Protein AF-0000000087449277 (afdb_homodimer)

Foldseek 3Di:
DDDDDDDDDDDDDDDDPDDDDDDDDDDDDDDDDDDDDDDDPPPPPPPDPPDDPPDQDQDDPCQAFAEADQDPPDPLVAQADDPQKAWAEKEKEKEADPVNQKIKIKMKTWIFGAAKDFKDKFAADQKGFHYFKWKWKDDPPPNDTDTWAWPGWYAHVVNRMIMTGTPDIDGGADPPMTMIIMTIMMHGQDQQQAAWHKDWDDDPRDIDIKTWHQQPQHRVNHHDTHHRFFQRWYKYKYFYDYDPQKDKDWQADDDDDRTGDIGDTWHSSLTIMMIGNWDWDWDAAPVGQIEIETEHPVQRVQQVLLRLLLRQLLNVVCVLLVHHQDGSYAYEYADCFHQDQWDLHHRYIYGHLQQRGHDPQFAALVSSLSNQLVSQLSSQQSQQCTQENANGLLQVLSRQLRSLQCSLVSVCRVPVVPPSVLVLCLVQQLVVLQVLQALLHWFLRDDDRDLLRSLLSPDSRSHRLSNLLLLLVCVVQDVVLSSQLSSQLSVVQGNGYDHPVSSQVSRPRPDPSCQQCCLRGQGTAAWEWEWDDDDFWIKIAIAGHHLALPDDSCPPPDPLSNFHFWFKWKAFLQVRDTDTDTDGSVDRMGIPVPDGCVRRPQMQICALVSTSYAYDYDPVNLVVLLVCLQVPVVSHPLSSLLRNLSRLLSCCSSVNDPCVSNVSNCVNVLVPDFQSNLSSVLVSVVLVLLLCVPPPPCLLVDADDDDDDQAQDDDSRNLSSSLSVLVRRLSSCPPVSLVVLLVVLCCCQVVVDDGDSSNLLVSLQSNQQPPNDPVSLVSLLVVLLVDDRPNVNLSSLLSSLNHPDPVSLVVSLVQCVPCSRHPVSCNLVNLLSNLVYPNSVVVSLVVCLVCVVVVCVSNNLSSSSQLQSVLSSQLSAADPVSLCVLVVSCVVVVSNRSNPSNSVSSSSNNPSSNVSCVPPVVD/DDDDDDPDDDDDDDDDDDPDDDDDYDDDDDDDDDDDDDDDDPPPDPPDPPPPPPDQDQPDPCQAFAEADQDPPDPLVAQADDPQKAWAEKEKEKEADPVSQKIKIKMKTWIFGAAKDFKDKFAADQKGFHYFKWKWKDDPPPNDIHTWAWPGWYAHVVNRMIMTGTPDIDGGADPPMTMIIMTIMMHGQDQQQAAWHKDWDDDPRDIDIKTWHQQPQHRVNHHDTHHRFFQRWYKYKYFYDYDPQKDKDWQADDDDVRTGDIGDTWHSSLTIMMIGNWDWDWDAAPVGQIEIETEHPVQRVQQVLLRLLLRQLLNVVCVLLVHHQDGSYAYEYADCFHQDQWALHHRYIYGHLQQRGHDPQFAALVSSLSNQLVSQLSSQQSQQCTQENANGLLQVLSRQLRSLQCSLVSVCRVPVVPPSVLVLCLVQQLVVLQVLQALLHWFLRDDDRDLLRSLLSPDSRSHRLSNLLLLLVCVVQDVVLSSQLSSQLSVVQGNGHDHPVSSQVSRPRPDPSCQQCCLRGQGTAAWEWEWDDDDFWIKIAIAGHHLALPDDSCPPPDPLSNFHFWFKWKAFLQVGDTDTDTDDRPDRMGIPVPDGCVRRPQMQICALVSTSYAYDYDLVNLVVLLVCLQVPVVSHPPSSLQRNLSRLLSCCSSVNDPCVSNVSSCVNVLVDDFQSNLSSVLVSVVLVLLLCVPPPPCLLVDADDHDDDQAQDDDSRNLSSSLSVLVRRLSNCPPVSLVVLLVVLCCCQVVVDDGDSSNLLVSLQSNCQPPNDPVSLVSLLVVLLVDDRPNVNLSSLLSQLNHPDPVSLVVSLVQCVPCSRHPVSCNLVNLLSNLVYPNSVVVSLVVCLVCVVVVCVSNNLSSSSQLQSVLSSQLSAADPVSLCVLVVSCVVVVSNRSNPSNSVSSSSNNPSSNVSCVPPVVD

Solvent-accessible surface area (backbone atoms only — not comparable to full-atom values): 98668 Å² total; per-residue (Å²): 140,85,92,89,87,84,81,94,80,94,87,84,81,88,79,87,74,84,88,84,88,79,86,79,87,81,78,89,77,88,81,87,86,82,85,78,83,77,79,81,81,78,75,77,73,72,75,69,79,70,75,68,74,76,69,79,74,72,77,72,88,79,57,44,66,41,44,81,46,87,81,64,87,53,73,71,71,45,78,67,80,64,87,45,56,39,56,55,34,34,42,38,38,39,39,55,35,87,85,81,36,35,28,40,35,38,36,34,38,30,27,40,29,69,49,69,39,44,68,51,71,37,28,32,36,86,44,40,41,62,46,80,67,45,39,31,39,42,46,73,82,67,84,48,71,43,78,47,60,66,67,48,47,27,21,35,67,95,64,26,28,38,39,37,32,40,63,54,72,40,67,47,49,58,91,75,28,32,37,37,42,35,42,38,34,40,35,55,37,47,78,55,50,48,11,44,16,43,39,76,47,74,56,97,89,39,82,43,67,34,36,39,54,39,17,71,75,74,21,33,20,36,55,44,78,34,58,56,40,58,60,45,41,23,24,38,34,47,32,48,50,64,60,84,84,44,45,76,50,39,41,37,63,76,72,49,98,48,29,31,42,71,45,67,63,34,31,44,32,36,61,40,46,33,40,33,76,57,42,69,47,75,44,59,35,94,86,62,37,45,35,33,32,33,24,50,69,95,50,43,77,24,32,50,62,42,32,54,48,47,41,51,33,54,46,46,47,28,58,66,43,68,48,76,77,90,57,82,41,39,38,34,36,44,34,90,64,41,68,53,67,55,45,52,24,54,30,34,28,43,24,16,38,55,36,43,46,48,39,88,84,61,43,25,59,67,47,49,52,46,20,44,33,46,50,29,25,39,56,41,21,57,50,35,38,48,31,34,16,36,48,45,77,30,37,44,24,61,27,42,6,49,16,55,40,45,10,34,57,32,31,30,71,64,43,65,85,68,48,36,74,62,48,42,43,70,69,24,41,57,55,33,50,60,54,30,22,42,75,69,46,62,28,41,50,38,90,62,84,45,71,27,48,51,43,46,53,74,39,50,47,20,24,24,43,33,17,36,51,50,53,32,46,30,64,72,62,29,65,65,50,38,42,52,14,53,28,42,35,50,61,76,32,62,67,34,59,40,52,68,68,54,49,42,69,29,44,79,72,92,60,68,53,55,73,35,48,46,43,63,32,68,33,50,53,41,41,31,32,40,51,46,74,58,93,72,46,35,35,36,34,72,42,60,43,46,51,48,70,81,58,62,80,64,49,70,81,49,100,60,69,63,42,48,44,39,75,44,29,33,31,22,66,66,60,63,46,76,49,78,46,78,39,52,48,88,46,77,59,40,72,45,83,90,50,42,62,92,68,22,47,58,72,40,74,39,47,68,47,47,47,82,58,42,70,48,67,48,70,69,54,52,50,50,50,30,49,42,37,59,75,48,47,77,81,43,54,64,50,34,52,28,44,53,55,50,34,40,41,51,32,22,67,21,67,75,40,62,56,68,60,34,56,52,55,52,67,37,51,88,73,62,84,55,40,66,36,54,49,45,50,48,60,56,49,44,56,59,48,48,72,32,61,85,39,84,76,63,41,81,71,59,73,74,91,68,89,70,79,90,71,76,56,79,53,68,56,49,40,54,30,43,41,46,48,48,46,47,27,46,74,50,59,37,61,70,58,40,48,50,25,30,51,54,30,48,38,30,75,74,62,70,46,84,71,49,47,60,47,41,53,58,22,36,25,48,10,24,42,74,64,50,44,72,69,56,48,53,51,49,51,51,49,41,68,68,51,79,52,58,59,54,35,52,37,44,52,43,12,60,28,31,42,87,43,74,69,60,47,49,50,52,59,58,43,33,75,38,59,91,69,26,50,72,60,46,34,63,53,52,46,42,39,23,22,75,24,88,69,23,34,58,48,34,55,54,52,48,66,76,39,40,68,60,50,36,71,57,49,40,53,53,26,59,69,66,16,39,43,68,33,65,46,42,73,63,42,46,47,73,65,55,52,46,54,52,52,52,52,43,66,77,46,69,86,37,48,16,13,51,61,38,49,53,40,35,54,50,49,26,54,45,37,29,54,46,44,66,60,54,66,83,102,147,82,97,87,97,93,89,86,67,104,84,91,91,81,90,89,82,90,74,91,78,91,82,90,88,90,85,90,83,89,84,87,91,87,85,84,85,79,85,80,81,82,74,80,74,73,75,69,76,68,75,67,71,75,67,76,75,72,75,70,89,79,56,43,65,41,42,82,47,87,80,64,88,53,74,72,69,44,82,67,82,65,86,45,56,40,56,56,33,35,44,37,38,40,38,56,35,86,85,81,36,36,27,40,35,38,37,35,37,31,29,39,30,71,50,68,40,44,67,49,70,36,26,33,35,86,44,40,39,60,46,79,67,45,39,31,40,42,46,74,82,65,86,48,73,42,77,48,60,65,66,47,49,29,21,35,67,95,63,27,28,38,36,40,31,39,62,56,72,39,66,49,48,56,91,76,28,32,37,37,42,35,40,38,34,39,37,54,36,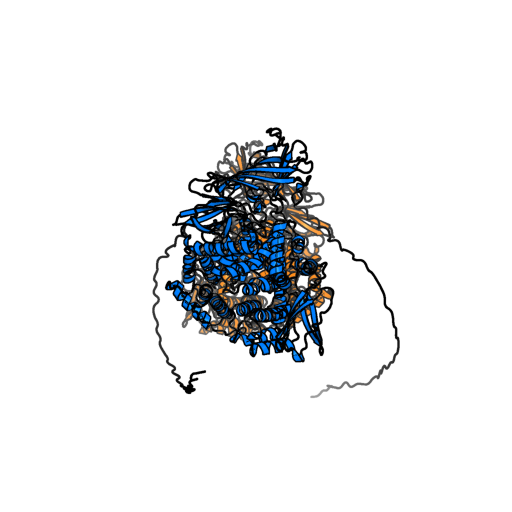45,79,55,49,48,11,44,15,42,38,78,48,75,55,97,87,39,81,43,67,34,36,39,55,38,17,73,75,74,20,31,20,38,55,44,78,34,58,57,40,58,61,44,41,24,25,38,34,45,31,47,52,64,61,84,85,46,45,77,50,39,41,36,62,75,72,47,99,50,28,31,41,70,45,68,64,34,32,43,33,37,62,39,45,34,40,32,75,57,42,69,48,76,41,60,36,92,86,62,36,45,34,32,33,31,25,49,68,93,50,42,77,23,33,50,62,41,34,53,46,47,40,50,33,53,46,47,47,30,58,66,44,68,47,77,77,89,58,80,40,39,37,34,37,44,35,90,64,42,68,52,68,55,46,50,25,54,30,33,27,42,24,16,36,55,36,43,47,48,40,88,84,62,42,25,59,67,47,50,51,46,20,45,33,47,51,29,25,39,56,41,21,56,51,34,39,50,31,35,16,35,49,45,76,30,36,45,24,60,26,40,5,49,15,54,39,46,10,35,57,31,33,30,72,65,42,67,84,69,50,36,74,62,49,41,44,70,69,25,42,57,56,33,50,59,55,31,21,40,76,69,44,60,29,41,50,39,91,61,83,46,71,26,48,51,44,46,54,74,39,51,47,20,24,24,42,34,16,36,50,49,54,32,46,30,66,73,60,30,64,66,49,39,42,51,13,53,29,43,35,51,62,75,32,61,65,34,60,40,53,70,67,55,50,42,67,28,43,79,71,89,60,69,53,54,74,35,49,45,42,63,32,66,33,50,54,40,41,30,33,41,51,46,74,58,94,73,46,37,36,35,34,71,42,62,42,46,50,48,70,83,58,61,81,63,49,70,81,48,99,60,68,64,42,49,43,40,77,44,30,34,34,24,66,66,59,63,46,77,49,77,49,78,38,50,50,90,46,78,58,40,71,45,84,93,49,41,61,90,68,21,44,57,73,40,74,39,47,69,47,47,48,84,58,42,71,47,66,48,71,70,54,52,50,50,51,31,49,42,38,57,75,50,48,78,82,43,54,64,48,34,52,28,43,52,54,51,34,41,41,51,33,22,69,21,67,74,41,63,55,67,60,34,56,51,56,54,68,36,50,89,75,62,84,53,40,66,36,53,49,44,51,48,59,56,50,44,56,59,46,48,72,33,62,85,40,86,77,63,42,82,70,59,72,74,93,66,90,72,77,91,70,75,58,79,53,67,56,48,40,54,30,43,42,46,49,49,49,47,25,47,72,48,59,37,61,69,60,40,48,50,25,30,51,54,30,49,37,30,76,74,62,72,44,85,70,49,49,60,46,41,52,57,23,36,24,47,9,24,42,74,63,50,44,72,68,57,47,51,51,51,50,53,49,42,66,68,51,78,53,56,60,54,35,52,38,42,53,42,13,60,26,32,42,86,42,72,69,59,47,48,48,52,58,57,42,34,74,38,60,92,69,26,49,72,61,45,34,61,52,50,46,41,39,24,21,74,23,90,68,23,34,57,48,35,54,53,52,48,66,75,40,40,67,60,50,37,71,56,48,41,53,52,26,59,68,66,16,38,43,68,35,66,46,40,75,64,42,49,47,73,66,54,52,46,54,50,52,52,51,44,66,77,46,69,85,37,49,15,13,52,61,37,48,52,41,37,54,51,48,26,53,44,36,29,52,46,45,66,62,54,65,83,101

InterPro domains:
  IPR001930 Peptidase M1, alanine aminopeptidase/leukotriene A4 hydrolase [PR00756] (221-236)
  IPR001930 Peptidase M1, alanine aminopeptidase/leukotriene A4 hydrolase [PR00756] (338-348)
  IPR001930 Peptidase M1, alanine aminopeptidase/leukotriene A4 hydrolase [PR00756] (374-389)
  IPR001930 Peptidase M1, alanine aminopeptidase/leukotriene A4 hydrolase [PR00756] (393-405)
  IPR014782 Peptidase M1, membrane alanine aminopeptidase [PF01433] (305-520)
  IPR024571 ERAP1-like C-terminal domain [PF11838] (602-912)
  IPR027268 Peptidase M4/M1, CTD superfamily [G3DSA:1.10.390.10] (279-525)
  IPR034016 Aminopeptidase N-type [cd09601] (88-522)
  IPR042097 Aminopeptidase N-like , N-terminal domain superfamliy [G3DSA:2.60.40.1730] (65-278)
  IPR042097 Aminopeptidase N-like , N-terminal domain superfamliy [SSF63737] (72-275)
  IPR045357 Aminopeptidase N-like , N-terminal domain [PF17900] (86-270)
  IPR050344 Peptidase M1 family aminopeptidases [PTHR11533] (45-919)

Structure (mmCIF, N/CA/C/O backbone):
data_AF-0000000087449277-model_v1
#
loop_
_entity.id
_entity.type
_entity.pdbx_description
1 polymer Aminopeptidase
#
loop_
_atom_site.group_PDB
_atom_site.id
_atom_site.type_symbol
_atom_site.label_atom_id
_atom_site.label_alt_id
_atom_site.label_comp_id
_atom_site.label_asym_id
_atom_site.label_entity_id
_atom_site.label_seq_id
_atom_site.pdbx_PDB_ins_code
_atom_site.Cartn_x
_atom_site.Cartn_y
_atom_site.Cartn_z
_atom_site.occupancy
_atom_site.B_iso_or_equiv
_atom_site.auth_seq_id
_atom_site.auth_comp_id
_atom_site.auth_asym_id
_atom_site.auth_atom_id
_atom_site.pdbx_PDB_model_num
ATOM 1 N N . MET A 1 1 ? -56.5 53.312 15.445 1 16.25 1 MET A N 1
ATOM 2 C CA . MET A 1 1 ? -57.938 53.25 15.25 1 16.25 1 MET A CA 1
ATOM 3 C C . MET A 1 1 ? -58.312 52.312 14.125 1 16.25 1 MET A C 1
ATOM 5 O O . MET A 1 1 ? -59.219 51.5 14.273 1 16.25 1 MET A O 1
ATOM 9 N N . ASP A 1 2 ? -58 52.469 12.773 1 14.8 2 ASP A N 1
ATOM 10 C CA . ASP A 1 2 ? -58.906 52.281 11.648 1 14.8 2 ASP A CA 1
ATOM 11 C C . ASP A 1 2 ? -58.875 50.844 11.141 1 14.8 2 ASP A C 1
ATOM 13 O O . ASP A 1 2 ? -57.938 50.094 11.492 1 14.8 2 ASP A O 1
ATOM 17 N N . PHE A 1 3 ? -58.5 50.438 9.656 1 16.3 3 PHE A N 1
ATOM 18 C CA . PHE A 1 3 ? -59.469 49.938 8.703 1 16.3 3 PHE A CA 1
ATOM 19 C C . PHE A 1 3 ? -59.375 48.406 8.609 1 16.3 3 PHE A C 1
ATOM 21 O O . PHE A 1 3 ? -58.375 47.812 8.953 1 16.3 3 PHE A O 1
ATOM 28 N N . GLU A 1 4 ? -60 47.562 7.531 1 14.98 4 GLU A N 1
ATOM 29 C CA . GLU A 1 4 ? -60.969 46.5 7.285 1 14.98 4 GLU A CA 1
ATOM 30 C C . GLU A 1 4 ? -60.312 45.25 6.77 1 14.98 4 GLU A C 1
ATOM 32 O O . GLU A 1 4 ? -59.469 45.312 5.871 1 14.98 4 GLU A O 1
ATOM 37 N N . LYS A 1 5 ? -60.344 43.938 7.398 1 15.77 5 LYS A N 1
ATOM 38 C CA . LYS A 1 5 ? -59.938 42.531 7.418 1 15.77 5 LYS A CA 1
ATOM 39 C C . LYS A 1 5 ? -60.562 41.75 6.266 1 15.77 5 LYS A C 1
ATOM 41 O O . LYS A 1 5 ? -61.75 41.375 6.332 1 15.77 5 LYS A O 1
ATOM 46 N N . GLU A 1 6 ? -60.344 42.031 5.035 1 14.96 6 GLU A N 1
ATOM 47 C CA . GLU A 1 6 ? -61.219 41.344 4.105 1 14.96 6 GLU A CA 1
ATOM 48 C C . GLU A 1 6 ? -60.969 39.844 4.09 1 14.96 6 GLU A C 1
ATOM 50 O O . GLU A 1 6 ? -59.844 39.406 4.383 1 14.96 6 GLU A O 1
ATOM 55 N N . GLU A 1 7 ? -61.75 38.844 3.502 1 14.98 7 GLU A N 1
ATOM 56 C CA . GL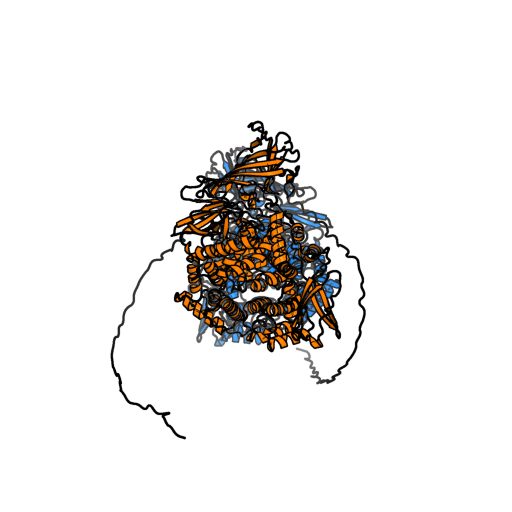U A 1 7 ? -62.5 37.625 3.621 1 14.98 7 GLU A CA 1
ATOM 57 C C . GLU A 1 7 ? -61.781 36.438 2.965 1 14.98 7 GLU A C 1
ATOM 59 O O . GLU A 1 7 ? -61.656 35.375 3.562 1 14.98 7 GLU A O 1
ATOM 64 N N . LYS A 1 8 ? -61.469 36.281 1.524 1 16.38 8 LYS A N 1
ATOM 65 C CA . LYS A 1 8 ? -62.312 35.375 0.766 1 16.38 8 LYS A CA 1
ATOM 66 C C . LYS A 1 8 ? -61.812 33.938 0.898 1 16.38 8 LYS A C 1
ATOM 68 O O . LYS A 1 8 ? -60.625 33.719 1.138 1 16.38 8 LYS A O 1
ATOM 73 N N . ARG A 1 9 ? -62.5 32.75 0.233 1 15.23 9 ARG A N 1
ATOM 74 C CA . ARG A 1 9 ? -63.25 31.516 0.217 1 15.23 9 ARG A CA 1
ATOM 75 C C . ARG A 1 9 ? -62.531 30.438 -0.574 1 15.23 9 ARG A C 1
ATOM 77 O O . ARG A 1 9 ? -62.656 29.25 -0.27 1 15.23 9 ARG A O 1
ATOM 84 N N . TYR A 1 10 ? -61.906 30.531 -1.839 1 15.77 10 TYR A N 1
ATOM 85 C CA . TYR A 1 10 ? -62.438 29.562 -2.789 1 15.77 10 TYR A CA 1
ATOM 86 C C . TYR A 1 10 ? -61.938 28.156 -2.486 1 15.77 10 TYR A C 1
ATOM 88 O O . TYR A 1 10 ? -60.906 27.984 -1.854 1 15.77 10 TYR A O 1
ATOM 96 N N . SER A 1 11 ? -62.625 26.969 -3.139 1 15.46 11 SER A N 1
ATOM 97 C CA . SER A 1 11 ? -63.219 25.641 -3.195 1 15.46 11 SER A CA 1
ATOM 98 C C . SER A 1 11 ? -62.219 24.609 -3.695 1 15.46 11 SER A C 1
ATOM 100 O O . SER A 1 11 ? -61.219 24.953 -4.352 1 15.46 11 SER A O 1
ATOM 102 N N . ILE A 1 12 ? -62.312 23.188 -3.338 1 16.89 12 ILE A N 1
ATOM 103 C CA . ILE A 1 12 ? -61.75 21.875 -3.021 1 16.89 12 ILE A CA 1
ATOM 104 C C . ILE A 1 12 ? -61.656 21.031 -4.289 1 16.89 12 ILE A C 1
ATOM 106 O O . ILE A 1 12 ? -61.281 19.859 -4.238 1 16.89 12 ILE A O 1
ATOM 110 N N . ARG A 1 13 ? -61.594 21.609 -5.527 1 15.98 13 ARG A N 1
ATOM 111 C CA . ARG A 1 13 ? -62.281 20.844 -6.562 1 15.98 13 ARG A CA 1
ATOM 112 C C . ARG A 1 13 ? -61.719 19.422 -6.637 1 15.98 13 ARG A C 1
ATOM 114 O O . ARG A 1 13 ? -60.594 19.172 -6.191 1 15.98 13 ARG A O 1
ATOM 121 N N . GLY A 1 14 ? -62.25 18.719 -7.75 1 15.31 14 GLY A N 1
ATOM 122 C CA . GLY A 1 14 ? -62.844 17.484 -8.227 1 15.31 14 GLY A CA 1
ATOM 123 C C . GLY A 1 14 ? -61.844 16.406 -8.523 1 15.31 14 GLY A C 1
ATOM 124 O O . GLY A 1 14 ? -60.625 16.688 -8.602 1 15.31 14 GLY A O 1
ATOM 125 N N . LYS A 1 15 ? -62.25 15.164 -8.906 1 16.62 15 LYS A N 1
ATOM 126 C CA . LYS A 1 15 ? -62.344 13.711 -8.758 1 16.62 15 LYS A CA 1
ATOM 127 C C . LYS A 1 15 ? -61.469 13 -9.789 1 16.62 15 LYS A C 1
ATOM 129 O O . LYS A 1 15 ? -61.188 11.812 -9.648 1 16.62 15 LYS A O 1
ATOM 134 N N . HIS A 1 16 ? -60.969 13.688 -10.906 1 15.07 16 HIS A N 1
ATOM 135 C CA . HIS A 1 16 ? -61.125 12.969 -12.156 1 15.07 16 HIS A CA 1
ATOM 136 C C . HIS A 1 16 ? -60.281 11.711 -12.188 1 15.07 16 HIS A C 1
ATOM 138 O O . HIS A 1 16 ? -59.094 11.75 -11.812 1 15.07 16 HIS A O 1
ATOM 144 N N . VAL A 1 17 ? -60.875 10.484 -12.32 1 16.67 17 VAL A N 1
ATOM 145 C CA . VAL A 1 17 ? -60.812 9.031 -12.258 1 16.67 17 VAL A CA 1
ATOM 146 C C . VAL A 1 17 ? -59.969 8.516 -13.438 1 16.67 17 VAL A C 1
ATOM 148 O O . VAL A 1 17 ? -59.406 7.418 -13.375 1 16.67 17 VAL A O 1
ATOM 151 N N . ALA A 1 18 ? -59.594 9.25 -14.484 1 16.12 18 ALA A N 1
ATOM 152 C CA . ALA A 1 18 ? -59.844 8.586 -15.758 1 16.12 18 ALA A CA 1
ATOM 153 C C . ALA A 1 18 ? -59 7.316 -15.883 1 16.12 18 ALA A C 1
ATOM 155 O O . ALA A 1 18 ? -57.875 7.25 -15.352 1 16.12 18 ALA A O 1
ATOM 156 N N . LEU A 1 19 ? -59.469 6.336 -16.703 1 16.27 19 LEU A N 1
ATOM 157 C CA . LEU A 1 19 ? -59.688 4.93 -17.031 1 16.27 19 LEU A CA 1
ATOM 158 C C . LEU A 1 19 ? -58.406 4.316 -17.641 1 16.27 19 LEU A C 1
ATOM 160 O O . LEU A 1 19 ? -57.5 5.035 -18.047 1 16.27 19 LEU A O 1
ATOM 164 N N . ILE A 1 20 ? -58.594 3.49 -18.703 1 15.94 20 ILE A N 1
ATOM 165 C CA . ILE A 1 20 ? -58.594 2.049 -18.922 1 15.94 20 ILE A CA 1
ATOM 166 C C . ILE A 1 20 ? -57.312 1.64 -19.672 1 15.94 20 ILE A C 1
ATOM 168 O O . ILE A 1 20 ? -56.594 0.722 -19.25 1 15.94 20 ILE A O 1
ATOM 172 N N . CYS A 1 21 ? -57.094 1.923 -21.016 1 15.45 21 CYS A N 1
ATOM 173 C CA . CYS A 1 21 ? -57.188 0.921 -22.078 1 15.45 21 CYS A CA 1
ATOM 174 C C . CYS A 1 21 ? -55.812 0.3 -22.344 1 15.45 21 CYS A C 1
ATOM 176 O O . CYS A 1 21 ? -54.781 0.939 -22.141 1 15.45 21 CYS A O 1
ATOM 178 N N . ALA A 1 22 ? -55.75 -1.031 -22.906 1 16.58 22 ALA A N 1
ATOM 179 C CA . ALA A 1 22 ? -55.188 -2.363 -23.062 1 16.58 22 ALA A CA 1
ATOM 180 C C . ALA A 1 22 ? -54.094 -2.363 -24.125 1 16.58 22 ALA A C 1
ATOM 182 O O . ALA A 1 22 ? -53.094 -3.113 -24.016 1 16.58 22 ALA A O 1
ATOM 183 N N . VAL A 1 23 ? -54.031 -1.429 -25.094 1 15.49 23 VAL A N 1
ATOM 184 C CA . VAL A 1 23 ? -53.875 -2.094 -26.391 1 15.49 23 VAL A CA 1
ATOM 185 C C . VAL A 1 23 ? -52.469 -2.639 -26.531 1 15.49 23 VAL A C 1
ATOM 187 O O . VAL A 1 23 ? -51.5 -1.994 -26.109 1 15.49 23 VAL A O 1
ATOM 190 N N . VAL A 1 24 ? -52.281 -3.893 -27.172 1 16.77 24 VAL A N 1
ATOM 191 C CA . VAL A 1 24 ? -51.562 -5.133 -27.422 1 16.77 24 VAL A CA 1
ATOM 192 C C . VAL A 1 24 ? -50.406 -4.871 -28.406 1 16.77 24 VAL A C 1
ATOM 194 O O . VAL A 1 24 ? -49.406 -5.559 -28.375 1 16.77 24 VAL A O 1
ATOM 197 N N . VAL A 1 25 ? -50.375 -3.756 -29.156 1 15.46 25 VAL A N 1
ATOM 198 C CA . VAL A 1 25 ? -50.094 -4.168 -30.531 1 15.46 25 VAL A CA 1
ATOM 199 C C . VAL A 1 25 ? -48.688 -4.727 -30.641 1 15.46 25 VAL A C 1
ATOM 201 O O . VAL A 1 25 ? -47.781 -4.297 -29.922 1 15.46 25 VAL A O 1
ATOM 204 N N . VAL A 1 26 ? -48.438 -5.441 -31.75 1 16.23 26 VAL A N 1
ATOM 205 C CA . VAL A 1 26 ? -47.875 -6.605 -32.438 1 16.23 26 VAL A CA 1
ATOM 206 C C . VAL A 1 26 ? -46.406 -6.348 -32.781 1 16.23 26 VAL A C 1
ATOM 208 O O . VAL A 1 26 ? -45.531 -7.141 -32.438 1 16.23 26 VAL A O 1
ATOM 211 N N . SER A 1 27 ? -46.125 -5.969 -34.062 1 15.33 27 SER A N 1
ATOM 212 C CA . SER A 1 27 ? -45.531 -6.895 -35.031 1 15.33 27 SER A CA 1
ATOM 213 C C . SER A 1 27 ? -44.031 -6.664 -35.188 1 15.33 27 SER A C 1
ATOM 215 O O . SER A 1 27 ? -43.25 -7.617 -35.281 1 15.33 27 SER A O 1
ATOM 217 N N . ALA A 1 28 ? -43.531 -5.422 -35.469 1 15.28 28 ALA A N 1
ATOM 218 C CA . ALA A 1 28 ? -42.844 -5.418 -36.75 1 15.28 28 ALA A CA 1
ATOM 219 C C . ALA A 1 28 ? -41.406 -5.918 -36.625 1 15.28 28 ALA A C 1
ATOM 221 O O . ALA A 1 28 ? -40.781 -5.719 -35.562 1 15.28 28 ALA A O 1
ATOM 222 N N . ILE A 1 29 ? -40.844 -6.457 -37.719 1 16.02 29 ILE A N 1
ATOM 223 C CA . ILE A 1 29 ? -39.969 -7.48 -38.25 1 16.02 29 ILE A CA 1
ATOM 224 C C . ILE A 1 29 ? -38.531 -6.941 -38.281 1 16.02 29 ILE A C 1
ATOM 226 O O . ILE A 1 29 ? -37.594 -7.629 -37.906 1 16.02 29 ILE A O 1
ATOM 230 N N . ALA A 1 30 ? -38.188 -5.625 -38.594 1 15.86 30 ALA A N 1
ATOM 231 C CA . ALA A 1 30 ? -37.344 -5.633 -39.781 1 15.86 30 ALA A CA 1
ATOM 232 C C . ALA A 1 30 ? -35.906 -6.008 -39.438 1 15.86 30 ALA A C 1
ATOM 234 O O . ALA A 1 30 ? -35.469 -5.789 -38.312 1 15.86 30 ALA A O 1
ATOM 235 N N . VAL A 1 31 ? -35.125 -6.363 -40.5 1 16.23 31 VAL A N 1
ATOM 236 C CA . VAL A 1 31 ? -34.094 -7.293 -40.938 1 16.23 31 VAL A CA 1
ATOM 237 C C . VAL A 1 31 ? -32.688 -6.676 -40.75 1 16.23 31 VAL A C 1
ATOM 239 O O . VAL A 1 31 ? -31.797 -7.324 -40.188 1 16.23 31 VAL A O 1
ATOM 242 N N . GLY A 1 32 ? -32.312 -5.461 -41.312 1 15.7 32 GLY A N 1
ATOM 243 C CA . GLY A 1 32 ? -31.297 -5.613 -42.344 1 15.7 32 GLY A CA 1
ATOM 244 C C . GLY A 1 32 ? -29.891 -5.668 -41.812 1 15.7 32 GLY A C 1
ATOM 245 O O . GLY A 1 32 ? -29.672 -5.422 -40.625 1 15.7 32 GLY A O 1
ATOM 246 N N . LEU A 1 33 ? -28.875 -5.051 -42.594 1 16.73 33 LEU A N 1
ATOM 247 C CA . LEU A 1 33 ? -27.688 -5.344 -43.406 1 16.73 33 LEU A CA 1
ATOM 248 C C . LEU A 1 33 ? -26.422 -4.922 -42.656 1 16.73 33 LEU A C 1
ATOM 250 O O . LEU A 1 33 ? -26.469 -4 -41.844 1 16.73 33 LEU A O 1
ATOM 254 N N . GLY A 1 34 ? -25.281 -5.668 -42.812 1 16.89 34 GLY A N 1
ATOM 255 C CA . GLY A 1 34 ? -23.984 -6.129 -42.375 1 16.89 34 GLY A CA 1
ATOM 256 C C . GLY A 1 34 ? -22.891 -5.09 -42.5 1 16.89 34 GLY A C 1
ATOM 257 O O . GLY A 1 34 ? -21.719 -5.359 -42.219 1 16.89 34 GLY A O 1
ATOM 258 N N . VAL A 1 35 ? -23.109 -3.836 -43 1 16.88 35 VAL A N 1
ATOM 259 C CA . VAL A 1 35 ? -21.984 -3.416 -43.844 1 16.88 35 VAL A CA 1
ATOM 260 C C . VAL A 1 35 ? -20.766 -3.141 -42.969 1 16.88 35 VAL A C 1
ATOM 262 O O . VAL A 1 35 ? -20.891 -2.801 -41.781 1 16.88 35 VAL A O 1
ATOM 265 N N . GLY A 1 36 ? -19.516 -3.209 -43.562 1 17.64 36 GLY A N 1
ATOM 266 C CA . GLY A 1 36 ? -18.109 -3.584 -43.562 1 17.64 36 GLY A CA 1
ATOM 267 C C . GLY A 1 36 ? -17.203 -2.502 -43 1 17.64 36 GLY A C 1
ATOM 268 O O . GLY A 1 36 ? -16.016 -2.732 -42.812 1 17.64 36 GLY A O 1
ATOM 269 N N . LEU A 1 37 ? -17.625 -1.178 -42.906 1 16.98 37 LEU A N 1
ATOM 270 C CA . LEU A 1 37 ? -16.609 -0.264 -43.406 1 16.98 37 LEU A CA 1
ATOM 271 C C . LEU A 1 37 ? -15.445 -0.121 -42.438 1 16.98 37 LEU A C 1
ATOM 273 O O . LEU A 1 37 ? -15.641 -0.222 -41.219 1 16.98 37 LEU A O 1
ATOM 277 N N . THR A 1 38 ? -14.203 0.04 -42.969 1 18 38 THR A N 1
ATOM 278 C CA . THR A 1 38 ? -12.758 -0.097 -42.781 1 18 38 THR A CA 1
ATOM 279 C C . THR A 1 38 ? -12.211 1.041 -41.938 1 18 38 THR A C 1
ATOM 281 O O . THR A 1 38 ? -11.016 1.067 -41.625 1 18 38 THR A O 1
ATOM 284 N N . ARG A 1 39 ? -12.977 2.021 -41.312 1 18.75 39 ARG A N 1
ATOM 285 C CA . ARG A 1 39 ? -12.219 3.264 -41.375 1 18.75 39 ARG A CA 1
ATOM 286 C C . ARG A 1 39 ? -10.953 3.197 -40.531 1 18.75 39 ARG A C 1
ATOM 288 O O . ARG A 1 39 ? -10.906 2.469 -39.531 1 18.75 39 ARG A O 1
ATOM 295 N N . PRO A 1 40 ? -10.008 4.117 -40.875 1 21.12 40 PRO A N 1
ATOM 296 C CA . PRO A 1 40 ? -8.57 4.32 -40.688 1 21.12 40 PRO A CA 1
ATOM 297 C C . PRO A 1 40 ? -8.219 4.73 -39.25 1 21.12 40 PRO A C 1
ATOM 299 O O . PRO A 1 40 ? -8.953 5.5 -38.625 1 21.12 40 PRO A O 1
ATOM 302 N N . ASP A 1 41 ? -7.508 3.932 -38.531 1 18.39 41 ASP A N 1
ATOM 303 C CA . ASP A 1 41 ? -7.062 3.854 -37.125 1 18.39 41 ASP A CA 1
ATOM 304 C C . ASP A 1 41 ? -6.203 5.059 -36.75 1 18.39 41 ASP A C 1
ATOM 306 O O . ASP A 1 41 ? -5.035 5.137 -37.156 1 18.39 41 ASP A O 1
ATOM 310 N N . SER A 1 42 ? -6.754 6.336 -36.875 1 19.94 42 SER A N 1
ATOM 311 C CA . SER A 1 42 ? -5.863 7.473 -36.656 1 19.94 42 SER A CA 1
ATOM 312 C C . SER A 1 42 ? -5.168 7.383 -35.312 1 19.94 42 SER A C 1
ATOM 314 O O . SER A 1 42 ? -5.828 7.238 -34.281 1 19.94 42 SER A O 1
ATOM 316 N N . THR A 1 43 ? -3.955 6.949 -35.25 1 21.89 43 THR A N 1
ATOM 317 C CA . THR A 1 43 ? -2.969 6.75 -34.188 1 21.89 43 THR A CA 1
ATOM 318 C C . THR A 1 43 ? -2.758 8.039 -33.406 1 21.89 43 THR A C 1
ATOM 320 O O . THR A 1 43 ? -2.258 9.031 -33.938 1 21.89 43 THR A O 1
ATOM 323 N N . LEU A 1 44 ? -3.713 8.539 -32.625 1 21.39 44 LEU A N 1
ATOM 324 C CA . LEU A 1 44 ? -3.498 9.742 -31.828 1 21.39 44 LEU A CA 1
ATOM 325 C C . LEU A 1 44 ? -2.184 9.664 -31.062 1 21.39 44 LEU A C 1
ATOM 327 O O . LEU A 1 44 ? -1.95 8.703 -30.328 1 21.39 44 LEU A O 1
ATOM 331 N N . ALA A 1 45 ? -1.212 10.352 -31.5 1 26.84 45 ALA A N 1
ATOM 332 C CA . ALA A 1 45 ? 0.156 10.633 -31.078 1 26.84 45 ALA A CA 1
ATOM 333 C C . ALA A 1 45 ? 0.204 11.023 -29.594 1 26.84 45 ALA A C 1
ATOM 335 O O . ALA A 1 45 ? -0.55 11.891 -29.156 1 26.84 45 ALA A O 1
ATOM 336 N N . ASN A 1 46 ? 0.49 10.141 -28.781 1 25.83 46 ASN A N 1
ATOM 337 C CA . ASN A 1 46 ? 0.792 10.336 -27.375 1 25.83 46 ASN A CA 1
ATOM 338 C C . ASN A 1 46 ? 1.7 11.547 -27.156 1 25.83 46 ASN A C 1
ATOM 340 O O . ASN A 1 46 ? 2.82 11.586 -27.672 1 25.83 46 ASN A O 1
ATOM 344 N N . PRO A 1 47 ? 1.127 12.727 -27.109 1 26.83 47 PRO A N 1
ATOM 345 C CA . PRO A 1 47 ? 2.088 13.828 -27.031 1 26.83 47 PRO A CA 1
ATOM 346 C C . PRO A 1 47 ? 3.297 13.5 -26.156 1 26.83 47 PRO A C 1
ATOM 348 O O . PRO A 1 47 ? 3.209 12.648 -25.266 1 26.83 47 PRO A O 1
ATOM 351 N N . ALA A 1 48 ? 4.453 13.789 -26.688 1 30.62 48 ALA A N 1
ATOM 352 C CA . ALA A 1 48 ? 5.789 13.672 -26.109 1 30.62 48 ALA A CA 1
ATOM 353 C C . ALA A 1 48 ? 5.809 14.141 -24.672 1 30.62 48 ALA A C 1
ATOM 355 O O . ALA A 1 48 ? 5.117 15.094 -24.312 1 30.62 48 ALA A O 1
ATOM 356 N N . PRO A 1 49 ? 6.227 13.328 -23.797 1 30.17 49 PRO A N 1
ATOM 357 C CA . PRO A 1 49 ? 6.359 13.68 -22.375 1 30.17 49 PRO A CA 1
ATOM 358 C C . PRO A 1 49 ? 6.863 15.102 -22.172 1 30.17 49 PRO A C 1
ATOM 360 O O . PRO A 1 49 ? 7.809 15.531 -22.828 1 30.17 49 PRO A O 1
ATOM 363 N N . THR A 1 50 ? 5.902 16 -22.031 1 30.72 50 THR A N 1
ATOM 364 C CA . THR A 1 50 ? 6.324 17.344 -21.688 1 30.72 50 THR A CA 1
ATOM 365 C C . THR A 1 50 ? 7.555 17.312 -20.781 1 30.72 50 THR A C 1
ATOM 367 O O . THR A 1 50 ? 7.703 16.406 -19.953 1 30.72 50 THR A O 1
ATOM 370 N N . GLU A 1 51 ? 8.531 18 -21.203 1 31.08 51 GLU A N 1
ATOM 371 C CA . GLU A 1 51 ? 9.812 18.234 -20.531 1 31.08 51 GLU A CA 1
ATOM 372 C C . GLU A 1 51 ? 9.617 18.391 -19.031 1 31.08 51 GLU A C 1
ATOM 374 O O . GLU A 1 51 ? 8.781 19.172 -18.578 1 31.08 51 GLU A O 1
ATOM 379 N N . GLU A 1 52 ? 9.781 17.328 -18.281 1 34.84 52 GLU A N 1
ATOM 380 C CA . GLU A 1 52 ? 9.859 17.422 -16.828 1 34.84 52 GLU A CA 1
ATOM 381 C C . GLU A 1 52 ? 10.508 18.734 -16.391 1 34.84 52 GLU A C 1
ATOM 383 O O . GLU A 1 52 ? 11.508 19.156 -16.969 1 34.84 52 GLU A O 1
ATOM 388 N N . SER A 1 53 ? 9.742 19.594 -15.922 1 38.69 53 SER A N 1
ATOM 389 C CA . SER A 1 53 ? 10.367 20.781 -15.352 1 38.69 53 SER A CA 1
ATOM 390 C C . SER A 1 53 ? 11.672 20.422 -14.641 1 38.69 53 SER A C 1
ATOM 392 O O . SER A 1 53 ? 11.766 19.375 -14 1 38.69 53 SER A O 1
ATOM 394 N N . PRO A 1 54 ? 12.812 20.969 -15.062 1 39.53 54 PRO A N 1
ATOM 395 C CA . PRO A 1 54 ? 14.125 20.656 -14.492 1 39.53 54 PRO A CA 1
ATOM 396 C C . PRO A 1 54 ? 14.086 20.531 -12.969 1 39.53 54 PRO A C 1
ATOM 398 O O . PRO A 1 54 ? 13.516 21.391 -12.289 1 39.53 54 PRO A O 1
ATOM 401 N N . LYS A 1 55 ? 14.148 19.438 -12.484 1 47.41 55 LYS A N 1
ATOM 402 C CA . LYS A 1 55 ? 14.375 19.281 -11.047 1 47.41 55 LYS A CA 1
ATOM 403 C C . LYS A 1 55 ? 15.438 20.25 -10.547 1 47.41 55 LYS A C 1
ATOM 405 O O . LYS A 1 55 ? 16.484 20.406 -11.164 1 47.41 55 LYS A O 1
ATOM 410 N N . PRO A 1 56 ? 15.047 21.047 -9.562 1 47.44 56 PRO A N 1
ATOM 411 C CA . PRO A 1 56 ? 16.094 21.938 -9.078 1 47.44 56 PRO A CA 1
ATOM 412 C C . PRO A 1 56 ? 17.406 21.203 -8.789 1 47.44 56 PRO A C 1
ATOM 414 O O . PRO A 1 56 ? 17.391 20.031 -8.406 1 47.44 56 PRO A O 1
ATOM 417 N N . THR A 1 57 ? 18.453 21.703 -9.359 1 48.91 57 THR A N 1
ATOM 418 C CA . THR A 1 57 ? 19.797 21.188 -9.164 1 48.91 57 THR A CA 1
ATOM 419 C C . THR A 1 57 ? 20.141 21.141 -7.676 1 48.91 57 THR A C 1
ATOM 421 O O . THR A 1 57 ? 20.109 22.156 -6.988 1 48.91 57 THR A O 1
ATOM 424 N N . PRO A 1 58 ? 20.203 19.938 -7.176 1 55.62 58 PRO A N 1
ATOM 425 C CA . PRO A 1 58 ? 20.625 19.859 -5.773 1 55.62 58 PRO A CA 1
ATOM 426 C C . PRO A 1 58 ? 21.859 20.703 -5.484 1 55.62 58 PRO A C 1
ATOM 428 O O . PRO A 1 58 ? 22.672 20.938 -6.379 1 55.62 58 PRO A O 1
ATOM 431 N N . PRO A 1 59 ? 21.859 21.391 -4.336 1 56.09 59 PRO A N 1
ATOM 432 C CA . PRO A 1 59 ? 23.031 22.219 -3.992 1 56.09 59 PRO A CA 1
ATOM 433 C C . PRO A 1 59 ? 24.344 21.469 -4.168 1 56.09 59 PRO A C 1
ATOM 435 O O . PRO A 1 59 ? 24.375 20.234 -4.137 1 56.09 59 PRO A O 1
ATOM 438 N N . PRO A 1 60 ? 25.391 22.266 -4.508 1 57.97 60 PRO A N 1
ATOM 439 C CA . PRO A 1 60 ? 26.719 21.719 -4.77 1 57.97 60 PRO A CA 1
ATOM 440 C C . PRO A 1 60 ? 27.188 20.766 -3.664 1 57.97 60 PRO A C 1
ATOM 442 O O . PRO A 1 60 ? 26.766 20.906 -2.512 1 57.97 60 PRO A O 1
ATOM 445 N N . ALA A 1 61 ? 27.984 19.922 -3.986 1 56.72 61 ALA A N 1
ATOM 446 C CA . ALA A 1 61 ? 28.562 18.844 -3.195 1 56.72 61 ALA A CA 1
ATOM 447 C C . ALA A 1 61 ? 29.438 19.391 -2.066 1 56.72 61 ALA A C 1
ATOM 449 O O . ALA A 1 61 ? 29.484 18.797 -0.979 1 56.72 61 ALA A O 1
ATOM 450 N N . ASP A 1 62 ? 30.078 20.562 -2.172 1 66.75 62 ASP A N 1
ATOM 451 C CA . ASP A 1 62 ? 30.906 21.094 -1.101 1 66.75 62 ASP A CA 1
ATOM 452 C C . ASP A 1 62 ? 30.125 22 -0.173 1 66.75 62 ASP A C 1
ATOM 454 O O . ASP A 1 62 ? 29.828 23.156 -0.522 1 66.75 62 ASP A O 1
ATOM 458 N N . ARG A 1 63 ? 29.578 21.5 0.943 1 77.06 63 ARG A N 1
ATOM 459 C CA . ARG A 1 63 ? 28.609 22.188 1.786 1 77.06 63 ARG A CA 1
ATOM 460 C C . ARG A 1 63 ? 29.297 23.047 2.836 1 77.06 63 ARG A C 1
ATOM 462 O O . ARG A 1 63 ? 28.75 23.266 3.918 1 77.06 63 ARG A O 1
ATOM 469 N N . GLY A 1 64 ? 30.453 23.656 2.625 1 87.38 64 GLY A N 1
ATOM 470 C CA . GLY A 1 64 ? 31.062 24.656 3.475 1 87.38 64 GLY A CA 1
ATOM 471 C C . GLY A 1 64 ? 31.797 24.062 4.66 1 87.38 64 GLY A C 1
ATOM 472 O O . GLY A 1 64 ? 32.031 22.844 4.711 1 87.38 64 GLY A O 1
ATOM 473 N N . PRO A 1 65 ? 32.219 24.859 5.551 1 93.56 65 PRO A N 1
ATOM 474 C CA . PRO A 1 65 ? 33.094 24.438 6.637 1 93.56 65 PRO A CA 1
ATOM 475 C C . PRO A 1 65 ? 32.344 23.734 7.766 1 93.56 65 PRO A C 1
ATOM 477 O O . PRO A 1 65 ? 32.938 22.938 8.508 1 93.56 65 PRO A O 1
ATOM 480 N N . CYS A 1 66 ? 31.156 24.031 8.039 1 96.75 66 CYS A N 1
ATOM 481 C CA . CYS A 1 66 ? 30.406 23.438 9.141 1 96.75 66 CYS A CA 1
ATOM 482 C C . CYS A 1 66 ? 29.734 22.141 8.703 1 96.75 66 CYS A C 1
ATOM 484 O O . CYS A 1 66 ? 28.531 22.109 8.453 1 96.75 66 CYS A O 1
ATOM 486 N N . LYS A 1 67 ? 30.406 21.062 8.844 1 93.94 67 LYS A N 1
ATOM 487 C CA . LYS A 1 67 ? 29.938 19.766 8.383 1 93.94 67 LYS A CA 1
ATOM 488 C C . LYS A 1 67 ? 29.062 19.094 9.445 1 93.94 67 LYS A C 1
ATOM 490 O O . LYS A 1 67 ? 29.172 19.406 10.633 1 93.94 67 LYS A O 1
ATOM 495 N N . PRO A 1 68 ? 28.188 18.172 8.945 1 93.81 68 PRO A N 1
ATOM 496 C CA . PRO A 1 68 ? 27.375 17.438 9.922 1 93.81 68 PRO A CA 1
ATOM 497 C C . PRO A 1 68 ? 28.234 16.656 10.914 1 93.81 68 PRO A C 1
ATOM 499 O O . PRO A 1 68 ? 29.25 16.078 10.539 1 93.81 68 PRO A O 1
ATOM 502 N N . SER A 1 69 ? 27.828 16.688 12.195 1 94.69 69 SER A N 1
ATOM 503 C CA . SER A 1 69 ? 28.516 15.969 13.266 1 94.69 69 SER A CA 1
ATOM 504 C C . SER A 1 69 ? 27.531 15.289 14.203 1 94.69 69 SER A C 1
ATOM 506 O O . SER A 1 69 ? 26.422 15.781 14.414 1 94.69 69 SER A O 1
ATOM 508 N N . ASN A 1 70 ? 27.922 14.18 14.797 1 91.88 70 ASN A N 1
ATOM 509 C CA . ASN A 1 70 ? 27.125 13.477 15.789 1 91.88 70 ASN A CA 1
ATOM 510 C C . ASN A 1 70 ? 27.625 13.734 17.203 1 91.88 70 ASN A C 1
ATOM 512 O O . ASN A 1 70 ? 27.328 12.961 18.125 1 91.88 70 ASN A O 1
ATOM 516 N N . ASN A 1 71 ? 28.375 14.797 17.312 1 93.94 71 ASN A N 1
ATOM 517 C CA . ASN A 1 71 ? 28.906 15.18 18.625 1 93.94 71 ASN A CA 1
ATOM 518 C C . ASN A 1 71 ? 27.797 15.586 19.594 1 93.94 71 ASN A C 1
ATOM 520 O O . ASN A 1 71 ? 27.125 16.594 19.375 1 93.94 71 ASN A O 1
ATOM 524 N N . THR A 1 72 ? 27.672 14.867 20.703 1 93.88 72 THR A N 1
ATOM 525 C CA . THR A 1 72 ? 26.625 15.148 21.688 1 93.88 72 THR A CA 1
ATOM 526 C C . THR A 1 72 ? 27.234 15.602 23 1 93.88 72 THR A C 1
ATOM 528 O O . THR A 1 72 ? 26.625 15.453 24.062 1 93.88 72 THR A O 1
ATOM 531 N N . ASP A 1 73 ? 28.406 16.094 23.031 1 93.5 73 ASP A N 1
ATOM 532 C CA . ASP A 1 73 ? 29.141 16.422 24.25 1 93.5 73 ASP A CA 1
ATOM 533 C C . ASP A 1 73 ? 28.703 17.766 24.812 1 93.5 73 ASP A C 1
ATOM 535 O O . ASP A 1 73 ? 29.016 18.094 25.953 1 93.5 73 ASP A O 1
ATOM 539 N N . GLY A 1 74 ? 28.016 18.578 24.094 1 94.38 74 GLY A N 1
ATOM 540 C CA . GLY A 1 74 ? 27.594 19.891 24.547 1 94.38 74 GLY A CA 1
ATOM 541 C C . GLY A 1 74 ? 26.094 20.016 24.703 1 94.38 74 GLY A C 1
ATOM 542 O O . GLY A 1 74 ? 25.359 19.062 24.438 1 94.38 74 GLY A O 1
ATOM 543 N N . ASP A 1 75 ? 25.656 21.188 25.141 1 95.06 75 ASP A N 1
ATOM 544 C CA . ASP A 1 75 ? 24.266 21.453 25.484 1 95.06 75 ASP A CA 1
ATOM 545 C C . ASP A 1 75 ? 23.406 21.547 24.234 1 95.06 75 ASP A C 1
ATOM 547 O O . ASP A 1 75 ? 22.172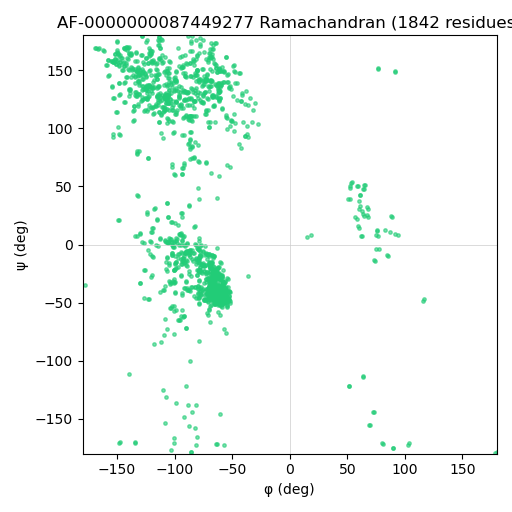 21.516 24.312 1 95.06 75 ASP A O 1
ATOM 551 N N . TRP A 1 76 ? 24.031 21.547 23.094 1 96.06 76 TRP A N 1
ATOM 552 C CA . TRP A 1 76 ? 23.281 21.609 21.844 1 96.06 76 TRP A CA 1
ATOM 553 C C . TRP A 1 76 ? 22.469 20.344 21.625 1 96.06 76 TRP A C 1
ATOM 555 O O . TRP A 1 76 ? 21.609 20.281 20.75 1 96.06 76 TRP A O 1
ATOM 565 N N . LYS A 1 77 ? 22.688 19.312 22.391 1 95.19 77 LYS A N 1
ATOM 566 C CA . LYS A 1 77 ? 21.875 18.094 22.312 1 95.19 77 LYS A CA 1
ATOM 567 C C . LYS A 1 77 ? 20.453 18.344 22.797 1 95.19 77 LYS A C 1
ATOM 569 O O . LYS A 1 77 ? 19.531 17.578 22.484 1 95.19 77 LYS A O 1
ATOM 574 N N . ASN A 1 78 ? 20.312 19.406 23.531 1 94.12 78 ASN A N 1
ATOM 575 C CA . ASN A 1 78 ? 18.984 19.75 24.047 1 94.12 78 ASN A CA 1
ATOM 576 C C . ASN A 1 78 ? 18.141 20.453 22.984 1 94.12 78 ASN A C 1
ATOM 578 O O . ASN A 1 78 ? 18.656 21.219 22.172 1 94.12 78 ASN A O 1
ATOM 582 N N . PHE A 1 79 ? 16.828 20.266 23.062 1 93.88 79 PHE A N 1
ATOM 583 C CA . PHE A 1 79 ? 15.898 20.781 22.062 1 93.88 79 PHE A CA 1
ATOM 584 C C . PHE A 1 79 ? 15.773 22.297 22.172 1 93.88 79 PHE A C 1
ATOM 586 O O . PHE A 1 79 ? 15.727 22.984 21.141 1 93.88 79 PHE A O 1
ATOM 593 N N . ARG A 1 80 ? 15.703 22.844 23.344 1 95.12 80 ARG A N 1
ATOM 594 C CA . ARG A 1 80 ? 15.523 24.281 23.531 1 95.12 80 ARG A CA 1
ATOM 595 C C . ARG A 1 80 ? 16.875 24.984 23.625 1 95.12 80 ARG A C 1
ATOM 597 O O . ARG A 1 80 ? 17.812 24.453 24.219 1 95.12 80 ARG A O 1
ATOM 604 N N . LEU A 1 81 ? 16.938 26.188 23.094 1 96.81 81 LEU A N 1
ATOM 605 C CA . LEU A 1 81 ? 18.125 27.031 23.203 1 96.81 81 LEU A CA 1
ATOM 606 C C . LEU A 1 81 ? 18.344 27.484 24.656 1 96.81 81 LEU A C 1
ATOM 608 O O . LEU A 1 81 ? 17.375 27.609 25.406 1 96.81 81 LEU A O 1
ATOM 612 N N . PRO A 1 82 ? 19.578 27.688 25.031 1 95.25 82 PRO A N 1
ATOM 613 C CA . PRO A 1 82 ? 19.844 28.125 26.406 1 95.25 82 PRO A CA 1
ATOM 614 C C . PRO A 1 82 ? 19.375 29.562 26.672 1 95.25 82 PRO A C 1
ATOM 616 O O . PRO A 1 82 ? 19.297 30.359 25.734 1 95.25 82 PRO A O 1
ATOM 619 N N . ASP A 1 83 ? 19.203 29.891 27.953 1 93.88 83 ASP A N 1
ATOM 620 C CA . ASP A 1 83 ? 18.703 31.203 28.344 1 93.88 83 ASP A CA 1
ATOM 621 C C . ASP A 1 83 ? 19.859 32.188 28.547 1 93.88 83 ASP A C 1
ATOM 623 O O . ASP A 1 83 ? 19.641 33.406 28.625 1 93.88 83 ASP A O 1
ATOM 627 N N . TYR A 1 84 ? 21.078 31.656 28.469 1 96.19 84 TYR A N 1
ATOM 628 C CA . TYR A 1 84 ? 22.203 32.531 28.781 1 96.19 84 TYR A CA 1
ATOM 629 C C . TYR A 1 84 ? 22.766 33.188 27.516 1 96.19 84 TYR A C 1
ATOM 631 O O . TYR A 1 84 ? 23.672 34 27.594 1 96.19 84 TYR A O 1
ATOM 639 N N . VAL A 1 85 ? 22.328 32.812 26.406 1 97 85 VAL A N 1
ATOM 640 C CA . VAL A 1 85 ? 22.656 33.469 25.156 1 97 85 VAL A CA 1
ATOM 641 C C . VAL A 1 85 ? 21.391 34.031 24.531 1 97 85 VAL A C 1
ATOM 643 O O . VAL A 1 85 ? 20.453 33.312 24.219 1 97 85 VAL A O 1
ATOM 646 N N . LYS A 1 86 ? 21.344 35.312 24.344 1 96.44 86 LYS A N 1
ATOM 647 C CA . LYS A 1 86 ? 20.141 35.969 23.844 1 96.44 86 LYS A CA 1
ATOM 648 C C . LYS A 1 86 ? 20.453 36.875 22.641 1 96.44 86 LYS A C 1
ATOM 650 O O . LYS A 1 86 ? 21.297 37.75 22.734 1 96.44 86 LYS A O 1
ATOM 655 N N . PRO A 1 87 ? 19.766 36.625 21.562 1 98.12 87 PRO A N 1
ATOM 656 C CA . PRO A 1 87 ? 19.891 37.562 20.453 1 98.12 87 PRO A CA 1
ATOM 657 C C . PRO A 1 87 ? 19.156 38.875 20.703 1 98.12 87 PRO A C 1
ATOM 659 O O . PRO A 1 87 ? 18.047 38.875 21.234 1 98.12 87 PRO A O 1
ATOM 662 N N . VAL A 1 88 ? 19.766 39.969 20.281 1 97.38 88 VAL A N 1
ATOM 663 C CA . VAL A 1 88 ? 19.125 41.281 20.531 1 97.38 88 VAL A CA 1
ATOM 664 C C . VAL A 1 88 ? 18.859 41.969 19.203 1 97.38 88 VAL A C 1
ATOM 666 O O . VAL A 1 88 ? 18 42.844 19.109 1 97.38 88 VAL A O 1
ATOM 669 N N . HIS A 1 89 ? 19.656 41.625 18.234 1 98.12 89 HIS A N 1
ATOM 670 C CA . HIS A 1 89 ? 19.5 42.281 16.938 1 98.12 89 HIS A CA 1
ATOM 671 C C . HIS A 1 89 ? 20.078 41.406 15.812 1 98.12 89 HIS A C 1
ATOM 673 O O . HIS A 1 89 ? 21.062 40.719 16.016 1 98.12 89 HIS A O 1
ATOM 679 N N . TYR A 1 90 ? 19.438 41.469 14.648 1 98.69 90 TYR A N 1
ATOM 680 C CA . TYR A 1 90 ? 19.922 40.812 13.445 1 98.69 90 TYR A CA 1
ATOM 681 C C . TYR A 1 90 ? 20.141 41.812 12.328 1 98.69 90 TYR A C 1
ATOM 683 O O . TYR A 1 90 ? 19.312 42.688 12.086 1 98.69 90 TYR A O 1
ATOM 691 N N . ASP A 1 91 ? 21.266 41.688 11.648 1 98.12 91 ASP A N 1
ATOM 692 C CA . ASP A 1 91 ? 21.438 42.25 10.312 1 98.12 91 ASP A CA 1
ATOM 693 C C . ASP A 1 91 ? 21.391 41.156 9.25 1 98.12 91 ASP A C 1
ATOM 695 O O . ASP A 1 91 ? 22.328 40.375 9.109 1 98.12 91 ASP A O 1
ATOM 699 N N . LEU A 1 92 ? 20.281 41.156 8.562 1 98.62 92 LEU A N 1
ATOM 700 C CA . LEU A 1 92 ? 20.031 40.062 7.605 1 98.62 92 LEU A CA 1
ATOM 701 C C . LEU A 1 92 ? 20.047 40.594 6.176 1 98.62 92 LEU A C 1
ATOM 703 O O . LEU A 1 92 ? 19.328 41.531 5.848 1 98.62 92 LEU A O 1
ATOM 707 N N . HIS A 1 93 ? 20.859 40.062 5.336 1 97.88 93 HIS A N 1
ATOM 708 C CA . HIS A 1 93 ? 20.906 40.406 3.914 1 97.88 93 HIS A CA 1
ATOM 709 C C . HIS A 1 93 ? 20.641 39.156 3.066 1 97.88 93 HIS A C 1
ATOM 711 O O . HIS A 1 93 ? 21.219 38.094 3.307 1 97.88 93 HIS A O 1
ATOM 717 N N . LEU A 1 94 ? 19.75 39.281 2.094 1 97.88 94 LEU A N 1
ATOM 718 C CA . LEU A 1 94 ? 19.406 38.188 1.204 1 97.88 94 LEU A CA 1
ATOM 719 C C . LEU A 1 94 ? 19.594 38.562 -0.256 1 97.88 94 LEU A C 1
ATOM 721 O O . LEU A 1 94 ? 19.328 39.719 -0.633 1 97.88 94 LEU A O 1
ATOM 725 N N . GLU A 1 95 ? 20.016 37.594 -1.03 1 97.19 95 GLU A N 1
ATOM 726 C CA . GLU A 1 95 ? 20.156 37.781 -2.471 1 97.19 95 GLU A CA 1
ATOM 727 C C . GLU A 1 95 ? 19.531 36.625 -3.242 1 97.19 95 GLU A C 1
ATOM 729 O O . GLU A 1 95 ? 20.25 35.812 -3.83 1 97.19 95 GLU A O 1
ATOM 734 N N . PRO A 1 96 ? 18.25 36.625 -3.357 1 96.81 96 PRO A N 1
ATOM 735 C CA . PRO A 1 96 ? 17.594 35.562 -4.109 1 96.81 96 PRO A CA 1
ATOM 736 C C . PRO A 1 96 ? 17.766 35.719 -5.621 1 96.81 96 PRO A C 1
ATOM 738 O O . PRO A 1 96 ? 17.734 36.844 -6.137 1 96.81 96 PRO A O 1
ATOM 741 N N . ASP A 1 97 ? 18.031 34.625 -6.309 1 95.81 97 ASP A N 1
ATOM 742 C CA . ASP A 1 97 ? 18.047 34.531 -7.762 1 95.81 97 ASP A CA 1
ATOM 743 C C . ASP A 1 97 ? 16.922 33.625 -8.281 1 95.81 97 ASP A C 1
ATOM 745 O O . ASP A 1 97 ? 17.016 32.406 -8.25 1 95.81 97 ASP A O 1
ATOM 749 N N . LEU A 1 98 ? 15.922 34.25 -8.828 1 95 98 LEU A N 1
ATOM 750 C CA . LEU A 1 98 ? 14.719 33.5 -9.219 1 95 98 LEU A CA 1
ATOM 751 C C . LEU A 1 98 ? 14.938 32.781 -10.547 1 95 98 LEU A C 1
ATOM 753 O O . LEU A 1 98 ? 14.094 32 -10.969 1 95 98 LEU A O 1
ATOM 757 N N . THR A 1 99 ? 16.062 32.969 -11.172 1 93.12 99 THR A N 1
ATOM 758 C CA . THR A 1 99 ? 16.422 32.188 -12.359 1 93.12 99 THR A CA 1
ATOM 759 C C . THR A 1 99 ? 16.984 30.828 -11.984 1 93.12 99 THR A C 1
ATOM 761 O O . THR A 1 99 ? 16.609 29.812 -12.555 1 93.12 99 THR A O 1
ATOM 764 N N . THR A 1 100 ? 17.906 30.828 -10.992 1 92.31 100 THR A N 1
ATOM 765 C CA . THR A 1 100 ? 18.547 29.578 -10.586 1 92.31 100 THR A CA 1
ATOM 766 C C . THR A 1 100 ? 17.797 28.938 -9.43 1 92.31 100 THR A C 1
ATOM 768 O O . THR A 1 100 ? 18.031 27.781 -9.102 1 92.31 100 THR A O 1
ATOM 771 N N . ASP A 1 101 ? 16.891 29.734 -8.812 1 93.81 101 ASP A N 1
ATOM 772 C CA . ASP A 1 101 ? 16.141 29.312 -7.633 1 93.81 101 ASP A CA 1
ATOM 773 C C . ASP A 1 101 ? 17.078 29.062 -6.453 1 93.81 101 ASP A C 1
ATOM 775 O O . ASP A 1 101 ? 16.828 28.188 -5.621 1 93.81 101 ASP A O 1
ATOM 779 N N . LEU A 1 102 ? 18.234 29.719 -6.445 1 94.56 102 LEU A N 1
ATOM 780 C CA . LEU A 1 102 ? 19.172 29.75 -5.328 1 94.56 102 LEU A CA 1
ATOM 781 C C . LEU A 1 102 ? 19.219 31.125 -4.688 1 94.56 102 LEU A C 1
ATOM 783 O O . LEU A 1 102 ? 18.781 32.125 -5.289 1 94.56 102 LEU A O 1
ATOM 787 N N . TYR A 1 103 ? 19.625 31.125 -3.459 1 96.5 103 TYR A N 1
ATOM 788 C CA . TYR A 1 103 ? 19.906 32.438 -2.854 1 96.5 103 TYR A CA 1
ATOM 789 C C . TYR A 1 103 ? 21.094 32.344 -1.895 1 96.5 103 TYR A C 1
ATOM 791 O O . TYR A 1 103 ? 21.406 31.25 -1.383 1 96.5 103 TYR A O 1
ATOM 799 N N . THR A 1 104 ? 21.766 33.375 -1.776 1 96.69 104 THR A N 1
ATOM 800 C CA . THR A 1 104 ? 22.828 33.562 -0.788 1 96.69 104 THR A CA 1
ATOM 801 C C . THR A 1 104 ? 22.469 34.656 0.2 1 96.69 104 THR A C 1
ATOM 803 O O . THR A 1 104 ? 21.578 35.469 -0.063 1 96.69 104 THR A O 1
ATOM 806 N N . GLY A 1 105 ? 23.031 34.625 1.336 1 97.75 105 GLY A N 1
ATOM 807 C CA . GLY A 1 105 ? 22.766 35.656 2.326 1 97.75 105 GLY A CA 1
ATOM 808 C C . GLY A 1 105 ? 23.812 35.719 3.422 1 97.75 105 GLY A C 1
ATOM 809 O O . GLY A 1 105 ? 24.719 34.875 3.467 1 97.75 105 GLY A O 1
ATOM 810 N N . SER A 1 106 ? 23.75 36.75 4.133 1 98.06 106 SER A N 1
ATOM 811 C CA . SER A 1 106 ? 24.562 36.938 5.332 1 98.06 106 SER A CA 1
ATOM 812 C C . SER A 1 106 ? 23.719 37.406 6.508 1 98.06 106 SER A C 1
ATOM 814 O O . SER A 1 106 ? 22.797 38.219 6.328 1 98.06 106 SER A O 1
ATOM 816 N N . VAL A 1 107 ? 24.047 36.875 7.656 1 98.69 107 VAL A N 1
ATOM 817 C CA . VAL A 1 107 ? 23.344 37.312 8.859 1 98.69 107 VAL A CA 1
ATOM 818 C C . VAL A 1 107 ? 24.344 37.625 9.969 1 98.69 107 VAL A C 1
ATOM 820 O O . VAL A 1 107 ? 25.297 36.844 10.164 1 98.69 107 VAL A O 1
ATOM 823 N N . SER A 1 108 ? 24.266 38.75 10.539 1 98.5 108 SER A N 1
ATOM 824 C CA . SER A 1 108 ? 25 39.094 11.742 1 98.5 108 SER A CA 1
ATOM 825 C C . SER A 1 108 ? 24.078 39.219 12.953 1 98.5 108 SER A C 1
ATOM 827 O O . SER A 1 108 ? 23.219 40.094 13.008 1 98.5 108 SER A O 1
ATOM 829 N N . VAL A 1 109 ? 24.328 38.375 13.906 1 98.69 109 VAL A N 1
ATOM 830 C CA . VAL A 1 109 ? 23.469 38.344 15.086 1 98.69 109 VAL A CA 1
ATOM 831 C C . VAL A 1 109 ? 24.203 38.938 16.281 1 98.69 109 VAL A C 1
ATOM 833 O O . VAL A 1 109 ? 25.312 38.531 16.625 1 98.69 109 VAL A O 1
ATOM 836 N N . HIS A 1 110 ? 23.609 39.938 16.797 1 98 110 HIS A N 1
ATOM 837 C CA . HIS A 1 110 ? 24.109 40.531 18.016 1 98 110 HIS A CA 1
ATOM 838 C C . HIS A 1 110 ? 23.625 39.781 19.25 1 98 110 HIS A C 1
ATOM 840 O O . HIS A 1 110 ? 22.422 39.688 19.5 1 98 110 HIS A O 1
ATOM 846 N N . LEU A 1 111 ? 24.641 39.312 20.078 1 98.06 111 LEU A N 1
ATOM 847 C CA . LEU A 1 111 ? 24.312 38.406 21.156 1 98.06 111 LEU A CA 1
ATOM 848 C C . LEU A 1 111 ? 24.75 38.969 22.5 1 98.06 111 LEU A C 1
ATOM 850 O O . LEU A 1 111 ? 25.859 39.469 22.625 1 98.06 111 LEU A O 1
ATOM 854 N N . GLU A 1 112 ? 23.844 38.812 23.422 1 97.5 112 GLU A N 1
ATOM 855 C CA . GLU A 1 112 ? 24.188 38.969 24.828 1 97.5 112 GLU A CA 1
ATOM 856 C C . GLU A 1 112 ? 24.484 37.625 25.484 1 97.5 112 GLU A C 1
ATOM 858 O O . GLU A 1 112 ? 23.703 36.656 25.328 1 97.5 112 GLU A O 1
ATOM 863 N N . VAL A 1 113 ? 25.609 37.562 26.125 1 97.25 113 VAL A N 1
ATOM 864 C CA . VAL A 1 113 ? 26.016 36.344 26.828 1 97.25 113 VAL A CA 1
ATOM 865 C C . VAL A 1 113 ? 26.062 36.594 28.328 1 97.25 113 VAL A C 1
ATOM 867 O O . VAL A 1 113 ? 26.797 37.469 28.797 1 97.25 113 VAL A O 1
ATOM 870 N N . ARG A 1 114 ? 25.312 35.75 29.062 1 96.12 114 ARG A N 1
ATOM 871 C CA . ARG A 1 114 ? 25.156 36.031 30.484 1 96.12 114 ARG A CA 1
ATOM 872 C C . ARG A 1 114 ? 26.078 35.188 31.328 1 96.12 114 ARG A C 1
ATOM 874 O O . ARG A 1 114 ? 26.328 35.469 32.5 1 96.12 114 ARG A O 1
ATOM 881 N N . ARG A 1 115 ? 26.531 34.094 30.781 1 95.94 115 ARG A N 1
ATOM 882 C CA . ARG A 1 115 ? 27.5 33.25 31.438 1 95.94 115 ARG A CA 1
ATOM 883 C C . ARG A 1 115 ? 28.609 32.844 30.469 1 95.94 115 ARG A C 1
ATOM 885 O O . ARG A 1 115 ? 28.375 32.719 29.25 1 95.94 115 ARG A O 1
ATOM 892 N N . PRO A 1 116 ? 29.781 32.625 31.062 1 96.06 116 PRO A N 1
ATOM 893 C CA . PRO A 1 116 ? 30.859 32.188 30.172 1 96.06 116 PRO A CA 1
ATOM 894 C C . PRO A 1 116 ? 30.516 30.922 29.406 1 96.06 116 PRO A C 1
ATOM 896 O O . PRO A 1 116 ? 29.906 30 29.953 1 96.06 116 PRO A O 1
ATOM 899 N N . THR A 1 117 ? 30.906 30.922 28.156 1 96.69 117 THR A N 1
ATOM 900 C CA . THR A 1 117 ? 30.656 29.766 27.312 1 96.69 117 THR A CA 1
ATOM 901 C C . THR A 1 117 ? 31.688 29.688 26.188 1 96.69 117 THR A C 1
ATOM 903 O O . THR A 1 117 ? 32.312 30.688 25.844 1 96.69 117 THR A O 1
ATOM 906 N N . ARG A 1 118 ? 31.875 28.438 25.641 1 96.06 118 ARG A N 1
ATOM 907 C CA . ARG A 1 118 ? 32.781 28.25 24.516 1 96.06 118 ARG A CA 1
ATOM 908 C C . ARG A 1 118 ? 31.984 28.016 23.234 1 96.06 118 ARG A C 1
ATOM 910 O O . ARG A 1 118 ? 32.562 28.047 22.125 1 96.06 118 ARG A O 1
ATOM 917 N N . HIS A 1 119 ? 30.75 27.797 23.422 1 96.94 119 HIS A N 1
ATOM 918 C CA . HIS A 1 119 ? 29.953 27.391 22.266 1 96.94 119 HIS A CA 1
ATOM 919 C C . HIS A 1 119 ? 28.75 28.312 22.078 1 96.94 119 HIS A C 1
ATOM 921 O O . HIS A 1 119 ? 28.094 28.703 23.047 1 96.94 119 HIS A O 1
ATOM 927 N N . LEU A 1 120 ? 28.547 28.719 20.844 1 97.75 120 LEU A N 1
ATOM 928 C CA . LEU A 1 120 ? 27.344 29.375 20.375 1 97.75 120 LEU A CA 1
ATOM 929 C C . LEU A 1 120 ? 26.609 28.516 19.344 1 97.75 120 LEU A C 1
ATOM 931 O O . LEU A 1 120 ? 27.25 27.938 18.453 1 97.75 120 LEU A O 1
ATOM 935 N N . TRP A 1 121 ? 25.328 28.281 19.547 1 97.56 121 TRP A N 1
ATOM 936 C CA . TRP A 1 121 ? 24.625 27.531 18.531 1 97.56 121 TRP A CA 1
ATOM 937 C C . TRP A 1 121 ? 23.266 28.156 18.234 1 97.56 121 TRP A C 1
ATOM 939 O O . TRP A 1 121 ? 22.656 28.781 19.109 1 97.56 121 TRP A O 1
ATOM 949 N N . LEU A 1 122 ? 22.797 28.109 17.031 1 97.69 122 LEU A N 1
ATOM 950 C CA . LEU A 1 122 ? 21.516 28.594 16.547 1 97.69 122 LEU A CA 1
ATOM 951 C C . LEU A 1 122 ? 20.922 27.625 15.516 1 97.69 122 LEU A C 1
ATOM 953 O O . LEU A 1 122 ? 21.578 26.641 15.133 1 97.69 122 LEU A O 1
ATOM 957 N N . HIS A 1 123 ? 19.719 27.797 15.156 1 98.19 123 HIS A N 1
ATOM 958 C CA . HIS A 1 123 ? 18.984 26.875 14.305 1 98.19 123 HIS A CA 1
ATOM 959 C C . HIS A 1 123 ? 19.375 27.047 12.836 1 98.19 123 HIS A C 1
ATOM 961 O O . HIS A 1 123 ? 19.609 28.156 12.375 1 98.19 123 HIS A O 1
ATOM 967 N N . ILE A 1 124 ? 19.438 25.922 12.102 1 97.25 124 ILE A N 1
ATOM 968 C CA . ILE A 1 124 ? 19.641 25.891 10.656 1 97.25 124 ILE A CA 1
ATOM 969 C C . ILE A 1 124 ? 19.062 24.609 10.078 1 97.25 124 ILE A C 1
ATOM 971 O O . ILE A 1 124 ? 19.125 23.547 10.703 1 97.25 124 ILE A O 1
ATOM 975 N N . ARG A 1 125 ? 18.375 24.688 8.984 1 94.75 125 ARG A N 1
ATOM 976 C CA . ARG A 1 125 ? 17.797 23.531 8.312 1 94.75 125 ARG A CA 1
ATOM 977 C C . ARG A 1 125 ? 17.75 23.734 6.805 1 94.75 125 ARG A C 1
ATOM 979 O O . ARG A 1 125 ? 17.297 24.781 6.324 1 94.75 125 ARG A O 1
ATOM 986 N N . GLU A 1 126 ? 18.25 22.797 5.992 1 90.25 126 GLU A N 1
ATOM 987 C CA . GLU A 1 126 ? 18.234 22.766 4.531 1 90.25 126 GLU A CA 1
ATOM 988 C C . GLU A 1 126 ? 18.969 23.969 3.945 1 90.25 126 GLU A C 1
ATOM 990 O O . GLU A 1 126 ? 18.641 24.422 2.844 1 90.25 126 GLU A O 1
ATOM 995 N N . THR A 1 127 ? 19.719 24.688 4.645 1 92.69 127 THR A N 1
ATOM 996 C CA . THR A 1 127 ? 20.703 25.719 4.328 1 92.69 127 THR A CA 1
ATOM 997 C C . THR A 1 127 ? 22.062 25.359 4.906 1 92.69 127 THR A C 1
ATOM 999 O O . THR A 1 127 ? 22.172 24.5 5.785 1 92.69 127 THR A O 1
ATOM 1002 N N . PHE A 1 128 ? 23.141 25.906 4.328 1 93 128 PHE A N 1
ATOM 1003 C CA . PHE A 1 128 ? 24.438 25.578 4.895 1 93 128 PHE A CA 1
ATOM 1004 C C . PHE A 1 128 ? 25.312 26.828 4.961 1 93 128 PHE A C 1
ATOM 1006 O O . PHE A 1 128 ? 25.125 27.766 4.191 1 93 128 PHE A O 1
ATOM 1013 N N . ILE A 1 129 ? 26.234 26.828 5.918 1 97.31 129 ILE A N 1
ATOM 1014 C CA . ILE A 1 129 ? 27.188 27.922 6.105 1 97.31 129 ILE A CA 1
ATOM 1015 C C . ILE A 1 129 ? 28.281 27.828 5.035 1 97.31 129 ILE A C 1
ATOM 1017 O O . ILE A 1 129 ? 28.984 26.812 4.941 1 97.31 129 ILE A O 1
ATOM 1021 N N . SER A 1 130 ? 28.375 28.906 4.305 1 95.75 130 SER A N 1
ATOM 1022 C CA . SER A 1 130 ? 29.203 28.828 3.104 1 95.75 130 SER A CA 1
ATOM 1023 C C . SER A 1 130 ? 30.625 29.297 3.385 1 95.75 130 SER A C 1
ATOM 1025 O O . SER A 1 130 ? 31.547 29.031 2.594 1 95.75 130 SER A O 1
ATOM 1027 N N . ALA A 1 131 ? 30.891 30 4.48 1 95.81 131 ALA A N 1
ATOM 1028 C CA . ALA A 1 131 ? 32.219 30.469 4.875 1 95.81 131 ALA A CA 1
ATOM 1029 C C . ALA A 1 131 ? 32.438 30.328 6.379 1 95.81 131 ALA A C 1
ATOM 1031 O O . ALA A 1 131 ? 31.469 30.156 7.133 1 95.81 131 ALA A O 1
ATOM 1032 N N . VAL A 1 132 ? 33.719 30.422 6.801 1 95.81 132 VAL A N 1
ATOM 1033 C CA . VAL A 1 132 ? 34.031 30.297 8.219 1 95.81 132 VAL A CA 1
ATOM 1034 C C . VAL A 1 132 ? 33.344 31.406 9 1 95.81 132 VAL A C 1
ATOM 1036 O O . VAL A 1 132 ? 33.438 32.594 8.641 1 95.81 132 VAL A O 1
ATOM 1039 N N . PRO A 1 133 ? 32.688 31.062 10.055 1 97.81 133 PRO A N 1
ATOM 1040 C CA . PRO A 1 133 ? 32 32.094 10.867 1 97.81 133 PRO A CA 1
ATOM 1041 C C . PRO A 1 133 ? 32.969 33.125 11.438 1 97.81 133 PRO A C 1
ATOM 1043 O O . PRO A 1 133 ? 34.156 32.812 11.68 1 97.81 133 PRO A O 1
ATOM 1046 N N . ARG A 1 134 ? 32.438 34.344 11.633 1 98 134 ARG A N 1
ATOM 1047 C CA . ARG A 1 134 ? 33.219 35.438 12.242 1 98 134 ARG A CA 1
ATOM 1048 C C . ARG A 1 134 ? 32.562 35.906 13.539 1 98 134 ARG A C 1
ATOM 1050 O O . ARG A 1 134 ? 31.328 35.969 13.633 1 98 134 ARG A O 1
ATOM 1057 N N . LEU A 1 135 ? 33.375 36.188 14.516 1 97.44 135 LEU A N 1
ATOM 1058 C CA . LEU A 1 135 ? 32.906 36.625 15.828 1 97.44 135 LEU A CA 1
ATOM 1059 C C . LEU A 1 135 ? 33.719 37.844 16.312 1 97.44 135 LEU A C 1
ATOM 1061 O O . LEU A 1 135 ? 34.938 37.844 16.297 1 97.44 135 LEU A O 1
ATOM 1065 N N . VAL A 1 136 ? 32.875 38.875 16.688 1 96.56 136 VAL A N 1
ATOM 1066 C CA . VAL A 1 136 ? 33.5 40.125 17.156 1 96.56 136 VAL A CA 1
ATOM 1067 C C . VAL A 1 136 ? 32.844 40.562 18.438 1 96.56 136 VAL A C 1
ATOM 1069 O O . VAL A 1 136 ? 31.625 40.438 18.609 1 96.56 136 VAL A O 1
ATOM 1072 N N . LEU A 1 137 ? 33.594 41.062 19.391 1 95.38 137 LEU A N 1
ATOM 1073 C CA . LEU A 1 137 ? 33.062 41.719 20.578 1 95.38 137 LEU A CA 1
ATOM 1074 C C . LEU A 1 137 ? 33 43.219 20.375 1 95.38 137 LEU A C 1
ATOM 1076 O O . LEU A 1 137 ? 34.031 43.844 20.094 1 95.38 137 LEU A O 1
ATOM 1080 N N . LYS A 1 138 ? 31.828 43.719 20.422 1 93.38 138 LYS A N 1
ATOM 1081 C CA . LYS A 1 138 ? 31.609 45.156 20.312 1 93.38 138 LYS A CA 1
ATOM 1082 C C . LYS A 1 138 ? 31.422 45.781 21.703 1 93.38 138 LYS A C 1
ATOM 1084 O O . LYS A 1 138 ? 30.562 45.344 22.469 1 93.38 138 LYS A O 1
ATOM 1089 N N . THR A 1 139 ? 32.25 46.781 22.078 1 87.38 139 THR A N 1
ATOM 1090 C CA . THR A 1 139 ? 32.188 47.5 23.344 1 87.38 139 THR A CA 1
ATOM 1091 C C . THR A 1 139 ? 31.844 48.969 23.125 1 87.38 139 THR A C 1
ATOM 1093 O O . THR A 1 139 ? 32.156 49.531 22.078 1 87.38 139 THR A O 1
ATOM 1096 N N . PRO A 1 140 ? 31.016 49.594 24.031 1 74.31 140 PRO A N 1
ATOM 1097 C CA . PRO A 1 140 ? 30.672 51.031 23.875 1 74.31 140 PRO A CA 1
ATOM 1098 C C . PRO A 1 140 ? 31.891 51.938 23.781 1 74.31 140 PRO A C 1
ATOM 1100 O O . PRO A 1 140 ? 31.859 52.969 23.109 1 74.31 140 PRO A O 1
ATOM 1103 N N . GLN A 1 141 ? 32.844 51.812 24.797 1 60.03 141 GLN A N 1
ATOM 1104 C CA . GLN A 1 141 ? 33.938 52.781 24.891 1 60.03 141 GLN A CA 1
ATOM 1105 C C . GLN A 1 141 ? 34.75 52.844 23.594 1 60.03 141 GLN A C 1
ATOM 1107 O O . GLN A 1 141 ? 35.156 53.906 23.172 1 60.03 141 GLN A O 1
ATOM 1112 N N . ALA A 1 142 ? 35.562 51.719 23.391 1 52.03 142 ALA A N 1
ATOM 1113 C CA . ALA A 1 142 ? 36.719 51.781 22.516 1 52.03 142 ALA A CA 1
ATOM 1114 C C . ALA A 1 142 ? 36.312 51.688 21.047 1 52.03 142 ALA A C 1
ATOM 1116 O O . ALA A 1 142 ? 37.125 51.875 20.141 1 52.03 142 ALA A O 1
ATOM 1117 N N . GLN A 1 143 ? 35.156 52.312 20.438 1 55.56 143 GLN A N 1
ATOM 1118 C CA . GLN A 1 143 ? 34.969 52.156 19 1 55.56 143 GLN A CA 1
ATOM 1119 C C . GLN A 1 143 ? 35.781 51 18.453 1 55.56 143 GLN A C 1
ATOM 1121 O O . GLN A 1 143 ? 35.969 50.875 17.234 1 55.56 143 GLN A O 1
ATOM 1126 N N . ARG A 1 144 ? 36.438 50.156 19.344 1 63.84 144 ARG A N 1
ATOM 1127 C CA . ARG A 1 144 ? 37.312 49.062 18.859 1 63.84 144 ARG A CA 1
ATOM 1128 C C . ARG A 1 144 ? 36.562 47.75 18.859 1 63.84 144 ARG A C 1
ATOM 1130 O O . ARG A 1 144 ? 35.875 47.406 19.828 1 63.84 144 ARG A O 1
ATOM 1137 N N . GLU A 1 145 ? 36.312 47.094 17.766 1 81.69 145 GLU A N 1
ATOM 1138 C CA . GLU A 1 145 ? 35.906 45.688 17.547 1 81.69 145 GLU A CA 1
ATOM 1139 C C . GLU A 1 145 ? 37.031 44.719 17.797 1 81.69 145 GLU A C 1
ATOM 1141 O O . GLU A 1 145 ? 38.156 44.938 17.312 1 81.69 145 GLU A O 1
ATOM 1146 N N . LEU A 1 146 ? 36.781 43.875 18.844 1 89.62 146 LEU A N 1
ATOM 1147 C CA . LEU A 1 146 ? 37.781 42.844 19.094 1 89.62 146 LEU A CA 1
ATOM 1148 C C . LEU A 1 146 ? 37.375 41.531 18.422 1 89.62 146 LEU A C 1
ATOM 1150 O O . LEU A 1 146 ? 36.312 41 18.688 1 89.62 146 LEU A O 1
ATOM 1154 N N . THR A 1 147 ? 38.219 41.188 17.609 1 93.56 147 THR A N 1
ATOM 1155 C CA . THR A 1 147 ? 37.969 39.906 16.906 1 93.56 147 THR A CA 1
ATOM 1156 C C . THR A 1 147 ? 38.219 38.719 17.828 1 93.56 147 THR A C 1
ATOM 1158 O O . THR A 1 147 ? 39.219 38.656 18.516 1 93.56 147 THR A O 1
ATOM 1161 N N . VAL A 1 148 ? 37.281 37.844 17.859 1 95.06 148 VAL A N 1
ATOM 1162 C CA . VAL A 1 148 ? 37.375 36.625 18.641 1 95.06 148 VAL A CA 1
ATOM 1163 C C . VAL A 1 148 ? 37.688 35.438 17.703 1 95.06 148 VAL A C 1
ATOM 1165 O O . VAL A 1 148 ? 36.969 35.219 16.719 1 95.06 148 VAL A O 1
ATOM 1168 N N . ALA A 1 149 ? 38.656 34.688 18.047 1 95.44 149 ALA A N 1
ATOM 1169 C CA . ALA A 1 149 ? 39.062 33.562 17.203 1 95.44 149 ALA A CA 1
ATOM 1170 C C . ALA A 1 149 ? 38.062 32.406 17.344 1 95.44 149 ALA A C 1
ATOM 1172 O O . ALA A 1 149 ? 37.594 32.094 18.438 1 95.44 149 ALA A O 1
ATOM 1173 N N . ILE A 1 150 ? 37.844 31.781 16.156 1 96.69 150 ILE A N 1
ATOM 1174 C CA . ILE A 1 150 ? 36.938 30.641 16.094 1 96.69 150 ILE A CA 1
ATOM 1175 C C . ILE A 1 150 ? 37.75 29.359 15.906 1 96.69 150 ILE A C 1
ATOM 1177 O O . ILE A 1 150 ? 38.594 29.281 15.016 1 96.69 150 ILE A O 1
ATOM 1181 N N . LYS A 1 151 ? 37.469 28.375 16.719 1 96.31 151 LYS A N 1
ATOM 1182 C CA . LYS A 1 151 ? 38.125 27.078 16.625 1 96.31 151 LYS A CA 1
ATOM 1183 C C . LYS A 1 151 ? 37.531 26.25 15.5 1 96.31 151 LYS A C 1
ATOM 1185 O O . LYS A 1 151 ? 38.25 25.547 14.766 1 96.31 151 LYS A O 1
ATOM 1190 N N . GLY A 1 152 ? 36.219 26.25 15.438 1 96 152 GLY A N 1
ATOM 1191 C CA . GLY A 1 152 ? 35.531 25.484 14.414 1 96 152 GLY A CA 1
ATOM 1192 C C . GLY A 1 152 ? 34 25.594 14.5 1 96 152 GLY A C 1
ATOM 1193 O O . GLY A 1 152 ? 33.5 26.359 15.328 1 96 152 GLY A O 1
ATOM 1194 N N . CYS A 1 153 ? 33.312 24.828 13.516 1 97.5 153 CYS A N 1
ATOM 1195 C CA . CYS A 1 153 ? 31.859 24.781 13.523 1 97.5 153 CYS A CA 1
ATOM 1196 C C . CYS A 1 153 ? 31.359 23.469 12.945 1 97.5 153 CYS A C 1
ATOM 1198 O O . CYS A 1 153 ? 32.094 22.781 12.234 1 97.5 153 CYS A O 1
ATOM 1200 N N . PHE A 1 154 ? 30.125 23.078 13.352 1 97.19 154 PHE A N 1
ATOM 1201 C CA . PHE A 1 154 ? 29.516 21.875 12.812 1 97.19 154 PHE A CA 1
ATOM 1202 C C . PHE A 1 154 ? 28 21.953 12.906 1 97.19 154 PHE A C 1
ATOM 1204 O O . PHE A 1 154 ? 27.453 22.75 13.672 1 97.19 154 PHE A O 1
ATOM 1211 N N . GLU A 1 155 ? 27.375 21.172 12.078 1 96.62 155 GLU A N 1
ATOM 1212 C CA . GLU A 1 155 ? 25.922 21.062 12.117 1 96.62 155 GLU A CA 1
ATOM 1213 C C . GLU A 1 155 ? 25.484 19.859 12.945 1 96.62 155 GLU A C 1
ATOM 1215 O O . GLU A 1 155 ? 26.016 18.75 12.797 1 96.62 155 GLU A O 1
ATOM 1220 N N . PHE A 1 156 ? 24.641 20.078 13.906 1 96.88 156 PHE A N 1
ATOM 1221 C CA . PHE A 1 156 ? 24 19.016 14.664 1 96.88 156 PHE A CA 1
ATOM 1222 C C . PHE A 1 156 ? 22.578 18.781 14.164 1 96.88 156 PHE A C 1
ATOM 1224 O O . PHE A 1 156 ? 21.625 19.359 14.688 1 96.88 156 PHE A O 1
ATOM 1231 N N . LYS A 1 157 ? 22.391 17.812 13.297 1 92.5 157 LYS A N 1
ATOM 1232 C CA . LYS A 1 157 ? 21.188 17.625 12.492 1 92.5 157 LYS A CA 1
ATOM 1233 C C . LYS A 1 157 ? 20 17.203 13.367 1 92.5 157 LYS A C 1
ATOM 1235 O O . LYS A 1 157 ? 18.875 17.625 13.133 1 92.5 157 LYS A O 1
ATOM 1240 N N . PRO A 1 158 ? 20.188 16.422 14.422 1 90.88 158 PRO A N 1
ATOM 1241 C CA . PRO A 1 158 ? 19.047 15.969 15.203 1 90.88 158 PRO A CA 1
ATOM 1242 C C . PRO A 1 158 ? 18.219 17.125 15.766 1 90.88 158 PRO A C 1
ATOM 1244 O O . PRO A 1 158 ? 16.984 17.031 15.844 1 90.88 158 PRO A O 1
ATOM 1247 N N . GLN A 1 159 ? 18.953 18.234 16.062 1 95.06 159 GLN A N 1
ATOM 1248 C CA . GLN A 1 159 ? 18.234 19.375 16.625 1 95.06 159 GLN A CA 1
ATOM 1249 C C . GLN A 1 159 ? 18.219 20.547 15.648 1 95.06 159 GLN A C 1
ATOM 1251 O O . GLN A 1 159 ? 17.781 21.656 16 1 95.06 159 GLN A O 1
ATOM 1256 N N . GLU A 1 160 ? 18.734 20.344 14.469 1 95.25 160 GLU A N 1
ATOM 1257 C CA . GLU A 1 160 ? 18.781 21.359 13.422 1 95.25 160 GLU A CA 1
ATOM 1258 C C . GLU A 1 160 ? 19.562 22.578 13.883 1 95.25 160 GLU A C 1
ATOM 1260 O O . GLU A 1 160 ? 19.094 23.719 13.727 1 95.25 160 GLU A O 1
ATOM 1265 N N . TYR A 1 161 ? 20.781 22.328 14.414 1 97.75 161 TYR A N 1
ATOM 1266 C CA . TYR A 1 161 ? 21.641 23.391 14.906 1 97.75 161 TYR A CA 1
ATOM 1267 C C . TYR A 1 161 ? 22.922 23.5 14.07 1 97.75 161 TYR A C 1
ATOM 1269 O O . TYR A 1 161 ? 23.359 22.516 13.469 1 97.75 161 TYR A O 1
ATOM 1277 N N . VAL A 1 162 ? 23.422 24.672 14.008 1 98.12 162 VAL A N 1
ATOM 1278 C CA . VAL A 1 162 ? 24.844 24.906 13.703 1 98.12 162 VAL A CA 1
ATOM 1279 C C . VAL A 1 162 ? 25.562 25.391 14.961 1 98.12 162 VAL A C 1
ATOM 1281 O O . VAL A 1 162 ? 25.094 26.297 15.641 1 98.12 162 VAL A O 1
ATOM 1284 N N . VAL A 1 163 ? 26.609 24.734 15.305 1 98.31 163 VAL A N 1
ATOM 1285 C CA . VAL A 1 163 ? 27.375 25.016 16.516 1 98.31 163 VAL A CA 1
ATOM 1286 C C . VAL A 1 163 ? 28.703 25.656 16.141 1 98.31 163 VAL A C 1
ATOM 1288 O O . VAL A 1 163 ? 29.453 25.125 15.32 1 98.31 163 VAL A O 1
ATOM 1291 N N . VAL A 1 164 ? 28.984 26.812 16.703 1 98.12 164 VAL A N 1
ATOM 1292 C CA . VAL A 1 164 ? 30.25 27.516 16.531 1 98.12 164 VAL A CA 1
ATOM 1293 C C . VAL A 1 164 ? 31.062 27.438 17.812 1 98.12 164 VAL A C 1
ATOM 1295 O O . VAL A 1 164 ? 30.578 27.781 18.891 1 98.12 164 VAL A O 1
ATOM 1298 N N . GLU A 1 165 ? 32.25 27 17.656 1 97.44 165 GLU A N 1
ATOM 1299 C CA . GLU A 1 165 ? 33.156 26.875 18.797 1 97.44 165 GLU A CA 1
ATOM 1300 C C . GLU A 1 165 ? 34.219 27.969 18.781 1 97.44 165 GLU A C 1
ATOM 1302 O O . GLU A 1 165 ? 35 28.078 17.828 1 97.44 165 GLU A O 1
ATOM 1307 N N . ALA A 1 166 ? 34.25 28.75 19.891 1 97.12 166 ALA A N 1
ATOM 1308 C CA . ALA A 1 166 ? 35.25 29.781 20.031 1 97.12 166 ALA A CA 1
ATOM 1309 C C . ALA A 1 166 ? 36.594 29.172 20.5 1 97.12 166 ALA A C 1
ATOM 1311 O O . ALA A 1 166 ? 36.594 28.172 21.219 1 97.12 166 ALA A O 1
ATOM 1312 N N . ALA A 1 167 ? 37.594 29.812 20.078 1 96.25 167 ALA A N 1
ATOM 1313 C CA . ALA A 1 167 ? 38.938 29.344 20.469 1 96.25 167 ALA A CA 1
ATOM 1314 C C . ALA A 1 167 ? 39.156 29.5 21.969 1 96.25 167 ALA A C 1
ATOM 1316 O O . ALA A 1 167 ? 39.844 28.688 22.594 1 96.25 167 ALA A O 1
ATOM 1317 N N . GLU A 1 168 ? 38.656 30.578 22.516 1 94.5 168 GLU A N 1
ATOM 1318 C CA . GLU A 1 168 ? 38.688 30.844 23.953 1 94.5 168 GLU A CA 1
ATOM 1319 C C . GLU A 1 168 ? 37.281 31.031 24.516 1 94.5 168 GLU A C 1
ATOM 1321 O O . GLU A 1 168 ? 36.344 31.328 23.781 1 94.5 168 GLU A O 1
ATOM 1326 N N . GLU A 1 169 ? 37.281 30.906 25.797 1 96.19 169 GLU A N 1
ATOM 1327 C CA . GLU A 1 169 ? 35.969 31.047 26.469 1 96.19 169 GLU A CA 1
ATOM 1328 C C . GLU A 1 169 ? 35.469 32.469 26.359 1 96.19 169 GLU A C 1
ATOM 1330 O O . GLU A 1 169 ? 36.188 33.438 26.609 1 96.19 169 GLU A O 1
ATOM 1335 N N . LEU A 1 170 ? 34.281 32.625 25.922 1 96.69 170 LEU A N 1
ATOM 1336 C CA . LEU A 1 170 ? 33.625 33.938 25.859 1 96.69 170 LEU A CA 1
ATOM 1337 C C . LEU A 1 170 ? 33.188 34.375 27.25 1 96.69 170 LEU A C 1
ATOM 1339 O O . LEU A 1 170 ? 32.469 33.656 27.938 1 96.69 170 LEU A O 1
ATOM 1343 N N . VAL A 1 171 ? 33.5 35.469 27.672 1 95.25 171 VAL A N 1
ATOM 1344 C CA . VAL A 1 171 ? 33.094 36 28.969 1 95.25 171 VAL A CA 1
ATOM 1345 C C . VAL A 1 171 ? 31.703 36.625 28.875 1 95.25 171 VAL A C 1
ATOM 1347 O O . VAL A 1 171 ? 31.266 37 27.797 1 95.25 171 VAL A O 1
ATOM 1350 N N . ALA A 1 172 ? 31.078 36.719 29.953 1 96.62 172 ALA A N 1
ATOM 1351 C CA . ALA A 1 172 ? 29.766 37.344 30 1 96.62 172 ALA A CA 1
ATOM 1352 C C . ALA A 1 172 ? 29.844 38.812 29.547 1 96.62 172 ALA A C 1
ATOM 1354 O O . ALA A 1 172 ? 30.797 39.5 29.875 1 96.62 172 ALA A O 1
ATOM 1355 N N . THR A 1 173 ? 28.922 39.219 28.734 1 95.75 173 THR A N 1
ATOM 1356 C CA . THR A 1 173 ? 28.906 40.562 28.234 1 95.75 173 THR A CA 1
ATOM 1357 C C . THR A 1 173 ? 28.516 41.562 29.328 1 95.75 173 THR A C 1
ATOM 1359 O O . THR A 1 173 ? 27.656 41.25 30.172 1 95.75 173 THR A O 1
ATOM 1362 N N . LYS A 1 174 ? 29.125 42.688 29.328 1 91.88 174 LYS A N 1
ATOM 1363 C CA . LYS A 1 174 ? 28.719 43.812 30.203 1 91.88 174 LYS A CA 1
ATOM 1364 C C . LYS A 1 174 ? 27.625 44.656 29.562 1 91.88 174 LYS A C 1
ATOM 1366 O O . LYS A 1 174 ? 27.156 44.344 28.453 1 91.88 174 LYS A O 1
ATOM 1371 N N . LEU A 1 175 ? 27.281 45.656 30.281 1 87.5 175 LEU A N 1
ATOM 1372 C CA . LEU A 1 175 ? 26.234 46.531 29.797 1 87.5 175 LEU A CA 1
ATOM 1373 C C . LEU A 1 175 ? 26.641 47.188 28.484 1 87.5 175 LEU A C 1
ATOM 1375 O O . LEU A 1 175 ? 27.75 47.719 28.375 1 87.5 175 LEU A O 1
ATOM 1379 N N . ASN A 1 176 ? 25.906 47.062 27.469 1 86.94 176 ASN A N 1
ATOM 1380 C CA . ASN A 1 176 ? 26.078 47.656 26.141 1 86.94 176 ASN A CA 1
ATOM 1381 C C . ASN A 1 176 ? 27.156 46.969 25.344 1 86.94 176 ASN A C 1
ATOM 1383 O O . ASN A 1 176 ? 27.672 47.531 24.359 1 86.94 176 ASN A O 1
ATOM 1387 N N . GLU A 1 177 ? 27.562 45.875 25.844 1 92.62 177 GLU A N 1
ATOM 1388 C CA . GLU A 1 177 ? 28.469 45 25.062 1 92.62 177 GLU A CA 1
ATOM 1389 C C . GLU A 1 177 ? 27.703 43.875 24.391 1 92.62 177 GLU A C 1
ATOM 1391 O O . GLU A 1 177 ? 26.734 43.344 24.938 1 92.62 177 GLU A O 1
ATOM 1396 N N . VAL A 1 178 ? 28.109 43.594 23.156 1 96.06 178 VAL A N 1
ATOM 1397 C CA . VAL A 1 178 ? 27.5 42.469 22.469 1 96.06 178 VAL A CA 1
ATOM 1398 C C . VAL A 1 178 ? 28.562 41.719 21.656 1 96.06 178 VAL A C 1
ATOM 1400 O O . VAL A 1 178 ? 29.547 42.312 21.219 1 96.06 178 VAL A O 1
ATOM 1403 N N . TYR A 1 179 ? 28.406 40.406 21.609 1 97.06 179 TYR A N 1
ATOM 1404 C CA . TYR A 1 179 ? 29.125 39.625 20.609 1 97.06 179 TYR A CA 1
ATOM 1405 C C . TYR A 1 179 ? 28.375 39.625 19.281 1 97.06 179 TYR A C 1
ATOM 1407 O O . TYR A 1 179 ? 27.172 39.438 19.234 1 97.06 179 TYR A O 1
ATOM 1415 N N . VAL A 1 180 ? 29.062 39.906 18.203 1 97.81 180 VAL A N 1
ATOM 1416 C CA . VAL A 1 180 ? 28.453 39.875 16.875 1 97.81 180 VAL A CA 1
ATOM 1417 C C . VAL A 1 180 ? 28.938 38.625 16.125 1 97.81 180 VAL A C 1
ATOM 1419 O O . VAL A 1 180 ? 30.094 38.562 15.727 1 97.81 180 VAL A O 1
ATOM 1422 N N . LEU A 1 181 ? 28.047 37.688 15.977 1 98.38 181 LEU A N 1
ATOM 1423 C CA . LEU A 1 181 ? 28.312 36.5 15.195 1 98.38 181 LEU A CA 1
ATOM 1424 C C . LEU A 1 181 ? 27.828 36.656 13.758 1 98.38 181 LEU A C 1
ATOM 1426 O O . LEU A 1 181 ? 26.641 36.844 13.516 1 98.38 181 LEU A O 1
ATOM 1430 N N . SER A 1 182 ? 28.719 36.562 12.797 1 98.38 182 SER A N 1
ATOM 1431 C CA . SER A 1 182 ? 28.391 36.719 11.383 1 98.38 182 SER A CA 1
ATOM 1432 C C . SER A 1 182 ? 28.516 35.406 10.633 1 98.38 182 SER A C 1
ATOM 1434 O O . SER A 1 182 ? 29.547 34.75 10.711 1 98.38 182 SER A O 1
ATOM 1436 N N . LEU A 1 183 ? 27.5 35.062 9.93 1 98.5 183 LEU A N 1
ATOM 1437 C CA . LEU A 1 183 ? 27.438 33.812 9.172 1 98.5 183 LEU A CA 1
ATOM 1438 C C . LEU A 1 183 ? 27.047 34.094 7.723 1 98.5 183 LEU A C 1
ATOM 1440 O O . LEU A 1 183 ? 26.047 34.75 7.461 1 98.5 183 LEU A O 1
ATOM 1444 N N . ASP A 1 184 ? 27.812 33.625 6.801 1 98.06 184 ASP A N 1
ATOM 1445 C CA . ASP A 1 184 ? 27.438 33.594 5.391 1 98.06 184 ASP A CA 1
ATOM 1446 C C . ASP A 1 184 ? 26.781 32.25 5.039 1 98.06 184 ASP A C 1
ATOM 1448 O O . ASP A 1 184 ? 27.25 31.188 5.461 1 98.06 184 ASP A O 1
ATOM 1452 N N . PHE A 1 185 ? 25.656 32.281 4.348 1 97.56 185 PHE A N 1
ATOM 1453 C CA . PHE A 1 185 ? 24.922 31.047 4.105 1 97.56 185 PHE A CA 1
ATOM 1454 C C . PHE A 1 185 ? 24.391 31.016 2.684 1 97.56 185 PHE A C 1
ATOM 1456 O O . PHE A 1 185 ? 24.391 32.031 1.98 1 97.56 185 PHE A O 1
ATOM 1463 N N . GLN A 1 186 ? 24.031 29.875 2.273 1 96.38 186 GLN A N 1
ATOM 1464 C CA . GLN A 1 186 ? 23.406 29.625 0.981 1 96.38 186 GLN A CA 1
ATOM 1465 C C . GLN A 1 186 ? 22.188 28.703 1.128 1 96.38 186 GLN A C 1
ATOM 1467 O O . GLN A 1 186 ? 22.219 27.75 1.897 1 96.38 186 GLN A O 1
ATOM 1472 N N . GLY A 1 187 ? 21.094 29.188 0.48 1 94.56 187 GLY A N 1
ATOM 1473 C CA . GLY A 1 187 ? 19.891 28.375 0.489 1 94.56 187 GLY A CA 1
ATOM 1474 C C . GLY A 1 187 ? 19.312 28.156 -0.896 1 94.56 187 GLY A C 1
ATOM 1475 O O . GLY A 1 187 ? 19.906 28.547 -1.896 1 94.56 187 GLY A O 1
ATOM 1476 N N . TRP A 1 188 ? 18.219 27.391 -0.884 1 92.69 188 TRP A N 1
ATOM 1477 C CA . TRP A 1 188 ? 17.516 27.047 -2.111 1 92.69 188 TRP A CA 1
ATOM 1478 C C . TRP A 1 188 ? 16.031 27.375 -2.002 1 92.69 188 TRP A C 1
ATOM 1480 O O . TRP A 1 188 ? 15.414 27.141 -0.96 1 92.69 188 TRP A O 1
ATOM 1490 N N . LEU A 1 189 ? 15.562 28.031 -3.102 1 93.94 189 LEU A N 1
ATOM 1491 C CA . LEU A 1 189 ? 14.141 28.344 -3.164 1 93.94 189 LEU A CA 1
ATOM 1492 C C . LEU A 1 189 ? 13.336 27.156 -3.66 1 93.94 189 LEU A C 1
ATOM 1494 O O . LEU A 1 189 ? 12.805 27.172 -4.773 1 93.94 189 LEU A O 1
ATOM 1498 N N . ASN A 1 190 ? 13.156 26.156 -2.785 1 82.81 190 ASN A N 1
ATOM 1499 C CA . ASN A 1 190 ? 12.492 24.938 -3.236 1 82.81 190 ASN A CA 1
ATOM 1500 C C . ASN A 1 190 ? 10.977 25.062 -3.131 1 82.81 190 ASN A C 1
ATOM 1502 O O . ASN A 1 190 ? 10.461 26.094 -2.719 1 82.81 190 ASN A O 1
ATOM 1506 N N . GLY A 1 191 ? 10.211 24.141 -3.598 1 77.38 191 GLY A N 1
ATOM 1507 C CA . GLY A 1 191 ? 8.766 24.203 -3.705 1 77.38 191 GLY A CA 1
ATOM 1508 C C . GLY A 1 191 ? 8.055 23.609 -2.508 1 77.38 191 GLY A C 1
ATOM 1509 O O . GLY A 1 191 ? 6.887 23.219 -2.605 1 77.38 191 GLY A O 1
ATOM 1510 N N . SER A 1 192 ? 8.555 23.531 -1.232 1 81 192 SER A N 1
ATOM 1511 C CA . SER A 1 192 ? 7.98 22.875 -0.063 1 81 192 SER A CA 1
ATOM 1512 C C . SER A 1 192 ? 6.93 23.766 0.602 1 81 192 SER A C 1
ATOM 1514 O O . SER A 1 192 ? 6.188 23.297 1.473 1 81 192 SER A O 1
ATOM 1516 N N . LEU A 1 193 ? 6.766 25.031 0.33 1 89.19 193 LEU A N 1
ATOM 1517 C CA . LEU A 1 193 ? 5.785 26 0.788 1 89.19 193 LEU A CA 1
ATOM 1518 C C . LEU A 1 193 ? 6.098 26.469 2.205 1 89.19 193 LEU A C 1
ATOM 1520 O O . LEU A 1 193 ? 5.25 27.062 2.871 1 89.19 193 LEU A O 1
ATOM 1524 N N . VAL A 1 194 ? 7.262 26.062 2.756 1 92.31 194 VAL A N 1
ATOM 1525 C CA . VAL A 1 194 ? 7.711 26.578 4.043 1 92.31 194 VAL A CA 1
ATOM 1526 C C . VAL A 1 194 ? 9.109 27.172 3.9 1 92.31 194 VAL A C 1
ATOM 1528 O O . VAL A 1 194 ? 9.82 26.875 2.936 1 92.31 194 VAL A O 1
ATOM 1531 N N . GLY A 1 195 ? 9.477 28.031 4.867 1 94.94 195 GLY A N 1
ATOM 1532 C CA . GLY A 1 195 ? 10.727 28.75 4.695 1 94.94 195 GLY A CA 1
ATOM 1533 C C . GLY A 1 195 ? 10.672 29.781 3.578 1 94.94 195 GLY A C 1
ATOM 1534 O O . GLY A 1 195 ? 9.641 30.406 3.355 1 94.94 195 GLY A O 1
ATOM 1535 N N . PHE A 1 196 ? 11.781 30.078 3.064 1 96.94 196 PHE A N 1
ATOM 1536 C CA . PHE A 1 196 ? 11.891 30.938 1.887 1 96.94 196 PHE A CA 1
ATOM 1537 C C . PHE A 1 196 ? 11.812 30.109 0.609 1 96.94 196 PHE A C 1
ATOM 1539 O O . PHE A 1 196 ? 12.703 29.297 0.335 1 96.94 196 PHE A O 1
ATOM 1546 N N . TYR A 1 197 ? 10.727 30.234 -0.128 1 94.62 197 TYR A N 1
ATOM 1547 C CA . TYR A 1 197 ? 10.484 29.328 -1.255 1 94.62 197 TYR A CA 1
ATOM 1548 C C . TYR A 1 197 ? 9.953 30.109 -2.455 1 94.62 197 TYR A C 1
ATOM 1550 O O . TYR A 1 197 ? 9.609 31.281 -2.342 1 94.62 197 TYR A O 1
ATOM 1558 N N . ARG A 1 198 ? 9.992 29.531 -3.604 1 94.81 198 ARG A N 1
ATOM 1559 C CA . ARG A 1 198 ? 9.477 30.156 -4.816 1 94.81 198 ARG A CA 1
ATOM 1560 C C . ARG A 1 198 ? 8.148 29.531 -5.234 1 94.81 198 ARG A C 1
ATOM 1562 O O . ARG A 1 198 ? 7.895 28.359 -4.965 1 94.81 198 ARG A O 1
ATOM 1569 N N . VAL A 1 199 ? 7.32 30.344 -5.809 1 94.19 199 VAL A N 1
ATOM 1570 C CA . VAL A 1 199 ? 6.062 29.938 -6.418 1 94.19 199 VAL A CA 1
ATOM 1571 C C . VAL A 1 199 ? 6.016 30.406 -7.871 1 94.19 199 VAL A C 1
ATOM 1573 O O . VAL A 1 199 ? 6.441 31.516 -8.18 1 94.19 199 VAL A O 1
ATOM 1576 N N . THR A 1 200 ? 5.586 29.484 -8.734 1 92.5 200 THR A N 1
ATOM 1577 C CA . THR A 1 200 ? 5.375 29.859 -10.125 1 92.5 200 THR A CA 1
ATOM 1578 C C . THR A 1 200 ? 3.895 30.094 -10.406 1 92.5 200 THR A C 1
ATOM 1580 O O . THR A 1 200 ? 3.035 29.453 -9.812 1 92.5 200 THR A O 1
ATOM 1583 N N . TYR A 1 201 ? 3.6 31.062 -11.227 1 91.12 201 TYR A N 1
ATOM 1584 C CA . TYR A 1 201 ? 2.234 31.344 -11.656 1 91.12 201 TYR A CA 1
ATOM 1585 C C . TYR A 1 201 ? 2.213 31.891 -13.078 1 91.12 201 TYR A C 1
ATOM 1587 O O . TYR A 1 201 ? 3.254 32.25 -13.625 1 91.12 201 TYR A O 1
ATOM 1595 N N . THR A 1 202 ? 1.043 31.844 -13.68 1 89 202 THR A N 1
ATOM 1596 C CA . THR A 1 202 ? 0.905 32.312 -15.055 1 89 202 THR A CA 1
ATOM 1597 C C . THR A 1 202 ? 0.169 33.656 -15.102 1 89 202 THR A C 1
ATOM 1599 O O . THR A 1 202 ? -0.875 33.812 -14.469 1 89 202 THR A O 1
ATOM 1602 N N . GLU A 1 203 ? 0.691 34.562 -15.719 1 86.94 203 GLU A N 1
ATOM 1603 C CA . GLU A 1 203 ? 0.085 35.875 -15.969 1 86.94 203 GLU A CA 1
ATOM 1604 C C . GLU A 1 203 ? 0.212 36.281 -17.438 1 86.94 203 GLU A C 1
ATOM 1606 O O . GLU A 1 203 ? 1.32 36.375 -17.969 1 86.94 203 GLU A O 1
ATOM 1611 N N . ASN A 1 204 ? -0.938 36.469 -18.062 1 85.25 204 ASN A N 1
ATOM 1612 C CA . ASN A 1 204 ? -0.98 36.812 -19.469 1 85.25 204 ASN A CA 1
ATOM 1613 C C . ASN A 1 204 ? -0.168 35.844 -20.312 1 85.25 204 ASN A C 1
ATOM 1615 O O . ASN A 1 204 ? 0.634 36.25 -21.156 1 85.25 204 ASN A O 1
ATOM 1619 N N . GLY A 1 205 ? -0.217 34.594 -19.984 1 84.06 205 GLY A N 1
ATOM 1620 C CA . GLY A 1 205 ? 0.404 33.531 -20.766 1 84.06 205 GLY A CA 1
ATOM 1621 C C . GLY A 1 205 ? 1.865 33.312 -20.422 1 84.06 205 GLY A C 1
ATOM 1622 O O . GLY A 1 205 ? 2.482 32.375 -20.891 1 84.06 205 GLY A O 1
ATOM 1623 N N . ALA A 1 206 ? 2.438 34.156 -19.672 1 90.19 206 ALA A N 1
ATOM 1624 C CA . ALA A 1 206 ? 3.838 34.031 -19.281 1 90.19 206 ALA A CA 1
ATOM 1625 C C . ALA A 1 206 ? 3.959 33.438 -17.875 1 90.19 206 ALA A C 1
ATOM 1627 O O . ALA A 1 206 ? 3.174 33.75 -16.984 1 90.19 206 ALA A O 1
ATOM 1628 N N . ILE A 1 207 ? 4.945 32.594 -17.719 1 91 207 ILE A N 1
ATOM 1629 C CA . ILE A 1 207 ? 5.219 32 -16.406 1 91 207 ILE A CA 1
ATOM 1630 C C . ILE A 1 207 ? 6.055 33 -15.578 1 91 207 ILE A C 1
ATOM 1632 O O . ILE A 1 207 ? 7.109 33.438 -16.016 1 91 207 ILE A O 1
ATOM 1636 N N . LYS A 1 208 ? 5.598 33.344 -14.469 1 93.38 208 LYS A N 1
ATOM 1637 C CA . LYS A 1 208 ? 6.266 34.25 -13.531 1 93.38 208 LYS A CA 1
ATOM 1638 C C . LYS A 1 208 ? 6.508 33.562 -12.188 1 93.38 208 LYS A C 1
ATOM 1640 O O . LYS A 1 208 ? 5.973 32.5 -11.922 1 93.38 208 LYS A O 1
ATOM 1645 N N . LYS A 1 209 ? 7.414 34.25 -11.398 1 94.81 209 LYS A N 1
ATOM 1646 C CA . LYS A 1 209 ? 7.742 33.656 -10.102 1 94.81 209 LYS A CA 1
ATOM 1647 C C . LYS A 1 209 ? 7.602 34.688 -8.992 1 94.81 209 LYS A C 1
ATOM 1649 O O . LYS A 1 209 ? 7.703 35.906 -9.242 1 94.81 209 LYS A O 1
ATOM 1654 N N . ILE A 1 210 ? 7.285 34.281 -7.883 1 96.25 210 ILE A N 1
ATOM 1655 C CA . ILE A 1 210 ? 7.379 35.031 -6.633 1 96.25 210 ILE A CA 1
ATOM 1656 C C . ILE A 1 210 ? 8.156 34.219 -5.602 1 96.25 210 ILE A C 1
ATOM 1658 O O . ILE A 1 210 ? 8.047 32.969 -5.562 1 96.25 210 ILE A O 1
ATOM 1662 N N . ALA A 1 211 ? 9.039 34.812 -4.895 1 97.25 211 ALA A N 1
ATOM 1663 C CA . ALA A 1 211 ? 9.664 34.219 -3.715 1 97.25 211 ALA A CA 1
ATOM 1664 C C . ALA A 1 211 ? 9.086 34.812 -2.43 1 97.25 211 ALA A C 1
ATOM 1666 O O . ALA A 1 211 ? 8.969 36.031 -2.293 1 97.25 211 ALA A O 1
ATOM 1667 N N . ALA A 1 212 ? 8.594 34 -1.548 1 96.81 212 ALA A N 1
ATOM 1668 C CA . ALA A 1 212 ? 7.969 34.438 -0.308 1 96.81 212 ALA A CA 1
ATOM 1669 C C . ALA A 1 212 ? 8.312 33.531 0.852 1 96.81 212 ALA A C 1
ATOM 1671 O O . ALA A 1 212 ? 8.844 32.438 0.643 1 96.81 212 ALA A O 1
ATOM 1672 N N . THR A 1 213 ? 8.008 33.969 2.068 1 97 213 THR A N 1
ATOM 1673 C CA . THR A 1 213 ? 8.375 33.188 3.25 1 97 213 THR A CA 1
ATOM 1674 C C . THR A 1 213 ? 7.129 32.688 3.971 1 97 213 THR A C 1
ATOM 1676 O O . THR A 1 213 ? 6.066 33.312 3.896 1 97 213 THR A O 1
ATOM 1679 N N . ASP A 1 214 ? 7.164 31.594 4.543 1 95.94 214 ASP A N 1
ATOM 1680 C CA . ASP A 1 214 ? 6.289 31.062 5.574 1 95.94 214 ASP A CA 1
ATOM 1681 C C . ASP A 1 214 ? 7.098 30.391 6.691 1 95.94 214 ASP A C 1
ATOM 1683 O O . ASP A 1 214 ? 7.555 29.266 6.543 1 95.94 214 ASP A O 1
ATOM 1687 N N . HIS A 1 215 ? 7.168 31.078 7.887 1 96.81 215 HIS A N 1
ATOM 1688 C CA . HIS A 1 215 ? 8.18 30.703 8.867 1 96.81 215 HIS A CA 1
ATOM 1689 C C . HIS A 1 215 ? 7.543 30.031 10.078 1 96.81 215 HIS A C 1
ATOM 1691 O O . HIS A 1 215 ? 8.156 29.156 10.703 1 96.81 215 HIS A O 1
ATOM 1697 N N . GLU A 1 216 ? 6.414 30.453 10.555 1 94.94 216 GLU A N 1
ATOM 1698 C CA . GLU A 1 216 ? 5.809 29.891 11.766 1 94.94 216 GLU A CA 1
ATOM 1699 C C . GLU A 1 216 ? 5.367 28.453 11.555 1 94.94 216 GLU A C 1
ATOM 1701 O O . GLU A 1 216 ? 4.645 28.156 10.602 1 94.94 216 GLU A O 1
ATOM 1706 N N . PRO A 1 217 ? 5.742 27.562 12.359 1 94 217 PRO A N 1
ATOM 1707 C CA . PRO A 1 217 ? 6.312 27.859 13.672 1 94 217 PRO A CA 1
ATOM 1708 C C . PRO A 1 217 ? 7.832 27.703 13.711 1 94 217 PRO A C 1
ATOM 1710 O O . PRO A 1 217 ? 8.508 28.344 14.508 1 94 217 PRO A O 1
ATOM 1713 N N . THR A 1 218 ? 8.391 26.734 12.914 1 94.94 218 THR A N 1
ATOM 1714 C CA . THR A 1 218 ? 9.812 26.422 13.039 1 94.94 218 THR A CA 1
ATOM 1715 C C . THR A 1 218 ? 10.477 26.391 11.664 1 94.94 218 THR A C 1
ATOM 1717 O O . THR A 1 218 ? 11.289 25.5 11.383 1 94.94 218 THR A O 1
ATOM 1720 N N . ASP A 1 219 ? 10.133 27.344 10.805 1 95.5 219 ASP A N 1
ATOM 1721 C CA . ASP A 1 219 ? 10.672 27.219 9.453 1 95.5 219 ASP A CA 1
ATOM 1722 C C . ASP A 1 219 ? 11.516 28.422 9.086 1 95.5 219 ASP A C 1
ATOM 1724 O O . ASP A 1 219 ? 12.023 28.516 7.965 1 95.5 219 ASP A O 1
ATOM 1728 N N . ALA A 1 220 ? 11.656 29.328 10.039 1 97.69 220 ALA A N 1
ATOM 1729 C CA . ALA A 1 220 ? 12.617 30.391 9.781 1 97.69 220 ALA A CA 1
ATOM 1730 C C . ALA A 1 220 ? 14.023 29.828 9.602 1 97.69 220 ALA A C 1
ATOM 1732 O O . ALA A 1 220 ? 14.812 30.344 8.797 1 97.69 220 ALA A O 1
ATOM 1733 N N . ARG A 1 221 ? 14.297 28.812 10.336 1 97.19 221 ARG A N 1
ATOM 1734 C CA . ARG A 1 221 ? 15.586 28.125 10.312 1 97.19 221 ARG A CA 1
ATOM 1735 C C . ARG A 1 221 ? 15.867 27.531 8.945 1 97.19 221 ARG A C 1
ATOM 1737 O O . ARG A 1 221 ? 17 27.188 8.625 1 97.19 221 ARG A O 1
ATOM 1744 N N . LYS A 1 222 ? 14.867 27.344 8.172 1 95.81 222 LYS A N 1
ATOM 1745 C CA . LYS A 1 222 ? 15.047 26.875 6.801 1 95.81 222 LYS A CA 1
ATOM 1746 C C . LYS A 1 222 ? 15.508 28 5.891 1 95.81 222 LYS A C 1
ATOM 1748 O O . LYS A 1 222 ? 16.109 27.766 4.836 1 95.81 222 LYS A O 1
ATOM 1753 N N . SER A 1 223 ? 15.273 29.234 6.258 1 97.62 223 SER A N 1
ATOM 1754 C CA . SER A 1 223 ? 15.555 30.406 5.43 1 97.62 223 SER A CA 1
ATOM 1755 C C . SER A 1 223 ? 16.938 30.984 5.742 1 97.62 223 SER A C 1
ATOM 1757 O O . SER A 1 223 ? 17.641 31.422 4.836 1 97.62 223 SER A O 1
ATOM 1759 N N . PHE A 1 224 ? 17.312 31.094 6.973 1 98.12 224 PHE A N 1
ATOM 1760 C CA . PHE A 1 224 ? 18.609 31.609 7.422 1 98.12 224 PHE A CA 1
ATOM 1761 C C . PHE A 1 224 ? 18.922 31.125 8.836 1 98.12 224 PHE A C 1
ATOM 1763 O O . PHE A 1 224 ? 18 30.766 9.586 1 98.12 224 PHE A O 1
ATOM 1770 N N . PRO A 1 225 ? 20.266 31.047 9.203 1 98.31 225 PRO A N 1
ATOM 1771 C CA . PRO A 1 225 ? 20.594 30.672 10.578 1 98.31 225 PRO A CA 1
ATOM 1772 C C . PRO A 1 225 ? 20.031 31.672 11.602 1 98.31 225 PRO A C 1
ATOM 1774 O O . PRO A 1 225 ? 20.234 32.875 11.469 1 98.31 225 PRO A O 1
ATOM 1777 N N . CYS A 1 226 ? 19.375 31.156 12.602 1 98.69 226 CYS A N 1
ATOM 1778 C CA . CYS A 1 226 ? 18.719 32.062 13.523 1 98.69 226 CYS A CA 1
ATOM 1779 C C . CYS A 1 226 ? 18.281 31.359 14.797 1 98.69 226 CYS A C 1
ATOM 1781 O O . CYS A 1 226 ? 18.359 30.125 14.875 1 98.69 226 CYS A O 1
ATOM 1783 N N . PHE A 1 227 ? 17.891 32.156 15.789 1 98.44 227 PHE A N 1
ATOM 1784 C CA . PHE A 1 227 ? 17.219 31.672 16.984 1 98.44 227 PHE A CA 1
ATOM 1785 C C . PHE A 1 227 ? 15.719 31.578 16.766 1 98.44 227 PHE A C 1
ATOM 1787 O O . PHE A 1 227 ? 15 32.562 16.922 1 98.44 227 PHE A O 1
ATOM 1794 N N . ASP A 1 228 ? 15.234 30.391 16.438 1 97.56 228 ASP A N 1
ATOM 1795 C CA . ASP A 1 228 ? 13.867 30.188 15.961 1 97.56 228 ASP A CA 1
ATOM 1796 C C . ASP A 1 228 ? 12.977 29.672 17.094 1 97.56 228 ASP A C 1
ATOM 1798 O O . ASP A 1 228 ? 12.367 28.609 16.969 1 97.56 228 ASP A O 1
ATOM 1802 N N . GLU A 1 229 ? 12.859 30.438 18.109 1 97.25 229 GLU A N 1
ATOM 1803 C CA . GLU A 1 229 ? 12.008 30.172 19.266 1 97.25 229 GLU A CA 1
ATOM 1804 C C . GLU A 1 229 ? 11.172 31.391 19.641 1 97.25 229 GLU A C 1
ATOM 1806 O O . GLU A 1 229 ? 11.594 32.531 19.438 1 97.25 229 GLU A O 1
ATOM 1811 N N . PRO A 1 230 ? 10 31.188 20.188 1 97.06 230 PRO A N 1
ATOM 1812 C CA . PRO A 1 230 ? 9.078 32.312 20.391 1 97.06 230 PRO A CA 1
ATOM 1813 C C . PRO A 1 230 ? 9.594 33.312 21.422 1 97.06 230 PRO A C 1
ATOM 1815 O O . PRO A 1 230 ? 9.273 34.5 21.344 1 97.06 230 PRO A O 1
ATOM 1818 N N . ASN A 1 231 ? 10.367 32.906 22.391 1 97.12 231 ASN A N 1
ATOM 1819 C CA . ASN A 1 231 ? 10.781 33.812 23.438 1 97.12 231 ASN A CA 1
ATOM 1820 C C . ASN A 1 231 ? 12.141 34.438 23.141 1 97.12 231 ASN A C 1
ATOM 1822 O O . ASN A 1 231 ? 12.75 35.062 24.016 1 97.12 231 ASN A O 1
ATOM 1826 N N . LYS A 1 232 ? 12.641 34.25 21.969 1 97.75 232 LYS A N 1
ATOM 1827 C CA . LYS A 1 232 ? 13.867 34.875 21.516 1 97.75 232 LYS A CA 1
ATOM 1828 C C . LYS A 1 232 ? 13.57 36.062 20.594 1 97.75 232 LYS A C 1
ATOM 1830 O O . LYS A 1 232 ? 13.93 36.031 19.422 1 97.75 232 LYS A O 1
ATOM 1835 N N . LYS A 1 233 ? 13.008 37.031 21.172 1 97.62 233 LYS A N 1
ATOM 1836 C CA . LYS A 1 233 ? 12.648 38.219 20.391 1 97.62 233 LYS A CA 1
ATOM 1837 C C . LYS A 1 233 ? 13.859 39.125 20.141 1 97.62 233 LYS A C 1
ATOM 1839 O O . LYS A 1 233 ? 14.727 39.25 21 1 97.62 233 LYS A O 1
ATOM 1844 N N . ALA A 1 234 ? 13.945 39.688 18.938 1 98.31 234 ALA A N 1
ATOM 1845 C CA . ALA A 1 234 ? 15.023 40.594 18.531 1 98.31 234 ALA A CA 1
ATOM 1846 C C . ALA A 1 234 ? 14.531 41.594 17.5 1 98.31 234 ALA A C 1
ATOM 1848 O O . ALA A 1 234 ? 13.422 41.5 16.984 1 98.31 234 ALA A O 1
ATOM 1849 N N . THR A 1 235 ? 15.32 42.625 17.281 1 98.31 235 THR A N 1
ATOM 1850 C CA . THR A 1 235 ? 15.055 43.531 16.172 1 98.31 235 THR A CA 1
ATOM 1851 C C . THR A 1 235 ? 15.789 43.094 14.914 1 98.31 235 THR A C 1
ATOM 1853 O O . THR A 1 235 ? 16.734 42.312 14.977 1 98.31 235 THR A O 1
ATOM 1856 N N . TYR A 1 236 ? 15.375 43.594 13.82 1 98.25 236 TYR A N 1
ATOM 1857 C CA . TYR A 1 236 ? 15.93 43.156 12.547 1 98.25 236 TYR A CA 1
ATOM 1858 C C . TYR A 1 236 ? 16.141 44.344 11.602 1 98.25 236 TYR A C 1
ATOM 1860 O O . TYR A 1 236 ? 15.266 45.219 11.484 1 98.25 236 TYR A O 1
ATOM 1868 N N . ASN A 1 237 ? 17.266 44.406 11 1 97.69 237 ASN A N 1
ATOM 1869 C CA . ASN A 1 237 ? 17.5 45.125 9.742 1 97.69 237 ASN A CA 1
ATOM 1870 C C . ASN A 1 237 ? 17.562 44.156 8.562 1 97.69 237 ASN A C 1
ATOM 1872 O O . ASN A 1 237 ? 18.406 43.25 8.531 1 97.69 237 ASN A O 1
ATOM 1876 N N . ILE A 1 238 ? 16.641 44.344 7.641 1 98.12 238 ILE A N 1
ATOM 1877 C CA . ILE A 1 238 ? 16.578 43.438 6.508 1 98.12 238 ILE A CA 1
ATOM 1878 C C . ILE A 1 238 ? 16.922 44.188 5.223 1 98.12 238 ILE A C 1
ATOM 1880 O O . ILE A 1 238 ? 16.5 45.344 5.027 1 98.12 238 ILE A O 1
ATOM 1884 N N . SER A 1 239 ? 17.719 43.594 4.426 1 97.56 239 SER A N 1
ATOM 1885 C CA . SER A 1 239 ? 17.984 44.094 3.076 1 97.56 239 SER A CA 1
ATOM 1886 C C . SER A 1 239 ? 17.938 42.969 2.057 1 97.56 239 SER A C 1
ATOM 1888 O O . SER A 1 239 ? 18.344 41.844 2.35 1 97.56 239 SER A O 1
ATOM 1890 N N . ILE A 1 240 ? 17.453 43.281 0.878 1 97.75 240 ILE A N 1
ATOM 1891 C CA . ILE A 1 240 ? 17.281 42.25 -0.155 1 97.75 240 ILE A CA 1
ATOM 1892 C C . ILE A 1 240 ? 17.781 42.781 -1.491 1 97.75 240 ILE A C 1
ATOM 1894 O O . ILE A 1 240 ? 17.297 43.781 -1.998 1 97.75 240 ILE A O 1
ATOM 1898 N N . THR A 1 241 ? 18.781 42.094 -2.006 1 96.12 241 THR A N 1
ATOM 1899 C CA . THR A 1 241 ? 19.203 42.344 -3.377 1 96.12 241 THR A CA 1
ATOM 1900 C C . THR A 1 241 ? 18.453 41.469 -4.355 1 96.12 241 THR A C 1
ATOM 1902 O O . THR A 1 241 ? 18.438 40.25 -4.207 1 96.12 241 THR A O 1
ATOM 1905 N N . HIS A 1 242 ? 17.828 42.062 -5.297 1 94.31 242 HIS A N 1
ATOM 1906 C CA . HIS A 1 242 ? 17.016 41.281 -6.227 1 94.31 242 HIS A CA 1
ATOM 1907 C C . HIS A 1 242 ? 17.094 41.875 -7.637 1 94.31 242 HIS A C 1
ATOM 1909 O O . HIS A 1 242 ? 17.625 42.969 -7.836 1 94.31 242 HIS A O 1
ATOM 1915 N N . ASP A 1 243 ? 16.594 41.156 -8.57 1 93.88 243 ASP A N 1
ATOM 1916 C CA . ASP A 1 243 ? 16.516 41.625 -9.953 1 93.88 243 ASP A CA 1
ATOM 1917 C C . ASP A 1 243 ? 15.68 42.906 -10.062 1 93.88 243 ASP A C 1
ATOM 1919 O O . ASP A 1 243 ? 14.656 43.031 -9.383 1 93.88 243 ASP A O 1
ATOM 1923 N N . LYS A 1 244 ? 16 43.75 -11 1 92.12 244 LYS A N 1
ATOM 1924 C CA . LYS A 1 244 ? 15.414 45.062 -11.133 1 92.12 244 LYS A CA 1
ATOM 1925 C C . LYS A 1 244 ? 13.945 44.969 -11.539 1 92.12 244 LYS A C 1
ATOM 1927 O O . LYS A 1 244 ? 13.164 45.906 -11.289 1 92.12 244 LYS A O 1
ATOM 1932 N N . ASN A 1 245 ? 13.633 43.969 -12.125 1 92.25 245 ASN A N 1
ATOM 1933 C CA . ASN A 1 245 ? 12.258 43.812 -12.602 1 92.25 245 ASN A CA 1
ATOM 1934 C C . ASN A 1 245 ? 11.32 43.406 -11.469 1 92.25 245 ASN A C 1
ATOM 1936 O O . ASN A 1 245 ? 10.109 43.312 -11.672 1 92.25 245 ASN A O 1
ATOM 1940 N N . TYR A 1 246 ? 11.906 43.188 -10.344 1 95.06 246 TYR A N 1
ATOM 1941 C CA . TYR A 1 246 ? 11.102 42.75 -9.195 1 95.06 246 TYR A CA 1
ATOM 1942 C C . TYR A 1 246 ? 11.055 43.844 -8.141 1 95.06 246 TYR A C 1
ATOM 1944 O O . TYR A 1 246 ? 11.891 44.75 -8.141 1 95.06 246 TYR A O 1
ATOM 1952 N N . GLY A 1 247 ? 10.039 43.75 -7.312 1 94.19 247 GLY A N 1
ATOM 1953 C CA . GLY A 1 247 ? 9.969 44.469 -6.055 1 94.19 247 GLY A CA 1
ATOM 1954 C C . GLY A 1 247 ? 10.133 43.594 -4.84 1 94.19 247 GLY A C 1
ATOM 1955 O O . GLY A 1 247 ? 10.008 42.344 -4.938 1 94.19 247 GLY A O 1
ATOM 1956 N N . ALA A 1 248 ? 10.461 44.281 -3.732 1 96.44 248 ALA A N 1
ATOM 1957 C CA . ALA A 1 248 ? 10.625 43.531 -2.494 1 96.44 248 ALA A CA 1
ATOM 1958 C C . ALA A 1 248 ? 9.781 44.125 -1.369 1 96.44 248 ALA A C 1
ATOM 1960 O O . ALA A 1 248 ? 9.57 45.344 -1.322 1 96.44 248 ALA A O 1
ATOM 1961 N N . LEU A 1 249 ? 9.25 43.281 -0.573 1 97.12 249 LEU A N 1
ATOM 1962 C CA . LEU A 1 249 ? 8.547 43.625 0.658 1 97.12 249 LEU A CA 1
ATOM 1963 C C . LEU A 1 249 ? 9.195 42.969 1.863 1 97.12 249 LEU A C 1
ATOM 1965 O O . LEU A 1 249 ? 9.805 41.906 1.733 1 97.12 249 LEU A O 1
ATOM 1969 N N . ALA A 1 250 ? 9.109 43.594 2.986 1 97.81 250 ALA A N 1
ATOM 1970 C CA . ALA A 1 250 ? 9.523 43.031 4.266 1 97.81 250 ALA A CA 1
ATOM 1971 C C . ALA A 1 250 ? 8.664 43.562 5.406 1 97.81 250 ALA A C 1
ATOM 1973 O O . ALA A 1 250 ? 7.66 44.25 5.172 1 97.81 250 ALA A O 1
ATOM 1974 N N . ASN A 1 251 ? 9.062 43.281 6.621 1 98.06 251 ASN A N 1
ATOM 1975 C CA . ASN A 1 251 ? 8.281 43.688 7.793 1 98.06 251 ASN A CA 1
ATOM 1976 C C . ASN A 1 251 ? 8.109 45.188 7.875 1 98.06 251 ASN A C 1
ATOM 1978 O O . ASN A 1 251 ? 7.035 45.688 8.227 1 98.06 251 ASN A O 1
ATOM 1982 N N . MET A 1 252 ? 9.141 45.875 7.543 1 97.88 252 MET A N 1
ATOM 1983 C CA . MET A 1 252 ? 9.172 47.344 7.766 1 97.88 252 MET A CA 1
ATOM 1984 C C . MET A 1 252 ? 9.203 48.094 6.441 1 97.88 252 MET A C 1
ATOM 1986 O O . MET A 1 252 ? 9.508 47.5 5.395 1 97.88 252 MET A O 1
ATOM 1990 N N . PRO A 1 253 ? 8.82 49.375 6.453 1 95.44 253 PRO A N 1
ATOM 1991 C CA . PRO A 1 253 ? 8.891 50.156 5.215 1 95.44 253 PRO A CA 1
ATOM 1992 C C . PRO A 1 253 ? 10.297 50.219 4.637 1 95.44 253 PRO A C 1
ATOM 1994 O O . PRO A 1 253 ? 11.281 50.219 5.387 1 95.44 253 PRO A O 1
ATOM 1997 N N . MET A 1 254 ? 10.273 50.375 3.35 1 89.94 254 MET A N 1
ATOM 1998 C CA . MET A 1 254 ? 11.547 50.5 2.639 1 89.94 254 MET A CA 1
ATOM 1999 C C . MET A 1 254 ? 12.172 51.875 2.895 1 89.94 254 MET A C 1
ATOM 2001 O O . MET A 1 254 ? 11.484 52.875 2.859 1 89.94 254 MET A O 1
ATOM 2005 N N . GLU A 1 255 ? 13.406 51.938 3.236 1 84.75 255 GLU A N 1
ATOM 2006 C CA . GLU A 1 255 ? 14.141 53.156 3.471 1 84.75 255 GLU A CA 1
ATOM 2007 C C . GLU A 1 255 ? 14.906 53.594 2.223 1 84.75 255 GLU A C 1
ATOM 2009 O O . GLU A 1 255 ? 14.781 54.75 1.776 1 84.75 255 GLU A O 1
ATOM 2014 N N . ILE A 1 256 ? 15.875 52.75 1.86 1 75.31 256 ILE A N 1
ATOM 2015 C CA . ILE A 1 256 ? 16.656 52.938 0.646 1 75.31 256 ILE A CA 1
ATOM 2016 C C . ILE A 1 256 ? 16.516 51.719 -0.271 1 75.31 256 ILE A C 1
ATOM 2018 O O . ILE A 1 256 ? 16.109 50.656 0.17 1 75.31 256 ILE A O 1
ATOM 2022 N N . LYS A 1 257 ? 16.969 51.969 -1.438 1 73.69 257 LYS A N 1
ATOM 2023 C CA . LYS A 1 257 ? 16.781 50.906 -2.412 1 73.69 257 LYS A CA 1
ATOM 2024 C C . LYS A 1 257 ? 17.266 49.562 -1.854 1 73.69 257 LYS A C 1
ATOM 2026 O O . LYS A 1 257 ? 18.438 49.406 -1.499 1 73.69 257 LYS A O 1
ATOM 2031 N N . THR A 1 258 ? 16.344 48.625 -1.47 1 77.75 258 THR A N 1
ATOM 2032 C CA . THR A 1 258 ? 16.422 47.219 -1.095 1 77.75 258 THR A CA 1
ATOM 2033 C C . THR A 1 258 ? 16.719 47.094 0.393 1 77.75 258 THR A C 1
ATOM 2035 O O . THR A 1 258 ? 17.172 46.031 0.835 1 77.75 258 THR A O 1
ATOM 2038 N N . SER A 1 259 ? 16.656 48.125 1.163 1 94.19 259 SER A N 1
ATOM 2039 C CA . SER A 1 259 ? 16.859 48.062 2.607 1 94.19 259 SER A CA 1
ATOM 2040 C C . SER A 1 259 ? 15.641 48.562 3.359 1 94.19 259 SER A C 1
ATOM 2042 O O . SER A 1 259 ? 15.031 49.562 2.959 1 94.19 259 SER A O 1
ATOM 2044 N N . PHE A 1 260 ? 15.375 48 4.469 1 97.69 260 PHE A N 1
ATOM 2045 C CA . PHE A 1 260 ? 14.172 48.312 5.227 1 97.69 260 PHE A CA 1
ATOM 2046 C C . PHE A 1 260 ? 14.523 48.844 6.605 1 97.69 260 PHE A C 1
ATOM 2048 O O . PHE A 1 260 ? 15.617 48.594 7.117 1 97.69 260 PHE A O 1
ATOM 2055 N N . GLN A 1 261 ? 13.594 49.562 7.211 1 97.25 261 GLN A N 1
ATOM 2056 C CA . GLN A 1 261 ? 13.773 50.156 8.539 1 97.25 261 GLN A CA 1
ATOM 2057 C C . GLN A 1 261 ? 13.914 49.062 9.594 1 97.25 261 GLN A C 1
ATOM 2059 O O . GLN A 1 261 ? 13.516 47.906 9.367 1 97.25 261 GLN A O 1
ATOM 2064 N N . ARG A 1 262 ? 14.562 49.406 10.68 1 97.12 262 ARG A N 1
ATOM 2065 C CA . ARG A 1 262 ? 14.719 48.469 11.797 1 97.12 262 ARG A CA 1
ATOM 2066 C C . ARG A 1 262 ? 13.367 48.062 12.375 1 97.12 262 ARG A C 1
ATOM 2068 O O . ARG A 1 262 ? 12.484 48.906 12.539 1 97.12 262 ARG A O 1
ATOM 2075 N N . SER A 1 263 ? 13.188 46.938 12.688 1 97.62 263 SER A N 1
ATOM 2076 C CA . SER A 1 263 ? 11.906 46.406 13.148 1 97.62 263 SER A CA 1
ATOM 2077 C C . SER A 1 263 ? 11.742 46.594 14.656 1 97.62 263 SER A C 1
ATOM 2079 O O . SER A 1 263 ? 12.695 46.969 15.344 1 97.62 263 SER A O 1
ATOM 2081 N N . VAL A 1 264 ? 10.531 46.406 15.141 1 97.06 264 VAL A N 1
ATOM 2082 C CA . VAL A 1 264 ? 10.273 46.219 16.562 1 97.06 264 VAL A CA 1
ATOM 2083 C C . VAL A 1 264 ? 10.82 44.875 17.031 1 97.06 264 VAL A C 1
ATOM 2085 O O . VAL A 1 264 ? 11.203 44.031 16.203 1 97.06 264 VAL A O 1
ATOM 2088 N N . PRO A 1 265 ? 10.938 44.688 18.359 1 97.56 265 PRO A N 1
ATOM 2089 C CA . PRO A 1 265 ? 11.312 43.344 18.797 1 97.56 265 PRO A CA 1
ATOM 2090 C C . PRO A 1 265 ? 10.289 42.281 18.422 1 97.56 265 PRO A C 1
ATOM 2092 O O . PRO A 1 265 ? 9.102 42.438 18.719 1 97.56 265 PRO A O 1
ATOM 2095 N N . MET A 1 266 ? 10.695 41.281 17.781 1 96.94 266 MET A N 1
ATOM 2096 C CA . MET A 1 266 ? 9.773 40.25 17.359 1 96.94 266 MET A CA 1
ATOM 2097 C C . MET A 1 266 ? 10.461 38.875 17.328 1 96.94 266 MET A C 1
ATOM 2099 O O . MET A 1 266 ? 11.695 38.812 17.281 1 96.94 266 MET A O 1
ATOM 2103 N N . SER A 1 267 ? 9.648 37.844 17.484 1 97.81 267 SER A N 1
ATOM 2104 C CA . SER A 1 267 ? 10.156 36.5 17.312 1 97.81 267 SER A CA 1
ATOM 2105 C C . SER A 1 267 ? 10.609 36.25 15.883 1 97.81 267 SER A C 1
ATOM 2107 O O . SER A 1 267 ? 10.055 36.844 14.945 1 97.81 267 SER A O 1
ATOM 2109 N N . THR A 1 268 ? 11.586 35.344 15.719 1 98.06 268 THR A N 1
ATOM 2110 C CA . THR A 1 268 ? 12.203 35.125 14.414 1 98.06 268 THR A CA 1
ATOM 2111 C C . THR A 1 268 ? 11.188 34.594 13.414 1 98.06 268 THR A C 1
ATOM 2113 O O . THR A 1 268 ? 11.25 34.906 12.227 1 98.06 268 THR A O 1
ATOM 2116 N N . TYR A 1 269 ? 10.25 33.75 13.867 1 97.56 269 TYR A N 1
ATOM 2117 C CA . TYR A 1 269 ? 9.297 33.156 12.938 1 97.56 269 TYR A CA 1
ATOM 2118 C C . TYR A 1 269 ? 8.375 34.219 12.344 1 97.56 269 TYR A C 1
ATOM 2120 O O . TYR A 1 269 ? 7.684 33.969 11.352 1 97.56 269 TYR A O 1
ATOM 2128 N N . LEU A 1 270 ? 8.375 35.406 12.82 1 98.25 270 LEU A N 1
ATOM 2129 C CA . LEU A 1 270 ? 7.523 36.5 12.328 1 98.25 270 LEU A CA 1
ATOM 2130 C C . LEU A 1 270 ? 8.242 37.312 11.258 1 98.25 270 LEU A C 1
ATOM 2132 O O . LEU A 1 270 ? 7.637 38.156 10.609 1 98.25 270 LEU A O 1
ATOM 2136 N N . VAL A 1 271 ? 9.523 37.062 11.102 1 98.38 271 VAL A N 1
ATOM 2137 C CA . VAL A 1 271 ? 10.25 37.719 10.016 1 98.38 271 VAL A CA 1
ATOM 2138 C C . VAL A 1 271 ? 9.656 37.312 8.672 1 98.38 271 VAL A C 1
ATOM 2140 O O . VAL A 1 271 ? 9.406 36.125 8.438 1 98.38 271 VAL A O 1
ATOM 2143 N N . CYS A 1 272 ? 9.414 38.312 7.852 1 98.19 272 CYS A N 1
ATOM 2144 C CA . CYS A 1 272 ? 8.75 38.031 6.582 1 98.19 272 CYS A CA 1
ATOM 2145 C C . CYS A 1 272 ? 9.289 38.906 5.473 1 98.19 272 CYS A C 1
ATOM 2147 O O . CYS A 1 272 ? 9.586 40.094 5.707 1 98.19 272 CYS A O 1
ATOM 2149 N N . PHE A 1 273 ? 9.477 38.406 4.309 1 97.88 273 PHE A N 1
ATOM 2150 C CA . PHE A 1 273 ? 9.844 39.156 3.109 1 97.88 273 PHE A CA 1
ATOM 2151 C C . PHE A 1 273 ? 9.367 38.438 1.854 1 97.88 273 PHE A C 1
ATOM 2153 O O . PHE A 1 273 ? 9.078 37.219 1.892 1 97.88 273 PHE A O 1
ATOM 2160 N N . ALA A 1 274 ? 9.203 39.094 0.79 1 97.56 274 ALA A N 1
ATOM 2161 C CA . ALA A 1 274 ? 8.766 38.594 -0.503 1 97.56 274 ALA A CA 1
ATOM 2162 C C . ALA A 1 274 ? 9.383 39.375 -1.651 1 97.56 274 ALA A C 1
ATOM 2164 O O . ALA A 1 274 ? 9.57 40.594 -1.543 1 97.56 274 ALA A O 1
ATOM 2165 N N . VAL A 1 275 ? 9.773 38.75 -2.633 1 97.5 275 VAL A N 1
ATOM 2166 C CA . VAL A 1 275 ? 10.203 39.312 -3.896 1 97.5 275 VAL A CA 1
ATOM 2167 C C . VAL A 1 275 ? 9.172 39.031 -4.984 1 97.5 275 VAL A C 1
ATOM 2169 O O . VAL A 1 275 ? 8.914 37.844 -5.297 1 97.5 275 VAL A O 1
ATOM 2172 N N . HIS A 1 276 ? 8.586 40.062 -5.555 1 96.81 276 HIS A N 1
ATOM 2173 C CA . HIS A 1 276 ? 7.371 39.844 -6.328 1 96.81 276 HIS A CA 1
ATOM 2174 C C . HIS A 1 276 ? 7.246 40.875 -7.445 1 96.81 276 HIS A C 1
ATOM 2176 O O . HIS A 1 276 ? 8.062 41.812 -7.547 1 96.81 276 HIS A O 1
ATOM 2182 N N . GLN A 1 277 ? 6.223 40.719 -8.297 1 96.75 277 GLN A N 1
ATOM 2183 C CA . GLN A 1 277 ? 5.844 41.688 -9.336 1 96.75 277 GLN A CA 1
ATOM 2184 C C . GLN A 1 277 ? 4.387 42.125 -9.188 1 96.75 277 GLN A C 1
ATOM 2186 O O . GLN A 1 277 ? 3.73 42.469 -10.172 1 96.75 277 GLN A O 1
ATOM 2191 N N . PHE A 1 278 ? 3.859 42.062 -8 1 97.88 278 PHE A N 1
ATOM 2192 C CA . PHE A 1 278 ? 2.459 42.344 -7.719 1 97.88 278 PHE A CA 1
ATOM 2193 C C . PHE A 1 278 ? 2.221 43.844 -7.598 1 97.88 278 PHE A C 1
ATOM 2195 O O . PHE A 1 278 ? 3.172 44.625 -7.496 1 97.88 278 PHE A O 1
ATOM 2202 N N . THR A 1 279 ? 0.984 44.219 -7.758 1 97.69 279 THR A N 1
ATOM 2203 C CA . THR A 1 279 ? 0.53 45.594 -7.48 1 97.69 279 THR A CA 1
ATOM 2204 C C . THR A 1 279 ? -0.39 45.625 -6.266 1 97.69 279 THR A C 1
ATOM 2206 O O . THR A 1 279 ? -0.578 44.594 -5.602 1 97.69 279 THR A O 1
ATOM 2209 N N . PHE A 1 280 ? -0.849 46.844 -5.828 1 98.25 280 PHE A N 1
ATOM 2210 C CA . PHE A 1 280 ? -1.594 46.875 -4.578 1 98.25 280 PHE A CA 1
ATOM 2211 C C . PHE A 1 280 ? -2.734 47.875 -4.633 1 98.25 280 PHE A C 1
ATOM 2213 O O . PHE A 1 280 ? -2.748 48.75 -5.496 1 98.25 280 PHE A O 1
ATOM 2220 N N . VAL A 1 281 ? -3.75 47.625 -3.811 1 98.38 281 VAL A N 1
ATOM 2221 C CA . VAL A 1 281 ? -4.781 48.562 -3.432 1 98.38 281 VAL A CA 1
ATOM 2222 C C . VAL A 1 281 ? -4.52 49.094 -2.014 1 98.38 281 VAL A C 1
ATOM 2224 O O . VAL A 1 281 ? -4.113 48.312 -1.139 1 98.38 281 VAL A O 1
ATOM 2227 N N . GLU A 1 282 ? -4.762 50.406 -1.843 1 98.19 282 GLU A N 1
ATOM 2228 C CA . GLU A 1 282 ? -4.383 51 -0.568 1 98.19 282 GLU A CA 1
ATOM 2229 C C . GLU A 1 282 ? -5.57 51.688 0.093 1 98.19 282 GLU A C 1
ATOM 2231 O O . GLU A 1 282 ? -6.402 52.312 -0.589 1 98.19 282 GLU A O 1
ATOM 2236 N N . ARG A 1 283 ? -5.762 51.531 1.329 1 98.56 283 ARG A N 1
ATOM 2237 C CA . ARG A 1 283 ? -6.566 52.344 2.246 1 98.56 283 ARG A CA 1
ATOM 2238 C C . ARG A 1 283 ? -5.707 52.906 3.363 1 98.56 283 ARG A C 1
ATOM 2240 O O . ARG A 1 283 ? -4.551 52.531 3.535 1 98.56 283 ARG A O 1
ATOM 2247 N N . ASN A 1 284 ? -6.203 53.844 4.078 1 98.44 284 ASN A N 1
ATOM 2248 C CA . ASN A 1 284 ? -5.52 54.406 5.234 1 98.44 284 ASN A CA 1
ATOM 2249 C C . ASN A 1 284 ? -6.328 54.219 6.516 1 98.44 284 ASN A C 1
ATOM 2251 O O . ASN A 1 284 ? -7.547 54.406 6.516 1 98.44 284 ASN A O 1
ATOM 2255 N N . SER A 1 285 ? -5.641 53.812 7.492 1 98.19 285 SER A N 1
ATOM 2256 C CA . SER A 1 285 ? -6.305 53.719 8.789 1 98.19 285 SER A CA 1
ATOM 2257 C C . SER A 1 285 ? -6.746 55.094 9.297 1 98.19 285 SER A C 1
ATOM 2259 O O . SER A 1 285 ? -6.402 56.125 8.703 1 98.19 285 SER A O 1
ATOM 2261 N N . SER A 1 286 ? -7.484 55.031 10.422 1 97.75 286 SER A N 1
ATOM 2262 C CA . SER A 1 286 ? -7.93 56.281 11.039 1 97.75 286 SER A CA 1
ATOM 2263 C C . SER A 1 286 ? -6.75 57.156 11.469 1 97.75 286 SER A C 1
ATOM 2265 O O . SER A 1 286 ? -6.84 58.375 11.484 1 97.75 286 SER A O 1
ATOM 2267 N N . ARG A 1 287 ? -5.594 56.531 11.727 1 97.31 287 ARG A N 1
ATOM 2268 C CA . ARG A 1 287 ? -4.414 57.25 12.18 1 97.31 287 ARG A CA 1
ATOM 2269 C C . ARG A 1 287 ? -3.465 57.531 11.016 1 97.31 287 ARG A C 1
ATOM 2271 O O . ARG A 1 287 ? -2.375 58.062 11.219 1 97.31 287 ARG A O 1
ATOM 2278 N N . GLY A 1 288 ? -3.869 57.125 9.867 1 97.12 288 GLY A N 1
ATOM 2279 C CA . GLY A 1 288 ? -3.094 57.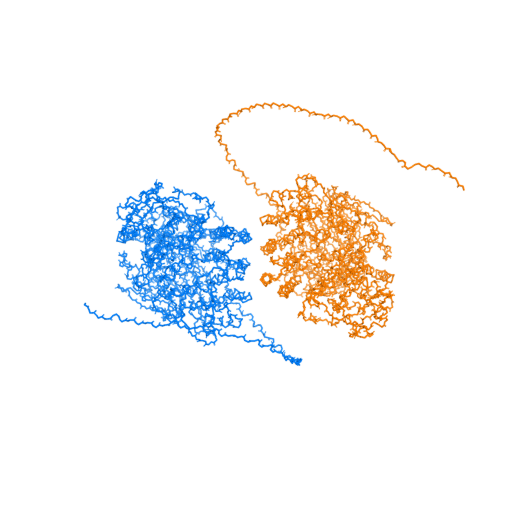469 8.68 1 97.12 288 GLY A CA 1
ATOM 2280 C C . GLY A 1 288 ? -2.102 56.375 8.305 1 97.12 288 GLY A C 1
ATOM 2281 O O . GLY A 1 288 ? -1.241 56.594 7.449 1 97.12 288 GLY A O 1
ATOM 2282 N N . ILE A 1 289 ? -2.123 55.25 8.898 1 97.5 289 ILE A N 1
ATOM 2283 C CA . ILE A 1 289 ? -1.262 54.125 8.547 1 97.5 289 ILE A CA 1
ATOM 2284 C C . ILE A 1 289 ? -1.705 53.531 7.215 1 97.5 289 ILE A C 1
ATOM 2286 O O . ILE A 1 289 ? -2.869 53.156 7.051 1 97.5 289 ILE A O 1
ATOM 2290 N N . PRO A 1 290 ? -0.823 53.406 6.242 1 98.31 290 PRO A N 1
ATOM 2291 C CA . PRO A 1 290 ? -1.204 52.75 4.977 1 98.31 290 PRO A CA 1
ATOM 2292 C C . PRO A 1 290 ? -1.501 51.281 5.129 1 98.31 290 PRO A C 1
ATOM 2294 O O . PRO A 1 290 ? -0.714 50.531 5.738 1 98.31 290 PRO A O 1
ATOM 2297 N N . LEU A 1 291 ? -2.625 50.906 4.668 1 98.69 291 LEU A N 1
ATOM 2298 C CA . LEU A 1 291 ? -3.068 49.5 4.594 1 98.69 291 LEU A CA 1
ATOM 2299 C C . LEU A 1 291 ? -3.158 49.031 3.143 1 98.69 291 LEU A C 1
ATOM 2301 O O . LEU A 1 291 ? -4.07 49.438 2.416 1 98.69 291 LEU A O 1
ATOM 2305 N N . ARG A 1 292 ? -2.268 48.094 2.742 1 98.69 292 ARG A N 1
ATOM 2306 C CA . ARG A 1 292 ? -2.176 47.75 1.329 1 98.69 292 ARG A CA 1
ATOM 2307 C C . ARG A 1 292 ? -2.436 46.25 1.116 1 98.69 292 ARG A C 1
ATOM 2309 O O . ARG A 1 292 ? -2.027 45.406 1.933 1 98.69 292 ARG A O 1
ATOM 2316 N N . ILE A 1 293 ? -3.203 45.969 0.085 1 98.81 293 ILE A N 1
ATOM 2317 C CA . ILE A 1 293 ? -3.42 44.594 -0.362 1 98.81 293 ILE A CA 1
ATOM 2318 C C . ILE A 1 293 ? -2.701 44.375 -1.689 1 98.81 293 ILE A C 1
ATOM 2320 O O . ILE A 1 293 ? -3.062 44.969 -2.709 1 98.81 293 ILE A O 1
ATOM 2324 N N . TYR A 1 294 ? -1.664 43.469 -1.684 1 98.56 294 TYR A N 1
ATOM 2325 C CA . TYR A 1 294 ? -0.894 43.156 -2.877 1 98.56 294 TYR A CA 1
ATOM 2326 C C . TYR A 1 294 ? -1.46 41.906 -3.568 1 98.56 294 TYR A C 1
ATOM 2328 O O . TYR A 1 294 ? -1.764 40.906 -2.914 1 98.56 294 TYR A O 1
ATOM 2336 N N . ALA A 1 295 ? -1.686 41.938 -4.816 1 97.56 295 ALA A N 1
ATOM 2337 C CA . ALA A 1 295 ? -2.15 40.844 -5.656 1 97.56 295 ALA A CA 1
ATOM 2338 C C . ALA A 1 295 ? -1.608 40.969 -7.078 1 97.56 295 ALA A C 1
ATOM 2340 O O . ALA A 1 295 ? -1.022 42 -7.438 1 97.56 295 ALA A O 1
ATOM 2341 N N . GLN A 1 296 ? -1.718 39.875 -7.793 1 95.88 296 GLN A N 1
ATOM 2342 C CA . GLN A 1 296 ? -1.356 39.938 -9.203 1 95.88 296 GLN A CA 1
ATOM 2343 C C . GLN A 1 296 ? -2.115 41.062 -9.922 1 95.88 296 GLN A C 1
ATOM 2345 O O . GLN A 1 296 ? -3.301 41.281 -9.664 1 95.88 296 GLN A O 1
ATOM 2350 N N . PRO A 1 297 ? -1.471 41.656 -10.891 1 95.19 297 PRO A N 1
ATOM 2351 C CA . PRO A 1 297 ? -2.127 42.781 -11.586 1 95.19 297 PRO A CA 1
ATOM 2352 C C . PRO A 1 297 ? -3.463 42.375 -12.203 1 95.19 297 PRO A C 1
ATOM 2354 O O . PRO A 1 297 ? -4.441 43.125 -12.102 1 95.19 297 PRO A O 1
ATOM 2357 N N . ALA A 1 298 ? -3.531 41.219 -12.719 1 91.06 298 ALA A N 1
ATOM 2358 C CA . ALA A 1 298 ? -4.734 40.75 -13.406 1 91.06 298 ALA A CA 1
ATOM 2359 C C . ALA A 1 298 ? -5.871 40.531 -12.414 1 91.06 298 ALA A C 1
ATOM 2361 O O . ALA A 1 298 ? -7.039 40.469 -12.812 1 91.06 298 ALA A O 1
ATOM 2362 N N . GLN A 1 299 ? -5.59 40.469 -11.125 1 92.44 299 GLN A N 1
ATOM 2363 C CA . GLN A 1 299 ? -6.598 40.125 -10.125 1 92.44 299 GLN A CA 1
ATOM 2364 C C . GLN A 1 299 ? -6.777 41.25 -9.125 1 92.44 299 GLN A C 1
ATOM 2366 O O . GLN A 1 299 ? -7.445 41.094 -8.102 1 92.44 299 GLN A O 1
ATOM 2371 N N . ILE A 1 300 ? -6.227 42.344 -9.391 1 95.69 300 ILE A N 1
ATOM 2372 C CA . ILE A 1 300 ? -6.109 43.406 -8.383 1 95.69 300 ILE A CA 1
ATOM 2373 C C . ILE A 1 300 ? -7.5 43.906 -8 1 95.69 300 ILE A C 1
ATOM 2375 O O . ILE A 1 300 ? -7.719 44.344 -6.863 1 95.69 300 ILE A O 1
ATOM 2379 N N . ARG A 1 301 ? -8.469 43.812 -8.844 1 95 301 ARG A N 1
ATOM 2380 C CA . ARG A 1 301 ? -9.828 44.25 -8.555 1 95 301 ARG A CA 1
ATOM 2381 C C . ARG A 1 301 ? -10.461 43.438 -7.441 1 95 301 ARG A C 1
ATOM 2383 O O . ARG A 1 301 ? -11.312 43.938 -6.703 1 95 301 ARG A O 1
ATOM 2390 N N . THR A 1 302 ? -10.047 42.25 -7.293 1 96.75 302 THR A N 1
ATOM 2391 C CA . THR A 1 302 ? -10.609 41.344 -6.297 1 96.75 302 THR A CA 1
ATOM 2392 C C . THR A 1 302 ? -10.062 41.656 -4.91 1 96.75 302 THR A C 1
ATOM 2394 O O . THR A 1 302 ? -10.477 41.062 -3.918 1 96.75 302 THR A O 1
ATOM 2397 N N . ALA A 1 303 ? -9.188 42.625 -4.809 1 97.94 303 ALA A N 1
ATOM 2398 C CA . ALA A 1 303 ? -8.555 43 -3.545 1 97.94 303 ALA A CA 1
ATOM 2399 C C . ALA A 1 303 ? -9.352 44.094 -2.82 1 97.94 303 ALA A C 1
ATOM 2401 O O . ALA A 1 303 ? -9.086 44.375 -1.652 1 97.94 303 ALA A O 1
ATOM 2402 N N . GLU A 1 304 ? -10.367 44.656 -3.43 1 97.88 304 GLU A N 1
ATOM 2403 C CA . GLU A 1 304 ? -11.086 45.812 -2.916 1 97.88 304 GLU A CA 1
ATOM 2404 C C . GLU A 1 304 ? -11.805 45.469 -1.611 1 97.88 304 GLU A C 1
ATOM 2406 O O . GLU A 1 304 ? -11.719 46.219 -0.64 1 97.88 304 GLU A O 1
ATOM 2411 N N . TYR A 1 305 ? -12.555 44.406 -1.604 1 98.12 305 TYR A N 1
ATOM 2412 C CA . TYR A 1 305 ? -13.273 44.031 -0.396 1 98.12 305 TYR A CA 1
ATOM 2413 C C . TYR A 1 305 ? -12.305 43.812 0.765 1 98.12 305 TYR A C 1
ATOM 2415 O O . TYR A 1 305 ? -12.602 44.188 1.901 1 98.12 305 TYR A O 1
ATOM 2423 N N . ALA A 1 306 ? -11.195 43.156 0.481 1 98.62 306 ALA A N 1
ATOM 2424 C CA . ALA A 1 306 ? -10.188 42.938 1.51 1 98.62 306 ALA A CA 1
ATOM 2425 C C . ALA A 1 306 ? -9.672 44.25 2.076 1 98.62 306 ALA A C 1
ATOM 2427 O O . ALA A 1 306 ? -9.477 44.375 3.287 1 98.62 306 ALA A O 1
ATOM 2428 N N . ALA A 1 307 ? -9.391 45.188 1.199 1 98.62 307 ALA A N 1
ATOM 2429 C CA . ALA A 1 307 ? -8.891 46.5 1.626 1 98.62 307 ALA A CA 1
ATOM 2430 C C . ALA A 1 307 ? -9.898 47.219 2.525 1 98.62 307 ALA A C 1
ATOM 2432 O O . ALA A 1 307 ? -9.531 47.719 3.578 1 98.62 307 ALA A O 1
ATOM 2433 N N . ASP A 1 308 ? -11.094 47.219 2.139 1 98.5 308 ASP A N 1
ATOM 2434 C CA . ASP A 1 308 ? -12.148 47.875 2.904 1 98.5 308 ASP A CA 1
ATOM 2435 C C . ASP A 1 308 ? -12.352 47.188 4.258 1 98.5 308 ASP A C 1
ATOM 2437 O O . ASP A 1 308 ? -12.484 47.875 5.281 1 98.5 308 ASP A O 1
ATOM 2441 N N . THR A 1 309 ? -12.492 45.938 4.223 1 98.62 309 THR A N 1
ATOM 2442 C CA . THR A 1 309 ? -12.695 45.156 5.438 1 98.62 309 THR A CA 1
ATOM 2443 C C . THR A 1 309 ? -11.523 45.312 6.395 1 98.62 309 THR A C 1
ATOM 2445 O O . THR A 1 309 ? -11.711 45.438 7.605 1 98.62 309 THR A O 1
ATOM 2448 N N . THR A 1 310 ? -10.25 45.312 5.859 1 98.81 310 THR A N 1
ATOM 2449 C CA . THR A 1 310 ? -9.055 45.5 6.672 1 98.81 310 THR A CA 1
ATOM 2450 C C . THR A 1 310 ? -9.141 46.844 7.418 1 98.81 310 THR A C 1
ATOM 2452 O O . THR A 1 310 ? -8.859 46.906 8.617 1 98.81 310 THR A O 1
ATOM 2455 N N . LYS A 1 311 ? -9.516 47.875 6.723 1 98.75 311 LYS A N 1
ATOM 2456 C CA . LYS A 1 311 ? -9.578 49.188 7.332 1 98.75 311 LYS A CA 1
ATOM 2457 C C . LYS A 1 311 ? -10.547 49.219 8.516 1 98.75 311 LYS A C 1
ATOM 2459 O O . LYS A 1 311 ? -10.203 49.688 9.602 1 98.75 311 LYS A O 1
ATOM 2464 N N . VAL A 1 312 ? -11.758 48.719 8.312 1 98.75 312 VAL A N 1
ATOM 2465 C CA . VAL A 1 312 ? -12.797 48.719 9.336 1 98.75 312 VAL A CA 1
ATOM 2466 C C . VAL A 1 312 ? -12.328 47.938 10.562 1 98.75 312 VAL A C 1
ATOM 2468 O O . VAL A 1 312 ? -12.43 48.438 11.695 1 98.75 312 VAL A O 1
ATOM 2471 N N . ILE A 1 313 ? -11.828 46.812 10.359 1 98.81 313 ILE A N 1
ATOM 2472 C CA . ILE A 1 313 ? -11.469 45.906 11.461 1 98.81 313 ILE A CA 1
ATOM 2473 C C . ILE A 1 313 ? -10.203 46.438 12.141 1 98.81 313 ILE A C 1
ATOM 2475 O O . ILE A 1 313 ? -10.086 46.375 13.367 1 98.81 313 ILE A O 1
ATOM 2479 N N . PHE A 1 314 ? -9.219 46.875 11.344 1 98.62 314 PHE A N 1
ATOM 2480 C CA . PHE A 1 314 ? -7.977 47.438 11.875 1 98.62 314 PHE A CA 1
ATOM 2481 C C . PHE A 1 314 ? -8.266 48.562 12.836 1 98.62 314 PHE A C 1
ATOM 2483 O O . PHE A 1 314 ? -7.777 48.562 13.969 1 98.62 314 PHE A O 1
ATOM 2490 N N . ASP A 1 315 ? -9.109 49.5 12.461 1 98.69 315 ASP A N 1
ATOM 2491 C CA . ASP A 1 315 ? -9.461 50.656 13.297 1 98.69 315 ASP A CA 1
ATOM 2492 C C . ASP A 1 315 ? -10.211 50.188 14.555 1 98.69 315 ASP A C 1
ATOM 2494 O O . ASP A 1 315 ? -9.969 50.719 15.641 1 98.69 315 ASP A O 1
ATOM 2498 N N . TYR A 1 316 ? -11.047 49.312 14.359 1 98.56 316 TYR A N 1
ATOM 2499 C CA . TYR A 1 316 ? -11.836 48.812 15.484 1 98.56 316 TYR A CA 1
ATOM 2500 C C . TYR A 1 316 ? -10.945 48.156 16.531 1 98.56 316 TYR A C 1
ATOM 2502 O O . TYR A 1 316 ? -11.133 48.375 17.734 1 98.56 316 TYR A O 1
ATOM 2510 N N . PHE A 1 317 ? -10 47.344 16.141 1 98.5 317 PHE A N 1
ATOM 2511 C CA . PHE A 1 317 ? -9.164 46.625 17.109 1 98.5 317 PHE A CA 1
ATOM 2512 C C . PHE A 1 317 ? -8.227 47.594 17.828 1 98.5 317 PHE A C 1
ATOM 2514 O O . PHE A 1 317 ? -7.914 47.406 19 1 98.5 317 PHE A O 1
ATOM 2521 N N . GLU A 1 318 ? -7.723 48.625 17.141 1 98.12 318 GLU A N 1
ATOM 2522 C CA . GLU A 1 318 ? -6.973 49.625 17.859 1 98.12 318 GLU A CA 1
ATOM 2523 C C . GLU A 1 318 ? -7.816 50.25 18.969 1 98.12 318 GLU A C 1
ATOM 2525 O O . GLU A 1 318 ? -7.312 50.5 20.062 1 98.12 318 GLU A O 1
ATOM 2530 N N . GLU A 1 319 ? -9.031 50.5 18.656 1 97.94 319 GLU A N 1
ATOM 2531 C CA . GLU A 1 319 ? -9.953 51.062 19.625 1 97.94 319 GLU A CA 1
ATOM 2532 C C . GLU A 1 319 ? -10.281 50.062 20.734 1 97.94 319 GLU A C 1
ATOM 2534 O O . GLU A 1 319 ? -10.188 50.375 21.922 1 97.94 319 GLU A O 1
ATOM 2539 N N . TYR A 1 320 ? -10.695 48.875 20.359 1 98.12 320 TYR A N 1
ATOM 2540 C CA . TYR A 1 320 ? -11.125 47.844 21.312 1 98.12 320 TYR A CA 1
ATOM 2541 C C . TYR A 1 320 ? -10.023 47.531 22.312 1 98.12 320 TYR A C 1
ATOM 2543 O O . TYR A 1 320 ? -10.281 47.406 23.516 1 98.12 320 TYR A O 1
ATOM 2551 N N . PHE A 1 321 ? -8.797 47.375 21.844 1 98.31 321 PHE A N 1
ATOM 2552 C CA . PHE A 1 321 ? -7.68 46.969 22.688 1 98.31 321 PHE A CA 1
ATOM 2553 C C . PHE A 1 321 ? -7.023 48.188 23.328 1 98.31 321 PHE A C 1
ATOM 2555 O O . PHE A 1 321 ? -6.172 48.031 24.219 1 98.31 321 PHE A O 1
ATOM 2562 N N . ASN A 1 322 ? -7.43 49.312 22.891 1 97.94 322 ASN A N 1
ATOM 2563 C CA . ASN A 1 322 ? -6.852 50.562 23.375 1 97.94 322 ASN A CA 1
ATOM 2564 C C . ASN A 1 322 ? -5.328 50.562 23.266 1 97.94 322 ASN A C 1
ATOM 2566 O O . ASN A 1 322 ? -4.629 50.812 24.25 1 97.94 322 ASN A O 1
ATOM 2570 N N . MET A 1 323 ? -4.844 50.188 22.125 1 98 323 MET A N 1
ATOM 2571 C CA . MET A 1 323 ? -3.422 50.094 21.797 1 98 323 MET A CA 1
ATOM 2572 C C . MET A 1 323 ? -3.191 50.281 20.312 1 98 323 MET A C 1
ATOM 2574 O O . MET A 1 323 ? -3.775 49.562 19.5 1 98 323 MET A O 1
ATOM 2578 N N . ASN A 1 324 ? -2.344 51.188 19.984 1 97 324 ASN A N 1
ATOM 2579 C CA . ASN A 1 324 ? -2.037 51.5 18.594 1 97 324 ASN A CA 1
ATOM 2580 C C . ASN A 1 324 ? -1.188 50.375 17.969 1 97 324 ASN A C 1
ATOM 2582 O O . ASN A 1 324 ? -0.331 49.812 18.625 1 97 324 ASN A O 1
ATOM 2586 N N . TYR A 1 325 ? -1.468 50.094 16.688 1 97.06 325 TYR A N 1
ATOM 2587 C CA . TYR A 1 325 ? -0.612 49.25 15.875 1 97.06 325 TYR A CA 1
ATOM 2588 C C . TYR A 1 325 ? 0.825 49.75 15.875 1 97.06 325 TYR A C 1
ATOM 2590 O O . TYR A 1 325 ? 1.064 50.969 15.766 1 97.06 325 TYR A O 1
ATOM 2598 N N . SER A 1 326 ? 1.796 48.875 15.945 1 95.5 326 SER A N 1
ATOM 2599 C CA . SER A 1 326 ? 3.162 49.25 16.312 1 95.5 326 SER A CA 1
ATOM 2600 C C . SER A 1 326 ? 3.996 49.562 15.078 1 95.5 326 SER A C 1
ATOM 2602 O O . SER A 1 326 ? 5.086 50.125 15.195 1 95.5 326 SER A O 1
ATOM 2604 N N . ILE A 1 327 ? 3.572 49.219 13.938 1 96.19 327 ILE A N 1
ATOM 2605 C CA . ILE A 1 327 ? 4.324 49.375 12.703 1 96.19 327 ILE A CA 1
ATOM 2606 C C . ILE A 1 327 ? 3.744 50.5 11.875 1 96.19 327 ILE A C 1
ATOM 2608 O O . ILE A 1 327 ? 2.529 50.719 11.867 1 96.19 327 ILE A O 1
ATOM 2612 N N . PRO A 1 328 ? 4.551 51.219 11.078 1 96.44 328 PRO A N 1
ATOM 2613 C CA . PRO A 1 328 ? 4.023 52.375 10.344 1 96.44 328 PRO A CA 1
ATOM 2614 C C . PRO A 1 328 ? 3.322 51.969 9.047 1 96.44 328 PRO A C 1
ATOM 2616 O O . PRO A 1 328 ? 2.846 52.844 8.305 1 96.44 328 PRO A O 1
ATOM 2619 N N . LYS A 1 329 ? 3.256 50.75 8.75 1 97.31 329 LYS A N 1
ATOM 2620 C CA . LYS A 1 329 ? 2.529 50.25 7.582 1 97.31 329 LYS A CA 1
ATOM 2621 C C . LYS A 1 329 ? 2.008 48.812 7.824 1 97.31 329 LYS A C 1
ATOM 2623 O O . LYS A 1 329 ? 2.531 48.094 8.672 1 97.31 329 LYS A O 1
ATOM 2628 N N . LEU A 1 330 ? 1.039 48.469 7.094 1 98.5 330 LEU A N 1
ATOM 2629 C CA . LEU A 1 330 ? 0.583 47.094 7.047 1 98.5 330 LEU A CA 1
ATOM 2630 C C . LEU A 1 330 ? 0.316 46.656 5.605 1 98.5 330 LEU A C 1
ATOM 2632 O O . LEU A 1 330 ? -0.543 47.219 4.93 1 98.5 330 LEU A O 1
ATOM 2636 N N . ASP A 1 331 ? 1.086 45.719 5.141 1 98.5 331 ASP A N 1
ATOM 2637 C CA . ASP A 1 331 ? 0.903 45.094 3.828 1 98.5 331 ASP A CA 1
ATOM 2638 C C . ASP A 1 331 ? 0.334 43.688 3.957 1 98.5 331 ASP A C 1
ATOM 2640 O O . ASP A 1 331 ? 0.687 42.938 4.883 1 98.5 331 ASP A O 1
ATOM 2644 N N . LYS A 1 332 ? -0.572 43.375 3.141 1 98.75 332 LYS A N 1
ATOM 2645 C CA . LYS A 1 332 ? -1.089 42.031 2.943 1 98.75 332 LYS A CA 1
ATOM 2646 C C . LYS A 1 332 ? -0.857 41.531 1.512 1 98.75 332 LYS A C 1
ATOM 2648 O O . LYS A 1 332 ? -1.047 42.312 0.562 1 98.75 332 LYS A O 1
ATOM 2653 N N . ILE A 1 333 ? -0.387 40.281 1.358 1 98.62 333 ILE A N 1
ATOM 2654 C CA . ILE A 1 333 ? -0.063 39.844 0.008 1 98.62 333 ILE A CA 1
ATOM 2655 C C . ILE A 1 333 ? -0.707 38.469 -0.251 1 98.62 333 ILE A C 1
ATOM 2657 O O . ILE A 1 333 ? -0.639 37.562 0.593 1 98.62 333 ILE A O 1
ATOM 2661 N N . ALA A 1 334 ? -1.42 38.344 -1.373 1 97.94 334 ALA A N 1
ATOM 2662 C CA . ALA A 1 334 ? -2.035 37.094 -1.816 1 97.94 334 ALA A CA 1
ATOM 2663 C C . ALA A 1 334 ? -1.046 36.25 -2.609 1 97.94 334 ALA A C 1
ATOM 2665 O O . ALA A 1 334 ? -0.704 36.594 -3.746 1 97.94 334 ALA A O 1
ATOM 2666 N N . ILE A 1 335 ? -0.609 35.125 -2.053 1 96.56 335 ILE A N 1
ATOM 2667 C CA . ILE A 1 335 ? 0.383 34.281 -2.68 1 96.56 335 ILE A CA 1
ATOM 2668 C C . ILE A 1 335 ? -0.312 33.094 -3.342 1 96.56 335 ILE A C 1
ATOM 2670 O O . ILE A 1 335 ? -1.107 32.375 -2.705 1 96.56 335 ILE A O 1
ATOM 2674 N N . PRO A 1 336 ? -0 32.75 -4.566 1 93.06 336 PRO A N 1
ATOM 2675 C CA . PRO A 1 336 ? -0.693 31.672 -5.305 1 93.06 336 PRO A CA 1
ATOM 2676 C C . PRO A 1 336 ? -0.586 30.312 -4.617 1 93.06 336 PRO A C 1
ATOM 2678 O O . PRO A 1 336 ? -1.563 29.562 -4.574 1 93.06 336 PRO A O 1
ATOM 2681 N N . ASP A 1 337 ? 0.622 29.969 -4.18 1 91.81 337 ASP A N 1
ATOM 2682 C CA . ASP A 1 337 ? 0.817 28.75 -3.398 1 91.81 337 ASP A CA 1
ATOM 2683 C C . ASP A 1 337 ? 1.242 29.094 -1.969 1 91.81 337 ASP A C 1
ATOM 2685 O O . ASP A 1 337 ? 2.346 29.578 -1.743 1 91.81 337 ASP A O 1
ATOM 2689 N N . PHE A 1 338 ? 0.427 28.797 -1.107 1 91.38 338 PHE A N 1
ATOM 2690 C CA . PHE A 1 338 ? 0.688 29.031 0.31 1 91.38 338 PHE A CA 1
ATOM 2691 C C . PHE A 1 338 ? 0.105 27.891 1.153 1 91.38 338 PHE A C 1
ATOM 2693 O O . PHE A 1 338 ? -1.088 27.594 1.063 1 91.38 338 PHE A O 1
ATOM 2700 N N . GLY A 1 339 ? 0.893 27.25 1.903 1 86.75 339 GLY A N 1
ATOM 2701 C CA . GLY A 1 339 ? 0.57 26 2.561 1 86.75 339 GLY A CA 1
ATOM 2702 C C . GLY A 1 339 ? -0.412 26.156 3.705 1 86.75 339 GLY A C 1
ATOM 2703 O O . GLY A 1 339 ? -1.066 25.188 4.109 1 86.75 339 GLY A O 1
ATOM 2704 N N . THR A 1 340 ? -0.502 27.297 4.281 1 89.31 340 THR A N 1
ATOM 2705 C CA . THR A 1 340 ? -1.442 27.609 5.355 1 89.31 340 THR A CA 1
ATOM 2706 C C . THR A 1 340 ? -2.469 28.641 4.902 1 89.31 340 THR A C 1
ATOM 2708 O O . THR A 1 340 ? -2.387 29.156 3.787 1 89.31 340 THR A O 1
ATOM 2711 N N . GLY A 1 341 ? -3.482 28.906 5.699 1 92.19 341 GLY A N 1
ATOM 2712 C CA . GLY A 1 341 ? -4.477 29.891 5.332 1 92.19 341 GLY A CA 1
ATOM 2713 C C . GLY A 1 341 ? -3.906 31.297 5.211 1 92.19 341 GLY A C 1
ATOM 2714 O O . GLY A 1 341 ? -4.215 32.031 4.258 1 92.19 341 GLY A O 1
ATOM 2715 N N . ALA A 1 342 ? -3.201 31.641 6.102 1 97.25 342 ALA A N 1
ATOM 2716 C CA . ALA A 1 342 ? -2.482 32.906 6.199 1 97.25 342 ALA A CA 1
ATOM 2717 C C . ALA A 1 342 ? -1.464 32.875 7.336 1 97.25 342 ALA A C 1
ATOM 2719 O O . ALA A 1 342 ? -1.381 31.875 8.07 1 97.25 342 ALA A O 1
ATOM 2720 N N . MET A 1 343 ? -0.653 33.844 7.34 1 97.31 343 MET A N 1
ATOM 2721 C CA . MET A 1 343 ? 0.336 33.938 8.406 1 97.31 343 MET A CA 1
ATOM 2722 C C . MET A 1 343 ? 0.477 35.375 8.875 1 97.31 343 MET A C 1
ATOM 2724 O O . MET A 1 343 ? 0.603 36.312 8.055 1 97.31 343 MET A O 1
ATOM 2728 N N . GLU A 1 344 ? 0.493 35.688 10.125 1 97.06 344 GLU A N 1
ATOM 2729 C CA . GLU A 1 344 ? 0.245 36.938 10.82 1 97.06 344 GLU A CA 1
ATOM 2730 C C . GLU A 1 344 ? 1.49 37.812 10.828 1 97.06 344 GLU A C 1
ATOM 2732 O O . GLU A 1 344 ? 1.536 38.844 11.531 1 97.06 344 GLU A O 1
ATOM 2737 N N . ASN A 1 345 ? 2.443 37.625 10.102 1 98.06 345 ASN A N 1
ATOM 2738 C CA . ASN A 1 345 ? 3.736 38.312 10.188 1 98.06 345 ASN A CA 1
ATOM 2739 C C . ASN A 1 345 ? 3.572 39.812 10.414 1 98.06 345 ASN A C 1
ATOM 2741 O O . ASN A 1 345 ? 2.656 40.406 9.859 1 98.06 345 ASN A O 1
ATOM 2745 N N . TRP A 1 346 ? 4.547 40.406 11.164 1 96.06 346 TRP A N 1
ATOM 2746 C CA . TRP A 1 346 ? 4.562 41.844 11.422 1 96.06 346 TRP A CA 1
ATOM 2747 C C . TRP A 1 346 ? 4.672 42.625 10.117 1 96.06 346 TRP A C 1
ATOM 2749 O O . TRP A 1 346 ? 5.562 42.375 9.305 1 96.06 346 TRP A O 1
ATOM 2759 N N . GLY A 1 347 ? 3.824 43.5 9.891 1 97.94 347 GLY A N 1
ATOM 2760 C CA . GLY A 1 347 ? 3.945 44.5 8.836 1 97.94 347 GLY A CA 1
ATOM 2761 C C . GLY A 1 347 ? 3.709 43.906 7.453 1 97.94 347 GLY A C 1
ATOM 2762 O O . GLY A 1 347 ? 3.537 44.688 6.488 1 97.94 347 GLY A O 1
ATOM 2763 N N . LEU A 1 348 ? 3.713 42.656 7.285 1 98.38 348 LEU A N 1
ATOM 2764 C CA . LEU A 1 348 ? 3.471 41.969 6.027 1 98.38 348 LEU A CA 1
ATOM 2765 C C . LEU A 1 348 ? 2.789 40.625 6.277 1 98.38 348 LEU A C 1
ATOM 2767 O O . LEU A 1 348 ? 3.459 39.594 6.461 1 98.38 348 LEU A O 1
ATOM 2771 N N . ILE A 1 349 ? 1.497 40.625 6.18 1 98.62 349 ILE A N 1
ATOM 2772 C CA . ILE A 1 349 ? 0.729 39.375 6.383 1 98.62 349 ILE A CA 1
ATOM 2773 C C . ILE A 1 349 ? 0.592 38.625 5.059 1 98.62 349 ILE A C 1
ATOM 2775 O O . ILE A 1 349 ? 0.262 39.25 4.031 1 98.62 349 ILE A O 1
ATOM 2779 N N . THR A 1 350 ? 0.886 37.344 5.043 1 98.31 350 THR A N 1
ATOM 2780 C CA . THR A 1 350 ? 0.814 36.531 3.84 1 98.31 350 THR A CA 1
ATOM 2781 C C . THR A 1 350 ? -0.455 35.656 3.838 1 98.31 350 THR A C 1
ATOM 2783 O O . THR A 1 350 ? -0.88 35.188 4.887 1 98.31 350 THR A O 1
ATOM 2786 N N . TYR A 1 351 ? -1.108 35.562 2.662 1 97.94 351 TYR A N 1
ATOM 2787 C CA . TYR A 1 351 ? -2.379 34.875 2.523 1 97.94 351 TYR A CA 1
ATOM 2788 C C . TYR A 1 351 ? -2.346 33.906 1.34 1 97.94 351 TYR A C 1
ATOM 2790 O O . TYR A 1 351 ? -1.706 34.188 0.323 1 97.94 351 TYR A O 1
ATOM 2798 N N . ARG A 1 352 ? -3.096 32.844 1.528 1 96 352 ARG A N 1
ATOM 2799 C CA . ARG A 1 352 ? -3.596 32.188 0.326 1 96 352 ARG A CA 1
ATOM 2800 C C . ARG A 1 352 ? -4.531 33.125 -0.452 1 96 352 ARG A C 1
ATOM 2802 O O . ARG A 1 352 ? -5.312 33.844 0.141 1 96 352 ARG A O 1
ATOM 2809 N N . GLU A 1 353 ? -4.527 32.969 -1.749 1 95.25 353 GLU A N 1
ATOM 2810 C CA . GLU A 1 353 ? -5.383 33.812 -2.57 1 95.25 353 GLU A CA 1
ATOM 2811 C C . GLU A 1 353 ? -6.852 33.625 -2.197 1 95.25 353 GLU A C 1
ATOM 2813 O O . GLU A 1 353 ? -7.582 34.625 -2.068 1 95.25 353 GLU A O 1
ATOM 2818 N N . ALA A 1 354 ? -7.262 32.438 -1.925 1 94.62 354 ALA A N 1
ATOM 2819 C CA . ALA A 1 354 ? -8.656 32.125 -1.64 1 94.62 354 ALA A CA 1
ATOM 2820 C C . ALA A 1 354 ? -9.102 32.75 -0.319 1 94.62 354 ALA A C 1
ATOM 2822 O O . ALA A 1 354 ? -10.297 32.906 -0.059 1 94.62 354 ALA A O 1
ATOM 2823 N N . ASN A 1 355 ? -8.18 33.188 0.502 1 97.56 355 ASN A N 1
ATOM 2824 C CA . ASN A 1 355 ? -8.492 33.688 1.829 1 97.56 355 ASN A CA 1
ATOM 2825 C C . ASN A 1 355 ? -8.344 35.219 1.887 1 97.56 355 ASN A C 1
ATOM 2827 O O . ASN A 1 355 ? -8.516 35.812 2.947 1 97.56 355 ASN A O 1
ATOM 2831 N N . LEU A 1 356 ? -8.023 35.812 0.807 1 98.12 356 LEU A N 1
ATOM 2832 C CA . LEU A 1 356 ? -7.812 37.25 0.819 1 98.12 356 LEU A CA 1
ATOM 2833 C C . LEU A 1 356 ? -8.594 37.938 -0.306 1 98.12 356 LEU A C 1
ATOM 2835 O O . LEU A 1 356 ? -9.094 39.031 -0.138 1 98.12 356 LEU A O 1
ATOM 2839 N N . LEU A 1 357 ? -8.734 37.25 -1.431 1 97.25 357 LEU A N 1
ATOM 2840 C CA . LEU A 1 357 ? -9.328 37.875 -2.611 1 97.25 357 LEU A CA 1
ATOM 2841 C C . LEU A 1 357 ? -10.797 37.469 -2.74 1 97.25 357 LEU A C 1
ATOM 2843 O O . LEU A 1 357 ? -11.172 36.344 -2.414 1 97.25 357 LEU A O 1
ATOM 2847 N N . TYR A 1 358 ? -11.625 38.438 -3.16 1 96.62 358 TYR A N 1
ATOM 2848 C CA . TYR A 1 358 ? -13.07 38.281 -3.268 1 96.62 358 TYR A CA 1
ATOM 2849 C C . TYR A 1 358 ? -13.602 38.938 -4.531 1 96.62 358 TYR A C 1
ATOM 2851 O O . TYR A 1 358 ? -13.289 40.094 -4.816 1 96.62 358 TYR A O 1
ATOM 2859 N N . ASP A 1 359 ? -14.344 38.188 -5.281 1 94.06 359 ASP A N 1
ATOM 2860 C CA . ASP A 1 359 ? -15.039 38.719 -6.457 1 94.06 359 ASP A CA 1
ATOM 2861 C C . ASP A 1 359 ? -16.547 38.656 -6.273 1 94.06 359 ASP A C 1
ATOM 2863 O O . ASP A 1 359 ? -17.125 37.562 -6.156 1 94.06 359 ASP A O 1
ATOM 2867 N N . GLU A 1 360 ? -17.203 39.719 -6.359 1 89.31 360 GLU A N 1
ATOM 2868 C CA . GLU A 1 360 ? -18.625 39.844 -6.066 1 89.31 360 GLU A CA 1
ATOM 2869 C C . GLU A 1 360 ? -19.453 39 -7.027 1 89.31 360 GLU A C 1
ATOM 2871 O O . GLU A 1 360 ? -20.562 38.562 -6.691 1 89.31 360 GLU A O 1
ATOM 2876 N N . ASN A 1 361 ? -18.953 38.719 -8.156 1 88.25 361 ASN A N 1
ATOM 2877 C CA . ASN A 1 361 ? -19.719 38 -9.172 1 88.25 361 ASN A CA 1
ATOM 2878 C C . ASN A 1 361 ? -19.359 36.5 -9.195 1 88.25 361 ASN A C 1
ATOM 2880 O O . ASN A 1 361 ? -20.078 35.688 -9.797 1 88.25 361 ASN A O 1
ATOM 2884 N N . GLN A 1 362 ? -18.297 36.219 -8.453 1 90.12 362 GLN A N 1
ATOM 2885 C CA . GLN A 1 362 ? -17.812 34.875 -8.594 1 90.12 362 GLN A CA 1
ATOM 2886 C C . GLN A 1 362 ? -17.688 34.188 -7.238 1 90.12 362 GLN A C 1
ATOM 2888 O O . GLN A 1 362 ? -17.688 32.938 -7.152 1 90.12 362 GLN A O 1
ATOM 2893 N N . SER A 1 363 ? -17.594 34.906 -6.23 1 93.31 363 SER A N 1
ATOM 2894 C CA . SER A 1 363 ? -17.391 34.375 -4.891 1 93.31 363 SER A CA 1
ATOM 2895 C C . SER A 1 363 ? -18.719 34.25 -4.145 1 93.31 363 SER A C 1
ATOM 2897 O O . SER A 1 363 ? -19.578 35.125 -4.25 1 93.31 363 SER A O 1
ATOM 2899 N N . SER A 1 364 ? -18.891 33.156 -3.477 1 94.5 364 SER A N 1
ATOM 2900 C CA . SER A 1 364 ? -20.109 32.906 -2.705 1 94.5 364 SER A CA 1
ATOM 2901 C C . SER A 1 364 ? -20.094 33.656 -1.385 1 94.5 364 SER A C 1
ATOM 2903 O O . SER A 1 364 ? -19.094 34.281 -1.026 1 94.5 364 SER A O 1
ATOM 2905 N N . SER A 1 365 ? -21.297 33.625 -0.713 1 94.19 365 SER A N 1
ATOM 2906 C CA . SER A 1 365 ? -21.406 34.156 0.633 1 94.19 365 SER A CA 1
ATOM 2907 C C . SER A 1 365 ? -20.438 33.5 1.59 1 94.19 365 SER A C 1
ATOM 2909 O O . SER A 1 365 ? -19.844 34.156 2.443 1 94.19 365 SER A O 1
ATOM 2911 N N . TYR A 1 366 ? -20.312 32.281 1.439 1 94.81 366 TYR A N 1
ATOM 2912 C CA . TYR A 1 366 ? -19.344 31.547 2.256 1 94.81 366 TYR A CA 1
ATOM 2913 C C . TYR A 1 366 ? -17.922 32.031 2.002 1 94.81 366 TYR A C 1
ATOM 2915 O O . TYR A 1 366 ? -17.156 32.219 2.943 1 94.81 366 TYR A O 1
ATOM 2923 N N . ASN A 1 367 ? -17.594 32.281 0.782 1 96.44 367 ASN A N 1
ATOM 2924 C CA . ASN A 1 367 ? -16.281 32.781 0.426 1 96.44 367 ASN A CA 1
ATOM 2925 C C . ASN A 1 367 ? -16.031 34.156 1.04 1 96.44 367 ASN A C 1
ATOM 2927 O O . ASN A 1 367 ? -14.945 34.438 1.544 1 96.44 367 ASN A O 1
ATOM 2931 N N . LYS A 1 368 ? -17.047 35 0.89 1 96.75 368 LYS A N 1
ATOM 2932 C CA . LYS A 1 368 ? -16.938 36.344 1.441 1 96.75 368 LYS A CA 1
ATOM 2933 C C . LYS A 1 368 ? -16.703 36.281 2.947 1 96.75 368 LYS A C 1
ATOM 2935 O O . LYS A 1 368 ? -15.844 37.031 3.463 1 96.75 368 LYS A O 1
ATOM 2940 N N . GLN A 1 369 ? -17.484 35.531 3.586 1 97.25 369 GLN A N 1
ATOM 2941 C CA . GLN A 1 369 ? -17.328 35.375 5.027 1 97.25 369 GLN A CA 1
ATOM 2942 C C . GLN A 1 369 ? -15.938 34.844 5.379 1 97.25 369 GLN A C 1
ATOM 2944 O O . GLN A 1 369 ? -15.336 35.312 6.355 1 97.25 369 GLN A O 1
ATOM 2949 N N . ARG A 1 370 ? -15.438 33.875 4.664 1 97.38 370 ARG A N 1
ATOM 2950 C CA . ARG A 1 370 ? -14.117 33.312 4.906 1 97.38 370 ARG A CA 1
ATOM 2951 C C . ARG A 1 370 ? -13.031 34.375 4.762 1 97.38 370 ARG A C 1
ATOM 2953 O O . ARG A 1 370 ? -12.125 34.469 5.59 1 97.38 370 ARG A O 1
ATOM 2960 N N . VAL A 1 371 ? -13.117 35.156 3.748 1 98 371 VAL A N 1
ATOM 2961 C CA . VAL A 1 371 ? -12.156 36.25 3.516 1 98 371 VAL A CA 1
ATOM 2962 C C . VAL A 1 371 ? -12.172 37.219 4.695 1 98 371 VAL A C 1
ATOM 2964 O O . VAL A 1 371 ? -11.125 37.531 5.258 1 98 371 VAL A O 1
ATOM 2967 N N . ALA A 1 372 ? -13.375 37.625 5.09 1 98.62 372 ALA A N 1
ATOM 2968 C CA . ALA A 1 372 ? -13.5 38.562 6.211 1 98.62 372 ALA A CA 1
ATOM 2969 C C . ALA A 1 372 ? -12.945 37.938 7.492 1 98.62 372 ALA A C 1
ATOM 2971 O O . ALA A 1 372 ? -12.25 38.625 8.258 1 98.62 372 ALA A O 1
ATOM 2972 N N . SER A 1 373 ? -13.242 36.719 7.707 1 98.44 373 SER A N 1
ATOM 2973 C CA . SER A 1 373 ? -12.828 36.031 8.93 1 98.44 373 SER A CA 1
ATOM 2974 C C . SER A 1 373 ? -11.312 35.906 9 1 98.44 373 SER A C 1
ATOM 2976 O O . SER A 1 373 ? -10.711 36.125 10.047 1 98.44 373 SER A O 1
ATOM 2978 N N . VAL A 1 374 ? -10.672 35.469 7.891 1 98.5 374 VAL A N 1
ATOM 2979 C CA . VAL A 1 374 ? -9.227 35.281 7.895 1 98.5 374 VAL A CA 1
ATOM 2980 C C . VAL A 1 374 ? -8.531 36.625 8.07 1 98.5 374 VAL A C 1
ATOM 2982 O O . VAL A 1 374 ? -7.527 36.719 8.781 1 98.5 374 VAL A O 1
ATOM 2985 N N . ILE A 1 375 ? -9.07 37.656 7.438 1 98.62 375 ILE A N 1
ATOM 2986 C CA . ILE A 1 375 ? -8.516 39 7.609 1 98.62 375 ILE A CA 1
ATOM 2987 C C . ILE A 1 375 ? -8.562 39.375 9.086 1 98.62 375 ILE A C 1
ATOM 2989 O O . ILE A 1 375 ? -7.555 39.812 9.648 1 98.62 375 ILE A O 1
ATOM 2993 N N . ALA A 1 376 ? -9.727 39.219 9.703 1 98.75 376 ALA A N 1
ATOM 2994 C CA . ALA A 1 376 ? -9.875 39.562 11.117 1 98.75 376 ALA A CA 1
ATOM 2995 C C . ALA A 1 376 ? -8.938 38.719 11.984 1 98.75 376 ALA A C 1
ATOM 2997 O O . ALA A 1 376 ? -8.281 39.25 12.883 1 98.75 376 ALA A O 1
ATOM 2998 N N . HIS A 1 377 ? -8.875 37.438 11.727 1 98.44 377 HIS A N 1
ATOM 2999 C CA . HIS A 1 377 ? -8.023 36.5 12.461 1 98.44 377 HIS A CA 1
ATOM 3000 C C . HIS A 1 377 ? -6.566 36.969 12.453 1 98.44 377 HIS A C 1
ATOM 3002 O O . HIS A 1 377 ? -5.934 37.031 13.508 1 98.44 377 HIS A O 1
ATOM 3008 N N . GLU A 1 378 ? -6.074 37.25 11.25 1 98.44 378 GLU A N 1
ATOM 3009 C CA . GLU A 1 378 ? -4.672 37.656 11.109 1 98.44 378 GLU A CA 1
ATOM 3010 C C . GLU A 1 378 ? -4.402 39 11.758 1 98.44 378 GLU A C 1
ATOM 3012 O O . GLU A 1 378 ? -3.314 39.25 12.281 1 98.44 378 GLU A O 1
ATOM 3017 N N . LEU A 1 379 ? -5.34 39.906 11.727 1 98.62 379 LEU A N 1
ATOM 3018 C CA . LEU A 1 379 ? -5.152 41.219 12.336 1 98.62 379 LEU A CA 1
ATOM 3019 C C . LEU A 1 379 ? -5.055 41.094 13.852 1 98.62 379 LEU A C 1
ATOM 3021 O O . LEU A 1 379 ? -4.289 41.812 14.484 1 98.62 379 LEU A O 1
ATOM 3025 N N . VAL A 1 380 ? -5.852 40.219 14.492 1 98.56 380 VAL A N 1
ATOM 3026 C CA . VAL A 1 380 ? -5.84 40.062 15.945 1 98.56 380 VAL A CA 1
ATOM 3027 C C . VAL A 1 380 ? -4.434 39.688 16.406 1 98.56 380 VAL A C 1
ATOM 3029 O O . VAL A 1 380 ? -3.994 40.094 17.484 1 98.56 380 VAL A O 1
ATOM 3032 N N . HIS A 1 381 ? -3.756 38.906 15.602 1 98.31 381 HIS A N 1
ATOM 3033 C CA . HIS A 1 381 ? -2.428 38.406 15.945 1 98.31 381 HIS A CA 1
ATOM 3034 C C . HIS A 1 381 ? -1.461 39.562 16.188 1 98.31 381 HIS A C 1
ATOM 3036 O O . HIS A 1 381 ? -0.458 39.406 16.891 1 98.31 381 HIS A O 1
ATOM 3042 N N . GLN A 1 382 ? -1.68 40.75 15.594 1 98.12 382 GLN A N 1
ATOM 3043 C CA . GLN A 1 382 ? -0.792 41.875 15.789 1 98.12 382 GLN A CA 1
ATOM 3044 C C . GLN A 1 382 ? -0.709 42.25 17.266 1 98.12 382 GLN A C 1
ATOM 3046 O O . GLN A 1 382 ? 0.296 42.812 17.703 1 98.12 382 GLN A O 1
ATOM 3051 N N . TRP A 1 383 ? -1.736 42 18.016 1 98.19 383 TRP A N 1
ATOM 3052 C CA . TRP A 1 383 ? -1.754 42.219 19.469 1 98.19 383 TRP A CA 1
ATOM 3053 C C . TRP A 1 383 ? -1.498 40.938 20.219 1 98.19 383 TRP A C 1
ATOM 3055 O O . TRP A 1 383 ? -0.564 40.844 21.016 1 98.19 383 TRP A O 1
ATOM 3065 N N . PHE A 1 384 ? -2.328 39.938 19.953 1 98.19 384 PHE A N 1
ATOM 3066 C CA . PHE A 1 384 ? -2.186 38.625 20.594 1 98.19 384 PHE A CA 1
ATOM 3067 C C . PHE A 1 384 ? -1.335 37.719 19.734 1 98.19 384 PHE A C 1
ATOM 3069 O O . PHE A 1 384 ? -1.789 37.219 18.688 1 98.19 384 PHE A O 1
ATOM 3076 N N . GLY A 1 385 ? -0.155 37.406 20.109 1 96.81 385 GLY A N 1
ATOM 3077 C CA . GLY A 1 385 ? 0.799 36.594 19.344 1 96.81 385 GLY A CA 1
ATOM 3078 C C . GLY A 1 385 ? 2.047 37.375 18.969 1 96.81 385 GLY A C 1
ATOM 3079 O O . GLY A 1 385 ? 3.16 36.875 19.062 1 96.81 385 GLY A O 1
ATOM 3080 N N . ASN A 1 386 ? 1.797 38.625 18.438 1 97.75 386 ASN A N 1
ATOM 3081 C CA . ASN A 1 386 ? 2.938 39.406 18 1 97.75 386 ASN A CA 1
ATOM 3082 C C . ASN A 1 386 ? 3.436 40.312 19.125 1 97.75 386 ASN A C 1
ATOM 3084 O O . ASN A 1 386 ? 4.57 40.188 19.578 1 97.75 386 ASN A O 1
ATOM 3088 N N . ILE A 1 387 ? 2.58 41.281 19.625 1 97.5 387 ILE A N 1
ATOM 3089 C CA . ILE A 1 387 ? 2.977 42.188 20.703 1 97.5 387 ILE A CA 1
ATOM 3090 C C . ILE A 1 387 ? 3.289 41.375 21.969 1 97.5 387 ILE A C 1
ATOM 3092 O O . ILE A 1 387 ? 4.367 41.5 22.547 1 97.5 387 ILE A O 1
ATOM 3096 N N . VAL A 1 388 ? 2.32 40.656 22.375 1 98.06 388 VAL A N 1
ATOM 3097 C CA . VAL A 1 388 ? 2.561 39.688 23.438 1 98.06 388 VAL A CA 1
ATOM 3098 C C . VAL A 1 388 ? 2.674 38.281 22.859 1 98.06 388 VAL A C 1
ATOM 3100 O O . VAL A 1 388 ? 1.735 37.781 22.234 1 98.06 388 VAL A O 1
ATOM 3103 N N . THR A 1 389 ? 3.803 37.688 22.969 1 97.81 389 THR A N 1
ATOM 3104 C CA . THR A 1 389 ? 4.07 36.375 22.438 1 97.81 389 THR A CA 1
ATOM 3105 C C . THR A 1 389 ? 4.133 35.344 23.547 1 97.81 389 THR A C 1
ATOM 3107 O O . THR A 1 389 ? 4.586 35.625 24.656 1 97.81 389 THR A O 1
ATOM 3110 N N . MET A 1 390 ? 3.635 34.094 23.297 1 97.25 390 MET A N 1
ATOM 3111 C CA . MET A 1 390 ? 3.748 33.062 24.328 1 97.25 390 MET A CA 1
ATOM 3112 C C . MET A 1 390 ? 5.211 32.781 24.641 1 97.25 390 MET A C 1
ATOM 3114 O O . MET A 1 390 ? 6.07 32.844 23.75 1 97.25 390 MET A O 1
ATOM 3118 N N . ASP A 1 391 ? 5.441 32.375 25.781 1 96.81 391 ASP A N 1
ATOM 3119 C CA . ASP A 1 391 ? 6.805 32.094 26.219 1 96.81 391 ASP A CA 1
ATOM 3120 C C . ASP A 1 391 ? 7.352 30.859 25.5 1 96.81 391 ASP A C 1
ATOM 3122 O O . ASP A 1 391 ? 8.555 30.781 25.219 1 96.81 391 ASP A O 1
ATOM 3126 N N . TRP A 1 392 ? 6.562 29.891 25.406 1 96.12 392 TRP A N 1
ATOM 3127 C CA . TRP A 1 392 ? 6.832 28.672 24.656 1 96.12 392 TRP A CA 1
ATOM 3128 C C . TRP A 1 392 ? 5.574 28.172 23.969 1 96.12 392 TRP A C 1
ATOM 3130 O O . TRP A 1 392 ? 4.48 28.688 24.188 1 96.12 392 TRP A O 1
ATOM 3140 N N . TRP A 1 393 ? 5.719 27.234 23.125 1 95.88 393 TRP A N 1
ATOM 3141 C CA . TRP A 1 393 ? 4.617 26.734 22.312 1 95.88 393 TRP A CA 1
ATOM 3142 C C . TRP A 1 393 ? 3.584 26.016 23.172 1 95.88 393 TRP A C 1
ATOM 3144 O O . TRP A 1 393 ? 2.465 25.75 22.719 1 95.88 393 TRP A O 1
ATOM 3154 N N . ASP A 1 394 ? 3.842 25.766 24.438 1 94.69 394 ASP A N 1
ATOM 3155 C CA . ASP A 1 394 ? 2.895 25.172 25.375 1 94.69 394 ASP A CA 1
ATOM 3156 C C . ASP A 1 394 ? 1.612 26 25.469 1 94.69 394 ASP A C 1
ATOM 3158 O O . ASP A 1 394 ? 0.531 25.453 25.688 1 94.69 394 ASP A O 1
ATOM 3162 N N . ASP A 1 395 ? 1.791 27.312 25.328 1 96.75 395 ASP A N 1
ATOM 3163 C CA . ASP A 1 395 ? 0.69 28.25 25.516 1 96.75 395 ASP A CA 1
ATOM 3164 C C . ASP A 1 395 ? 0.232 28.812 24.172 1 96.75 395 ASP A C 1
ATOM 3166 O O . ASP A 1 395 ? -0.145 29.984 24.078 1 96.75 395 ASP A O 1
ATOM 3170 N N . LEU A 1 396 ? 0.287 27.953 23.172 1 96.5 396 LEU A N 1
ATOM 3171 C CA . LEU A 1 396 ? -0.023 28.375 21.812 1 96.5 396 LEU A CA 1
ATOM 3172 C C . LEU A 1 396 ? -1.397 29.031 21.75 1 96.5 396 LEU A C 1
ATOM 3174 O O . LEU A 1 396 ? -1.62 29.938 20.938 1 96.5 396 LEU A O 1
ATOM 3178 N N . TRP A 1 397 ? -2.318 28.688 22.594 1 97.19 397 TRP A N 1
ATOM 3179 C CA . TRP A 1 397 ? -3.689 29.188 22.547 1 97.19 397 TRP A CA 1
ATOM 3180 C C . TRP A 1 397 ? -3.736 30.688 22.828 1 97.19 397 TRP A C 1
ATOM 3182 O O . TRP A 1 397 ? -4.703 31.359 22.469 1 97.19 397 TRP A O 1
ATOM 3192 N N . LEU A 1 398 ? -2.727 31.266 23.484 1 97.75 398 LEU A N 1
ATOM 3193 C CA . LEU A 1 398 ? -2.656 32.719 23.734 1 97.75 398 LEU A CA 1
ATOM 3194 C C . LEU A 1 398 ? -2.523 33.469 22.422 1 97.75 398 LEU A C 1
ATOM 3196 O O . LEU A 1 398 ? -2.779 34.688 22.359 1 97.75 398 LEU A O 1
ATOM 3200 N N . ASN A 1 399 ? -2.068 32.75 21.469 1 96.69 399 ASN A N 1
ATOM 3201 C CA . ASN A 1 399 ? -1.985 33.219 20.094 1 96.69 399 ASN A CA 1
ATOM 3202 C C . ASN A 1 399 ? -3.221 32.812 19.281 1 96.69 399 ASN A C 1
ATOM 3204 O O . ASN A 1 399 ? -4.094 33.656 19.031 1 96.69 399 ASN A O 1
ATOM 3208 N N . GLU A 1 400 ? -3.467 31.578 19.141 1 97.12 400 GLU A N 1
ATOM 3209 C CA . GLU A 1 400 ? -4.445 31.016 18.219 1 97.12 400 GLU A CA 1
ATOM 3210 C C . GLU A 1 400 ? -5.852 31.062 18.797 1 97.12 400 GLU A C 1
ATOM 3212 O O . GLU A 1 400 ? -6.832 31.234 18.078 1 97.12 400 GLU A O 1
ATOM 3217 N N . GLY A 1 401 ? -5.961 30.844 20.078 1 98.19 401 GLY A N 1
ATOM 3218 C CA . GLY A 1 401 ? -7.266 30.922 20.719 1 98.19 401 GLY A CA 1
ATOM 3219 C C . GLY A 1 401 ? -7.859 32.312 20.688 1 98.19 401 GLY A C 1
ATOM 3220 O O . GLY A 1 401 ? -9.047 32.469 20.406 1 98.19 401 GLY A O 1
ATOM 3221 N N . PHE A 1 402 ? -7.047 33.281 20.938 1 98.5 402 PHE A N 1
ATOM 3222 C CA . PHE A 1 402 ? -7.496 34.656 20.938 1 98.5 402 PHE A CA 1
ATOM 3223 C C . PHE A 1 402 ? -7.855 35.125 19.531 1 98.5 402 PHE A C 1
ATOM 3225 O O . PHE A 1 402 ? -8.875 35.781 19.328 1 98.5 402 PHE A O 1
ATOM 3232 N N . ALA A 1 403 ? -6.98 34.75 18.594 1 98.31 403 ALA A N 1
ATOM 3233 C CA . ALA A 1 403 ? -7.281 35.125 17.203 1 98.31 403 ALA A CA 1
ATOM 3234 C C . ALA A 1 403 ? -8.594 34.5 16.75 1 98.31 403 ALA A C 1
ATOM 3236 O O . ALA A 1 403 ? -9.406 35.125 16.078 1 98.31 403 ALA A O 1
ATOM 3237 N N . SER A 1 404 ? -8.805 33.281 17.156 1 98.38 404 SER A N 1
ATOM 3238 C CA . SER A 1 404 ? -10.008 32.562 16.75 1 98.38 404 SER A CA 1
ATOM 3239 C C . SER A 1 404 ? -11.25 33.156 17.406 1 98.38 404 SER A C 1
ATOM 3241 O O . SER A 1 404 ? -12.328 33.188 16.812 1 98.38 404 SER A O 1
ATOM 3243 N N . PHE A 1 405 ? -11.148 33.656 18.578 1 98.25 405 PHE A N 1
ATOM 3244 C CA . PHE A 1 405 ? -12.281 34.281 19.25 1 98.25 405 PHE A CA 1
ATOM 3245 C C . PHE A 1 405 ? -12.586 35.656 18.656 1 98.25 405 PHE A C 1
ATOM 3247 O O . PHE A 1 405 ? -13.727 35.906 18.266 1 98.25 405 PHE A O 1
ATOM 3254 N N . PHE A 1 406 ? -11.586 36.469 18.484 1 98.62 406 PHE A N 1
ATOM 3255 C CA . PHE A 1 406 ? -11.773 37.844 18.109 1 98.62 406 PHE A CA 1
ATOM 3256 C C . PHE A 1 406 ? -12.078 37.969 16.625 1 98.62 406 PHE A C 1
ATOM 3258 O O . PHE A 1 406 ? -12.539 39.031 16.156 1 98.62 406 PHE A O 1
ATOM 3265 N N . GLU A 1 407 ? -11.75 36.969 15.883 1 98.25 407 GLU A N 1
ATOM 3266 C CA . GLU A 1 407 ? -12.102 37.062 14.469 1 98.25 407 GLU A CA 1
ATOM 3267 C C . GLU A 1 407 ? -13.602 37.281 14.289 1 98.25 407 GLU A C 1
ATOM 3269 O O . GLU A 1 407 ? -14.031 38 13.398 1 98.25 407 GLU A O 1
ATOM 3274 N N . TYR A 1 408 ? -14.422 36.656 15.109 1 98.31 408 TYR A N 1
ATOM 3275 C CA . TYR A 1 408 ? -15.867 36.844 15.016 1 98.31 408 TYR A CA 1
ATOM 3276 C C . TYR A 1 408 ? -16.281 38.25 15.43 1 98.31 408 TYR A C 1
ATOM 3278 O O . TYR A 1 408 ? -17.172 38.844 14.836 1 98.31 408 TYR A O 1
ATOM 3286 N N . ILE A 1 409 ? -15.625 38.75 16.406 1 97.94 409 ILE A N 1
ATOM 3287 C CA . ILE A 1 409 ? -15.906 40.094 16.891 1 97.94 409 ILE A CA 1
ATOM 3288 C C . ILE A 1 409 ? -15.516 41.125 15.844 1 97.94 409 ILE A C 1
ATOM 3290 O O . ILE A 1 409 ? -16.25 42.094 15.602 1 97.94 409 ILE A O 1
ATOM 3294 N N . GLY A 1 410 ? -14.391 40.906 15.234 1 98.5 410 GLY A N 1
ATOM 3295 C CA . GLY A 1 410 ? -13.945 41.812 14.172 1 98.5 410 GLY A CA 1
ATOM 3296 C C . GLY A 1 410 ? -14.883 41.812 12.977 1 98.5 410 GLY A C 1
ATOM 3297 O O . GLY A 1 410 ? -15.227 42.875 12.461 1 98.5 410 GLY A O 1
ATOM 3298 N N . VAL A 1 411 ? -15.273 40.656 12.516 1 98.62 411 VAL A N 1
ATOM 3299 C CA . VAL A 1 411 ? -16.156 40.594 11.359 1 98.62 411 VAL A CA 1
ATOM 3300 C C . VAL A 1 411 ? -17.516 41.188 11.695 1 98.62 411 VAL A C 1
ATOM 3302 O O . VAL A 1 411 ? -18.156 41.781 10.852 1 98.62 411 VAL A O 1
ATOM 3305 N N . GLU A 1 412 ? -17.953 40.969 12.938 1 97.88 412 GLU A N 1
ATOM 3306 C CA . GLU A 1 412 ? -19.219 41.531 13.367 1 97.88 412 GLU A CA 1
ATOM 3307 C C . GLU A 1 412 ? -19.219 43.062 13.195 1 97.88 412 GLU A C 1
ATOM 3309 O O . GLU A 1 412 ? -20.234 43.656 12.836 1 97.88 412 GLU A O 1
ATOM 3314 N N . LYS A 1 413 ? -18.125 43.688 13.453 1 98.12 413 LYS A N 1
ATOM 3315 C CA . LYS A 1 413 ? -18 45.125 13.258 1 98.12 413 LYS A CA 1
ATOM 3316 C C . LYS A 1 413 ? -18.062 45.5 11.781 1 98.12 413 LYS A C 1
ATOM 3318 O O . LYS A 1 413 ? -18.734 46.469 11.406 1 98.12 413 LYS A O 1
ATOM 3323 N N . ALA A 1 414 ? -17.453 44.719 10.945 1 98.31 414 ALA A N 1
ATOM 3324 C CA . ALA A 1 414 ? -17.406 45 9.516 1 98.31 414 ALA A CA 1
ATOM 3325 C C . ALA A 1 414 ? -18.734 44.625 8.844 1 98.31 414 ALA A C 1
ATOM 3327 O O . ALA A 1 414 ? -19.156 45.281 7.887 1 98.31 414 ALA A O 1
ATOM 3328 N N . GLU A 1 415 ? -19.328 43.562 9.266 1 98.06 415 GLU A N 1
ATOM 3329 C CA . GLU A 1 415 ? -20.578 43.031 8.719 1 98.06 415 GLU A CA 1
ATOM 3330 C C . GLU A 1 415 ? -21.578 42.719 9.836 1 98.06 415 GLU A C 1
ATOM 3332 O O . GLU A 1 415 ? -21.781 41.531 10.172 1 98.06 415 GLU A O 1
ATOM 3337 N N . PRO A 1 416 ? -22.266 43.688 10.328 1 96.75 416 PRO A N 1
ATOM 3338 C CA . PRO A 1 416 ? -23.047 43.562 11.555 1 96.75 416 PRO A CA 1
ATOM 3339 C C . PRO A 1 416 ? -24.281 42.656 11.375 1 96.75 416 PRO A C 1
ATOM 3341 O O . PRO A 1 416 ? -24.828 42.156 12.359 1 96.75 416 PRO A O 1
ATOM 3344 N N . LEU A 1 417 ? -24.703 42.375 10.156 1 95.88 417 LEU A N 1
ATOM 3345 C CA . LEU A 1 417 ? -25.953 41.656 9.93 1 95.88 417 LEU A CA 1
ATOM 3346 C C . LEU A 1 417 ? -25.688 40.156 9.773 1 95.88 417 LEU A C 1
ATOM 3348 O O . LEU A 1 417 ? -26.641 39.375 9.664 1 95.88 417 LEU A O 1
ATOM 3352 N N . TRP A 1 418 ? -24.484 39.688 9.844 1 97.19 418 TRP A N 1
ATOM 3353 C CA . TRP A 1 418 ? -24.156 38.312 9.516 1 97.19 418 TRP A CA 1
ATOM 3354 C C . TRP A 1 418 ? -24.375 37.406 10.727 1 97.19 418 TRP A C 1
ATOM 3356 O O . TRP A 1 418 ? -24.453 36.188 10.578 1 97.19 418 TRP A O 1
ATOM 3366 N N . GLY A 1 419 ? -24.562 37.938 11.938 1 96 419 GLY A N 1
ATOM 3367 C CA . GLY A 1 419 ? -24.75 37.125 13.125 1 96 419 GLY A CA 1
ATOM 3368 C C . GLY A 1 419 ? -23.531 36.281 13.461 1 96 419 GLY A C 1
ATOM 3369 O O . GLY A 1 419 ? -23.656 35.094 13.773 1 96 419 GLY A O 1
ATOM 3370 N N . MET A 1 420 ? -22.312 36.875 13.461 1 97.19 420 MET A N 1
ATOM 3371 C CA . MET A 1 420 ? -21.047 36.156 13.539 1 97.19 420 MET A CA 1
ATOM 3372 C C . MET A 1 420 ? -20.875 35.5 14.906 1 97.19 420 MET A C 1
ATOM 3374 O O . MET A 1 420 ? -20.25 34.438 15.023 1 97.19 420 MET A O 1
ATOM 3378 N N . ARG A 1 421 ? -21.406 35.969 15.969 1 94.5 421 ARG A N 1
ATOM 3379 C CA . ARG A 1 421 ? -21.297 35.375 17.297 1 94.5 421 ARG A CA 1
ATOM 3380 C C . ARG A 1 421 ? -22.031 34.031 17.359 1 94.5 421 ARG A C 1
ATOM 3382 O O . ARG A 1 421 ? -21.594 33.125 18.031 1 94.5 421 ARG A O 1
ATOM 3389 N N . ASP A 1 422 ? -23.172 34 16.656 1 94.94 422 ASP A N 1
ATOM 3390 C CA . ASP A 1 422 ? -23.906 32.75 16.562 1 94.94 422 ASP A CA 1
ATOM 3391 C C . ASP A 1 422 ? -23.188 31.766 15.648 1 94.94 422 ASP A C 1
ATOM 3393 O O . ASP A 1 422 ? -23.156 30.562 15.914 1 94.94 422 ASP A O 1
ATOM 3397 N N . ILE A 1 423 ? -22.641 32.312 14.594 1 96.75 423 ILE A N 1
ATOM 3398 C CA . ILE A 1 423 ? -21.922 31.469 13.641 1 96.75 423 ILE A CA 1
ATOM 3399 C C . ILE A 1 423 ? -20.75 30.781 14.336 1 96.75 423 ILE A C 1
ATOM 3401 O O . ILE A 1 423 ? -20.406 29.641 14.008 1 96.75 423 ILE A O 1
ATOM 3405 N N . MET A 1 424 ? -20.156 31.375 15.352 1 97.38 424 MET A N 1
ATOM 3406 C CA . MET A 1 424 ? -19.062 30.812 16.109 1 97.38 424 MET A CA 1
ATOM 3407 C C . MET A 1 424 ? -19.453 29.469 16.719 1 97.38 424 MET A C 1
ATOM 3409 O O . MET A 1 424 ? -18.625 28.562 16.828 1 97.38 424 MET A O 1
ATOM 3413 N N . ILE A 1 425 ? -20.734 29.297 17.078 1 97.62 425 ILE A N 1
ATOM 3414 C CA . ILE A 1 425 ? -21.234 28.094 17.719 1 97.62 425 ILE A CA 1
ATOM 3415 C C . ILE A 1 425 ? -21.078 26.906 16.766 1 97.62 425 ILE A C 1
ATOM 3417 O O . ILE A 1 425 ? -20.578 25.844 17.172 1 97.62 425 ILE A O 1
ATOM 3421 N N . ILE A 1 426 ? -21.375 27.078 15.492 1 96.88 426 ILE A N 1
ATOM 3422 C CA . ILE A 1 426 ? -21.406 25.969 14.547 1 96.88 426 ILE A CA 1
ATOM 3423 C C . ILE A 1 426 ? -20.031 25.828 13.891 1 96.88 426 ILE A C 1
ATOM 3425 O O . ILE A 1 426 ? -19.734 24.781 13.312 1 96.88 426 ILE A O 1
ATOM 3429 N N . SER A 1 427 ? -19.188 26.828 14 1 96.31 427 SER A N 1
ATOM 3430 C CA . SER A 1 427 ? -17.922 26.797 13.297 1 96.31 427 SER A CA 1
ATOM 3431 C C . SER A 1 427 ? -16.781 26.375 14.234 1 96.31 427 SER A C 1
ATOM 3433 O O . SER A 1 427 ? -15.805 25.766 13.797 1 96.31 427 SER A O 1
ATOM 3435 N N . ASP A 1 428 ? -16.891 26.734 15.492 1 96.81 428 ASP A N 1
ATOM 3436 C CA . ASP A 1 428 ? -15.781 26.469 16.406 1 96.81 428 ASP A CA 1
ATOM 3437 C C . ASP A 1 428 ? -16.234 25.625 17.594 1 96.81 428 ASP A C 1
ATOM 3439 O O . ASP A 1 428 ? -15.68 24.562 17.859 1 96.81 428 ASP A O 1
ATOM 3443 N N . VAL A 1 429 ? -17.328 25.969 18.203 1 97.62 429 VAL A N 1
ATOM 3444 C CA . VAL A 1 429 ? -17.688 25.406 19.5 1 97.62 429 VAL A CA 1
ATOM 3445 C C . VAL A 1 429 ? -18.094 23.953 19.328 1 97.62 429 VAL A C 1
ATOM 3447 O O . VAL A 1 429 ? -17.438 23.047 19.859 1 97.62 429 VAL A O 1
ATOM 3450 N N . LEU A 1 430 ? -19.109 23.734 18.562 1 97.75 430 LEU A N 1
ATOM 3451 C CA . LEU A 1 430 ? -19.703 22.406 18.484 1 97.75 430 LEU A CA 1
ATOM 3452 C C . LEU A 1 430 ? -18.766 21.438 17.781 1 97.75 430 LEU A C 1
ATOM 3454 O O . LEU A 1 430 ? -18.594 20.297 18.219 1 97.75 430 LEU A O 1
ATOM 3458 N N . PRO A 1 431 ? -18.062 21.859 16.75 1 96 431 PRO A N 1
ATOM 3459 C CA . PRO A 1 431 ? -17.188 20.906 16.062 1 96 431 PRO A CA 1
ATOM 3460 C C . PRO A 1 431 ? -16.031 20.406 16.938 1 96 431 PRO A C 1
ATOM 3462 O O . PRO A 1 431 ? -15.703 19.219 16.906 1 96 431 PRO A O 1
ATOM 3465 N N . VAL A 1 432 ? -15.383 21.266 17.656 1 97.44 432 VAL A N 1
ATOM 3466 C CA . VAL A 1 432 ? -14.203 20.875 18.422 1 97.44 432 VAL A CA 1
ATOM 3467 C C . VAL A 1 432 ? -14.625 19.984 19.594 1 97.44 432 VAL A C 1
ATOM 3469 O O . VAL A 1 432 ? -13.805 19.25 20.141 1 97.44 432 VAL A O 1
ATOM 3472 N N . MET A 1 433 ? -15.922 20.016 19.953 1 97.56 433 MET A N 1
ATOM 3473 C CA . MET A 1 433 ? -16.422 19.141 21.016 1 97.56 433 MET A CA 1
ATOM 3474 C C . MET A 1 433 ? -16.312 17.672 20.594 1 97.56 433 MET A C 1
ATOM 3476 O O . MET A 1 433 ? -16.141 16.797 21.453 1 97.56 433 MET A O 1
ATOM 3480 N N . VAL A 1 434 ? -16.359 17.438 19.328 1 94.75 434 VAL A N 1
ATOM 3481 C CA . VAL A 1 434 ? -16.203 16.078 18.844 1 94.75 434 VAL A CA 1
ATOM 3482 C C . VAL A 1 434 ? -14.766 15.609 19.062 1 94.75 434 VAL A C 1
ATOM 3484 O O . VAL A 1 434 ? -14.531 14.516 19.578 1 94.75 434 VAL A O 1
ATOM 3487 N N . ASP A 1 435 ? -13.844 16.422 18.75 1 93.81 435 ASP A N 1
ATOM 3488 C CA . ASP A 1 435 ? -12.422 16.109 18.922 1 93.81 435 ASP A CA 1
ATOM 3489 C C . ASP A 1 435 ? -12.062 15.961 20.391 1 93.81 435 ASP A C 1
ATOM 3491 O O . ASP A 1 435 ? -11.281 15.078 20.766 1 93.81 435 ASP A O 1
ATOM 3495 N N . ASP A 1 436 ? -12.625 16.812 21.156 1 97.25 436 ASP A N 1
ATOM 3496 C CA . ASP A 1 436 ? -12.242 16.859 22.562 1 97.25 436 ASP A CA 1
ATOM 3497 C C . ASP A 1 436 ? -12.953 15.766 23.359 1 97.25 436 ASP A C 1
ATOM 3499 O O . ASP A 1 436 ? -12.727 15.633 24.562 1 97.25 436 ASP A O 1
ATOM 3503 N N . ALA A 1 437 ? -13.805 15.031 22.688 1 97.31 437 ALA A N 1
ATOM 3504 C CA . ALA A 1 437 ? -14.492 13.914 23.344 1 97.31 437 ALA A CA 1
ATOM 3505 C C . ALA A 1 437 ? -13.727 12.609 23.141 1 97.31 437 ALA A C 1
ATOM 3507 O O . ALA A 1 437 ? -14.195 11.539 23.531 1 97.31 437 ALA A O 1
ATOM 3508 N N . LEU A 1 438 ? -12.57 12.656 22.578 1 96 438 LEU A N 1
ATOM 3509 C CA . LEU A 1 438 ? -11.695 11.508 22.391 1 96 438 LEU A CA 1
ATOM 3510 C C . LEU A 1 438 ? -10.719 11.383 23.562 1 96 438 LEU A C 1
ATOM 3512 O O . LEU A 1 438 ? -10.281 12.398 24.109 1 96 438 LEU A O 1
ATOM 3516 N N . VAL A 1 439 ? -10.281 10.141 23.812 1 95.62 439 VAL A N 1
ATOM 3517 C CA . VAL A 1 439 ? -9.281 9.914 24.859 1 95.62 439 VAL A CA 1
ATOM 3518 C C . VAL A 1 439 ? -7.91 10.352 24.359 1 95.62 439 VAL A C 1
ATOM 3520 O O . VAL A 1 439 ? -7.012 10.641 25.156 1 95.62 439 VAL A O 1
ATOM 3523 N N . THR A 1 440 ? -7.805 10.484 23.031 1 92.81 440 THR A N 1
ATOM 3524 C CA . THR A 1 440 ? -6.543 10.875 22.406 1 92.81 440 THR A CA 1
ATOM 3525 C C . THR A 1 440 ? -6.504 12.375 22.172 1 92.81 440 THR A C 1
ATOM 3527 O O . THR A 1 440 ? -5.652 12.867 21.438 1 92.81 440 THR A O 1
ATOM 3530 N N . SER A 1 441 ? -7.461 13.164 22.688 1 94.5 441 SER A N 1
ATOM 3531 C CA . SER A 1 441 ? -7.371 14.617 22.703 1 94.5 441 SER A CA 1
ATOM 3532 C C . SER A 1 441 ? -6.203 15.094 23.547 1 94.5 441 SER A C 1
ATOM 3534 O O . SER A 1 441 ? -5.324 14.305 23.906 1 94.5 441 SER A O 1
ATOM 3536 N N . HIS A 1 442 ? -6.066 16.391 23.812 1 94 442 HIS A N 1
ATOM 3537 C CA . HIS A 1 442 ? -5.066 16.984 24.703 1 94 442 HIS A CA 1
ATOM 3538 C C . HIS A 1 442 ? -5.57 18.281 25.312 1 94 442 HIS A C 1
ATOM 3540 O O . HIS A 1 442 ? -6.52 18.891 24.812 1 94 442 HIS A O 1
ATOM 3546 N N . PRO A 1 443 ? -5.008 18.734 26.406 1 96.38 443 PRO A N 1
ATOM 3547 C CA . PRO A 1 443 ? -5.383 20.031 26.984 1 96.38 443 PRO A CA 1
ATOM 3548 C C . PRO A 1 443 ? -4.973 21.203 26.109 1 96.38 443 PRO A C 1
ATOM 3550 O O . PRO A 1 443 ? -4.16 21.047 25.203 1 96.38 443 PRO A O 1
ATOM 3553 N N . ILE A 1 444 ? -5.582 22.312 26.359 1 96.62 444 ILE A N 1
ATOM 3554 C CA . ILE A 1 444 ? -5.215 23.531 25.656 1 96.62 444 ILE A CA 1
ATOM 3555 C C . ILE A 1 444 ? -3.742 23.844 25.906 1 96.62 444 ILE A C 1
ATOM 3557 O O . ILE A 1 444 ? -2.996 24.156 24.969 1 96.62 444 ILE A O 1
ATOM 3561 N N . ILE A 1 445 ? -3.363 23.828 27.219 1 95.94 445 ILE A N 1
ATOM 3562 C CA . ILE A 1 445 ? -1.958 23.969 27.594 1 95.94 445 ILE A CA 1
ATOM 3563 C C . ILE A 1 445 ? -1.275 22.609 27.547 1 95.94 445 ILE A C 1
ATOM 3565 O O . ILE A 1 445 ? -1.623 21.703 28.328 1 95.94 445 ILE A O 1
ATOM 3569 N N . VAL A 1 446 ? -0.411 22.406 26.625 1 92.12 446 VAL A N 1
ATOM 3570 C CA . VAL A 1 446 ? 0.198 21.094 26.438 1 92.12 446 VAL A CA 1
ATOM 3571 C C . VAL A 1 446 ? 1.714 21.25 26.312 1 92.12 446 VAL A C 1
ATOM 3573 O O . VAL A 1 446 ? 2.205 22.219 25.734 1 92.12 446 VAL A O 1
ATOM 3576 N N . ASP A 1 447 ? 2.393 20.297 26.828 1 90.06 447 ASP A N 1
ATOM 3577 C CA . ASP A 1 447 ? 3.848 20.297 26.703 1 90.06 447 ASP A CA 1
ATOM 3578 C C . ASP A 1 447 ? 4.293 19.844 25.328 1 90.06 447 ASP A C 1
ATOM 3580 O O . ASP A 1 447 ? 3.807 18.828 24.812 1 90.06 447 ASP A O 1
ATOM 3584 N N . VAL A 1 448 ? 5.168 20.594 24.703 1 90.62 448 VAL A N 1
ATOM 3585 C CA . VAL A 1 448 ? 5.703 20.234 23.406 1 90.62 448 VAL A CA 1
ATOM 3586 C C . VAL A 1 448 ? 7.23 20.188 23.469 1 90.62 448 VAL A C 1
ATOM 3588 O O . VAL A 1 448 ? 7.859 21.062 24.047 1 90.62 448 VAL A O 1
ATOM 3591 N N . SER A 1 449 ? 7.84 19.047 22.812 1 88.81 449 SER A N 1
ATOM 3592 C CA . SER A 1 449 ? 9.281 18.875 22.984 1 88.81 449 SER A CA 1
ATOM 3593 C C . SER A 1 449 ? 9.961 18.562 21.656 1 88.81 449 SER A C 1
ATOM 3595 O O . SER A 1 449 ? 11.133 18.172 21.625 1 88.81 449 SER A O 1
ATOM 3597 N N . THR A 1 450 ? 9.266 18.625 20.562 1 88.12 450 THR A N 1
ATOM 3598 C CA . THR A 1 450 ? 9.828 18.453 19.234 1 88.12 450 THR A CA 1
ATOM 3599 C C . THR A 1 450 ? 9.117 19.328 18.219 1 88.12 450 THR A C 1
ATOM 3601 O O . THR A 1 450 ? 7.984 19.75 18.453 1 88.12 450 THR A O 1
ATOM 3604 N N . PRO A 1 451 ? 9.766 19.562 17.109 1 86 451 PRO A N 1
ATOM 3605 C CA . PRO A 1 451 ? 9.094 20.344 16.062 1 86 451 PRO A CA 1
ATOM 3606 C C . PRO A 1 451 ? 7.812 19.672 15.562 1 86 451 PRO A C 1
ATOM 3608 O O . PRO A 1 451 ? 6.824 20.344 15.273 1 86 451 PRO A O 1
ATOM 3611 N N . ALA A 1 452 ? 7.855 18.438 15.492 1 87.12 452 ALA A N 1
ATOM 3612 C CA . ALA A 1 452 ? 6.684 17.688 15.062 1 87.12 452 ALA A CA 1
ATOM 3613 C C . ALA A 1 452 ? 5.523 17.875 16.031 1 87.12 452 ALA A C 1
ATOM 3615 O O . ALA A 1 452 ? 4.371 18.016 15.617 1 87.12 452 ALA A O 1
ATOM 3616 N N . GLU A 1 453 ? 5.828 17.859 17.266 1 88.69 453 GLU A N 1
ATOM 3617 C CA . GLU A 1 453 ? 4.801 18.062 18.281 1 88.69 453 GLU A CA 1
ATOM 3618 C C . GLU A 1 453 ? 4.258 19.484 18.234 1 88.69 453 GLU A C 1
ATOM 3620 O O . GLU A 1 453 ? 3.059 19.703 18.422 1 88.69 453 GLU A O 1
ATOM 3625 N N . ILE A 1 454 ? 5.168 20.406 18 1 91.31 454 ILE A N 1
ATOM 3626 C CA . ILE A 1 454 ? 4.75 21.797 17.859 1 91.31 454 ILE A CA 1
ATOM 3627 C C . ILE A 1 454 ? 3.723 21.922 16.734 1 91.31 454 ILE A C 1
ATOM 3629 O O . ILE A 1 454 ? 2.652 22.5 16.922 1 91.31 454 ILE A O 1
ATOM 3633 N N . THR A 1 455 ? 4.035 21.328 15.648 1 89.69 455 THR A N 1
ATOM 3634 C CA . THR A 1 455 ? 3.148 21.406 14.492 1 89.69 455 THR A CA 1
ATOM 3635 C C . THR A 1 455 ? 1.833 20.688 14.773 1 89.69 455 THR A C 1
ATOM 3637 O O . THR A 1 455 ? 0.768 21.141 14.352 1 89.69 455 THR A O 1
ATOM 3640 N N . SER A 1 456 ? 1.868 19.688 15.531 1 87.75 456 SER A N 1
ATOM 3641 C CA . SER A 1 456 ? 0.697 18.859 15.781 1 87.75 456 SER A CA 1
ATOM 3642 C C . SER A 1 456 ? -0.314 19.562 16.672 1 87.75 456 SER A C 1
ATOM 3644 O O . SER A 1 456 ? -1.508 19.266 16.641 1 87.75 456 SER A O 1
ATOM 3646 N N . VAL A 1 457 ? 0.136 20.5 17.469 1 89.5 457 VAL A N 1
ATOM 3647 C CA . VAL A 1 457 ? -0.771 21.125 18.422 1 89.5 457 VAL A CA 1
ATOM 3648 C C . VAL A 1 457 ? -1.468 22.328 17.781 1 89.5 457 VAL A C 1
ATOM 3650 O O . VAL A 1 457 ? -2.365 22.922 18.375 1 89.5 457 VAL A O 1
ATOM 3653 N N . PHE A 1 458 ? -1.042 22.641 16.562 1 90.88 458 PHE A N 1
ATOM 3654 C CA . PHE A 1 458 ? -1.824 23.578 15.75 1 90.88 458 PHE A CA 1
ATOM 3655 C C . PHE A 1 458 ? -3.104 22.922 15.25 1 90.88 458 PHE A C 1
ATOM 3657 O O . PHE A 1 458 ? -3.227 22.625 14.062 1 90.88 458 PHE A O 1
ATOM 3664 N N . ASP A 1 459 ? -4.043 22.672 16.172 1 91.56 459 ASP A N 1
ATOM 3665 C CA . ASP A 1 459 ? -5.246 21.906 15.891 1 91.56 459 ASP A CA 1
ATOM 3666 C C . ASP A 1 459 ? -6.488 22.578 16.469 1 91.56 459 ASP A C 1
ATOM 3668 O O . ASP A 1 459 ? -6.438 23.734 16.875 1 91.56 459 ASP A O 1
ATOM 3672 N N . GLY A 1 460 ? -7.516 21.938 16.438 1 93.81 460 GLY A N 1
ATOM 3673 C CA . GLY A 1 460 ? -8.789 22.484 16.875 1 93.81 460 GLY A CA 1
ATOM 3674 C C . GLY A 1 460 ? -8.812 22.812 18.359 1 93.81 460 GLY A C 1
ATOM 3675 O O . GLY A 1 460 ? -9.516 23.734 18.781 1 93.81 460 GLY A O 1
ATOM 3676 N N . ILE A 1 461 ? -8.07 22.172 19.156 1 95.12 461 ILE A N 1
ATOM 3677 C CA . ILE A 1 461 ? -8.055 22.406 20.594 1 95.12 461 ILE A CA 1
ATOM 3678 C C . ILE A 1 461 ? -7.422 23.766 20.891 1 95.12 461 ILE A C 1
ATOM 3680 O O . ILE A 1 461 ? -7.984 24.578 21.625 1 95.12 461 ILE A O 1
ATOM 3684 N N . SER A 1 462 ? -6.32 24 20.266 1 94.62 462 SER A N 1
ATOM 3685 C CA . SER A 1 462 ? -5.641 25.266 20.484 1 94.62 462 SER A CA 1
ATOM 3686 C C . SER A 1 462 ? -6.422 26.438 19.875 1 94.62 462 SER A C 1
ATOM 3688 O O . SER A 1 462 ? -6.402 27.547 20.406 1 94.62 462 SER A O 1
ATOM 3690 N N . TYR A 1 463 ? -7.109 26.125 18.797 1 96.44 463 TYR A N 1
ATOM 3691 C CA . TYR A 1 463 ? -7.855 27.156 18.094 1 96.44 463 TYR A CA 1
ATOM 3692 C C . TYR A 1 463 ? -9.273 27.266 18.625 1 96.44 463 TYR A C 1
ATOM 3694 O O . TYR A 1 463 ? -9.586 28.188 19.391 1 96.44 463 TYR A O 1
ATOM 3702 N N . ASN A 1 464 ? -10.031 26.266 18.297 1 97.94 464 ASN A N 1
ATOM 3703 C CA . ASN A 1 464 ? -11.484 26.297 18.484 1 97.94 464 ASN A CA 1
ATOM 3704 C C . ASN A 1 464 ? -11.859 26.156 19.969 1 97.94 464 ASN A C 1
ATOM 3706 O O . ASN A 1 464 ? -12.742 26.859 20.453 1 97.94 464 ASN A O 1
ATOM 3710 N N . LYS A 1 465 ? -11.281 25.219 20.625 1 98.06 465 LYS A N 1
ATOM 3711 C CA . LYS A 1 465 ? -11.578 25.109 22.047 1 98.06 465 LYS A CA 1
ATOM 3712 C C . LYS A 1 465 ? -11.102 26.344 22.812 1 98.06 465 LYS A C 1
ATOM 3714 O O . LYS A 1 465 ? -11.781 26.828 23.719 1 98.06 465 LYS A O 1
ATOM 3719 N N . GLY A 1 466 ? -9.891 26.812 22.453 1 98.12 466 GLY A N 1
ATOM 3720 C CA . GLY A 1 466 ? -9.438 28.062 23.031 1 98.12 466 GLY A CA 1
ATOM 3721 C C . GLY A 1 466 ? -10.43 29.203 22.844 1 98.12 466 GLY A C 1
ATOM 3722 O O . GLY A 1 466 ? -10.734 29.922 23.797 1 98.12 466 GLY A O 1
ATOM 3723 N N . ALA A 1 467 ? -10.93 29.344 21.672 1 98.25 467 ALA A N 1
ATOM 3724 C CA . ALA A 1 467 ? -11.914 30.391 21.359 1 98.25 467 ALA A CA 1
ATOM 3725 C C . ALA A 1 467 ? -13.188 30.188 22.172 1 98.25 467 ALA A C 1
ATOM 3727 O O . ALA A 1 467 ? -13.789 31.141 22.656 1 98.25 467 ALA A O 1
ATOM 3728 N N . SER A 1 468 ? -13.609 28.984 22.312 1 98.19 468 SER A N 1
ATOM 3729 C CA . SER A 1 468 ? -14.828 28.641 23.031 1 98.19 468 SER A CA 1
ATOM 3730 C C . SER A 1 468 ? -14.727 29 24.5 1 98.19 468 SER A C 1
ATOM 3732 O O . SER A 1 468 ? -15.688 29.5 25.094 1 98.19 468 SER A O 1
ATOM 3734 N N . ILE A 1 469 ? -13.594 28.781 25.047 1 97.94 469 ILE A N 1
ATOM 3735 C CA . ILE A 1 469 ? -13.359 29.078 26.469 1 97.94 469 ILE A CA 1
ATOM 3736 C C . ILE A 1 469 ? -13.328 30.594 26.688 1 97.94 469 ILE A C 1
ATOM 3738 O O . ILE A 1 469 ? -13.82 31.078 27.703 1 97.94 469 ILE A O 1
ATOM 3742 N N . LEU A 1 470 ? -12.742 31.266 25.75 1 98.19 470 LEU A N 1
ATOM 3743 C CA . LEU A 1 470 ? -12.727 32.719 25.844 1 98.19 470 LEU A CA 1
ATOM 3744 C C . LEU A 1 470 ? -14.141 33.281 25.75 1 98.19 470 LEU A C 1
ATOM 3746 O O . LEU A 1 470 ? -14.461 34.281 26.438 1 98.19 470 LEU A O 1
ATOM 3750 N N . ARG A 1 471 ? -14.938 32.719 24.875 1 98 471 ARG A N 1
ATOM 3751 C CA . ARG A 1 471 ? -16.344 33.125 24.766 1 98 471 ARG A CA 1
ATOM 3752 C C . ARG A 1 471 ? -17.062 32.938 26.094 1 98 471 ARG A C 1
ATOM 3754 O O . ARG A 1 471 ? -17.781 33.844 26.531 1 98 471 ARG A O 1
ATOM 3761 N N . MET A 1 472 ? -16.906 31.781 26.719 1 97.56 472 MET A N 1
ATOM 3762 C CA . MET A 1 472 ? -17.516 31.5 28.016 1 97.56 472 MET A CA 1
ATOM 3763 C C . MET A 1 472 ? -16.969 32.469 29.078 1 97.56 472 MET A C 1
ATOM 3765 O O . MET A 1 472 ? -17.734 32.969 29.906 1 97.56 472 MET A O 1
ATOM 3769 N N . LEU A 1 473 ? -15.711 32.719 29.078 1 97.75 473 LEU A N 1
ATOM 3770 C CA . LEU A 1 473 ? -15.062 33.625 30.031 1 97.75 473 LEU A CA 1
ATOM 3771 C C . LEU A 1 473 ? -15.594 35.031 29.875 1 97.75 473 LEU A C 1
ATOM 3773 O O . LEU A 1 473 ? -15.891 35.688 30.875 1 97.75 473 LEU A O 1
ATOM 3777 N N . GLU A 1 474 ? -15.648 35.531 28.625 1 97.56 474 GLU A N 1
ATOM 3778 C CA . GLU A 1 474 ? -16.188 36.875 28.391 1 97.56 474 GLU A CA 1
ATOM 3779 C C . GLU A 1 474 ? -17.594 37 28.953 1 97.56 474 GLU A C 1
ATOM 3781 O O . GLU A 1 474 ? -17.953 38.031 29.547 1 97.56 474 GLU A O 1
ATOM 3786 N N . ASP A 1 475 ? -18.375 36.031 28.688 1 96.5 475 ASP A N 1
ATOM 3787 C CA . ASP A 1 475 ? -19.766 36.062 29.172 1 96.5 475 ASP A CA 1
ATOM 3788 C C . ASP A 1 475 ? -19.797 36.094 30.703 1 96.5 475 ASP A C 1
ATOM 3790 O O . ASP A 1 475 ? -20.609 36.812 31.297 1 96.5 475 ASP A O 1
ATOM 3794 N N . TRP A 1 476 ? -18.984 35.312 31.344 1 96.25 476 TRP A N 1
ATOM 3795 C CA . TRP A 1 476 ? -18.922 35.219 32.781 1 96.25 476 TRP A CA 1
ATOM 3796 C C . TRP A 1 476 ? -18.484 36.531 33.406 1 96.25 476 TRP A C 1
ATOM 3798 O O . TRP A 1 476 ? -19.094 37 34.375 1 96.25 476 TRP A O 1
ATOM 3808 N N . LEU A 1 477 ? -17.469 37.156 32.875 1 96.5 477 LEU A N 1
ATOM 3809 C CA . LEU A 1 477 ? -16.891 38.375 33.438 1 96.5 477 LEU A CA 1
ATOM 3810 C C . LEU A 1 477 ? -17.719 39.594 33.031 1 96.5 477 LEU A C 1
ATOM 3812 O O . LEU A 1 477 ? -17.688 40.594 33.719 1 96.5 477 LEU A O 1
ATOM 3816 N N . GLY A 1 478 ? -18.406 39.469 31.891 1 95.25 478 GLY A N 1
ATOM 3817 C CA . GLY A 1 478 ? -18.969 40.625 31.219 1 95.25 478 GLY A CA 1
ATOM 3818 C C . GLY A 1 478 ? -18.031 41.25 30.188 1 95.25 478 GLY A C 1
ATOM 3819 O O . GLY A 1 478 ? -16.812 41.219 30.359 1 95.25 478 GLY A O 1
ATOM 3820 N N . GLN A 1 479 ? -18.547 41.812 29.188 1 95.69 479 GLN A N 1
ATOM 3821 C CA . GLN A 1 479 ? -17.781 42.281 28.047 1 95.69 479 GLN A CA 1
ATOM 3822 C C . GLN A 1 479 ? -16.828 43.406 28.453 1 95.69 479 GLN A C 1
ATOM 3824 O O . GLN A 1 479 ? -15.703 43.469 27.969 1 95.69 479 GLN A O 1
ATOM 3829 N N . GLU A 1 480 ? -17.203 44.25 29.344 1 95.94 480 GLU A N 1
ATOM 3830 C CA . GLU A 1 480 ? -16.375 45.375 29.734 1 95.94 480 GLU A CA 1
ATOM 3831 C C . GLU A 1 480 ? -15.164 44.938 30.547 1 95.94 480 GLU A C 1
ATOM 3833 O O . GLU A 1 480 ? -14.039 45.375 30.297 1 95.94 480 GLU A O 1
ATOM 3838 N N . ASN A 1 481 ? -15.438 44.062 31.531 1 96.12 481 ASN A N 1
ATOM 3839 C CA . ASN A 1 481 ? -14.344 43.562 32.344 1 96.12 481 ASN A CA 1
ATOM 3840 C C . ASN A 1 481 ? -13.359 42.75 31.516 1 96.12 481 ASN A C 1
ATOM 3842 O O . ASN A 1 481 ? -12.148 42.812 31.719 1 96.12 481 ASN A O 1
ATOM 3846 N N . PHE A 1 482 ? -13.906 41.969 30.672 1 97.62 482 PHE A N 1
ATOM 3847 C CA . PHE A 1 482 ? -13.062 41.188 29.781 1 97.62 482 PHE A CA 1
ATOM 3848 C C . PHE A 1 482 ? -12.203 42.094 28.906 1 97.62 482 PHE A C 1
ATOM 3850 O O . PHE A 1 482 ? -11 41.875 28.781 1 97.62 482 PHE A O 1
ATOM 3857 N N . ARG A 1 483 ? -12.805 43.031 28.234 1 97.38 483 ARG A N 1
ATOM 3858 C CA . ARG A 1 483 ? -12.094 44 27.391 1 97.38 483 ARG A CA 1
ATOM 3859 C C . ARG A 1 483 ? -10.992 44.688 28.172 1 97.38 483 ARG A C 1
ATOM 3861 O O . ARG A 1 483 ? -9.859 44.812 27.688 1 97.38 483 ARG A O 1
ATOM 3868 N N . ASP A 1 484 ? -11.281 45.188 29.391 1 97.19 484 ASP A N 1
ATOM 3869 C CA . ASP A 1 484 ? -10.297 45.875 30.203 1 97.19 484 ASP A CA 1
ATOM 3870 C C . ASP A 1 484 ? -9.148 44.938 30.609 1 97.19 484 ASP A C 1
ATOM 3872 O O . ASP A 1 484 ? -8 45.406 30.719 1 97.19 484 ASP A O 1
ATOM 3876 N N . GLY A 1 485 ? -9.508 43.75 30.906 1 97.44 485 GLY A N 1
ATOM 3877 C CA . GLY A 1 485 ? -8.469 42.75 31.156 1 97.44 485 GLY A CA 1
ATOM 3878 C C . GLY A 1 485 ? -7.539 42.562 29.984 1 97.44 485 GLY A C 1
ATOM 3879 O O . GLY A 1 485 ? -6.324 42.438 30.141 1 97.44 485 GLY A O 1
ATOM 3880 N N . CYS A 1 486 ? -8.109 42.438 28.781 1 98.06 486 CYS A N 1
ATOM 3881 C CA . CYS A 1 486 ? -7.305 42.344 27.578 1 98.06 486 CYS A CA 1
ATOM 3882 C C . CYS A 1 486 ? -6.375 43.531 27.438 1 98.06 486 CYS A C 1
ATOM 3884 O O . CYS A 1 486 ? -5.195 43.375 27.125 1 98.06 486 CYS A O 1
ATOM 3886 N N . ARG A 1 487 ? -6.934 44.719 27.656 1 98.12 487 ARG A N 1
ATOM 3887 C CA . ARG A 1 487 ? -6.168 45.969 27.547 1 98.12 487 ARG A CA 1
ATOM 3888 C C . ARG A 1 487 ? -5.016 45.969 28.547 1 98.12 487 ARG A C 1
ATOM 3890 O O . ARG A 1 487 ? -3.889 46.344 28.203 1 98.12 487 ARG A O 1
ATOM 3897 N N . LYS A 1 488 ? -5.234 45.531 29.734 1 98 488 LYS A N 1
ATOM 3898 C CA . LYS A 1 488 ? -4.203 45.5 30.781 1 98 488 LYS A CA 1
ATOM 3899 C C . LYS A 1 488 ? -3.121 44.469 30.422 1 98 488 LYS A C 1
ATOM 3901 O O . LYS A 1 488 ? -1.931 44.75 30.594 1 98 488 LYS A O 1
ATOM 3906 N N . TYR A 1 489 ? -3.557 43.312 30.047 1 97.94 489 TYR A N 1
ATOM 3907 C CA . TYR A 1 489 ? -2.643 42.25 29.625 1 97.94 489 TYR A CA 1
ATOM 3908 C C . TYR A 1 489 ? -1.684 42.75 28.547 1 97.94 489 TYR A C 1
ATOM 3910 O O . TYR A 1 489 ? -0.47 42.562 28.656 1 97.94 489 TYR A O 1
ATOM 3918 N N . LEU A 1 490 ? -2.215 43.375 27.516 1 98.38 490 LEU A N 1
ATOM 3919 C CA . LEU A 1 490 ? -1.414 43.875 26.406 1 98.38 490 LEU A CA 1
ATOM 3920 C C . LEU A 1 490 ? -0.472 45 26.875 1 98.38 490 LEU A C 1
ATOM 3922 O O . LEU A 1 490 ? 0.674 45.062 26.422 1 98.38 490 LEU A O 1
ATOM 3926 N N . LYS A 1 491 ? -0.908 45.812 27.703 1 97.81 491 LYS A N 1
ATOM 3927 C CA . LYS A 1 491 ? -0.088 46.875 28.219 1 97.81 491 LYS A CA 1
ATOM 3928 C C . LYS A 1 491 ? 1.024 46.375 29.125 1 97.81 491 LYS A C 1
ATOM 3930 O O . LYS A 1 491 ? 2.18 46.781 29 1 97.81 491 LYS A O 1
ATOM 3935 N N . ASP A 1 492 ? 0.701 45.469 30 1 97.56 492 ASP A N 1
ATOM 3936 C CA . ASP A 1 492 ? 1.644 44.938 30.984 1 97.56 492 ASP A CA 1
ATOM 3937 C C . ASP A 1 492 ? 2.748 44.125 30.312 1 97.56 492 ASP A C 1
ATOM 3939 O O . ASP A 1 492 ? 3.885 44.094 30.781 1 97.56 492 ASP A O 1
ATOM 3943 N N . PHE A 1 493 ? 2.459 43.5 29.25 1 98 493 PHE A N 1
ATOM 3944 C CA . PHE A 1 493 ? 3.424 42.594 28.625 1 98 493 PHE A CA 1
ATOM 3945 C C . PHE A 1 493 ? 3.785 43.094 27.234 1 98 493 PHE A C 1
ATOM 3947 O O . PHE A 1 493 ? 4.078 42.312 26.328 1 98 493 PHE A O 1
ATOM 3954 N N . HIS A 1 494 ? 3.752 44.375 27.031 1 97.62 494 HIS A N 1
ATOM 3955 C CA . HIS A 1 494 ? 4.059 45.031 25.766 1 97.62 494 HIS A CA 1
ATOM 3956 C C . HIS A 1 494 ? 5.441 44.625 25.266 1 97.62 494 HIS A C 1
ATOM 3958 O O . HIS A 1 494 ? 6.453 44.938 25.875 1 97.62 494 HIS A O 1
ATOM 3964 N N . PHE A 1 495 ? 5.535 43.812 24.141 1 97.12 495 PHE A N 1
ATOM 3965 C CA . PHE A 1 495 ? 6.707 43.281 23.469 1 97.12 495 PHE A CA 1
ATOM 3966 C C . PHE A 1 495 ? 7.43 42.25 24.344 1 97.12 495 PHE A C 1
ATOM 3968 O O . PHE A 1 495 ? 8.633 42.062 24.203 1 97.12 495 PHE A O 1
ATOM 3975 N N . GLN A 1 496 ? 6.719 41.656 25.25 1 97.38 496 GLN A N 1
ATOM 3976 C CA . GLN A 1 496 ? 7.262 40.625 26.109 1 97.38 496 GLN A CA 1
ATOM 3977 C C . GLN A 1 496 ? 6.609 39.25 25.812 1 97.38 496 GLN A C 1
ATOM 3979 O O . GLN A 1 496 ? 5.816 39.125 24.891 1 97.38 496 GLN A O 1
ATOM 3984 N N . ASN A 1 497 ? 7.125 38.25 26.484 1 97.69 497 ASN A N 1
ATOM 3985 C CA . ASN A 1 497 ? 6.52 36.938 26.453 1 97.69 497 ASN A CA 1
ATOM 3986 C C . ASN A 1 497 ? 5.648 36.688 27.688 1 97.69 497 ASN A C 1
ATOM 3988 O O . ASN A 1 497 ? 5.879 37.281 28.75 1 97.69 497 ASN A O 1
ATOM 3992 N N . ALA A 1 498 ? 4.641 35.906 27.469 1 97.75 498 ALA A N 1
ATOM 3993 C CA . ALA A 1 498 ? 3.717 35.656 28.562 1 97.75 498 ALA A CA 1
ATOM 3994 C C . ALA A 1 498 ? 3.264 34.219 28.594 1 97.75 498 ALA A C 1
ATOM 3996 O O . ALA A 1 498 ? 3.453 33.469 27.609 1 97.75 498 ALA A O 1
ATOM 3997 N N . LYS A 1 499 ? 2.775 33.781 29.734 1 97.38 499 LYS A N 1
ATOM 3998 C CA . LYS A 1 499 ? 2.109 32.5 29.938 1 97.38 499 LYS A CA 1
ATOM 3999 C C . LYS A 1 499 ? 0.631 32.688 30.266 1 97.38 499 LYS A C 1
ATOM 4001 O O . LYS A 1 499 ? 0.181 33.812 30.484 1 97.38 499 LYS A O 1
ATOM 4006 N N . THR A 1 500 ? -0.134 31.625 30.25 1 97.5 500 THR A N 1
ATOM 4007 C CA . THR A 1 500 ? -1.57 31.688 30.5 1 97.5 500 THR A CA 1
ATOM 4008 C C . THR A 1 500 ? -1.86 32.344 31.844 1 97.5 500 THR A C 1
ATOM 4010 O O . THR A 1 500 ? -2.783 33.156 31.969 1 97.5 500 THR A O 1
ATOM 4013 N N . ALA A 1 501 ? -1.051 32.031 32.812 1 96.44 501 ALA A N 1
ATOM 4014 C CA . ALA A 1 501 ? -1.24 32.594 34.156 1 96.44 501 ALA A CA 1
ATOM 4015 C C . ALA A 1 501 ? -1.163 34.125 34.125 1 96.44 501 ALA A C 1
ATOM 4017 O O . ALA A 1 501 ? -1.857 34.781 34.906 1 96.44 501 ALA A O 1
ATOM 4018 N N . ASN A 1 502 ? -0.336 34.656 33.312 1 97.38 502 ASN A N 1
ATOM 4019 C CA . ASN A 1 502 ? -0.207 36.125 33.188 1 97.38 502 ASN A CA 1
ATOM 4020 C C . ASN A 1 502 ? -1.499 36.75 32.688 1 97.38 502 ASN A C 1
ATOM 4022 O O . ASN A 1 502 ? -1.859 37.844 33.125 1 97.38 502 ASN A O 1
ATOM 4026 N N . PHE A 1 503 ? -2.164 36.125 31.828 1 97.75 503 PHE A N 1
ATOM 4027 C CA . PHE A 1 503 ? -3.434 36.625 31.344 1 97.75 503 PHE A CA 1
ATOM 4028 C C . PHE A 1 503 ? -4.496 36.594 32.438 1 97.75 503 PHE A C 1
ATOM 4030 O O . PHE A 1 503 ? -5.25 37.562 32.594 1 97.75 503 PHE A O 1
ATOM 4037 N N . TRP A 1 504 ? -4.566 35.5 33.156 1 97.12 504 TRP A N 1
ATOM 4038 C CA . TRP A 1 504 ? -5.535 35.406 34.219 1 97.12 504 TRP A CA 1
ATOM 4039 C C . TRP A 1 504 ? -5.332 36.562 35.219 1 97.12 504 TRP A C 1
ATOM 4041 O O . TRP A 1 504 ? -6.297 37.156 35.688 1 97.12 504 TRP A O 1
ATOM 4051 N N . GLU A 1 505 ? -4.129 36.844 35.5 1 95.5 505 GLU A N 1
ATOM 4052 C CA . GLU A 1 505 ? -3.789 37.875 36.469 1 95.5 505 GLU A CA 1
ATOM 4053 C C . GLU A 1 505 ? -4.215 39.25 35.969 1 95.5 505 GLU A C 1
ATOM 4055 O O . GLU A 1 505 ? -4.492 40.156 36.75 1 95.5 505 GLU A O 1
ATOM 4060 N N . SER A 1 506 ? -4.262 39.375 34.719 1 96.19 506 SER A N 1
ATOM 4061 C CA . SER A 1 506 ? -4.609 40.656 34.125 1 96.19 506 SER A CA 1
ATOM 4062 C C . SER A 1 506 ? -6.117 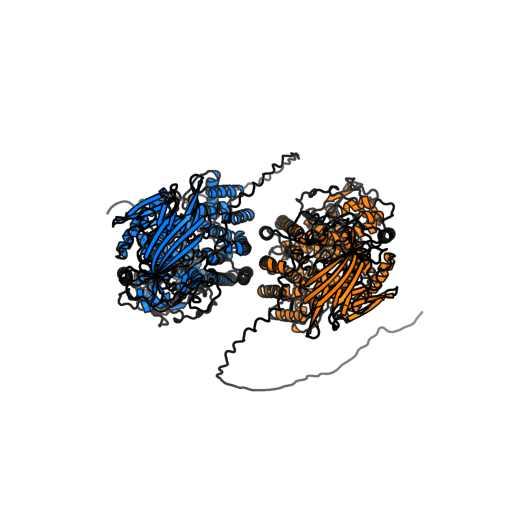40.906 34.156 1 96.19 506 SER A C 1
ATOM 4064 O O . SER A 1 506 ? -6.574 42.031 34 1 96.19 506 SER A O 1
ATOM 4066 N N . LEU A 1 507 ? -6.891 39.875 34.406 1 95.56 507 LEU A N 1
ATOM 4067 C CA . LEU A 1 507 ? -8.344 40 34.469 1 95.56 507 LEU A CA 1
ATOM 4068 C C . LEU A 1 507 ? -8.797 40.438 35.844 1 95.56 507 LEU A C 1
ATOM 4070 O O . LEU A 1 507 ? -9.078 39.594 36.719 1 95.56 507 LEU A O 1
ATOM 4074 N N . VAL A 1 508 ? -8.82 41.75 36.188 1 84.81 508 VAL A N 1
ATOM 4075 C CA . VAL A 1 508 ? -9.148 42.281 37.5 1 84.81 508 VAL A CA 1
ATOM 4076 C C . VAL A 1 508 ? -10.664 42.375 37.656 1 84.81 508 VAL A C 1
ATOM 4078 O O . VAL A 1 508 ? -11.289 43.375 37.281 1 84.81 508 VAL A O 1
ATOM 4081 N N . SER A 1 509 ? -11.328 41.375 38.094 1 82.31 509 SER A N 1
ATOM 4082 C CA . SER A 1 509 ? -12.781 41.312 38.219 1 82.31 509 SER A CA 1
ATOM 4083 C C . SER A 1 509 ? -13.188 41 39.688 1 82.31 509 SER A C 1
ATOM 4085 O O . SER A 1 509 ? -14.367 41.094 40.031 1 82.31 509 SER A O 1
ATOM 4087 N N . GLY A 1 510 ? -12.242 40.75 40.531 1 87.94 510 GLY A N 1
ATOM 4088 C CA . GLY A 1 510 ? -12.57 40.281 41.875 1 87.94 510 GLY A CA 1
ATOM 4089 C C . GLY A 1 510 ? -13 38.844 41.906 1 87.94 510 GLY A C 1
ATOM 4090 O O . GLY A 1 510 ? -13.211 38.281 43 1 87.94 510 GLY A O 1
ATOM 4091 N N . LEU A 1 511 ? -13.117 38.188 40.781 1 92.81 511 LEU A N 1
ATOM 4092 C CA . LEU A 1 511 ? -13.516 36.781 40.656 1 92.81 511 LEU A CA 1
ATOM 4093 C C . LEU A 1 511 ? -12.289 35.875 40.594 1 92.81 511 LEU A C 1
ATOM 4095 O O . LEU A 1 511 ? -11.211 36.312 40.188 1 92.81 511 LEU A O 1
ATOM 4099 N N . PRO A 1 512 ? -12.414 34.656 41.031 1 94.5 512 PRO A N 1
ATOM 4100 C CA . PRO A 1 512 ? -11.297 33.719 40.969 1 94.5 512 PRO A CA 1
ATOM 4101 C C . PRO A 1 512 ? -11.109 33.125 39.594 1 94.5 512 PRO A C 1
ATOM 4103 O O . PRO A 1 512 ? -11.273 31.906 39.406 1 94.5 512 PRO A O 1
ATOM 4106 N N . VAL A 1 513 ? -10.664 33.875 38.656 1 96.44 513 VAL A N 1
ATOM 4107 C CA . VAL A 1 513 ? -10.617 33.5 37.25 1 96.44 513 VAL A CA 1
ATOM 4108 C C . VAL A 1 513 ? -9.664 32.312 37.062 1 96.44 513 VAL A C 1
ATOM 4110 O O . VAL A 1 513 ? -10.016 31.344 36.406 1 96.44 513 VAL A O 1
ATOM 4113 N N . ALA A 1 514 ? -8.469 32.375 37.594 1 96.06 514 ALA A N 1
ATOM 4114 C CA . ALA A 1 514 ? -7.469 31.312 37.406 1 96.06 514 ALA A CA 1
ATOM 4115 C C . ALA A 1 514 ? -7.977 29.984 37.938 1 96.06 514 ALA A C 1
ATOM 4117 O O . ALA A 1 514 ? -7.789 28.938 37.312 1 96.06 514 ALA A O 1
ATOM 4118 N N . ASP A 1 515 ? -8.625 30.031 39.094 1 95.69 515 ASP A N 1
ATOM 4119 C CA . ASP A 1 515 ? -9.125 28.812 39.719 1 95.69 515 ASP A CA 1
ATOM 4120 C C . ASP A 1 515 ? -10.188 28.141 38.844 1 95.69 515 ASP A C 1
ATOM 4122 O O . ASP A 1 515 ? -10.25 26.906 38.781 1 95.69 515 ASP A O 1
ATOM 4126 N N . VAL A 1 516 ? -10.992 28.906 38.25 1 96.94 516 VAL A N 1
ATOM 4127 C CA . VAL A 1 516 ? -12.07 28.375 37.438 1 96.94 516 VAL A CA 1
ATOM 4128 C C . VAL A 1 516 ? -11.516 27.953 36.062 1 96.94 516 VAL A C 1
ATOM 4130 O O . VAL A 1 516 ? -11.734 26.812 35.656 1 96.94 516 VAL A O 1
ATOM 4133 N N . MET A 1 517 ? -10.695 28.812 35.438 1 97.38 517 MET A N 1
ATOM 4134 C CA . MET A 1 517 ? -10.312 28.609 34.062 1 97.38 517 MET A CA 1
ATOM 4135 C C . MET A 1 517 ? -9.219 27.547 33.938 1 97.38 517 MET A C 1
ATOM 4137 O O . MET A 1 517 ? -9.07 26.906 32.906 1 97.38 517 MET A O 1
ATOM 4141 N N . ASP A 1 518 ? -8.461 27.312 34.969 1 96.81 518 ASP A N 1
ATOM 4142 C CA . ASP A 1 518 ? -7.473 26.234 34.969 1 96.81 518 ASP A CA 1
ATOM 4143 C C . ASP A 1 518 ? -8.141 24.875 34.719 1 96.81 518 ASP A C 1
ATOM 4145 O O . ASP A 1 518 ? -7.547 23.984 34.125 1 96.81 518 ASP A O 1
ATOM 4149 N N . THR A 1 519 ? -9.375 24.719 35.156 1 97.88 519 THR A N 1
ATOM 4150 C CA . THR A 1 519 ? -10.078 23.453 34.969 1 97.88 519 THR A CA 1
ATOM 4151 C C . THR A 1 519 ? -10.406 23.234 33.5 1 97.88 519 THR A C 1
ATOM 4153 O O . THR A 1 519 ? -10.664 22.094 33.094 1 97.88 519 THR A O 1
ATOM 4156 N N . TRP A 1 520 ? -10.391 24.281 32.719 1 98.06 520 TRP A N 1
ATOM 4157 C CA . TRP A 1 520 ? -10.75 24.203 31.328 1 98.06 520 TRP A CA 1
ATOM 4158 C C . TRP A 1 520 ? -9.508 24.172 30.438 1 98.06 520 TRP A C 1
ATOM 4160 O O . TRP A 1 520 ? -9.555 23.688 29.312 1 98.06 520 TRP A O 1
ATOM 4170 N N . THR A 1 521 ? -8.336 24.656 30.922 1 97.75 521 THR A N 1
ATOM 4171 C CA . THR A 1 521 ? -7.168 24.828 30.078 1 97.75 521 THR A CA 1
ATOM 4172 C C . THR A 1 521 ? -6.113 23.766 30.375 1 97.75 521 THR A C 1
ATOM 4174 O O . THR A 1 521 ? -5.277 23.469 29.531 1 97.75 521 THR A O 1
ATOM 4177 N N . LYS A 1 522 ? -6.156 23.188 31.547 1 97.06 522 LYS A N 1
ATOM 4178 C CA . LYS A 1 522 ? -5.074 22.297 31.984 1 97.06 522 LYS A CA 1
ATOM 4179 C C . LYS A 1 522 ? -5.492 20.828 31.891 1 97.06 522 LYS A C 1
ATOM 4181 O O . LYS A 1 522 ? -4.742 19.938 32.281 1 97.06 522 LYS A O 1
ATOM 4186 N N . GLN A 1 523 ? -6.652 20.547 31.375 1 95.88 523 GLN A N 1
ATOM 4187 C CA . GLN A 1 523 ? -7.059 19.172 31.109 1 95.88 523 GLN A CA 1
ATOM 4188 C C . GLN A 1 523 ? -7.891 19.094 29.828 1 95.88 523 GLN A C 1
ATOM 4190 O O . GLN A 1 523 ? -8.469 20.094 29.391 1 95.88 523 GLN A O 1
ATOM 4195 N N . MET A 1 524 ? -7.82 17.891 29.219 1 96.12 524 MET A N 1
ATOM 4196 C CA . MET A 1 524 ? -8.594 17.656 28 1 96.12 524 MET A CA 1
ATOM 4197 C C . MET A 1 524 ? -10.039 17.328 28.328 1 96.12 524 MET A C 1
ATOM 4199 O O . MET A 1 524 ? -10.367 17.031 29.484 1 96.12 524 MET A O 1
ATOM 4203 N N . GLY A 1 525 ? -10.914 17.453 27.312 1 97.44 525 GLY A N 1
ATOM 4204 C CA . GLY A 1 525 ? -12.297 17.047 27.469 1 97.44 525 GLY A CA 1
ATOM 4205 C C . GLY A 1 525 ? -13.195 18.156 27.969 1 97.44 525 GLY A C 1
ATOM 4206 O O . GLY A 1 525 ? -12.773 19.312 28.078 1 97.44 525 GLY A O 1
ATOM 4207 N N . TYR A 1 526 ? -14.461 17.797 28.234 1 98.31 526 TYR A N 1
ATOM 4208 C CA . TYR A 1 526 ? -15.516 18.656 28.75 1 98.31 526 TYR A CA 1
ATOM 4209 C C . TYR A 1 526 ? -16.609 17.844 29.422 1 98.31 526 TYR A C 1
ATOM 4211 O O . TYR A 1 526 ? -16.719 16.625 29.188 1 98.31 526 TYR A O 1
ATOM 4219 N N . PRO A 1 527 ? -17.359 18.438 30.266 1 98.06 527 PRO A N 1
ATOM 4220 C CA . PRO A 1 527 ? -18.359 17.688 31.031 1 98.06 527 PRO A CA 1
ATOM 4221 C C . PRO A 1 527 ? -19.703 17.609 30.312 1 98.06 527 PRO A C 1
ATOM 4223 O O . PRO A 1 527 ? -19.984 18.438 29.438 1 98.06 527 PRO A O 1
ATOM 4226 N N . VAL A 1 528 ? -20.453 16.609 30.641 1 98.12 528 VAL A N 1
ATOM 4227 C CA . VAL A 1 528 ? -21.891 16.547 30.422 1 98.12 528 VAL A CA 1
ATOM 4228 C C . VAL A 1 528 ? -22.625 16.703 31.75 1 98.12 528 VAL A C 1
ATOM 4230 O O . VAL A 1 528 ? -22.281 16.047 32.75 1 98.12 528 VAL A O 1
ATOM 4233 N N . LEU A 1 529 ? -23.5 17.625 31.828 1 98.12 529 LEU A N 1
ATOM 4234 C CA . LEU A 1 529 ? -24.328 17.859 33 1 98.12 529 LEU A CA 1
ATOM 4235 C C . LEU A 1 529 ? -25.641 17.062 32.906 1 98.12 529 LEU A C 1
ATOM 4237 O O . LEU A 1 529 ? -26.344 17.141 31.922 1 98.12 529 LEU A O 1
ATOM 4241 N N . ASP A 1 530 ? -25.938 16.375 33.969 1 96.81 530 ASP A N 1
ATOM 4242 C CA . ASP A 1 530 ? -27.188 15.656 34.031 1 96.81 530 ASP A CA 1
ATOM 4243 C C . ASP A 1 530 ? -28.188 16.375 34.938 1 96.81 530 ASP A C 1
ATOM 4245 O O . ASP A 1 530 ? -27.891 16.656 36.094 1 96.81 530 ASP A O 1
ATOM 4249 N N . LEU A 1 531 ? -29.266 16.688 34.375 1 94.56 531 LEU A N 1
ATOM 4250 C CA . LEU A 1 531 ? -30.328 17.344 35.094 1 94.56 531 LEU A CA 1
ATOM 4251 C C . LEU A 1 531 ? -31.312 16.328 35.688 1 94.56 531 LEU A C 1
ATOM 4253 O O . LEU A 1 531 ? -31.844 15.484 34.938 1 94.56 531 LEU A O 1
ATOM 4257 N N . SER A 1 532 ? -31.5 16.406 36.938 1 90.44 532 SER A N 1
ATOM 4258 C CA . SER A 1 532 ? -32.469 15.523 37.594 1 90.44 532 SER A CA 1
ATOM 4259 C C . SER A 1 532 ? -33.406 16.312 38.5 1 90.44 532 SER A C 1
ATOM 4261 O O . SER A 1 532 ? -32.969 17.266 39.156 1 90.44 532 SER A O 1
ATOM 4263 N N . THR A 1 533 ? -34.625 15.922 38.438 1 88.31 533 THR A N 1
ATOM 4264 C CA . THR A 1 533 ? -35.625 16.547 39.281 1 88.31 533 THR A CA 1
ATOM 4265 C C . THR A 1 533 ? -36.281 15.508 40.219 1 88.31 533 THR A C 1
ATOM 4267 O O . THR A 1 533 ? -36.781 14.484 39.75 1 88.31 533 THR A O 1
ATOM 4270 N N . ALA A 1 534 ? -36.125 15.68 41.5 1 83.31 534 ALA A N 1
ATOM 4271 C CA . ALA A 1 534 ? -36.812 14.859 42.5 1 83.31 534 ALA A CA 1
ATOM 4272 C C . ALA A 1 534 ? -37.719 15.711 43.375 1 83.31 534 ALA A C 1
ATOM 4274 O O . ALA A 1 534 ? -37.25 16.516 44.188 1 83.31 534 ALA A O 1
ATOM 4275 N N . GLY A 1 535 ? -39.031 15.562 43.281 1 80.81 535 GLY A N 1
ATOM 4276 C CA . GLY A 1 535 ? -39.969 16.406 44 1 80.81 535 GLY A CA 1
ATOM 4277 C C . GLY A 1 535 ? -39.906 17.859 43.594 1 80.81 535 GLY A C 1
ATOM 4278 O O . GLY A 1 535 ? -40.188 18.203 42.438 1 80.81 535 GLY A O 1
ATOM 4279 N N . THR A 1 536 ? -39.469 18.656 44.594 1 82.25 536 THR A N 1
ATOM 4280 C CA . THR A 1 536 ? -39.375 20.094 44.312 1 82.25 536 THR A CA 1
ATOM 4281 C C . THR A 1 536 ? -37.938 20.516 44.094 1 82.25 536 THR A C 1
ATOM 4283 O O . THR A 1 536 ? -37.688 21.688 43.75 1 82.25 536 THR A O 1
ATOM 4286 N N . GLU A 1 537 ? -37.094 19.547 44.156 1 88.62 537 GLU A N 1
ATOM 4287 C CA . GLU A 1 537 ? -35.688 19.891 44.031 1 88.62 537 GLU A CA 1
ATOM 4288 C C . GLU A 1 537 ? -35.125 19.453 42.656 1 88.62 537 GLU A C 1
ATOM 4290 O O . GLU A 1 537 ? -35.406 18.328 42.219 1 88.62 537 GLU A O 1
ATOM 4295 N N . THR A 1 538 ? -34.5 20.438 42 1 92.5 538 THR A N 1
ATOM 4296 C CA . THR A 1 538 ? -33.812 20.156 40.75 1 92.5 538 THR A CA 1
ATOM 4297 C C . THR A 1 538 ? -32.312 20.328 40.938 1 92.5 538 THR A C 1
ATOM 4299 O O . THR A 1 538 ? -31.859 21.328 41.5 1 92.5 538 THR A O 1
ATOM 4302 N N . LYS A 1 539 ? -31.547 19.328 40.5 1 94.94 539 LYS A N 1
ATOM 4303 C CA . LYS A 1 539 ? -30.109 19.375 40.719 1 94.94 539 LYS A CA 1
ATOM 4304 C C . LYS A 1 539 ? -29.359 18.984 39.438 1 94.94 539 LYS A C 1
ATOM 4306 O O . LYS A 1 539 ? -29.922 18.328 38.562 1 94.94 539 LYS A O 1
ATOM 4311 N N . LEU A 1 540 ? -28.047 19.438 39.344 1 96.75 540 LEU A N 1
ATOM 4312 C CA . LEU A 1 540 ? -27.125 19.094 38.281 1 96.75 540 LEU A CA 1
ATOM 4313 C C . LEU A 1 540 ? -25.953 18.266 38.812 1 96.75 540 LEU A C 1
ATOM 4315 O O . LEU A 1 540 ? -25.453 18.5 39.906 1 96.75 540 LEU A O 1
ATOM 4319 N N . THR A 1 541 ? -25.609 17.266 38.094 1 97.38 541 THR A N 1
ATOM 4320 C CA . THR A 1 541 ? -24.359 16.531 38.281 1 97.38 541 THR A CA 1
ATOM 4321 C C . THR A 1 541 ? -23.484 16.625 37.031 1 97.38 541 THR A C 1
ATOM 4323 O O . THR A 1 541 ? -23.969 16.938 35.938 1 97.38 541 THR A O 1
ATOM 4326 N N . GLN A 1 542 ? -22.156 16.438 37.156 1 97.44 542 GLN A N 1
ATOM 4327 C CA . GLN A 1 542 ? -21.281 16.5 36 1 97.44 542 GLN A CA 1
ATOM 4328 C C . GLN A 1 542 ? -20.438 15.234 35.875 1 97.44 542 GLN A C 1
ATOM 4330 O O . GLN A 1 542 ? -20.062 14.625 36.875 1 97.44 542 GLN A O 1
ATOM 4335 N N . ARG A 1 543 ? -20.125 14.82 34.719 1 96.44 543 ARG A N 1
ATOM 4336 C CA . ARG A 1 543 ? -19.156 13.781 34.375 1 96.44 543 ARG A CA 1
ATOM 4337 C C . ARG A 1 543 ? -18.469 14.07 33.062 1 96.44 543 ARG A C 1
ATOM 4339 O O . ARG A 1 543 ? -19.016 14.789 32.219 1 96.44 543 ARG A O 1
ATOM 4346 N N . ARG A 1 544 ? -17.234 13.484 32.844 1 97.62 544 ARG A N 1
ATOM 4347 C CA . ARG A 1 544 ? -16.516 13.656 31.578 1 97.62 544 ARG A CA 1
ATOM 4348 C C . ARG A 1 544 ? -17.281 13.031 30.422 1 97.62 544 ARG A C 1
ATOM 4350 O O . ARG A 1 544 ? -17.75 11.891 30.516 1 97.62 544 ARG A O 1
ATOM 4357 N N . PHE A 1 545 ? -17.516 13.758 29.391 1 98 545 PHE A N 1
ATOM 4358 C CA . PHE A 1 545 ? -18.172 13.242 28.188 1 98 545 PHE A CA 1
ATOM 4359 C C . PHE A 1 545 ? -17.156 12.609 27.25 1 98 545 PHE A C 1
ATOM 4361 O O . PHE A 1 545 ? -16.172 13.25 26.875 1 98 545 PHE A O 1
ATOM 4368 N N . LEU A 1 546 ? -17.344 11.367 26.844 1 97.31 546 LEU A N 1
ATOM 4369 C CA . LEU A 1 546 ? -16.547 10.648 25.844 1 97.31 546 LEU A CA 1
ATOM 4370 C C . LEU A 1 546 ? -17.438 10 24.797 1 97.31 546 LEU A C 1
ATOM 4372 O O . LEU A 1 546 ? -18.547 9.57 25.109 1 97.31 546 LEU A O 1
ATOM 4376 N N . LEU A 1 547 ? -17.016 9.93 23.594 1 95.44 547 LEU A N 1
ATOM 4377 C CA . LEU A 1 547 ? -17.766 9.305 22.516 1 95.44 547 LEU A CA 1
ATOM 4378 C C . LEU A 1 547 ? -17.766 7.789 22.641 1 95.44 547 LEU A C 1
ATOM 4380 O O . LEU A 1 547 ? -18.719 7.121 22.234 1 95.44 547 LEU A O 1
ATOM 4384 N N . ASP A 1 548 ? -16.672 7.281 23.172 1 93.94 548 ASP A N 1
ATOM 4385 C CA . ASP A 1 548 ? -16.609 5.852 23.453 1 93.94 548 ASP A CA 1
ATOM 4386 C C . ASP A 1 548 ? -17.266 5.527 24.797 1 93.94 548 ASP A C 1
ATOM 4388 O O . ASP A 1 548 ? -16.719 5.844 25.859 1 93.94 548 ASP A O 1
ATOM 4392 N N . PRO A 1 549 ? -18.375 4.867 24.766 1 91.75 549 PRO A N 1
ATOM 4393 C CA . PRO A 1 549 ? -19.078 4.598 26.016 1 91.75 549 PRO A CA 1
ATOM 4394 C C . PRO A 1 549 ? -18.328 3.619 26.922 1 91.75 549 PRO A C 1
ATOM 4396 O O . PRO A 1 549 ? -18.594 3.557 28.125 1 91.75 549 PRO A O 1
ATOM 4399 N N . ASN A 1 550 ? -17.375 2.932 26.359 1 91.38 550 ASN A N 1
ATOM 4400 C CA . ASN A 1 550 ? -16.656 1.913 27.109 1 91.38 550 ASN A CA 1
ATOM 4401 C C . ASN A 1 550 ? -15.297 2.42 27.594 1 91.38 550 ASN A C 1
ATOM 4403 O O . ASN A 1 550 ? -14.562 1.697 28.266 1 91.38 550 ASN A O 1
ATOM 4407 N N . ALA A 1 551 ? -15 3.621 27.234 1 93.31 551 ALA A N 1
ATOM 4408 C CA . ALA A 1 551 ? -13.695 4.172 27.594 1 93.31 551 ALA A CA 1
ATOM 4409 C C . ALA A 1 551 ? -13.641 4.477 29.094 1 93.31 551 ALA A C 1
ATOM 4411 O O . ALA A 1 551 ? -14.664 4.797 29.703 1 93.31 551 ALA A O 1
ATOM 4412 N N . ASP A 1 552 ? -12.445 4.312 29.656 1 93.62 552 ASP A N 1
ATOM 4413 C CA . ASP A 1 552 ? -12.195 4.723 31.047 1 93.62 552 ASP A CA 1
ATOM 4414 C C . ASP A 1 552 ? -12.109 6.246 31.156 1 93.62 552 ASP A C 1
ATOM 4416 O O . ASP A 1 552 ? -11.148 6.852 30.688 1 93.62 552 ASP A O 1
ATOM 4420 N N . THR A 1 553 ? -13.047 6.883 31.797 1 93.81 553 THR A N 1
ATOM 4421 C CA . THR A 1 553 ? -13.188 8.336 31.844 1 93.81 553 THR A CA 1
ATOM 4422 C C . THR A 1 553 ? -12.062 8.953 32.688 1 93.81 553 THR A C 1
ATOM 4424 O O . THR A 1 553 ? -11.859 10.172 32.656 1 93.81 553 THR A O 1
ATOM 4427 N N . THR A 1 554 ? -11.289 8.117 33.344 1 94.44 554 THR A N 1
ATOM 4428 C CA . THR A 1 554 ? -10.227 8.648 34.188 1 94.44 554 THR A CA 1
ATOM 4429 C C . THR A 1 554 ? -8.891 8.648 33.438 1 94.44 554 THR A C 1
ATOM 4431 O O . THR A 1 554 ? -7.895 9.164 33.938 1 94.44 554 THR A O 1
ATOM 4434 N N . GLN A 1 555 ? -8.922 8.047 32.312 1 92.5 555 GLN A N 1
ATOM 4435 C CA . GLN A 1 555 ? -7.691 7.961 31.531 1 92.5 555 GLN A CA 1
ATOM 4436 C C . GLN A 1 555 ? -7.719 8.922 30.344 1 92.5 555 GLN A C 1
ATOM 4438 O O . GLN A 1 555 ? -8.766 9.133 29.719 1 92.5 555 GLN A O 1
ATOM 4443 N N . PRO A 1 556 ? -6.562 9.383 29.906 1 92.94 556 PRO A N 1
ATOM 4444 C CA . PRO A 1 556 ? -5.34 9.453 30.719 1 92.94 556 PRO A CA 1
ATOM 4445 C C . PRO A 1 556 ? -5.531 10.234 32 1 92.94 556 PRO A C 1
ATOM 4447 O O . PRO A 1 556 ? -6.461 11.039 32.125 1 92.94 556 PRO A O 1
ATOM 4450 N N . PRO A 1 557 ? -4.68 10.086 32.969 1 94.12 557 PRO A N 1
ATOM 4451 C CA . PRO A 1 557 ? -4.898 10.75 34.25 1 94.12 557 PRO A CA 1
ATOM 4452 C C . PRO A 1 557 ? -4.754 12.273 34.156 1 94.12 557 PRO A C 1
ATOM 4454 O O . PRO A 1 557 ? -3.914 12.766 33.406 1 94.12 557 PRO A O 1
ATOM 4457 N N . SER A 1 558 ? -5.598 12.969 34.875 1 94.88 558 SER A N 1
ATOM 4458 C CA . SER A 1 558 ? -5.555 14.422 35.031 1 94.88 558 SER A CA 1
ATOM 4459 C C . SER A 1 558 ? -5.484 14.82 36.5 1 94.88 558 SER A C 1
ATOM 4461 O O . SER A 1 558 ? -6.145 14.211 37.344 1 94.88 558 SER A O 1
ATOM 4463 N N . PRO A 1 559 ? -4.625 15.758 36.781 1 92.25 559 PRO A N 1
ATOM 4464 C CA . PRO A 1 559 ? -4.586 16.234 38.188 1 92.25 559 PRO A CA 1
ATOM 4465 C C . PRO A 1 559 ? -5.914 16.828 38.625 1 92.25 559 PRO A C 1
ATOM 4467 O O . PRO A 1 559 ? -6.152 16.953 39.844 1 92.25 559 PRO A O 1
ATOM 4470 N N . LEU A 1 560 ? -6.816 17.141 37.75 1 96.38 560 LEU A N 1
ATOM 4471 C CA . LEU A 1 560 ? -8.102 17.75 38.094 1 96.38 560 LEU A CA 1
ATOM 4472 C C . LEU A 1 560 ? -9.227 16.719 38.031 1 96.38 560 LEU A C 1
ATOM 4474 O O . LEU A 1 560 ? -10.398 17.062 38.188 1 96.38 560 LEU A O 1
ATOM 4478 N N . SER A 1 561 ? -8.883 15.484 37.781 1 96.06 561 SER A N 1
ATOM 4479 C CA . SER A 1 561 ? -9.766 14.32 37.812 1 96.06 561 SER A CA 1
ATOM 4480 C C . SER A 1 561 ? -10.961 14.492 36.875 1 96.06 561 SER A C 1
ATOM 4482 O O . SER A 1 561 ? -12.055 14 37.188 1 96.06 561 SER A O 1
ATOM 4484 N N . TYR A 1 562 ? -10.773 15.336 35.906 1 97.38 562 TYR A N 1
ATOM 4485 C CA . TYR A 1 562 ? -11.789 15.578 34.906 1 97.38 562 TYR A CA 1
ATOM 4486 C C . TYR A 1 562 ? -13.062 16.125 35.531 1 97.38 562 TYR A C 1
ATOM 4488 O O . TYR A 1 562 ? -14.164 15.664 35.219 1 97.38 562 TYR A O 1
ATOM 4496 N N . LYS A 1 563 ? -12.875 17.016 36.438 1 97.69 563 LYS A N 1
ATOM 4497 C CA . LYS A 1 563 ? -13.922 17.859 37.031 1 97.69 563 LYS A CA 1
ATOM 4498 C C . LYS A 1 563 ? -13.688 19.328 36.688 1 97.69 563 LYS A C 1
ATOM 4500 O O . LYS A 1 563 ? -12.547 19.797 36.656 1 97.69 563 LYS A O 1
ATOM 4505 N N . TRP A 1 564 ? -14.781 20.016 36.531 1 98.38 564 TRP A N 1
ATOM 4506 C CA . TRP A 1 564 ? -14.688 21.422 36.094 1 98.38 564 TRP A CA 1
ATOM 4507 C C . TRP A 1 564 ? -15.492 22.312 37.031 1 98.38 564 TRP A C 1
ATOM 4509 O O . TRP A 1 564 ? -16.484 21.875 37.625 1 98.38 564 TRP A O 1
ATOM 4519 N N . THR A 1 565 ? -15.039 23.5 37.25 1 98.31 565 THR A N 1
ATOM 4520 C CA . THR A 1 565 ? -15.875 24.562 37.781 1 98.31 565 THR A CA 1
ATOM 4521 C C . THR A 1 565 ? -16.594 25.312 36.625 1 98.31 565 THR A C 1
ATOM 4523 O O . THR A 1 565 ? -15.953 25.875 35.75 1 98.31 565 THR A O 1
ATOM 4526 N N . ILE A 1 566 ? -17.922 25.266 36.688 1 98.25 566 ILE A N 1
ATOM 4527 C CA . ILE A 1 566 ? -18.703 25.594 35.5 1 98.25 566 ILE A CA 1
ATOM 4528 C C . ILE A 1 566 ? -19.625 26.781 35.781 1 98.25 566 ILE A C 1
ATOM 4530 O O . ILE A 1 566 ? -20.469 26.703 36.688 1 98.25 566 ILE A O 1
ATOM 4534 N N . PRO A 1 567 ? -19.453 27.891 35.062 1 97 567 PRO A N 1
ATOM 4535 C CA . PRO A 1 567 ? -20.531 28.891 35.062 1 97 567 PRO A CA 1
ATOM 4536 C C . PRO A 1 567 ? -21.781 28.438 34.344 1 97 567 PRO A C 1
ATOM 4538 O O . PRO A 1 567 ? -21.812 28.438 33.094 1 97 567 PRO A O 1
ATOM 4541 N N . VAL A 1 568 ? -22.828 28.094 35.094 1 97 568 VAL A N 1
ATOM 4542 C CA . VAL A 1 568 ? -24.047 27.531 34.5 1 97 568 VAL A CA 1
ATOM 4543 C C . VAL A 1 568 ? -25.109 28.625 34.406 1 97 568 VAL A C 1
ATOM 4545 O O . VAL A 1 568 ? -25.422 29.312 35.375 1 97 568 VAL A O 1
ATOM 4548 N N . LYS A 1 569 ? -25.578 28.828 33.156 1 95.44 569 LYS A N 1
ATOM 4549 C CA . LYS A 1 569 ? -26.703 29.703 32.906 1 95.44 569 LYS A CA 1
ATOM 4550 C C . LYS A 1 569 ? -27.953 28.891 32.562 1 95.44 569 LYS A C 1
ATOM 4552 O O . LYS A 1 569 ? -27.875 27.891 31.844 1 95.44 569 LYS A O 1
ATOM 4557 N N . TRP A 1 570 ? -29.062 29.312 33.156 1 94.69 570 TRP A N 1
ATOM 4558 C CA . TRP A 1 570 ? -30.297 28.594 32.812 1 94.69 570 TRP A CA 1
ATOM 4559 C C . TRP A 1 570 ? -31.453 29.562 32.656 1 94.69 570 TRP A C 1
ATOM 4561 O O . TRP A 1 570 ? -31.422 30.688 33.188 1 94.69 570 TRP A O 1
ATOM 4571 N N . HIS A 1 571 ? -32.375 29.203 31.828 1 94.75 571 HIS A N 1
ATOM 4572 C CA . HIS A 1 571 ? -33.594 29.938 31.531 1 94.75 571 HIS A CA 1
ATOM 4573 C C . HIS A 1 571 ? -34.812 29.078 31.781 1 94.75 571 HIS A C 1
ATOM 4575 O O . HIS A 1 571 ? -34.844 27.891 31.453 1 94.75 571 HIS A O 1
ATOM 4581 N N . SER A 1 572 ? -35.781 29.625 32.531 1 93.25 572 SER A N 1
ATOM 4582 C CA . SER A 1 572 ? -37.062 28.953 32.719 1 93.25 572 SER A CA 1
ATOM 4583 C C . SER A 1 572 ? -38.125 29.516 31.781 1 93.25 572 SER A C 1
ATOM 4585 O O . SER A 1 572 ? -38.25 30.75 31.656 1 93.25 572 SER A O 1
ATOM 4587 N N . VAL A 1 573 ? -38.938 28.734 31.109 1 91.12 573 VAL A N 1
ATOM 4588 C CA . VAL A 1 573 ? -39.812 29.109 30 1 91.12 573 VAL A CA 1
ATOM 4589 C C . VAL A 1 573 ? -41.062 29.828 30.547 1 91.12 573 VAL A C 1
ATOM 4591 O O . VAL A 1 573 ? -41.469 30.875 30.031 1 91.12 573 VAL A O 1
ATOM 4594 N N . ASP A 1 574 ? -41.625 29.312 31.641 1 89.56 574 ASP A N 1
ATOM 4595 C CA . ASP A 1 574 ? -42.906 29.844 32.125 1 89.56 574 ASP A CA 1
ATOM 4596 C C . ASP A 1 574 ? -42.688 31.141 32.906 1 89.56 574 ASP A C 1
ATOM 4598 O O . ASP A 1 574 ? -43.469 32.094 32.719 1 89.56 574 ASP A O 1
ATOM 4602 N N . SER A 1 575 ? -41.688 31.141 33.719 1 92.81 575 SER A N 1
ATOM 4603 C CA . SER A 1 575 ? -41.469 32.312 34.562 1 92.81 575 SER A CA 1
ATOM 4604 C C . SER A 1 575 ? -40.5 33.312 33.906 1 92.81 575 SER A C 1
ATOM 4606 O O . SER A 1 575 ? -40.375 34.438 34.344 1 92.81 575 SER A O 1
ATOM 4608 N N . ASN A 1 576 ? -39.875 32.938 32.906 1 92.19 576 ASN A N 1
ATOM 4609 C CA . ASN A 1 576 ? -38.938 33.75 32.156 1 92.19 576 ASN A CA 1
ATOM 4610 C C . ASN A 1 576 ? -37.781 34.188 33.031 1 92.19 576 ASN A C 1
ATOM 4612 O O . ASN A 1 576 ? -37.312 35.344 32.906 1 92.19 576 ASN A O 1
ATOM 4616 N N . LYS A 1 577 ? -37.406 33.344 33.969 1 93.06 577 LYS A N 1
ATOM 4617 C CA . LYS A 1 577 ? -36.25 33.594 34.812 1 93.06 577 LYS A CA 1
ATOM 4618 C C . LYS A 1 577 ? -34.938 33.25 34.094 1 93.06 577 LYS A C 1
ATOM 4620 O O . LYS A 1 577 ? -34.875 32.219 33.406 1 93.06 577 LYS A O 1
ATOM 4625 N N . ASN A 1 578 ? -34 34.25 34.062 1 93.25 578 ASN A N 1
ATOM 4626 C CA . ASN A 1 578 ? -32.625 34 33.656 1 93.25 578 ASN A CA 1
ATOM 4627 C C . ASN A 1 578 ? -31.656 34.062 34.812 1 93.25 578 ASN A C 1
ATOM 4629 O O . ASN A 1 578 ? -31.547 35.094 35.469 1 93.25 578 ASN A O 1
ATOM 4633 N N . MET A 1 579 ? -31.047 32.938 35.094 1 93.88 579 MET A N 1
ATOM 4634 C CA . MET A 1 579 ? -30.188 32.844 36.281 1 93.88 579 MET A CA 1
ATOM 4635 C C . MET A 1 579 ? -28.812 32.312 35.906 1 93.88 579 MET A C 1
ATOM 4637 O O . MET A 1 579 ? -28.656 31.641 34.875 1 93.88 579 MET A O 1
ATOM 4641 N N . SER A 1 580 ? -27.75 32.75 36.656 1 93.94 580 SER A N 1
ATOM 4642 C CA . SER A 1 580 ? -26.391 32.25 36.562 1 93.94 580 SER A CA 1
ATOM 4643 C C . SER A 1 580 ? -25.875 31.734 37.906 1 93.94 580 SER A C 1
ATOM 4645 O O . SER A 1 580 ? -26.016 32.406 38.938 1 93.94 580 SER A O 1
ATOM 4647 N N . ILE A 1 581 ? -25.391 30.531 37.906 1 94.69 581 ILE A N 1
ATOM 4648 C CA . ILE A 1 581 ? -24.844 29.922 39.125 1 94.69 581 ILE A CA 1
ATOM 4649 C C . ILE A 1 581 ? -23.484 29.312 38.812 1 94.69 581 ILE A C 1
ATOM 4651 O O . ILE A 1 581 ? -23.188 28.984 37.656 1 94.69 581 ILE A O 1
ATOM 4655 N N . MET A 1 582 ? -22.625 29.234 39.875 1 96.06 582 MET A N 1
ATOM 4656 C CA . MET A 1 582 ? -21.328 28.562 39.719 1 96.06 582 MET A CA 1
ATOM 4657 C C . MET A 1 582 ? -21.375 27.141 40.281 1 96.06 582 MET A C 1
ATOM 4659 O O . MET A 1 582 ? -21.672 26.938 41.438 1 96.06 582 MET A O 1
ATOM 4663 N N . PHE A 1 583 ? -21.266 26.156 39.344 1 97.44 583 PHE A N 1
ATOM 4664 C CA . PHE A 1 583 ? -21.125 24.766 39.75 1 97.44 583 PHE A CA 1
ATOM 4665 C C . PHE A 1 583 ? -19.656 24.438 40.031 1 97.44 583 PHE A C 1
ATOM 4667 O O . PHE A 1 583 ? -18.875 24.266 39.094 1 97.44 583 PHE A O 1
ATOM 4674 N N . ASN A 1 584 ? -19.281 24.297 41.281 1 96.81 584 ASN A N 1
ATOM 4675 C CA . ASN A 1 584 ? -17.891 24.109 41.719 1 96.81 584 ASN A CA 1
ATOM 4676 C C . ASN A 1 584 ? -17.438 22.656 41.5 1 96.81 584 ASN A C 1
ATOM 4678 O O . ASN A 1 584 ? -18.188 21.719 41.844 1 96.81 584 ASN A O 1
ATOM 4682 N N . LYS A 1 585 ? -16.234 22.5 41.062 1 95.81 585 LYS A N 1
ATOM 4683 C CA . LYS A 1 585 ? -15.688 21.172 40.781 1 95.81 585 LYS A CA 1
ATOM 4684 C C . LYS A 1 585 ? -15.664 20.312 42.062 1 95.81 585 LYS A C 1
ATOM 4686 O O . LYS A 1 585 ? -15.703 19.078 41.969 1 95.81 585 LYS A O 1
ATOM 4691 N N . SER A 1 586 ? -15.594 20.922 43.188 1 94.56 586 SER A N 1
ATOM 4692 C CA . SER A 1 586 ? -15.484 20.188 44.469 1 94.56 586 SER A CA 1
ATOM 4693 C C . SER A 1 586 ? -16.844 19.641 44.906 1 94.56 586 SER A C 1
ATOM 4695 O O . SER A 1 586 ? -16.906 18.781 45.781 1 94.56 586 SER A O 1
ATOM 4697 N N . SER A 1 587 ? -17.938 20.094 44.281 1 95.06 587 SER A N 1
ATOM 4698 C CA . SER A 1 587 ? -19.266 19.641 44.656 1 95.06 587 SER A CA 1
ATOM 4699 C C . SER A 1 587 ? -19.75 18.516 43.75 1 95.06 587 SER A C 1
ATOM 4701 O O . SER A 1 587 ? -19.672 18.625 42.5 1 95.06 587 SER A O 1
ATOM 4703 N N . PRO A 1 588 ? -20.234 17.5 44.375 1 92.62 588 PRO A N 1
ATOM 4704 C CA . PRO A 1 588 ? -20.719 16.406 43.531 1 92.62 588 PRO A CA 1
ATOM 4705 C C . PRO A 1 588 ? -21.984 16.781 42.781 1 92.62 588 PRO A C 1
ATOM 4707 O O . PRO A 1 588 ? -22.266 16.203 41.719 1 92.62 588 PRO A O 1
ATOM 4710 N N . GLU A 1 589 ? -22.75 17.656 43.344 1 95.25 589 GLU A N 1
ATOM 4711 C CA . GLU A 1 589 ? -23.984 18.109 42.688 1 95.25 589 GLU A CA 1
ATOM 4712 C C . GLU A 1 589 ? -24.234 19.594 42.969 1 95.25 589 GLU A C 1
ATOM 4714 O O . GLU A 1 589 ? -23.672 20.156 43.906 1 95.25 589 GLU A O 1
ATOM 4719 N N . GLN A 1 590 ? -24.984 20.234 42.125 1 95.62 590 GLN A N 1
ATOM 4720 C CA . GLN A 1 590 ? -25.391 21.625 42.25 1 95.62 590 GLN A CA 1
ATOM 4721 C C . GLN A 1 590 ? -26.906 21.766 42.219 1 95.62 590 GLN A C 1
ATOM 4723 O O . GLN A 1 590 ? -27.547 21.438 41.219 1 95.62 590 GLN A O 1
ATOM 4728 N N . VAL A 1 591 ? -27.484 22.203 43.312 1 94.5 591 VAL A N 1
ATOM 4729 C CA . VAL A 1 591 ? -28.922 22.406 43.375 1 94.5 591 VAL A CA 1
ATOM 4730 C C . VAL A 1 591 ? -29.312 23.734 42.75 1 94.5 591 VAL A C 1
ATOM 4732 O O . VAL A 1 591 ? -28.641 24.75 42.969 1 94.5 591 VAL A O 1
ATOM 4735 N N . LEU A 1 592 ? -30.344 23.703 41.938 1 94.38 592 LEU A N 1
ATOM 4736 C CA . LEU A 1 592 ? -30.891 24.938 41.375 1 94.38 592 LEU A CA 1
ATOM 4737 C C . LEU A 1 592 ? -31.953 25.516 42.312 1 94.38 592 LEU A C 1
ATOM 4739 O O . LEU A 1 592 ? -33.156 25.328 42.094 1 94.38 592 LEU A O 1
ATOM 4743 N N . ALA A 1 593 ? -31.578 26.297 43.281 1 88.38 593 ALA A N 1
ATOM 4744 C CA . ALA A 1 593 ? -32.406 26.719 44.406 1 88.38 593 ALA A CA 1
ATOM 4745 C C . ALA A 1 593 ? -33.531 27.641 43.938 1 88.38 593 ALA A C 1
ATOM 4747 O O . ALA A 1 593 ? -34.625 27.641 44.531 1 88.38 593 ALA A O 1
ATOM 4748 N N . ASP A 1 594 ? -33.375 28.391 42.969 1 87.88 594 ASP A N 1
ATOM 4749 C CA . ASP A 1 594 ? -34.375 29.375 42.531 1 87.88 594 ASP A CA 1
ATOM 4750 C C . ASP A 1 594 ? -35.281 28.828 41.469 1 87.88 594 ASP A C 1
ATOM 4752 O O . ASP A 1 594 ? -36.031 29.578 40.812 1 87.88 594 ASP A O 1
ATOM 4756 N N . TYR A 1 595 ? -35.156 27.547 41.219 1 91.12 595 TYR A N 1
ATOM 4757 C CA . TYR A 1 595 ? -36 26.922 40.219 1 91.12 595 TYR A CA 1
ATOM 4758 C C . TYR A 1 595 ? -37.062 26.047 40.844 1 91.12 595 TYR A C 1
ATOM 4760 O O . TYR A 1 595 ? -36.75 25.172 41.656 1 91.12 595 TYR A O 1
ATOM 4768 N N . PHE A 1 596 ? -38.281 26.312 40.469 1 88.88 596 PHE A N 1
ATOM 4769 C CA . PHE A 1 596 ? -39.406 25.5 40.906 1 88.88 596 PHE A CA 1
ATOM 4770 C C . PHE A 1 596 ? -40.219 25.016 39.688 1 88.88 596 PHE A C 1
ATOM 4772 O O . PHE A 1 596 ? -40.875 25.812 39.031 1 88.88 596 PHE A O 1
ATOM 4779 N N . PRO A 1 597 ? -40.25 23.688 39.438 1 87.69 597 PRO A N 1
ATOM 4780 C CA . PRO A 1 597 ? -40.875 23.141 38.25 1 87.69 597 PRO A CA 1
ATOM 4781 C C . PRO A 1 597 ? -42.344 23.578 38.062 1 87.69 597 PRO A C 1
ATOM 4783 O O . PRO A 1 597 ? -42.75 23.875 36.938 1 87.69 597 PRO A O 1
ATOM 4786 N N . ALA A 1 598 ? -43.062 23.625 39.125 1 86.31 598 ALA A N 1
ATOM 4787 C CA . ALA A 1 598 ? -44.5 23.922 39.062 1 86.31 598 ALA A CA 1
ATOM 4788 C C . ALA A 1 598 ? -44.75 25.359 38.594 1 86.31 598 ALA A C 1
ATOM 4790 O O . ALA A 1 598 ? -45.688 25.625 37.844 1 86.31 598 ALA A O 1
ATOM 4791 N N . THR A 1 599 ? -43.906 26.219 38.969 1 89.94 599 THR A N 1
ATOM 4792 C CA . THR A 1 599 ? -44.094 27.625 38.656 1 89.94 599 THR A CA 1
ATOM 4793 C C . THR A 1 599 ? -43.219 28.031 37.469 1 89.94 599 THR A C 1
ATOM 4795 O O . THR A 1 599 ? -43.594 28.922 36.688 1 89.94 599 THR A O 1
ATOM 4798 N N . ASP A 1 600 ? -42.094 27.422 37.312 1 91 600 ASP A N 1
ATOM 4799 C CA . ASP A 1 600 ? -41.094 27.891 36.344 1 91 600 ASP A CA 1
ATOM 4800 C C . ASP A 1 600 ? -41.188 27.125 35.031 1 91 600 ASP A C 1
ATOM 4802 O O . ASP A 1 600 ? -40.719 27.594 34 1 91 600 ASP A O 1
ATOM 4806 N N . GLY A 1 601 ? -41.781 26.016 35.031 1 87.94 601 GLY A N 1
ATOM 4807 C CA . GLY A 1 601 ? -42 25.25 33.812 1 87.94 601 GLY A CA 1
ATOM 4808 C C . GLY A 1 601 ? -40.719 24.625 33.281 1 87.94 601 GLY A C 1
ATOM 4809 O O . GLY A 1 601 ? -39.844 24.188 34.031 1 87.94 601 GLY A O 1
ATOM 4810 N N . LEU A 1 602 ? -40.656 24.594 31.922 1 91.25 602 LEU A N 1
ATOM 4811 C CA . LEU A 1 602 ? -39.531 23.953 31.25 1 91.25 602 LEU A CA 1
ATOM 4812 C C . LEU A 1 602 ? -38.25 24.75 31.453 1 91.25 602 LEU A C 1
ATOM 4814 O O . LEU A 1 602 ? -38.25 25.984 31.406 1 91.25 602 LEU A O 1
ATOM 4818 N N . LEU A 1 603 ? -37.219 23.984 31.734 1 91.62 603 LEU A N 1
ATOM 4819 C CA . LEU A 1 603 ? -35.938 24.578 32.062 1 91.62 603 LEU A CA 1
ATOM 4820 C C . LEU A 1 603 ? -34.938 24.375 30.906 1 91.62 603 LEU A C 1
ATOM 4822 O O . LEU A 1 603 ? -34.812 23.266 30.391 1 91.62 603 LEU A O 1
ATOM 4826 N N . LYS A 1 604 ? -34.312 25.516 30.406 1 95.06 604 LYS A N 1
ATOM 4827 C CA . LYS A 1 604 ? -33.188 25.469 29.484 1 95.06 604 LYS A CA 1
ATOM 4828 C C . LYS A 1 604 ? -31.875 25.719 30.219 1 95.06 604 LYS A C 1
ATOM 4830 O O . LYS A 1 604 ? -31.594 26.859 30.625 1 95.06 604 LYS A O 1
ATOM 4835 N N . ILE A 1 605 ? -31.078 24.656 30.422 1 95.75 605 ILE A N 1
ATOM 4836 C CA . ILE A 1 605 ? -29.719 24.781 30.953 1 95.75 605 ILE A CA 1
ATOM 4837 C C . ILE A 1 605 ? -28.766 25.141 29.812 1 95.75 605 ILE A C 1
ATOM 4839 O O . ILE A 1 605 ? -28.922 24.672 28.688 1 95.75 605 ILE A O 1
ATOM 4843 N N . ASN A 1 606 ? -27.703 25.922 30.094 1 97.31 606 ASN A N 1
ATOM 4844 C CA . ASN A 1 606 ? -26.766 26.469 29.125 1 97.31 606 ASN A CA 1
ATOM 4845 C C . ASN A 1 606 ? -27.438 27.453 28.172 1 97.31 606 ASN A C 1
ATOM 4847 O O . ASN A 1 606 ? -27.344 27.297 26.953 1 97.31 606 ASN A O 1
ATOM 4851 N N . ASN A 1 607 ? -28.109 28.359 28.781 1 95.62 607 ASN A N 1
ATOM 4852 C CA . ASN A 1 607 ? -28.844 29.406 28.062 1 95.62 607 ASN A CA 1
ATOM 4853 C C . ASN A 1 607 ? -27.938 30.125 27.062 1 95.62 607 ASN A C 1
ATOM 4855 O O . ASN A 1 607 ? -26.781 30.438 27.375 1 95.62 607 ASN A O 1
ATOM 4859 N N . ASN A 1 608 ? -28.469 30.344 25.797 1 94.25 608 ASN A N 1
ATOM 4860 C CA . ASN A 1 608 ? -27.75 30.938 24.688 1 94.25 608 ASN A CA 1
ATOM 4861 C C . ASN A 1 608 ? -26.562 30.078 24.266 1 94.25 608 ASN A C 1
ATOM 4863 O O . ASN A 1 608 ? -25.734 30.5 23.469 1 94.25 608 ASN A O 1
ATOM 4867 N N . HIS A 1 609 ? -26.484 28.938 24.844 1 96.12 609 HIS A N 1
ATOM 4868 C CA . HIS A 1 609 ? -25.453 27.938 24.578 1 96.12 609 HIS A CA 1
ATOM 4869 C C . HIS A 1 609 ? -24.047 28.547 24.719 1 96.12 609 HIS A C 1
ATOM 4871 O O . HIS A 1 609 ? -23.219 28.406 23.812 1 96.12 609 HIS A O 1
ATOM 4877 N N . ILE A 1 610 ? -23.781 29.141 25.781 1 95.88 610 ILE A N 1
ATOM 4878 C CA . ILE A 1 610 ? -22.547 29.891 26.062 1 95.88 610 ILE A CA 1
ATOM 4879 C C . ILE A 1 610 ? -21.484 28.938 26.609 1 95.88 610 ILE A C 1
ATOM 4881 O O . ILE A 1 610 ? -20.297 29.078 26.281 1 95.88 610 ILE A O 1
ATOM 4885 N N . GLY A 1 611 ? -21.875 28.078 27.406 1 97.12 611 GLY A N 1
ATOM 4886 C CA . GLY A 1 611 ? -20.938 27.203 28.094 1 97.12 611 GLY A CA 1
ATOM 4887 C C . GLY A 1 611 ? -20.391 26.109 27.203 1 97.12 611 GLY A C 1
ATOM 4888 O O . GLY A 1 611 ? -21.047 25.688 26.234 1 97.12 611 GLY A O 1
ATOM 4889 N N . PHE A 1 612 ? -19.172 25.641 27.469 1 98.25 612 PHE A N 1
ATOM 4890 C CA . PHE A 1 612 ? -18.516 24.562 26.734 1 98.25 612 PHE A CA 1
ATOM 4891 C C . PHE A 1 612 ? -18.75 23.219 27.406 1 98.25 612 PHE A C 1
ATOM 4893 O O . PHE A 1 612 ? -17.812 22.562 27.844 1 98.25 612 PHE A O 1
ATOM 4900 N N . TYR A 1 613 ? -19.969 22.781 27.531 1 98.31 613 TYR A N 1
ATOM 4901 C CA . TYR A 1 613 ? -20.406 21.531 28.109 1 98.31 613 TYR A CA 1
ATOM 4902 C C . TYR A 1 613 ? -21.719 21.062 27.484 1 98.31 613 TYR A C 1
ATOM 4904 O O . TYR A 1 613 ? -22.375 21.828 26.766 1 98.31 613 TYR A O 1
ATOM 4912 N N . ARG A 1 614 ? -22.062 19.828 27.672 1 98.06 614 ARG A N 1
ATOM 4913 C CA . ARG A 1 614 ? -23.328 19.266 27.188 1 98.06 614 ARG A CA 1
ATOM 4914 C C . ARG A 1 614 ? -24.312 19.078 28.344 1 98.06 614 ARG A C 1
ATOM 4916 O O . ARG A 1 614 ? -23.906 19 29.5 1 98.06 614 ARG A O 1
ATOM 4923 N N . VAL A 1 615 ? -25.562 19.016 28.047 1 97.81 615 VAL A N 1
ATOM 4924 C CA . VAL A 1 615 ? -26.594 18.797 29.047 1 97.81 615 VAL A CA 1
ATOM 4925 C C . VAL A 1 615 ? -27.453 17.594 28.656 1 97.81 615 VAL A C 1
ATOM 4927 O O . VAL A 1 615 ? -27.938 17.516 27.516 1 97.81 615 VAL A O 1
ATOM 4930 N N . ASN A 1 616 ? -27.562 16.734 29.5 1 97.25 616 ASN A N 1
ATOM 4931 C CA . ASN A 1 616 ? -28.422 15.562 29.312 1 97.25 616 ASN A CA 1
ATOM 4932 C C . ASN A 1 616 ? -29.656 15.633 30.203 1 97.25 616 ASN A C 1
ATOM 4934 O O . ASN A 1 616 ? -29.641 16.266 31.25 1 97.25 616 ASN A O 1
ATOM 4938 N N . HIS A 1 617 ? -30.719 15.055 29.688 1 94.12 617 HIS A N 1
ATOM 4939 C CA . HIS A 1 617 ? -32 15 30.375 1 94.12 617 HIS A CA 1
ATOM 4940 C C . HIS A 1 617 ? -32.531 13.57 30.422 1 94.12 617 HIS A C 1
ATOM 4942 O O . HIS A 1 617 ? -32.094 12.711 29.656 1 94.12 617 HIS A O 1
ATOM 4948 N N . HIS A 1 618 ? -33.531 13.422 31.359 1 91.5 618 HIS A N 1
ATOM 4949 C CA . HIS A 1 618 ? -34.281 12.18 31.297 1 91.5 618 HIS A CA 1
ATOM 4950 C C . HIS A 1 618 ? -35.156 12.141 30.062 1 91.5 618 HIS A C 1
ATOM 4952 O O . HIS A 1 618 ? -35.562 13.195 29.531 1 91.5 618 HIS A O 1
ATOM 4958 N N . ASP A 1 619 ? -35.594 10.969 29.656 1 91.69 619 ASP A N 1
ATOM 4959 C CA . ASP A 1 619 ? -36.375 10.773 28.422 1 91.69 619 ASP A CA 1
ATOM 4960 C C . ASP A 1 619 ? -37.625 11.609 28.422 1 91.69 619 ASP A C 1
ATOM 4962 O O . ASP A 1 619 ? -38.031 12.172 27.391 1 91.69 619 ASP A O 1
ATOM 4966 N N . ASN A 1 620 ? -38.219 11.641 29.578 1 89.12 620 ASN A N 1
ATOM 4967 C CA . ASN A 1 620 ? -39.469 12.406 29.672 1 89.12 620 ASN A CA 1
ATOM 4968 C C . ASN A 1 620 ? -39.25 13.891 29.406 1 89.12 620 ASN A C 1
ATOM 4970 O O . ASN A 1 620 ? -40.094 14.547 28.797 1 89.12 620 ASN A O 1
ATOM 4974 N N . MET A 1 621 ? -38.188 14.367 29.891 1 91.38 621 MET A N 1
ATOM 4975 C CA . MET A 1 621 ? -37.875 15.766 29.656 1 91.38 621 MET A CA 1
ATOM 4976 C C . MET A 1 621 ? -37.5 16 28.188 1 91.38 621 MET A C 1
ATOM 4978 O O . MET A 1 621 ? -37.875 17.031 27.625 1 91.38 621 MET A O 1
ATOM 4982 N N . TRP A 1 622 ? -36.781 15.125 27.562 1 95.25 622 TRP A N 1
ATOM 4983 C CA . TRP A 1 622 ? -36.5 15.227 26.125 1 95.25 622 TRP A CA 1
ATOM 4984 C C . TRP A 1 622 ? -37.781 15.273 25.328 1 95.25 622 TRP A C 1
ATOM 4986 O O . TRP A 1 622 ? -37.906 16.031 24.344 1 95.25 622 TRP A O 1
ATOM 4996 N N . SER A 1 623 ? -38.719 14.453 25.75 1 94.38 623 SER A N 1
ATOM 4997 C CA . SER A 1 623 ? -40 14.461 25.094 1 94.38 623 SER A CA 1
ATOM 4998 C C . SER A 1 623 ? -40.719 15.805 25.266 1 94.38 623 SER A C 1
ATOM 5000 O O . SER A 1 623 ? -41.375 16.281 24.344 1 94.38 623 SER A O 1
ATOM 5002 N N . THR A 1 624 ? -40.625 16.359 26.469 1 93.19 624 THR A N 1
ATOM 5003 C CA . THR A 1 624 ? -41.25 17.672 26.734 1 93.19 624 THR A CA 1
ATOM 5004 C C . THR A 1 624 ? -40.594 18.75 25.891 1 93.19 624 THR A C 1
ATOM 5006 O O . THR A 1 624 ? -41.25 19.641 25.375 1 93.19 624 THR A O 1
ATOM 5009 N N . ILE A 1 625 ? -39.344 18.672 25.781 1 95.81 625 ILE A N 1
ATOM 5010 C CA . ILE A 1 625 ? -38.594 19.609 24.953 1 95.81 625 ILE A CA 1
ATOM 5011 C C . ILE A 1 625 ? -39.031 19.484 23.5 1 95.81 625 ILE A C 1
ATOM 5013 O O . ILE A 1 625 ? -39.281 20.484 22.828 1 95.81 625 ILE A O 1
ATOM 5017 N N . SER A 1 626 ? -39.094 18.281 23.031 1 96.5 626 SER A N 1
ATOM 5018 C CA . SER A 1 626 ? -39.562 18.031 21.672 1 96.5 626 SER A CA 1
ATOM 5019 C C . SER A 1 626 ? -40.969 18.641 21.453 1 96.5 626 SER A C 1
ATOM 5021 O O . SER A 1 626 ? -41.188 19.281 20.422 1 96.5 626 SER A O 1
ATOM 5023 N N . GLN A 1 627 ? -41.812 18.453 22.391 1 95.75 627 GLN A N 1
ATOM 5024 C CA . GLN A 1 627 ? -43.188 18.984 22.297 1 95.75 627 GLN A CA 1
ATOM 5025 C C . GLN A 1 627 ? -43.156 20.5 22.266 1 95.75 627 GLN A C 1
ATOM 5027 O O . GLN A 1 627 ? -43.938 21.125 21.531 1 95.75 627 GLN A O 1
ATOM 5032 N N . GLN A 1 628 ? -42.375 21.078 23.125 1 95.38 628 GLN A N 1
ATOM 5033 C CA . GLN A 1 628 ? -42.25 22.531 23.141 1 95.38 628 GLN A CA 1
ATOM 5034 C C . GLN A 1 628 ? -41.75 23.062 21.797 1 95.38 628 GLN A C 1
ATOM 5036 O O . GLN A 1 628 ? -42.25 24.078 21.297 1 95.38 628 GLN A O 1
ATOM 5041 N N . LEU A 1 629 ? -40.812 22.391 21.188 1 96.75 629 LEU A N 1
ATOM 5042 C CA . LEU A 1 629 ? -40.281 22.797 19.875 1 96.75 629 LEU A CA 1
ATOM 5043 C C . LEU A 1 629 ? -41.344 22.672 18.812 1 96.75 629 LEU A C 1
ATOM 5045 O O . LEU A 1 629 ? -41.438 23.516 17.906 1 96.75 629 LEU A O 1
ATOM 5049 N N . GLN A 1 630 ? -42.125 21.672 18.875 1 95.44 630 GLN A N 1
ATOM 5050 C CA . GLN A 1 630 ? -43.219 21.484 17.906 1 95.44 630 GLN A CA 1
ATOM 5051 C C . GLN A 1 630 ? -44.281 22.547 18.078 1 95.44 630 GLN A C 1
ATOM 5053 O O . GLN A 1 630 ? -44.844 23.062 17.094 1 95.44 630 GLN A O 1
ATOM 5058 N N . THR A 1 631 ? -44.562 22.891 19.328 1 95.25 631 THR A N 1
ATOM 5059 C CA . THR A 1 631 ? -45.625 23.844 19.625 1 95.25 631 THR A CA 1
ATOM 5060 C C . THR A 1 631 ? -45.156 25.281 19.375 1 95.25 631 THR A C 1
ATOM 5062 O O . THR A 1 631 ? -45.875 26.078 18.781 1 95.25 631 THR A O 1
ATOM 5065 N N . ASN A 1 632 ? -44.031 25.594 19.953 1 95.69 632 ASN A N 1
ATOM 5066 C CA . ASN A 1 632 ? -43.438 26.906 19.797 1 95.69 632 ASN A CA 1
ATOM 5067 C C . ASN A 1 632 ? -41.906 26.859 19.969 1 95.69 632 ASN A C 1
ATOM 5069 O O . ASN A 1 632 ? -41.406 27.094 21.062 1 95.69 632 ASN A O 1
ATOM 5073 N N . HIS A 1 633 ? -41.219 26.688 18.797 1 95.25 633 HIS A N 1
ATOM 5074 C CA . HIS A 1 633 ? -39.781 26.562 18.875 1 95.25 633 HIS A CA 1
ATOM 5075 C C . HIS A 1 633 ? -39.094 27.906 19.141 1 95.25 633 HIS A C 1
ATOM 5077 O O . HIS A 1 633 ? -37.969 27.953 19.609 1 95.25 633 HIS A O 1
ATOM 5083 N N . LYS A 1 634 ? -39.75 29.016 18.969 1 94.75 634 LYS A N 1
ATOM 5084 C CA . LYS A 1 634 ? -39.188 30.359 19.109 1 94.75 634 LYS A CA 1
ATOM 5085 C C . LYS A 1 634 ? -39.062 30.75 20.578 1 94.75 634 LYS A C 1
ATOM 5087 O O . LYS A 1 634 ? -38.438 31.766 20.891 1 94.75 634 LYS A O 1
ATOM 5092 N N . GLU A 1 635 ? -39.688 29.875 21.453 1 93.75 635 GLU A N 1
ATOM 5093 C CA . GLU A 1 635 ? -39.406 30.062 22.875 1 93.75 635 GLU A CA 1
ATOM 5094 C C . GLU A 1 635 ? -37.906 30 23.172 1 93.75 635 GLU A C 1
ATOM 5096 O O . GLU A 1 635 ? -37.438 30.609 24.141 1 93.75 635 GLU A O 1
ATOM 5101 N N . PHE A 1 636 ? -37.219 29.266 22.438 1 94.94 636 PHE A N 1
ATOM 5102 C CA . PHE A 1 636 ? -35.781 29.141 22.516 1 94.94 636 PHE A CA 1
ATOM 5103 C C . PHE A 1 636 ? -35.094 29.875 21.375 1 94.94 636 PHE A C 1
ATOM 5105 O O . PHE A 1 636 ? -35.562 29.781 20.219 1 94.94 636 PHE A O 1
ATOM 5112 N N . ASP A 1 637 ? -34.125 30.609 21.641 1 95 637 ASP A N 1
ATOM 5113 C CA . ASP A 1 637 ? -33.438 31.312 20.562 1 95 637 ASP A CA 1
ATOM 5114 C C . ASP A 1 637 ? -32.688 30.328 19.672 1 95 637 ASP A C 1
ATOM 5116 O O . ASP A 1 637 ? -32.656 29.125 19.938 1 95 637 ASP A O 1
ATOM 5120 N N . ALA A 1 638 ? -32.125 30.812 18.562 1 96.12 638 ALA A N 1
ATOM 5121 C CA . ALA A 1 638 ? -31.484 29.953 17.562 1 96.12 638 ALA A CA 1
ATOM 5122 C C . ALA A 1 638 ? -30.312 29.203 18.172 1 96.12 638 ALA A C 1
ATOM 5124 O O . ALA A 1 638 ? -30.078 28.047 17.844 1 96.12 638 ALA A O 1
ATOM 5125 N N . ALA A 1 639 ? -29.484 29.875 19.016 1 97.19 639 ALA A N 1
ATOM 5126 C CA . ALA A 1 639 ? -28.328 29.234 19.672 1 97.19 639 ALA A CA 1
ATOM 5127 C C . ALA A 1 639 ? -28.781 28.047 20.516 1 97.19 639 ALA A C 1
ATOM 5129 O O . ALA A 1 639 ? -28.141 27 20.516 1 97.19 639 ALA A O 1
ATOM 5130 N N . ASP A 1 640 ? -29.859 28.219 21.219 1 97 640 ASP A N 1
ATOM 5131 C CA . ASP A 1 640 ? -30.359 27.172 22.094 1 97 640 ASP A CA 1
ATOM 5132 C C . ASP A 1 640 ? -30.906 26 21.281 1 97 640 ASP A C 1
ATOM 5134 O O . ASP A 1 640 ? -30.703 24.844 21.641 1 97 640 ASP A O 1
ATOM 5138 N N . ARG A 1 641 ? -31.703 26.312 20.25 1 97.31 641 ARG A N 1
ATOM 5139 C CA . ARG A 1 641 ? -32.188 25.234 19.391 1 97.31 641 ARG A CA 1
ATOM 5140 C C . ARG A 1 641 ? -31.062 24.469 18.734 1 97.31 641 ARG A C 1
ATOM 5142 O O . ARG A 1 641 ? -31.094 23.25 18.641 1 97.31 641 ARG A O 1
ATOM 5149 N N . CYS A 1 642 ? -30.031 25.219 18.328 1 96.38 642 CYS A N 1
ATOM 5150 C CA . CYS A 1 642 ? -28.812 24.625 17.797 1 96.38 642 CYS A CA 1
ATOM 5151 C C . CYS A 1 642 ? -28.172 23.703 18.844 1 96.38 642 CYS A C 1
ATOM 5153 O O . CYS A 1 642 ? -27.781 22.578 18.516 1 96.38 642 CYS A O 1
ATOM 5155 N N . GLY A 1 643 ? -28.094 24.141 20.016 1 96.62 643 GLY A N 1
ATOM 5156 C CA . GLY A 1 643 ? -27.516 23.375 21.109 1 96.62 643 GLY A CA 1
ATOM 5157 C C . GLY A 1 643 ? -28.281 22.109 21.406 1 96.62 643 GLY A C 1
ATOM 5158 O O . GLY A 1 643 ? -27.688 21.062 21.672 1 96.62 643 GLY A O 1
ATOM 5159 N N . TYR A 1 644 ? -29.641 22.172 21.375 1 97.44 644 TYR A N 1
ATOM 5160 C CA . TYR A 1 644 ? -30.469 21 21.625 1 97.44 644 TYR A CA 1
ATOM 5161 C C . TYR A 1 644 ? -30.219 19.922 20.578 1 97.44 644 TYR A C 1
ATOM 5163 O O . TYR A 1 644 ? -30.047 18.75 20.922 1 97.44 644 TYR A O 1
ATOM 5171 N N . ILE A 1 645 ? -30.109 20.344 19.344 1 96.69 645 ILE A N 1
ATOM 5172 C CA . ILE A 1 645 ? -29.891 19.406 18.266 1 96.69 645 ILE A CA 1
ATOM 5173 C C . ILE A 1 645 ? -28.531 18.734 18.422 1 96.69 645 ILE A C 1
ATOM 5175 O O . ILE A 1 645 ? -28.422 17.5 18.359 1 96.69 645 ILE A O 1
ATOM 5179 N N . ASP A 1 646 ? -27.531 19.5 18.641 1 97.56 646 ASP A N 1
ATOM 5180 C CA . ASP A 1 646 ? -26.172 18.953 18.75 1 97.56 646 ASP A CA 1
ATOM 5181 C C . ASP A 1 646 ? -26.047 18.031 19.969 1 97.56 646 ASP A C 1
ATOM 5183 O O . ASP A 1 646 ? -25.438 16.953 19.875 1 97.56 646 ASP A O 1
ATOM 5187 N N . ASP A 1 647 ? -26.594 18.469 21.062 1 97.62 647 ASP A N 1
ATOM 5188 C CA . ASP A 1 647 ? -26.484 17.688 22.297 1 97.62 647 ASP A CA 1
ATOM 5189 C C . ASP A 1 647 ? -27.141 16.312 22.141 1 97.62 647 ASP A C 1
ATOM 5191 O O . ASP A 1 647 ? -26.516 15.297 22.438 1 97.62 647 ASP A O 1
ATOM 5195 N N . VAL A 1 648 ? -28.359 16.297 21.688 1 97.25 648 VAL A N 1
ATOM 5196 C CA . VAL A 1 648 ? -29.094 15.039 21.703 1 97.25 648 VAL A CA 1
ATOM 5197 C C . VAL A 1 648 ? -28.469 14.07 20.703 1 97.25 648 VAL A C 1
ATOM 5199 O O . VAL A 1 648 ? -28.406 12.859 20.969 1 97.25 648 VAL A O 1
ATOM 5202 N N . PHE A 1 649 ? -27.969 14.5 19.594 1 96.38 649 PHE A N 1
ATOM 5203 C CA . PHE A 1 649 ? -27.312 13.625 18.625 1 96.38 649 PHE A CA 1
ATOM 5204 C C . PHE A 1 649 ? -25.969 13.156 19.156 1 96.38 649 PHE A C 1
ATOM 5206 O O . PHE A 1 649 ? -25.578 12.008 18.953 1 96.38 649 PHE A O 1
ATOM 5213 N N . ALA A 1 650 ? -25.219 14.07 19.797 1 97.06 650 ALA A N 1
ATOM 5214 C CA . ALA A 1 650 ? -23.938 13.68 20.375 1 97.06 650 ALA A CA 1
ATOM 5215 C C . ALA A 1 650 ? -24.125 12.648 21.484 1 97.06 650 ALA A C 1
ATOM 5217 O O . ALA A 1 650 ? -23.359 11.695 21.594 1 97.06 650 ALA A O 1
ATOM 5218 N N . LEU A 1 651 ? -25.141 12.883 22.297 1 97.69 651 LEU A N 1
ATOM 5219 C CA . LEU A 1 651 ? -25.469 11.953 23.375 1 97.69 651 LEU A CA 1
ATOM 5220 C C . LEU A 1 651 ? -25.891 10.602 22.797 1 97.69 651 LEU A C 1
ATOM 5222 O O . LEU A 1 651 ? -25.531 9.555 23.344 1 97.69 651 LEU A O 1
ATOM 5226 N N . GLY A 1 652 ? -26.656 10.641 21.766 1 95.38 652 GLY A N 1
ATOM 5227 C CA . GLY A 1 652 ? -26.984 9.406 21.062 1 95.38 652 GLY A CA 1
ATOM 5228 C C . GLY A 1 652 ? -25.781 8.68 20.516 1 95.38 652 GLY A C 1
ATOM 5229 O O . GLY A 1 652 ? -25.656 7.461 20.672 1 95.38 652 GLY A O 1
ATOM 5230 N N . ARG A 1 653 ? -24.891 9.406 19.875 1 94.94 653 ARG A N 1
ATOM 5231 C CA . ARG A 1 653 ? -23.672 8.844 19.312 1 94.94 653 ARG A CA 1
ATOM 5232 C C . ARG A 1 653 ? -22.828 8.172 20.375 1 94.94 653 ARG A C 1
ATOM 5234 O O . ARG A 1 653 ? -22.203 7.137 20.125 1 94.94 653 ARG A O 1
ATOM 5241 N N . ALA A 1 654 ? -22.859 8.719 21.578 1 96.12 654 ALA A N 1
ATOM 5242 C CA . ALA A 1 654 ? -22.078 8.203 22.703 1 96.12 654 ALA A CA 1
ATOM 5243 C C . ALA A 1 654 ? -22.859 7.141 23.484 1 96.12 654 ALA A C 1
ATOM 5245 O O . ALA A 1 654 ? -22.406 6.664 24.516 1 96.12 654 ALA A O 1
ATOM 5246 N N . ASP A 1 655 ? -24.062 6.82 23.062 1 94.81 655 ASP A N 1
ATOM 5247 C CA . ASP A 1 655 ? -24.922 5.797 23.641 1 94.81 655 ASP A CA 1
ATOM 5248 C C . ASP A 1 655 ? -25.375 6.199 25.047 1 94.81 655 ASP A C 1
ATOM 5250 O O . ASP A 1 655 ? -25.5 5.352 25.938 1 94.81 655 ASP A O 1
ATOM 5254 N N . VAL A 1 656 ? -25.531 7.473 25.25 1 95.44 656 VAL A N 1
ATOM 5255 C CA . VAL A 1 656 ? -26.016 8.016 26.516 1 95.44 656 VAL A CA 1
ATOM 5256 C C . VAL A 1 656 ? -27.547 8.094 26.484 1 95.44 656 VAL A C 1
ATOM 5258 O O . VAL A 1 656 ? -28.203 7.887 27.5 1 95.44 656 VAL A O 1
ATOM 5261 N N . VAL A 1 657 ? -28.078 8.477 25.312 1 95.06 657 VAL A N 1
ATOM 5262 C CA . VAL A 1 657 ? -29.516 8.523 25.094 1 95.06 657 VAL A CA 1
ATOM 5263 C C . VAL A 1 657 ? -29.875 7.727 23.844 1 95.06 657 VAL A C 1
ATOM 5265 O O . VAL A 1 657 ? -29.031 7.496 22.969 1 95.06 657 VAL A O 1
ATOM 5268 N N . ASP A 1 658 ? -31.109 7.285 23.828 1 92.44 658 ASP A N 1
ATOM 5269 C CA . ASP A 1 658 ? -31.594 6.617 22.625 1 92.44 658 ASP A CA 1
ATOM 5270 C C . ASP A 1 658 ? -31.719 7.602 21.469 1 92.44 658 ASP A C 1
ATOM 5272 O O . ASP A 1 658 ? -32.188 8.734 21.641 1 92.44 658 ASP A O 1
ATOM 5276 N N . TYR A 1 659 ? -31.344 7.113 20.234 1 90.5 659 TYR A N 1
ATOM 5277 C CA . TYR A 1 659 ? -31.406 7.973 19.062 1 90.5 659 TYR A CA 1
ATOM 5278 C C . TYR A 1 659 ? -32.844 8.398 18.781 1 90.5 659 TYR A C 1
ATOM 5280 O O . TYR A 1 659 ? -33.062 9.391 18.078 1 90.5 659 TYR A O 1
ATOM 5288 N N . GLY A 1 660 ? -33.75 7.605 19.266 1 91.06 660 GLY A N 1
ATOM 5289 C CA . GLY A 1 660 ? -35.125 8 19.109 1 91.06 660 GLY A CA 1
ATOM 5290 C C . GLY A 1 660 ? -35.406 9.398 19.609 1 91.06 660 GLY A C 1
ATOM 5291 O O . GLY A 1 660 ? -36.219 10.133 19.031 1 91.06 660 GLY A O 1
ATOM 5292 N N . ASN A 1 661 ? -34.844 9.805 20.703 1 94.19 661 ASN A N 1
ATOM 5293 C CA . ASN A 1 661 ? -35 11.164 21.219 1 94.19 661 ASN A CA 1
ATOM 5294 C C . ASN A 1 661 ? -34.438 12.195 20.25 1 94.19 661 ASN A C 1
ATOM 5296 O O . ASN A 1 661 ? -35 13.266 20.078 1 94.19 661 ASN A O 1
ATOM 5300 N N . ALA A 1 662 ? -33.281 11.852 19.656 1 93.94 662 ALA A N 1
ATOM 5301 C CA . ALA A 1 662 ? -32.656 12.75 18.688 1 93.94 662 ALA A CA 1
ATOM 5302 C C . ALA A 1 662 ? -33.562 12.969 17.484 1 93.94 662 ALA A C 1
ATOM 5304 O O . ALA A 1 662 ? -33.781 14.109 17.047 1 93.94 662 ALA A O 1
ATOM 5305 N N . PHE A 1 663 ? -34.125 11.945 16.969 1 91.5 663 PHE A N 1
ATOM 5306 C CA . PHE A 1 663 ? -35 12.047 15.805 1 91.5 663 PHE A CA 1
ATOM 5307 C C . PHE A 1 663 ? -36.281 12.781 16.156 1 91.5 663 PHE A C 1
ATOM 5309 O O . PHE A 1 663 ? -36.812 13.531 15.328 1 91.5 663 PHE A O 1
ATOM 5316 N N . ASN A 1 664 ? -36.781 12.562 17.344 1 93.44 664 ASN A N 1
ATOM 5317 C CA . ASN A 1 664 ? -38 13.266 17.781 1 93.44 664 ASN A CA 1
ATOM 5318 C C . ASN A 1 664 ? -37.781 14.781 17.781 1 93.44 664 ASN A C 1
ATOM 5320 O O . ASN A 1 664 ? -38.688 15.531 17.453 1 93.44 664 ASN A O 1
ATOM 5324 N N . LEU A 1 665 ? -36.594 15.266 18.141 1 95.31 665 LEU A N 1
ATOM 5325 C CA . LEU A 1 665 ? -36.312 16.688 18.172 1 95.31 665 LEU A CA 1
ATOM 5326 C C . LEU A 1 665 ? -36.281 17.281 16.766 1 95.31 665 LEU A C 1
ATOM 5328 O O . LEU A 1 665 ? -36.344 18.5 16.594 1 95.31 665 LEU A O 1
ATOM 5332 N N . THR A 1 666 ? -36.156 16.438 15.766 1 92.5 666 THR A N 1
ATOM 5333 C CA . THR A 1 666 ? -36.062 16.938 14.406 1 92.5 666 THR A CA 1
ATOM 5334 C C . THR A 1 666 ? -37.438 17.125 13.805 1 92.5 666 THR A C 1
ATOM 5336 O O . THR A 1 666 ? -37.594 17.703 12.719 1 92.5 666 THR A O 1
ATOM 5339 N N . LYS A 1 667 ? -38.5 16.734 14.469 1 90.88 667 LYS A N 1
ATOM 5340 C CA . LYS A 1 667 ? -39.844 16.75 13.938 1 90.88 667 LYS A CA 1
ATOM 5341 C C . LYS A 1 667 ? -40.344 18.172 13.695 1 90.88 667 LYS A C 1
ATOM 5343 O O . LYS A 1 667 ? -41.125 18.422 12.789 1 90.88 667 LYS A O 1
ATOM 5348 N N . TYR A 1 668 ? -39.812 19.172 14.391 1 93.25 668 TYR A N 1
ATOM 5349 C CA . TYR A 1 668 ? -40.281 20.531 14.273 1 93.25 668 TYR A CA 1
ATOM 5350 C C . TYR A 1 668 ? -39.625 21.266 13.117 1 93.25 668 TYR A C 1
ATOM 5352 O O . TYR A 1 668 ? -40.031 22.359 12.742 1 93.25 668 TYR A O 1
ATOM 5360 N N . LEU A 1 669 ? -38.688 20.703 12.43 1 91.88 669 LEU A N 1
ATOM 5361 C CA . LEU A 1 669 ? -37.75 21.375 11.523 1 91.88 669 LEU A CA 1
ATOM 5362 C C . LEU A 1 669 ? -38.5 21.938 10.312 1 91.88 669 LEU A C 1
ATOM 5364 O O . LEU A 1 669 ? -37.969 22.828 9.625 1 91.88 669 LEU A O 1
ATOM 5368 N N . THR A 1 670 ? -39.594 21.469 10.023 1 86.5 670 THR A N 1
ATOM 5369 C CA . THR A 1 670 ? -40.375 22.016 8.922 1 86.5 670 THR A CA 1
ATOM 5370 C C . THR A 1 670 ? -40.656 23.5 9.156 1 86.5 670 THR A C 1
ATOM 5372 O O . THR A 1 670 ? -40.906 24.25 8.211 1 86.5 670 THR A O 1
ATOM 5375 N N . ASN A 1 671 ? -40.562 23.875 10.445 1 89.25 671 ASN A N 1
ATOM 5376 C CA . ASN A 1 671 ? -40.875 25.25 10.812 1 89.25 671 ASN A CA 1
ATOM 5377 C C . ASN A 1 671 ? -39.625 26.047 11.133 1 89.25 671 ASN A C 1
ATOM 5379 O O . ASN A 1 671 ? -39.688 27.219 11.484 1 89.25 671 ASN A O 1
ATOM 5383 N N . GLU A 1 672 ? -38.5 25.438 11.008 1 92.94 672 GLU A N 1
ATOM 5384 C CA . GLU A 1 672 ? -37.25 26.094 11.352 1 92.94 672 GLU A CA 1
ATOM 5385 C C . GLU A 1 672 ? -36.719 26.938 10.188 1 92.94 672 GLU A C 1
ATOM 5387 O O . GLU A 1 672 ? -36.688 26.469 9.047 1 92.94 672 GLU A O 1
ATOM 5392 N N . THR A 1 673 ? -36.281 28.203 10.469 1 90.75 673 THR A N 1
ATOM 5393 C CA . THR A 1 673 ? -35.875 29.094 9.398 1 90.75 673 THR A CA 1
ATOM 5394 C C . THR A 1 673 ? -34.469 29.641 9.672 1 90.75 673 THR A C 1
ATOM 5396 O O . THR A 1 673 ? -33.969 30.469 8.922 1 90.75 673 THR A O 1
ATOM 5399 N N . GLU A 1 674 ? -33.906 29.203 10.766 1 93.94 674 GLU A N 1
ATOM 5400 C CA . GLU A 1 674 ? -32.594 29.766 11.141 1 93.94 674 GLU A CA 1
ATOM 5401 C C . GLU A 1 674 ? -31.453 28.938 10.562 1 93.94 674 GLU A C 1
ATOM 5403 O O . GLU A 1 674 ? -31.438 27.719 10.672 1 93.94 674 GLU A O 1
ATOM 5408 N N . TYR A 1 675 ? -30.453 29.672 9.922 1 95 675 TYR A N 1
ATOM 5409 C CA . TYR A 1 675 ? -29.312 29.062 9.242 1 95 675 TYR A CA 1
ATOM 5410 C C . TYR A 1 675 ? -28.516 28.172 10.188 1 95 675 TYR A C 1
ATOM 5412 O O . TYR A 1 675 ? -28.219 27.016 9.867 1 95 675 TYR A O 1
ATOM 5420 N N . ILE A 1 676 ? -28.109 28.641 11.398 1 97.06 676 ILE A N 1
ATOM 5421 C CA . ILE A 1 676 ? -27.188 27.906 12.266 1 97.06 676 ILE A CA 1
ATOM 5422 C C . ILE A 1 676 ? -27.844 26.609 12.734 1 97.06 676 ILE A C 1
ATOM 5424 O O . ILE A 1 676 ? -27.156 25.609 12.961 1 97.06 676 ILE A O 1
ATOM 5428 N N . VAL A 1 677 ? -29.172 26.562 12.883 1 96.25 677 VAL A N 1
ATOM 5429 C CA . VAL A 1 677 ? -29.875 25.359 13.312 1 96.25 677 VAL A CA 1
ATOM 5430 C C . VAL A 1 677 ? -29.797 24.297 12.211 1 96.25 677 VAL A C 1
ATOM 5432 O O . VAL A 1 677 ? -29.438 23.156 12.469 1 96.25 677 VAL A O 1
ATOM 5435 N N . TRP A 1 678 ? -30.078 24.719 10.992 1 94.25 678 TRP A N 1
ATOM 5436 C CA . TRP A 1 678 ? -30.031 23.781 9.867 1 94.25 678 TRP A CA 1
ATOM 5437 C C . TRP A 1 678 ? -28.609 23.297 9.625 1 94.25 678 TRP A C 1
ATOM 5439 O O . TRP A 1 678 ? -28.391 22.141 9.227 1 94.25 678 TRP A O 1
ATOM 5449 N N . GLU A 1 679 ? -27.641 24.172 9.742 1 95.81 679 GLU A N 1
ATOM 5450 C CA . GLU A 1 679 ? -26.25 23.75 9.609 1 95.81 679 GLU A CA 1
ATOM 5451 C C . GLU A 1 679 ? -25.922 22.656 10.617 1 95.81 679 GLU A C 1
ATOM 5453 O O . GLU A 1 679 ? -25.234 21.688 10.273 1 95.81 679 GLU A O 1
ATOM 5458 N N . ARG A 1 680 ? -26.344 22.812 11.828 1 96 680 ARG A N 1
ATOM 5459 C CA . ARG A 1 680 ? -26.062 21.812 12.859 1 96 680 ARG A CA 1
ATOM 5460 C C . ARG A 1 680 ? -26.797 20.516 12.578 1 96 680 ARG A C 1
ATOM 5462 O O . ARG A 1 680 ? -26.266 19.438 12.82 1 96 680 ARG A O 1
ATOM 5469 N N . VAL A 1 681 ? -28.062 20.656 12.109 1 93.56 681 VAL A N 1
ATOM 5470 C CA . VAL A 1 681 ? -28.797 19.469 11.688 1 93.56 681 VAL A CA 1
ATOM 5471 C C . VAL A 1 681 ? -28 18.719 10.633 1 93.56 681 VAL A C 1
ATOM 5473 O O . VAL A 1 681 ? -27.844 17.5 10.727 1 93.56 681 VAL A O 1
ATOM 5476 N N . SER A 1 682 ? -27.5 19.422 9.68 1 93.81 682 SER A N 1
ATOM 5477 C CA . SER A 1 682 ? -26.719 18.828 8.594 1 93.81 682 SER A CA 1
ATOM 5478 C C . SER A 1 682 ? -25.531 18.047 9.133 1 93.81 682 SER A C 1
ATOM 5480 O O . SER A 1 682 ? -25.312 16.891 8.742 1 93.81 682 SER A O 1
ATOM 5482 N N . SER A 1 683 ? -24.766 18.625 10 1 93.88 683 SER A N 1
ATOM 5483 C CA . SER A 1 683 ? -23.578 17.984 10.555 1 93.88 683 SER A CA 1
ATOM 5484 C C . SER A 1 683 ? -23.938 16.781 11.406 1 93.88 683 SER A C 1
ATOM 5486 O O . SER A 1 683 ? -23.234 15.766 11.414 1 93.88 683 SER A O 1
ATOM 5488 N N . SER A 1 684 ? -25 16.891 12.164 1 92.31 684 SER A N 1
ATOM 5489 C CA . SER A 1 684 ? -25.406 15.844 13.086 1 92.31 684 SER A CA 1
ATOM 5490 C C . SER A 1 684 ? -25.906 14.609 12.344 1 92.31 684 SER A C 1
ATOM 5492 O O . SER A 1 684 ? -25.578 13.484 12.719 1 92.31 684 SER A O 1
ATOM 5494 N N . ILE A 1 685 ? -26.641 14.797 11.328 1 90.75 685 ILE A N 1
ATOM 5495 C CA . ILE A 1 685 ? -27.188 13.656 10.609 1 90.75 685 ILE A CA 1
ATOM 5496 C C . ILE A 1 685 ? -26.109 13.062 9.695 1 90.75 685 ILE A C 1
ATOM 5498 O O . ILE A 1 685 ? -26.234 11.914 9.258 1 90.75 685 ILE A O 1
ATOM 5502 N N . ALA A 1 686 ? -25.141 13.852 9.375 1 91.06 686 ALA A N 1
ATOM 5503 C CA . ALA A 1 686 ? -24.062 13.391 8.492 1 91.06 686 ALA A CA 1
ATOM 5504 C C . ALA A 1 686 ? -23.359 12.172 9.078 1 91.06 686 ALA A C 1
ATOM 5506 O O . ALA A 1 686 ? -23 11.242 8.344 1 91.06 686 ALA A O 1
ATOM 5507 N N . TYR A 1 687 ? -23.125 12.133 10.375 1 91.12 687 TYR A N 1
ATOM 5508 C CA . TYR A 1 687 ? -22.453 11 11.008 1 91.12 687 TYR A CA 1
ATOM 5509 C C . TYR A 1 687 ? -23.266 9.719 10.828 1 91.12 687 TYR A C 1
ATOM 5511 O O . TYR A 1 687 ? -22.719 8.68 10.461 1 91.12 687 TYR A O 1
ATOM 5519 N N . VAL A 1 688 ? -24.5 9.828 11.102 1 89.69 688 VAL A N 1
ATOM 5520 C CA . VAL A 1 688 ? -25.391 8.672 10.984 1 89.69 688 VAL A CA 1
ATOM 5521 C C . VAL A 1 688 ? -25.391 8.172 9.539 1 89.69 688 VAL A C 1
ATOM 5523 O O . VAL A 1 688 ? -25.297 6.973 9.289 1 89.69 688 VAL A O 1
ATOM 5526 N N . ARG A 1 689 ? -25.453 9.078 8.656 1 88.31 689 ARG A N 1
ATOM 5527 C CA . ARG A 1 689 ? -25.453 8.75 7.23 1 88.31 689 ARG A CA 1
ATOM 5528 C C . ARG A 1 689 ? -24.156 8.047 6.84 1 88.31 689 ARG A C 1
ATOM 5530 O O . ARG A 1 689 ? -24.188 7.027 6.148 1 88.31 689 ARG A O 1
ATOM 5537 N N . ASP A 1 690 ? -23.078 8.555 7.266 1 89.62 690 ASP A N 1
ATOM 5538 C CA . ASP A 1 690 ? -21.766 8.016 6.922 1 89.62 690 ASP A CA 1
ATOM 5539 C C . ASP A 1 690 ? -21.594 6.594 7.457 1 89.62 690 ASP A C 1
ATOM 5541 O O . ASP A 1 690 ? -21.031 5.734 6.781 1 89.62 690 ASP A O 1
ATOM 5545 N N . MET A 1 691 ? -22.078 6.285 8.633 1 91.19 691 MET A N 1
ATOM 5546 C CA . MET A 1 691 ? -21.969 4.969 9.258 1 91.19 691 MET A CA 1
ATOM 5547 C C . MET A 1 691 ? -22.828 3.941 8.523 1 91.19 691 MET A C 1
ATOM 5549 O O . MET A 1 691 ? -22.5 2.752 8.523 1 91.19 691 MET A O 1
ATOM 5553 N N . LEU A 1 692 ? -23.859 4.426 7.828 1 87.19 692 LEU A N 1
ATOM 5554 C CA . LEU A 1 692 ? -24.781 3.496 7.199 1 87.19 692 LEU A CA 1
ATOM 5555 C C . LEU A 1 692 ? -24.609 3.488 5.688 1 87.19 692 LEU A C 1
ATOM 5557 O O . LEU A 1 692 ? -25.328 2.777 4.977 1 87.19 692 LEU A O 1
ATOM 5561 N N . SER A 1 693 ? -23.688 4.18 5.168 1 82.75 693 SER A N 1
ATOM 5562 C CA . SER A 1 693 ? -23.562 4.43 3.736 1 82.75 693 SER A CA 1
ATOM 5563 C C . SER A 1 693 ? -23.266 3.143 2.971 1 82.75 693 SER A C 1
ATOM 5565 O O . SER A 1 693 ? -23.672 2.996 1.815 1 82.75 693 SER A O 1
ATOM 5567 N N . ASP A 1 694 ? -22.625 2.205 3.545 1 76.31 694 ASP A N 1
ATOM 5568 C CA . ASP A 1 694 ? -22.266 0.971 2.85 1 76.31 694 ASP A CA 1
ATOM 5569 C C . ASP A 1 694 ? -23.359 -0.087 3.018 1 76.31 694 ASP A C 1
ATOM 5571 O O . ASP A 1 694 ? -23.266 -1.177 2.447 1 76.31 694 ASP A O 1
ATOM 5575 N N . ASP A 1 695 ? -24.281 0.271 3.84 1 73.56 695 ASP A N 1
ATOM 5576 C CA . ASP A 1 695 ? -25.391 -0.653 4.035 1 73.56 695 ASP A CA 1
ATOM 5577 C C . ASP A 1 695 ? -26.5 -0.416 3.004 1 73.56 695 ASP A C 1
ATOM 5579 O O . ASP A 1 695 ? -27.203 0.597 3.059 1 73.56 695 ASP A O 1
ATOM 5583 N N . THR A 1 696 ? -26.688 -1.198 2.078 1 67 696 THR A N 1
ATOM 5584 C CA . THR A 1 696 ? -27.609 -1.017 0.962 1 67 696 THR A CA 1
ATOM 5585 C C . THR A 1 696 ? -29.062 -1.172 1.423 1 67 696 THR A C 1
ATOM 5587 O O . THR A 1 696 ? -29.984 -0.791 0.708 1 67 696 THR A O 1
ATOM 5590 N N . VAL A 1 697 ? -29.328 -1.59 2.643 1 64.88 697 VAL A N 1
ATOM 5591 C CA . VAL A 1 697 ? -30.688 -1.829 3.121 1 64.88 697 VAL A CA 1
ATOM 5592 C C . VAL A 1 697 ? -31.156 -0.636 3.947 1 64.88 697 VAL A C 1
ATOM 5594 O O . VAL A 1 697 ? -32.25 -0.133 3.744 1 64.88 697 VAL A O 1
ATOM 5597 N N . LEU A 1 698 ? -30.438 -0.003 4.789 1 61.41 698 LEU A N 1
ATOM 5598 C CA . LEU A 1 698 ? -30.844 0.992 5.777 1 61.41 698 LEU A CA 1
ATOM 5599 C C . LEU A 1 698 ? -30.672 2.404 5.227 1 61.41 698 LEU A C 1
ATOM 5601 O O . LEU A 1 698 ? -31.453 3.301 5.555 1 61.41 698 LEU A O 1
ATOM 5605 N N . TYR A 1 699 ? -29.828 2.596 4.379 1 61.53 699 TYR A N 1
ATOM 5606 C CA . TYR A 1 699 ? -29.453 3.934 3.936 1 61.53 699 TYR A CA 1
ATOM 5607 C C . TYR A 1 699 ? -30.609 4.613 3.215 1 61.53 699 TYR A C 1
ATOM 5609 O O . TYR A 1 699 ? -30.922 5.781 3.48 1 61.53 699 TYR A O 1
ATOM 5617 N N . PRO A 1 700 ? -31.375 3.945 2.439 1 57.31 700 PRO A N 1
ATOM 5618 C CA . PRO A 1 700 ? -32.438 4.617 1.716 1 57.31 700 PRO A CA 1
ATOM 5619 C C . PRO A 1 700 ? -33.594 5.07 2.635 1 57.31 700 PRO A C 1
ATOM 5621 O O . PRO A 1 700 ? -34.375 5.922 2.254 1 57.31 700 PRO A O 1
ATOM 5624 N N . LYS A 1 701 ? -33.656 4.711 3.84 1 58.5 701 LYS A N 1
ATOM 5625 C CA . LYS A 1 701 ? -34.75 5.055 4.766 1 58.5 701 LYS A CA 1
ATOM 5626 C C . LYS A 1 701 ? -34.438 6.371 5.484 1 58.5 701 LYS A C 1
ATOM 5628 O O . LYS A 1 701 ? -35.344 6.98 6.062 1 58.5 701 LYS A O 1
ATOM 5633 N N . PHE A 1 702 ? -33.344 6.844 5.449 1 54.88 702 PHE A N 1
ATOM 5634 C CA . PHE A 1 702 ? -32.969 8.086 6.109 1 54.88 702 PHE A CA 1
ATOM 5635 C C . PHE A 1 702 ? -33.25 9.289 5.207 1 54.88 702 PHE A C 1
ATOM 5637 O O . PHE A 1 702 ? -32.438 9.609 4.336 1 54.88 702 PHE A O 1
ATOM 5644 N N . GLN A 1 703 ? -34.594 9.93 5.129 1 59.72 703 GLN A N 1
ATOM 5645 C CA . GLN A 1 703 ? -34.938 11.039 4.246 1 59.72 703 GLN A CA 1
ATOM 5646 C C . GLN A 1 703 ? -35.5 12.227 5.039 1 59.72 703 GLN A C 1
ATOM 5648 O O . GLN A 1 703 ? -36.188 12.047 6.039 1 59.72 703 GLN A O 1
ATOM 5653 N N . VAL A 1 704 ? -34.844 13.508 4.855 1 58.34 704 VAL A N 1
ATOM 5654 C CA . VAL A 1 704 ? -35.344 14.758 5.426 1 58.34 704 VAL A CA 1
ATOM 5655 C C . VAL A 1 704 ? -35.938 15.617 4.324 1 58.34 704 VAL A C 1
ATOM 5657 O O . VAL A 1 704 ? -35.375 15.766 3.246 1 58.34 704 VAL A O 1
ATOM 5660 N N . GLY A 1 705 ? -37.312 15.977 4.273 1 54.75 705 GLY A N 1
ATOM 5661 C CA . GLY A 1 705 ? -38.031 16.672 3.213 1 54.75 705 GLY A CA 1
ATOM 5662 C C . GLY A 1 705 ? -38.062 18.172 3.418 1 54.75 705 GLY A C 1
ATOM 5663 O O . GLY A 1 705 ? -38.781 18.656 4.309 1 54.75 705 GLY A O 1
ATOM 5664 N N . LEU A 1 706 ? -37.031 19.031 3.314 1 60 706 LEU A N 1
ATOM 5665 C CA . LEU A 1 706 ? -37.281 20.469 3.264 1 60 706 LEU A CA 1
ATOM 5666 C C . LEU A 1 706 ? -37.031 21 1.86 1 60 706 LEU A C 1
ATOM 5668 O O . LEU A 1 706 ? -36.062 20.625 1.209 1 60 706 LEU A O 1
ATOM 5672 N N . GLN A 1 707 ? -37.969 21.75 1.219 1 64.19 707 GLN A N 1
ATOM 5673 C CA . GLN A 1 707 ? -37.781 22.203 -0.156 1 64.19 707 GLN A CA 1
ATOM 5674 C C . GLN A 1 707 ? -37.562 23.703 -0.219 1 64.19 707 GLN A C 1
ATOM 5676 O O . GLN A 1 707 ? -38.406 24.484 0.215 1 64.19 707 GLN A O 1
ATOM 5681 N N . LEU A 1 708 ? -36.25 24.156 -0.172 1 74.12 708 LEU A N 1
ATOM 5682 C CA . LEU A 1 708 ? -35.938 25.516 -0.645 1 74.12 708 LEU A CA 1
ATOM 5683 C C . LEU A 1 708 ? -35.594 25.5 -2.133 1 74.12 708 LEU A C 1
ATOM 5685 O O . LEU A 1 708 ? -35.125 24.5 -2.662 1 74.12 708 LEU A O 1
ATOM 5689 N N . GLY A 1 709 ? -36 26.547 -2.863 1 81.31 709 GLY A N 1
ATOM 5690 C CA . GLY A 1 709 ? -35.75 26.625 -4.297 1 81.31 709 GLY A CA 1
ATOM 5691 C C . GLY A 1 709 ? -34.312 26.969 -4.648 1 81.31 709 GLY A C 1
ATOM 5692 O O . GLY A 1 709 ? -33.469 27.109 -3.764 1 81.31 709 GLY A O 1
ATOM 5693 N N . TRP A 1 710 ? -33.906 27 -5.883 1 89.81 710 TRP A N 1
ATOM 5694 C CA . TRP A 1 710 ? -32.531 27.172 -6.414 1 89.81 710 TRP A CA 1
ATOM 5695 C C . TRP A 1 710 ? -32.281 28.625 -6.805 1 89.81 710 TRP A C 1
ATOM 5697 O O . TRP A 1 710 ? -31.344 28.922 -7.531 1 89.81 710 TRP A O 1
ATOM 5707 N N . ASP A 1 711 ? -33.125 29.547 -6.324 1 88.5 711 ASP A N 1
ATOM 5708 C CA . ASP A 1 711 ? -32.906 30.969 -6.578 1 88.5 711 ASP A CA 1
ATOM 5709 C C . ASP A 1 711 ? -31.906 31.562 -5.57 1 88.5 711 ASP A C 1
ATOM 5711 O O . ASP A 1 711 ? -32.219 31.641 -4.379 1 88.5 711 ASP A O 1
ATOM 5715 N N . ASP A 1 712 ? -30.875 32 -6.035 1 91.38 712 ASP A N 1
ATOM 5716 C CA . ASP A 1 712 ? -29.797 32.5 -5.191 1 91.38 712 ASP A CA 1
ATOM 5717 C C . ASP A 1 712 ? -30.031 33.969 -4.797 1 91.38 712 ASP A C 1
ATOM 5719 O O . ASP A 1 712 ? -29.359 34.875 -5.281 1 91.38 712 ASP A O 1
ATOM 5723 N N . GLU A 1 713 ? -30.938 34.25 -3.904 1 90.19 713 GLU A N 1
ATOM 5724 C CA . GLU A 1 713 ? -31.344 35.594 -3.502 1 90.19 713 GLU A CA 1
ATOM 5725 C C . GLU A 1 713 ? -31.422 35.719 -1.982 1 90.19 713 GLU A C 1
ATOM 5727 O O . GLU A 1 713 ? -31.375 34.719 -1.272 1 90.19 713 GLU A O 1
ATOM 5732 N N . GLY A 1 714 ? -31.484 37.031 -1.469 1 90.94 714 GLY A N 1
ATOM 5733 C CA . GLY A 1 714 ? -31.656 37.281 -0.049 1 90.94 714 GLY A CA 1
ATOM 5734 C C . GLY A 1 714 ? -30.375 37.688 0.646 1 90.94 714 GLY A C 1
ATOM 5735 O O . GLY A 1 714 ? -29.375 38 -0.011 1 90.94 714 GLY A O 1
ATOM 5736 N N . SER A 1 715 ? -30.469 37.781 1.998 1 93.81 715 SER A N 1
ATOM 5737 C CA . SER A 1 715 ? -29.328 38.156 2.83 1 93.81 715 SER A CA 1
ATOM 5738 C C . SER A 1 715 ? -28.25 37.062 2.809 1 93.81 715 SER A C 1
ATOM 5740 O O . SER A 1 715 ? -28.469 35.969 2.264 1 93.81 715 SER A O 1
ATOM 5742 N N . GLN A 1 716 ? -27.062 37.438 3.348 1 94.12 716 GLN A N 1
ATOM 5743 C CA . GLN A 1 716 ? -25.984 36.438 3.461 1 94.12 716 GLN A CA 1
ATOM 5744 C C . GLN A 1 716 ? -26.469 35.188 4.176 1 94.12 716 GLN A C 1
ATOM 5746 O O . GLN A 1 716 ? -26.172 34.062 3.746 1 94.12 716 GLN A O 1
ATOM 5751 N N . ARG A 1 717 ? -27.234 35.25 5.203 1 93.88 717 ARG A N 1
ATOM 5752 C CA . ARG A 1 717 ? -27.719 34.125 5.992 1 93.88 717 ARG A CA 1
ATOM 5753 C C . ARG A 1 717 ? -28.734 33.312 5.199 1 93.88 717 ARG A C 1
ATOM 5755 O O . ARG A 1 717 ? -28.781 32.094 5.316 1 93.88 717 ARG A O 1
ATOM 5762 N N . ASP A 1 718 ? -29.547 34.062 4.457 1 92.56 718 ASP A N 1
ATOM 5763 C CA . ASP A 1 718 ? -30.516 33.375 3.615 1 92.56 718 ASP A CA 1
ATOM 5764 C C . ASP A 1 718 ? -29.812 32.469 2.592 1 92.56 718 ASP A C 1
ATOM 5766 O O . ASP A 1 718 ? -30.266 31.359 2.326 1 92.56 718 ASP A O 1
ATOM 5770 N N . ARG A 1 719 ? -28.812 33 2.008 1 94.25 719 ARG A N 1
ATOM 5771 C CA . ARG A 1 719 ? -28.078 32.25 0.981 1 94.25 719 ARG A CA 1
ATOM 5772 C C . ARG A 1 719 ? -27.359 31.047 1.575 1 94.25 719 ARG A C 1
ATOM 5774 O O . ARG A 1 719 ? -27.344 29.969 0.977 1 94.25 719 ARG A O 1
ATOM 5781 N N . LEU A 1 720 ? -26.734 31.25 2.75 1 95.56 720 LEU A N 1
ATOM 5782 C CA . LEU A 1 720 ? -26.094 30.141 3.441 1 95.56 720 LEU A CA 1
ATOM 5783 C C . LEU A 1 720 ? -27.109 29.062 3.818 1 95.56 720 LEU A C 1
ATOM 5785 O O . LEU A 1 720 ? -26.844 27.875 3.689 1 95.56 720 LEU A O 1
ATOM 5789 N N . LEU A 1 721 ? -28.266 29.516 4.32 1 93.56 721 LEU A N 1
ATOM 5790 C CA . LEU A 1 721 ? -29.344 28.594 4.684 1 93.56 721 LEU A CA 1
ATOM 5791 C C . LEU A 1 721 ? -29.781 27.766 3.482 1 93.56 721 LEU A C 1
ATOM 5793 O O . LEU A 1 721 ? -29.938 26.547 3.584 1 93.56 721 LEU A O 1
ATOM 5797 N N . ARG A 1 722 ? -30 28.422 2.355 1 93 722 ARG A N 1
ATOM 5798 C CA . ARG A 1 722 ? -30.438 27.75 1.135 1 93 722 ARG A CA 1
ATOM 5799 C C . ARG A 1 722 ? -29.453 26.672 0.697 1 93 722 ARG A C 1
ATOM 5801 O O . ARG A 1 722 ? -29.844 25.562 0.367 1 93 722 ARG A O 1
ATOM 5808 N N . GLU A 1 723 ? -28.156 27 0.625 1 93.94 723 GLU A N 1
ATOM 5809 C CA . GLU A 1 723 ? -27.125 26.031 0.257 1 93.94 723 GLU A CA 1
ATOM 5810 C C . GLU A 1 723 ? -27.141 24.828 1.193 1 93.94 723 GLU A C 1
ATOM 5812 O O . GLU A 1 723 ? -27 23.688 0.747 1 93.94 723 GLU A O 1
ATOM 5817 N N . THR A 1 724 ? -27.328 25.031 2.508 1 94.06 724 THR A N 1
ATOM 5818 C CA . THR A 1 724 ? -27.297 23.984 3.516 1 94.06 724 THR A CA 1
ATOM 5819 C C . THR A 1 724 ? -28.484 23.031 3.332 1 94.06 724 THR A C 1
ATOM 5821 O O . THR A 1 724 ? -28.312 21.812 3.32 1 94.06 724 THR A O 1
ATOM 5824 N N . VAL A 1 725 ? -29.641 23.625 3.217 1 91.56 725 VAL A N 1
ATOM 5825 C CA . VAL A 1 725 ? -30.859 22.828 3.119 1 91.56 725 VAL A CA 1
ATOM 5826 C C . VAL A 1 725 ? -30.844 22.031 1.818 1 91.56 725 VAL A C 1
ATOM 5828 O O . VAL A 1 725 ? -31.172 20.828 1.813 1 91.56 725 VAL A O 1
ATOM 5831 N N . LEU A 1 726 ? -30.453 22.656 0.697 1 92.5 726 LEU A N 1
ATOM 5832 C CA . LEU A 1 726 ? -30.344 21.953 -0.574 1 92.5 726 LEU A CA 1
ATOM 5833 C C . LEU A 1 726 ? -29.266 20.875 -0.504 1 92.5 726 LEU A C 1
ATOM 5835 O O . LEU A 1 726 ? -29.406 19.812 -1.099 1 92.5 726 LEU A O 1
ATOM 5839 N N . GLY A 1 727 ? -28.172 21.219 0.195 1 93.69 727 GLY A N 1
ATOM 5840 C CA . GLY A 1 727 ? -27.109 20.234 0.387 1 93.69 727 GLY A CA 1
ATOM 5841 C C . GLY A 1 727 ? -27.594 18.984 1.1 1 93.69 727 GLY A C 1
ATOM 5842 O O . GLY A 1 727 ? -27.234 17.859 0.724 1 93.69 727 GLY A O 1
ATOM 5843 N N . ILE A 1 728 ? -28.422 19.125 2.146 1 91.25 728 ILE A N 1
ATOM 5844 C CA . ILE A 1 728 ? -29 18 2.879 1 91.25 728 ILE A CA 1
ATOM 5845 C C . ILE A 1 728 ? -29.859 17.156 1.939 1 91.25 728 ILE A C 1
ATOM 5847 O O . ILE A 1 728 ? -29.766 15.93 1.932 1 91.25 728 ILE A O 1
ATOM 5851 N N . ALA A 1 729 ? -30.656 17.844 1.185 1 90.06 729 ALA A N 1
ATOM 5852 C CA . ALA A 1 729 ? -31.547 17.141 0.261 1 90.06 729 ALA A CA 1
ATOM 5853 C C . ALA A 1 729 ? -30.766 16.328 -0.75 1 90.06 729 ALA A C 1
ATOM 5855 O O . ALA A 1 729 ? -31.109 15.18 -1.039 1 90.06 729 ALA A O 1
ATOM 5856 N N . CYS A 1 730 ? -29.719 16.844 -1.333 1 91.69 730 CYS A N 1
ATOM 5857 C CA . CYS A 1 730 ? -28.875 16.141 -2.279 1 91.69 730 CYS A CA 1
ATOM 5858 C C . CYS A 1 730 ? -28.219 14.922 -1.625 1 91.69 730 CYS A C 1
ATOM 5860 O O . CYS A 1 730 ? -28.219 13.828 -2.195 1 91.69 730 CYS A O 1
ATOM 5862 N N . GLN A 1 731 ? -27.75 15.086 -0.462 1 89.31 731 GLN A N 1
ATOM 5863 C CA . GLN A 1 731 ? -27.062 14.023 0.255 1 89.31 731 GLN A CA 1
ATOM 5864 C C . GLN A 1 731 ? -28 12.867 0.58 1 89.31 731 GLN A C 1
ATOM 5866 O O . GLN A 1 731 ? -27.578 11.711 0.606 1 89.31 731 GLN A O 1
ATOM 5871 N N . MET A 1 732 ? -29.203 13.195 0.784 1 84.81 732 MET A N 1
ATOM 5872 C CA . MET A 1 732 ? -30.188 12.188 1.161 1 84.81 732 MET A CA 1
ATOM 5873 C C . MET A 1 732 ? -30.797 11.531 -0.074 1 84.81 732 MET A C 1
ATOM 5875 O O . MET A 1 732 ? -31.641 10.641 0.043 1 84.81 732 MET A O 1
ATOM 5879 N N . GLY A 1 733 ? -30.469 12.062 -1.203 1 85.38 733 GLY A N 1
ATOM 5880 C CA . GLY A 1 733 ? -30.906 11.414 -2.436 1 85.38 733 GLY A CA 1
ATOM 5881 C C . GLY A 1 733 ? -32.281 11.875 -2.904 1 85.38 733 GLY A C 1
ATOM 5882 O O . GLY A 1 733 ? -33 11.125 -3.576 1 85.38 733 GLY A O 1
ATOM 5883 N N . ASP A 1 734 ? -32.625 13.039 -2.484 1 87.31 734 ASP A N 1
ATOM 5884 C CA . ASP A 1 734 ? -33.875 13.586 -3.002 1 87.31 734 ASP A CA 1
ATOM 5885 C C . ASP A 1 734 ? -33.844 13.703 -4.523 1 87.31 734 ASP A C 1
ATOM 5887 O O . ASP A 1 734 ? -33.125 14.547 -5.07 1 87.31 734 ASP A O 1
ATOM 5891 N N . GLN A 1 735 ? -34.688 12.992 -5.168 1 88.62 735 GLN A N 1
ATOM 5892 C CA . GLN A 1 735 ? -34.594 12.852 -6.617 1 88.62 735 GLN A CA 1
ATOM 5893 C C . GLN A 1 735 ? -34.906 14.164 -7.32 1 88.62 735 GLN A C 1
ATOM 5895 O O . GLN A 1 735 ? -34.312 14.508 -8.328 1 88.62 735 GLN A O 1
ATOM 5900 N N . GLU A 1 736 ? -35.875 14.875 -6.793 1 88.88 736 GLU A N 1
ATOM 5901 C CA . GLU A 1 736 ? -36.281 16.141 -7.402 1 88.88 736 GLU A CA 1
ATOM 5902 C C . GLU A 1 736 ? -35.125 17.156 -7.348 1 88.88 736 GLU A C 1
ATOM 5904 O O . GLU A 1 736 ? -34.844 17.844 -8.328 1 88.88 736 GLU A O 1
ATOM 5909 N N . VAL A 1 737 ? -34.562 17.25 -6.219 1 91.75 737 VAL A N 1
ATOM 5910 C CA . VAL A 1 737 ? -33.438 18.188 -6.023 1 91.75 737 VAL A CA 1
ATOM 5911 C C . VAL A 1 737 ? -32.25 17.75 -6.863 1 91.75 737 VAL A C 1
ATOM 5913 O O . VAL A 1 737 ? -31.578 18.594 -7.473 1 91.75 737 VAL A O 1
ATOM 5916 N N . LEU A 1 738 ? -31.984 16.469 -6.91 1 93.12 738 LEU A N 1
ATOM 5917 C CA . LEU A 1 738 ? -30.891 15.938 -7.707 1 93.12 738 LEU A CA 1
ATOM 5918 C C . LEU A 1 738 ? -31.125 16.188 -9.195 1 93.12 738 LEU A C 1
ATOM 5920 O O . LEU A 1 738 ? -30.188 16.5 -9.93 1 93.12 738 LEU A O 1
ATOM 5924 N N . ASN A 1 739 ? -32.312 16.047 -9.633 1 93.06 739 ASN A N 1
ATOM 5925 C CA . ASN A 1 739 ? -32.625 16.312 -11.023 1 93.06 739 ASN A CA 1
ATOM 5926 C C . ASN A 1 739 ? -32.406 17.781 -11.383 1 93.06 739 ASN A C 1
ATOM 5928 O O . ASN A 1 739 ? -31.906 18.094 -12.461 1 93.06 739 ASN A O 1
ATOM 5932 N N . GLU A 1 740 ? -32.875 18.625 -10.438 1 92.31 740 GLU A N 1
ATOM 5933 C CA . GLU A 1 740 ? -32.656 20.047 -10.68 1 92.31 740 GLU A CA 1
ATOM 5934 C C . GLU A 1 740 ? -31.172 20.391 -10.75 1 92.31 740 GLU A C 1
ATOM 5936 O O . GLU A 1 740 ? -30.75 21.188 -11.578 1 92.31 740 GLU A O 1
ATOM 5941 N N . ALA A 1 741 ? -30.391 19.812 -9.859 1 94.44 741 ALA A N 1
ATOM 5942 C CA . ALA A 1 741 ? -28.938 20 -9.906 1 94.44 741 ALA A CA 1
ATOM 5943 C C . ALA A 1 741 ? -28.375 19.562 -11.258 1 94.44 741 ALA A C 1
ATOM 5945 O O . ALA A 1 741 ? -27.5 20.219 -11.812 1 94.44 741 ALA A O 1
ATOM 5946 N N . SER A 1 742 ? -28.875 18.516 -11.781 1 94.94 742 SER A N 1
ATOM 5947 C CA . SER A 1 742 ? -28.438 17.984 -13.062 1 94.94 742 SER A CA 1
ATOM 5948 C C . SER A 1 742 ? -28.797 18.922 -14.211 1 94.94 742 SER A C 1
ATOM 5950 O O . SER A 1 742 ? -28 19.109 -15.133 1 94.94 742 SER A O 1
ATOM 5952 N N . VAL A 1 743 ? -30 19.438 -14.133 1 93.81 743 VAL A N 1
ATOM 5953 C CA . VAL A 1 743 ? -30.453 20.359 -15.164 1 93.81 743 VAL A CA 1
ATOM 5954 C C . VAL A 1 743 ? -29.562 21.594 -15.188 1 93.81 743 VAL A C 1
ATOM 5956 O O . VAL A 1 743 ? -29.109 22.016 -16.25 1 93.81 743 VAL A O 1
ATOM 5959 N N . LEU A 1 744 ? -29.375 22.172 -14.039 1 94.75 744 LEU A N 1
ATOM 5960 C CA . LEU A 1 744 ? -28.531 23.344 -13.93 1 94.75 744 LEU A CA 1
ATOM 5961 C C . LEU A 1 744 ? -27.109 23.031 -14.391 1 94.75 744 LEU A C 1
ATOM 5963 O O . LEU A 1 744 ? -26.484 23.844 -15.07 1 94.75 744 LEU A O 1
ATOM 5967 N N . PHE A 1 745 ? -26.625 21.891 -14.031 1 96.38 745 PHE A N 1
ATOM 5968 C CA . PHE A 1 745 ? -25.297 21.453 -14.43 1 96.38 745 PHE A CA 1
ATOM 5969 C C . PHE A 1 745 ? -25.188 21.344 -15.945 1 96.38 745 PHE A C 1
ATOM 5971 O O . PHE A 1 745 ? -24.219 21.828 -16.531 1 96.38 745 PHE A O 1
ATOM 5978 N N . ASP A 1 746 ? -26.094 20.781 -16.516 1 94.38 746 ASP A N 1
ATOM 5979 C CA . ASP A 1 746 ? -26.094 20.594 -17.969 1 94.38 746 ASP A CA 1
ATOM 5980 C C . ASP A 1 746 ? -26.141 21.938 -18.688 1 94.38 746 ASP A C 1
ATOM 5982 O O . ASP A 1 746 ? -25.5 22.125 -19.734 1 94.38 746 ASP A O 1
ATOM 5986 N N . GLN A 1 747 ? -26.922 22.781 -18.094 1 93.62 747 GLN A N 1
ATOM 5987 C CA . GLN A 1 747 ? -27 24.109 -18.656 1 93.62 747 GLN A CA 1
ATOM 5988 C C . GLN A 1 747 ? -25.656 24.844 -18.562 1 93.62 747 GLN A C 1
ATOM 5990 O O . GLN A 1 747 ? -25.266 25.562 -19.469 1 93.62 747 GLN A O 1
ATOM 5995 N N . TRP A 1 748 ? -25.031 24.656 -17.5 1 94.25 748 TRP A N 1
ATOM 5996 C CA . TRP A 1 748 ? -23.75 25.312 -17.25 1 94.25 748 TRP A CA 1
ATOM 5997 C C . TRP A 1 748 ? -22.656 24.719 -18.141 1 94.25 748 TRP A C 1
ATOM 5999 O O . TRP A 1 748 ? -21.922 25.453 -18.797 1 94.25 748 TRP A O 1
ATOM 6009 N N . ILE A 1 749 ? -22.531 23.453 -18.188 1 93.31 749 ILE A N 1
ATOM 6010 C CA . ILE A 1 749 ? -21.422 22.797 -18.844 1 93.31 749 ILE A CA 1
ATOM 6011 C C . ILE A 1 749 ? -21.594 22.844 -20.359 1 93.31 749 ILE A C 1
ATOM 6013 O O . ILE A 1 749 ? -20.609 22.969 -21.094 1 93.31 749 ILE A O 1
ATOM 6017 N N . SER A 1 750 ? -22.734 22.703 -20.875 1 85 750 SER A N 1
ATOM 6018 C CA . SER A 1 750 ? -23 22.703 -22.312 1 85 750 SER A CA 1
ATOM 6019 C C . SER A 1 750 ? -23.344 24.094 -22.828 1 85 750 SER A C 1
ATOM 6021 O O . SER A 1 750 ? -22.984 24.453 -23.953 1 85 750 SER A O 1
ATOM 6023 N N . GLY A 1 751 ? -24.062 24.812 -22.031 1 76.81 751 GLY A N 1
ATOM 6024 C CA . GLY A 1 751 ? -24.609 26.062 -22.531 1 76.81 751 GLY A CA 1
ATOM 6025 C C . GLY A 1 751 ? -23.844 27.281 -22.047 1 76.81 751 GLY A C 1
ATOM 6026 O O . GLY A 1 751 ? -24.125 28.406 -22.469 1 76.81 751 GLY A O 1
ATOM 6027 N N . ASN A 1 752 ? -22.984 27.188 -21.188 1 76.38 752 ASN A N 1
ATOM 6028 C CA . ASN A 1 752 ? -22.203 28.281 -20.594 1 76.38 752 ASN A CA 1
ATOM 6029 C C . ASN A 1 752 ? -23.109 29.266 -19.859 1 76.38 752 ASN A C 1
ATOM 6031 O O . ASN A 1 752 ? -22.906 30.484 -19.953 1 76.38 752 ASN A O 1
ATOM 6035 N N . ILE A 1 753 ? -24.172 28.766 -19.391 1 74.75 753 ILE A N 1
ATOM 6036 C CA . ILE A 1 753 ? -25.094 29.609 -18.625 1 74.75 753 ILE A CA 1
ATOM 6037 C C . ILE A 1 753 ? -24.688 29.594 -17.141 1 74.75 753 ILE A C 1
ATOM 6039 O O . ILE A 1 753 ? -24.547 28.531 -16.531 1 74.75 753 ILE A O 1
ATOM 6043 N N . SER A 1 754 ? -24.516 30.828 -16.719 1 80.38 754 SER A N 1
ATOM 6044 C CA . SER A 1 754 ? -24.094 30.938 -15.32 1 80.38 754 SER A CA 1
ATOM 6045 C C . SER A 1 754 ? -25.297 30.922 -14.375 1 80.38 754 SER A C 1
ATOM 6047 O O . SER A 1 754 ? -26.422 31.203 -14.797 1 80.38 754 SER A O 1
ATOM 6049 N N . PHE A 1 755 ? -25.125 30.359 -13.305 1 86.06 755 PHE A N 1
ATOM 6050 C CA . PHE A 1 755 ? -26.125 30.344 -12.242 1 86.06 755 PHE A CA 1
ATOM 6051 C C . PHE A 1 755 ? -25.547 30.891 -10.945 1 86.06 755 PHE A C 1
ATOM 6053 O O . PHE A 1 755 ? -24.406 31.359 -10.914 1 86.06 755 PHE A O 1
ATOM 6060 N N . GLY A 1 756 ? -26.438 31 -9.914 1 89.62 756 GLY A N 1
ATOM 6061 C CA . GLY A 1 756 ? -26.047 31.656 -8.672 1 89.62 756 GLY A CA 1
ATOM 6062 C C . GLY A 1 756 ? -24.781 31.094 -8.07 1 89.62 756 GLY A C 1
ATOM 6063 O O . GLY A 1 756 ? -24.594 29.875 -8.023 1 89.62 756 GLY A O 1
ATOM 6064 N N . VAL A 1 757 ? -23.875 31.969 -7.625 1 93.12 757 VAL A N 1
ATOM 6065 C CA . VAL A 1 757 ? -22.531 31.594 -7.168 1 93.12 757 VAL A CA 1
ATOM 6066 C C . VAL A 1 757 ? -22.641 30.766 -5.891 1 93.12 757 VAL A C 1
ATOM 6068 O O . VAL A 1 757 ? -21.766 29.938 -5.609 1 93.12 757 VAL A O 1
ATOM 6071 N N . ASN A 1 758 ? -23.719 30.938 -5.113 1 94.62 758 ASN A N 1
ATOM 6072 C CA . ASN A 1 758 ? -23.859 30.266 -3.828 1 94.62 758 ASN A CA 1
ATOM 6073 C C . ASN A 1 758 ? -24.297 28.812 -3.998 1 94.62 758 ASN A C 1
ATOM 6075 O O . ASN A 1 758 ? -24.188 28.016 -3.064 1 94.62 758 ASN A O 1
ATOM 6079 N N . LEU A 1 759 ? -24.688 28.484 -5.152 1 94.69 759 LEU A N 1
ATOM 6080 C CA . LEU A 1 759 ? -25.219 27.141 -5.363 1 94.69 759 LEU A CA 1
ATOM 6081 C C . LEU A 1 759 ? -24.312 26.344 -6.293 1 94.69 759 LEU A C 1
ATOM 6083 O O . LEU A 1 759 ? -24.562 25.156 -6.543 1 94.69 759 LEU A O 1
ATOM 6087 N N . ARG A 1 760 ? -23.281 26.938 -6.746 1 94.94 760 ARG A N 1
ATOM 6088 C CA . ARG A 1 760 ? -22.391 26.328 -7.73 1 94.94 760 ARG A CA 1
ATOM 6089 C C . ARG A 1 760 ? -21.781 25.031 -7.199 1 94.94 760 ARG A C 1
ATOM 6091 O O . ARG A 1 760 ? -21.672 24.047 -7.926 1 94.94 760 ARG A O 1
ATOM 6098 N N . LEU A 1 761 ? -21.344 25.031 -5.977 1 96.12 761 LEU A N 1
ATOM 6099 C CA . LEU A 1 761 ? -20.719 23.844 -5.414 1 96.12 761 LEU A CA 1
ATOM 6100 C C . LEU A 1 761 ? -21.672 22.641 -5.492 1 96.12 761 LEU A C 1
ATOM 6102 O O . LEU A 1 761 ? -21.25 21.547 -5.863 1 96.12 761 LEU A O 1
ATOM 6106 N N . LEU A 1 762 ? -22.906 22.844 -5.121 1 96.19 762 LEU A N 1
ATOM 6107 C CA . LEU A 1 762 ? -23.891 21.781 -5.152 1 96.19 762 LEU A CA 1
ATOM 6108 C C . LEU A 1 762 ? -24.109 21.281 -6.582 1 96.19 762 LEU A C 1
ATOM 6110 O O . LEU A 1 762 ? -24.172 20.078 -6.82 1 96.19 762 LEU A O 1
ATOM 6114 N N . VAL A 1 763 ? -24.25 22.25 -7.465 1 96.25 763 VAL A N 1
ATOM 6115 C CA . VAL A 1 763 ? -24.5 21.906 -8.859 1 96.25 763 VAL A CA 1
ATOM 6116 C C . VAL A 1 763 ? -23.312 21.141 -9.43 1 96.25 763 VAL A C 1
ATOM 6118 O O . VAL A 1 763 ? -23.484 20.125 -10.117 1 96.25 763 VAL A O 1
ATOM 6121 N N . TYR A 1 764 ? -22.062 21.609 -9.18 1 97.38 764 TYR A N 1
ATOM 6122 C CA . TYR A 1 764 ? -20.859 20.922 -9.672 1 97.38 764 TYR A CA 1
ATOM 6123 C C . TYR A 1 764 ? -20.781 19.516 -9.125 1 97.38 764 TYR A C 1
ATOM 6125 O O . TYR A 1 764 ? -20.531 18.562 -9.875 1 97.38 764 TYR A O 1
ATOM 6133 N N . ARG A 1 765 ? -20.984 19.297 -7.859 1 97.56 765 ARG A N 1
ATOM 6134 C CA . ARG A 1 765 ? -20.812 18.016 -7.191 1 97.56 765 ARG A CA 1
ATOM 6135 C C . ARG A 1 765 ? -21.906 17.031 -7.621 1 97.56 765 ARG A C 1
ATOM 6137 O O . ARG A 1 765 ? -21.609 15.961 -8.164 1 97.56 765 ARG A O 1
ATOM 6144 N N . TYR A 1 766 ? -23.109 17.406 -7.441 1 96.94 766 TYR A N 1
ATOM 6145 C CA . TYR A 1 766 ? -24.203 16.453 -7.602 1 96.94 766 TYR A CA 1
ATOM 6146 C C . TYR A 1 766 ? -24.656 16.359 -9.055 1 96.94 766 TYR A C 1
ATOM 6148 O O . TYR A 1 766 ? -25.188 15.344 -9.484 1 96.94 766 TYR A O 1
ATOM 6156 N N . GLY A 1 767 ? -24.438 17.5 -9.812 1 96.56 767 GLY A N 1
ATOM 6157 C CA . GLY A 1 767 ? -24.594 17.375 -11.25 1 96.56 767 GLY A CA 1
ATOM 6158 C C . GLY A 1 767 ? -23.641 16.375 -11.883 1 96.56 767 GLY A C 1
ATOM 6159 O O . GLY A 1 767 ? -24.047 15.555 -12.695 1 96.56 767 GLY A O 1
ATOM 6160 N N . MET A 1 768 ? -22.312 16.484 -11.484 1 97.31 768 MET A N 1
ATOM 6161 C CA . MET A 1 768 ? -21.312 15.547 -11.984 1 97.31 768 MET A CA 1
ATOM 6162 C C . MET A 1 768 ? -21.594 14.125 -11.508 1 97.31 768 MET A C 1
ATOM 6164 O O . MET A 1 768 ? -21.469 13.172 -12.281 1 97.31 768 MET A O 1
ATOM 6168 N N . ARG A 1 769 ? -21.953 13.953 -10.305 1 95.81 769 ARG A N 1
ATOM 6169 C CA . ARG A 1 769 ? -22.234 12.633 -9.742 1 95.81 769 ARG A CA 1
ATOM 6170 C C . ARG A 1 769 ? -23.406 11.969 -10.461 1 95.81 769 ARG A C 1
ATOM 6172 O O . ARG A 1 769 ? -23.344 10.781 -10.789 1 95.81 769 ARG A O 1
ATOM 6179 N N . ASN A 1 770 ? -24.438 12.695 -10.719 1 91 770 ASN A N 1
ATOM 6180 C CA . ASN A 1 770 ? -25.703 12.133 -11.203 1 91 770 ASN A CA 1
ATOM 6181 C C . ASN A 1 770 ? -25.734 12.086 -12.727 1 91 770 ASN A C 1
ATOM 6183 O O . ASN A 1 770 ? -26.438 11.25 -13.305 1 91 770 ASN A O 1
ATOM 6187 N N . SER A 1 771 ? -25.094 13.016 -13.398 1 85.19 771 SER A N 1
ATOM 6188 C CA . SER A 1 771 ? -25.234 13.125 -14.844 1 85.19 771 SER A CA 1
ATOM 6189 C C . SER A 1 771 ? -23.875 13.211 -15.531 1 85.19 771 SER A C 1
ATOM 6191 O O . SER A 1 771 ? -23.781 13.523 -16.719 1 85.19 771 SER A O 1
ATOM 6193 N N . GLY A 1 772 ? -22.891 12.984 -14.836 1 87.56 772 GLY A N 1
ATOM 6194 C CA . GLY A 1 772 ? -21.547 13.125 -15.375 1 87.56 772 GLY A CA 1
ATOM 6195 C C . GLY A 1 772 ? -21.188 12.047 -16.375 1 87.56 772 GLY A C 1
ATOM 6196 O O . GLY A 1 772 ? -21.578 10.891 -16.219 1 87.56 772 GLY A O 1
ATOM 6197 N N . THR A 1 773 ? -20.578 12.406 -17.453 1 93.88 773 THR A N 1
ATOM 6198 C CA . THR A 1 773 ? -19.953 11.539 -18.453 1 93.88 773 THR A CA 1
ATOM 6199 C C . THR A 1 773 ? -18.484 11.875 -18.609 1 93.88 773 THR A C 1
ATOM 6201 O O . THR A 1 773 ? -18 12.891 -18.078 1 93.88 773 THR A O 1
ATOM 6204 N N . GLU A 1 774 ? -17.781 11.031 -19.203 1 96.12 774 GLU A N 1
ATOM 6205 C CA . GLU A 1 774 ? -16.375 11.297 -19.438 1 96.12 774 GLU A CA 1
ATOM 6206 C C . GLU A 1 774 ? -16.188 12.609 -20.203 1 96.12 774 GLU A C 1
ATOM 6208 O O . GLU A 1 774 ? -15.266 13.375 -19.922 1 96.12 774 GLU A O 1
ATOM 6213 N N . ALA A 1 775 ? -17.031 12.828 -21.188 1 96.25 775 ALA A N 1
ATOM 6214 C CA . ALA A 1 775 ? -16.969 14.062 -21.969 1 96.25 775 ALA A CA 1
ATOM 6215 C C . ALA A 1 775 ? -17.203 15.281 -21.094 1 96.25 775 ALA A C 1
ATOM 6217 O O . ALA A 1 775 ? -16.484 16.281 -21.188 1 96.25 775 ALA A O 1
ATOM 6218 N N . LYS A 1 776 ? -18.266 15.289 -20.281 1 96.44 776 LYS A N 1
ATOM 6219 C CA . LYS A 1 776 ? -18.578 16.406 -19.391 1 96.44 776 LYS A CA 1
ATOM 6220 C C . LYS A 1 776 ? -17.469 16.609 -18.359 1 96.44 776 LYS A C 1
ATOM 6222 O O . LYS A 1 776 ? -17.141 17.734 -18.016 1 96.44 776 LYS A O 1
ATOM 6227 N N . TRP A 1 777 ? -16.922 15.461 -17.844 1 97.75 777 TRP A N 1
ATOM 6228 C CA . TRP A 1 777 ? -15.805 15.539 -16.906 1 97.75 777 TRP A CA 1
ATOM 6229 C C . TRP A 1 777 ? -14.609 16.25 -17.531 1 97.75 777 TRP A C 1
ATOM 6231 O O . TRP A 1 777 ? -14 17.125 -16.906 1 97.75 777 TRP A O 1
ATOM 6241 N N . ASN A 1 778 ? -14.258 15.883 -18.781 1 97.5 778 ASN A N 1
ATOM 6242 C CA . ASN A 1 778 ? -13.133 16.484 -19.484 1 97.5 778 ASN A CA 1
ATOM 6243 C C . ASN A 1 778 ? -13.352 17.984 -19.734 1 97.5 778 ASN A C 1
ATOM 6245 O O . ASN A 1 778 ? -12.414 18.766 -19.625 1 97.5 778 ASN A O 1
ATOM 6249 N N . LEU A 1 779 ? -14.578 18.297 -20.047 1 96.44 779 LEU A N 1
ATOM 6250 C CA . LEU A 1 779 ? -14.898 19.719 -20.219 1 96.44 779 LEU A CA 1
ATOM 6251 C C . LEU A 1 779 ? -14.727 20.484 -18.906 1 96.44 779 LEU A C 1
ATOM 6253 O O . LEU A 1 779 ? -14.18 21.578 -18.906 1 96.44 779 LEU A O 1
ATOM 6257 N N . MET A 1 780 ? -15.25 19.953 -17.844 1 97.25 780 MET A N 1
ATOM 6258 C CA . MET A 1 780 ? -15.086 20.578 -16.531 1 97.25 780 MET A CA 1
ATOM 6259 C C . MET A 1 780 ? -13.609 20.703 -16.172 1 97.25 780 MET A C 1
ATOM 6261 O O . MET A 1 780 ? -13.188 21.703 -15.594 1 97.25 780 MET A O 1
ATOM 6265 N N . PHE A 1 781 ? -12.867 19.641 -16.438 1 97.88 781 PHE A N 1
ATOM 6266 C CA . PHE A 1 781 ? -11.438 19.641 -16.172 1 97.88 781 PHE A CA 1
ATOM 6267 C C . PHE A 1 781 ? -10.734 20.75 -16.953 1 97.88 781 PHE A C 1
ATOM 6269 O O . PHE A 1 781 ? -9.844 21.422 -16.438 1 97.88 781 PHE A O 1
ATOM 6276 N N . GLU A 1 782 ? -11.117 20.984 -18.172 1 96.5 782 GLU A N 1
ATOM 6277 C CA . GLU A 1 782 ? -10.578 22.078 -18.969 1 96.5 782 GLU A CA 1
ATOM 6278 C C . GLU A 1 782 ? -10.93 23.422 -18.359 1 96.5 782 GLU A C 1
ATOM 6280 O O . GLU A 1 782 ? -10.102 24.344 -18.359 1 96.5 782 GLU A O 1
ATOM 6285 N N . ARG A 1 783 ? -12.148 23.547 -17.891 1 95.06 783 ARG A N 1
ATOM 6286 C CA . ARG A 1 783 ? -12.555 24.781 -17.219 1 95.06 783 ARG A CA 1
ATOM 6287 C C . ARG A 1 783 ? -11.734 25.016 -15.953 1 95.06 783 ARG A C 1
ATOM 6289 O O . ARG A 1 783 ? -11.391 26.156 -15.641 1 95.06 783 ARG A O 1
ATOM 6296 N N . TYR A 1 784 ? -11.5 23.969 -15.258 1 96.81 784 TYR A N 1
ATOM 6297 C CA . TYR A 1 784 ? -10.641 24.062 -14.086 1 96.81 784 TYR A CA 1
ATOM 6298 C C . TYR A 1 784 ? -9.273 24.625 -14.453 1 96.81 784 TYR A C 1
ATOM 6300 O O . TYR A 1 784 ? -8.75 25.5 -13.773 1 96.81 784 TYR A O 1
ATOM 6308 N N . LYS A 1 785 ? -8.656 24.094 -15.484 1 94.44 785 LYS A N 1
ATOM 6309 C CA . LYS A 1 785 ? -7.309 24.484 -15.891 1 94.44 785 LYS A CA 1
ATOM 6310 C C . LYS A 1 785 ? -7.246 25.953 -16.266 1 94.44 785 LYS A C 1
ATOM 6312 O O . LYS A 1 785 ? -6.23 26.625 -16.047 1 94.44 785 LYS A O 1
ATOM 6317 N N . THR A 1 786 ? -8.367 26.484 -16.75 1 90.38 786 THR A N 1
ATOM 6318 C CA . THR A 1 786 ? -8.344 27.844 -17.266 1 90.38 786 THR A CA 1
ATOM 6319 C C . THR A 1 786 ? -8.883 28.844 -16.234 1 90.38 786 THR A C 1
ATOM 6321 O O . THR A 1 786 ? -8.664 30.047 -16.359 1 90.38 786 THR A O 1
ATOM 6324 N N . GLU A 1 787 ? -9.562 28.312 -15.219 1 90.56 787 GLU A N 1
ATOM 6325 C CA . GLU A 1 787 ? -10.102 29.172 -14.164 1 90.56 787 GLU A CA 1
ATOM 6326 C C . GLU A 1 787 ? -8.984 29.891 -13.422 1 90.56 787 GLU A C 1
ATOM 6328 O O . GLU A 1 787 ? -7.93 29.312 -13.156 1 90.56 787 GLU A O 1
ATOM 6333 N N . THR A 1 788 ? -9.211 31.203 -13.109 1 86.69 788 THR A N 1
ATOM 6334 C CA . THR A 1 788 ? -8.172 32 -12.469 1 86.69 788 THR A CA 1
ATOM 6335 C C . THR A 1 788 ? -8.484 32.219 -10.992 1 86.69 788 THR A C 1
ATOM 6337 O O . THR A 1 788 ? -7.574 32.406 -10.18 1 86.69 788 THR A O 1
ATOM 6340 N N . LEU A 1 789 ? -9.75 32.281 -10.656 1 90.06 789 LEU A N 1
ATOM 6341 C CA . LEU A 1 789 ? -10.133 32.531 -9.266 1 90.06 789 LEU A CA 1
ATOM 6342 C C . LEU A 1 789 ? -9.969 31.266 -8.43 1 90.06 789 LEU A C 1
ATOM 6344 O O . LEU A 1 789 ? -10.586 30.234 -8.727 1 90.06 789 LEU A O 1
ATOM 6348 N N . ALA A 1 790 ? -9.18 31.344 -7.387 1 91.75 790 ALA A N 1
ATOM 6349 C CA . ALA A 1 790 ? -8.82 30.188 -6.562 1 91.75 790 ALA A CA 1
ATOM 6350 C C . ALA A 1 790 ? -10.062 29.547 -5.949 1 91.75 790 ALA A C 1
ATOM 6352 O O . ALA A 1 790 ? -10.148 28.328 -5.848 1 91.75 790 ALA A O 1
ATOM 6353 N N . GLN A 1 791 ? -11.031 30.328 -5.531 1 94.19 791 GLN A N 1
ATOM 6354 C CA . GLN A 1 791 ? -12.242 29.812 -4.895 1 94.19 791 GLN A CA 1
ATOM 6355 C C . GLN A 1 791 ? -13.062 28.969 -5.871 1 94.19 791 GLN A C 1
ATOM 6357 O O . GLN A 1 791 ? -13.617 27.938 -5.496 1 94.19 791 GLN A O 1
ATOM 6362 N N . GLU A 1 792 ? -13.188 29.484 -7.016 1 93.69 792 GLU A N 1
ATOM 6363 C CA . GLU A 1 792 ? -13.914 28.734 -8.039 1 93.69 792 GLU A CA 1
ATOM 6364 C C . GLU A 1 792 ? -13.188 27.453 -8.406 1 93.69 792 GLU A C 1
ATOM 6366 O O . GLU A 1 792 ? -13.82 26.422 -8.648 1 93.69 792 GLU A O 1
ATOM 6371 N N . LYS A 1 793 ? -11.891 27.516 -8.5 1 94.75 793 LYS A N 1
ATOM 6372 C CA . LYS A 1 793 ? -11.086 26.312 -8.75 1 94.75 793 LYS A CA 1
ATOM 6373 C C . LYS A 1 793 ? -11.375 25.234 -7.719 1 94.75 793 LYS A C 1
ATOM 6375 O O . LYS A 1 793 ? -11.492 24.047 -8.062 1 94.75 793 LYS A O 1
ATOM 6380 N N . ASP A 1 794 ? -11.469 25.609 -6.559 1 95.5 794 ASP A N 1
ATOM 6381 C CA . ASP A 1 794 ? -11.734 24.672 -5.477 1 95.5 794 ASP A CA 1
ATOM 6382 C C . ASP A 1 794 ? -13.078 23.969 -5.684 1 95.5 794 ASP A C 1
ATOM 6384 O O . ASP A 1 794 ? -13.18 22.75 -5.496 1 95.5 794 ASP A O 1
ATOM 6388 N N . LYS A 1 795 ? -14.102 24.703 -6.055 1 96.38 795 LYS A N 1
ATOM 6389 C CA . LYS A 1 795 ? -15.414 24.125 -6.32 1 96.38 795 LYS A CA 1
ATOM 6390 C C . LYS A 1 795 ? -15.344 23.125 -7.477 1 96.38 795 LYS A C 1
ATOM 6392 O O . LYS A 1 795 ? -15.961 22.062 -7.426 1 96.38 795 LYS A O 1
ATOM 6397 N N . LEU A 1 796 ? -14.625 23.516 -8.453 1 97.56 796 LEU A N 1
ATOM 6398 C CA . LEU A 1 796 ? -14.484 22.656 -9.625 1 97.56 796 LEU A CA 1
ATOM 6399 C C . LEU A 1 796 ? -13.773 21.359 -9.273 1 97.56 796 LEU A C 1
ATOM 6401 O O . LEU A 1 796 ? -14.148 20.281 -9.758 1 97.56 796 LEU A O 1
ATOM 6405 N N . LEU A 1 797 ? -12.742 21.438 -8.453 1 98.25 797 LEU A N 1
ATOM 6406 C CA . LEU A 1 797 ? -12.039 20.234 -8.016 1 98.25 797 LEU A CA 1
ATOM 6407 C C . LEU A 1 797 ? -13 19.266 -7.324 1 98.25 797 LEU A C 1
ATOM 6409 O O . LEU A 1 797 ? -12.93 18.062 -7.555 1 98.25 797 LEU A O 1
ATOM 6413 N N . TYR A 1 798 ? -13.852 19.812 -6.465 1 97.94 798 TYR A N 1
ATOM 6414 C CA . TYR A 1 798 ? -14.805 18.953 -5.773 1 97.94 798 TYR A CA 1
ATOM 6415 C C . TYR A 1 798 ? -15.789 18.344 -6.754 1 97.94 798 TYR A C 1
ATOM 6417 O O . TYR A 1 798 ? -16.188 17.172 -6.602 1 97.94 798 TYR A O 1
ATOM 6425 N N . GLY A 1 799 ? -16.234 19.156 -7.695 1 98.31 799 GLY A N 1
ATOM 6426 C CA . GLY A 1 799 ? -17.078 18.625 -8.742 1 98.31 799 GLY A CA 1
ATOM 6427 C C . GLY A 1 799 ? -16.438 17.484 -9.516 1 98.31 799 GLY A C 1
ATOM 6428 O O . GLY A 1 799 ? -17.062 16.438 -9.719 1 98.31 799 GLY A O 1
ATOM 6429 N N . LEU A 1 800 ? -15.18 17.656 -9.93 1 98.56 800 LEU A N 1
ATOM 6430 C CA . LEU A 1 800 ? -14.438 16.641 -10.664 1 98.56 800 LEU A CA 1
ATOM 6431 C C . LEU A 1 800 ? -14.305 15.359 -9.836 1 98.56 800 LEU A C 1
ATOM 6433 O O . LEU A 1 800 ? -14.414 14.258 -10.367 1 98.56 800 LEU A O 1
ATOM 6437 N N . ALA A 1 801 ? -14.141 15.477 -8.57 1 98.56 801 ALA A N 1
ATOM 6438 C CA . ALA A 1 801 ? -13.938 14.344 -7.672 1 98.56 801 ALA A CA 1
ATOM 6439 C C . ALA A 1 801 ? -15.258 13.617 -7.395 1 98.56 801 ALA A C 1
ATOM 6441 O O . ALA A 1 801 ? -15.266 12.539 -6.797 1 98.56 801 ALA A O 1
ATOM 6442 N N . SER A 1 802 ? -16.359 14.172 -7.789 1 98.06 802 SER A N 1
ATOM 6443 C CA . SER A 1 802 ? -17.672 13.609 -7.461 1 98.06 802 SER A CA 1
ATOM 6444 C C . SER A 1 802 ? -18.156 12.641 -8.539 1 98.06 802 SER A C 1
ATOM 6446 O O . SER A 1 802 ? -19.188 12 -8.391 1 98.06 802 SER A O 1
ATOM 6448 N N . VAL A 1 803 ? -17.375 12.445 -9.617 1 97.56 803 VAL A N 1
ATOM 6449 C CA . VAL A 1 803 ? -17.734 11.562 -10.719 1 97.56 803 VAL A CA 1
ATOM 6450 C C . VAL A 1 803 ? -17.734 10.109 -10.234 1 97.56 803 VAL A C 1
ATOM 6452 O O . VAL A 1 803 ? -16.875 9.719 -9.445 1 97.56 803 VAL A O 1
ATOM 6455 N N . GLU A 1 804 ? -18.703 9.336 -10.703 1 95.12 804 GLU A N 1
ATOM 6456 C CA . GLU A 1 804 ? -18.719 7.918 -10.367 1 95.12 804 GLU A CA 1
ATOM 6457 C C . GLU A 1 804 ? -18.016 7.09 -11.438 1 95.12 804 GLU A C 1
ATOM 6459 O O . GLU A 1 804 ? -18.656 6.27 -12.109 1 95.12 804 GLU A O 1
ATOM 6464 N N . ASN A 1 805 ? -16.766 7.27 -11.578 1 97 805 ASN A N 1
ATOM 6465 C CA . ASN A 1 805 ? -15.914 6.645 -12.578 1 97 805 ASN A CA 1
ATOM 6466 C C . ASN A 1 805 ? -14.484 6.48 -12.062 1 97 805 ASN A C 1
ATOM 6468 O O . ASN A 1 805 ? -13.773 7.469 -11.867 1 97 805 ASN A O 1
ATOM 6472 N N . ILE A 1 806 ? -14.047 5.262 -11.891 1 96.69 806 ILE A N 1
ATOM 6473 C CA . ILE A 1 806 ? -12.781 4.918 -11.258 1 96.69 806 ILE A CA 1
ATOM 6474 C C . ILE A 1 806 ? -11.625 5.5 -12.07 1 96.69 806 ILE A C 1
ATOM 6476 O O . ILE A 1 806 ? -10.688 6.074 -11.5 1 96.69 806 ILE A O 1
ATOM 6480 N N . THR A 1 807 ? -11.641 5.406 -13.383 1 96.69 807 THR A N 1
ATOM 6481 C CA . THR A 1 807 ? -10.57 5.879 -14.266 1 96.69 807 THR A CA 1
ATOM 6482 C C . THR A 1 807 ? -10.398 7.387 -14.141 1 96.69 807 THR A C 1
ATOM 6484 O O . THR A 1 807 ? -9.273 7.879 -14.047 1 96.69 807 THR A O 1
ATOM 6487 N N . LEU A 1 808 ? -11.531 8.102 -14.148 1 98 808 LEU A N 1
ATOM 6488 C CA . LEU A 1 808 ? -11.477 9.562 -14.078 1 98 808 LEU A CA 1
ATOM 6489 C C . LEU A 1 808 ? -11.016 10.023 -12.703 1 98 808 LEU A C 1
ATOM 6491 O O . LEU A 1 808 ? -10.289 11.016 -12.594 1 98 808 LEU A O 1
ATOM 6495 N N . LEU A 1 809 ? -11.453 9.352 -11.641 1 98.38 809 LEU A N 1
ATOM 6496 C CA . LEU A 1 809 ? -10.953 9.664 -10.305 1 98.38 809 LEU A CA 1
ATOM 6497 C C . LEU A 1 809 ? -9.438 9.477 -10.234 1 98.38 809 LEU A C 1
ATOM 6499 O O . LEU A 1 809 ? -8.742 10.289 -9.633 1 98.38 809 LEU A O 1
ATOM 6503 N N . PHE A 1 810 ? -8.945 8.398 -10.852 1 97.94 810 PHE A N 1
ATOM 6504 C CA . PHE A 1 810 ? -7.512 8.133 -10.875 1 97.94 810 PHE A CA 1
ATOM 6505 C C . PHE A 1 810 ? -6.777 9.227 -11.648 1 97.94 810 PHE A C 1
ATOM 6507 O O . PHE A 1 810 ? -5.711 9.68 -11.227 1 97.94 810 PHE A O 1
ATOM 6514 N N . ASN A 1 811 ? -7.352 9.586 -12.758 1 97.69 811 ASN A N 1
ATOM 6515 C CA . ASN A 1 811 ? -6.762 10.672 -13.539 1 97.69 811 ASN A CA 1
ATOM 6516 C C . ASN A 1 811 ? -6.625 11.945 -12.711 1 97.69 811 ASN A C 1
ATOM 6518 O O . ASN A 1 811 ? -5.617 12.648 -12.805 1 97.69 811 ASN A O 1
ATOM 6522 N N . LEU A 1 812 ? -7.633 12.219 -11.953 1 98.44 812 LEU A N 1
ATOM 6523 C CA . LEU A 1 812 ? -7.613 13.414 -11.117 1 98.44 812 LEU A CA 1
ATOM 6524 C C . LEU A 1 812 ? -6.52 13.312 -10.062 1 98.44 812 LEU A C 1
ATOM 6526 O O . LEU A 1 812 ? -5.793 14.281 -9.828 1 98.44 812 LEU A O 1
ATOM 6530 N N . LEU A 1 813 ? -6.383 12.156 -9.406 1 98.19 813 LEU A N 1
ATOM 6531 C CA . LEU A 1 813 ? -5.332 11.945 -8.422 1 98.19 813 LEU A CA 1
ATOM 6532 C C . LEU A 1 813 ? -3.953 12.133 -9.039 1 98.19 813 LEU A C 1
ATOM 6534 O O . LEU A 1 813 ? -3.104 12.828 -8.477 1 98.19 813 LEU A O 1
ATOM 6538 N N . GLU A 1 814 ? -3.766 11.602 -10.188 1 97.31 814 GLU A N 1
ATOM 6539 C CA . GLU A 1 814 ? -2.467 11.695 -10.852 1 97.31 814 GLU A CA 1
ATOM 6540 C C . GLU A 1 814 ? -2.188 13.125 -11.305 1 97.31 814 GLU A C 1
ATOM 6542 O O . GLU A 1 814 ? -1.042 13.578 -11.273 1 97.31 814 GLU A O 1
ATOM 6547 N N . ALA A 1 815 ? -3.256 13.766 -11.742 1 97.5 815 ALA A N 1
ATOM 6548 C CA . ALA A 1 815 ? -3.115 15.164 -12.156 1 97.5 815 ALA A CA 1
ATOM 6549 C C . ALA A 1 815 ? -2.631 16.031 -11 1 97.5 815 ALA A C 1
ATOM 6551 O O . ALA A 1 815 ? -1.959 17.047 -11.211 1 97.5 815 ALA A O 1
ATOM 6552 N N . SER A 1 816 ? -2.922 15.68 -9.797 1 97.12 816 SER A N 1
ATOM 6553 C CA . SER A 1 816 ? -2.559 16.484 -8.633 1 97.12 816 SER A CA 1
ATOM 6554 C C . SER A 1 816 ? -1.052 16.469 -8.398 1 97.12 816 SER A C 1
ATOM 6556 O O . SER A 1 816 ? -0.52 17.312 -7.68 1 97.12 816 SER A O 1
ATOM 6558 N N . LYS A 1 817 ? -0.331 15.531 -9.008 1 95.12 817 LYS A N 1
ATOM 6559 C CA . LYS A 1 817 ? 1.124 15.477 -8.906 1 95.12 817 LYS A CA 1
ATOM 6560 C C . LYS A 1 817 ? 1.778 16.562 -9.758 1 95.12 817 LYS A C 1
ATOM 6562 O O . LYS A 1 817 ? 2.928 16.938 -9.516 1 95.12 817 LYS A O 1
ATOM 6567 N N . ASP A 1 818 ? 1.001 17.016 -10.766 1 94.25 818 ASP A N 1
ATOM 6568 C CA . ASP A 1 818 ? 1.508 18.031 -11.68 1 94.25 818 ASP A CA 1
ATOM 6569 C C . ASP A 1 818 ? 1.194 19.438 -11.172 1 94.25 818 ASP A C 1
ATOM 6571 O O . ASP A 1 818 ? 0.059 19.906 -11.281 1 94.25 818 ASP A O 1
ATOM 6575 N N . GLU A 1 819 ? 2.139 20.219 -10.75 1 88.88 819 GLU A N 1
ATOM 6576 C CA . GLU A 1 819 ? 1.966 21.531 -10.125 1 88.88 819 GLU A CA 1
ATOM 6577 C C . GLU A 1 819 ? 1.461 22.547 -11.141 1 88.88 819 GLU A C 1
ATOM 6579 O O . GLU A 1 819 ? 0.946 23.609 -10.758 1 88.88 819 GLU A O 1
ATOM 6584 N N . SER A 1 820 ? 1.639 22.281 -12.406 1 89.12 820 SER A N 1
ATOM 6585 C CA . SER A 1 820 ? 1.138 23.188 -13.438 1 89.12 820 SER A CA 1
ATOM 6586 C C . SER A 1 820 ? -0.371 23.047 -13.609 1 89.12 820 SER A C 1
ATOM 6588 O O . SER A 1 820 ? -1.021 23.922 -14.172 1 89.12 820 SER A O 1
ATOM 6590 N N . ILE A 1 821 ? -0.89 21.922 -13.102 1 94.31 821 ILE A N 1
ATOM 6591 C CA . ILE A 1 821 ? -2.32 21.656 -13.219 1 94.31 821 ILE A CA 1
ATOM 6592 C C . ILE A 1 821 ? -3.01 21.938 -11.883 1 94.31 821 ILE A C 1
ATOM 6594 O O . ILE A 1 821 ? -3.951 22.734 -11.82 1 94.31 821 ILE A O 1
ATOM 6598 N N . VAL A 1 822 ? -2.516 21.297 -10.852 1 95 822 VAL A N 1
ATOM 6599 C CA . VAL A 1 822 ? -3.057 21.484 -9.508 1 95 822 VAL A CA 1
ATOM 6600 C C . VAL A 1 822 ? -2.004 22.109 -8.609 1 95 822 VAL A C 1
ATOM 6602 O O . VAL A 1 822 ? -0.866 21.641 -8.539 1 95 822 VAL A O 1
ATOM 6605 N N . ARG A 1 823 ? -2.449 23.203 -7.977 1 92.38 823 ARG A N 1
ATOM 6606 C CA . ARG A 1 823 ? -1.528 23.891 -7.074 1 92.38 823 ARG A CA 1
ATOM 6607 C C . ARG A 1 823 ? -1.023 22.953 -5.984 1 92.38 823 ARG A C 1
ATOM 6609 O O . ARG A 1 823 ? -1.754 22.062 -5.535 1 92.38 823 ARG A O 1
ATOM 6616 N N . THR A 1 824 ? 0.171 23.156 -5.523 1 90.56 824 THR A N 1
ATOM 6617 C CA . THR A 1 824 ? 0.869 22.266 -4.609 1 90.56 824 THR A CA 1
ATOM 6618 C C . THR A 1 824 ? 0.043 22.031 -3.346 1 90.56 824 THR A C 1
ATOM 6620 O O . THR A 1 824 ? -0.075 20.891 -2.877 1 90.56 824 THR A O 1
ATOM 6623 N N . GLN A 1 825 ? -0.555 23.016 -2.84 1 90.94 825 GLN A N 1
ATOM 6624 C CA . GLN A 1 825 ? -1.3 22.875 -1.592 1 90.94 825 GLN A CA 1
ATOM 6625 C C . GLN A 1 825 ? -2.619 22.141 -1.812 1 90.94 825 GLN A C 1
ATOM 6627 O O . GLN A 1 825 ? -3.221 21.641 -0.863 1 90.94 825 GLN A O 1
ATOM 6632 N N . ASP A 1 826 ? -3.064 22.094 -3.031 1 95.06 826 ASP A N 1
ATOM 6633 C CA . ASP A 1 826 ? -4.398 21.562 -3.312 1 95.06 826 ASP A CA 1
ATOM 6634 C C . ASP A 1 826 ? -4.352 20.062 -3.551 1 95.06 826 ASP A C 1
ATOM 6636 O O . ASP A 1 826 ? -5.391 19.422 -3.701 1 95.06 826 ASP A O 1
ATOM 6640 N N . LEU A 1 827 ? -3.182 19.531 -3.584 1 95.88 827 LEU A N 1
ATOM 6641 C CA . LEU A 1 827 ? -3.084 18.078 -3.66 1 95.88 827 LEU A CA 1
ATOM 6642 C C . LEU A 1 827 ? -3.863 17.422 -2.527 1 95.88 827 LEU A C 1
ATOM 6644 O O . LEU A 1 827 ? -4.617 16.469 -2.754 1 95.88 827 LEU A O 1
ATOM 6648 N N . PHE A 1 828 ? -3.709 17.906 -1.328 1 96.31 828 PHE A N 1
ATOM 6649 C CA . PHE A 1 828 ? -4.391 17.344 -0.169 1 96.31 828 PHE A CA 1
ATOM 6650 C C . PHE A 1 828 ? -5.902 17.5 -0.3 1 96.31 828 PHE A C 1
ATOM 6652 O O . PHE A 1 828 ? -6.664 16.625 0.099 1 96.31 828 PHE A O 1
ATOM 6659 N N . THR A 1 829 ? -6.32 18.562 -0.886 1 96.56 829 THR A N 1
ATOM 6660 C CA . THR A 1 829 ? -7.738 18.828 -1.124 1 96.56 829 THR A CA 1
ATOM 6661 C C . THR A 1 829 ? -8.32 17.812 -2.104 1 96.56 829 THR A C 1
ATOM 6663 O O . THR A 1 829 ? -9.398 17.281 -1.874 1 96.56 829 THR A O 1
ATOM 6666 N N . VAL A 1 830 ? -7.57 17.609 -3.172 1 98.12 830 VAL A N 1
ATOM 6667 C CA . VAL A 1 830 ? -8.008 16.656 -4.191 1 98.12 830 VAL A CA 1
ATOM 6668 C C . VAL A 1 830 ? -8.172 15.273 -3.566 1 98.12 830 VAL A C 1
ATOM 6670 O O . VAL A 1 830 ? -9.195 14.609 -3.768 1 98.12 830 VAL A O 1
ATOM 6673 N N . VAL A 1 831 ? -7.18 14.828 -2.814 1 98.31 831 VAL A N 1
ATOM 6674 C CA . VAL A 1 831 ? -7.211 13.508 -2.205 1 98.31 831 VAL A CA 1
ATOM 6675 C C . VAL A 1 831 ? -8.406 13.398 -1.256 1 98.31 831 VAL A C 1
ATOM 6677 O O . VAL A 1 831 ? -9.094 12.383 -1.227 1 98.31 831 VAL A O 1
ATOM 6680 N N . GLN A 1 832 ? -8.648 14.438 -0.505 1 97.88 832 GLN A N 1
ATOM 6681 C CA . GLN A 1 832 ? -9.773 14.445 0.422 1 97.88 832 GLN A CA 1
ATOM 6682 C C . GLN A 1 832 ? -11.102 14.352 -0.325 1 97.88 832 GLN A C 1
ATOM 6684 O O . GLN A 1 832 ? -11.977 13.578 0.051 1 97.88 832 GLN A O 1
ATOM 6689 N N . TYR A 1 833 ? -11.234 15.172 -1.381 1 98.25 833 TYR A N 1
ATOM 6690 C CA . TYR A 1 833 ? -12.477 15.156 -2.143 1 98.25 833 TYR A CA 1
ATOM 6691 C C . TYR A 1 833 ? -12.719 13.789 -2.773 1 98.25 833 TYR A C 1
ATOM 6693 O O . TYR A 1 833 ? -13.844 13.281 -2.762 1 98.25 833 TYR A O 1
ATOM 6701 N N . VAL A 1 834 ? -11.656 13.172 -3.297 1 98.31 834 VAL A N 1
ATOM 6702 C CA . VAL A 1 834 ? -11.781 11.844 -3.885 1 98.31 834 VAL A CA 1
ATOM 6703 C C . VAL A 1 834 ? -12.219 10.844 -2.816 1 98.31 834 VAL A C 1
ATOM 6705 O O . VAL A 1 834 ? -13.031 9.961 -3.082 1 98.31 834 VAL A O 1
ATOM 6708 N N . SER A 1 835 ? -11.711 10.953 -1.621 1 97.75 835 SER A N 1
ATOM 6709 C CA . SER A 1 835 ? -12.016 10.016 -0.542 1 97.75 835 SER A CA 1
ATOM 6710 C C . SER A 1 835 ? -13.492 10.055 -0.177 1 97.75 835 SER A C 1
ATOM 6712 O O . SER A 1 835 ? -14 9.133 0.469 1 97.75 835 SER A O 1
ATOM 6714 N N . LEU A 1 836 ? -14.164 11.125 -0.513 1 95.19 836 LEU A N 1
ATOM 6715 C CA . LEU A 1 836 ? -15.57 11.273 -0.168 1 95.19 836 LEU A CA 1
ATOM 6716 C C . LEU A 1 836 ? -16.453 10.57 -1.191 1 95.19 836 LEU A C 1
ATOM 6718 O O . LEU A 1 836 ? -17.672 10.492 -1.016 1 95.19 836 LEU A O 1
ATOM 6722 N N . ASN A 1 837 ? -15.852 10.078 -2.305 1 93.88 837 ASN A N 1
ATOM 6723 C CA . ASN A 1 837 ? -16.5 9.281 -3.344 1 93.88 837 ASN A CA 1
ATOM 6724 C C . ASN A 1 837 ? -16.609 7.816 -2.932 1 93.88 837 ASN A C 1
ATOM 6726 O O . ASN A 1 837 ? -15.734 7.293 -2.238 1 93.88 837 ASN A O 1
ATOM 6730 N N . ARG A 1 838 ? -17.688 7.133 -3.348 1 91.5 838 ARG A N 1
ATOM 6731 C CA . ARG A 1 838 ? -17.906 5.742 -2.955 1 91.5 838 ARG A CA 1
ATOM 6732 C C . ARG A 1 838 ? -16.734 4.863 -3.408 1 91.5 838 ARG A C 1
ATOM 6734 O O . ARG A 1 838 ? -16.328 3.945 -2.691 1 91.5 838 ARG A O 1
ATOM 6741 N N . TYR A 1 839 ? -16.188 5.086 -4.656 1 94.69 839 TYR A N 1
ATOM 6742 C CA . TYR A 1 839 ? -15 4.363 -5.117 1 94.69 839 TYR A CA 1
ATOM 6743 C C . TYR A 1 839 ? -13.734 4.965 -4.527 1 94.69 839 TYR A C 1
ATOM 6745 O O . TYR A 1 839 ? -12.797 4.242 -4.18 1 94.69 839 TYR A O 1
ATOM 6753 N N . GLY A 1 840 ? -13.828 6.32 -4.414 1 96.75 840 GLY A N 1
ATOM 6754 C CA . GLY A 1 840 ? -12.672 7.094 -3.996 1 96.75 840 GLY A CA 1
ATOM 6755 C C . GLY A 1 840 ? -12.25 6.816 -2.566 1 96.75 840 GLY A C 1
ATOM 6756 O O . GLY A 1 840 ? -11.078 6.992 -2.211 1 96.75 840 GLY A O 1
ATOM 6757 N N . LYS A 1 841 ? -13.18 6.328 -1.771 1 95.38 841 LYS A N 1
ATOM 6758 C CA . LYS A 1 841 ? -12.867 5.996 -0.384 1 95.38 841 LYS A CA 1
ATOM 6759 C C . LYS A 1 841 ? -11.703 5.012 -0.3 1 95.38 841 LYS A C 1
ATOM 6761 O O . LYS A 1 841 ? -10.75 5.238 0.45 1 95.38 841 LYS A O 1
ATOM 6766 N N . THR A 1 842 ? -11.758 3.986 -1.103 1 95.88 842 THR A N 1
ATOM 6767 C CA . THR A 1 842 ? -10.695 2.992 -1.165 1 95.88 842 THR A CA 1
ATOM 6768 C C . THR A 1 842 ? -9.508 3.518 -1.972 1 95.88 842 THR A C 1
ATOM 6770 O O . THR A 1 842 ? -8.352 3.33 -1.584 1 95.88 842 THR A O 1
ATOM 6773 N N . MET A 1 843 ? -9.75 4.203 -3.061 1 97.5 843 MET A N 1
ATOM 6774 C CA . MET A 1 843 ? -8.719 4.672 -3.975 1 97.5 843 MET A CA 1
ATOM 6775 C C . MET A 1 843 ? -7.785 5.664 -3.281 1 97.5 843 MET A C 1
ATOM 6777 O O . MET A 1 843 ? -6.57 5.617 -3.471 1 97.5 843 MET A O 1
ATOM 6781 N N . ALA A 1 844 ? -8.406 6.578 -2.506 1 98.38 844 ALA A N 1
ATOM 6782 C CA . ALA A 1 844 ? -7.605 7.598 -1.828 1 98.38 844 ALA A CA 1
ATOM 6783 C C . ALA A 1 844 ? -6.609 6.961 -0.863 1 98.38 844 ALA A C 1
ATOM 6785 O O . ALA A 1 844 ? -5.426 7.316 -0.854 1 98.38 844 ALA A O 1
ATOM 6786 N N . TRP A 1 845 ? -7.082 6.039 -0.02 1 97.69 845 TRP A N 1
ATOM 6787 C CA . TRP A 1 845 ? -6.199 5.371 0.933 1 97.69 845 TRP A CA 1
ATOM 6788 C C . TRP A 1 845 ? -5.074 4.633 0.213 1 97.69 845 TRP A C 1
ATOM 6790 O O . TRP A 1 845 ? -3.906 4.766 0.577 1 97.69 845 TRP A O 1
ATOM 6800 N N . ASP A 1 846 ? -5.441 3.818 -0.819 1 96.56 846 ASP A N 1
ATOM 6801 C CA . ASP A 1 846 ? -4.449 3.049 -1.563 1 96.56 846 ASP A CA 1
ATOM 6802 C C . ASP A 1 846 ? -3.441 3.971 -2.246 1 96.56 846 ASP A C 1
ATOM 6804 O O . ASP A 1 846 ? -2.236 3.713 -2.209 1 96.56 846 ASP A O 1
ATOM 6808 N N . TRP A 1 847 ? -3.924 5.004 -2.873 1 97.56 847 TRP A N 1
ATOM 6809 C CA . TRP A 1 847 ? -3.055 5.938 -3.582 1 97.56 847 TRP A CA 1
ATOM 6810 C C . TRP A 1 847 ? -2.07 6.602 -2.623 1 97.56 847 TRP A C 1
ATOM 6812 O O . TRP A 1 847 ? -0.875 6.688 -2.916 1 97.56 847 TRP A O 1
ATOM 6822 N N . VAL A 1 848 ? -2.568 7.055 -1.456 1 98 848 VAL A N 1
ATOM 6823 C CA . VAL A 1 848 ? -1.727 7.754 -0.492 1 98 848 VAL A CA 1
ATOM 6824 C C . VAL A 1 848 ? -0.672 6.801 0.062 1 98 848 VAL A C 1
ATOM 6826 O O . VAL A 1 848 ? 0.511 7.145 0.132 1 98 848 VAL A O 1
ATOM 6829 N N . THR A 1 849 ? -1.045 5.633 0.469 1 96.62 849 THR A N 1
ATOM 6830 C CA . THR A 1 849 ? -0.124 4.715 1.132 1 96.62 849 THR A CA 1
ATOM 6831 C C . THR A 1 849 ? 0.928 4.203 0.152 1 96.62 849 THR A C 1
ATOM 6833 O O . THR A 1 849 ? 2.1 4.059 0.51 1 96.62 849 THR A O 1
ATOM 6836 N N . LEU A 1 850 ? 0.538 4.035 -1.131 1 94.69 850 LEU A N 1
ATOM 6837 C CA . LEU A 1 850 ? 1.486 3.553 -2.129 1 94.69 850 LEU A CA 1
ATOM 6838 C C . LEU A 1 850 ? 2.404 4.68 -2.596 1 94.69 850 LEU A C 1
ATOM 6840 O O . LEU A 1 850 ? 3.498 4.422 -3.102 1 94.69 850 LEU A O 1
ATOM 6844 N N . ASN A 1 851 ? 1.914 5.93 -2.43 1 95.81 851 ASN A N 1
ATOM 6845 C CA . ASN A 1 851 ? 2.723 7.086 -2.801 1 95.81 851 ASN A CA 1
ATOM 6846 C C . ASN A 1 851 ? 3.275 7.805 -1.571 1 95.81 851 ASN A C 1
ATOM 6848 O O . ASN A 1 851 ? 3.582 8.992 -1.628 1 95.81 851 ASN A O 1
ATOM 6852 N N . TRP A 1 852 ? 3.404 7.129 -0.463 1 96.56 852 TRP A N 1
ATOM 6853 C CA . TRP A 1 852 ? 3.777 7.754 0.801 1 96.56 852 TRP A CA 1
ATOM 6854 C C . TRP A 1 852 ? 5.164 8.383 0.708 1 96.56 852 TRP A C 1
ATOM 6856 O O . TRP A 1 852 ? 5.355 9.539 1.105 1 96.56 852 TRP A O 1
ATOM 6866 N N . ASP A 1 853 ? 6.117 7.688 0.104 1 94.5 853 ASP A N 1
ATOM 6867 C CA . ASP A 1 853 ? 7.477 8.211 -0.006 1 94.5 853 ASP A CA 1
ATOM 6868 C C . ASP A 1 853 ? 7.52 9.453 -0.884 1 94.5 853 ASP A C 1
ATOM 6870 O O . ASP A 1 853 ? 8.242 10.406 -0.584 1 94.5 853 ASP A O 1
ATOM 6874 N N . TYR A 1 854 ? 6.766 9.422 -1.958 1 94.88 854 TYR A N 1
ATOM 6875 C CA . TYR A 1 854 ? 6.652 10.594 -2.822 1 94.88 854 TYR A CA 1
ATOM 6876 C C . TYR A 1 854 ? 6.137 11.797 -2.045 1 94.88 854 TYR A C 1
ATOM 6878 O O . TYR A 1 854 ? 6.688 12.898 -2.15 1 94.88 854 TYR A O 1
ATOM 6886 N N . LEU A 1 855 ? 5.062 11.617 -1.23 1 96.31 855 LEU A N 1
ATOM 6887 C CA . LEU A 1 855 ? 4.438 12.703 -0.474 1 96.31 855 LEU A CA 1
ATOM 6888 C C . LEU A 1 855 ? 5.387 13.234 0.593 1 96.31 855 LEU A C 1
ATOM 6890 O O . LEU A 1 855 ? 5.5 14.453 0.773 1 96.31 855 LEU A O 1
ATOM 6894 N N . VAL A 1 856 ? 6.066 12.344 1.301 1 94 856 VAL A N 1
ATOM 6895 C CA . VAL A 1 856 ? 7 12.75 2.348 1 94 856 VAL A CA 1
ATOM 6896 C C . VAL A 1 856 ? 8.148 13.547 1.734 1 94 856 VAL A C 1
ATOM 6898 O O . VAL A 1 856 ? 8.578 14.562 2.295 1 94 856 VAL A O 1
ATOM 6901 N N . ASN A 1 857 ? 8.586 13.07 0.564 1 90.81 857 ASN A N 1
ATOM 6902 C CA . ASN A 1 857 ? 9.688 13.758 -0.104 1 90.81 857 ASN A CA 1
ATOM 6903 C C . ASN A 1 857 ? 9.266 15.133 -0.607 1 90.81 857 ASN A C 1
ATOM 6905 O O . ASN A 1 857 ? 10.055 16.078 -0.581 1 90.81 857 ASN A O 1
ATOM 6909 N N . ARG A 1 858 ? 8.031 15.219 -1.005 1 89.5 858 ARG A N 1
ATOM 6910 C CA . ARG A 1 858 ? 7.531 16.469 -1.575 1 89.5 858 ARG A CA 1
ATOM 6911 C C . ARG A 1 858 ? 7.191 17.469 -0.48 1 89.5 858 ARG A C 1
ATOM 6913 O O . ARG A 1 858 ? 7.461 18.672 -0.625 1 89.5 858 ARG A O 1
ATOM 6920 N N . TYR A 1 859 ? 6.637 17.109 0.661 1 90.69 859 TYR A N 1
ATOM 6921 C CA . TYR A 1 859 ? 6.074 18.047 1.622 1 90.69 859 TYR A CA 1
ATOM 6922 C C . TYR A 1 859 ? 6.797 17.953 2.961 1 90.69 859 TYR A C 1
ATOM 6924 O O . TYR A 1 859 ? 6.57 18.781 3.852 1 90.69 859 TYR A O 1
ATOM 6932 N N . THR A 1 860 ? 7.625 17 3.182 1 86.88 860 THR A N 1
ATOM 6933 C CA . THR A 1 860 ? 8.336 16.719 4.426 1 86.88 860 THR A CA 1
ATOM 6934 C C . THR A 1 860 ? 7.406 16.062 5.441 1 86.88 860 THR A C 1
ATOM 6936 O O . THR A 1 860 ? 6.211 16.359 5.477 1 86.88 860 THR A O 1
ATOM 6939 N N . ILE A 1 861 ? 7.848 15.273 6.336 1 90.12 861 ILE A N 1
ATOM 6940 C CA . ILE A 1 861 ? 7.086 14.453 7.273 1 90.12 861 ILE A CA 1
ATOM 6941 C C . ILE A 1 861 ? 6.469 15.336 8.352 1 90.12 861 ILE A C 1
ATOM 6943 O O . ILE A 1 861 ? 5.496 14.953 9 1 90.12 861 ILE A O 1
ATOM 6947 N N . ASN A 1 862 ? 6.949 16.609 8.562 1 88.5 862 ASN A N 1
ATOM 6948 C CA . ASN A 1 862 ? 6.461 17.516 9.602 1 88.5 862 ASN A CA 1
ATOM 6949 C C . ASN A 1 862 ? 5.441 18.5 9.055 1 88.5 862 ASN A C 1
ATOM 6951 O O . ASN A 1 862 ? 5.023 19.422 9.766 1 88.5 862 ASN A O 1
ATOM 6955 N N . ASP A 1 863 ? 5.117 18.281 7.766 1 89.38 863 ASP A N 1
ATOM 6956 C CA . ASP A 1 863 ? 4.07 19.109 7.191 1 89.38 863 ASP A CA 1
ATOM 6957 C C . ASP A 1 863 ? 2.732 18.891 7.891 1 89.38 863 ASP A C 1
ATOM 6959 O O . ASP A 1 863 ? 2.354 17.734 8.156 1 89.38 863 ASP A O 1
ATOM 6963 N N . ARG A 1 864 ? 2.041 19.922 8.172 1 89.94 864 ARG A N 1
ATOM 6964 C CA . ARG A 1 864 ? 0.796 19.844 8.922 1 89.94 864 ARG A CA 1
ATOM 6965 C C . ARG A 1 864 ? -0.296 19.156 8.117 1 89.94 864 ARG A C 1
ATOM 6967 O O . ARG A 1 864 ? -1.027 18.312 8.648 1 89.94 864 ARG A O 1
ATOM 6974 N N . SER A 1 865 ? -0.445 19.531 6.867 1 92.81 865 SER A N 1
ATOM 6975 C CA . SER A 1 865 ? -1.491 18.969 6.023 1 92.81 865 SER A CA 1
ATOM 6976 C C . SER A 1 865 ? -1.248 17.484 5.762 1 92.81 865 SER A C 1
ATOM 6978 O O . SER A 1 865 ? -2.188 16.688 5.766 1 92.81 865 SER A O 1
ATOM 6980 N N . LEU A 1 866 ? 0.018 17.125 5.555 1 94.19 866 LEU A N 1
ATOM 6981 C CA . LEU A 1 866 ? 0.345 15.719 5.383 1 94.19 866 LEU A CA 1
ATOM 6982 C C . LEU A 1 866 ? 0.071 14.938 6.66 1 94.19 866 LEU A C 1
ATOM 6984 O O . LEU A 1 866 ? -0.429 13.812 6.605 1 94.19 866 LEU A O 1
ATOM 6988 N N . GLY A 1 867 ? 0.434 15.523 7.766 1 94.31 867 GLY A N 1
ATOM 6989 C CA . GLY A 1 867 ? 0.227 14.867 9.047 1 94.31 867 GLY A CA 1
ATOM 6990 C C . GLY A 1 867 ? -1.228 14.531 9.32 1 94.31 867 GLY A C 1
ATOM 6991 O O . GLY A 1 867 ? -1.527 13.539 9.984 1 94.31 867 GLY A O 1
ATOM 6992 N N . ARG A 1 868 ? -2.146 15.289 8.742 1 95.62 868 ARG A N 1
ATOM 6993 C CA . ARG A 1 868 ? -3.568 15.102 9.016 1 95.62 868 ARG A CA 1
ATOM 6994 C C . ARG A 1 868 ? -4.25 14.352 7.879 1 95.62 868 ARG A C 1
ATOM 6996 O O . ARG A 1 868 ? -5.43 14 7.977 1 95.62 868 ARG A O 1
ATOM 7003 N N . LEU A 1 869 ? -3.562 14.125 6.816 1 97.06 869 LEU A N 1
ATOM 7004 C CA . LEU A 1 869 ? -4.164 13.594 5.598 1 97.06 869 LEU A CA 1
ATOM 7005 C C . LEU A 1 869 ? -4.824 12.25 5.859 1 97.06 869 LEU A C 1
ATOM 7007 O O . LEU A 1 869 ? -5.977 12.031 5.469 1 97.06 869 LEU A O 1
ATOM 7011 N N . LEU A 1 870 ? -4.145 11.336 6.562 1 97.06 870 LEU A N 1
ATOM 7012 C CA . LEU A 1 870 ? -4.66 9.984 6.773 1 97.06 870 LEU A CA 1
ATOM 7013 C C . LEU A 1 870 ? -5.891 10.008 7.676 1 97.06 870 LEU A C 1
ATOM 7015 O O . LEU A 1 870 ? -6.801 9.188 7.516 1 97.06 870 LEU A O 1
ATOM 7019 N N . THR A 1 871 ? -5.957 10.914 8.625 1 95.69 871 THR A N 1
ATOM 7020 C CA . THR A 1 871 ? -7.137 11.094 9.461 1 95.69 871 THR A CA 1
ATOM 7021 C C . THR A 1 871 ? -8.305 11.625 8.641 1 95.69 871 THR A C 1
ATOM 7023 O O . THR A 1 871 ? -9.445 11.172 8.797 1 95.69 871 THR A O 1
ATOM 7026 N N . ARG A 1 872 ? -7.996 12.508 7.734 1 96.25 872 ARG A N 1
ATOM 7027 C CA . ARG A 1 872 ? -9.031 13.18 6.953 1 96.25 872 ARG A CA 1
ATOM 7028 C C . ARG A 1 872 ? -9.68 12.219 5.965 1 96.25 872 ARG A C 1
ATOM 7030 O O . ARG A 1 872 ? -10.859 12.367 5.637 1 96.25 872 ARG A O 1
ATOM 7037 N N . ILE A 1 873 ? -8.992 11.219 5.496 1 97.88 873 ILE A N 1
ATOM 7038 C CA . ILE A 1 873 ? -9.555 10.383 4.434 1 97.88 873 ILE A CA 1
ATOM 7039 C C . ILE A 1 873 ? -10.117 9.094 5.027 1 97.88 873 ILE A C 1
ATOM 7041 O O . ILE A 1 873 ? -10.555 8.211 4.293 1 97.88 873 ILE A O 1
ATOM 7045 N N . SER A 1 874 ? -10.094 8.891 6.355 1 97.25 874 SER A N 1
ATOM 7046 C CA . SER A 1 874 ? -10.555 7.641 6.957 1 97.25 874 SER A CA 1
ATOM 7047 C C . SER A 1 874 ? -11.727 7.883 7.906 1 97.25 874 SER A C 1
ATOM 7049 O O . SER A 1 874 ? -12.078 7.004 8.695 1 97.25 874 SER A O 1
ATOM 7051 N N . THR A 1 875 ? -12.336 9.008 7.871 1 94.38 875 THR A N 1
ATOM 7052 C CA . THR A 1 875 ? -13.352 9.406 8.836 1 94.38 875 THR A CA 1
ATOM 7053 C C . THR A 1 875 ? -14.57 8.492 8.742 1 94.38 875 THR A C 1
ATOM 7055 O O . THR A 1 875 ? -15.312 8.328 9.711 1 94.38 875 THR A O 1
ATOM 7058 N N . THR A 1 876 ? -14.797 7.848 7.609 1 94.62 876 THR A N 1
ATOM 7059 C CA . THR A 1 876 ? -16 7.055 7.406 1 94.62 876 THR A CA 1
ATOM 7060 C C . THR A 1 876 ? -15.703 5.566 7.574 1 94.62 876 THR A C 1
ATOM 7062 O O . THR A 1 876 ? -16.578 4.727 7.371 1 94.62 876 THR A O 1
ATOM 7065 N N . TYR A 1 877 ? -14.469 5.215 7.828 1 96.5 877 TYR A N 1
ATOM 7066 C CA . TYR A 1 877 ? -14.117 3.818 8.039 1 96.5 877 TYR A CA 1
ATOM 7067 C C . TYR A 1 877 ? -14.836 3.252 9.258 1 96.5 877 TYR A C 1
ATOM 7069 O O . TYR A 1 877 ? -14.938 3.92 10.289 1 96.5 877 TYR A O 1
ATOM 7077 N N . ASN A 1 878 ? -15.398 2.068 9.133 1 96.44 878 ASN A N 1
ATOM 7078 C CA . ASN A 1 878 ? -16.172 1.533 10.258 1 96.44 878 ASN A CA 1
ATOM 7079 C C . ASN A 1 878 ? -16.109 0.009 10.297 1 96.44 878 ASN A C 1
ATOM 7081 O O . ASN A 1 878 ? -17.031 -0.637 10.805 1 96.44 878 ASN A O 1
ATOM 7085 N N . THR A 1 879 ? -15.094 -0.643 9.664 1 95.25 879 THR A N 1
ATOM 7086 C CA . THR A 1 879 ? -14.938 -2.092 9.719 1 95.25 879 THR A CA 1
ATOM 7087 C C . THR A 1 879 ? -13.594 -2.467 10.344 1 95.25 879 THR A C 1
ATOM 7089 O O . THR A 1 879 ? -12.648 -1.683 10.297 1 95.25 879 THR A O 1
ATOM 7092 N N . GLU A 1 880 ? -13.516 -3.715 10.875 1 95.81 880 GLU A N 1
ATOM 7093 C CA . GLU A 1 880 ? -12.281 -4.215 11.461 1 95.81 880 GLU A CA 1
ATOM 7094 C C . GLU A 1 880 ? -11.172 -4.309 10.414 1 95.81 880 GLU A C 1
ATOM 7096 O O . GLU A 1 880 ? -9.992 -4.109 10.727 1 95.81 880 GLU A O 1
ATOM 7101 N N . LEU A 1 881 ? -11.555 -4.613 9.242 1 95.38 881 LEU A N 1
ATOM 7102 C CA . LEU A 1 881 ? -10.586 -4.719 8.156 1 95.38 881 LEU A CA 1
ATOM 7103 C C . LEU A 1 881 ? -9.945 -3.365 7.863 1 95.38 881 LEU A C 1
ATOM 7105 O O . LEU A 1 881 ? -8.727 -3.273 7.688 1 95.38 881 LEU A O 1
ATOM 7109 N N . GLN A 1 882 ? -10.734 -2.35 7.801 1 96.62 882 GLN A N 1
ATOM 7110 C CA . GLN A 1 882 ? -10.219 -1.002 7.574 1 96.62 882 GLN A CA 1
ATOM 7111 C C . GLN A 1 882 ? -9.32 -0.557 8.727 1 96.62 882 GLN A C 1
ATOM 7113 O O . GLN A 1 882 ? -8.297 0.096 8.5 1 96.62 882 GLN A O 1
ATOM 7118 N N . LEU A 1 883 ? -9.742 -0.864 9.961 1 97.62 883 LEU A N 1
ATOM 7119 C CA . LEU A 1 883 ? -8.914 -0.571 11.125 1 97.62 883 LEU A CA 1
ATOM 7120 C C . LEU A 1 883 ? -7.555 -1.253 11.016 1 97.62 883 LEU A C 1
ATOM 7122 O O . LEU A 1 883 ? -6.523 -0.643 11.297 1 97.62 883 LEU A O 1
ATOM 7126 N N . TRP A 1 884 ? -7.539 -2.496 10.586 1 97.44 884 TRP A N 1
ATOM 7127 C CA . TRP A 1 884 ? -6.297 -3.236 10.398 1 97.44 884 TRP A CA 1
ATOM 7128 C C . TRP A 1 884 ? -5.434 -2.584 9.328 1 97.44 884 TRP A C 1
ATOM 7130 O O . TRP A 1 884 ? -4.215 -2.475 9.484 1 97.44 884 TRP A O 1
ATOM 7140 N N . GLN A 1 885 ? -6.016 -2.223 8.188 1 96.94 885 GLN A N 1
ATOM 7141 C CA . GLN A 1 885 ? -5.281 -1.572 7.102 1 96.94 885 GLN A CA 1
ATOM 7142 C C . GLN A 1 885 ? -4.52 -0.354 7.613 1 96.94 885 GLN A C 1
ATOM 7144 O O . GLN A 1 885 ? -3.354 -0.155 7.262 1 96.94 885 GLN A O 1
ATOM 7149 N N . MET A 1 886 ? -5.195 0.428 8.422 1 97.75 886 MET A N 1
ATOM 7150 C CA . MET A 1 886 ? -4.574 1.619 8.992 1 97.75 886 MET A CA 1
ATOM 7151 C C . MET A 1 886 ? -3.432 1.241 9.93 1 97.75 886 MET A C 1
ATOM 7153 O O . MET A 1 886 ? -2.316 1.749 9.797 1 97.75 886 MET A O 1
ATOM 7157 N N . ALA A 1 887 ? -3.729 0.354 10.836 1 97.06 887 ALA A N 1
ATOM 7158 C CA . ALA A 1 887 ? -2.746 -0.042 11.844 1 97.06 887 ALA A CA 1
ATOM 7159 C C . ALA A 1 887 ? -1.519 -0.672 11.188 1 97.06 887 ALA A C 1
ATOM 7161 O O . ALA A 1 887 ? -0.387 -0.433 11.617 1 97.06 887 ALA A O 1
ATOM 7162 N N . HIS A 1 888 ? -1.779 -1.477 10.211 1 95.44 888 HIS A N 1
ATOM 7163 C CA . HIS A 1 888 ? -0.69 -2.143 9.5 1 95.44 888 HIS A CA 1
ATOM 7164 C C . HIS A 1 888 ? 0.218 -1.13 8.812 1 95.44 888 HIS A C 1
ATOM 7166 O O . HIS A 1 888 ? 1.444 -1.227 8.898 1 95.44 888 HIS A O 1
ATOM 7172 N N . PHE A 1 889 ? -0.306 -0.175 8.062 1 97.06 889 PHE A N 1
ATOM 7173 C CA . PHE A 1 889 ? 0.487 0.853 7.395 1 97.06 889 PHE A CA 1
ATOM 7174 C C . PHE A 1 889 ? 1.286 1.66 8.414 1 97.06 889 PHE A C 1
ATOM 7176 O O . PHE A 1 889 ? 2.453 1.981 8.18 1 97.06 889 PHE A O 1
ATOM 7183 N N . PHE A 1 890 ? 0.597 2.008 9.539 1 97.31 890 PHE A N 1
ATOM 7184 C CA . PHE A 1 890 ? 1.262 2.799 10.57 1 97.31 890 PHE A CA 1
ATOM 7185 C C . PHE A 1 890 ? 2.432 2.029 11.172 1 97.31 890 PHE A C 1
ATOM 7187 O O . PHE A 1 890 ? 3.467 2.615 11.492 1 97.31 890 PHE A O 1
ATOM 7194 N N . LYS A 1 891 ? 2.227 0.776 11.32 1 94.94 891 LYS A N 1
ATOM 7195 C CA . LYS A 1 891 ? 3.299 -0.066 11.844 1 94.94 891 LYS A CA 1
ATOM 7196 C C . LYS A 1 891 ? 4.496 -0.082 10.898 1 94.94 891 LYS A C 1
ATOM 7198 O O . LYS A 1 891 ? 5.645 -0.076 11.344 1 94.94 891 LYS A O 1
ATOM 7203 N N . LEU A 1 892 ? 4.27 -0.083 9.602 1 94.56 892 LEU A N 1
ATOM 7204 C CA . LEU A 1 892 ? 5.32 -0.127 8.594 1 94.56 892 LEU A CA 1
ATOM 7205 C C . LEU A 1 892 ? 5.992 1.234 8.445 1 94.56 892 LEU A C 1
ATOM 7207 O O . LEU A 1 892 ? 7.105 1.33 7.93 1 94.56 892 LEU A O 1
ATOM 7211 N N . ASN A 1 893 ? 5.266 2.289 8.812 1 95.56 893 ASN A N 1
ATOM 7212 C CA . ASN A 1 893 ? 5.762 3.658 8.766 1 95.56 893 ASN A CA 1
ATOM 7213 C C . ASN A 1 893 ? 5.688 4.332 10.133 1 95.56 893 ASN A C 1
ATOM 7215 O O . ASN A 1 893 ? 4.926 5.285 10.312 1 95.56 893 ASN A O 1
ATOM 7219 N N . PRO A 1 894 ? 6.59 3.947 11.008 1 94.25 894 PRO A N 1
ATOM 7220 C CA . PRO A 1 894 ? 6.477 4.398 12.398 1 94.25 894 PRO A CA 1
ATOM 7221 C C . PRO A 1 894 ? 6.828 5.875 12.57 1 94.25 894 PRO A C 1
ATOM 7223 O O . PRO A 1 894 ? 6.352 6.523 13.508 1 94.25 894 PRO A O 1
ATOM 7226 N N . ASN A 1 895 ? 7.738 6.457 11.719 1 94.44 895 ASN A N 1
ATOM 7227 C CA . ASN A 1 895 ? 8 7.891 11.758 1 94.44 895 ASN A CA 1
ATOM 7228 C C . ASN A 1 895 ? 6.82 8.695 11.234 1 94.44 895 ASN A C 1
ATOM 7230 O O . ASN A 1 895 ? 6.691 8.906 10.023 1 94.44 895 ASN A O 1
ATOM 7234 N N . ALA A 1 896 ? 6.035 9.242 12.125 1 93.81 896 ALA A N 1
ATOM 7235 C CA . ALA A 1 896 ? 4.785 9.898 11.75 1 93.81 896 ALA A CA 1
ATOM 7236 C C . ALA A 1 896 ? 4.957 11.406 11.664 1 93.81 896 ALA A C 1
ATOM 7238 O O . ALA A 1 896 ? 4.098 12.109 11.125 1 93.81 896 ALA A O 1
ATOM 7239 N N . GLY A 1 897 ? 6.082 11.961 12.219 1 93.5 897 GLY A N 1
ATOM 7240 C CA . GLY A 1 897 ? 6.246 13.406 12.242 1 93.5 897 GLY A CA 1
ATOM 7241 C C . GLY A 1 897 ? 5.051 14.133 12.828 1 93.5 897 GLY A C 1
ATOM 7242 O O . GLY A 1 897 ? 4.605 13.805 13.938 1 93.5 897 GLY A O 1
ATOM 7243 N N . ALA A 1 898 ? 4.465 14.992 12.078 1 92.31 898 ALA A N 1
ATOM 7244 C CA . ALA A 1 898 ? 3.328 15.781 12.539 1 92.31 898 ALA A CA 1
ATOM 7245 C C . ALA A 1 898 ? 2.055 14.945 12.586 1 92.31 898 ALA A C 1
ATOM 7247 O O . ALA A 1 898 ? 1.03 15.383 13.109 1 92.31 898 ALA A O 1
ATOM 7248 N N . GLY A 1 899 ? 2.111 13.742 12.117 1 94.56 899 GLY A N 1
ATOM 7249 C CA . GLY A 1 899 ? 0.943 12.875 12.062 1 94.56 899 GLY A CA 1
ATOM 7250 C C . GLY A 1 899 ? 0.81 11.977 13.281 1 94.56 899 GLY A C 1
ATOM 7251 O O . GLY A 1 899 ? -0.112 11.164 13.359 1 94.56 899 GLY A O 1
ATOM 7252 N N . GLU A 1 900 ? 1.671 12.102 14.266 1 92.62 900 GLU A N 1
ATOM 7253 C CA . GLU A 1 900 ? 1.673 11.18 15.398 1 92.62 900 GLU A CA 1
ATOM 7254 C C . GLU A 1 900 ? 0.337 11.211 16.141 1 92.62 900 GLU A C 1
ATOM 7256 O O . GLU A 1 900 ? -0.307 10.172 16.297 1 92.62 900 GLU A O 1
ATOM 7261 N N . MET A 1 901 ? -0.152 12.367 16.547 1 91.38 901 MET A N 1
ATOM 7262 C CA . MET A 1 901 ? -1.417 12.484 17.266 1 91.38 901 MET A CA 1
ATOM 7263 C C . MET A 1 901 ? -2.6 12.242 16.344 1 91.38 901 MET A C 1
ATOM 7265 O O . MET A 1 901 ? -3.521 11.5 16.672 1 91.38 901 MET A O 1
ATOM 7269 N N . PRO A 1 902 ? -2.572 12.773 15.148 1 94.62 902 PRO A N 1
ATOM 7270 C CA . PRO A 1 902 ? -3.676 12.523 14.219 1 94.62 902 PRO A CA 1
ATOM 7271 C C . PRO A 1 902 ? -3.879 11.039 13.93 1 94.62 902 PRO A C 1
ATOM 7273 O O . PRO A 1 902 ? -5.016 10.578 13.812 1 94.62 902 PRO A O 1
ATOM 7276 N N . ARG A 1 903 ? -2.822 10.312 13.766 1 96.12 903 ARG A N 1
ATOM 7277 C CA . ARG A 1 903 ? -2.941 8.883 13.508 1 96.12 903 ARG A CA 1
ATOM 7278 C C . ARG A 1 903 ? -3.652 8.18 14.664 1 96.12 903 ARG A C 1
ATOM 7280 O O . ARG A 1 903 ? -4.488 7.301 14.438 1 96.12 903 ARG A O 1
ATOM 7287 N N . GLN A 1 904 ? -3.307 8.562 15.883 1 94.69 904 GLN A N 1
ATOM 7288 C CA . GLN A 1 904 ? -3.957 7.984 17.062 1 94.69 904 GLN A CA 1
ATOM 7289 C C . GLN A 1 904 ? -5.445 8.328 17.078 1 94.69 904 GLN A C 1
ATOM 7291 O O . GLN A 1 904 ? -6.281 7.477 17.391 1 94.69 904 GLN A O 1
ATOM 7296 N N . GLN A 1 905 ? -5.723 9.523 16.781 1 94.69 905 GLN A N 1
ATOM 7297 C CA . GLN A 1 905 ? -7.109 9.977 16.75 1 94.69 905 GLN A CA 1
ATOM 7298 C C . GLN A 1 905 ? -7.895 9.234 15.664 1 94.69 905 GLN A C 1
ATOM 7300 O O . GLN A 1 905 ? -9.062 8.898 15.859 1 94.69 905 GLN A O 1
ATOM 7305 N N . ALA A 1 906 ? -7.277 9.039 14.547 1 96.62 906 ALA A N 1
ATOM 7306 C CA . ALA A 1 906 ? -7.926 8.32 13.453 1 96.62 906 ALA A CA 1
ATOM 7307 C C . ALA A 1 906 ? -8.289 6.895 13.867 1 96.62 906 ALA A C 1
ATOM 7309 O O . ALA A 1 906 ? -9.398 6.434 13.609 1 96.62 906 ALA A O 1
ATOM 7310 N N . LEU A 1 907 ? -7.309 6.172 14.477 1 96.88 907 LEU A N 1
ATOM 7311 C CA . LEU A 1 907 ? -7.547 4.809 14.93 1 96.88 907 LEU A CA 1
ATOM 7312 C C . LEU A 1 907 ? -8.688 4.766 15.945 1 96.88 907 LEU A C 1
ATOM 7314 O O . LEU A 1 907 ? -9.562 3.898 15.867 1 96.88 907 LEU A O 1
ATOM 7318 N N . GLU A 1 908 ? -8.664 5.695 16.891 1 96 908 GLU A N 1
ATOM 7319 C CA . GLU A 1 908 ? -9.727 5.746 17.891 1 96 908 GLU A CA 1
ATOM 7320 C C . GLU A 1 908 ? -11.078 6.02 17.234 1 96 908 GLU A C 1
ATOM 7322 O O . GLU A 1 908 ? -12.086 5.414 17.609 1 96 908 GLU A O 1
ATOM 7327 N N . THR A 1 909 ? -11.086 6.93 16.344 1 96.38 909 THR A N 1
ATOM 7328 C CA . THR A 1 909 ? -12.32 7.277 15.648 1 96.38 909 THR A CA 1
ATOM 7329 C C . THR A 1 909 ? -12.898 6.059 14.938 1 96.38 909 THR A C 1
ATOM 7331 O O . THR A 1 909 ? -14.094 5.785 15.047 1 96.38 909 THR A O 1
ATOM 7334 N N . VAL A 1 910 ? -12.117 5.328 14.203 1 97 910 VAL A N 1
ATOM 7335 C CA . VAL A 1 910 ? -12.594 4.156 13.469 1 97 910 VAL A CA 1
ATOM 7336 C C . VAL A 1 910 ? -13.078 3.092 14.453 1 97 910 VAL A C 1
ATOM 7338 O O . VAL A 1 910 ? -14.086 2.43 14.211 1 97 910 VAL A O 1
ATOM 7341 N N . LYS A 1 911 ? -12.336 2.881 15.578 1 96.25 911 LYS A N 1
ATOM 7342 C CA . LYS A 1 911 ? -12.789 1.955 16.609 1 96.25 911 LYS A CA 1
ATOM 7343 C C . LYS A 1 911 ? -14.172 2.336 17.125 1 96.25 911 LYS A C 1
ATOM 7345 O O . LYS A 1 911 ? -15.031 1.471 17.297 1 96.25 911 LYS A O 1
ATOM 7350 N N . ASN A 1 912 ? -14.367 3.66 17.359 1 95.5 912 ASN A N 1
ATOM 7351 C CA . ASN A 1 912 ? -15.672 4.156 17.797 1 95.5 912 ASN A CA 1
ATOM 7352 C C . ASN A 1 912 ? -16.75 3.891 16.734 1 95.5 912 ASN A C 1
ATOM 7354 O O . ASN A 1 912 ? -17.875 3.527 17.078 1 95.5 912 ASN A O 1
ATOM 7358 N N . ASN A 1 913 ? -16.406 4.098 15.508 1 96.25 913 ASN A N 1
ATOM 7359 C CA . ASN A 1 913 ? -17.344 3.848 14.422 1 96.25 913 ASN A CA 1
ATOM 7360 C C . ASN A 1 913 ? -17.766 2.383 14.375 1 96.25 913 ASN A C 1
ATOM 7362 O O . ASN A 1 913 ? -18.953 2.082 14.164 1 96.25 913 ASN A O 1
ATOM 7366 N N . ILE A 1 914 ? -16.797 1.503 14.477 1 95.31 914 ILE A N 1
ATOM 7367 C CA . ILE A 1 914 ? -17.078 0.07 14.438 1 95.31 914 ILE A CA 1
ATOM 7368 C C . ILE A 1 914 ? -18.062 -0.295 15.547 1 95.31 914 ILE A C 1
ATOM 7370 O O . ILE A 1 914 ? -19.047 -1 15.305 1 95.31 914 ILE A O 1
ATOM 7374 N N . GLU A 1 915 ? -17.828 0.191 16.734 1 93.94 915 GLU A N 1
ATOM 7375 C CA . GLU A 1 915 ? -18.703 -0.084 17.859 1 93.94 915 GLU A CA 1
ATOM 7376 C C . GLU A 1 915 ? -20.094 0.499 17.641 1 93.94 915 GLU A C 1
ATOM 7378 O O . GLU A 1 915 ? -21.094 -0.122 18 1 93.94 915 GLU A O 1
ATOM 7383 N N . TRP A 1 916 ? -20.109 1.682 17.141 1 93.69 916 TRP A N 1
ATOM 7384 C CA . TRP A 1 916 ? -21.391 2.32 16.859 1 93.69 916 TRP A CA 1
ATOM 7385 C C . TRP A 1 916 ? -22.219 1.479 15.883 1 93.69 916 TRP A C 1
ATOM 7387 O O . TRP A 1 916 ? -23.406 1.259 16.094 1 93.69 916 TRP A O 1
ATOM 7397 N N . VAL A 1 917 ? -21.625 1.037 14.797 1 92.75 917 VAL A N 1
ATOM 7398 C CA . VAL A 1 917 ? -22.312 0.242 13.781 1 92.75 917 VAL A CA 1
ATOM 7399 C C . VAL A 1 917 ? -22.797 -1.068 14.398 1 92.75 917 VAL A C 1
ATOM 7401 O O . VAL A 1 917 ? -23.922 -1.498 14.133 1 92.75 917 VAL A O 1
ATOM 7404 N N . ARG A 1 918 ? -21.953 -1.722 15.156 1 90.5 918 ARG A N 1
ATOM 7405 C CA . ARG A 1 918 ? -22.312 -2.973 15.812 1 90.5 918 ARG A CA 1
ATOM 7406 C C . ARG A 1 918 ? -23.562 -2.799 16.672 1 90.5 918 ARG A C 1
ATOM 7408 O O . ARG A 1 918 ? -24.453 -3.66 16.672 1 90.5 918 ARG A O 1
ATOM 7415 N N . ARG A 1 919 ? -23.719 -1.703 17.297 1 88.69 919 ARG A N 1
ATOM 7416 C CA . ARG A 1 919 ? -24.797 -1.45 18.234 1 88.69 919 ARG A CA 1
ATOM 7417 C C . ARG A 1 919 ? -26.062 -0.976 17.516 1 88.69 919 ARG A C 1
ATOM 7419 O O . ARG A 1 919 ? -27.172 -1.259 17.953 1 88.69 919 ARG A O 1
ATOM 7426 N N . ASN A 1 920 ? -25.844 -0.238 16.531 1 85.81 920 ASN A N 1
ATOM 7427 C CA . ASN A 1 920 ? -26.984 0.489 15.984 1 85.81 920 ASN A CA 1
ATOM 7428 C C . ASN A 1 920 ? -27.469 -0.129 14.672 1 85.81 920 ASN A C 1
ATOM 7430 O O . ASN A 1 920 ? -28.562 0.183 14.195 1 85.81 920 ASN A O 1
ATOM 7434 N N . LYS A 1 921 ? -26.766 -0.967 13.984 1 76.19 921 LYS A N 1
ATOM 7435 C CA . LYS A 1 921 ? -27.219 -1.615 12.766 1 76.19 921 LYS A CA 1
ATOM 7436 C C . LYS A 1 921 ? -28.234 -2.717 13.078 1 76.19 921 LYS A C 1
ATOM 7438 O O . LYS A 1 921 ? -29.188 -2.932 12.32 1 76.19 921 LYS A O 1
ATOM 7443 N N . SER A 1 922 ? -28.016 -3.695 14.125 1 57.28 922 SER A N 1
ATOM 7444 C CA . SER A 1 922 ? -28.938 -4.777 14.453 1 57.28 922 SER A CA 1
ATOM 7445 C C . SER A 1 922 ? -30.25 -4.234 14.992 1 57.28 922 SER A C 1
ATOM 7447 O O . SER A 1 922 ? -31.281 -4.902 14.906 1 57.28 922 SER A O 1
ATOM 7449 N N . GLY A 1 923 ? -30.406 -3.125 15.648 1 47.81 923 GLY A N 1
ATOM 7450 C CA . GLY A 1 923 ? -31.594 -2.654 16.328 1 47.81 923 GLY A CA 1
ATOM 7451 C C . GLY A 1 923 ? -32.438 -1.705 15.484 1 47.81 923 GLY A C 1
ATOM 7452 O O . GLY A 1 923 ? -31.938 -1.15 14.5 1 47.81 923 GLY A O 1
ATOM 7453 N N . MET B 1 1 ? -44.156 -93.938 -2.666 1 16.22 1 MET B N 1
ATOM 7454 C CA . MET B 1 1 ? -44.438 -94.188 -1.254 1 16.22 1 MET B CA 1
ATOM 7455 C C . MET B 1 1 ? -44.062 -92.938 -0.409 1 16.22 1 MET B C 1
ATOM 7457 O O . MET B 1 1 ? -43.344 -92.062 -0.891 1 16.22 1 MET B O 1
ATOM 7461 N N . ASP B 1 2 ? -43.312 -92.938 0.994 1 14.9 2 ASP B N 1
ATOM 7462 C CA . ASP B 1 2 ? -43.469 -92.812 2.443 1 14.9 2 ASP B CA 1
ATOM 7463 C C . ASP B 1 2 ? -42.719 -91.625 3.01 1 14.9 2 ASP B C 1
ATOM 7465 O O . ASP B 1 2 ? -43.281 -90.875 3.795 1 14.9 2 ASP B O 1
ATOM 7469 N N . PHE B 1 3 ? -41.406 -91.375 3.449 1 16.88 3 PHE B N 1
ATOM 7470 C CA . PHE B 1 3 ? -41.125 -91.312 4.875 1 16.88 3 PHE B CA 1
ATOM 7471 C C . PHE B 1 3 ? -41.031 -89.812 5.297 1 16.88 3 PHE B C 1
ATOM 7473 O O . PHE B 1 3 ? -40.812 -88.938 4.465 1 16.88 3 PHE B O 1
ATOM 7480 N N . GLU B 1 4 ? -40.562 -88.875 6.688 1 14.15 4 GLU B N 1
ATOM 7481 C CA . GLU B 1 4 ? -40.906 -88.25 7.965 1 14.15 4 GLU B CA 1
ATOM 7482 C C . GLU B 1 4 ? -40.25 -86.875 8.086 1 14.15 4 GLU B C 1
ATOM 7484 O O . GLU B 1 4 ? -40.938 -85.875 8.391 1 14.15 4 GLU B O 1
ATOM 7489 N N . LYS B 1 5 ? -39.031 -86.312 9.086 1 16.27 5 LYS B N 1
ATOM 7490 C CA . LYS B 1 5 ? -39.375 -85.5 10.234 1 16.27 5 LYS B CA 1
ATOM 7491 C C . LYS B 1 5 ? -39.344 -84 9.875 1 16.27 5 LYS B C 1
ATOM 7493 O O . LYS B 1 5 ? -38.719 -83.625 8.883 1 16.27 5 LYS B O 1
ATOM 7498 N N . GLU B 1 6 ? -38.906 -82.812 11.039 1 14.3 6 GLU B N 1
ATOM 7499 C CA . GLU B 1 6 ? -39.469 -82.25 12.258 1 14.3 6 GLU B CA 1
ATOM 7500 C C . GLU B 1 6 ? -39.062 -80.812 12.453 1 14.3 6 GLU B C 1
ATOM 7502 O O . GLU B 1 6 ? -37.906 -80.438 12.406 1 14.3 6 GLU B O 1
ATOM 7507 N N . GLU B 1 7 ? -39.875 -79.25 12.172 1 15.24 7 GLU B N 1
ATOM 7508 C CA . GLU B 1 7 ? -40.156 -77.812 12.172 1 15.24 7 GLU B CA 1
ATOM 7509 C C . GLU B 1 7 ? -39.688 -77.188 13.477 1 15.24 7 GLU B C 1
ATOM 7511 O O . GLU B 1 7 ? -39.719 -75.938 13.602 1 15.24 7 GLU B O 1
ATOM 7516 N N . LYS B 1 8 ? -39.594 -77.812 14.578 1 16.83 8 LYS B N 1
ATOM 7517 C CA . LYS B 1 8 ? -40.344 -77.375 15.734 1 16.83 8 LYS B CA 1
ATOM 7518 C C . LYS B 1 8 ? -39.938 -75.938 16.125 1 16.83 8 LYS B C 1
ATOM 7520 O O . LYS B 1 8 ? -38.875 -75.438 15.68 1 16.83 8 LYS B O 1
ATOM 7525 N N . ARG B 1 9 ? -39.938 -75.562 17.641 1 13.67 9 ARG B N 1
ATOM 7526 C CA . ARG B 1 9 ? -40.281 -75.375 19.047 1 13.67 9 ARG B CA 1
ATOM 7527 C C . ARG B 1 9 ? -39.188 -74.625 19.781 1 13.67 9 ARG B C 1
ATOM 7529 O O . ARG B 1 9 ? -39.344 -74.312 20.969 1 13.67 9 ARG B O 1
ATOM 7536 N N . TYR B 1 10 ? -38 -74.375 19.953 1 15.39 10 TYR B N 1
ATOM 7537 C CA . TYR B 1 10 ? -37.75 -74.5 21.375 1 15.39 10 TYR B CA 1
ATOM 7538 C C . TYR B 1 10 ? -38.125 -73.188 22.109 1 15.39 10 TYR B C 1
ATOM 7540 O O . TYR B 1 10 ? -38.125 -72.125 21.516 1 15.39 10 TYR B O 1
ATOM 7548 N N . SER B 1 11 ? -38.812 -73.062 23.656 1 14.67 11 SER B N 1
ATOM 7549 C CA . SER B 1 11 ? -39.531 -72.688 24.891 1 14.67 11 SER B CA 1
ATOM 7550 C C . SER B 1 11 ? -38.781 -71.625 25.672 1 14.67 11 SER B C 1
ATOM 7552 O O . SER B 1 11 ? -39.406 -70.625 26.109 1 14.67 11 SER B O 1
ATOM 7554 N N . ILE B 1 12 ? -37.781 -71.75 26.531 1 15.52 12 ILE B N 1
ATOM 7555 C CA . ILE B 1 12 ? -37.906 -71.75 27.984 1 15.52 12 ILE B CA 1
ATOM 7556 C C . ILE B 1 12 ? -37.969 -70.312 28.484 1 15.52 12 ILE B C 1
ATOM 7558 O O . ILE B 1 12 ? -37.562 -69.375 27.781 1 15.52 12 ILE B O 1
ATOM 7562 N N . ARG B 1 13 ? -37.594 -70.125 29.906 1 15.54 13 ARG B N 1
ATOM 7563 C CA . ARG B 1 13 ? -37.906 -69.875 31.328 1 15.54 13 ARG B CA 1
ATOM 7564 C C . ARG B 1 13 ? -37.469 -68.5 31.75 1 15.54 13 ARG B C 1
ATOM 7566 O O . ARG B 1 13 ? -36.688 -67.812 31.062 1 15.54 13 ARG B O 1
ATOM 7573 N N . GLY B 1 14 ? -37.125 -68.25 33.188 1 14.62 14 GLY B N 1
ATOM 7574 C CA . GLY B 1 14 ? -37.531 -67.625 34.438 1 14.62 14 GLY B CA 1
ATOM 7575 C C . GLY B 1 14 ? -36.844 -66.312 34.719 1 14.62 14 GLY B C 1
ATOM 7576 O O . GLY B 1 14 ? -37.531 -65.312 35.062 1 14.62 14 GLY B O 1
ATOM 7577 N N . LYS B 1 15 ? -35.531 -66.062 35.188 1 16.09 15 LYS B N 1
ATOM 7578 C CA . LYS B 1 15 ? -35.344 -65.875 36.594 1 16.09 15 LYS B CA 1
ATOM 7579 C C . LYS B 1 15 ? -35.531 -64.375 36.938 1 16.09 15 LYS B C 1
ATOM 7581 O O . LYS B 1 15 ? -35.594 -63.531 36.062 1 16.09 15 LYS B O 1
ATOM 7586 N N . HIS B 1 16 ? -34.562 -63.812 37.906 1 15.14 16 HIS B N 1
ATOM 7587 C CA . HIS B 1 16 ? -34.406 -63.219 39.219 1 15.14 16 HIS B CA 1
ATOM 7588 C C . HIS B 1 16 ? -34.406 -61.688 39.156 1 15.14 16 HIS B C 1
ATOM 7590 O O . HIS B 1 16 ? -34.094 -61.125 38.094 1 15.14 16 HIS B O 1
ATOM 7596 N N . VAL B 1 17 ? -34.656 -60.875 40.312 1 15.73 17 VAL B N 1
ATOM 7597 C CA . VAL B 1 17 ? -35.344 -59.875 41.094 1 15.73 17 VAL B CA 1
ATOM 7598 C C . VAL B 1 17 ? -34.562 -58.562 41.062 1 15.73 17 VAL B C 1
ATOM 7600 O O . VAL B 1 17 ? -35.125 -57.5 40.906 1 15.73 17 VAL B O 1
ATOM 7603 N N . ALA B 1 18 ? -33.062 -58.438 40.969 1 15.91 18 ALA B N 1
ATOM 7604 C CA . ALA B 1 18 ? -32.531 -57.812 42.156 1 15.91 18 ALA B CA 1
ATOM 7605 C C . ALA B 1 18 ? -32.75 -56.281 42.125 1 15.91 18 ALA B C 1
ATOM 7607 O O . ALA B 1 18 ? -32.5 -55.656 41.094 1 15.91 18 ALA B O 1
ATOM 7608 N N . LEU B 1 19 ? -33.438 -55.562 43.188 1 15.84 19 LEU B N 1
ATOM 7609 C CA . LEU B 1 19 ? -34.062 -54.438 43.875 1 15.84 19 LEU B CA 1
ATOM 7610 C C . LEU B 1 19 ? -33.062 -53.312 44.156 1 15.84 19 LEU B C 1
ATOM 7612 O O . LEU B 1 19 ? -33.438 -52.188 44.438 1 15.84 19 LEU B O 1
ATOM 7616 N N . ILE B 1 20 ? -31.672 -53.406 43.844 1 15.57 20 ILE B N 1
ATOM 7617 C CA . ILE B 1 20 ? -31.031 -52.906 45.062 1 15.57 20 ILE B CA 1
ATOM 7618 C C . ILE B 1 20 ? -31.391 -51.438 45.25 1 15.57 20 ILE B C 1
ATOM 7620 O O . ILE B 1 20 ? -31.391 -50.625 44.312 1 15.57 20 ILE B O 1
ATOM 7624 N N . CYS B 1 21 ? -31.703 -50.969 46.5 1 15.12 21 CYS B N 1
ATOM 7625 C CA . CYS B 1 21 ? -32.25 -50.125 47.562 1 15.12 21 CYS B CA 1
ATOM 7626 C C . CYS B 1 21 ? -31.5 -48.781 47.594 1 15.12 21 CYS B C 1
ATOM 7628 O O . CYS B 1 21 ? -32.125 -47.719 47.656 1 15.12 21 CYS B O 1
ATOM 7630 N N . ALA B 1 22 ? -30.125 -48.719 47.969 1 15.59 22 ALA B N 1
ATOM 7631 C CA . ALA B 1 22 ? -29.922 -48.125 49.281 1 15.59 22 ALA B CA 1
ATOM 7632 C C . ALA B 1 22 ? -29.969 -46.594 49.188 1 15.59 22 ALA B C 1
ATOM 7634 O O . ALA B 1 22 ? -29.797 -46.031 48.094 1 15.59 22 ALA B O 1
ATOM 7635 N N . VAL B 1 23 ? -29.469 -45.875 50.312 1 15.14 23 VAL B N 1
ATOM 7636 C CA . VAL B 1 23 ? -29.734 -45 51.438 1 15.14 23 VAL B CA 1
ATOM 7637 C C . VAL B 1 23 ? -29.156 -43.625 51.188 1 15.14 23 VAL B C 1
ATOM 7639 O O . VAL B 1 23 ? -29.844 -42.594 51.344 1 15.14 23 VAL B O 1
ATOM 7642 N N . VAL B 1 24 ? -27.734 -43.25 51.312 1 15.81 24 VAL B N 1
ATOM 7643 C CA . VAL B 1 24 ? -27.391 -42.562 52.531 1 15.81 24 VAL B CA 1
ATOM 7644 C C . VAL B 1 24 ? -27.594 -41.062 52.375 1 15.81 24 VAL B C 1
ATOM 7646 O O . VAL B 1 24 ? -27.625 -40.562 51.25 1 15.81 24 VAL B O 1
ATOM 7649 N N . VAL B 1 25 ? -26.828 -40.219 53.25 1 15.48 25 VAL B N 1
ATOM 7650 C CA . VAL B 1 25 ? -26.938 -39.281 54.375 1 15.48 25 VAL B CA 1
ATOM 7651 C C . VAL B 1 25 ? -26.688 -37.844 53.875 1 15.48 25 VAL B C 1
ATOM 7653 O O . VAL B 1 25 ? -26.156 -37.656 52.781 1 15.48 25 VAL B O 1
ATOM 7656 N N . VAL B 1 26 ? -25.734 -37 54.625 1 15.38 26 VAL B N 1
ATOM 7657 C CA . VAL B 1 26 ? -25.906 -35.938 55.625 1 15.38 26 VAL B CA 1
ATOM 7658 C C . VAL B 1 26 ? -25.531 -34.594 55.031 1 15.38 26 VAL B C 1
ATOM 7660 O O . VAL B 1 26 ? -24.922 -34.531 53.969 1 15.38 26 VAL B O 1
ATOM 7663 N N . SER B 1 27 ? -24.531 -33.75 55.688 1 15.06 27 SER B N 1
ATOM 7664 C CA . SER B 1 27 ? -24.672 -32.625 56.594 1 15.06 27 SER B CA 1
ATOM 7665 C C . SER B 1 27 ? -24.203 -31.328 55.906 1 15.06 27 SER B C 1
ATOM 7667 O O . SER B 1 27 ? -24.922 -30.328 55.906 1 15.06 27 SER B O 1
ATOM 7669 N N . ALA B 1 28 ? -22.781 -30.953 55.875 1 15.33 28 ALA B N 1
ATOM 7670 C CA . ALA B 1 28 ? -22.281 -29.938 56.781 1 15.33 28 ALA B CA 1
ATOM 7671 C C . ALA B 1 28 ? -22.219 -28.578 56.094 1 15.33 28 ALA B C 1
ATOM 7673 O O . ALA B 1 28 ? -22.109 -28.5 54.844 1 15.33 28 ALA B O 1
ATOM 7674 N N . ILE B 1 29 ? -21.984 -27.422 56.812 1 16.22 29 ILE B N 1
ATOM 7675 C CA . ILE B 1 29 ? -22.359 -26.062 57.188 1 16.22 29 ILE B CA 1
ATOM 7676 C C . ILE B 1 29 ? -21.469 -25.062 56.438 1 16.22 29 ILE B C 1
ATOM 7678 O O . ILE B 1 29 ? -21.969 -24.109 55.812 1 16.22 29 ILE B O 1
ATOM 7682 N N . ALA B 1 30 ? -20 -25.078 56.406 1 15.7 30 ALA B N 1
ATOM 7683 C CA . ALA B 1 30 ? -19.391 -24.016 57.188 1 15.7 30 ALA B CA 1
ATOM 7684 C C . ALA B 1 30 ? -19.219 -22.75 56.344 1 15.7 30 ALA B C 1
ATOM 7686 O O . ALA B 1 30 ? -19.125 -22.828 55.125 1 15.7 30 ALA B O 1
ATOM 7687 N N . VAL B 1 31 ? -18.641 -21.594 56.938 1 16.48 31 VAL B N 1
ATOM 7688 C CA . VAL B 1 31 ? -18.781 -20.172 57.312 1 16.48 31 VAL B CA 1
ATOM 7689 C C . VAL B 1 31 ? -17.812 -19.344 56.469 1 16.48 31 VAL B C 1
ATOM 7691 O O . VAL B 1 31 ? -18.172 -18.281 55.969 1 16.48 31 VAL B O 1
ATOM 7694 N N . GLY B 1 32 ? -16.453 -19.703 56.125 1 15.52 32 GLY B N 1
ATOM 7695 C CA . GLY B 1 32 ? -15.477 -18.766 56.656 1 15.52 32 GLY B CA 1
ATOM 7696 C C . GLY B 1 32 ? -15.312 -17.531 55.812 1 15.52 32 GLY B C 1
ATOM 7697 O O . GLY B 1 32 ? -15.711 -17.516 54.656 1 15.52 32 GLY B O 1
ATOM 7698 N N . LEU B 1 33 ? -14.266 -16.625 56.156 1 16.7 33 LEU B N 1
ATOM 7699 C CA . LEU B 1 33 ? -13.828 -15.289 56.531 1 16.7 33 LEU B CA 1
ATOM 7700 C C . LEU B 1 33 ? -13.203 -14.57 55.344 1 16.7 33 LEU B C 1
ATOM 7702 O O . LEU B 1 33 ? -12.781 -15.219 54.375 1 16.7 33 LEU B O 1
ATOM 7706 N N . GLY B 1 34 ? -12.664 -13.312 55.5 1 17.36 34 GLY B N 1
ATOM 7707 C CA . GLY B 1 34 ? -12.648 -11.914 55.125 1 17.36 34 GLY B CA 1
ATOM 7708 C C . GLY B 1 34 ? -11.57 -11.586 54.094 1 17.36 34 GLY B C 1
ATOM 7709 O O . GLY B 1 34 ? -11.844 -10.961 53.062 1 17.36 34 GLY B O 1
ATOM 7710 N N . VAL B 1 35 ? -10.211 -11.688 54.312 1 16.56 35 VAL B N 1
ATOM 7711 C CA . VAL B 1 35 ? -9.32 -10.555 54.531 1 16.56 35 VAL B CA 1
ATOM 7712 C C . VAL B 1 35 ? -8.609 -10.188 53.25 1 16.56 35 VAL B C 1
ATOM 7714 O O . VAL B 1 35 ? -8.594 -10.977 52.281 1 16.56 35 VAL B O 1
ATOM 7717 N N . GLY B 1 36 ? -7.262 -9.891 53.219 1 17.02 36 GLY B N 1
ATOM 7718 C CA . GLY B 1 36 ? -6.508 -8.656 53.125 1 17.02 36 GLY B CA 1
ATOM 7719 C C . GLY B 1 36 ? -5.844 -8.477 51.781 1 17.02 36 GLY B C 1
ATOM 7720 O O . GLY B 1 36 ? -5.723 -7.355 51.281 1 17.02 36 GLY B O 1
ATOM 7721 N N . LEU B 1 37 ? -5.273 -9.492 50.969 1 15.92 37 LEU B N 1
ATOM 7722 C CA . LEU B 1 37 ? -3.834 -9.43 50.719 1 15.92 37 LEU B CA 1
ATOM 7723 C C . LEU B 1 37 ? -3.516 -8.633 49.469 1 15.92 37 LEU B C 1
ATOM 7725 O O . LEU B 1 37 ? -4.293 -8.641 48.5 1 15.92 37 LEU B O 1
ATOM 7729 N N . THR B 1 38 ? -2.346 -7.914 49.438 1 17.78 38 THR B N 1
ATOM 7730 C CA . THR B 1 38 ? -1.461 -6.848 48.969 1 17.78 38 THR B CA 1
ATOM 7731 C C . THR B 1 38 ? -0.819 -7.211 47.625 1 17.78 38 THR B C 1
ATOM 7733 O O . THR B 1 38 ? -0.06 -6.422 47.062 1 17.78 38 THR B O 1
ATOM 7736 N N . ARG B 1 39 ? -1.032 -8.352 46.844 1 17.2 39 ARG B N 1
ATOM 7737 C CA . ARG B 1 39 ? 0.218 -8.797 46.219 1 17.2 39 ARG B CA 1
ATOM 7738 C C . ARG B 1 39 ? 0.648 -7.859 45.094 1 17.2 39 ARG B C 1
ATOM 7740 O O . ARG B 1 39 ? -0.193 -7.273 44.406 1 17.2 39 ARG B O 1
ATOM 7747 N N . PRO B 1 40 ? 1.968 -7.973 44.812 1 20.03 40 PRO B N 1
ATOM 7748 C CA . PRO B 1 40 ? 3.037 -7.203 44.156 1 20.03 40 PRO B CA 1
ATOM 7749 C C . PRO B 1 40 ? 2.955 -7.234 42.625 1 20.03 40 PRO B C 1
ATOM 7751 O O . PRO B 1 40 ? 2.416 -8.188 42.062 1 20.03 40 PRO B O 1
ATOM 7754 N N . ASP B 1 41 ? 3.141 -6.113 41.938 1 18.59 41 ASP B N 1
ATOM 7755 C CA . ASP B 1 41 ? 3.072 -5.473 40.625 1 18.59 41 ASP B CA 1
ATOM 7756 C C . ASP B 1 41 ? 4.047 -6.121 39.656 1 18.59 41 ASP B C 1
ATOM 7758 O O . ASP B 1 41 ? 4.395 -5.527 38.625 1 18.59 41 ASP B O 1
ATOM 7762 N N . SER B 1 42 ? 4.262 -7.438 39.594 1 18.69 42 SER B N 1
ATOM 7763 C CA . SER B 1 42 ? 5.461 -7.883 38.906 1 18.69 42 SER B CA 1
ATOM 7764 C C . SER B 1 42 ? 5.402 -7.52 37.406 1 18.69 42 SER B C 1
ATOM 7766 O O . SER B 1 42 ? 4.438 -7.852 36.719 1 18.69 42 SER B O 1
ATOM 7768 N N . THR B 1 43 ? 6.145 -6.512 36.938 1 21.27 43 THR B N 1
ATOM 7769 C CA . THR B 1 43 ? 6.539 -5.852 35.688 1 21.27 43 THR B CA 1
ATOM 7770 C C . THR B 1 43 ? 7.082 -6.863 34.688 1 21.27 43 THR B C 1
ATOM 7772 O O . THR B 1 43 ? 8.133 -7.473 34.938 1 21.27 43 THR B O 1
ATOM 7775 N N . LEU B 1 44 ? 6.395 -7.762 34.156 1 20.17 44 LEU B N 1
ATOM 7776 C CA . LEU B 1 44 ? 7.004 -8.742 33.25 1 20.17 44 LEU B CA 1
ATOM 7777 C C . LEU B 1 44 ? 7.812 -8.062 32.156 1 20.17 44 LEU B C 1
ATOM 7779 O O . LEU B 1 44 ? 7.297 -7.199 31.453 1 20.17 44 LEU B O 1
ATOM 7783 N N . ALA B 1 45 ? 9.062 -8.039 32.281 1 25.03 45 ALA B N 1
ATOM 7784 C CA . ALA B 1 45 ? 10.188 -7.578 31.469 1 25.03 45 ALA B CA 1
ATOM 7785 C C . ALA B 1 45 ? 10.07 -8.086 30.047 1 25.03 45 ALA B C 1
ATOM 7787 O O . ALA B 1 45 ? 9.711 -9.242 29.812 1 25.03 45 ALA B O 1
ATOM 7788 N N . ASN B 1 46 ? 9.844 -7.219 29.094 1 23.88 46 ASN B N 1
ATOM 7789 C CA . ASN B 1 46 ? 9.812 -7.332 27.641 1 23.88 46 ASN B CA 1
ATOM 7790 C C . ASN B 1 46 ? 10.984 -8.156 27.125 1 23.88 46 ASN B C 1
ATOM 7792 O O . ASN B 1 46 ? 12.148 -7.82 27.375 1 23.88 46 ASN B O 1
ATOM 7796 N N . PRO B 1 47 ? 10.898 -9.414 27.062 1 26.61 47 PRO B N 1
ATOM 7797 C CA . PRO B 1 47 ? 12.164 -10.07 26.734 1 26.61 47 PRO B CA 1
ATOM 7798 C C . PRO B 1 47 ? 12.938 -9.328 25.641 1 26.61 47 PRO B C 1
ATOM 7800 O O . PRO B 1 47 ? 12.336 -8.617 24.828 1 26.61 47 PRO B O 1
ATOM 7803 N N . ALA B 1 48 ? 14.188 -9.047 25.891 1 29.27 48 ALA B N 1
ATOM 7804 C CA . ALA B 1 48 ? 15.156 -8.406 25.016 1 29.27 48 ALA B CA 1
ATOM 7805 C C . ALA B 1 48 ? 15.039 -8.922 23.578 1 29.27 48 ALA B C 1
ATOM 7807 O O . ALA B 1 48 ? 14.695 -10.086 23.359 1 29.27 48 ALA B O 1
ATOM 7808 N N . PRO B 1 49 ? 14.969 -8.039 22.641 1 29.52 49 PRO B N 1
ATOM 7809 C CA . PRO B 1 49 ? 14.938 -8.391 21.219 1 29.52 49 PRO B CA 1
ATOM 7810 C C . PRO B 1 49 ? 15.859 -9.562 20.891 1 29.52 49 PRO B C 1
ATOM 7812 O O . PRO B 1 49 ? 16.984 -9.633 21.391 1 29.52 49 PRO B O 1
ATOM 7815 N N . THR B 1 50 ? 15.242 -10.727 20.922 1 30.34 50 THR B N 1
ATOM 7816 C CA . THR B 1 50 ? 16.078 -11.82 20.453 1 30.34 50 THR B CA 1
ATOM 7817 C C . THR B 1 50 ? 17.078 -11.336 19.406 1 30.34 50 THR B C 1
ATOM 7819 O O . THR B 1 50 ? 16.75 -10.469 18.594 1 30.34 50 THR B O 1
ATOM 7822 N N . GLU B 1 51 ? 18.281 -11.539 19.719 1 30.64 51 GLU B N 1
ATOM 7823 C CA . GLU B 1 51 ? 19.406 -11.242 18.844 1 30.64 51 GLU B CA 1
ATOM 7824 C C . GLU B 1 51 ? 19.078 -11.531 17.375 1 30.64 51 GLU B C 1
ATOM 7826 O O . GLU B 1 51 ? 18.594 -12.617 17.047 1 30.64 51 GLU B O 1
ATOM 7831 N N . GLU B 1 52 ? 18.594 -10.523 16.641 1 34.59 52 GLU B N 1
ATOM 7832 C CA . GLU B 1 52 ? 18.516 -10.648 15.188 1 34.59 52 GLU B CA 1
ATOM 7833 C C . GLU B 1 52 ? 19.594 -11.602 14.664 1 34.59 52 GLU B C 1
ATOM 7835 O O . GLU B 1 52 ? 20.734 -11.562 15.117 1 34.59 52 GLU B O 1
ATOM 7840 N N . SER B 1 53 ? 19.188 -12.742 14.344 1 38.19 53 SER B N 1
ATOM 7841 C CA . SER B 1 53 ? 20.219 -13.531 13.688 1 38.19 53 SER B CA 1
ATOM 7842 C C . SER B 1 53 ? 21.172 -12.641 12.883 1 38.19 53 SER B C 1
ATOM 7844 O O . SER B 1 53 ? 20.734 -11.672 12.258 1 38.19 53 SER B O 1
ATOM 7846 N N . PRO B 1 54 ? 22.438 -12.602 13.266 1 39.47 54 PRO B N 1
ATOM 7847 C CA . PRO B 1 54 ? 23.391 -11.727 12.578 1 39.47 54 PRO B CA 1
ATOM 7848 C C . PRO B 1 54 ? 23.156 -11.648 11.078 1 39.47 54 PRO B C 1
ATOM 7850 O O . PRO B 1 54 ? 22.984 -12.68 10.422 1 39.47 54 PRO B O 1
ATOM 7853 N N . LYS B 1 55 ? 22.609 -10.672 10.648 1 47.03 55 LYS B N 1
ATOM 7854 C CA . LYS B 1 55 ? 22.625 -10.438 9.211 1 47.03 55 LYS B CA 1
ATOM 7855 C C . LYS B 1 55 ? 23.969 -10.828 8.609 1 47.03 55 LYS B C 1
ATOM 7857 O O . LYS B 1 55 ? 25.031 -10.469 9.148 1 47.03 55 LYS B O 1
ATOM 7862 N N . PRO B 1 56 ? 23.891 -11.758 7.684 1 47.53 56 PRO B N 1
ATOM 7863 C CA . PRO B 1 56 ? 25.219 -12.055 7.121 1 47.53 56 PRO B CA 1
ATOM 7864 C C . PRO B 1 56 ? 26.016 -10.797 6.789 1 47.53 56 PRO B C 1
ATOM 7866 O O . PRO B 1 56 ? 25.438 -9.773 6.43 1 47.53 56 PRO B O 1
ATOM 7869 N N . THR B 1 57 ? 27.172 -10.742 7.359 1 49 57 THR B N 1
ATOM 7870 C CA . THR B 1 57 ? 28.094 -9.656 7.094 1 49 57 THR B CA 1
ATOM 7871 C C . THR B 1 57 ? 28.297 -9.453 5.594 1 49 57 THR B C 1
ATOM 7873 O O . THR B 1 57 ? 28.703 -10.383 4.887 1 49 57 THR B O 1
ATOM 7876 N N . PRO B 1 58 ? 27.703 -8.375 5.129 1 55.69 58 PRO B N 1
ATOM 7877 C CA . PRO B 1 58 ? 27.969 -8.125 3.707 1 55.69 58 PRO B CA 1
ATOM 7878 C C . PRO B 1 58 ? 29.438 -8.281 3.338 1 55.69 58 PRO B C 1
ATOM 7880 O O . PRO B 1 58 ? 30.312 -8.086 4.188 1 55.69 58 PRO B O 1
ATOM 7883 N N . PRO B 1 59 ? 29.688 -8.898 2.191 1 56.44 59 PRO B N 1
ATOM 7884 C CA . PRO B 1 59 ? 31.094 -9.07 1.773 1 56.44 59 PRO B CA 1
ATOM 7885 C C . PRO B 1 59 ? 31.906 -7.777 1.897 1 56.44 59 PRO B C 1
ATOM 7887 O O . PRO B 1 59 ? 31.328 -6.684 1.895 1 56.44 59 PRO B O 1
ATOM 7890 N N . PRO B 1 60 ? 33.188 -7.98 2.193 1 58.03 60 PRO B N 1
ATOM 7891 C CA . PRO B 1 60 ? 34.094 -6.848 2.393 1 58.03 60 PRO B CA 1
ATOM 7892 C C . PRO B 1 60 ? 34 -5.801 1.287 1 58.03 60 PRO B C 1
ATOM 7894 O O . PRO B 1 60 ? 33.594 -6.125 0.161 1 58.03 60 PRO B O 1
ATOM 7897 N N . ALA B 1 61 ? 34.312 -4.672 1.577 1 56.59 61 ALA B N 1
ATOM 7898 C CA . ALA B 1 61 ? 34.281 -3.451 0.776 1 56.59 61 ALA B CA 1
ATOM 7899 C C . ALA B 1 61 ? 35.219 -3.535 -0.413 1 56.59 61 ALA B C 1
ATOM 7901 O O . ALA B 1 61 ? 34.938 -3.012 -1.49 1 56.59 61 ALA B O 1
ATOM 7902 N N . ASP B 1 62 ? 36.344 -4.289 -0.348 1 66.69 62 ASP B N 1
ATOM 7903 C CA . ASP B 1 62 ? 37.281 -4.363 -1.472 1 66.69 62 ASP B CA 1
ATOM 7904 C C . ASP B 1 62 ? 36.969 -5.566 -2.359 1 66.69 62 ASP B C 1
ATOM 7906 O O . ASP B 1 62 ? 37.312 -6.703 -2.008 1 66.69 62 ASP B O 1
ATOM 7910 N N . ARG B 1 63 ? 36.188 -5.406 -3.428 1 76.56 63 ARG B N 1
ATOM 7911 C CA . ARG B 1 63 ? 35.625 -6.496 -4.211 1 76.56 63 ARG B CA 1
ATOM 7912 C C . ARG B 1 63 ? 36.562 -6.945 -5.309 1 76.56 63 ARG B C 1
ATOM 7914 O O . ARG B 1 63 ? 36.125 -7.426 -6.359 1 76.56 63 ARG B O 1
ATOM 7921 N N . GLY B 1 64 ? 37.875 -6.938 -5.172 1 87.31 64 GLY B N 1
ATOM 7922 C CA . GLY B 1 64 ? 38.875 -7.547 -6.062 1 87.31 64 GLY B CA 1
ATOM 7923 C C . GLY B 1 64 ? 39.156 -6.695 -7.281 1 87.31 64 GLY B C 1
ATOM 7924 O O . GLY B 1 64 ? 38.781 -5.523 -7.336 1 87.31 64 GLY B O 1
ATOM 7925 N N . PRO B 1 65 ? 39.875 -7.219 -8.195 1 93.56 65 PRO B N 1
ATOM 7926 C CA . PRO B 1 65 ? 40.406 -6.441 -9.32 1 93.56 65 PRO B CA 1
ATOM 7927 C C . PRO B 1 65 ? 39.344 -6.188 -10.398 1 93.56 65 PRO B C 1
ATOM 7929 O O . PRO B 1 65 ? 39.469 -5.23 -11.172 1 93.56 65 PRO B O 1
ATOM 7932 N N . CYS B 1 66 ? 38.406 -7.02 -10.609 1 96.69 66 CYS B N 1
ATOM 7933 C CA . CYS B 1 66 ? 37.406 -6.863 -11.664 1 96.69 66 CYS B CA 1
ATOM 7934 C C . CYS B 1 66 ? 36.25 -6.023 -11.172 1 96.69 66 CYS B C 1
ATOM 7936 O O . CYS B 1 66 ? 35.188 -6.562 -10.844 1 96.69 66 CYS B O 1
ATOM 7938 N N . LYS B 1 67 ? 36.312 -4.77 -11.344 1 94 67 LYS B N 1
ATOM 7939 C CA . LYS B 1 67 ? 35.312 -3.832 -10.852 1 94 67 LYS B CA 1
ATOM 7940 C C . LYS B 1 67 ? 34.156 -3.668 -11.852 1 94 67 LYS B C 1
ATOM 7942 O O . LYS B 1 67 ? 34.344 -3.926 -13.039 1 94 67 LYS B O 1
ATOM 7947 N N . PRO B 1 68 ? 33 -3.254 -11.297 1 93.88 68 PRO B N 1
ATOM 7948 C CA . PRO B 1 68 ? 31.875 -3.002 -12.227 1 93.88 68 PRO B CA 1
ATOM 7949 C C . PRO B 1 68 ? 32.188 -1.929 -13.258 1 93.88 68 PRO B C 1
ATOM 7951 O O . PRO B 1 68 ? 32.875 -0.936 -12.938 1 93.88 68 PRO B O 1
ATOM 7954 N N . SER B 1 69 ? 31.797 -2.17 -14.508 1 94.81 69 SER B N 1
ATOM 7955 C CA . SER B 1 69 ? 32 -1.235 -15.609 1 94.81 69 SER B CA 1
ATOM 7956 C C . SER B 1 69 ? 30.766 -1.109 -16.484 1 94.81 69 SER B C 1
ATOM 7958 O O . SER B 1 69 ? 30.016 -2.072 -16.641 1 94.81 69 SER B O 1
ATOM 7960 N N . ASN B 1 70 ? 30.578 0.035 -17.094 1 92 70 ASN B N 1
ATOM 7961 C CA . ASN B 1 70 ? 29.484 0.268 -18.031 1 92 70 ASN B CA 1
ATOM 7962 C C . ASN B 1 70 ? 29.969 0.243 -19.469 1 92 70 ASN B C 1
ATOM 7964 O O . ASN B 1 70 ? 29.297 0.775 -20.359 1 92 70 ASN B O 1
ATOM 7968 N N . ASN B 1 71 ? 31.125 -0.352 -19.641 1 94 71 ASN B N 1
ATOM 7969 C CA . ASN B 1 71 ? 31.703 -0.457 -20.969 1 94 71 ASN B CA 1
ATOM 7970 C C . ASN B 1 71 ? 30.859 -1.351 -21.875 1 94 71 ASN B C 1
ATOM 7972 O O . ASN B 1 71 ? 30.766 -2.557 -21.641 1 94 71 ASN B O 1
ATOM 7976 N N . THR B 1 72 ? 30.359 -0.791 -22.984 1 93.94 72 THR B N 1
ATOM 7977 C CA . THR B 1 72 ? 29.516 -1.538 -23.906 1 93.94 72 THR B CA 1
ATOM 7978 C C . THR B 1 72 ? 30.203 -1.682 -25.266 1 93.94 72 THR B C 1
ATOM 7980 O O . THR B 1 72 ? 29.531 -1.858 -26.281 1 93.94 72 THR B O 1
ATOM 7983 N N . ASP B 1 73 ? 31.469 -1.555 -25.344 1 93.56 73 ASP B N 1
ATOM 7984 C CA . ASP B 1 73 ? 32.188 -1.516 -26.609 1 93.56 73 ASP B CA 1
ATOM 7985 C C . ASP B 1 73 ? 32.406 -2.922 -27.156 1 93.56 73 ASP B C 1
ATOM 7987 O O . ASP B 1 73 ? 32.812 -3.088 -28.328 1 93.56 73 ASP B O 1
ATOM 7991 N N . GLY B 1 74 ? 32.219 -3.947 -26.422 1 94.44 74 GLY B N 1
ATOM 7992 C CA . GLY B 1 74 ? 32.438 -5.316 -26.859 1 94.44 74 GLY B CA 1
ATOM 7993 C C . GLY B 1 74 ? 31.172 -6.137 -26.938 1 94.44 74 GLY B C 1
ATOM 7994 O O . GLY B 1 74 ? 30.078 -5.641 -26.625 1 94.44 74 GLY B O 1
ATOM 7995 N N . ASP B 1 75 ? 31.312 -7.379 -27.359 1 95.12 75 ASP B N 1
ATOM 7996 C CA . ASP B 1 75 ? 30.188 -8.266 -27.641 1 95.12 75 ASP B CA 1
ATOM 7997 C C . ASP B 1 75 ? 29.531 -8.734 -26.344 1 95.12 75 ASP B C 1
ATOM 7999 O O . ASP B 1 75 ? 28.438 -9.297 -26.359 1 95.12 75 ASP B O 1
ATOM 8003 N N . TRP B 1 76 ? 30.172 -8.422 -25.234 1 96.12 76 TRP B N 1
ATOM 8004 C CA . TRP B 1 76 ? 29.609 -8.812 -23.953 1 96.12 76 TRP B CA 1
ATOM 8005 C C . TRP B 1 76 ? 28.312 -8.062 -23.672 1 96.12 76 TRP B C 1
ATOM 8007 O O . TRP B 1 76 ? 27.562 -8.406 -22.75 1 96.12 76 TRP B O 1
ATOM 8017 N N . LYS B 1 77 ? 27.953 -7.074 -24.438 1 95.19 77 LYS B N 1
ATOM 8018 C CA . LYS B 1 77 ? 26.688 -6.375 -24.312 1 95.19 77 LYS B CA 1
ATOM 8019 C C . LYS B 1 77 ? 25.516 -7.277 -24.719 1 95.19 77 LYS B C 1
ATOM 8021 O O . LYS B 1 77 ? 24.375 -7.016 -24.344 1 95.19 77 LYS B O 1
ATOM 8026 N N . ASN B 1 78 ? 25.859 -8.297 -25.453 1 94.12 78 ASN B N 1
ATOM 8027 C CA . ASN B 1 78 ? 24.828 -9.227 -25.891 1 94.12 78 ASN B CA 1
ATOM 8028 C C . ASN B 1 78 ? 24.469 -10.227 -24.797 1 94.12 78 ASN B C 1
ATOM 8030 O O . ASN B 1 78 ? 25.328 -10.641 -24.016 1 94.12 78 ASN B O 1
ATOM 8034 N N . PHE B 1 79 ? 23.219 -10.672 -24.812 1 93.88 79 PHE B N 1
ATOM 8035 C CA . PHE B 1 79 ? 22.688 -11.539 -23.781 1 93.88 79 PHE B CA 1
ATOM 8036 C C . PHE B 1 79 ? 23.297 -12.938 -23.875 1 93.88 79 PHE B C 1
ATOM 8038 O O . PHE B 1 79 ? 23.625 -13.555 -22.859 1 93.88 79 PHE B O 1
ATOM 8045 N N . ARG B 1 80 ? 23.438 -13.477 -25.047 1 95.12 80 ARG B N 1
ATOM 8046 C CA . ARG B 1 80 ? 23.938 -14.828 -25.25 1 95.12 80 ARG B CA 1
ATOM 8047 C C . ARG B 1 80 ? 25.453 -14.82 -25.422 1 95.12 80 ARG B C 1
ATOM 8049 O O . ARG B 1 80 ? 26.016 -13.922 -26.062 1 95.12 80 ARG B O 1
ATOM 8056 N N . LEU B 1 81 ? 26.109 -15.844 -24.922 1 96.88 81 LEU B N 1
ATOM 8057 C CA . LEU B 1 81 ? 27.547 -16.016 -25.109 1 96.88 81 LEU B CA 1
ATOM 8058 C C . LEU B 1 81 ? 27.859 -16.344 -26.562 1 96.88 81 LEU B C 1
ATOM 8060 O O . LEU B 1 81 ? 27.031 -16.922 -27.266 1 96.88 81 LEU B O 1
ATOM 8064 N N . PRO B 1 82 ? 29.031 -15.953 -27 1 95.25 82 PRO B N 1
ATOM 8065 C CA . PRO B 1 82 ? 29.391 -16.234 -28.391 1 95.25 82 PRO B CA 1
ATOM 8066 C C . PRO B 1 82 ? 29.656 -17.719 -28.641 1 95.25 82 PRO B C 1
ATOM 8068 O O . PRO B 1 82 ? 30 -18.453 -27.719 1 95.25 82 PRO B O 1
ATOM 8071 N N . ASP B 1 83 ? 29.562 -18.125 -29.922 1 94 83 ASP B N 1
ATOM 8072 C CA . ASP B 1 83 ? 29.734 -19.531 -30.297 1 94 83 ASP B CA 1
ATOM 8073 C C . ASP B 1 83 ? 31.203 -19.844 -30.578 1 94 83 ASP B C 1
ATOM 8075 O O . ASP B 1 83 ? 31.578 -21.016 -30.656 1 94 83 ASP B O 1
ATOM 8079 N N . TYR B 1 84 ? 32.031 -18.797 -30.562 1 96.19 84 TYR B N 1
ATOM 8080 C CA . TYR B 1 84 ? 33.406 -19.062 -30.953 1 96.19 84 TYR B CA 1
ATOM 8081 C C . TYR B 1 84 ? 34.281 -19.344 -29.719 1 96.19 84 TYR B C 1
ATOM 8083 O O . TYR B 1 84 ? 35.469 -19.641 -29.859 1 96.19 84 TYR B O 1
ATOM 8091 N N . VAL B 1 85 ? 33.781 -19.203 -28.594 1 96.94 85 VAL B N 1
ATOM 8092 C CA . VAL B 1 85 ? 34.438 -19.609 -27.359 1 96.94 85 VAL B CA 1
ATOM 8093 C C . VAL B 1 85 ? 33.656 -20.703 -26.688 1 96.94 85 VAL B C 1
ATOM 8095 O O . VAL B 1 85 ? 32.469 -20.5 -26.312 1 96.94 85 VAL B O 1
ATOM 8098 N N . LYS B 1 86 ? 34.219 -21.844 -26.5 1 96.5 86 LYS B N 1
ATOM 8099 C CA . LYS B 1 86 ? 33.5 -22.984 -25.953 1 96.5 86 LYS B CA 1
ATOM 8100 C C . LYS B 1 86 ? 34.25 -23.609 -24.781 1 96.5 86 LYS B C 1
ATOM 8102 O O . LYS B 1 86 ? 35.406 -24 -24.922 1 96.5 86 LYS B O 1
ATOM 8107 N N . PRO B 1 87 ? 33.594 -23.688 -23.672 1 98.12 87 PRO B N 1
ATOM 8108 C CA . PRO B 1 87 ? 34.188 -24.453 -22.562 1 98.12 87 PRO B CA 1
ATOM 8109 C C . PRO B 1 87 ? 34.156 -25.953 -22.797 1 98.12 87 PRO B C 1
ATOM 8111 O O . PRO B 1 87 ? 33.156 -26.5 -23.266 1 98.12 87 PRO B O 1
ATOM 8114 N N . VAL B 1 88 ? 35.219 -26.641 -22.422 1 97.38 88 VAL B N 1
ATOM 8115 C CA . VAL B 1 88 ? 35.281 -28.078 -22.656 1 97.38 88 VAL B CA 1
ATOM 8116 C C . VAL B 1 88 ? 35.438 -28.797 -21.328 1 97.38 88 VAL B C 1
ATOM 8118 O O . VAL B 1 88 ? 35.094 -29.984 -21.203 1 97.38 88 VAL B O 1
ATOM 8121 N N . HIS B 1 89 ? 36.031 -28.109 -20.391 1 98.12 89 HIS B N 1
ATOM 8122 C CA . HIS B 1 89 ? 36.25 -28.734 -19.094 1 98.12 89 HIS B CA 1
ATOM 8123 C C . HIS B 1 89 ? 36.438 -27.688 -18 1 98.12 89 HIS B C 1
ATOM 8125 O O . HIS B 1 89 ? 36.969 -26.609 -18.25 1 98.12 89 HIS B O 1
ATOM 8131 N N . TYR B 1 90 ? 35.938 -28.031 -16.812 1 98.69 90 TYR B N 1
ATOM 8132 C CA . TYR B 1 90 ? 36.125 -27.203 -15.617 1 98.69 90 TYR B CA 1
ATOM 8133 C C . TYR B 1 90 ? 36.875 -27.969 -14.523 1 98.69 90 TYR B C 1
ATOM 8135 O O . TYR B 1 90 ? 36.562 -29.141 -14.258 1 98.69 90 TYR B O 1
ATOM 8143 N N . ASP B 1 91 ? 37.812 -27.312 -13.906 1 98.12 91 ASP B N 1
ATOM 8144 C CA . ASP B 1 91 ? 38.312 -27.703 -12.594 1 98.12 91 ASP B CA 1
ATOM 8145 C C . ASP B 1 91 ? 37.812 -26.75 -11.516 1 98.12 91 ASP B C 1
ATOM 8147 O O . ASP B 1 91 ? 38.25 -25.609 -11.414 1 98.12 91 ASP B O 1
ATOM 8151 N N . LEU B 1 92 ? 36.844 -27.25 -10.766 1 98.62 92 LEU B N 1
ATOM 8152 C CA . LEU B 1 92 ? 36.188 -26.406 -9.789 1 98.62 92 LEU B CA 1
ATOM 8153 C C . LEU B 1 92 ? 36.531 -26.844 -8.367 1 98.62 92 LEU B C 1
ATOM 8155 O O . LEU B 1 92 ? 36.344 -28.016 -8.016 1 98.62 92 LEU B O 1
ATOM 8159 N N . HIS B 1 93 ? 37.031 -25.984 -7.574 1 97.88 93 HIS B N 1
ATOM 8160 C CA . HIS B 1 93 ? 37.312 -26.219 -6.156 1 97.88 93 HIS B CA 1
ATOM 8161 C C . HIS B 1 93 ? 36.531 -25.25 -5.285 1 97.88 93 HIS B C 1
ATOM 8163 O O . HIS B 1 93 ? 36.531 -24.047 -5.547 1 97.88 93 HIS B O 1
ATOM 8169 N N . LEU B 1 94 ? 35.844 -25.766 -4.27 1 97.88 94 LEU B N 1
ATOM 8170 C CA . LEU B 1 94 ? 35.094 -24.938 -3.352 1 97.88 94 LEU B CA 1
ATOM 8171 C C . LEU B 1 94 ? 35.5 -25.172 -1.908 1 97.88 94 LEU B C 1
ATOM 8173 O O . LEU B 1 94 ? 35.844 -26.312 -1.533 1 97.88 94 LEU B O 1
ATOM 8177 N N . GLU B 1 95 ? 35.469 -24.109 -1.145 1 97.19 95 GLU B N 1
ATOM 8178 C CA . GLU B 1 95 ? 35.75 -24.188 0.284 1 97.19 95 GLU B CA 1
ATOM 8179 C C . GLU B 1 95 ? 34.719 -23.453 1.104 1 97.19 95 GLU B C 1
ATOM 8181 O O . GLU B 1 95 ? 35 -22.375 1.656 1 97.19 95 GLU B O 1
ATOM 8186 N N . PRO B 1 96 ? 33.594 -24.062 1.291 1 96.88 96 PRO B N 1
ATOM 8187 C CA . PRO B 1 96 ? 32.562 -23.422 2.092 1 96.88 96 PRO B CA 1
ATOM 8188 C C . PRO B 1 96 ? 32.844 -23.453 3.59 1 96.88 96 PRO B C 1
ATOM 8190 O O . PRO B 1 96 ? 33.375 -24.438 4.094 1 96.88 96 PRO B O 1
ATOM 8193 N N . ASP B 1 97 ? 32.594 -22.344 4.277 1 95.81 97 ASP B N 1
ATOM 8194 C CA . ASP B 1 97 ? 32.656 -22.234 5.73 1 95.81 97 ASP B CA 1
ATOM 8195 C C . ASP B 1 97 ? 31.266 -21.969 6.316 1 95.81 97 ASP B C 1
ATOM 8197 O O . ASP B 1 97 ? 30.781 -20.844 6.305 1 95.81 97 ASP B O 1
ATOM 8201 N N . LEU B 1 98 ? 30.703 -22.969 6.906 1 95.06 98 LEU B N 1
ATOM 8202 C CA . LEU B 1 98 ? 29.312 -22.891 7.375 1 95.06 98 LEU B CA 1
ATOM 8203 C C . LEU B 1 98 ? 29.234 -22.125 8.695 1 95.06 98 LEU B C 1
ATOM 8205 O O . LEU B 1 98 ? 28.141 -21.812 9.172 1 95.06 98 LEU B O 1
ATOM 8209 N N . THR B 1 99 ? 30.344 -21.734 9.25 1 93.12 99 THR B N 1
ATOM 8210 C CA . THR B 1 99 ? 30.359 -20.891 10.438 1 93.12 99 THR B CA 1
ATOM 8211 C C . THR B 1 99 ? 30.203 -19.422 10.047 1 93.12 99 THR B C 1
ATOM 8213 O O . THR B 1 99 ? 29.422 -18.688 10.656 1 93.12 99 THR B O 1
ATOM 8216 N N . THR B 1 100 ? 30.938 -19 9.008 1 92.31 100 THR B N 1
ATOM 8217 C CA . THR B 1 100 ? 30.906 -17.594 8.578 1 92.31 100 THR B CA 1
ATOM 8218 C C . THR B 1 100 ? 29.875 -17.406 7.469 1 92.31 100 THR B C 1
ATOM 8220 O O . THR B 1 100 ? 29.516 -16.266 7.148 1 92.31 100 THR B O 1
ATOM 8223 N N . ASP B 1 101 ? 29.422 -18.547 6.887 1 93.75 101 ASP B N 1
ATOM 8224 C CA . ASP B 1 101 ? 28.5 -18.531 5.754 1 93.75 101 ASP B CA 1
ATOM 8225 C C . ASP B 1 101 ? 29.156 -17.891 4.527 1 93.75 101 ASP B C 1
ATOM 8227 O O . ASP B 1 101 ? 28.469 -17.25 3.719 1 93.75 101 ASP B O 1
ATOM 8231 N N . LEU B 1 102 ? 30.484 -17.922 4.469 1 94.62 102 LEU B N 1
ATOM 8232 C CA . LEU B 1 102 ? 31.266 -17.516 3.303 1 94.62 102 LEU B CA 1
ATOM 8233 C C . LEU B 1 102 ? 31.922 -18.734 2.645 1 94.62 102 LEU B C 1
ATOM 8235 O O . LEU B 1 102 ? 32.031 -19.781 3.262 1 94.62 102 LEU B O 1
ATOM 8239 N N . TYR B 1 103 ? 32.219 -18.547 1.391 1 96.56 103 TYR B N 1
ATOM 8240 C CA . TYR B 1 103 ? 33.031 -19.562 0.753 1 96.56 103 TYR B CA 1
ATOM 8241 C C . TYR B 1 103 ? 33.969 -18.938 -0.267 1 96.56 103 TYR B C 1
ATOM 8243 O O . TYR B 1 103 ? 33.719 -17.859 -0.777 1 96.56 103 TYR B O 1
ATOM 8251 N N . THR B 1 104 ? 35.062 -19.562 -0.432 1 96.75 104 THR B N 1
ATOM 8252 C CA . THR B 1 104 ? 36.031 -19.234 -1.476 1 96.75 104 THR B CA 1
ATOM 8253 C C . THR B 1 104 ? 36.188 -20.391 -2.457 1 96.75 104 THR B C 1
ATOM 8255 O O . THR B 1 104 ? 35.781 -21.516 -2.156 1 96.75 104 THR B O 1
ATOM 8258 N N . GLY B 1 105 ? 36.594 -20.094 -3.619 1 97.75 105 GLY B N 1
ATOM 8259 C CA . GLY B 1 105 ? 36.812 -21.141 -4.605 1 97.75 105 GLY B CA 1
ATOM 8260 C C . GLY B 1 105 ? 37.688 -20.719 -5.758 1 97.75 105 GLY B C 1
ATOM 8261 O O . GLY B 1 105 ? 38.094 -19.547 -5.836 1 97.75 105 GLY B O 1
ATOM 8262 N N . SER B 1 106 ? 38.094 -21.688 -6.473 1 98.06 106 SER B N 1
ATOM 8263 C CA . SER B 1 106 ? 38.812 -21.484 -7.715 1 98.06 106 SER B CA 1
ATOM 8264 C C . SER B 1 106 ? 38.25 -22.312 -8.852 1 98.06 106 SER B C 1
ATOM 8266 O O . SER B 1 106 ? 37.812 -23.453 -8.633 1 98.06 106 SER B O 1
ATOM 8268 N N . VAL B 1 107 ? 38.219 -21.703 -10 1 98.69 107 VAL B N 1
ATOM 8269 C CA . VAL B 1 107 ? 37.75 -22.438 -11.164 1 98.69 107 VAL B CA 1
ATOM 8270 C C . VAL B 1 107 ? 38.719 -22.234 -12.336 1 98.69 107 VAL B C 1
ATOM 8272 O O . VAL B 1 107 ? 39.188 -21.125 -12.57 1 98.69 107 VAL B O 1
ATOM 8275 N N . SER B 1 108 ? 39.125 -23.281 -12.922 1 98.5 108 SER B N 1
ATOM 8276 C CA . SER B 1 108 ? 39.875 -23.266 -14.164 1 98.5 108 SER B CA 1
ATOM 8277 C C . SER B 1 108 ? 39.062 -23.812 -15.328 1 98.5 108 SER B C 1
ATOM 8279 O O . SER B 1 108 ? 38.688 -24.984 -15.344 1 98.5 108 SER B O 1
ATOM 8281 N N . VAL B 1 109 ? 38.844 -22.984 -16.281 1 98.69 109 VAL B N 1
ATOM 8282 C CA . VAL B 1 109 ? 38 -23.359 -17.406 1 98.69 109 VAL B CA 1
ATOM 8283 C C . VAL B 1 109 ? 38.875 -23.578 -18.641 1 98.69 109 VAL B C 1
ATOM 8285 O O . VAL B 1 109 ? 39.625 -22.688 -19.047 1 98.69 109 VAL B O 1
ATOM 8288 N N . HIS B 1 110 ? 38.781 -24.734 -19.156 1 98 110 HIS B N 1
ATOM 8289 C CA . HIS B 1 110 ? 39.438 -25.047 -20.406 1 98 110 HIS B CA 1
ATOM 8290 C C . HIS B 1 110 ? 38.594 -24.609 -21.609 1 98 110 HIS B C 1
ATOM 8292 O O . HIS B 1 110 ? 37.5 -25.109 -21.781 1 98 110 HIS B O 1
ATOM 8298 N N . LEU B 1 111 ? 39.25 -23.75 -22.469 1 98.06 111 LEU B N 1
ATOM 8299 C CA . LEU B 1 111 ? 38.438 -23.109 -23.516 1 98.06 111 LEU B CA 1
ATOM 8300 C C . LEU B 1 111 ? 39.031 -23.422 -24.891 1 98.06 111 LEU B C 1
ATOM 8302 O O . LEU B 1 111 ? 40.25 -23.359 -25.094 1 98.06 111 LEU B O 1
ATOM 8306 N N . GLU B 1 112 ? 38.094 -23.734 -25.766 1 97.5 112 GLU B N 1
ATOM 8307 C CA . GLU B 1 112 ? 38.406 -23.734 -27.188 1 97.5 112 GLU B CA 1
ATOM 8308 C C . GLU B 1 112 ? 38 -22.422 -27.844 1 97.5 112 GLU B C 1
ATOM 8310 O O . GLU B 1 112 ? 36.875 -21.953 -27.656 1 97.5 112 GLU B O 1
ATOM 8315 N N . VAL B 1 113 ? 38.938 -21.828 -28.531 1 97.25 113 VAL B N 1
ATOM 8316 C CA . VAL B 1 113 ? 38.656 -20.578 -29.25 1 97.25 113 VAL B CA 1
ATOM 8317 C C . VAL B 1 113 ? 38.75 -20.812 -30.75 1 97.25 113 VAL B C 1
ATOM 8319 O O . VAL B 1 113 ? 39.781 -21.234 -31.266 1 97.25 113 VAL B O 1
ATOM 8322 N N . ARG B 1 114 ? 37.656 -20.438 -31.438 1 96.12 114 ARG B N 1
ATOM 8323 C CA . ARG B 1 114 ? 37.562 -20.797 -32.844 1 96.12 114 ARG B CA 1
ATOM 8324 C C . ARG B 1 114 ? 37.938 -19.594 -33.719 1 96.12 114 ARG B C 1
ATOM 8326 O O . ARG B 1 114 ? 38.219 -19.766 -34.906 1 96.12 114 ARG B O 1
ATOM 8333 N N . ARG B 1 115 ? 37.844 -18.422 -33.188 1 95.88 115 ARG B N 1
ATOM 8334 C CA . ARG B 1 115 ? 38.25 -17.203 -33.875 1 95.88 115 ARG B CA 1
ATOM 8335 C C . ARG B 1 115 ? 39.094 -16.312 -32.969 1 95.88 115 ARG B C 1
ATOM 8337 O O . ARG B 1 115 ? 38.906 -16.312 -31.75 1 95.88 115 ARG B O 1
ATOM 8344 N N . PRO B 1 116 ? 40 -15.586 -33.625 1 96.06 116 PRO B N 1
ATOM 8345 C CA . PRO B 1 116 ? 40.781 -14.695 -32.781 1 96.06 116 PRO B CA 1
ATOM 8346 C C . PRO B 1 116 ? 39.938 -13.711 -32 1 96.06 116 PRO B C 1
ATOM 8348 O O . PRO B 1 116 ? 38.938 -13.203 -32.5 1 96.06 116 PRO B O 1
ATOM 8351 N N . THR B 1 117 ? 40.344 -13.523 -30.766 1 96.69 117 THR B N 1
ATOM 8352 C CA . THR B 1 117 ? 39.625 -12.594 -29.891 1 96.69 117 THR B CA 1
ATOM 8353 C C . THR B 1 117 ? 40.562 -12.031 -28.828 1 96.69 117 THR B C 1
ATOM 8355 O O . THR B 1 117 ? 41.594 -12.609 -28.531 1 96.69 117 THR B O 1
ATOM 8358 N N . ARG B 1 118 ? 40.156 -10.844 -28.297 1 96.06 118 ARG B N 1
ATOM 8359 C CA . ARG B 1 118 ? 40.938 -10.234 -27.203 1 96.06 118 ARG B CA 1
ATOM 8360 C C . ARG B 1 118 ? 40.188 -10.375 -25.875 1 96.06 118 ARG B C 1
ATOM 8362 O O . ARG B 1 118 ? 40.781 -10.125 -24.812 1 96.06 118 ARG B O 1
ATOM 8369 N N . HIS B 1 119 ? 39 -10.773 -26 1 96.94 119 HIS B N 1
ATOM 8370 C CA . HIS B 1 119 ? 38.156 -10.773 -24.797 1 96.94 119 HIS B CA 1
ATOM 8371 C C . HIS B 1 119 ? 37.562 -12.148 -24.547 1 96.94 119 HIS B C 1
ATOM 8373 O O . HIS B 1 119 ? 37.094 -12.805 -25.484 1 96.94 119 HIS B O 1
ATOM 8379 N N . LEU B 1 120 ? 37.656 -12.57 -23.328 1 97.75 120 LEU B N 1
ATOM 8380 C CA . LEU B 1 120 ? 36.906 -13.711 -22.797 1 97.75 120 LEU B CA 1
ATOM 8381 C C . LEU B 1 120 ? 35.906 -13.281 -21.719 1 97.75 120 LEU B C 1
ATOM 8383 O O . LEU B 1 120 ? 36.25 -12.469 -20.859 1 97.75 120 LEU B O 1
ATOM 8387 N N . TRP B 1 121 ? 34.688 -13.695 -21.844 1 97.56 121 TRP B N 1
ATOM 8388 C CA . TRP B 1 121 ? 33.75 -13.344 -20.781 1 97.56 121 TRP B CA 1
ATOM 8389 C C . TRP B 1 121 ? 32.844 -14.531 -20.422 1 97.56 121 TRP B C 1
ATOM 8391 O O . TRP B 1 121 ? 32.594 -15.383 -21.266 1 97.56 121 TRP B O 1
ATOM 8401 N N . LEU B 1 122 ? 32.5 -14.688 -19.188 1 97.69 122 LEU B N 1
ATOM 8402 C CA . LEU B 1 122 ? 31.609 -15.719 -18.641 1 97.69 122 LEU B CA 1
ATOM 8403 C C . LEU B 1 122 ? 30.703 -15.125 -17.578 1 97.69 122 LEU B C 1
ATOM 8405 O O . LEU B 1 122 ? 30.828 -13.953 -17.219 1 97.69 122 LEU B O 1
ATOM 8409 N N . HIS B 1 123 ? 29.734 -15.852 -17.156 1 98.19 123 HIS B N 1
ATOM 8410 C CA . HIS B 1 123 ? 28.688 -15.359 -16.25 1 98.19 123 HIS B CA 1
ATOM 8411 C C . HIS B 1 123 ? 29.188 -15.305 -14.82 1 98.19 123 HIS B C 1
ATOM 8413 O O . HIS B 1 123 ? 29.938 -16.188 -14.383 1 98.19 123 HIS B O 1
ATOM 8419 N N . ILE B 1 124 ? 28.766 -14.273 -14.07 1 97.31 124 ILE B N 1
ATOM 8420 C CA . ILE B 1 124 ? 29.016 -14.125 -12.641 1 97.31 124 ILE B CA 1
ATOM 8421 C C . ILE B 1 124 ? 27.922 -13.266 -12.016 1 97.31 124 ILE B C 1
ATOM 8423 O O . ILE B 1 124 ? 27.453 -12.305 -12.633 1 97.31 124 ILE B O 1
ATOM 8427 N N . ARG B 1 125 ? 27.406 -13.641 -10.891 1 94.81 125 ARG B N 1
ATOM 8428 C CA . ARG B 1 125 ? 26.391 -12.883 -10.172 1 94.81 125 ARG B CA 1
ATOM 8429 C C . ARG B 1 125 ? 26.531 -13.055 -8.664 1 94.81 125 ARG B C 1
ATOM 8431 O O . ARG B 1 125 ? 26.641 -14.18 -8.18 1 94.81 125 ARG B O 1
ATOM 8438 N N . GLU B 1 126 ? 26.562 -11.984 -7.871 1 90.38 126 GLU B N 1
ATOM 8439 C CA . GLU B 1 126 ? 26.625 -11.93 -6.414 1 90.38 126 GLU B CA 1
ATOM 8440 C C . GLU B 1 126 ? 27.859 -12.633 -5.883 1 90.38 126 GLU B C 1
ATOM 8442 O O . GLU B 1 126 ? 27.859 -13.172 -4.77 1 90.38 126 GLU B O 1
ATOM 8447 N N . THR B 1 127 ? 28.828 -12.922 -6.633 1 92.75 127 THR B N 1
ATOM 8448 C CA . THR B 1 127 ? 30.188 -13.367 -6.379 1 92.75 127 THR B CA 1
ATOM 8449 C C . THR B 1 127 ? 31.203 -12.422 -7.027 1 92.75 127 THR B C 1
ATOM 8451 O O . THR B 1 127 ? 30.844 -11.625 -7.898 1 92.75 127 THR B O 1
ATOM 8454 N N . PHE B 1 128 ? 32.406 -12.398 -6.516 1 93 128 PHE B N 1
ATOM 8455 C CA . PHE B 1 128 ? 33.406 -11.508 -7.148 1 93 128 PHE B CA 1
ATOM 8456 C C . PHE B 1 128 ? 34.75 -12.195 -7.273 1 93 128 PHE B C 1
ATOM 8458 O O . PHE B 1 128 ? 35.062 -13.109 -6.508 1 93 128 PHE B O 1
ATOM 8465 N N . ILE B 1 129 ? 35.5 -11.781 -8.273 1 97.31 129 ILE B N 1
ATOM 8466 C CA . ILE B 1 129 ? 36.844 -12.289 -8.523 1 97.31 129 ILE B CA 1
ATOM 8467 C C . ILE B 1 129 ? 37.812 -11.688 -7.512 1 97.31 129 ILE B C 1
ATOM 8469 O O . ILE B 1 129 ? 37.969 -10.461 -7.441 1 97.31 129 ILE B O 1
ATOM 8473 N N . SER B 1 130 ? 38.469 -12.57 -6.801 1 95.81 130 SER B N 1
ATOM 8474 C CA . SER B 1 130 ? 39.219 -12.109 -5.645 1 95.81 130 SER B CA 1
ATOM 8475 C C . SER B 1 130 ? 40.688 -11.852 -6.004 1 95.81 130 SER B C 1
ATOM 8477 O O . SER B 1 130 ? 41.406 -11.195 -5.258 1 95.81 130 SER B O 1
ATOM 8479 N N . ALA B 1 131 ? 41.188 -12.367 -7.125 1 95.88 131 ALA B N 1
ATOM 8480 C CA . ALA B 1 131 ? 42.562 -12.172 -7.594 1 95.88 131 ALA B CA 1
ATOM 8481 C C . ALA B 1 131 ? 42.594 -11.961 -9.102 1 95.88 131 ALA B C 1
ATOM 8483 O O . ALA B 1 131 ? 41.625 -12.281 -9.805 1 95.88 131 ALA B O 1
ATOM 8484 N N . VAL B 1 132 ? 43.75 -11.445 -9.594 1 95.81 132 VAL B N 1
ATOM 8485 C CA . VAL B 1 132 ? 43.875 -11.211 -11.023 1 95.81 132 VAL B CA 1
ATOM 8486 C C . VAL B 1 132 ? 43.75 -12.531 -11.781 1 95.81 132 VAL B C 1
ATOM 8488 O O . VAL B 1 132 ? 44.406 -13.508 -11.445 1 95.81 132 VAL B O 1
ATOM 8491 N N . PRO B 1 133 ? 42.969 -12.539 -12.797 1 97.81 133 PRO B N 1
ATOM 8492 C CA . PRO B 1 133 ? 42.812 -13.758 -13.586 1 97.81 133 PRO B CA 1
ATOM 8493 C C . PRO B 1 133 ? 44.094 -14.227 -14.219 1 97.81 133 PRO B C 1
ATOM 8495 O O . PRO B 1 133 ? 44.969 -13.406 -14.523 1 97.81 133 PRO B O 1
ATOM 8498 N N . ARG B 1 134 ? 44.219 -15.57 -14.398 1 98 134 ARG B N 1
ATOM 8499 C CA . ARG B 1 134 ? 45.375 -16.172 -15.062 1 98 134 ARG B CA 1
ATOM 8500 C C . ARG B 1 134 ? 44.938 -16.906 -16.328 1 98 134 ARG B C 1
ATOM 8502 O O . ARG B 1 134 ? 43.875 -17.547 -16.359 1 98 134 ARG B O 1
ATOM 8509 N N . LEU B 1 135 ? 45.75 -16.797 -17.344 1 97.5 135 LEU B N 1
ATOM 8510 C CA . LEU B 1 135 ? 45.469 -17.422 -18.641 1 97.5 135 LEU B CA 1
ATOM 8511 C C . LEU B 1 135 ? 46.719 -18.125 -19.172 1 97.5 135 LEU B C 1
ATOM 8513 O O . LEU B 1 135 ? 47.781 -17.531 -19.234 1 97.5 135 LEU B O 1
ATOM 8517 N N . VAL B 1 136 ? 46.438 -19.422 -19.531 1 96.56 136 VAL B N 1
ATOM 8518 C CA . VAL B 1 136 ? 47.562 -20.219 -20.047 1 96.56 136 VAL B CA 1
ATOM 8519 C C . VAL B 1 136 ? 47.125 -20.969 -21.297 1 96.56 136 VAL B C 1
ATOM 8521 O O . VAL B 1 136 ? 45.969 -21.422 -21.391 1 96.56 136 VAL B O 1
ATOM 8524 N N . LEU B 1 137 ? 47.969 -21.031 -22.281 1 95.38 137 LEU B N 1
ATOM 8525 C CA . LEU B 1 137 ? 47.75 -21.891 -23.453 1 95.38 137 LEU B CA 1
ATOM 8526 C C . LEU B 1 137 ? 48.406 -23.25 -23.266 1 95.38 137 LEU B C 1
ATOM 8528 O O . LEU B 1 137 ? 49.625 -23.328 -23.047 1 95.38 137 LEU B O 1
ATOM 8532 N N . LYS B 1 138 ? 47.594 -24.25 -23.25 1 93.44 138 LYS B N 1
ATOM 8533 C CA . LYS B 1 138 ? 48.094 -25.609 -23.156 1 93.44 138 LYS B CA 1
ATOM 8534 C C . LYS B 1 138 ? 48.156 -26.281 -24.531 1 93.44 138 LYS B C 1
ATOM 8536 O O . LYS B 1 138 ? 47.156 -26.328 -25.25 1 93.44 138 LYS B O 1
ATOM 8541 N N . THR B 1 139 ? 49.344 -26.766 -24.969 1 87.44 139 THR B N 1
ATOM 8542 C CA . THR B 1 139 ? 49.562 -27.453 -26.25 1 87.44 139 THR B CA 1
ATOM 8543 C C . THR B 1 139 ? 49.969 -28.906 -26.016 1 87.44 139 THR B C 1
ATOM 8545 O O . THR B 1 139 ? 50.562 -29.234 -24.984 1 87.44 139 THR B O 1
ATOM 8548 N N . PRO B 1 140 ? 49.469 -29.859 -26.891 1 74.5 140 PRO B N 1
ATOM 8549 C CA . PRO B 1 140 ? 49.844 -31.266 -26.734 1 74.5 140 PRO B CA 1
ATOM 8550 C C . PRO B 1 140 ? 51.344 -31.484 -26.719 1 74.5 140 PRO B C 1
ATOM 8552 O O . PRO B 1 140 ? 51.844 -32.406 -26.062 1 74.5 140 PRO B O 1
ATOM 8555 N N . GLN B 1 141 ? 52.094 -30.969 -27.781 1 60.34 141 GLN B N 1
ATOM 8556 C CA . GLN B 1 141 ? 53.5 -31.281 -27.953 1 60.34 141 GLN B CA 1
ATOM 8557 C C . GLN B 1 141 ? 54.281 -30.938 -26.703 1 60.34 141 GLN B C 1
ATOM 8559 O O . GLN B 1 141 ? 55.188 -31.688 -26.312 1 60.34 141 GLN B O 1
ATOM 8564 N N . ALA B 1 142 ? 54.5 -29.578 -26.547 1 52.81 142 ALA B N 1
ATOM 8565 C CA . ALA B 1 142 ? 55.594 -29.078 -25.703 1 52.81 142 ALA B CA 1
ATOM 8566 C C . ALA B 1 142 ? 55.219 -29.125 -24.234 1 52.81 142 ALA B C 1
ATOM 8568 O O . ALA B 1 142 ? 56.031 -28.891 -23.359 1 52.81 142 ALA B O 1
ATOM 8569 N N . GLN B 1 143 ? 54.656 -30.219 -23.531 1 55.91 143 GLN B N 1
ATOM 8570 C CA . GLN B 1 143 ? 54.5 -30.172 -22.078 1 55.91 143 GLN B CA 1
ATOM 8571 C C . GLN B 1 143 ? 54.656 -28.734 -21.562 1 55.91 143 GLN B C 1
ATOM 8573 O O . GLN B 1 143 ? 54.844 -28.531 -20.359 1 55.91 143 GLN B O 1
ATOM 8578 N N . ARG B 1 144 ? 54.781 -27.703 -22.484 1 63.75 144 ARG B N 1
ATOM 8579 C CA . ARG B 1 144 ? 55.062 -26.344 -22.031 1 63.75 144 ARG B CA 1
ATOM 8580 C C . ARG B 1 144 ? 53.781 -25.5 -21.969 1 63.75 144 ARG B C 1
ATOM 8582 O O . ARG B 1 144 ? 52.969 -25.531 -22.906 1 63.75 144 ARG B O 1
ATOM 8589 N N . GLU B 1 145 ? 53.281 -25.047 -20.891 1 81.75 145 GLU B N 1
ATOM 8590 C CA . GLU B 1 145 ? 52.281 -24.031 -20.625 1 81.75 145 GLU B CA 1
ATOM 8591 C C . GLU B 1 145 ? 52.812 -22.625 -20.922 1 81.75 145 GLU B C 1
ATOM 8593 O O . GLU B 1 145 ? 53.906 -22.281 -20.484 1 81.75 145 GLU B O 1
ATOM 8598 N N . LEU B 1 146 ? 52.125 -22.031 -21.938 1 89.5 146 LEU B N 1
ATOM 8599 C CA . LEU B 1 146 ? 52.5 -20.656 -22.234 1 89.5 146 LEU B CA 1
ATOM 8600 C C . LEU B 1 146 ? 51.594 -19.672 -21.516 1 89.5 146 LEU B C 1
ATOM 8602 O O . LEU B 1 146 ? 50.375 -19.688 -21.734 1 89.5 146 LEU B O 1
ATOM 8606 N N . THR B 1 147 ? 52.188 -18.953 -20.75 1 93.5 147 THR B N 1
ATOM 8607 C CA . THR B 1 147 ? 51.406 -17.953 -20.031 1 93.5 147 THR B CA 1
ATOM 8608 C C . THR B 1 147 ? 51 -16.812 -20.953 1 93.5 147 THR B C 1
ATOM 8610 O O . THR B 1 147 ? 51.844 -16.266 -21.688 1 93.5 147 THR B O 1
ATOM 8613 N N . VAL B 1 148 ? 49.781 -16.469 -20.922 1 95 148 VAL B N 1
ATOM 8614 C CA . VAL B 1 148 ? 49.25 -15.352 -21.688 1 95 148 VAL B CA 1
ATOM 8615 C C . VAL B 1 148 ? 49 -14.164 -20.766 1 95 148 VAL B C 1
ATOM 8617 O O . VAL B 1 148 ? 48.312 -14.281 -19.75 1 95 148 VAL B O 1
ATOM 8620 N N . ALA B 1 149 ? 49.5 -13.023 -21.141 1 95.38 149 ALA B N 1
ATOM 8621 C CA . ALA B 1 149 ? 49.344 -11.836 -20.297 1 95.38 149 ALA B CA 1
ATOM 8622 C C . ALA B 1 149 ? 47.938 -11.273 -20.375 1 95.38 149 ALA B C 1
ATOM 8624 O O . ALA B 1 149 ? 47.312 -11.258 -21.438 1 95.38 149 ALA B O 1
ATOM 8625 N N . ILE B 1 150 ? 47.5 -10.836 -19.172 1 96.69 150 ILE B N 1
ATOM 8626 C CA . ILE B 1 150 ? 46.188 -10.25 -19.047 1 96.69 150 ILE B CA 1
ATOM 8627 C C . ILE B 1 150 ? 46.281 -8.742 -18.875 1 96.69 150 ILE B C 1
ATOM 8629 O O . ILE B 1 150 ? 47.062 -8.258 -18.047 1 96.69 150 ILE B O 1
ATOM 8633 N N . LYS B 1 151 ? 45.562 -7.992 -19.672 1 96.25 151 LYS B N 1
ATOM 8634 C CA . LYS B 1 151 ? 45.531 -6.535 -19.594 1 96.25 151 LYS B CA 1
ATOM 8635 C C . LYS B 1 151 ? 44.656 -6.07 -18.422 1 96.25 151 LYS B C 1
ATOM 8637 O O . LYS B 1 151 ? 45 -5.117 -17.734 1 96.25 151 LYS B O 1
ATOM 8642 N N . GLY B 1 152 ? 43.531 -6.707 -18.297 1 96 152 GLY B N 1
ATOM 8643 C CA . GLY B 1 152 ? 42.594 -6.348 -17.234 1 96 152 GLY B CA 1
ATOM 8644 C C . GLY B 1 152 ? 41.312 -7.16 -17.25 1 96 152 GLY B C 1
ATOM 8645 O O . GLY B 1 152 ? 41.188 -8.086 -18.047 1 96 152 GLY B O 1
ATOM 8646 N N . CYS B 1 153 ? 40.406 -6.793 -16.219 1 97.5 153 CYS B N 1
ATOM 8647 C CA . CYS B 1 153 ? 39.094 -7.434 -16.141 1 97.5 153 CYS B CA 1
ATOM 8648 C C . CYS B 1 153 ? 38.062 -6.5 -15.523 1 97.5 153 CYS B C 1
ATOM 8650 O O . CYS B 1 153 ? 38.406 -5.535 -14.844 1 97.5 153 CYS B O 1
ATOM 8652 N N . PHE B 1 154 ? 36.781 -6.75 -15.859 1 97.25 154 PHE B N 1
ATOM 8653 C CA . PHE B 1 154 ? 35.688 -5.969 -15.281 1 97.25 154 PHE B CA 1
ATOM 8654 C C . PHE B 1 154 ? 34.406 -6.762 -15.281 1 97.25 154 PHE B C 1
ATOM 8656 O O . PHE B 1 154 ? 34.25 -7.727 -16.031 1 97.25 154 PHE B O 1
ATOM 8663 N N . GLU B 1 155 ? 33.531 -6.348 -14.414 1 96.69 155 GLU B N 1
ATOM 8664 C CA . GLU B 1 155 ? 32.188 -6.934 -14.375 1 96.69 155 GLU B CA 1
ATOM 8665 C C . GLU B 1 155 ? 31.188 -6.094 -15.164 1 96.69 155 GLU B C 1
ATOM 8667 O O . GLU B 1 155 ? 31.156 -4.867 -15.031 1 96.69 155 GLU B O 1
ATOM 8672 N N . PHE B 1 156 ? 30.484 -6.711 -16.078 1 96.81 156 PHE B N 1
ATOM 8673 C CA . PHE B 1 156 ? 29.375 -6.082 -16.797 1 96.81 156 PHE B CA 1
ATOM 8674 C C . PHE B 1 156 ? 28.047 -6.539 -16.219 1 96.81 156 PHE B C 1
ATOM 8676 O O . PHE B 1 156 ? 27.469 -7.516 -16.688 1 96.81 156 PHE B O 1
ATOM 8683 N N . LYS B 1 157 ? 27.484 -5.754 -15.328 1 92.62 157 LYS B N 1
ATOM 8684 C CA . LYS B 1 157 ? 26.375 -6.141 -14.461 1 92.62 157 LYS B CA 1
ATOM 8685 C C . LYS B 1 157 ? 25.094 -6.344 -15.258 1 92.62 157 LYS B C 1
ATOM 8687 O O . LYS B 1 157 ? 24.312 -7.258 -14.977 1 92.62 157 LYS B O 1
ATOM 8692 N N . PRO B 1 158 ? 24.828 -5.586 -16.312 1 90.81 158 PRO B N 1
ATOM 8693 C CA . PRO B 1 158 ? 23.562 -5.742 -17.031 1 90.81 158 PRO B CA 1
ATOM 8694 C C . PRO B 1 158 ? 23.344 -7.156 -17.562 1 90.81 158 PRO B C 1
ATOM 8696 O O . PRO B 1 158 ? 22.219 -7.656 -17.562 1 90.81 158 PRO B O 1
ATOM 8699 N N . GLN B 1 159 ? 24.5 -7.785 -17.906 1 95 159 GLN B N 1
ATOM 8700 C CA . GLN B 1 159 ? 24.375 -9.141 -18.438 1 95 159 GLN B CA 1
ATOM 8701 C C . GLN B 1 159 ? 24.969 -10.164 -17.484 1 95 159 GLN B C 1
ATOM 8703 O O . GLN B 1 159 ? 25.094 -11.344 -17.828 1 95 159 GLN B O 1
ATOM 8708 N N . GLU B 1 160 ? 25.375 -9.719 -16.328 1 95.31 160 GLU B N 1
ATOM 8709 C CA . GLU B 1 160 ? 25.953 -10.57 -15.305 1 95.31 160 GLU B CA 1
ATOM 8710 C C . GLU B 1 160 ? 27.203 -11.297 -15.812 1 95.31 160 GLU B C 1
ATOM 8712 O O . GLU B 1 160 ? 27.344 -12.508 -15.648 1 95.31 160 GLU B O 1
ATOM 8717 N N . TYR B 1 161 ? 28.141 -10.5 -16.406 1 97.75 161 TYR B N 1
ATOM 8718 C CA . TYR B 1 161 ? 29.375 -11.047 -16.953 1 97.75 161 TYR B CA 1
ATOM 8719 C C . TYR B 1 161 ? 30.594 -10.523 -16.203 1 97.75 161 TYR B C 1
ATOM 8721 O O . TYR B 1 161 ? 30.547 -9.438 -15.617 1 97.75 161 TYR B O 1
ATOM 8729 N N . VAL B 1 162 ? 31.594 -11.312 -16.188 1 98.12 162 VAL B N 1
ATOM 8730 C CA . VAL B 1 162 ? 32.969 -10.852 -15.961 1 98.12 162 VAL B CA 1
ATOM 8731 C C . VAL B 1 162 ? 33.75 -10.961 -17.25 1 98.12 162 VAL B C 1
ATOM 8733 O O . VAL B 1 162 ? 33.75 -12 -17.906 1 98.12 162 VAL B O 1
ATOM 8736 N N . VAL B 1 163 ? 34.344 -9.883 -17.641 1 98.31 163 VAL B N 1
ATOM 8737 C CA . VAL B 1 163 ? 35.094 -9.805 -18.891 1 98.31 163 VAL B CA 1
ATOM 8738 C C . VAL B 1 163 ? 36.594 -9.734 -18.594 1 98.31 163 VAL B C 1
ATOM 8740 O O . VAL B 1 163 ? 37.031 -8.898 -17.812 1 98.31 163 VAL B O 1
ATOM 8743 N N . VAL B 1 164 ? 37.344 -10.625 -19.203 1 98.12 164 VAL B N 1
ATOM 8744 C CA . VAL B 1 164 ? 38.781 -10.648 -19.094 1 98.12 164 VAL B CA 1
ATOM 8745 C C . VAL B 1 164 ? 39.406 -10.219 -20.422 1 98.12 164 VAL B C 1
ATOM 8747 O O . VAL B 1 164 ? 39.094 -10.773 -21.469 1 98.12 164 VAL B O 1
ATOM 8750 N N . GLU B 1 165 ? 40.25 -9.281 -20.312 1 97.44 165 GLU B N 1
ATOM 8751 C CA . GLU B 1 165 ? 40.938 -8.758 -21.5 1 97.44 165 GLU B CA 1
ATOM 8752 C C . GLU B 1 165 ? 42.375 -9.211 -21.562 1 97.44 165 GLU B C 1
ATOM 8754 O O . GLU B 1 165 ? 43.156 -8.93 -20.656 1 97.44 165 GLU B O 1
ATOM 8759 N N . ALA B 1 166 ? 42.719 -9.906 -22.688 1 97.12 166 ALA B N 1
ATOM 8760 C CA . ALA B 1 166 ? 44.094 -10.336 -22.891 1 97.12 166 ALA B CA 1
ATOM 8761 C C . ALA B 1 166 ? 44.938 -9.188 -23.422 1 97.12 166 ALA B C 1
ATOM 8763 O O . ALA B 1 166 ? 44.438 -8.305 -24.125 1 97.12 166 ALA B O 1
ATOM 8764 N N . ALA B 1 167 ? 46.156 -9.258 -23.062 1 96.19 167 ALA B N 1
ATOM 8765 C CA . ALA B 1 167 ? 47.094 -8.219 -23.516 1 96.19 167 ALA B CA 1
ATOM 8766 C C . ALA B 1 167 ? 47.281 -8.281 -25.016 1 96.19 167 ALA B C 1
ATOM 8768 O O . ALA B 1 167 ? 47.469 -7.25 -25.672 1 96.19 167 ALA B O 1
ATOM 8769 N N . GLU B 1 168 ? 47.312 -9.484 -25.547 1 94.5 168 GLU B N 1
ATOM 8770 C CA . GLU B 1 168 ? 47.406 -9.719 -26.984 1 94.5 168 GLU B CA 1
ATOM 8771 C C . GLU B 1 168 ? 46.219 -10.555 -27.484 1 94.5 168 GLU B C 1
ATOM 8773 O O . GLU B 1 168 ? 45.562 -11.25 -26.703 1 94.5 168 GLU B O 1
ATOM 8778 N N . GLU B 1 169 ? 46.062 -10.477 -28.75 1 96.19 169 GLU B N 1
ATOM 8779 C CA . GLU B 1 169 ? 44.969 -11.219 -29.344 1 96.19 169 GLU B CA 1
ATOM 8780 C C . GLU B 1 169 ? 45.188 -12.727 -29.234 1 96.19 169 GLU B C 1
ATOM 8782 O O . GLU B 1 169 ? 46.25 -13.227 -29.531 1 96.19 169 GLU B O 1
ATOM 8787 N N . LEU B 1 170 ? 44.25 -13.398 -28.75 1 96.69 170 LEU B N 1
ATOM 8788 C CA . LEU B 1 170 ? 44.281 -14.852 -28.672 1 96.69 170 LEU B CA 1
ATOM 8789 C C . LEU B 1 170 ? 44.031 -15.477 -30.031 1 96.69 170 LEU B C 1
ATOM 8791 O O . LEU B 1 170 ? 43 -15.188 -30.672 1 96.69 170 LEU B O 1
ATOM 8795 N N . VAL B 1 171 ? 44.812 -16.312 -30.484 1 95.31 171 VAL B N 1
ATOM 8796 C CA . VAL B 1 171 ? 44.625 -17 -31.766 1 95.31 171 VAL B CA 1
ATOM 8797 C C . VAL B 1 171 ? 43.688 -18.188 -31.594 1 95.31 171 VAL B C 1
ATOM 8799 O O . VAL B 1 171 ? 43.531 -18.719 -30.5 1 95.31 171 VAL B O 1
ATOM 8802 N N . ALA B 1 172 ? 43.125 -18.562 -32.656 1 96.62 172 ALA B N 1
ATOM 8803 C CA . ALA B 1 172 ? 42.281 -19.75 -32.625 1 96.62 172 ALA B CA 1
ATOM 8804 C C . ALA B 1 172 ? 43.062 -20.984 -32.188 1 96.62 172 ALA B C 1
ATOM 8806 O O . ALA B 1 172 ? 44.188 -21.172 -32.594 1 96.62 172 ALA B O 1
ATOM 8807 N N . THR B 1 173 ? 42.469 -21.781 -31.344 1 95.75 173 THR B N 1
ATOM 8808 C CA . THR B 1 173 ? 43.125 -22.984 -30.859 1 95.75 173 THR B CA 1
ATOM 8809 C C . THR B 1 173 ? 43.188 -24.047 -31.938 1 95.75 173 THR B C 1
ATOM 8811 O O . THR B 1 173 ? 42.25 -24.188 -32.719 1 95.75 173 THR B O 1
ATOM 8814 N N . LYS B 1 174 ? 44.25 -24.766 -32 1 91.88 174 LYS B N 1
ATOM 8815 C CA . LYS B 1 174 ? 44.375 -25.938 -32.844 1 91.88 174 LYS B CA 1
ATOM 8816 C C . LYS B 1 174 ? 43.844 -27.188 -32.156 1 91.88 174 LYS B C 1
ATOM 8818 O O . LYS B 1 174 ? 43.344 -27.125 -31.031 1 91.88 174 LYS B O 1
ATOM 8823 N N . LEU B 1 175 ? 43.969 -28.266 -32.875 1 87.62 175 LEU B N 1
ATOM 8824 C CA . LEU B 1 175 ? 43.5 -29.531 -32.344 1 87.62 175 LEU B CA 1
ATOM 8825 C C . LEU B 1 175 ? 44.25 -29.891 -31.062 1 87.62 175 LEU B C 1
ATOM 8827 O O . LEU B 1 175 ? 45.469 -29.828 -31.016 1 87.62 175 LEU B O 1
ATOM 8831 N N . ASN B 1 176 ? 43.594 -30.109 -30 1 87 176 ASN B N 1
ATOM 8832 C CA . ASN B 1 176 ? 44.094 -30.547 -28.703 1 87 176 ASN B CA 1
ATOM 8833 C C . ASN B 1 176 ? 44.781 -29.406 -27.953 1 87 176 ASN B C 1
ATOM 8835 O O . ASN B 1 176 ? 45.531 -29.641 -27.016 1 87 176 ASN B O 1
ATOM 8839 N N . GLU B 1 177 ? 44.594 -28.234 -28.453 1 92.69 177 GLU B N 1
ATOM 8840 C CA . GLU B 1 177 ? 45 -27.047 -27.719 1 92.69 177 GLU B CA 1
ATOM 8841 C C . GLU B 1 177 ? 43.844 -26.406 -26.984 1 92.69 177 GLU B C 1
ATOM 8843 O O . GLU B 1 177 ? 42.719 -26.406 -27.484 1 92.69 177 GLU B O 1
ATOM 8848 N N . VAL B 1 178 ? 44.125 -25.938 -25.781 1 96.06 178 VAL B N 1
ATOM 8849 C CA . VAL B 1 178 ? 43.094 -25.219 -25.047 1 96.06 178 VAL B CA 1
ATOM 8850 C C . VAL B 1 178 ? 43.719 -24.047 -24.281 1 96.06 178 VAL B C 1
ATOM 8852 O O . VAL B 1 178 ? 44.875 -24.109 -23.906 1 96.06 178 VAL B O 1
ATOM 8855 N N . TYR B 1 179 ? 42.969 -22.938 -24.203 1 97.06 179 TYR B N 1
ATOM 8856 C CA . TYR B 1 179 ? 43.281 -21.906 -23.234 1 97.06 179 TYR B CA 1
ATOM 8857 C C . TYR B 1 179 ? 42.719 -22.25 -21.859 1 97.06 179 TYR B C 1
ATOM 8859 O O . TYR B 1 179 ? 41.531 -22.641 -21.75 1 97.06 179 TYR B O 1
ATOM 8867 N N . VAL B 1 180 ? 43.5 -22.172 -20.844 1 97.81 180 VAL B N 1
ATOM 8868 C CA . VAL B 1 180 ? 43 -22.391 -19.484 1 97.81 180 VAL B CA 1
ATOM 8869 C C . VAL B 1 180 ? 42.906 -21.062 -18.734 1 97.81 180 VAL B C 1
ATOM 8871 O O . VAL B 1 180 ? 43.906 -20.453 -18.406 1 97.81 180 VAL B O 1
ATOM 8874 N N . LEU B 1 181 ? 41.688 -20.672 -18.547 1 98.38 181 LEU B N 1
ATOM 8875 C CA . LEU B 1 181 ? 41.406 -19.469 -17.766 1 98.38 181 LEU B CA 1
ATOM 8876 C C . LEU B 1 181 ? 41.125 -19.828 -16.312 1 98.38 181 LEU B C 1
ATOM 8878 O O . LEU B 1 181 ? 40.188 -20.547 -16 1 98.38 181 LEU B O 1
ATOM 8882 N N . SER B 1 182 ? 41.906 -19.297 -15.375 1 98.38 182 SER B N 1
ATOM 8883 C CA . SER B 1 182 ? 41.781 -19.578 -13.953 1 98.38 182 SER B CA 1
ATOM 8884 C C . SER B 1 182 ? 41.312 -18.344 -13.188 1 98.38 182 SER B C 1
ATOM 8886 O O . SER B 1 182 ? 41.875 -17.266 -13.32 1 98.38 182 SER B O 1
ATOM 8888 N N . LEU B 1 183 ? 40.281 -18.5 -12.445 1 98.5 183 LEU B N 1
ATOM 8889 C CA . LEU B 1 183 ? 39.688 -17.438 -11.672 1 98.5 183 LEU B CA 1
ATOM 8890 C C . LEU B 1 183 ? 39.531 -17.828 -10.203 1 98.5 183 LEU B C 1
ATOM 8892 O O . LEU B 1 183 ? 39 -18.891 -9.898 1 98.5 183 LEU B O 1
ATOM 8896 N N . ASP B 1 184 ? 40.062 -17.047 -9.32 1 98 184 ASP B N 1
ATOM 8897 C CA . ASP B 1 184 ? 39.781 -17.172 -7.891 1 98 184 ASP B CA 1
ATOM 8898 C C . ASP B 1 184 ? 38.594 -16.281 -7.488 1 98 184 ASP B C 1
ATOM 8900 O O . ASP B 1 184 ? 38.469 -15.133 -7.918 1 98 184 ASP B O 1
ATOM 8904 N N . PHE B 1 185 ? 37.656 -16.859 -6.746 1 97.62 185 PHE B N 1
ATOM 8905 C CA . PHE B 1 185 ? 36.438 -16.094 -6.445 1 97.62 185 PHE B CA 1
ATOM 8906 C C . PHE B 1 185 ? 36.031 -16.297 -4.996 1 97.62 185 PHE B C 1
ATOM 8908 O O . PHE B 1 185 ? 36.531 -17.172 -4.309 1 97.62 185 PHE B O 1
ATOM 8915 N N . GLN B 1 186 ? 35.188 -15.461 -4.555 1 96.44 186 GLN B N 1
ATOM 8916 C CA . GLN B 1 186 ? 34.594 -15.516 -3.225 1 96.44 186 GLN B CA 1
ATOM 8917 C C . GLN B 1 186 ? 33.094 -15.289 -3.291 1 96.44 186 GLN B C 1
ATOM 8919 O O . GLN B 1 186 ? 32.594 -14.438 -4.047 1 96.44 186 GLN B O 1
ATOM 8924 N N . GLY B 1 187 ? 32.375 -16.203 -2.6 1 94.62 187 GLY B N 1
ATOM 8925 C CA . GLY B 1 187 ? 30.938 -16.062 -2.533 1 94.62 187 GLY B CA 1
ATOM 8926 C C . GLY B 1 187 ? 30.391 -16.109 -1.117 1 94.62 187 GLY B C 1
ATOM 8927 O O . GLY B 1 187 ? 31.156 -16.156 -0.155 1 94.62 187 GLY B O 1
ATOM 8928 N N . TRP B 1 188 ? 29.078 -15.961 -1.066 1 92.75 188 TRP B N 1
ATOM 8929 C CA . TRP B 1 188 ? 28.359 -15.961 0.2 1 92.75 188 TRP B CA 1
ATOM 8930 C C . TRP B 1 188 ? 27.203 -16.953 0.166 1 92.75 188 TRP B C 1
ATOM 8932 O O . TRP B 1 188 ? 26.484 -17.062 -0.839 1 92.75 188 TRP B O 1
ATOM 8942 N N . LEU B 1 189 ? 27.156 -17.734 1.279 1 93.94 189 LEU B N 1
ATOM 8943 C CA . LEU B 1 189 ? 26.062 -18.688 1.414 1 93.94 189 LEU B CA 1
ATOM 8944 C C . LEU B 1 189 ? 24.812 -18 1.972 1 93.94 189 LEU B C 1
ATOM 8946 O O . LEU B 1 189 ? 24.422 -18.25 3.113 1 93.94 189 LEU B O 1
ATOM 8950 N N . ASN B 1 190 ? 24.141 -17.219 1.125 1 83 190 ASN B N 1
ATOM 8951 C CA . ASN B 1 190 ? 23 -16.453 1.632 1 83 190 ASN B CA 1
ATOM 8952 C C . ASN B 1 190 ? 21.719 -17.266 1.603 1 83 190 ASN B C 1
ATOM 8954 O O . ASN B 1 190 ? 21.719 -18.438 1.206 1 83 190 ASN B O 1
ATOM 8958 N N . GLY B 1 191 ? 20.625 -16.797 2.102 1 77.5 191 GLY B N 1
ATOM 8959 C CA . GLY B 1 191 ? 19.391 -17.531 2.283 1 77.5 191 GLY B CA 1
ATOM 8960 C C . GLY B 1 191 ? 18.422 -17.359 1.127 1 77.5 191 GLY B C 1
ATOM 8961 O O . GLY B 1 191 ? 17.219 -17.562 1.285 1 77.5 191 GLY B O 1
ATOM 8962 N N . SER B 1 192 ? 18.75 -17.078 -0.172 1 81.12 192 SER B N 1
ATOM 8963 C CA . SER B 1 192 ? 17.875 -16.797 -1.306 1 81.12 192 SER B CA 1
ATOM 8964 C C . SER B 1 192 ? 17.344 -18.078 -1.92 1 81.12 192 SER B C 1
ATOM 8966 O O . SER B 1 192 ? 16.422 -18.047 -2.746 1 81.12 192 SER B O 1
ATOM 8968 N N . LEU B 1 193 ? 17.797 -19.266 -1.643 1 89.19 193 LEU B N 1
ATOM 8969 C CA . LEU B 1 193 ? 17.375 -20.594 -2.059 1 89.19 193 LEU B CA 1
ATOM 8970 C C . LEU B 1 193 ? 17.781 -20.875 -3.498 1 89.19 193 LEU B C 1
ATOM 8972 O O . LEU B 1 193 ? 17.266 -21.797 -4.133 1 89.19 193 LEU B O 1
ATOM 8976 N N . VAL B 1 194 ? 18.594 -19.984 -4.105 1 92.38 194 VAL B N 1
ATOM 8977 C CA . VAL B 1 194 ? 19.172 -20.25 -5.426 1 92.38 194 VAL B CA 1
ATOM 8978 C C . VAL B 1 194 ? 20.688 -20.125 -5.363 1 92.38 194 VAL B C 1
ATOM 8980 O O . VAL B 1 194 ? 21.234 -19.516 -4.438 1 92.38 194 VAL B O 1
ATOM 8983 N N . GLY B 1 195 ? 21.359 -20.719 -6.348 1 95 195 GLY B N 1
ATOM 8984 C CA . GLY B 1 195 ? 22.812 -20.766 -6.258 1 95 195 GLY B CA 1
ATOM 8985 C C . GLY B 1 195 ? 23.312 -21.672 -5.152 1 95 195 GLY B C 1
ATOM 8986 O O . GLY B 1 195 ? 22.703 -22.719 -4.883 1 95 195 GLY B O 1
ATOM 8987 N N . PHE B 1 196 ? 24.469 -21.406 -4.707 1 96.94 196 PHE B N 1
ATOM 8988 C CA . PHE B 1 196 ? 25.016 -22.094 -3.547 1 96.94 196 PHE B CA 1
ATOM 8989 C C . PHE B 1 196 ? 24.625 -21.391 -2.258 1 96.94 196 PHE B C 1
ATOM 8991 O O . PHE B 1 196 ? 25.047 -20.25 -2.02 1 96.94 196 PHE B O 1
ATOM 8998 N N . TYR B 1 197 ? 23.781 -22 -1.467 1 94.69 197 TYR B N 1
ATOM 8999 C CA . TYR B 1 197 ? 23.203 -21.312 -0.319 1 94.69 197 TYR B CA 1
ATOM 9000 C C . TYR B 1 197 ? 23.156 -22.219 0.901 1 94.69 197 TYR B C 1
ATOM 9002 O O . TYR B 1 197 ? 23.406 -23.422 0.794 1 94.69 197 TYR B O 1
ATOM 9010 N N . ARG B 1 198 ? 22.984 -21.672 2.051 1 94.75 198 ARG B N 1
ATOM 9011 C CA . ARG B 1 198 ? 22.891 -22.453 3.281 1 94.75 198 ARG B CA 1
ATOM 9012 C C . ARG B 1 198 ? 21.453 -22.531 3.781 1 94.75 198 ARG B C 1
ATOM 9014 O O . ARG B 1 198 ? 20.656 -21.625 3.537 1 94.75 198 ARG B O 1
ATOM 9021 N N . VAL B 1 199 ? 21.125 -23.609 4.387 1 94.25 199 VAL B N 1
ATOM 9022 C CA . VAL B 1 199 ? 19.859 -23.844 5.074 1 94.25 199 VAL B CA 1
ATOM 9023 C C . VAL B 1 199 ? 20.125 -24.25 6.52 1 94.25 199 VAL B C 1
ATOM 9025 O O . VAL B 1 199 ? 21.031 -25.031 6.793 1 94.25 199 VAL B O 1
ATOM 9028 N N . THR B 1 200 ? 19.375 -23.625 7.418 1 92.44 200 THR B N 1
ATOM 9029 C CA . THR B 1 200 ? 19.438 -24.047 8.812 1 92.44 200 THR B CA 1
ATOM 9030 C C . THR B 1 200 ? 18.25 -24.953 9.164 1 92.44 200 THR B C 1
ATOM 9032 O O . THR B 1 200 ? 17.156 -24.781 8.617 1 92.44 200 THR B O 1
ATOM 9035 N N . TYR B 1 201 ? 18.484 -25.922 9.992 1 91.19 201 TYR B N 1
ATOM 9036 C CA . TYR B 1 201 ? 17.438 -26.812 10.492 1 91.19 201 TYR B CA 1
ATOM 9037 C C . TYR B 1 201 ? 17.75 -27.281 11.914 1 91.19 201 TYR B C 1
ATOM 9039 O O . TYR B 1 201 ? 18.859 -27.109 12.391 1 91.19 201 TYR B O 1
ATOM 9047 N N . THR B 1 202 ? 16.719 -27.766 12.578 1 89 202 THR B N 1
ATOM 9048 C CA . THR B 1 202 ? 16.906 -28.234 13.953 1 89 202 THR B CA 1
ATOM 9049 C C . THR B 1 202 ? 16.891 -29.75 14.023 1 89 202 THR B C 1
ATOM 9051 O O . THR B 1 202 ? 16 -30.391 13.438 1 89 202 THR B O 1
ATOM 9054 N N . GLU B 1 203 ? 17.812 -30.328 14.602 1 87 203 GLU B N 1
ATOM 9055 C CA . GLU B 1 203 ? 17.906 -31.766 14.875 1 87 203 GLU B CA 1
ATOM 9056 C C . GLU B 1 203 ? 18.281 -32.031 16.328 1 87 203 GLU B C 1
ATOM 9058 O O . GLU B 1 203 ? 19.328 -31.578 16.797 1 87 203 GLU B O 1
ATOM 9063 N N . ASN B 1 204 ? 17.406 -32.75 17 1 85.38 204 ASN B N 1
ATOM 9064 C CA . ASN B 1 204 ? 17.609 -33.031 18.422 1 85.38 204 ASN B CA 1
ATOM 9065 C C . ASN B 1 204 ? 17.906 -31.781 19.219 1 85.38 204 ASN B C 1
ATOM 9067 O O . ASN B 1 204 ? 18.859 -31.75 20.016 1 85.38 204 ASN B O 1
ATOM 9071 N N . GLY B 1 205 ? 17.25 -30.703 18.906 1 84.19 205 GLY B N 1
ATOM 9072 C CA . GLY B 1 205 ? 17.344 -29.469 19.656 1 84.19 205 GLY B CA 1
ATOM 9073 C C . GLY B 1 205 ? 18.516 -28.594 19.25 1 84.19 205 GLY B C 1
ATOM 9074 O O . GLY B 1 205 ? 18.641 -27.469 19.703 1 84.19 205 GLY B O 1
ATOM 9075 N N . ALA B 1 206 ? 19.375 -29.078 18.453 1 90.19 206 ALA B N 1
ATOM 9076 C CA . ALA B 1 206 ? 20.516 -28.312 17.984 1 90.19 206 ALA B CA 1
ATOM 9077 C C . ALA B 1 206 ? 20.266 -27.75 16.578 1 90.19 206 ALA B C 1
ATOM 9079 O O . ALA B 1 206 ? 19.688 -28.422 15.727 1 90.19 206 ALA B O 1
ATOM 9080 N N . ILE B 1 207 ? 20.734 -26.547 16.375 1 91 207 ILE B N 1
ATOM 9081 C CA . ILE B 1 207 ? 20.641 -25.938 15.062 1 91 207 ILE B CA 1
ATOM 9082 C C . ILE B 1 207 ? 21.781 -26.406 14.172 1 91 207 ILE B C 1
ATOM 9084 O O . ILE B 1 207 ? 22.953 -26.312 14.555 1 91 207 ILE B O 1
ATOM 9088 N N . LYS B 1 208 ? 21.484 -26.953 13.086 1 93.44 208 LYS B N 1
ATOM 9089 C CA . LYS B 1 208 ? 22.453 -27.453 12.109 1 93.44 208 LYS B CA 1
ATOM 9090 C C . LYS B 1 208 ? 22.281 -26.766 10.758 1 93.44 208 LYS B C 1
ATOM 9092 O O . LYS B 1 208 ? 21.281 -26.062 10.539 1 93.44 208 LYS B O 1
ATOM 9097 N N . LYS B 1 209 ? 23.344 -26.922 9.922 1 94.81 209 LYS B N 1
ATOM 9098 C CA . LYS B 1 209 ? 23.281 -26.281 8.609 1 94.81 209 LYS B CA 1
ATOM 9099 C C . LYS B 1 209 ? 23.594 -27.281 7.496 1 94.81 209 LYS B C 1
ATOM 9101 O O . LYS B 1 209 ? 24.266 -28.281 7.723 1 94.81 209 LYS B O 1
ATOM 9106 N N . ILE B 1 210 ? 23.062 -27.062 6.414 1 96.31 210 ILE B N 1
ATOM 9107 C CA . ILE B 1 210 ? 23.422 -27.703 5.152 1 96.31 210 ILE B CA 1
ATOM 9108 C C . ILE B 1 210 ? 23.672 -26.625 4.094 1 96.31 210 ILE B C 1
ATOM 9110 O O . ILE B 1 210 ? 23 -25.594 4.074 1 96.31 210 ILE B O 1
ATOM 9114 N N . ALA B 1 211 ? 24.688 -26.75 3.328 1 97.25 211 ALA B N 1
ATOM 9115 C CA . ALA B 1 211 ? 24.906 -25.953 2.125 1 97.25 211 ALA B CA 1
ATOM 9116 C C . ALA B 1 211 ? 24.594 -26.766 0.868 1 97.25 211 ALA B C 1
ATOM 9118 O O . ALA B 1 211 ? 25.062 -27.891 0.723 1 97.25 211 ALA B O 1
ATOM 9119 N N . ALA B 1 212 ? 23.75 -26.297 0.026 1 96.88 212 ALA B N 1
ATOM 9120 C CA . ALA B 1 212 ? 23.344 -27.016 -1.182 1 96.88 212 ALA B CA 1
ATOM 9121 C C . ALA B 1 212 ? 23.141 -26.047 -2.35 1 96.88 212 ALA B C 1
ATOM 9123 O O . ALA B 1 212 ? 23.109 -24.828 -2.158 1 96.88 212 ALA B O 1
ATOM 9124 N N . THR B 1 213 ? 23.016 -26.594 -3.547 1 97.06 213 THR B N 1
ATOM 9125 C CA . THR B 1 213 ? 22.906 -25.766 -4.742 1 97.06 213 THR B CA 1
ATOM 9126 C C . THR B 1 213 ? 21.531 -25.906 -5.387 1 97.06 213 THR B C 1
ATOM 9128 O O . THR B 1 213 ? 20.906 -26.953 -5.266 1 97.06 213 THR B O 1
ATOM 9131 N N . ASP B 1 214 ? 21.031 -24.953 -5.953 1 96.06 214 ASP B N 1
ATOM 9132 C CA . ASP B 1 214 ? 19.938 -24.906 -6.926 1 96.06 214 ASP B CA 1
ATOM 9133 C C . ASP B 1 214 ? 20.281 -23.953 -8.078 1 96.06 214 ASP B C 1
ATOM 9135 O O . ASP B 1 214 ? 20.156 -22.734 -7.941 1 96.06 214 ASP B O 1
ATOM 9139 N N . HIS B 1 215 ? 20.609 -24.531 -9.281 1 96.81 215 HIS B N 1
ATOM 9140 C CA . HIS B 1 215 ? 21.266 -23.734 -10.305 1 96.81 215 HIS B CA 1
ATOM 9141 C C . HIS B 1 215 ? 20.312 -23.469 -11.477 1 96.81 215 HIS B C 1
ATOM 9143 O O . HIS B 1 215 ? 20.406 -22.406 -12.117 1 96.81 215 HIS B O 1
ATOM 9149 N N . GLU B 1 216 ? 19.5 -24.375 -11.898 1 94.94 216 GLU B N 1
ATOM 9150 C CA . GLU B 1 216 ? 18.641 -24.188 -13.07 1 94.94 216 GLU B CA 1
ATOM 9151 C C . GLU B 1 216 ? 17.578 -23.125 -12.82 1 94.94 216 GLU B C 1
ATOM 9153 O O . GLU B 1 216 ? 16.859 -23.188 -11.828 1 94.94 216 GLU B O 1
ATOM 9158 N N . PRO B 1 217 ? 17.453 -22.172 -13.633 1 94 217 PRO B N 1
ATOM 9159 C CA . PRO B 1 217 ? 18.031 -22.188 -14.977 1 94 217 PRO B CA 1
ATOM 9160 C C . PRO B 1 217 ? 19.281 -21.328 -15.086 1 94 217 PRO B C 1
ATOM 9162 O O . PRO B 1 217 ? 20.141 -21.609 -15.93 1 94 217 PRO B O 1
ATOM 9165 N N . THR B 1 218 ? 19.375 -20.203 -14.305 1 94.88 218 THR B N 1
ATOM 9166 C CA . THR B 1 218 ? 20.469 -19.266 -14.5 1 94.88 218 THR B CA 1
ATOM 9167 C C . THR B 1 218 ? 21.109 -18.906 -13.164 1 94.88 218 THR B C 1
ATOM 9169 O O . THR B 1 218 ? 21.422 -17.734 -12.914 1 94.88 218 THR B O 1
ATOM 9172 N N . ASP B 1 219 ? 21.312 -19.891 -12.305 1 95.56 219 ASP B N 1
ATOM 9173 C CA . ASP B 1 219 ? 21.781 -19.5 -10.984 1 95.56 219 ASP B CA 1
ATOM 9174 C C . ASP B 1 219 ? 23.125 -20.172 -10.68 1 95.56 219 ASP B C 1
ATOM 9176 O O . ASP B 1 219 ? 23.688 -19.984 -9.594 1 95.56 219 ASP B O 1
ATOM 9180 N N . ALA B 1 220 ? 23.625 -20.906 -11.641 1 97.75 220 ALA B N 1
ATOM 9181 C CA . ALA B 1 220 ? 24.984 -21.391 -11.445 1 97.75 220 ALA B CA 1
ATOM 9182 C C . ALA B 1 220 ? 25.969 -20.234 -11.336 1 97.75 220 ALA B C 1
ATOM 9184 O O . ALA B 1 220 ? 26.938 -20.297 -10.586 1 97.75 220 ALA B O 1
ATOM 9185 N N . ARG B 1 221 ? 25.703 -19.219 -12.078 1 97.19 221 ARG B N 1
ATOM 9186 C CA . ARG B 1 221 ? 26.516 -18.016 -12.117 1 97.19 221 ARG B CA 1
ATOM 9187 C C . ARG B 1 221 ? 26.547 -17.328 -10.75 1 97.19 221 ARG B C 1
ATOM 9189 O O . ARG B 1 221 ? 27.422 -16.484 -10.492 1 97.19 221 ARG B O 1
ATOM 9196 N N . LYS B 1 222 ? 25.625 -17.625 -9.922 1 95.88 222 LYS B N 1
ATOM 9197 C CA . LYS B 1 222 ? 25.641 -17.109 -8.562 1 95.88 222 LYS B CA 1
ATOM 9198 C C . LYS B 1 222 ? 26.625 -17.875 -7.688 1 95.88 222 LYS B C 1
ATOM 9200 O O . LYS B 1 222 ? 27.094 -17.375 -6.672 1 95.88 222 LYS B O 1
ATOM 9205 N N . SER B 1 223 ? 26.969 -19.078 -8.062 1 97.69 223 SER B N 1
ATOM 9206 C CA . SER B 1 223 ? 27.812 -19.969 -7.262 1 97.69 223 SER B CA 1
ATOM 9207 C C . SER B 1 223 ? 29.281 -19.844 -7.656 1 97.69 223 SER B C 1
ATOM 9209 O O . SER B 1 223 ? 30.172 -19.875 -6.793 1 97.69 223 SER B O 1
ATOM 9211 N N . PHE B 1 224 ? 29.609 -19.766 -8.898 1 98.19 224 PHE B N 1
ATOM 9212 C CA . PHE B 1 224 ? 30.953 -19.625 -9.43 1 98.19 224 PHE B CA 1
ATOM 9213 C C . PHE B 1 224 ? 30.922 -19.062 -10.852 1 98.19 224 PHE B C 1
ATOM 9215 O O . PHE B 1 224 ? 29.922 -19.188 -11.547 1 98.19 224 PHE B O 1
ATOM 9222 N N . PRO B 1 225 ? 32.062 -18.375 -11.273 1 98.31 225 PRO B N 1
ATOM 9223 C CA . PRO B 1 225 ? 32.094 -17.906 -12.664 1 98.31 225 PRO B CA 1
ATOM 9224 C C . PRO B 1 225 ? 32.031 -19.047 -13.672 1 98.31 225 PRO B C 1
ATOM 9226 O O . PRO B 1 225 ? 32.781 -20.016 -13.562 1 98.31 225 PRO B O 1
ATOM 9229 N N . CYS B 1 226 ? 31.141 -18.922 -14.625 1 98.69 226 CYS B N 1
ATOM 9230 C CA . CYS B 1 226 ? 30.953 -20.062 -15.523 1 98.69 226 CYS B CA 1
ATOM 9231 C C . CYS B 1 226 ? 30.156 -19.656 -16.766 1 98.69 226 CYS B C 1
ATOM 9233 O O . CYS B 1 226 ? 29.656 -18.531 -16.828 1 98.69 226 CYS B O 1
ATOM 9235 N N . PHE B 1 227 ? 30.141 -20.562 -17.734 1 98.44 227 PHE B N 1
ATOM 9236 C CA . PHE B 1 227 ? 29.25 -20.469 -18.906 1 98.44 227 PHE B CA 1
ATOM 9237 C C . PHE B 1 227 ? 27.891 -21.094 -18.594 1 98.44 227 PHE B C 1
ATOM 9239 O O . PHE B 1 227 ? 27.719 -22.297 -18.734 1 98.44 227 PHE B O 1
ATOM 9246 N N . ASP B 1 228 ? 26.938 -20.266 -18.219 1 97.56 228 ASP B N 1
ATOM 9247 C CA . ASP B 1 228 ? 25.656 -20.719 -17.672 1 97.56 228 ASP B CA 1
ATOM 9248 C C . ASP B 1 228 ? 24.562 -20.703 -18.75 1 97.56 228 ASP B C 1
ATOM 9250 O O . ASP B 1 228 ? 23.531 -20.047 -18.578 1 97.56 228 ASP B O 1
ATOM 9254 N N . GLU B 1 229 ? 24.781 -21.453 -19.781 1 97.25 229 GLU B N 1
ATOM 9255 C CA . GLU B 1 229 ? 23.844 -21.625 -20.875 1 97.25 229 GLU B CA 1
ATOM 9256 C C . GLU B 1 229 ? 23.656 -23.094 -21.219 1 97.25 229 GLU B C 1
ATOM 9258 O O . GLU B 1 229 ? 24.578 -23.906 -21.062 1 97.25 229 GLU B O 1
ATOM 9263 N N . PRO B 1 230 ? 22.5 -23.469 -21.703 1 97.06 230 PRO B N 1
ATOM 9264 C CA . PRO B 1 230 ? 22.203 -24.891 -21.875 1 97.06 230 PRO B CA 1
ATOM 9265 C C . PRO B 1 230 ? 23.062 -25.562 -22.953 1 97.06 230 PRO B C 1
ATOM 9267 O O . PRO B 1 230 ? 23.344 -26.766 -22.859 1 97.06 230 PRO B O 1
ATOM 9270 N N . ASN B 1 231 ? 23.516 -24.844 -23.953 1 97.19 231 ASN B N 1
ATOM 9271 C CA . ASN B 1 231 ? 24.25 -25.469 -25.031 1 97.19 231 ASN B CA 1
ATOM 9272 C C . ASN B 1 231 ? 25.75 -25.391 -24.812 1 97.19 231 ASN B C 1
ATOM 9274 O O . ASN B 1 231 ? 26.531 -25.656 -25.734 1 97.19 231 ASN B O 1
ATOM 9278 N N . LYS B 1 232 ? 26.156 -24.953 -23.672 1 97.81 232 LYS B N 1
ATOM 9279 C CA . LYS B 1 232 ? 27.578 -24.938 -23.297 1 97.81 232 LYS B CA 1
ATOM 9280 C C . LYS B 1 232 ? 27.906 -26.094 -22.359 1 97.81 232 LYS B C 1
ATOM 9282 O O . LYS B 1 232 ? 28.281 -25.891 -21.203 1 97.81 232 LYS B O 1
ATOM 9287 N N . LYS B 1 233 ? 27.859 -27.234 -22.906 1 97.62 233 LYS B N 1
ATOM 9288 C CA . LYS B 1 233 ? 28.141 -28.438 -22.125 1 97.62 233 LYS B CA 1
ATOM 9289 C C . LYS B 1 233 ? 29.641 -28.641 -21.953 1 97.62 233 LYS B C 1
ATOM 9291 O O . LYS B 1 233 ? 30.422 -28.375 -22.875 1 97.62 233 LYS B O 1
ATOM 9296 N N . ALA B 1 234 ? 30.047 -29.094 -20.766 1 98.31 234 ALA B N 1
ATOM 9297 C CA . ALA B 1 234 ? 31.438 -29.375 -20.438 1 98.31 234 ALA B CA 1
ATOM 9298 C C . ALA B 1 234 ? 31.547 -30.5 -19.391 1 98.31 234 ALA B C 1
ATOM 9300 O O . ALA B 1 234 ? 30.531 -30.922 -18.828 1 98.31 234 ALA B O 1
ATOM 9301 N N . THR B 1 235 ? 32.719 -31 -19.219 1 98.31 235 THR B N 1
ATOM 9302 C CA . THR B 1 235 ? 32.969 -31.922 -18.125 1 98.31 235 THR B CA 1
ATOM 9303 C C . THR B 1 235 ? 33.5 -31.188 -16.891 1 98.31 235 THR B C 1
ATOM 9305 O O . THR B 1 235 ? 33.938 -30.031 -17 1 98.31 235 THR B O 1
ATOM 9308 N N . TYR B 1 236 ? 33.438 -31.797 -15.797 1 98.31 236 TYR B N 1
ATOM 9309 C CA . TYR B 1 236 ? 33.781 -31.141 -14.547 1 98.31 236 TYR B CA 1
ATOM 9310 C C . TYR B 1 236 ? 34.562 -32.062 -13.633 1 98.31 236 TYR B C 1
ATOM 9312 O O . TYR B 1 236 ? 34.219 -33.25 -13.477 1 98.31 236 TYR B O 1
ATOM 9320 N N . ASN B 1 237 ? 35.625 -31.578 -13.086 1 97.69 237 ASN B N 1
ATOM 9321 C CA . ASN B 1 237 ? 36.219 -32.062 -11.844 1 97.69 237 ASN B CA 1
ATOM 9322 C C . ASN B 1 237 ? 35.875 -31.172 -10.664 1 97.69 237 ASN B C 1
ATOM 9324 O O . ASN B 1 237 ? 36.219 -29.984 -10.664 1 97.69 237 ASN B O 1
ATOM 9328 N N . ILE B 1 238 ? 35.219 -31.781 -9.703 1 98.12 238 ILE B N 1
ATOM 9329 C CA . ILE B 1 238 ? 34.781 -30.984 -8.555 1 98.12 238 ILE B CA 1
ATOM 9330 C C . ILE B 1 238 ? 35.5 -31.469 -7.297 1 98.12 238 ILE B C 1
ATOM 9332 O O . ILE B 1 238 ? 35.688 -32.656 -7.094 1 98.12 238 ILE B O 1
ATOM 9336 N N . SER B 1 239 ? 35.969 -30.578 -6.543 1 97.62 239 SER B N 1
ATOM 9337 C CA . SER B 1 239 ? 36.531 -30.859 -5.215 1 97.62 239 SER B CA 1
ATOM 9338 C C . SER B 1 239 ? 36 -29.859 -4.184 1 97.62 239 SER B C 1
ATOM 9340 O O . SER B 1 239 ? 35.812 -28.688 -4.484 1 97.62 239 SER B O 1
ATOM 9342 N N . ILE B 1 240 ? 35.781 -30.344 -2.986 1 97.81 240 ILE B N 1
ATOM 9343 C CA . ILE B 1 240 ? 35.188 -29.516 -1.935 1 97.81 240 ILE B CA 1
ATOM 9344 C C . ILE B 1 240 ? 35.969 -29.719 -0.632 1 97.81 240 ILE B C 1
ATOM 9346 O O . ILE B 1 240 ? 36.031 -30.828 -0.106 1 97.81 240 ILE B O 1
ATOM 9350 N N . THR B 1 241 ? 36.531 -28.625 -0.166 1 96.12 241 THR B N 1
ATOM 9351 C CA . THR B 1 241 ? 37.125 -28.641 1.178 1 96.12 241 THR B CA 1
ATOM 9352 C C . THR B 1 241 ? 36.062 -28.203 2.207 1 96.12 241 THR B C 1
ATOM 9354 O O . THR B 1 241 ? 35.5 -27.125 2.08 1 96.12 241 THR B O 1
ATOM 9357 N N . HIS B 1 242 ? 35.844 -29 3.176 1 94.44 242 HIS B N 1
ATOM 9358 C CA . HIS B 1 242 ? 34.812 -28.703 4.16 1 94.44 242 HIS B CA 1
ATOM 9359 C C . HIS B 1 242 ? 35.25 -29.156 5.559 1 94.44 242 HIS B C 1
ATOM 9361 O O . HIS B 1 242 ? 36.25 -29.875 5.707 1 94.44 242 HIS B O 1
ATOM 9367 N N . ASP B 1 243 ? 34.531 -28.766 6.523 1 93.88 243 ASP B N 1
ATOM 9368 C CA . ASP B 1 243 ? 34.75 -29.188 7.902 1 93.88 243 ASP B CA 1
ATOM 9369 C C . ASP B 1 243 ? 34.625 -30.703 8.039 1 93.88 243 ASP B C 1
ATOM 9371 O O . ASP B 1 243 ? 33.75 -31.312 7.422 1 93.88 243 ASP B O 1
ATOM 9375 N N . LYS B 1 244 ? 35.344 -31.281 8.945 1 92.19 244 LYS B N 1
ATOM 9376 C CA . LYS B 1 244 ? 35.469 -32.719 9.094 1 92.19 244 LYS B CA 1
ATOM 9377 C C . LYS B 1 244 ? 34.156 -33.344 9.586 1 92.19 244 LYS B C 1
ATOM 9379 O O . LYS B 1 244 ? 33.875 -34.531 9.367 1 92.19 244 LYS B O 1
ATOM 9384 N N . ASN B 1 245 ? 33.438 -32.594 10.203 1 92.25 245 ASN B N 1
ATOM 9385 C CA . ASN B 1 245 ? 32.156 -33.062 10.758 1 92.25 245 ASN B CA 1
ATOM 9386 C C . ASN B 1 245 ? 31.094 -33.156 9.688 1 92.25 245 ASN B C 1
ATOM 9388 O O . ASN B 1 245 ? 29.984 -33.656 9.953 1 92.25 245 ASN B O 1
ATOM 9392 N N . TYR B 1 246 ? 31.438 -32.719 8.523 1 95 246 TYR B N 1
ATOM 9393 C CA . TYR B 1 246 ? 30.469 -32.75 7.43 1 95 246 TYR B CA 1
ATOM 9394 C C . TYR B 1 246 ? 30.891 -33.75 6.363 1 95 246 TYR B C 1
ATOM 9396 O O . TYR B 1 246 ? 32.062 -34.188 6.316 1 95 246 TYR B O 1
ATOM 9404 N N . GLY B 1 247 ? 29.906 -34.125 5.586 1 94.19 247 GLY B N 1
ATOM 9405 C CA . GLY B 1 247 ? 30.125 -34.812 4.324 1 94.19 247 GLY B CA 1
ATOM 9406 C C . GLY B 1 247 ? 29.781 -33.969 3.113 1 94.19 247 GLY B C 1
ATOM 9407 O O . GLY B 1 247 ? 29.109 -32.969 3.232 1 94.19 247 GLY B O 1
ATOM 9408 N N . ALA B 1 248 ? 30.328 -34.469 1.984 1 96.5 248 ALA B N 1
ATOM 9409 C CA . ALA B 1 248 ? 30.062 -33.75 0.748 1 96.5 248 ALA B CA 1
ATOM 9410 C C . ALA B 1 248 ? 29.531 -34.688 -0.337 1 96.5 248 ALA B C 1
ATOM 9412 O O . ALA B 1 248 ? 29.906 -35.844 -0.387 1 96.5 248 ALA B O 1
ATOM 9413 N N . LEU B 1 249 ? 28.625 -34.188 -1.091 1 97.19 249 LEU B N 1
ATOM 9414 C CA . LEU B 1 249 ? 28.109 -34.844 -2.285 1 97.19 249 LEU B CA 1
ATOM 9415 C C . LEU B 1 249 ? 28.297 -33.969 -3.516 1 97.19 249 LEU B C 1
ATOM 9417 O O . LEU B 1 249 ? 28.344 -32.75 -3.408 1 97.19 249 LEU B O 1
ATOM 9421 N N . ALA B 1 250 ? 28.469 -34.594 -4.641 1 97.81 250 ALA B N 1
ATOM 9422 C CA . ALA B 1 250 ? 28.5 -33.938 -5.938 1 97.81 250 ALA B CA 1
ATOM 9423 C C . ALA B 1 250 ? 27.938 -34.812 -7.035 1 97.81 250 ALA B C 1
ATOM 9425 O O . ALA B 1 250 ? 27.391 -35.875 -6.758 1 97.81 250 ALA B O 1
ATOM 9426 N N . ASN B 1 251 ? 28.094 -34.406 -8.258 1 98.06 251 ASN B N 1
ATOM 9427 C CA . ASN B 1 251 ? 27.516 -35.125 -9.391 1 98.06 251 ASN B CA 1
ATOM 9428 C C . ASN B 1 251 ? 28.078 -36.531 -9.484 1 98.06 251 ASN B C 1
ATOM 9430 O O . ASN B 1 251 ? 27.344 -37.5 -9.758 1 98.06 251 ASN B O 1
ATOM 9434 N N . MET B 1 252 ? 29.344 -36.656 -9.219 1 97.88 252 MET B N 1
ATOM 9435 C CA . MET B 1 252 ? 30.031 -37.938 -9.461 1 97.88 252 MET B CA 1
ATOM 9436 C C . MET B 1 252 ? 30.484 -38.562 -8.156 1 97.88 252 MET B C 1
ATOM 9438 O O . MET B 1 252 ? 30.531 -37.906 -7.117 1 97.88 252 MET B O 1
ATOM 9442 N N . PRO B 1 253 ? 30.75 -39.875 -8.156 1 95.5 253 PRO B N 1
ATOM 9443 C CA . PRO B 1 253 ? 31.25 -40.531 -6.938 1 95.5 253 PRO B CA 1
ATOM 9444 C C . PRO B 1 253 ? 32.562 -39.906 -6.434 1 95.5 253 PRO B C 1
ATOM 9446 O O . PRO B 1 253 ? 33.375 -39.469 -7.234 1 95.5 253 PRO B O 1
ATOM 9449 N N . MET B 1 254 ? 32.656 -40 -5.148 1 90.31 254 MET B N 1
ATOM 9450 C CA . MET B 1 254 ? 33.875 -39.531 -4.508 1 90.31 254 MET B CA 1
ATOM 9451 C C . MET B 1 254 ? 35.062 -40.438 -4.816 1 90.31 254 MET B C 1
ATOM 9453 O O . MET B 1 254 ? 34.938 -41.656 -4.77 1 90.31 254 MET B O 1
ATOM 9457 N N . GLU B 1 255 ? 36.188 -39.906 -5.211 1 85 255 GLU B N 1
ATOM 9458 C CA . GLU B 1 255 ? 37.406 -40.656 -5.5 1 85 255 GLU B CA 1
ATOM 9459 C C . GLU B 1 255 ? 38.344 -40.656 -4.297 1 85 255 GLU B C 1
ATOM 9461 O O . GLU B 1 255 ? 38.781 -41.719 -3.855 1 85 255 GLU B O 1
ATOM 9466 N N . ILE B 1 256 ? 38.812 -39.438 -3.977 1 75.88 256 ILE B N 1
ATOM 9467 C CA . ILE B 1 256 ? 39.656 -39.25 -2.803 1 75.88 256 ILE B CA 1
ATOM 9468 C C . ILE B 1 256 ? 39 -38.219 -1.865 1 75.88 256 ILE B C 1
ATOM 9470 O O . ILE B 1 256 ? 38.094 -37.5 -2.268 1 75.88 256 ILE B O 1
ATOM 9474 N N . LYS B 1 257 ? 39.594 -38.188 -0.711 1 73.81 257 LYS B N 1
ATOM 9475 C CA . LYS B 1 257 ? 38.938 -37.312 0.283 1 73.81 257 LYS B CA 1
ATOM 9476 C C . LYS B 1 257 ? 38.688 -35.938 -0.29 1 73.81 257 LYS B C 1
ATOM 9478 O O . LYS B 1 257 ? 39.594 -35.219 -0.679 1 73.81 257 LYS B O 1
ATOM 9483 N N . THR B 1 258 ? 37.406 -35.594 -0.617 1 77.94 258 THR B N 1
ATOM 9484 C CA . THR B 1 258 ? 36.688 -34.375 -0.993 1 77.94 258 THR B CA 1
ATOM 9485 C C . THR B 1 258 ? 36.844 -34.062 -2.482 1 77.94 258 THR B C 1
ATOM 9487 O O . THR B 1 258 ? 36.688 -32.938 -2.922 1 77.94 258 THR B O 1
ATOM 9490 N N . SER B 1 259 ? 37.344 -35 -3.277 1 94.19 259 SER B N 1
ATOM 9491 C CA . SER B 1 259 ? 37.406 -34.875 -4.73 1 94.19 259 SER B CA 1
ATOM 9492 C C . SER B 1 259 ? 36.562 -35.906 -5.43 1 94.19 259 SER B C 1
ATOM 9494 O O . SER B 1 259 ? 36.5 -37.062 -5.016 1 94.19 259 SER B O 1
ATOM 9496 N N . PHE B 1 260 ? 35.969 -35.562 -6.512 1 97.69 260 PHE B N 1
ATOM 9497 C CA . PHE B 1 260 ? 35.031 -36.406 -7.207 1 97.69 260 PHE B CA 1
ATOM 9498 C C . PHE B 1 260 ? 35.531 -36.719 -8.609 1 97.69 260 PHE B C 1
ATOM 9500 O O . PHE B 1 260 ? 36.344 -36 -9.18 1 97.69 260 PHE B O 1
ATOM 9507 N N . GLN B 1 261 ? 35 -37.812 -9.164 1 97.25 261 GLN B N 1
ATOM 9508 C CA . GLN B 1 261 ? 35.375 -38.25 -10.508 1 97.25 261 GLN B CA 1
ATOM 9509 C C . GLN B 1 261 ? 34.906 -37.219 -11.562 1 97.25 261 GLN B C 1
ATOM 9511 O O . GLN B 1 261 ? 34.031 -36.406 -11.297 1 97.25 261 GLN B O 1
ATOM 9516 N N . ARG B 1 262 ? 35.594 -37.25 -12.68 1 97.12 262 ARG B N 1
ATOM 9517 C CA . ARG B 1 262 ? 35.25 -36.375 -13.797 1 97.12 262 ARG B CA 1
ATOM 9518 C C . ARG B 1 262 ? 33.844 -36.656 -14.297 1 97.12 262 ARG B C 1
ATOM 9520 O O . ARG B 1 262 ? 33.438 -37.812 -14.422 1 97.12 262 ARG B O 1
ATOM 9527 N N . SER B 1 263 ? 33.125 -35.75 -14.57 1 97.69 263 SER B N 1
ATOM 9528 C CA . SER B 1 263 ? 31.719 -35.875 -14.961 1 97.69 263 SER B CA 1
ATOM 9529 C C . SER B 1 263 ? 31.578 -36.156 -16.453 1 97.69 263 SER B C 1
ATOM 9531 O O . SER B 1 263 ? 32.562 -36.062 -17.203 1 97.69 263 SER B O 1
ATOM 9533 N N . VAL B 1 264 ? 30.406 -36.562 -16.875 1 97.12 264 VAL B N 1
ATOM 9534 C CA . VAL B 1 264 ? 30.016 -36.562 -18.297 1 97.12 264 VAL B CA 1
ATOM 9535 C C . VAL B 1 264 ? 29.844 -35.094 -18.766 1 97.12 264 VAL B C 1
ATOM 9537 O O . VAL B 1 264 ? 29.828 -34.188 -17.953 1 97.12 264 VAL B O 1
ATOM 9540 N N . PRO B 1 265 ? 29.797 -34.906 -20.094 1 97.56 265 PRO B N 1
ATOM 9541 C CA . PRO B 1 265 ? 29.469 -33.562 -20.547 1 97.56 265 PRO B CA 1
ATOM 9542 C C . PRO B 1 265 ? 28.078 -33.094 -20.094 1 97.56 265 PRO B C 1
ATOM 9544 O O . PRO B 1 265 ? 27.094 -33.781 -20.328 1 97.56 265 PRO B O 1
ATOM 9547 N N . MET B 1 266 ? 28 -32.031 -19.469 1 97 266 MET B N 1
ATOM 9548 C CA . MET B 1 266 ? 26.719 -31.531 -18.984 1 97 266 MET B CA 1
ATOM 9549 C C . MET B 1 266 ? 26.688 -30 -18.969 1 97 266 MET B C 1
ATOM 9551 O O . MET B 1 266 ? 27.734 -29.359 -18.969 1 97 266 MET B O 1
ATOM 9555 N N . SER B 1 267 ? 25.484 -29.484 -19.078 1 97.88 267 SER B N 1
ATOM 9556 C CA . SER B 1 267 ? 25.297 -28.047 -18.922 1 97.88 267 SER B CA 1
ATOM 9557 C C . SER B 1 267 ? 25.656 -27.594 -17.516 1 97.88 267 SER B C 1
ATOM 9559 O O . SER B 1 267 ? 25.484 -28.359 -16.547 1 97.88 267 SER B O 1
ATOM 9561 N N . THR B 1 268 ? 26.094 -26.312 -17.391 1 98.06 268 THR B N 1
ATOM 9562 C CA . THR B 1 268 ? 26.609 -25.828 -16.109 1 98.06 268 THR B CA 1
ATOM 9563 C C . THR B 1 268 ? 25.516 -25.828 -15.047 1 98.06 268 THR B C 1
ATOM 9565 O O . THR B 1 268 ? 25.781 -26.062 -13.875 1 98.06 268 THR B O 1
ATOM 9568 N N . TYR B 1 269 ? 24.281 -25.531 -15.445 1 97.56 269 TYR B N 1
ATOM 9569 C CA . TYR B 1 269 ? 23.203 -25.438 -14.461 1 97.56 269 TYR B CA 1
ATOM 9570 C C . TYR B 1 269 ? 22.922 -26.797 -13.828 1 97.56 269 TYR B C 1
ATOM 9572 O O . TYR B 1 269 ? 22.25 -26.891 -12.805 1 97.56 269 TYR B O 1
ATOM 9580 N N . LEU B 1 270 ? 23.453 -27.859 -14.312 1 98.31 270 LEU B N 1
ATOM 9581 C CA . LEU B 1 270 ? 23.234 -29.203 -13.797 1 98.31 270 LEU B CA 1
ATOM 9582 C C . LEU B 1 270 ? 24.312 -29.562 -12.773 1 98.31 270 LEU B C 1
ATOM 9584 O O . LEU B 1 270 ? 24.219 -30.594 -12.102 1 98.31 270 LEU B O 1
ATOM 9588 N N . VAL B 1 271 ? 25.344 -28.766 -12.688 1 98.38 271 VAL B N 1
ATOM 9589 C CA . VAL B 1 271 ? 26.344 -28.984 -11.648 1 98.38 271 VAL B CA 1
ATOM 9590 C C . VAL B 1 271 ? 25.688 -28.875 -10.273 1 98.38 271 VAL B C 1
ATOM 9592 O O . VAL B 1 271 ? 24.938 -27.938 -10.008 1 98.38 271 VAL B O 1
ATOM 9595 N N . CYS B 1 272 ? 25.984 -29.859 -9.445 1 98.19 272 CYS B N 1
ATOM 9596 C CA . CYS B 1 272 ? 25.344 -29.906 -8.141 1 98.19 272 CYS B CA 1
ATOM 9597 C C . CYS B 1 272 ? 26.297 -30.422 -7.07 1 98.19 272 CYS B C 1
ATOM 9599 O O . CYS B 1 272 ? 27.094 -31.328 -7.332 1 98.19 272 CYS B O 1
ATOM 9601 N N . PHE B 1 273 ? 26.281 -29.844 -5.922 1 97.88 273 PHE B N 1
ATOM 9602 C CA . PHE B 1 273 ? 27.016 -30.312 -4.758 1 97.88 273 PHE B CA 1
ATOM 9603 C C . PHE B 1 273 ? 26.328 -29.891 -3.469 1 97.88 273 PHE B C 1
ATOM 9605 O O . PHE B 1 273 ? 25.5 -28.969 -3.477 1 97.88 273 PHE B O 1
ATOM 9612 N N . ALA B 1 274 ? 26.547 -30.547 -2.4 1 97.62 274 ALA B N 1
ATOM 9613 C CA . ALA B 1 274 ? 25.984 -30.281 -1.079 1 97.62 274 ALA B CA 1
ATOM 9614 C C . ALA B 1 274 ? 26.969 -30.672 0.025 1 97.62 274 ALA B C 1
ATOM 9616 O O . ALA B 1 274 ? 27.703 -31.656 -0.111 1 97.62 274 ALA B O 1
ATOM 9617 N N . VAL B 1 275 ? 27.062 -29.906 0.988 1 97.56 275 VAL B N 1
ATOM 9618 C CA . VAL B 1 275 ? 27.781 -30.203 2.221 1 97.56 275 VAL B CA 1
ATOM 9619 C C . VAL B 1 275 ? 26.797 -30.406 3.365 1 97.56 275 VAL B C 1
ATOM 9621 O O . VAL B 1 275 ? 26.047 -29.5 3.709 1 97.56 275 VAL B O 1
ATOM 9624 N N . HIS B 1 276 ? 26.812 -31.609 3.943 1 96.94 276 HIS B N 1
ATOM 9625 C CA . HIS B 1 276 ? 25.672 -31.969 4.785 1 96.94 276 HIS B CA 1
ATOM 9626 C C . HIS B 1 276 ? 26.109 -32.938 5.898 1 96.94 276 HIS B C 1
ATOM 9628 O O . HIS B 1 276 ? 27.266 -33.344 5.945 1 96.94 276 HIS B O 1
ATOM 9634 N N . GLN B 1 277 ? 25.172 -33.25 6.809 1 96.75 277 GLN B N 1
ATOM 9635 C CA . GLN B 1 277 ? 25.344 -34.25 7.855 1 96.75 277 GLN B CA 1
ATOM 9636 C C . GLN B 1 277 ? 24.25 -35.312 7.781 1 96.75 277 GLN B C 1
ATOM 9638 O O . GLN B 1 277 ? 23.875 -35.906 8.797 1 96.75 277 GLN B O 1
ATOM 9643 N N . PHE B 1 278 ? 23.703 -35.562 6.625 1 97.88 278 PHE B N 1
ATOM 9644 C CA . PHE B 1 278 ? 22.578 -36.469 6.414 1 97.88 278 PHE B CA 1
ATOM 9645 C C . PHE B 1 278 ? 23.078 -37.906 6.285 1 97.88 278 PHE B C 1
ATOM 9647 O O . PHE B 1 278 ? 24.281 -38.156 6.141 1 97.88 278 PHE B O 1
ATOM 9654 N N . THR B 1 279 ? 22.172 -38.812 6.504 1 97.69 279 THR B N 1
ATOM 9655 C CA . THR B 1 279 ? 22.391 -40.25 6.238 1 97.69 279 THR B CA 1
ATOM 9656 C C . THR B 1 279 ? 21.531 -40.719 5.07 1 97.69 279 THR B C 1
ATOM 9658 O O . THR B 1 279 ? 20.859 -39.906 4.426 1 97.69 279 THR B O 1
ATOM 9661 N N . PHE B 1 280 ? 21.688 -42.031 4.645 1 98.31 280 PHE B N 1
ATOM 9662 C CA . PHE B 1 280 ? 20.969 -42.406 3.436 1 98.31 280 PHE B CA 1
ATOM 9663 C C . PHE B 1 280 ? 20.438 -43.812 3.537 1 98.31 280 PHE B C 1
ATOM 9665 O O . PHE B 1 280 ? 20.891 -44.594 4.387 1 98.31 280 PHE B O 1
ATOM 9672 N N . VAL B 1 281 ? 19.391 -44.094 2.771 1 98.38 281 VAL B N 1
ATOM 9673 C CA . VAL B 1 281 ? 18.906 -45.438 2.432 1 98.38 281 VAL B CA 1
ATOM 9674 C C . VAL B 1 281 ? 19.297 -45.75 0.998 1 98.38 281 VAL B C 1
ATOM 9676 O O . VAL B 1 281 ? 19.25 -44.906 0.112 1 98.38 281 VAL B O 1
ATOM 9679 N N . GLU B 1 282 ? 19.719 -47.062 0.835 1 98.19 282 GLU B N 1
ATOM 9680 C CA . GLU B 1 282 ? 20.266 -47.406 -0.467 1 98.19 282 GLU B CA 1
ATOM 9681 C C . GLU B 1 282 ? 19.5 -48.594 -1.071 1 98.19 282 GLU B C 1
ATOM 9683 O O . GLU B 1 282 ? 19.094 -49.5 -0.354 1 98.19 282 GLU B O 1
ATOM 9688 N N . ARG B 1 283 ? 19.188 -48.562 -2.301 1 98.56 283 ARG B N 1
ATOM 9689 C CA . ARG B 1 283 ? 18.812 -49.656 -3.182 1 98.56 283 ARG B CA 1
ATOM 9690 C C . ARG B 1 283 ? 19.781 -49.781 -4.352 1 98.56 283 ARG B C 1
ATOM 9692 O O . ARG B 1 283 ? 20.594 -48.906 -4.578 1 98.56 283 ARG B O 1
ATOM 9699 N N . ASN B 1 284 ? 19.734 -50.844 -5.047 1 98.44 284 ASN B N 1
ATOM 9700 C CA . ASN B 1 284 ? 20.547 -51.031 -6.246 1 98.44 284 ASN B CA 1
ATOM 9701 C C . ASN B 1 284 ? 19.672 -51.281 -7.477 1 98.44 284 ASN B C 1
ATOM 9703 O O . ASN B 1 284 ? 18.688 -52 -7.414 1 98.44 284 ASN B O 1
ATOM 9707 N N . SER B 1 285 ? 20.047 -50.625 -8.477 1 98.19 285 SER B N 1
ATOM 9708 C CA . SER B 1 285 ? 19.344 -50.844 -9.734 1 98.19 285 SER B CA 1
ATOM 9709 C C . SER B 1 285 ? 19.562 -52.281 -10.234 1 98.19 285 SER B C 1
ATOM 9711 O O . SER B 1 285 ? 20.375 -53 -9.672 1 98.19 285 SER B O 1
ATOM 9713 N N . SER B 1 286 ? 18.828 -52.594 -11.32 1 97.75 286 SER B N 1
ATOM 9714 C CA . SER B 1 286 ? 18.984 -53.906 -11.922 1 97.75 286 SER B CA 1
ATOM 9715 C C . SER B 1 286 ? 20.406 -54.125 -12.43 1 97.75 286 SER B C 1
ATOM 9717 O O . SER B 1 286 ? 20.906 -55.25 -12.453 1 97.75 286 SER B O 1
ATOM 9719 N N . ARG B 1 287 ? 21.125 -53.031 -12.742 1 97.31 287 ARG B N 1
ATOM 9720 C CA . ARG B 1 287 ? 22.484 -53.125 -13.266 1 97.31 287 ARG B CA 1
ATOM 9721 C C . ARG B 1 287 ? 23.516 -52.906 -12.164 1 97.31 287 ARG B C 1
ATOM 9723 O O . ARG B 1 287 ? 24.719 -52.875 -12.422 1 97.31 287 ARG B O 1
ATOM 9730 N N . GLY B 1 288 ? 23.047 -52.75 -11 1 97.19 288 GLY B N 1
ATOM 9731 C CA . GLY B 1 288 ? 23.938 -52.625 -9.859 1 97.19 288 GLY B CA 1
ATOM 9732 C C . GLY B 1 288 ? 24.328 -51.219 -9.523 1 97.19 288 GLY B C 1
ATOM 9733 O O . GLY B 1 288 ? 25.234 -50.969 -8.727 1 97.19 288 GLY B O 1
ATOM 9734 N N . ILE B 1 289 ? 23.75 -50.25 -10.102 1 97.5 289 ILE B N 1
ATOM 9735 C CA . ILE B 1 289 ? 24 -48.844 -9.781 1 97.5 289 ILE B CA 1
ATOM 9736 C C . ILE B 1 289 ? 23.406 -48.5 -8.422 1 97.5 289 ILE B C 1
ATOM 9738 O O . ILE B 1 289 ? 22.203 -48.719 -8.188 1 97.5 289 ILE B O 1
ATOM 9742 N N . PRO B 1 290 ? 24.156 -47.969 -7.488 1 98.38 290 PRO B N 1
ATOM 9743 C CA . PRO B 1 290 ? 23.594 -47.562 -6.195 1 98.38 290 PRO B CA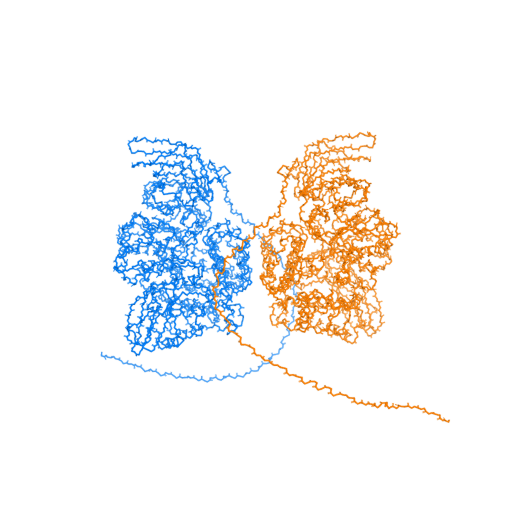 1
ATOM 9744 C C . PRO B 1 290 ? 22.625 -46.406 -6.312 1 98.38 290 PRO B C 1
ATOM 9746 O O . PRO B 1 290 ? 22.938 -45.406 -6.961 1 98.38 290 PRO B O 1
ATOM 9749 N N . LEU B 1 291 ? 21.484 -46.562 -5.777 1 98.75 291 LEU B N 1
ATOM 9750 C CA . LEU B 1 291 ? 20.438 -45.562 -5.664 1 98.75 291 LEU B CA 1
ATOM 9751 C C . LEU B 1 291 ? 20.219 -45.156 -4.203 1 98.75 291 LEU B C 1
ATOM 9753 O O . LEU B 1 291 ? 19.641 -45.938 -3.434 1 98.75 291 LEU B O 1
ATOM 9757 N N . ARG B 1 292 ? 20.578 -43.906 -3.85 1 98.69 292 ARG B N 1
ATOM 9758 C CA . ARG B 1 292 ? 20.562 -43.531 -2.439 1 98.69 292 ARG B CA 1
ATOM 9759 C C . ARG B 1 292 ? 19.656 -42.344 -2.195 1 98.69 292 ARG B C 1
ATOM 9761 O O . ARG B 1 292 ? 19.578 -41.406 -3.021 1 98.69 292 ARG B O 1
ATOM 9768 N N . ILE B 1 293 ? 18.891 -42.438 -1.121 1 98.81 293 ILE B N 1
ATOM 9769 C CA . ILE B 1 293 ? 18.078 -41.312 -0.647 1 98.81 293 ILE B CA 1
ATOM 9770 C C . ILE B 1 293 ? 18.672 -40.781 0.643 1 98.81 293 ILE B C 1
ATOM 9772 O O . ILE B 1 293 ? 18.672 -41.438 1.677 1 98.81 293 ILE B O 1
ATOM 9776 N N . TYR B 1 294 ? 19.156 -39.5 0.588 1 98.56 294 TYR B N 1
ATOM 9777 C CA . TYR B 1 294 ? 19.75 -38.812 1.743 1 98.56 294 TYR B CA 1
ATOM 9778 C C . TYR B 1 294 ? 18.703 -38 2.48 1 98.56 294 TYR B C 1
ATOM 9780 O O . TYR B 1 294 ? 17.938 -37.25 1.856 1 98.56 294 TYR B O 1
ATOM 9788 N N . ALA B 1 295 ? 18.594 -38.094 3.74 1 97.56 295 ALA B N 1
ATOM 9789 C CA . ALA B 1 295 ? 17.703 -37.344 4.617 1 97.56 295 ALA B CA 1
ATOM 9790 C C . ALA B 1 295 ? 18.328 -37.156 6.004 1 97.56 295 ALA B C 1
ATOM 9792 O O . ALA B 1 295 ? 19.344 -37.781 6.316 1 97.56 295 ALA B O 1
ATOM 9793 N N . GLN B 1 296 ? 17.766 -36.25 6.73 1 95.81 296 GLN B N 1
ATOM 9794 C CA . GLN B 1 296 ? 18.188 -36.094 8.117 1 95.81 296 GLN B CA 1
ATOM 9795 C C . GLN B 1 296 ? 18.078 -37.438 8.867 1 95.81 296 GLN B C 1
ATOM 9797 O O . GLN B 1 296 ? 17.109 -38.188 8.672 1 95.81 296 GLN B O 1
ATOM 9802 N N . PRO B 1 297 ? 18.984 -37.656 9.781 1 95.12 297 PRO B N 1
ATOM 9803 C CA . PRO B 1 297 ? 18.969 -38.938 10.5 1 95.12 297 PRO B CA 1
ATOM 9804 C C . PRO B 1 297 ? 17.641 -39.188 11.203 1 95.12 297 PRO B C 1
ATOM 9806 O O . PRO B 1 297 ? 17.109 -40.312 11.141 1 95.12 297 PRO B O 1
ATOM 9809 N N . ALA B 1 298 ? 17.062 -38.219 11.727 1 91 298 ALA B N 1
ATOM 9810 C CA . ALA B 1 298 ? 15.82 -38.344 12.484 1 91 298 ALA B CA 1
ATOM 9811 C C . ALA B 1 298 ? 14.648 -38.688 11.562 1 91 298 ALA B C 1
ATOM 9813 O O . ALA B 1 298 ? 13.617 -39.188 12.023 1 91 298 ALA B O 1
ATOM 9814 N N . GLN B 1 299 ? 14.797 -38.531 10.258 1 92.44 299 GLN B N 1
ATOM 9815 C CA . GLN B 1 299 ? 13.695 -38.719 9.32 1 92.44 299 GLN B CA 1
ATOM 9816 C C . GLN B 1 299 ? 14.016 -39.812 8.32 1 92.44 299 GLN B C 1
ATOM 9818 O O . GLN B 1 299 ? 13.297 -40 7.336 1 92.44 299 GLN B O 1
ATOM 9823 N N . ILE B 1 300 ? 15.039 -40.531 8.547 1 95.69 300 ILE B N 1
ATOM 9824 C CA . ILE B 1 300 ? 15.578 -41.406 7.516 1 95.69 300 ILE B CA 1
ATOM 9825 C C . ILE B 1 300 ? 14.57 -42.5 7.203 1 95.69 300 ILE B C 1
ATOM 9827 O O . ILE B 1 300 ? 14.516 -43 6.074 1 95.69 300 ILE B O 1
ATOM 9831 N N . ARG B 1 301 ? 13.727 -42.875 8.086 1 95 301 ARG B N 1
ATOM 9832 C CA . ARG B 1 301 ? 12.734 -43.906 7.867 1 95 301 ARG B CA 1
ATOM 9833 C C . ARG B 1 301 ? 11.727 -43.5 6.801 1 95 301 ARG B C 1
ATOM 9835 O O . ARG B 1 301 ? 11.164 -44.344 6.102 1 95 301 ARG B O 1
ATOM 9842 N N . THR B 1 302 ? 11.5 -42.25 6.66 1 96.69 302 THR B N 1
ATOM 9843 C CA . THR B 1 302 ? 10.531 -41.75 5.707 1 96.69 302 THR B CA 1
ATOM 9844 C C . THR B 1 302 ? 11.086 -41.781 4.285 1 96.69 302 THR B C 1
ATOM 9846 O O . THR B 1 302 ? 10.375 -41.469 3.326 1 96.69 302 THR B O 1
ATOM 9849 N N . ALA B 1 303 ? 12.312 -42.219 4.121 1 97.94 303 ALA B N 1
ATOM 9850 C CA . ALA B 1 303 ? 12.969 -42.281 2.818 1 97.94 303 ALA B CA 1
ATOM 9851 C C . ALA B 1 303 ? 12.742 -43.625 2.127 1 97.94 303 ALA B C 1
ATOM 9853 O O . ALA B 1 303 ? 13.062 -43.781 0.945 1 97.94 303 ALA B O 1
ATOM 9854 N N . GLU B 1 304 ? 12.141 -44.594 2.785 1 97.88 304 GLU B N 1
ATOM 9855 C CA . GLU B 1 304 ? 12.023 -45.938 2.293 1 97.88 304 GLU B CA 1
ATOM 9856 C C . GLU B 1 304 ? 11.164 -46 1.034 1 97.88 304 GLU B C 1
ATOM 9858 O O . GLU B 1 304 ? 11.547 -46.656 0.05 1 97.88 304 GLU B O 1
ATOM 9863 N N . TYR B 1 305 ? 10.008 -45.438 1.093 1 98.12 305 TYR B N 1
ATOM 9864 C CA . TYR B 1 305 ? 9.125 -45.438 -0.07 1 98.12 305 TYR B CA 1
ATOM 9865 C C . TYR B 1 305 ? 9.812 -44.812 -1.278 1 98.12 305 TYR B C 1
ATOM 9867 O O . TYR B 1 305 ? 9.672 -45.312 -2.402 1 98.12 305 TYR B O 1
ATOM 9875 N N . ALA B 1 306 ? 10.508 -43.719 -1.059 1 98.62 306 ALA B N 1
ATOM 9876 C CA . ALA B 1 306 ? 11.234 -43.062 -2.137 1 98.62 306 ALA B CA 1
ATOM 9877 C C . ALA B 1 306 ? 12.281 -43.969 -2.746 1 98.62 306 ALA B C 1
ATOM 9879 O O . ALA B 1 306 ? 12.445 -44.031 -3.969 1 98.62 306 ALA B O 1
ATOM 9880 N N . ALA B 1 307 ? 13.008 -44.656 -1.894 1 98.62 307 ALA B N 1
ATOM 9881 C CA . ALA B 1 307 ? 14.047 -45.594 -2.361 1 98.62 307 ALA B CA 1
ATOM 9882 C C . ALA B 1 307 ? 13.445 -46.719 -3.215 1 98.62 307 ALA B C 1
ATOM 9884 O O . ALA B 1 307 ? 13.953 -47 -4.293 1 98.62 307 ALA B O 1
ATOM 9885 N N . ASP B 1 308 ? 12.422 -47.281 -2.766 1 98.56 308 ASP B N 1
ATOM 9886 C CA . ASP B 1 308 ? 11.766 -48.344 -3.48 1 98.56 308 ASP B CA 1
ATOM 9887 C C . ASP B 1 308 ? 11.195 -47.875 -4.812 1 98.56 308 ASP B C 1
ATOM 9889 O O . ASP B 1 308 ? 11.336 -48.531 -5.836 1 98.56 308 ASP B O 1
ATOM 9893 N N . THR B 1 309 ? 10.461 -46.812 -4.75 1 98.62 309 THR B N 1
ATOM 9894 C CA . THR B 1 309 ? 9.852 -46.25 -5.941 1 98.62 309 THR B CA 1
ATOM 9895 C C . THR B 1 309 ? 10.914 -45.875 -6.965 1 98.62 309 THR B C 1
ATOM 9897 O O . THR B 1 309 ? 10.734 -46.094 -8.164 1 98.62 309 THR B O 1
ATOM 9900 N N . THR B 1 310 ? 12.055 -45.25 -6.496 1 98.81 310 THR B N 1
ATOM 9901 C CA . THR B 1 310 ? 13.164 -44.875 -7.371 1 98.81 310 THR B CA 1
ATOM 9902 C C . THR B 1 310 ? 13.68 -46.094 -8.125 1 98.81 310 THR B C 1
ATOM 9904 O O . THR B 1 310 ? 13.891 -46.031 -9.344 1 98.81 310 THR B O 1
ATOM 9907 N N . LYS B 1 311 ? 13.867 -47.188 -7.426 1 98.75 311 LYS B N 1
ATOM 9908 C CA . LYS B 1 311 ? 14.398 -48.375 -8.047 1 98.75 311 LYS B CA 1
ATOM 9909 C C . LYS B 1 311 ? 13.492 -48.875 -9.172 1 98.75 311 LYS B C 1
ATOM 9911 O O . LYS B 1 311 ? 13.961 -49.156 -10.281 1 98.75 311 LYS B O 1
ATOM 9916 N N . VAL B 1 312 ? 12.188 -49 -8.898 1 98.75 312 VAL B N 1
ATOM 9917 C CA . VAL B 1 312 ? 11.227 -49.5 -9.867 1 98.75 312 VAL B CA 1
ATOM 9918 C C . VAL B 1 312 ? 11.219 -48.625 -11.109 1 98.75 312 VAL B C 1
ATOM 9920 O O . VAL B 1 312 ? 11.297 -49.125 -12.234 1 98.75 312 VAL B O 1
ATOM 9923 N N . ILE B 1 313 ? 11.133 -47.375 -10.922 1 98.81 313 ILE B N 1
ATOM 9924 C CA . ILE B 1 313 ? 10.969 -46.438 -12.031 1 98.81 313 ILE B CA 1
ATOM 9925 C C . ILE B 1 313 ? 12.289 -46.281 -12.781 1 98.81 313 ILE B C 1
ATOM 9927 O O . ILE B 1 313 ? 12.305 -46.219 -14.016 1 98.81 313 ILE B O 1
ATOM 9931 N N . PHE B 1 314 ? 13.406 -46.219 -12.047 1 98.69 314 PHE B N 1
ATOM 9932 C CA . PHE B 1 314 ? 14.727 -46.156 -12.648 1 98.69 314 PHE B CA 1
ATOM 9933 C C . PHE B 1 314 ? 14.953 -47.312 -13.609 1 98.69 314 PHE B C 1
ATOM 9935 O O . PHE B 1 314 ? 15.328 -47.094 -14.766 1 98.69 314 PHE B O 1
ATOM 9942 N N . ASP B 1 315 ? 14.68 -48.5 -13.188 1 98.69 315 ASP B N 1
ATOM 9943 C CA . ASP B 1 315 ? 14.859 -49.719 -14.016 1 98.69 315 ASP B CA 1
ATOM 9944 C C . ASP B 1 315 ? 13.93 -49.688 -15.227 1 98.69 315 ASP B C 1
ATOM 9946 O O . ASP B 1 315 ? 14.328 -50.062 -16.328 1 98.69 315 ASP B O 1
ATOM 9950 N N . TYR B 1 316 ? 12.781 -49.281 -14.984 1 98.56 316 TYR B N 1
ATOM 9951 C CA . TYR B 1 316 ? 11.797 -49.219 -16.062 1 98.56 316 TYR B CA 1
ATOM 9952 C C . TYR B 1 316 ? 12.227 -48.25 -17.141 1 98.56 316 TYR B C 1
ATOM 9954 O O . TYR B 1 316 ? 12.094 -48.531 -18.344 1 98.56 316 TYR B O 1
ATOM 9962 N N . PHE B 1 317 ? 12.695 -47.062 -16.797 1 98.56 317 PHE B N 1
ATOM 9963 C CA . PHE B 1 317 ? 13.047 -46.062 -17.797 1 98.56 317 PHE B CA 1
ATOM 9964 C C . PHE B 1 317 ? 14.289 -46.5 -18.578 1 98.56 317 PHE B C 1
ATOM 9966 O O . PHE B 1 317 ? 14.406 -46.188 -19.766 1 98.56 317 PHE B O 1
ATOM 9973 N N . GLU B 1 318 ? 15.25 -47.156 -17.922 1 98.12 318 GLU B N 1
ATOM 9974 C CA . GLU B 1 318 ? 16.344 -47.719 -18.703 1 98.12 318 GLU B CA 1
ATOM 9975 C C . GLU B 1 318 ? 15.844 -48.656 -19.766 1 98.12 318 GLU B C 1
ATOM 9977 O O . GLU B 1 318 ? 16.344 -48.688 -20.891 1 98.12 318 GLU B O 1
ATOM 9982 N N . GLU B 1 319 ? 14.898 -49.438 -19.391 1 98 319 GLU B N 1
ATOM 9983 C CA . GLU B 1 319 ? 14.297 -50.375 -20.328 1 98 319 GLU B CA 1
ATOM 9984 C C . GLU B 1 319 ? 13.484 -49.656 -21.391 1 98 319 GLU B C 1
ATOM 9986 O O . GLU B 1 319 ? 13.656 -49.906 -22.594 1 98 319 GLU B O 1
ATOM 9991 N N . TYR B 1 320 ? 12.586 -48.812 -20.984 1 98.12 320 TYR B N 1
ATOM 9992 C CA . TYR B 1 320 ? 11.672 -48.125 -21.891 1 98.12 320 TYR B CA 1
ATOM 9993 C C . TYR B 1 320 ? 12.445 -47.344 -22.953 1 98.12 320 TYR B C 1
ATOM 9995 O O . TYR B 1 320 ? 12.102 -47.375 -24.125 1 98.12 320 TYR B O 1
ATOM 10003 N N . PHE B 1 321 ? 13.469 -46.625 -22.547 1 98.31 321 PHE B N 1
ATOM 10004 C CA . PHE B 1 321 ? 14.219 -45.75 -23.438 1 98.31 321 PHE B CA 1
ATOM 10005 C C . PHE B 1 321 ? 15.336 -46.531 -24.141 1 98.31 321 PHE B C 1
ATOM 10007 O O . PHE B 1 321 ? 15.977 -46 -25.062 1 98.31 321 PHE B O 1
ATOM 10014 N N . ASN B 1 322 ? 15.539 -47.719 -23.672 1 98 322 ASN B N 1
ATOM 10015 C CA . ASN B 1 322 ? 16.609 -48.562 -24.203 1 98 322 ASN B CA 1
ATOM 10016 C C . ASN B 1 322 ? 17.953 -47.812 -24.188 1 98 322 ASN B C 1
ATOM 10018 O O . ASN B 1 322 ? 18.625 -47.719 -25.203 1 98 322 ASN B O 1
ATOM 10022 N N . MET B 1 323 ? 18.266 -47.25 -23.062 1 98.06 323 MET B N 1
ATOM 10023 C CA . MET B 1 323 ? 19.484 -46.5 -22.828 1 98.06 323 MET B CA 1
ATOM 10024 C C . MET B 1 323 ? 19.859 -46.531 -21.344 1 98.06 323 MET B C 1
ATOM 10026 O O . MET B 1 323 ? 19.047 -46.156 -20.484 1 98.06 323 MET B O 1
ATOM 10030 N N . ASN B 1 324 ? 21.062 -46.938 -21.094 1 97.12 324 ASN B N 1
ATOM 10031 C CA . ASN B 1 324 ? 21.547 -47.031 -19.719 1 97.12 324 ASN B CA 1
ATOM 10032 C C . ASN B 1 324 ? 21.797 -45.625 -19.125 1 97.12 324 ASN B C 1
ATOM 10034 O O . ASN B 1 324 ? 22.234 -44.719 -19.828 1 97.12 324 ASN B O 1
ATOM 10038 N N . TYR B 1 325 ? 21.484 -45.5 -17.828 1 97.12 325 TYR B N 1
ATOM 10039 C CA . TYR B 1 325 ? 21.891 -44.344 -17.047 1 97.12 325 TYR B CA 1
ATOM 10040 C C . TYR B 1 325 ? 23.391 -44.125 -17.141 1 97.12 325 TYR B C 1
ATOM 10042 O O . TYR B 1 325 ? 24.172 -45.062 -17.047 1 97.12 325 TYR B O 1
ATOM 10050 N N . SER B 1 326 ? 23.828 -42.875 -17.25 1 95.5 326 SER B N 1
ATOM 10051 C CA . SER B 1 326 ? 25.172 -42.531 -17.703 1 95.5 326 SER B CA 1
ATOM 10052 C C . SER B 1 326 ? 26.125 -42.438 -16.516 1 95.5 326 SER B C 1
ATOM 10054 O O . SER B 1 326 ? 27.344 -42.406 -16.688 1 95.5 326 SER B O 1
ATOM 10056 N N . ILE B 1 327 ? 25.672 -42.312 -15.344 1 96.25 327 ILE B N 1
ATOM 10057 C CA . ILE B 1 327 ? 26.469 -42.094 -14.148 1 96.25 327 ILE B CA 1
ATOM 10058 C C . ILE B 1 327 ? 26.531 -43.344 -13.305 1 96.25 327 ILE B C 1
ATOM 10060 O O . ILE B 1 327 ? 25.578 -44.125 -13.25 1 96.25 327 ILE B O 1
ATOM 10064 N N . PRO B 1 328 ? 27.609 -43.594 -12.57 1 96.44 328 PRO B N 1
ATOM 10065 C CA . PRO B 1 328 ? 27.734 -44.844 -11.82 1 96.44 328 PRO B CA 1
ATOM 10066 C C . PRO B 1 328 ? 27 -44.812 -10.492 1 96.44 328 PRO B C 1
ATOM 10068 O O . PRO B 1 328 ? 27 -45.781 -9.742 1 96.44 328 PRO B O 1
ATOM 10071 N N . LYS B 1 329 ? 26.375 -43.719 -10.164 1 97.38 329 LYS B N 1
ATOM 10072 C CA . LYS B 1 329 ? 25.562 -43.625 -8.961 1 97.38 329 LYS B CA 1
ATOM 10073 C C . LYS B 1 329 ? 24.422 -42.625 -9.148 1 97.38 329 LYS B C 1
ATOM 10075 O O . LYS B 1 329 ? 24.5 -41.75 -10.016 1 97.38 329 LYS B O 1
ATOM 10080 N N . LEU B 1 330 ? 23.438 -42.75 -8.375 1 98.5 330 LEU B N 1
ATOM 10081 C CA . LEU B 1 330 ? 22.391 -41.75 -8.281 1 98.5 330 LEU B CA 1
ATOM 10082 C C . LEU B 1 330 ? 22.031 -41.469 -6.828 1 98.5 330 LEU B C 1
ATOM 10084 O O . LEU B 1 330 ? 21.578 -42.375 -6.113 1 98.5 330 LEU B O 1
ATOM 10088 N N . ASP B 1 331 ? 22.281 -40.25 -6.395 1 98.56 331 ASP B N 1
ATOM 10089 C CA . ASP B 1 331 ? 21.906 -39.781 -5.066 1 98.56 331 ASP B CA 1
ATOM 10090 C C . ASP B 1 331 ? 20.734 -38.812 -5.145 1 98.56 331 ASP B C 1
ATOM 10092 O O . ASP B 1 331 ? 20.656 -38 -6.074 1 98.56 331 ASP B O 1
ATOM 10096 N N . LYS B 1 332 ? 19.828 -38.938 -4.281 1 98.75 332 LYS B N 1
ATOM 10097 C CA . LYS B 1 332 ? 18.75 -38 -4.035 1 98.75 332 LYS B CA 1
ATOM 10098 C C . LYS B 1 332 ? 18.812 -37.438 -2.613 1 98.75 332 LYS B C 1
ATOM 10100 O O . LYS B 1 332 ? 19.062 -38.188 -1.664 1 98.75 332 LYS B O 1
ATOM 10105 N N . ILE B 1 333 ? 18.625 -36.125 -2.475 1 98.62 333 ILE B N 1
ATOM 10106 C CA . ILE B 1 333 ? 18.781 -35.531 -1.139 1 98.62 333 ILE B CA 1
ATOM 10107 C C . ILE B 1 333 ? 17.578 -34.656 -0.829 1 98.62 333 ILE B C 1
ATOM 10109 O O . ILE B 1 333 ? 17.188 -33.812 -1.661 1 98.62 333 ILE B O 1
ATOM 10113 N N . ALA B 1 334 ? 16.953 -34.844 0.334 1 97.94 334 ALA B N 1
ATOM 10114 C CA . ALA B 1 334 ? 15.852 -34.031 0.825 1 97.94 334 ALA B CA 1
ATOM 10115 C C . ALA B 1 334 ? 16.359 -32.812 1.574 1 97.94 334 ALA B C 1
ATOM 10117 O O . ALA B 1 334 ? 16.891 -32.938 2.688 1 97.94 334 ALA B O 1
ATOM 10118 N N . ILE B 1 335 ? 16.188 -31.609 1.017 1 96.56 335 ILE B N 1
ATOM 10119 C CA . ILE B 1 335 ? 16.688 -30.375 1.601 1 96.56 335 ILE B CA 1
ATOM 10120 C C . ILE B 1 335 ? 15.562 -29.641 2.314 1 96.56 335 ILE B C 1
ATOM 10122 O O . ILE B 1 335 ? 14.5 -29.422 1.731 1 96.56 335 ILE B O 1
ATOM 10126 N N . PRO B 1 336 ? 15.734 -29.188 3.518 1 93.12 336 PRO B N 1
ATOM 10127 C CA . PRO B 1 336 ? 14.672 -28.562 4.305 1 93.12 336 PRO B CA 1
ATOM 10128 C C . PRO B 1 336 ? 14.086 -27.328 3.633 1 93.12 336 PRO B C 1
ATOM 10130 O O . PRO B 1 336 ? 12.875 -27.109 3.656 1 93.12 336 PRO B O 1
ATOM 10133 N N . ASP B 1 337 ? 14.961 -26.453 3.121 1 91.81 337 ASP B N 1
ATOM 10134 C CA . ASP B 1 337 ? 14.523 -25.312 2.344 1 91.81 337 ASP B CA 1
ATOM 10135 C C . ASP B 1 337 ? 14.977 -25.422 0.89 1 91.81 337 ASP B C 1
ATOM 10137 O O . ASP B 1 337 ? 16.172 -25.344 0.601 1 91.81 337 ASP B O 1
ATOM 10141 N N . PHE B 1 338 ? 14.078 -25.547 0.084 1 91.44 338 PHE B N 1
ATOM 10142 C CA . PHE B 1 338 ? 14.336 -25.641 -1.348 1 91.44 338 PHE B CA 1
ATOM 10143 C C . PHE B 1 338 ? 13.25 -24.938 -2.145 1 91.44 338 PHE B C 1
ATOM 10145 O O . PHE B 1 338 ? 12.062 -25.234 -1.984 1 91.44 338 PHE B O 1
ATOM 10152 N N . GLY B 1 339 ? 13.602 -24.016 -2.924 1 86.81 339 GLY B N 1
ATOM 10153 C CA . GLY B 1 339 ? 12.688 -23.062 -3.549 1 86.81 339 GLY B CA 1
ATOM 10154 C C . GLY B 1 339 ? 11.836 -23.688 -4.641 1 86.81 339 GLY B C 1
ATOM 10155 O O . GLY B 1 339 ? 10.781 -23.156 -4.992 1 86.81 339 GLY B O 1
ATOM 10156 N N . THR B 1 340 ? 12.266 -24.75 -5.227 1 89.5 340 THR B N 1
ATOM 10157 C CA . THR B 1 340 ? 11.523 -25.469 -6.25 1 89.5 340 THR B CA 1
ATOM 10158 C C . THR B 1 340 ? 11.125 -26.859 -5.754 1 89.5 340 THR B C 1
ATOM 10160 O O . THR B 1 340 ? 11.5 -27.266 -4.652 1 89.5 340 THR B O 1
ATOM 10163 N N . GLY B 1 341 ? 10.305 -27.578 -6.496 1 92.38 341 GLY B N 1
ATOM 10164 C CA . GLY B 1 341 ? 9.914 -28.922 -6.086 1 92.38 341 GLY B CA 1
ATOM 10165 C C . GLY B 1 341 ? 11.086 -29.891 -6.008 1 92.38 341 GLY B C 1
ATOM 10166 O O . GLY B 1 341 ? 11.211 -30.641 -5.043 1 92.38 341 GLY B O 1
ATOM 10167 N N . ALA B 1 342 ? 11.828 -29.859 -6.941 1 97.31 342 ALA B N 1
ATOM 10168 C CA . ALA B 1 342 ? 13.055 -30.641 -7.098 1 97.31 342 ALA B CA 1
ATOM 10169 C C . ALA B 1 342 ? 13.875 -30.156 -8.281 1 97.31 342 ALA B C 1
ATOM 10171 O O . ALA B 1 342 ? 13.445 -29.25 -9.008 1 97.31 342 ALA B O 1
ATOM 10172 N N . MET B 1 343 ? 15.047 -30.641 -8.344 1 97.38 343 MET B N 1
ATOM 10173 C CA . MET B 1 343 ? 15.906 -30.281 -9.469 1 97.38 343 MET B CA 1
ATOM 10174 C C . MET B 1 343 ? 16.688 -31.5 -9.961 1 97.38 343 MET B C 1
ATOM 10176 O O . MET B 1 343 ? 17.281 -32.219 -9.156 1 97.38 343 MET B O 1
ATOM 10180 N N . GLU B 1 344 ? 16.766 -31.766 -11.211 1 97.06 344 GLU B N 1
ATOM 10181 C CA . GLU B 1 344 ? 17.109 -33 -11.906 1 97.06 344 GLU B CA 1
ATOM 10182 C C . GLU B 1 344 ? 18.625 -33.188 -12 1 97.06 344 GLU B C 1
ATOM 10184 O O . GLU B 1 344 ? 19.094 -34.062 -12.734 1 97.06 344 GLU B O 1
ATOM 10189 N N . ASN B 1 345 ? 19.422 -32.562 -11.312 1 98.06 345 ASN B N 1
ATOM 10190 C CA . ASN B 1 345 ? 20.859 -32.562 -11.477 1 98.06 345 ASN B CA 1
ATOM 10191 C C . ASN B 1 345 ? 21.406 -33.969 -11.711 1 98.06 345 ASN B C 1
ATOM 10193 O O . ASN B 1 345 ? 20.922 -34.938 -11.117 1 98.06 345 ASN B O 1
ATOM 10197 N N . TRP B 1 346 ? 22.516 -34.062 -12.523 1 96.12 346 TRP B N 1
ATOM 10198 C CA . TRP B 1 346 ? 23.188 -35.312 -12.805 1 96.12 346 TRP B CA 1
ATOM 10199 C C . TRP B 1 346 ? 23.719 -35.938 -11.516 1 96.12 346 TRP B C 1
ATOM 10201 O O . TRP B 1 346 ? 24.438 -35.281 -10.75 1 96.12 346 TRP B O 1
ATOM 10211 N N . GLY B 1 347 ? 23.406 -37.094 -11.258 1 97.94 347 GLY B N 1
ATOM 10212 C CA . GLY B 1 347 ? 24.031 -37.906 -10.227 1 97.94 347 GLY B CA 1
ATOM 10213 C C . GLY B 1 347 ? 23.641 -37.5 -8.82 1 97.94 347 GLY B C 1
ATOM 10214 O O . GLY B 1 347 ? 23.891 -38.219 -7.859 1 97.94 347 GLY B O 1
ATOM 10215 N N . LEU B 1 348 ? 23.047 -36.375 -8.633 1 98.44 348 LEU B N 1
ATOM 10216 C CA . LEU B 1 348 ? 22.578 -35.844 -7.359 1 98.44 348 LEU B CA 1
ATOM 10217 C C . LEU B 1 348 ? 21.328 -35 -7.555 1 98.44 348 LEU B C 1
ATOM 10219 O O . LEU B 1 348 ? 21.438 -33.781 -7.766 1 98.44 348 LEU B O 1
ATOM 10223 N N . ILE B 1 349 ? 20.188 -35.594 -7.391 1 98.69 349 ILE B N 1
ATOM 10224 C CA . ILE B 1 349 ? 18.938 -34.875 -7.535 1 98.69 349 ILE B CA 1
ATOM 10225 C C . ILE B 1 349 ? 18.531 -34.25 -6.195 1 98.69 349 ILE B C 1
ATOM 10227 O O . ILE B 1 349 ? 18.578 -34.938 -5.16 1 98.69 349 ILE B O 1
ATOM 10231 N N . THR B 1 350 ? 18.172 -32.969 -6.18 1 98.38 350 THR B N 1
ATOM 10232 C CA . THR B 1 350 ? 17.781 -32.25 -4.965 1 98.38 350 THR B CA 1
ATOM 10233 C C . THR B 1 350 ? 16.266 -32.125 -4.887 1 98.38 350 THR B C 1
ATOM 10235 O O . THR B 1 350 ? 15.609 -31.891 -5.902 1 98.38 350 THR B O 1
ATOM 10238 N N . TYR B 1 351 ? 15.711 -32.312 -3.678 1 97.94 351 TYR B N 1
ATOM 10239 C CA . TYR B 1 351 ? 14.266 -32.281 -3.461 1 97.94 351 TYR B CA 1
ATOM 10240 C C . TYR B 1 351 ? 13.906 -31.422 -2.27 1 97.94 351 TYR B C 1
ATOM 10242 O O . TYR B 1 351 ? 14.656 -31.344 -1.292 1 97.94 351 TYR B O 1
ATOM 10250 N N . ARG B 1 352 ? 12.742 -30.828 -2.402 1 96 352 ARG B N 1
ATOM 10251 C CA . ARG B 1 352 ? 12.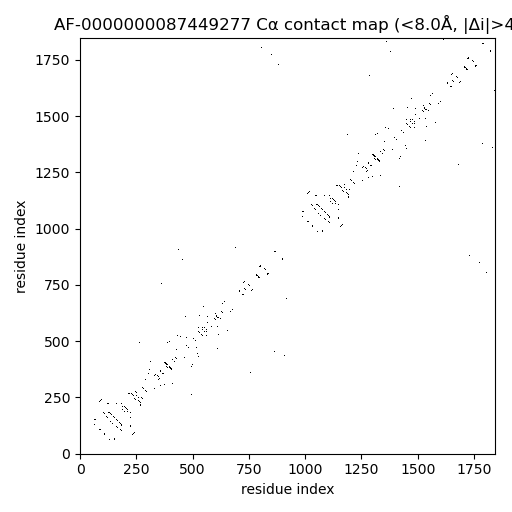055 -30.469 -1.167 1 96 352 ARG B CA 1
ATOM 10252 C C . ARG B 1 352 ? 11.703 -31.703 -0.35 1 96 352 ARG B C 1
ATOM 10254 O O . ARG B 1 352 ? 11.328 -32.75 -0.909 1 96 352 ARG B O 1
ATOM 10261 N N . GLU B 1 353 ? 11.703 -31.547 0.946 1 95.25 353 GLU B N 1
ATOM 10262 C CA . GLU B 1 353 ? 11.398 -32.688 1.803 1 95.25 353 GLU B CA 1
ATOM 10263 C C . GLU B 1 353 ? 10 -33.25 1.514 1 95.25 353 GLU B C 1
ATOM 10265 O O . GLU B 1 353 ? 9.812 -34.438 1.414 1 95.25 353 GLU B O 1
ATOM 10270 N N . ALA B 1 354 ? 9.07 -32.375 1.276 1 94.62 354 ALA B N 1
ATOM 10271 C CA . ALA B 1 354 ? 7.676 -32.781 1.073 1 94.62 354 ALA B CA 1
ATOM 10272 C C . ALA B 1 354 ? 7.508 -33.562 -0.23 1 94.62 354 ALA B C 1
ATOM 10274 O O . ALA B 1 354 ? 6.504 -34.25 -0.426 1 94.62 354 ALA B O 1
ATOM 10275 N N . ASN B 1 355 ? 8.469 -33.5 -1.108 1 97.56 355 ASN B N 1
ATOM 10276 C CA . ASN B 1 355 ? 8.367 -34.125 -2.422 1 97.56 355 ASN B CA 1
ATOM 10277 C C . ASN B 1 355 ? 9.203 -35.375 -2.508 1 97.56 355 ASN B C 1
ATOM 10279 O O . ASN B 1 355 ? 9.273 -36.031 -3.562 1 97.56 355 ASN B O 1
ATOM 10283 N N . LEU B 1 356 ? 9.836 -35.75 -1.457 1 98.12 356 LEU B N 1
ATOM 10284 C CA . LEU B 1 356 ? 10.695 -36.938 -1.5 1 98.12 356 LEU B CA 1
ATOM 10285 C C . LEU B 1 356 ? 10.375 -37.875 -0.344 1 98.12 356 LEU B C 1
ATOM 10287 O O . LEU B 1 356 ? 10.445 -39.094 -0.499 1 98.12 356 LEU B O 1
ATOM 10291 N N . LEU B 1 357 ? 9.992 -37.312 0.795 1 97.25 357 LEU B N 1
ATOM 10292 C CA . LEU B 1 357 ? 9.812 -38.125 1.999 1 97.25 357 LEU B CA 1
ATOM 10293 C C . LEU B 1 357 ? 8.344 -38.469 2.209 1 97.25 357 LEU B C 1
ATOM 10295 O O . LEU B 1 357 ? 7.465 -37.656 1.915 1 97.25 357 LEU B O 1
ATOM 10299 N N . TYR B 1 358 ? 8.094 -39.719 2.66 1 96.69 358 TYR B N 1
ATOM 10300 C CA . TYR B 1 358 ? 6.742 -40.219 2.85 1 96.69 358 TYR B CA 1
ATOM 10301 C C . TYR B 1 358 ? 6.652 -41.031 4.133 1 96.69 358 TYR B C 1
ATOM 10303 O O . TYR B 1 358 ? 7.484 -41.938 4.383 1 96.69 358 TYR B O 1
ATOM 10311 N N . ASP B 1 359 ? 5.691 -40.75 4.934 1 94.06 359 ASP B N 1
ATOM 10312 C CA . ASP B 1 359 ? 5.383 -41.5 6.145 1 94.06 359 ASP B CA 1
ATOM 10313 C C . ASP B 1 359 ? 4.012 -42.156 6.043 1 94.06 359 ASP B C 1
ATOM 10315 O O . ASP B 1 359 ? 2.99 -41.469 5.977 1 94.06 359 ASP B O 1
ATOM 10319 N N . GLU B 1 360 ? 3.938 -43.406 6.145 1 89.31 360 GLU B N 1
ATOM 10320 C CA . GLU B 1 360 ? 2.713 -44.156 5.93 1 89.31 360 GLU B CA 1
ATOM 10321 C C . GLU B 1 360 ? 1.64 -43.781 6.945 1 89.31 360 GLU B C 1
ATOM 10323 O O . GLU B 1 360 ? 0.445 -43.938 6.676 1 89.31 360 GLU B O 1
ATOM 10328 N N . ASN B 1 361 ? 2.002 -43.312 8.039 1 88.06 361 ASN B N 1
ATOM 10329 C CA . ASN B 1 361 ? 1.056 -43 9.109 1 88.06 361 ASN B CA 1
ATOM 10330 C C . ASN B 1 361 ? 0.682 -41.531 9.125 1 88.06 361 ASN B C 1
ATOM 10332 O O . ASN B 1 361 ? -0.295 -41.125 9.773 1 88.06 361 ASN B O 1
ATOM 10336 N N . GLN B 1 362 ? 1.455 -40.812 8.344 1 90.06 362 GLN B N 1
ATOM 10337 C CA . GLN B 1 362 ? 1.242 -39.344 8.469 1 90.06 362 GLN B CA 1
ATOM 10338 C C . GLN B 1 362 ? 0.956 -38.719 7.113 1 90.06 362 GLN B C 1
ATOM 10340 O O . GLN B 1 362 ? 0.378 -37.625 7.039 1 90.06 362 GLN B O 1
ATOM 10345 N N . SER B 1 363 ? 1.339 -39.344 6.086 1 93.31 363 SER B N 1
ATOM 10346 C CA . SER B 1 363 ? 1.186 -38.812 4.742 1 93.31 363 SER B CA 1
ATOM 10347 C C . SER B 1 363 ? -0.083 -39.312 4.074 1 93.31 363 SER B C 1
ATOM 10349 O O . SER B 1 363 ? -0.43 -40.5 4.215 1 93.31 363 SER B O 1
ATOM 10351 N N . SER B 1 364 ? -0.78 -38.438 3.438 1 94.56 364 SER B N 1
ATOM 10352 C CA . SER B 1 364 ? -2.014 -38.812 2.738 1 94.56 364 SER B CA 1
ATOM 10353 C C . SER B 1 364 ? -1.719 -39.5 1.41 1 94.56 364 SER B C 1
ATOM 10355 O O . SER B 1 364 ? -0.563 -39.562 0.991 1 94.56 364 SER B O 1
ATOM 10357 N N . SER B 1 365 ? -2.85 -40 0.816 1 94.19 365 SER B N 1
ATOM 10358 C CA . SER B 1 365 ? -2.766 -40.562 -0.527 1 94.19 365 SER B CA 1
ATOM 10359 C C . SER B 1 365 ? -2.266 -39.531 -1.529 1 94.19 365 SER B C 1
ATOM 10361 O O . SER B 1 365 ? -1.479 -39.875 -2.422 1 94.19 365 SER B O 1
ATOM 10363 N N . TYR B 1 366 ? -2.711 -38.406 -1.38 1 94.81 366 TYR B N 1
ATOM 10364 C CA . TYR B 1 366 ? -2.244 -37.312 -2.242 1 94.81 366 TYR B CA 1
ATOM 10365 C C . TYR B 1 366 ? -0.747 -37.094 -2.07 1 94.81 366 TYR B C 1
ATOM 10367 O O . TYR B 1 366 ? -0.024 -36.906 -3.051 1 94.81 366 TYR B O 1
ATOM 10375 N N . ASN B 1 367 ? -0.286 -37.125 -0.876 1 96.44 367 ASN B N 1
ATOM 10376 C CA . ASN B 1 367 ? 1.137 -36.969 -0.598 1 96.44 367 ASN B CA 1
ATOM 10377 C C . ASN B 1 367 ? 1.962 -38.062 -1.244 1 96.44 367 ASN B C 1
ATOM 10379 O O . ASN B 1 367 ? 3.023 -37.812 -1.814 1 96.44 367 ASN B O 1
ATOM 10383 N N . LYS B 1 368 ? 1.466 -39.281 -1.048 1 96.75 368 LYS B N 1
ATOM 10384 C CA . LYS B 1 368 ? 2.162 -40.406 -1.622 1 96.75 368 LYS B CA 1
ATOM 10385 C C . LYS B 1 368 ? 2.277 -40.281 -3.139 1 96.75 368 LYS B C 1
ATOM 10387 O O . LYS B 1 368 ? 3.346 -40.531 -3.707 1 96.75 368 LYS B O 1
ATOM 10392 N N . GLN B 1 369 ? 1.19 -39.969 -3.715 1 97.25 369 GLN B N 1
ATOM 10393 C CA . GLN B 1 369 ? 1.175 -39.781 -5.16 1 97.25 369 GLN B CA 1
ATOM 10394 C C . GLN B 1 369 ? 2.146 -38.688 -5.578 1 97.25 369 GLN B C 1
ATOM 10396 O O . GLN B 1 369 ? 2.838 -38.812 -6.59 1 97.25 369 GLN B O 1
ATOM 10401 N N . ARG B 1 370 ? 2.178 -37.594 -4.883 1 97.44 370 ARG B N 1
ATOM 10402 C CA . ARG B 1 370 ? 3.068 -36.469 -5.188 1 97.44 370 ARG B CA 1
ATOM 10403 C C . ARG B 1 370 ? 4.527 -36.906 -5.117 1 97.44 370 ARG B C 1
ATOM 10405 O O . ARG B 1 370 ? 5.324 -36.562 -5.996 1 97.44 370 ARG B O 1
ATOM 10412 N N . VAL B 1 371 ? 4.871 -37.625 -4.117 1 98.06 371 VAL B N 1
ATOM 10413 C CA . VAL B 1 371 ? 6.234 -38.125 -3.949 1 98.06 371 VAL B CA 1
ATOM 10414 C C . VAL B 1 371 ? 6.609 -39 -5.141 1 98.06 371 VAL B C 1
ATOM 10416 O O . VAL B 1 371 ? 7.656 -38.781 -5.766 1 98.06 371 VAL B O 1
ATOM 10419 N N . ALA B 1 372 ? 5.73 -39.938 -5.469 1 98.62 372 ALA B N 1
ATOM 10420 C CA . ALA B 1 372 ? 5.996 -40.812 -6.594 1 98.62 372 ALA B CA 1
ATOM 10421 C C . ALA B 1 372 ? 6.129 -40.031 -7.895 1 98.62 372 ALA B C 1
ATOM 10423 O O . ALA B 1 372 ? 7.016 -40.312 -8.703 1 98.62 372 ALA B O 1
ATOM 10424 N N . SER B 1 373 ? 5.289 -39.094 -8.07 1 98.44 373 SER B N 1
ATOM 10425 C CA . SER B 1 373 ? 5.266 -38.312 -9.305 1 98.44 373 SER B CA 1
ATOM 10426 C C . SER B 1 373 ? 6.535 -37.469 -9.453 1 98.44 373 SER B C 1
ATOM 10428 O O . SER B 1 373 ? 7.121 -37.406 -10.539 1 98.44 373 SER B O 1
ATOM 10430 N N . VAL B 1 374 ? 6.961 -36.812 -8.375 1 98.5 374 VAL B N 1
ATOM 10431 C CA . VAL B 1 374 ? 8.148 -35.938 -8.453 1 98.5 374 VAL B CA 1
ATOM 10432 C C . VAL B 1 374 ? 9.383 -36.812 -8.688 1 98.5 374 VAL B C 1
ATOM 10434 O O . VAL B 1 374 ? 10.273 -36.438 -9.453 1 98.5 374 VAL B O 1
ATOM 10437 N N . ILE B 1 375 ? 9.422 -37.969 -8.039 1 98.62 375 ILE B N 1
ATOM 10438 C CA . ILE B 1 375 ? 10.531 -38.875 -8.258 1 98.62 375 ILE B CA 1
ATOM 10439 C C . ILE B 1 375 ? 10.594 -39.281 -9.734 1 98.62 375 ILE B C 1
ATOM 10441 O O . ILE B 1 375 ? 11.656 -39.188 -10.359 1 98.62 375 ILE B O 1
ATOM 10445 N N . ALA B 1 376 ? 9.453 -39.688 -10.281 1 98.75 376 ALA B N 1
ATOM 10446 C CA . ALA B 1 376 ? 9.398 -40.062 -11.688 1 98.75 376 ALA B CA 1
ATOM 10447 C C . ALA B 1 376 ? 9.797 -38.906 -12.594 1 98.75 376 ALA B C 1
ATOM 10449 O O . ALA B 1 376 ? 10.578 -39.094 -13.531 1 98.75 376 ALA B O 1
ATOM 10450 N N . HIS B 1 377 ? 9.266 -37.719 -12.328 1 98.5 377 HIS B N 1
ATOM 10451 C CA . HIS B 1 377 ? 9.539 -36.531 -13.094 1 98.5 377 HIS B CA 1
ATOM 10452 C C . HIS B 1 377 ? 11.039 -36.25 -13.172 1 98.5 377 HIS B C 1
ATOM 10454 O O . HIS B 1 377 ? 11.578 -36.031 -14.266 1 98.5 377 HIS B O 1
ATOM 10460 N N . GLU B 1 378 ? 11.68 -36.281 -12.008 1 98.5 378 GLU B N 1
ATOM 10461 C CA . GLU B 1 378 ? 13.102 -35.938 -11.945 1 98.5 378 GLU B CA 1
ATOM 10462 C C . GLU B 1 378 ? 13.938 -37.031 -12.625 1 98.5 378 GLU B C 1
ATOM 10464 O O . GLU B 1 378 ? 14.984 -36.75 -13.211 1 98.5 378 GLU B O 1
ATOM 10469 N N . LEU B 1 379 ? 13.531 -38.25 -12.547 1 98.69 379 LEU B N 1
ATOM 10470 C CA . LEU B 1 379 ? 14.273 -39.344 -13.18 1 98.69 379 LEU B CA 1
ATOM 10471 C C . LEU B 1 379 ? 14.227 -39.219 -14.703 1 98.69 379 LEU B C 1
ATOM 10473 O O . LEU B 1 379 ? 15.211 -39.5 -15.383 1 98.69 379 LEU B O 1
ATOM 10477 N N . VAL B 1 380 ? 13.094 -38.812 -15.289 1 98.56 380 VAL B N 1
ATOM 10478 C CA . VAL B 1 380 ? 12.953 -38.688 -16.734 1 98.56 380 VAL B CA 1
ATOM 10479 C C . VAL B 1 380 ? 13.984 -37.719 -17.266 1 98.56 380 VAL B C 1
ATOM 10481 O O . VAL B 1 380 ? 14.516 -37.875 -18.359 1 98.56 380 VAL B O 1
ATOM 10484 N N . HIS B 1 381 ? 14.258 -36.688 -16.484 1 98.38 381 HIS B N 1
ATOM 10485 C CA . HIS B 1 381 ? 15.18 -35.625 -16.906 1 98.38 381 HIS B CA 1
ATOM 10486 C C . HIS B 1 381 ? 16.562 -36.219 -17.203 1 98.38 381 HIS B C 1
ATOM 10488 O O . HIS B 1 381 ? 17.328 -35.594 -17.953 1 98.38 381 HIS B O 1
ATOM 10494 N N . GLN B 1 382 ? 16.938 -37.344 -16.609 1 98.19 382 GLN B N 1
ATOM 10495 C CA . GLN B 1 382 ? 18.25 -37.938 -16.859 1 98.19 382 GLN B CA 1
ATOM 10496 C C . GLN B 1 382 ? 18.438 -38.25 -18.344 1 98.19 382 GLN B C 1
ATOM 10498 O O . GLN B 1 382 ? 19.562 -38.25 -18.859 1 98.19 382 GLN B O 1
ATOM 10503 N N . TRP B 1 383 ? 17.359 -38.5 -19.047 1 98.25 383 TRP B N 1
ATOM 10504 C CA . TRP B 1 383 ? 17.375 -38.719 -20.484 1 98.25 383 TRP B CA 1
ATOM 10505 C C . TRP B 1 383 ? 16.953 -37.469 -21.234 1 98.25 383 TRP B C 1
ATOM 10507 O O . TRP B 1 383 ? 17.688 -36.969 -22.078 1 98.25 383 TRP B O 1
ATOM 10517 N N . PHE B 1 384 ? 15.773 -37 -20.922 1 98.19 384 PHE B N 1
ATOM 10518 C CA . PHE B 1 384 ? 15.258 -35.781 -21.547 1 98.19 384 PHE B CA 1
ATOM 10519 C C . PHE B 1 384 ? 15.609 -34.562 -20.719 1 98.19 384 PHE B C 1
ATOM 10521 O O . PHE B 1 384 ? 15.023 -34.312 -19.672 1 98.19 384 PHE B O 1
ATOM 10528 N N . GLY B 1 385 ? 16.484 -33.719 -21.156 1 96.81 385 GLY B N 1
ATOM 10529 C CA . GLY B 1 385 ? 17 -32.562 -20.422 1 96.81 385 GLY B CA 1
ATOM 10530 C C . GLY B 1 385 ? 18.484 -32.688 -20.125 1 96.81 385 GLY B C 1
ATOM 10531 O O . GLY B 1 385 ? 19.219 -31.688 -20.281 1 96.81 385 GLY B O 1
ATOM 10532 N N . ASN B 1 386 ? 18.875 -33.875 -19.594 1 97.75 386 ASN B N 1
ATOM 10533 C CA . ASN B 1 386 ? 20.266 -34.031 -19.234 1 97.75 386 ASN B CA 1
ATOM 10534 C C . ASN B 1 386 ? 21.078 -34.625 -20.391 1 97.75 386 ASN B C 1
ATOM 10536 O O . ASN B 1 386 ? 22 -33.969 -20.906 1 97.75 386 ASN B O 1
ATOM 10540 N N . ILE B 1 387 ? 20.75 -35.875 -20.859 1 97.56 387 ILE B N 1
ATOM 10541 C CA . ILE B 1 387 ? 21.453 -36.5 -21.984 1 97.56 387 ILE B CA 1
ATOM 10542 C C . ILE B 1 387 ? 21.281 -35.625 -23.234 1 97.56 387 ILE B C 1
ATOM 10544 O O . ILE B 1 387 ? 22.266 -35.25 -23.875 1 97.56 387 ILE B O 1
ATOM 10548 N N . VAL B 1 388 ? 20.078 -35.469 -23.594 1 98.12 388 VAL B N 1
ATOM 10549 C CA . VAL B 1 388 ? 19.781 -34.5 -24.656 1 98.12 388 VAL B CA 1
ATOM 10550 C C . VAL B 1 388 ? 19.25 -33.219 -24.062 1 98.12 388 VAL B C 1
ATOM 10552 O O . VAL B 1 388 ? 18.219 -33.219 -23.375 1 98.12 388 VAL B O 1
ATOM 10555 N N . THR B 1 389 ? 19.953 -32.188 -24.219 1 97.88 389 THR B N 1
ATOM 10556 C CA . THR B 1 389 ? 19.609 -30.875 -23.688 1 97.88 389 THR B CA 1
ATOM 10557 C C . THR B 1 389 ? 19.109 -29.953 -24.797 1 97.88 389 THR B C 1
ATOM 10559 O O . THR B 1 389 ? 19.594 -30.016 -25.938 1 97.88 389 THR B O 1
ATOM 10562 N N . MET B 1 390 ? 18.109 -29.094 -24.516 1 97.31 390 MET B N 1
ATOM 10563 C CA . MET B 1 390 ? 17.672 -28.141 -25.531 1 97.31 390 MET B CA 1
ATOM 10564 C C . MET B 1 390 ? 18.797 -27.203 -25.922 1 97.31 390 MET B C 1
ATOM 10566 O O . MET B 1 390 ? 19.641 -26.859 -25.094 1 97.31 390 MET B O 1
ATOM 10570 N N . ASP B 1 391 ? 18.766 -26.766 -27.062 1 96.81 391 ASP B N 1
ATOM 10571 C CA . ASP B 1 391 ? 19.797 -25.859 -27.562 1 96.81 391 ASP B CA 1
ATOM 10572 C C . ASP B 1 391 ? 19.734 -24.516 -26.859 1 96.81 391 ASP B C 1
ATOM 10574 O O . ASP B 1 391 ? 20.766 -23.875 -26.656 1 96.81 391 ASP B O 1
ATOM 10578 N N . TRP B 1 392 ? 18.594 -24.031 -26.734 1 96.12 392 TRP B N 1
ATOM 10579 C CA . TRP B 1 392 ? 18.297 -22.812 -25.984 1 96.12 392 TRP B CA 1
ATOM 10580 C C . TRP B 1 392 ? 16.984 -22.953 -25.219 1 96.12 392 TRP B C 1
ATOM 10582 O O . TRP B 1 392 ? 16.25 -23.922 -25.391 1 96.12 392 TRP B O 1
ATOM 10592 N N . TRP B 1 393 ? 16.719 -22.047 -24.375 1 95.94 393 TRP B N 1
ATOM 10593 C CA . TRP B 1 393 ? 15.555 -22.109 -23.5 1 95.94 393 TRP B CA 1
ATOM 10594 C C . TRP B 1 393 ? 14.266 -21.984 -24.297 1 95.94 393 TRP B C 1
ATOM 10596 O O . TRP B 1 393 ? 13.18 -22.266 -23.781 1 95.94 393 TRP B O 1
ATOM 10606 N N . ASP B 1 394 ? 14.305 -21.672 -25.562 1 94.75 394 ASP B N 1
ATOM 10607 C CA . ASP B 1 394 ? 13.141 -21.594 -26.438 1 94.75 394 ASP B CA 1
ATOM 10608 C C . ASP B 1 394 ? 12.391 -22.938 -26.469 1 94.75 394 ASP B C 1
ATOM 10610 O O . ASP B 1 394 ? 11.172 -22.953 -26.625 1 94.75 394 ASP B O 1
ATOM 10614 N N . ASP B 1 395 ? 13.18 -24 -26.359 1 96.81 395 ASP B N 1
ATOM 10615 C CA . ASP B 1 395 ? 12.641 -25.344 -26.484 1 96.81 395 ASP B CA 1
ATOM 10616 C C . ASP B 1 395 ? 12.57 -26.047 -25.125 1 96.81 395 ASP B C 1
ATOM 10618 O O . ASP B 1 395 ? 12.797 -27.25 -25.031 1 96.81 395 ASP B O 1
ATOM 10622 N N . LEU B 1 396 ? 12.273 -25.234 -24.125 1 96.56 396 LEU B N 1
ATOM 10623 C CA . LEU B 1 396 ? 12.266 -25.734 -22.75 1 96.56 396 LEU B CA 1
ATOM 10624 C C . LEU B 1 396 ? 11.367 -26.969 -22.625 1 96.56 396 LEU B C 1
ATOM 10626 O O . LEU B 1 396 ? 11.641 -27.859 -21.812 1 96.56 396 LEU B O 1
ATOM 10630 N N . TRP B 1 397 ? 10.344 -27.094 -23.422 1 97.25 397 TRP B N 1
ATOM 10631 C CA . TRP B 1 397 ? 9.375 -28.188 -23.297 1 97.25 397 TRP B CA 1
ATOM 10632 C C . TRP B 1 397 ? 10.016 -29.531 -23.594 1 97.25 397 TRP B C 1
ATOM 10634 O O . TRP B 1 397 ? 9.508 -30.578 -23.188 1 97.25 397 TRP B O 1
ATOM 10644 N N . LEU B 1 398 ? 11.148 -29.578 -24.328 1 97.75 398 LEU B N 1
ATOM 10645 C CA . LEU B 1 398 ? 11.867 -30.828 -24.578 1 97.75 398 LEU B CA 1
ATOM 10646 C C . LEU B 1 398 ? 12.414 -31.422 -23.297 1 97.75 398 LEU B C 1
ATOM 10648 O O . LEU B 1 398 ? 12.758 -32.594 -23.234 1 97.75 398 LEU B O 1
ATOM 10652 N N . ASN B 1 399 ? 12.531 -30.547 -22.359 1 96.75 399 ASN B N 1
ATOM 10653 C CA . ASN B 1 399 ? 12.891 -30.906 -20.984 1 96.75 399 ASN B CA 1
ATOM 10654 C C . ASN B 1 399 ? 11.656 -31.125 -20.125 1 96.75 399 ASN B C 1
ATOM 10656 O O . ASN B 1 399 ? 11.297 -32.25 -19.828 1 96.75 399 ASN B O 1
ATOM 10660 N N . GLU B 1 400 ? 10.867 -30.141 -19.953 1 97.12 400 GLU B N 1
ATOM 10661 C CA . GLU B 1 400 ? 9.797 -30.094 -18.969 1 97.12 400 GLU B CA 1
ATOM 10662 C C . GLU B 1 400 ? 8.539 -30.797 -19.484 1 97.12 400 GLU B C 1
ATOM 10664 O O . GLU B 1 400 ? 7.797 -31.406 -18.703 1 97.12 400 GLU B O 1
ATOM 10669 N N . GLY B 1 401 ? 8.281 -30.672 -20.734 1 98.19 401 GLY B N 1
ATOM 10670 C CA . GLY B 1 401 ? 7.133 -31.375 -21.297 1 98.19 401 GLY B CA 1
ATOM 10671 C C . GLY B 1 401 ? 7.266 -32.875 -21.25 1 98.19 401 GLY B C 1
ATOM 10672 O O . GLY B 1 401 ? 6.312 -33.594 -20.906 1 98.19 401 GLY B O 1
ATOM 10673 N N . PHE B 1 402 ? 8.414 -33.344 -21.578 1 98.5 402 PHE B N 1
ATOM 10674 C CA . PHE B 1 402 ? 8.672 -34.781 -21.562 1 98.5 402 PHE B CA 1
ATOM 10675 C C . PHE B 1 402 ? 8.648 -35.344 -20.141 1 98.5 402 PHE B C 1
ATOM 10677 O O . PHE B 1 402 ? 8.062 -36.406 -19.891 1 98.5 402 PHE B O 1
ATOM 10684 N N . ALA B 1 403 ? 9.305 -34.594 -19.25 1 98.25 403 ALA B N 1
ATOM 10685 C CA . ALA B 1 403 ? 9.281 -35.031 -17.844 1 98.25 403 ALA B CA 1
ATOM 10686 C C . ALA B 1 403 ? 7.852 -35.094 -17.312 1 98.25 403 ALA B C 1
ATOM 10688 O O . ALA B 1 403 ? 7.477 -36.031 -16.609 1 98.25 403 ALA B O 1
ATOM 10689 N N . SER B 1 404 ? 7.074 -34.125 -17.688 1 98.38 404 SER B N 1
ATOM 10690 C CA . SER B 1 404 ? 5.695 -34.062 -17.219 1 98.38 404 SER B CA 1
ATOM 10691 C C . SER B 1 404 ? 4.844 -35.188 -17.812 1 98.38 404 SER B C 1
ATOM 10693 O O . SER B 1 404 ? 3.943 -35.688 -17.156 1 98.38 404 SER B O 1
ATOM 10695 N N . PHE B 1 405 ? 5.105 -35.594 -18.984 1 98.25 405 PHE B N 1
ATOM 10696 C CA . PHE B 1 405 ? 4.363 -36.656 -19.609 1 98.25 405 PHE B CA 1
ATOM 10697 C C . PHE B 1 405 ? 4.766 -38 -19.016 1 98.25 405 PHE B C 1
ATOM 10699 O O . PHE B 1 405 ? 3.912 -38.781 -18.562 1 98.25 405 PHE B O 1
ATOM 10706 N N . PHE B 1 406 ? 6.043 -38.25 -18.906 1 98.62 406 PHE B N 1
ATOM 10707 C CA . PHE B 1 406 ? 6.555 -39.562 -18.531 1 98.62 406 PHE B CA 1
ATOM 10708 C C . PHE B 1 406 ? 6.422 -39.781 -17.031 1 98.62 406 PHE B C 1
ATOM 10710 O O . PHE B 1 406 ? 6.535 -40.938 -16.562 1 98.62 406 PHE B O 1
ATOM 10717 N N . GLU B 1 407 ? 6.273 -38.75 -16.312 1 98.25 407 GLU B N 1
ATOM 10718 C CA . GLU B 1 407 ? 6.086 -38.969 -14.875 1 98.25 407 GLU B CA 1
ATOM 10719 C C . GLU B 1 407 ? 4.867 -39.875 -14.617 1 98.25 407 GLU B C 1
ATOM 10721 O O . GLU B 1 407 ? 4.887 -40.688 -13.719 1 98.25 407 GLU B O 1
ATOM 10726 N N . TYR B 1 408 ? 3.826 -39.719 -15.398 1 98.31 408 TYR B N 1
ATOM 10727 C CA . TYR B 1 408 ? 2.639 -40.562 -15.227 1 98.31 408 TYR B CA 1
ATOM 10728 C C . TYR B 1 408 ? 2.918 -42 -15.641 1 98.31 408 TYR B C 1
ATOM 10730 O O . TYR B 1 408 ? 2.434 -42.938 -15 1 98.31 408 TYR B O 1
ATOM 10738 N N . ILE B 1 409 ? 3.688 -42.156 -16.641 1 97.94 409 ILE B N 1
ATOM 10739 C CA . ILE B 1 409 ? 4.043 -43.469 -17.141 1 97.94 409 ILE B CA 1
ATOM 10740 C C . ILE B 1 409 ? 4.93 -44.188 -16.125 1 97.94 409 ILE B C 1
ATOM 10742 O O . ILE B 1 409 ? 4.75 -45.375 -15.852 1 97.94 409 ILE B O 1
ATOM 10746 N N . GLY B 1 410 ? 5.84 -43.469 -15.57 1 98.56 410 GLY B N 1
ATOM 10747 C CA . GLY B 1 410 ? 6.703 -44.031 -14.547 1 98.56 410 GLY B CA 1
ATOM 10748 C C . GLY B 1 410 ? 5.949 -44.469 -13.305 1 98.56 410 GLY B C 1
ATOM 10749 O O . GLY B 1 410 ? 6.16 -45.562 -12.789 1 98.56 410 GLY B O 1
ATOM 10750 N N . VAL B 1 411 ? 5.086 -43.625 -12.805 1 98.62 411 VAL B N 1
ATOM 10751 C CA . VAL B 1 411 ? 4.336 -43.938 -11.594 1 98.62 411 VAL B CA 1
ATOM 10752 C C . VAL B 1 411 ? 3.391 -45.094 -11.875 1 98.62 411 VAL B C 1
ATOM 10754 O O . VAL B 1 411 ? 3.154 -45.938 -10.992 1 98.62 411 VAL B O 1
ATOM 10757 N N . GLU B 1 412 ? 2.828 -45.125 -13.086 1 97.88 412 GLU B N 1
ATOM 10758 C CA . GLU B 1 412 ? 1.963 -46.25 -13.445 1 97.88 412 GLU B CA 1
ATOM 10759 C C . GLU B 1 412 ? 2.693 -47.594 -13.297 1 97.88 412 GLU B C 1
ATOM 10761 O O . GLU B 1 412 ? 2.098 -48.594 -12.898 1 97.88 412 GLU B O 1
ATOM 10766 N N . LYS B 1 413 ? 3.945 -47.625 -13.625 1 98.12 413 LYS B N 1
ATOM 10767 C CA . LYS B 1 413 ? 4.746 -48.844 -13.461 1 98.12 413 LYS B CA 1
ATOM 10768 C C . LYS B 1 413 ? 4.93 -49.188 -11.977 1 98.12 413 LYS B C 1
ATOM 10770 O O . LYS B 1 413 ? 4.824 -50.344 -11.586 1 98.12 413 LYS B O 1
ATOM 10775 N N . ALA B 1 414 ? 5.16 -48.188 -11.172 1 98.31 414 ALA B N 1
ATOM 10776 C CA . ALA B 1 414 ? 5.402 -48.375 -9.75 1 98.31 414 ALA B CA 1
ATOM 10777 C C . ALA B 1 414 ? 4.102 -48.656 -9 1 98.31 414 ALA B C 1
ATOM 10779 O O . ALA B 1 414 ? 4.09 -49.438 -8.023 1 98.31 414 ALA B O 1
ATOM 10780 N N . GLU B 1 415 ? 3.027 -48.031 -9.391 1 98.06 415 GLU B N 1
ATOM 10781 C CA . GLU B 1 415 ? 1.709 -48.125 -8.773 1 98.06 415 GLU B CA 1
ATOM 10782 C C . GLU B 1 415 ? 0.623 -48.344 -9.82 1 98.06 415 GLU B C 1
ATOM 10784 O O . GLU B 1 415 ? -0.14 -47.406 -10.125 1 98.06 415 GLU B O 1
ATOM 10789 N N . PRO B 1 416 ? 0.436 -49.531 -10.289 1 96.81 416 PRO B N 1
ATOM 10790 C CA . PRO B 1 416 ? -0.386 -49.812 -11.469 1 96.81 416 PRO B CA 1
ATOM 10791 C C . PRO B 1 416 ? -1.876 -49.594 -11.211 1 96.81 416 PRO B C 1
ATOM 10793 O O . PRO B 1 416 ? -2.648 -49.406 -12.156 1 96.81 416 PRO B O 1
ATOM 10796 N N . LEU B 1 417 ? -2.314 -49.5 -9.984 1 95.94 417 LEU B N 1
ATOM 10797 C CA . LEU B 1 417 ? -3.742 -49.438 -9.688 1 95.94 417 LEU B CA 1
ATOM 10798 C C . LEU B 1 417 ? -4.203 -48 -9.523 1 95.94 417 LEU B C 1
ATOM 10800 O O . LEU B 1 417 ? -5.395 -47.75 -9.359 1 95.94 417 LEU B O 1
ATOM 10804 N N . TRP B 1 418 ? -3.363 -47.062 -9.648 1 97.25 418 TRP B N 1
ATOM 10805 C CA . TRP B 1 418 ? -3.699 -45.656 -9.32 1 97.25 418 TRP B CA 1
ATOM 10806 C C . TRP B 1 418 ? -4.387 -45 -10.5 1 97.25 418 TRP B C 1
ATOM 10808 O O . TRP B 1 418 ? -5.016 -43.938 -10.336 1 97.25 418 TRP B O 1
ATOM 10818 N N . GLY B 1 419 ? -4.367 -45.562 -11.703 1 96 419 GLY B N 1
ATOM 10819 C CA . GLY B 1 419 ? -4.977 -44.938 -12.867 1 96 419 GLY B CA 1
ATOM 10820 C C . GLY B 1 419 ? -4.32 -43.625 -13.258 1 96 419 GLY B C 1
ATOM 10821 O O . GLY B 1 419 ? -5.008 -42.656 -13.555 1 96 419 GLY B O 1
ATOM 10822 N N . MET B 1 420 ? -2.975 -43.594 -13.336 1 97.12 420 MET B N 1
ATOM 10823 C CA . MET B 1 420 ? -2.199 -42.375 -13.477 1 97.12 420 MET B CA 1
ATOM 10824 C C . MET B 1 420 ? -2.426 -41.719 -14.844 1 97.12 420 MET B C 1
ATOM 10826 O O . MET B 1 420 ? -2.379 -40.5 -14.977 1 97.12 420 MET B O 1
ATOM 10830 N N . ARG B 1 421 ? -2.721 -42.406 -15.875 1 94.44 421 ARG B N 1
ATOM 10831 C CA . ARG B 1 421 ? -2.969 -41.844 -17.188 1 94.44 421 ARG B CA 1
ATOM 10832 C C . ARG B 1 421 ? -4.254 -41 -17.203 1 94.44 421 ARG B C 1
ATOM 10834 O O . ARG B 1 421 ? -4.336 -40 -17.891 1 94.44 421 ARG B O 1
ATOM 10841 N N . ASP B 1 422 ? -5.246 -41.5 -16.438 1 95 422 ASP B N 1
ATOM 10842 C CA . ASP B 1 422 ? -6.477 -40.719 -16.281 1 95 422 ASP B CA 1
ATOM 10843 C C . ASP B 1 422 ? -6.254 -39.5 -15.398 1 95 422 ASP B C 1
ATOM 10845 O O . ASP B 1 422 ? -6.82 -38.438 -15.648 1 95 422 ASP B O 1
ATOM 10849 N N . ILE B 1 423 ? -5.457 -39.719 -14.383 1 96.75 423 ILE B N 1
ATOM 10850 C CA . ILE B 1 423 ? -5.168 -38.625 -13.461 1 96.75 423 ILE B CA 1
ATOM 10851 C C . ILE B 1 423 ? -4.496 -37.469 -14.203 1 96.75 423 ILE B C 1
ATOM 10853 O O . ILE B 1 423 ? -4.711 -36.312 -13.883 1 96.75 423 ILE B O 1
ATOM 10857 N N . MET B 1 424 ? -3.764 -37.75 -15.25 1 97.38 424 MET B N 1
ATOM 10858 C CA . MET B 1 424 ? -3.102 -36.75 -16.078 1 97.38 424 MET B CA 1
ATOM 10859 C C . MET B 1 424 ? -4.113 -35.75 -16.625 1 97.38 424 MET B C 1
ATOM 10861 O O . MET B 1 424 ? -3.807 -34.562 -16.781 1 97.38 424 MET B O 1
ATOM 10865 N N . ILE B 1 425 ? -5.324 -36.188 -16.906 1 97.62 425 ILE B N 1
ATOM 10866 C CA . ILE B 1 425 ? -6.367 -35.375 -17.516 1 97.62 425 ILE B CA 1
ATOM 10867 C C . ILE B 1 425 ? -6.738 -34.25 -16.562 1 97.62 425 ILE B C 1
ATOM 10869 O O . ILE B 1 425 ? -6.812 -33.094 -16.969 1 97.62 425 ILE B O 1
ATOM 10873 N N . ILE B 1 426 ? -6.855 -34.531 -15.273 1 96.94 426 ILE B N 1
ATOM 10874 C CA . ILE B 1 426 ? -7.348 -33.562 -14.312 1 96.94 426 ILE B CA 1
ATOM 10875 C C . ILE B 1 426 ? -6.176 -32.781 -13.727 1 96.94 426 ILE B C 1
ATOM 10877 O O . ILE B 1 426 ? -6.363 -31.703 -13.156 1 96.94 426 ILE B O 1
ATOM 10881 N N . SER B 1 427 ? -4.969 -33.25 -13.898 1 96.38 427 SER B N 1
ATOM 10882 C CA . SER B 1 427 ? -3.818 -32.625 -13.273 1 96.38 427 SER B CA 1
ATOM 10883 C C . SER B 1 427 ? -3.066 -31.734 -14.266 1 96.38 427 SER B C 1
ATOM 10885 O O . SER B 1 427 ? -2.471 -30.719 -13.883 1 96.38 427 SER B O 1
ATOM 10887 N N . ASP B 1 428 ? -3.061 -32.125 -15.523 1 96.81 428 ASP B N 1
ATOM 10888 C CA . ASP B 1 428 ? -2.252 -31.375 -16.5 1 96.81 428 ASP B CA 1
ATOM 10889 C C . ASP B 1 428 ? -3.109 -30.859 -17.641 1 96.81 428 ASP B C 1
ATOM 10891 O O . ASP B 1 428 ? -3.137 -29.656 -17.922 1 96.81 428 ASP B O 1
ATOM 10895 N N . VAL B 1 429 ? -3.953 -31.688 -18.203 1 97.69 429 VAL B N 1
ATOM 10896 C CA . VAL B 1 429 ? -4.598 -31.375 -19.469 1 97.69 429 VAL B CA 1
ATOM 10897 C C . VAL B 1 429 ? -5.637 -30.281 -19.266 1 97.69 429 VAL B C 1
ATOM 10899 O O . VAL B 1 429 ? -5.508 -29.172 -19.812 1 97.69 429 VAL B O 1
ATOM 10902 N N . LEU B 1 430 ? -6.59 -30.547 -18.422 1 97.75 430 LEU B N 1
ATOM 10903 C CA . LEU B 1 430 ? -7.734 -29.656 -18.297 1 97.75 430 LEU B CA 1
ATOM 10904 C C . LEU B 1 430 ? -7.328 -28.344 -17.625 1 97.75 430 LEU B C 1
ATOM 10906 O O . LEU B 1 430 ? -7.723 -27.266 -18.078 1 97.75 430 LEU B O 1
ATOM 10910 N N . PRO B 1 431 ? -6.441 -28.375 -16.656 1 96.06 431 PRO B N 1
ATOM 10911 C CA . PRO B 1 431 ? -6.082 -27.109 -16 1 96.06 431 PRO B CA 1
ATOM 10912 C C . PRO B 1 431 ? -5.348 -26.156 -16.938 1 96.06 431 PRO B C 1
ATOM 10914 O O . PRO B 1 431 ? -5.609 -24.953 -16.922 1 96.06 431 PRO B O 1
ATOM 10917 N N . VAL B 1 432 ? -4.41 -26.609 -17.688 1 97.44 432 VAL B N 1
ATOM 10918 C CA . VAL B 1 432 ? -3.596 -25.719 -18.516 1 97.44 432 VAL B CA 1
ATOM 10919 C C . VAL B 1 432 ? -4.441 -25.141 -19.656 1 97.44 432 VAL B C 1
ATOM 10921 O O . VAL B 1 432 ? -4.094 -24.125 -20.234 1 97.44 432 VAL B O 1
ATOM 10924 N N . MET B 1 433 ? -5.598 -25.781 -19.938 1 97.62 433 MET B N 1
ATOM 10925 C CA . MET B 1 433 ? -6.504 -25.266 -20.969 1 97.62 433 MET B CA 1
ATOM 10926 C C . MET B 1 433 ? -7.07 -23.906 -20.547 1 97.62 433 MET B C 1
ATOM 10928 O O . MET B 1 433 ? -7.379 -23.062 -21.391 1 97.62 433 MET B O 1
ATOM 10932 N N . VAL B 1 434 ? -7.156 -23.703 -19.266 1 94.81 434 VAL B N 1
ATOM 10933 C CA . VAL B 1 434 ? -7.633 -22.422 -18.766 1 94.81 434 VAL B CA 1
ATOM 10934 C C . VAL B 1 434 ? -6.594 -21.344 -19.062 1 94.81 434 VAL B C 1
ATOM 10936 O O . VAL B 1 434 ? -6.93 -20.281 -19.594 1 94.81 434 VAL B O 1
ATOM 10939 N N . ASP B 1 435 ? -5.383 -21.625 -18.828 1 93.94 435 ASP B N 1
ATOM 10940 C CA . ASP B 1 435 ? -4.289 -20.688 -19.062 1 93.94 435 ASP B CA 1
ATOM 10941 C C . ASP B 1 435 ? -4.125 -20.406 -20.562 1 93.94 435 ASP B C 1
ATOM 10943 O O . ASP B 1 435 ? -3.867 -19.266 -20.953 1 93.94 435 ASP B O 1
ATOM 10947 N N . ASP B 1 436 ? -4.258 -21.438 -21.297 1 97.31 436 ASP B N 1
ATOM 10948 C CA . ASP B 1 436 ? -3.973 -21.328 -22.719 1 97.31 436 ASP B CA 1
ATOM 10949 C C . ASP B 1 436 ? -5.152 -20.703 -23.469 1 97.31 436 ASP B C 1
ATOM 10951 O O . ASP B 1 436 ? -5.082 -20.5 -24.688 1 97.31 436 ASP B O 1
ATOM 10955 N N . ALA B 1 437 ? -6.219 -20.453 -22.734 1 97.38 437 ALA B N 1
ATOM 10956 C CA . ALA B 1 437 ? -7.383 -19.797 -23.328 1 97.38 437 ALA B CA 1
ATOM 10957 C C . ALA B 1 437 ? -7.309 -18.281 -23.156 1 97.38 437 ALA B C 1
ATOM 10959 O O . ALA B 1 437 ? -8.25 -17.562 -23.516 1 97.38 437 ALA B O 1
ATOM 10960 N N . LEU B 1 438 ? -6.242 -17.766 -22.672 1 96 438 LEU B N 1
ATOM 10961 C CA . LEU B 1 438 ? -6.004 -16.344 -22.531 1 96 438 LEU B CA 1
ATOM 10962 C C . LEU B 1 438 ? -5.254 -15.789 -23.734 1 96 438 LEU B C 1
ATOM 10964 O O . LEU B 1 438 ? -4.426 -16.484 -24.328 1 96 438 LEU B O 1
ATOM 10968 N N . VAL B 1 439 ? -5.473 -14.484 -24 1 95.69 439 VAL B N 1
ATOM 10969 C CA . VAL B 1 439 ? -4.754 -13.836 -25.094 1 95.69 439 VAL B CA 1
ATOM 10970 C C . VAL B 1 439 ? -3.312 -13.562 -24.672 1 95.69 439 VAL B C 1
ATOM 10972 O O . VAL B 1 439 ? -2.43 -13.406 -25.516 1 95.69 439 VAL B O 1
ATOM 10975 N N . THR B 1 440 ? -3.092 -13.609 -23.375 1 92.94 440 THR B N 1
ATOM 10976 C CA . THR B 1 440 ? -1.767 -13.344 -22.812 1 92.94 440 THR B CA 1
ATOM 10977 C C . THR B 1 440 ? -1.005 -14.648 -22.594 1 92.94 440 THR B C 1
ATOM 10979 O O . THR B 1 440 ? 0.015 -14.672 -21.906 1 92.94 440 THR B O 1
ATOM 10982 N N . SER B 1 441 ? -1.499 -15.805 -23.078 1 94.62 441 SER B N 1
ATOM 10983 C CA . SER B 1 441 ? -0.738 -17.047 -23.109 1 94.62 441 SER B CA 1
ATOM 10984 C C . SER B 1 441 ? 0.471 -16.938 -24.031 1 94.62 441 SER B C 1
ATOM 10986 O O . SER B 1 441 ? 0.856 -15.836 -24.422 1 94.62 441 SER B O 1
ATOM 10988 N N . HIS B 1 442 ? 1.188 -18.016 -24.312 1 94.06 442 HIS B N 1
ATOM 10989 C CA . HIS B 1 442 ? 2.299 -18.078 -25.25 1 94.06 442 HIS B CA 1
ATOM 10990 C C . HIS B 1 442 ? 2.434 -19.484 -25.844 1 94.06 442 HIS B C 1
ATOM 10992 O O . HIS B 1 442 ? 1.908 -20.453 -25.297 1 94.06 442 HIS B O 1
ATOM 10998 N N . PRO B 1 443 ? 3.092 -19.641 -26.969 1 96.38 443 PRO B N 1
ATOM 10999 C CA . PRO B 1 443 ? 3.336 -20.969 -27.531 1 96.38 443 PRO B CA 1
ATOM 11000 C C . PRO B 1 443 ? 4.301 -21.797 -26.703 1 96.38 443 PRO B C 1
ATOM 11002 O O . PRO B 1 443 ? 4.98 -21.266 -25.812 1 96.38 443 PRO B O 1
ATOM 11005 N N . ILE B 1 444 ? 4.273 -23.062 -26.922 1 96.75 444 ILE B N 1
ATOM 11006 C CA . ILE B 1 444 ? 5.211 -23.953 -26.266 1 96.75 444 ILE B CA 1
ATOM 11007 C C . ILE B 1 444 ? 6.645 -23.547 -26.594 1 96.75 444 ILE B C 1
ATOM 11009 O O . ILE B 1 444 ? 7.496 -23.453 -25.703 1 96.75 444 ILE B O 1
ATOM 11013 N N . ILE B 1 445 ? 6.902 -23.359 -27.922 1 96.12 445 ILE B N 1
ATOM 11014 C CA . ILE B 1 445 ? 8.188 -22.844 -28.375 1 96.12 445 ILE B CA 1
ATOM 11015 C C . ILE B 1 445 ? 8.148 -21.312 -28.359 1 96.12 445 ILE B C 1
ATOM 11017 O O . ILE B 1 445 ? 7.383 -20.688 -29.094 1 96.12 445 ILE B O 1
ATOM 11021 N N . VAL B 1 446 ? 8.867 -20.719 -27.484 1 92.25 446 VAL B N 1
ATOM 11022 C CA . VAL B 1 446 ? 8.805 -19.266 -27.312 1 92.25 446 VAL B CA 1
ATOM 11023 C C . VAL B 1 446 ? 10.211 -18.688 -27.281 1 92.25 446 VAL B C 1
ATOM 11025 O O . VAL B 1 446 ? 11.133 -19.312 -26.734 1 92.25 446 VAL B O 1
ATOM 11028 N N . ASP B 1 447 ? 10.336 -17.531 -27.797 1 90.06 447 ASP B N 1
ATOM 11029 C CA . ASP B 1 447 ? 11.625 -16.859 -27.766 1 90.06 447 ASP B CA 1
ATOM 11030 C C . ASP B 1 447 ? 11.875 -16.219 -26.391 1 90.06 447 ASP B C 1
ATOM 11032 O O . ASP B 1 447 ? 10.992 -15.555 -25.844 1 90.06 447 ASP B O 1
ATOM 11036 N N . VAL B 1 448 ? 13.039 -16.469 -25.844 1 90.81 448 VAL B N 1
ATOM 11037 C CA . VAL B 1 448 ? 13.406 -15.875 -24.562 1 90.81 448 VAL B CA 1
ATOM 11038 C C . VAL B 1 448 ? 14.727 -15.117 -24.703 1 90.81 448 VAL B C 1
ATOM 11040 O O . VAL B 1 448 ? 15.664 -15.609 -25.328 1 90.81 448 VAL B O 1
ATOM 11043 N N . SER B 1 449 ? 14.75 -13.812 -24.078 1 88.81 449 SER B N 1
ATOM 11044 C CA . SER B 1 449 ? 15.922 -12.984 -24.312 1 88.81 449 SER B CA 1
ATOM 11045 C C . SER B 1 449 ? 16.453 -12.375 -23.016 1 88.81 449 SER B C 1
ATOM 11047 O O . SER B 1 449 ? 17.297 -11.484 -23.047 1 88.81 449 SER B O 1
ATOM 11049 N N . THR B 1 450 ? 15.922 -12.758 -21.891 1 88.12 450 THR B N 1
ATOM 11050 C CA . THR B 1 450 ? 16.406 -12.312 -20.594 1 88.12 450 THR B CA 1
ATOM 11051 C C . THR B 1 450 ? 16.25 -13.414 -19.547 1 88.12 450 THR B C 1
ATOM 11053 O O . THR B 1 450 ? 15.438 -14.328 -19.734 1 88.12 450 THR B O 1
ATOM 11056 N N . PRO B 1 451 ? 16.984 -13.305 -18.469 1 85.88 451 PRO B N 1
ATOM 11057 C CA . PRO B 1 451 ? 16.812 -14.281 -17.406 1 85.88 451 PRO B CA 1
ATOM 11058 C C . PRO B 1 451 ? 15.398 -14.289 -16.828 1 85.88 451 PRO B C 1
ATOM 11060 O O . PRO B 1 451 ? 14.859 -15.344 -16.5 1 85.88 451 PRO B O 1
ATOM 11063 N N . ALA B 1 452 ? 14.859 -13.188 -16.75 1 87.25 452 ALA B N 1
ATOM 11064 C CA . ALA B 1 452 ? 13.492 -13.062 -16.25 1 87.25 452 ALA B CA 1
ATOM 11065 C C . ALA B 1 452 ? 12.508 -13.789 -17.172 1 87.25 452 ALA B C 1
ATOM 11067 O O . ALA B 1 452 ? 11.586 -14.461 -16.688 1 87.25 452 ALA B O 1
ATOM 11068 N N . GLU B 1 453 ? 12.711 -13.641 -18.422 1 88.56 453 GLU B N 1
ATOM 11069 C CA . GLU B 1 453 ? 11.852 -14.32 -19.375 1 88.56 453 GLU B CA 1
ATOM 11070 C C . GLU B 1 453 ? 12.039 -15.828 -19.312 1 88.56 453 GLU B C 1
ATOM 11072 O O . GLU B 1 453 ? 11.078 -16.594 -19.438 1 88.56 453 GLU B O 1
ATOM 11077 N N . ILE B 1 454 ? 13.289 -16.219 -19.141 1 91.38 454 ILE B N 1
ATOM 11078 C CA . ILE B 1 454 ? 13.586 -17.641 -19 1 91.38 454 ILE B CA 1
ATOM 11079 C C . ILE B 1 454 ? 12.797 -18.203 -17.828 1 91.38 454 ILE B C 1
ATOM 11081 O O . ILE B 1 454 ? 12.109 -19.219 -17.969 1 91.38 454 ILE B O 1
ATOM 11085 N N . THR B 1 455 ? 12.852 -17.531 -16.75 1 89.81 455 THR B N 1
ATOM 11086 C CA . THR B 1 455 ? 12.164 -17.984 -15.547 1 89.81 455 THR B CA 1
ATOM 11087 C C . THR B 1 455 ? 10.648 -17.969 -15.75 1 89.81 455 THR B C 1
ATOM 11089 O O . THR B 1 455 ? 9.953 -18.875 -15.281 1 89.81 455 THR B O 1
ATOM 11092 N N . SER B 1 456 ? 10.172 -17.094 -16.484 1 87.75 456 SER B N 1
ATOM 11093 C CA . SER B 1 456 ? 8.734 -16.906 -16.656 1 87.75 456 SER B CA 1
ATOM 11094 C C . SER B 1 456 ? 8.133 -18.031 -17.5 1 87.75 456 SER B C 1
ATOM 11096 O O . SER B 1 456 ? 6.938 -18.312 -17.406 1 87.75 456 SER B O 1
ATOM 11098 N N . VAL B 1 457 ? 8.922 -18.656 -18.344 1 89.62 457 VAL B N 1
ATOM 11099 C CA . VAL B 1 457 ? 8.367 -19.641 -19.25 1 89.62 457 VAL B CA 1
ATOM 11100 C C . VAL B 1 457 ? 8.344 -21.016 -18.578 1 89.62 457 VAL B C 1
ATOM 11102 O O . VAL B 1 457 ? 7.816 -21.969 -19.141 1 89.62 457 VAL B O 1
ATOM 11105 N N . PHE B 1 458 ? 8.938 -21.078 -17.391 1 90.94 458 PHE B N 1
ATOM 11106 C CA . PHE B 1 458 ? 8.734 -22.266 -16.562 1 90.94 458 PHE B CA 1
ATOM 11107 C C . PHE B 1 458 ? 7.324 -22.281 -15.984 1 90.94 458 PHE B C 1
ATOM 11109 O O . PHE B 1 458 ? 7.137 -22.047 -14.789 1 90.94 458 PHE B O 1
ATOM 11116 N N . ASP B 1 459 ? 6.332 -22.516 -16.859 1 91.75 459 ASP B N 1
ATOM 11117 C CA . ASP B 1 459 ? 4.922 -22.391 -16.5 1 91.75 459 ASP B CA 1
ATOM 11118 C C . ASP B 1 459 ? 4.113 -23.578 -17.016 1 91.75 459 ASP B C 1
ATOM 11120 O O . ASP B 1 459 ? 4.68 -24.594 -17.438 1 91.75 459 ASP B O 1
ATOM 11124 N N . GLY B 1 460 ? 2.906 -23.484 -16.938 1 93.94 460 GLY B N 1
ATOM 11125 C CA . GLY B 1 460 ? 2.02 -24.578 -17.312 1 93.94 460 GLY B CA 1
ATOM 11126 C C . GLY B 1 460 ? 2.07 -24.906 -18.797 1 93.94 460 GLY B C 1
ATOM 11127 O O . GLY B 1 460 ? 1.852 -26.047 -19.188 1 93.94 460 GLY B O 1
ATOM 11128 N N . ILE B 1 461 ? 2.383 -24 -19.625 1 95.31 461 ILE B N 1
ATOM 11129 C CA . ILE B 1 461 ? 2.432 -24.219 -21.062 1 95.31 461 ILE B CA 1
ATOM 11130 C C . ILE B 1 461 ? 3.613 -25.125 -21.406 1 95.31 461 ILE B C 1
ATOM 11132 O O . ILE B 1 461 ? 3.457 -26.125 -22.109 1 95.31 461 ILE B O 1
ATOM 11136 N N . SER B 1 462 ? 4.738 -24.812 -20.828 1 94.75 462 SER B N 1
ATOM 11137 C CA . SER B 1 462 ? 5.922 -25.609 -21.109 1 94.75 462 SER B CA 1
ATOM 11138 C C . SER B 1 462 ? 5.809 -27 -20.469 1 94.75 462 SER B C 1
ATOM 11140 O O . SER B 1 462 ? 6.309 -27.984 -21.016 1 94.75 462 SER B O 1
ATOM 11142 N N . TYR B 1 463 ? 5.113 -27.031 -19.359 1 96.56 463 TYR B N 1
ATOM 11143 C CA . TYR B 1 463 ? 4.973 -28.281 -18.625 1 96.56 463 TYR B CA 1
ATOM 11144 C C . TYR B 1 463 ? 3.746 -29.062 -19.078 1 96.56 463 TYR B C 1
ATOM 11146 O O . TYR B 1 463 ? 3.863 -30.016 -19.844 1 96.56 463 TYR B O 1
ATOM 11154 N N . ASN B 1 464 ? 2.621 -28.531 -18.688 1 97.94 464 ASN B N 1
ATOM 11155 C CA . ASN B 1 464 ? 1.354 -29.234 -18.797 1 97.94 464 ASN B CA 1
ATOM 11156 C C . ASN B 1 464 ? 0.879 -29.312 -20.25 1 97.94 464 ASN B C 1
ATOM 11158 O O . ASN B 1 464 ? 0.406 -30.359 -20.703 1 97.94 464 ASN B O 1
ATOM 11162 N N . LYS B 1 465 ? 0.909 -28.219 -20.938 1 98.06 465 LYS B N 1
ATOM 11163 C CA . LYS B 1 465 ? 0.521 -28.297 -22.344 1 98.06 465 LYS B CA 1
ATOM 11164 C C . LYS B 1 465 ? 1.483 -29.172 -23.125 1 98.06 465 LYS B C 1
ATOM 11166 O O . LYS B 1 465 ? 1.061 -29.938 -24 1 98.06 465 LYS B O 1
ATOM 11171 N N . GLY B 1 466 ? 2.785 -29 -22.844 1 98.19 466 GLY B N 1
ATOM 11172 C CA . GLY B 1 466 ? 3.748 -29.906 -23.453 1 98.19 466 GLY B CA 1
ATOM 11173 C C . GLY B 1 466 ? 3.42 -31.375 -23.234 1 98.19 466 GLY B C 1
ATOM 11174 O O . GLY B 1 466 ? 3.432 -32.156 -24.188 1 98.19 466 GLY B O 1
ATOM 11175 N N . ALA B 1 467 ? 3.109 -31.719 -22.047 1 98.25 467 ALA B N 1
ATOM 11176 C CA . ALA B 1 467 ? 2.744 -33.094 -21.703 1 98.25 467 ALA B CA 1
ATOM 11177 C C . ALA B 1 467 ? 1.479 -33.531 -22.438 1 98.25 467 ALA B C 1
ATOM 11179 O O . ALA B 1 467 ? 1.382 -34.656 -22.906 1 98.25 467 ALA B O 1
ATOM 11180 N N . SER B 1 468 ? 0.542 -32.656 -22.531 1 98.25 468 SER B N 1
ATOM 11181 C CA . SER B 1 468 ? -0.736 -32.969 -23.172 1 98.25 468 SER B CA 1
ATOM 11182 C C . SER B 1 468 ? -0.552 -33.25 -24.656 1 98.25 468 SER B C 1
ATOM 11184 O O . SER B 1 468 ? -1.194 -34.156 -25.203 1 98.25 468 SER B O 1
ATOM 11186 N N . ILE B 1 469 ? 0.315 -32.531 -25.266 1 97.94 469 ILE B N 1
ATOM 11187 C CA . ILE B 1 469 ? 0.581 -32.688 -26.688 1 97.94 469 ILE B CA 1
ATOM 11188 C C . ILE B 1 469 ? 1.308 -34 -26.938 1 97.94 469 ILE B C 1
ATOM 11190 O O . ILE B 1 469 ? 1.052 -34.688 -27.922 1 97.94 469 ILE B O 1
ATOM 11194 N N . LEU B 1 470 ? 2.203 -34.344 -26.047 1 98.19 470 LEU B N 1
ATOM 11195 C CA . LEU B 1 470 ? 2.898 -35.625 -26.156 1 98.19 470 LEU B CA 1
ATOM 11196 C C . LEU B 1 470 ? 1.925 -36.781 -25.984 1 98.19 470 LEU B C 1
ATOM 11198 O O . LEU B 1 470 ? 2.055 -37.781 -26.672 1 98.19 470 LEU B O 1
ATOM 11202 N N . ARG B 1 471 ? 0.995 -36.625 -25.062 1 98 471 ARG B N 1
ATOM 11203 C CA . ARG B 1 471 ? -0.046 -37.625 -24.875 1 98 471 ARG B CA 1
ATOM 11204 C C . ARG B 1 471 ? -0.834 -37.844 -26.156 1 98 471 ARG B C 1
ATOM 11206 O O . ARG B 1 471 ? -1.07 -39 -26.578 1 98 471 ARG B O 1
ATOM 11213 N N . MET B 1 472 ? -1.279 -36.75 -26.781 1 97.56 472 MET B N 1
ATOM 11214 C CA . MET B 1 472 ? -2.014 -36.812 -28.047 1 97.56 472 MET B CA 1
ATOM 11215 C C . MET B 1 472 ? -1.148 -37.406 -29.141 1 97.56 472 MET B C 1
ATOM 11217 O O . MET B 1 472 ? -1.621 -38.25 -29.938 1 97.56 472 MET B O 1
ATOM 11221 N N . LEU B 1 473 ? 0.089 -37.062 -29.203 1 97.75 473 LEU B N 1
ATOM 11222 C CA . LEU B 1 473 ? 1.031 -37.562 -30.203 1 97.75 473 LEU B CA 1
ATOM 11223 C C . LEU B 1 473 ? 1.237 -39.062 -30.047 1 97.75 473 LEU B C 1
ATOM 11225 O O . LEU B 1 473 ? 1.232 -39.812 -31.031 1 97.75 473 LEU B O 1
ATOM 11229 N N . GLU B 1 474 ? 1.493 -39.5 -28.812 1 97.56 474 GLU B N 1
ATOM 11230 C CA . GLU B 1 474 ? 1.664 -40.938 -28.562 1 97.56 474 GLU B CA 1
ATOM 11231 C C . GLU B 1 474 ? 0.448 -41.719 -29.047 1 97.56 474 GLU B C 1
ATOM 11233 O O . GLU B 1 474 ? 0.591 -42.812 -29.641 1 97.56 474 GLU B O 1
ATOM 11238 N N . ASP B 1 475 ? -0.689 -41.219 -28.734 1 96.5 475 ASP B N 1
ATOM 11239 C CA . ASP B 1 475 ? -1.913 -41.906 -29.141 1 96.5 475 ASP B CA 1
ATOM 11240 C C . ASP B 1 475 ? -2.016 -41.969 -30.672 1 96.5 475 ASP B C 1
ATOM 11242 O O . ASP B 1 475 ? -2.414 -43 -31.219 1 96.5 475 ASP B O 1
ATOM 11246 N N . TRP B 1 476 ? -1.69 -40.906 -31.344 1 96.19 476 TRP B N 1
ATOM 11247 C CA . TRP B 1 476 ? -1.768 -40.812 -32.781 1 96.19 476 TRP B CA 1
ATOM 11248 C C . TRP B 1 476 ? -0.781 -41.781 -33.438 1 96.19 476 TRP B C 1
ATOM 11250 O O . TRP B 1 476 ? -1.141 -42.5 -34.375 1 96.19 476 TRP B O 1
ATOM 11260 N N . LEU B 1 477 ? 0.432 -41.844 -32.969 1 96.5 477 LEU B N 1
ATOM 11261 C CA . LEU B 1 477 ? 1.488 -42.656 -33.562 1 96.5 477 LEU B CA 1
ATOM 11262 C C . LEU B 1 477 ? 1.361 -44.125 -33.125 1 96.5 477 LEU B C 1
ATOM 11264 O O . LEU B 1 477 ? 1.824 -45 -33.844 1 96.5 477 LEU B O 1
ATOM 11268 N N . GLY B 1 478 ? 0.748 -44.312 -31.953 1 95.31 478 GLY B N 1
ATOM 11269 C CA . GLY B 1 478 ? 0.841 -45.594 -31.281 1 95.31 478 GLY B CA 1
ATOM 11270 C C . GLY B 1 478 ? 1.999 -45.688 -30.297 1 95.31 478 GLY B C 1
ATOM 11271 O O . GLY B 1 478 ? 3.057 -45.094 -30.531 1 95.31 478 GLY B O 1
ATOM 11272 N N . GLN B 1 479 ? 1.87 -46.406 -29.297 1 95.62 479 GLN B N 1
ATOM 11273 C CA . GLN B 1 479 ? 2.828 -46.469 -28.188 1 95.62 479 GLN B CA 1
ATOM 11274 C C . GLN B 1 479 ? 4.176 -47 -28.672 1 95.62 479 GLN B C 1
ATOM 11276 O O . GLN B 1 479 ? 5.227 -46.5 -28.25 1 95.62 479 GLN B O 1
ATOM 11281 N N . GLU B 1 480 ? 4.207 -47.938 -29.547 1 95.88 480 GLU B N 1
ATOM 11282 C CA . GLU B 1 480 ? 5.453 -48.531 -30 1 95.88 480 GLU B CA 1
ATOM 11283 C C . GLU B 1 480 ? 6.258 -47.594 -30.875 1 95.88 480 GLU B C 1
ATOM 11285 O O . GLU B 1 480 ? 7.465 -47.438 -30.672 1 95.88 480 GLU B O 1
ATOM 11290 N N . ASN B 1 481 ? 5.555 -46.969 -31.812 1 96.12 481 ASN B N 1
ATOM 11291 C CA . ASN B 1 481 ? 6.23 -46 -32.688 1 96.12 481 ASN B CA 1
ATOM 11292 C C . ASN B 1 481 ? 6.754 -44.812 -31.906 1 96.12 481 ASN B C 1
ATOM 11294 O O . ASN B 1 481 ? 7.852 -44.312 -32.156 1 96.12 481 ASN B O 1
ATOM 11298 N N . PHE B 1 482 ? 5.965 -44.406 -31.016 1 97.62 482 PHE B N 1
ATOM 11299 C CA . PHE B 1 482 ? 6.379 -43.281 -30.172 1 97.62 482 PHE B CA 1
ATOM 11300 C C . PHE B 1 482 ? 7.605 -43.656 -29.344 1 97.62 482 PHE B C 1
ATOM 11302 O O . PHE B 1 482 ? 8.578 -42.906 -29.297 1 97.62 482 PHE B O 1
ATOM 11309 N N . ARG B 1 483 ? 7.562 -44.781 -28.656 1 97.38 483 ARG B N 1
ATOM 11310 C CA . ARG B 1 483 ? 8.688 -45.281 -27.875 1 97.38 483 ARG B CA 1
ATOM 11311 C C . ARG B 1 483 ? 9.945 -45.375 -28.719 1 97.38 483 ARG B C 1
ATOM 11313 O O . ARG B 1 483 ? 11.023 -44.938 -28.312 1 97.38 483 ARG B O 1
ATOM 11320 N N . ASP B 1 484 ? 9.852 -45.938 -29.938 1 97.19 484 ASP B N 1
ATOM 11321 C CA . ASP B 1 484 ? 11.008 -46.125 -30.812 1 97.19 484 ASP B CA 1
ATOM 11322 C C . ASP B 1 484 ? 11.562 -44.781 -31.25 1 97.19 484 ASP B C 1
ATOM 11324 O O . ASP B 1 484 ? 12.773 -44.625 -31.438 1 97.19 484 ASP B O 1
ATOM 11328 N N . GLY B 1 485 ? 10.648 -43.875 -31.516 1 97.44 485 GLY B N 1
ATOM 11329 C CA . GLY B 1 485 ? 11.094 -42.531 -31.812 1 97.44 485 GLY B CA 1
ATOM 11330 C C . GLY B 1 485 ? 11.875 -41.875 -30.688 1 97.44 485 GLY B C 1
ATOM 11331 O O . GLY B 1 485 ? 12.891 -41.219 -30.922 1 97.44 485 GLY B O 1
ATOM 11332 N N . CYS B 1 486 ? 11.391 -42.031 -29.469 1 98.06 486 CYS B N 1
ATOM 11333 C CA . CYS B 1 486 ? 12.117 -41.562 -28.297 1 98.06 486 CYS B CA 1
ATOM 11334 C C . CYS B 1 486 ? 13.508 -42.156 -28.219 1 98.06 486 CYS B C 1
ATOM 11336 O O . CYS B 1 486 ? 14.492 -41.469 -27.969 1 98.06 486 CYS B O 1
ATOM 11338 N N . ARG B 1 487 ? 13.562 -43.5 -28.422 1 98.12 487 ARG B N 1
ATOM 11339 C CA . ARG B 1 487 ? 14.828 -44.219 -28.375 1 98.12 487 ARG B CA 1
ATOM 11340 C C . ARG B 1 487 ? 15.789 -43.688 -29.438 1 98.12 487 ARG B C 1
ATOM 11342 O O . ARG B 1 487 ? 16.969 -43.5 -29.156 1 98.12 487 ARG B O 1
ATOM 11349 N N . LYS B 1 488 ? 15.328 -43.438 -30.594 1 98.06 488 LYS B N 1
ATOM 11350 C CA . LYS B 1 488 ? 16.156 -42.906 -31.688 1 98.06 488 LYS B CA 1
ATOM 11351 C C . LYS B 1 488 ? 16.656 -41.5 -31.375 1 98.06 488 LYS B C 1
ATOM 11353 O O . LYS B 1 488 ? 17.828 -41.188 -31.609 1 98.06 488 LYS B O 1
ATOM 11358 N N . TYR B 1 489 ? 15.742 -40.688 -30.969 1 97.94 489 TYR B N 1
ATOM 11359 C CA . TYR B 1 489 ? 16.078 -39.312 -30.578 1 97.94 489 TYR B CA 1
ATOM 11360 C C . TYR B 1 489 ? 17.203 -39.281 -29.562 1 97.94 489 TYR B C 1
ATOM 11362 O O . TYR B 1 489 ? 18.188 -38.562 -29.734 1 97.94 489 TYR B O 1
ATOM 11370 N N . LEU B 1 490 ? 17.109 -40.094 -28.516 1 98.38 490 LEU B N 1
ATOM 11371 C CA . LEU B 1 490 ? 18.109 -40.156 -27.453 1 98.38 490 LEU B CA 1
ATOM 11372 C C . LEU B 1 490 ? 19.422 -40.688 -27.984 1 98.38 490 LEU B C 1
ATOM 11374 O O . LEU B 1 490 ? 20.5 -40.188 -27.609 1 98.38 490 LEU B O 1
ATOM 11378 N N . LYS B 1 491 ? 19.375 -41.594 -28.797 1 97.81 491 LYS B N 1
ATOM 11379 C CA . LYS B 1 491 ? 20.578 -42.188 -29.375 1 97.81 491 LYS B CA 1
ATOM 11380 C C . LYS B 1 491 ? 21.266 -41.219 -30.328 1 97.81 491 LYS B C 1
ATOM 11382 O O . LYS B 1 491 ? 22.484 -41.031 -30.266 1 97.81 491 LYS B O 1
ATOM 11387 N N . ASP B 1 492 ? 20.516 -40.594 -31.172 1 97.56 492 ASP B N 1
ATOM 11388 C CA . ASP B 1 492 ? 21.062 -39.688 -32.188 1 97.56 492 ASP B CA 1
ATOM 11389 C C . ASP B 1 492 ? 21.688 -38.469 -31.578 1 97.56 492 ASP B C 1
ATOM 11391 O O . ASP B 1 492 ? 22.641 -37.906 -32.094 1 97.56 492 ASP B O 1
ATOM 11395 N N . PHE B 1 493 ? 21.188 -38.031 -30.5 1 98.06 493 PHE B N 1
ATOM 11396 C CA . PHE B 1 493 ? 21.641 -36.781 -29.906 1 98.06 493 PHE B CA 1
ATOM 11397 C C . PHE B 1 493 ? 22.266 -37.031 -28.531 1 98.06 493 PHE B C 1
ATOM 11399 O O . PHE B 1 493 ? 22.188 -36.156 -27.641 1 98.06 493 PHE B O 1
ATOM 11406 N N . HIS B 1 494 ? 22.859 -38.156 -28.359 1 97.62 494 HIS B N 1
ATOM 11407 C CA . HIS B 1 494 ? 23.5 -38.562 -27.109 1 97.62 494 HIS B CA 1
ATOM 11408 C C . HIS B 1 494 ? 24.547 -37.531 -26.672 1 97.62 494 HIS B C 1
ATOM 11410 O O . HIS B 1 494 ? 25.562 -37.344 -27.359 1 97.62 494 HIS B O 1
ATOM 11416 N N . PHE B 1 495 ? 24.312 -36.781 -25.562 1 97.12 495 PHE B N 1
ATOM 11417 C CA . PHE B 1 495 ? 25.125 -35.75 -24.938 1 97.12 495 PHE B CA 1
ATOM 11418 C C . PHE B 1 495 ? 25.234 -34.531 -25.828 1 97.12 495 PHE B C 1
ATOM 11420 O O . PHE B 1 495 ? 26.203 -33.781 -25.75 1 97.12 495 PHE B O 1
ATOM 11427 N N . GLN B 1 496 ? 24.25 -34.344 -26.688 1 97.44 496 GLN B N 1
ATOM 11428 C CA . GLN B 1 496 ? 24.203 -33.156 -27.578 1 97.44 496 GLN B CA 1
ATOM 11429 C C . GLN B 1 496 ? 23.016 -32.281 -27.234 1 97.44 496 GLN B C 1
ATOM 11431 O O . GLN B 1 496 ? 22.297 -32.531 -26.266 1 97.44 496 GLN B O 1
ATOM 11436 N N . ASN B 1 497 ? 22.953 -31.172 -27.922 1 97.75 497 ASN B N 1
ATOM 11437 C CA . ASN B 1 497 ? 21.812 -30.281 -27.844 1 97.75 497 ASN B CA 1
ATOM 11438 C C . ASN B 1 497 ? 20.859 -30.484 -29.016 1 97.75 497 ASN B C 1
ATOM 11440 O O . ASN B 1 497 ? 21.281 -30.922 -30.094 1 97.75 497 ASN B O 1
ATOM 11444 N N . ALA B 1 498 ? 19.609 -30.266 -28.75 1 97.75 498 ALA B N 1
ATOM 11445 C CA . ALA B 1 498 ? 18.625 -30.5 -29.797 1 97.75 498 ALA B CA 1
ATOM 11446 C C . ALA B 1 498 ? 17.547 -29.438 -29.766 1 97.75 498 ALA B C 1
ATOM 11448 O O . ALA B 1 498 ? 17.422 -28.672 -28.797 1 97.75 498 ALA B O 1
ATOM 11449 N N . LYS B 1 499 ? 16.859 -29.312 -30.875 1 97.44 499 LYS B N 1
ATOM 11450 C CA . LYS B 1 499 ? 15.648 -28.5 -31.031 1 97.44 499 LYS B CA 1
ATOM 11451 C C . LYS B 1 499 ? 14.422 -29.359 -31.281 1 97.44 499 LYS B C 1
ATOM 11453 O O . LYS B 1 499 ? 14.547 -30.578 -31.484 1 97.44 499 LYS B O 1
ATOM 11458 N N . THR B 1 500 ? 13.25 -28.781 -31.219 1 97.56 500 THR B N 1
ATOM 11459 C CA . THR B 1 500 ? 12 -29.516 -31.391 1 97.56 500 THR B CA 1
ATOM 11460 C C . THR B 1 500 ? 11.977 -30.25 -32.719 1 97.56 500 THR B C 1
ATOM 11462 O O . THR B 1 500 ? 11.539 -31.406 -32.812 1 97.56 500 THR B O 1
ATOM 11465 N N . ALA B 1 501 ? 12.508 -29.625 -33.719 1 96.44 501 ALA B N 1
ATOM 11466 C CA . ALA B 1 501 ? 12.523 -30.219 -35.062 1 96.44 501 ALA B CA 1
ATOM 11467 C C . ALA B 1 501 ? 13.312 -31.516 -35.062 1 96.44 501 ALA B C 1
ATOM 11469 O O . ALA B 1 501 ? 12.977 -32.438 -35.812 1 96.44 501 ALA B O 1
ATOM 11470 N N . ASN B 1 502 ? 14.344 -31.609 -34.281 1 97.38 502 ASN B N 1
ATOM 11471 C CA . ASN B 1 502 ? 15.148 -32.812 -34.188 1 97.38 502 ASN B CA 1
ATOM 11472 C C . ASN B 1 502 ? 14.336 -34 -33.625 1 97.38 502 ASN B C 1
ATOM 11474 O O . ASN B 1 502 ? 14.508 -35.125 -34.062 1 97.38 502 ASN B O 1
ATOM 11478 N N . PHE B 1 503 ? 13.5 -33.719 -32.75 1 97.81 503 PHE B N 1
ATOM 11479 C CA . PHE B 1 503 ? 12.648 -34.781 -32.188 1 97.81 503 PHE B CA 1
ATOM 11480 C C . PHE B 1 503 ? 11.641 -35.25 -33.219 1 97.81 503 PHE B C 1
ATOM 11482 O O . PHE B 1 503 ? 11.414 -36.469 -33.344 1 97.81 503 PHE B O 1
ATOM 11489 N N . TRP B 1 504 ? 11.016 -34.312 -33.906 1 97.19 504 TRP B N 1
ATOM 11490 C CA . TRP B 1 504 ? 10.07 -34.719 -34.938 1 97.19 504 TRP B CA 1
ATOM 11491 C C . TRP B 1 504 ? 10.727 -35.656 -35.969 1 97.19 504 TRP B C 1
ATOM 11493 O O . TRP B 1 504 ? 10.141 -36.656 -36.375 1 97.19 504 TRP B O 1
ATOM 11503 N N . GLU B 1 505 ? 11.906 -35.344 -36.281 1 95.62 505 GLU B N 1
ATOM 11504 C CA . GLU B 1 505 ? 12.641 -36.125 -37.281 1 95.62 505 GLU B CA 1
ATOM 11505 C C . GLU B 1 505 ? 12.945 -37.531 -36.781 1 95.62 505 GLU B C 1
ATOM 11507 O O . GLU B 1 505 ? 13.078 -38.469 -37.562 1 95.62 505 GLU B O 1
ATOM 11512 N N . SER B 1 506 ? 13.023 -37.625 -35.531 1 96.31 506 SER B N 1
ATOM 11513 C CA . SER B 1 506 ? 13.352 -38.906 -34.938 1 96.31 506 SER B CA 1
ATOM 11514 C C . SER B 1 506 ? 12.133 -39.844 -34.906 1 96.31 506 SER B C 1
ATOM 11516 O O . SER B 1 506 ? 12.273 -41.062 -34.719 1 96.31 506 SER B O 1
ATOM 11518 N N . LEU B 1 507 ? 10.945 -39.281 -35.094 1 95.62 507 LEU B N 1
ATOM 11519 C CA . LEU B 1 507 ? 9.719 -40.094 -35.062 1 95.62 507 LEU B CA 1
ATOM 11520 C C . LEU B 1 507 ? 9.445 -40.719 -36.438 1 95.62 507 LEU B C 1
ATOM 11522 O O . LEU B 1 507 ? 8.742 -40.125 -37.25 1 95.62 507 LEU B O 1
ATOM 11526 N N . VAL B 1 508 ? 10.039 -41.875 -36.812 1 84.94 508 VAL B N 1
ATOM 11527 C CA . VAL B 1 508 ? 9.945 -42.531 -38.094 1 84.94 508 VAL B CA 1
ATOM 11528 C C . VAL B 1 508 ? 8.641 -43.312 -38.188 1 84.94 508 VAL B C 1
ATOM 11530 O O . VAL B 1 508 ? 8.586 -44.469 -37.781 1 84.94 508 VAL B O 1
ATOM 11533 N N . SER B 1 509 ? 7.559 -42.75 -38.562 1 82.75 509 SER B N 1
ATOM 11534 C CA . SER B 1 509 ? 6.234 -43.375 -38.594 1 82.75 509 SER B CA 1
ATOM 11535 C C . SER B 1 509 ? 5.66 -43.344 -40.031 1 82.75 509 SER B C 1
ATOM 11537 O O . SER B 1 509 ? 4.641 -43.969 -40.312 1 82.75 509 SER B O 1
ATOM 11539 N N . GLY B 1 510 ? 6.32 -42.656 -40.906 1 88.19 510 GLY B N 1
ATOM 11540 C CA . GLY B 1 510 ? 5.746 -42.438 -42.219 1 88.19 510 GLY B CA 1
ATOM 11541 C C . GLY B 1 510 ? 4.676 -41.375 -42.25 1 88.19 510 GLY B C 1
ATOM 11542 O O . GLY B 1 510 ? 4.168 -41 -43.312 1 88.19 510 GLY B O 1
ATOM 11543 N N . LEU B 1 511 ? 4.336 -40.844 -41.094 1 92.94 511 LEU B N 1
ATOM 11544 C CA . LEU B 1 511 ? 3.332 -39.781 -40.938 1 92.94 511 LEU B CA 1
ATOM 11545 C C . LEU B 1 511 ? 3.984 -38.406 -40.938 1 92.94 511 LEU B C 1
ATOM 11547 O O . LEU B 1 511 ? 5.156 -38.281 -40.594 1 92.94 511 LEU B O 1
ATOM 11551 N N . PRO B 1 512 ? 3.268 -37.406 -41.344 1 94.56 512 PRO B N 1
ATOM 11552 C CA . PRO B 1 512 ? 3.818 -36.031 -41.344 1 94.56 512 PRO B CA 1
ATOM 11553 C C . PRO B 1 512 ? 3.773 -35.406 -39.969 1 94.56 512 PRO B C 1
ATOM 11555 O O . PRO B 1 512 ? 3.07 -34.406 -39.75 1 94.56 512 PRO B O 1
ATOM 11558 N N . VAL B 1 513 ? 4.586 -35.844 -39.094 1 96.5 513 VAL B N 1
ATOM 11559 C CA . VAL B 1 513 ? 4.527 -35.469 -37.656 1 96.5 513 VAL B CA 1
ATOM 11560 C C . VAL B 1 513 ? 4.824 -33.969 -37.5 1 96.5 513 VAL B C 1
ATOM 11562 O O . VAL B 1 513 ? 4.082 -33.25 -36.844 1 96.5 513 VAL B O 1
ATOM 11565 N N . ALA B 1 514 ? 5.863 -33.469 -38.125 1 96.06 514 ALA B N 1
ATOM 11566 C CA . ALA B 1 514 ? 6.262 -32.062 -37.969 1 96.06 514 ALA B CA 1
ATOM 11567 C C . ALA B 1 514 ? 5.156 -31.125 -38.469 1 96.06 514 ALA B C 1
ATOM 11569 O O . ALA B 1 514 ? 4.867 -30.125 -37.812 1 96.06 514 ALA B O 1
ATOM 11570 N N . ASP B 1 515 ? 4.539 -31.5 -39.562 1 95.62 515 ASP B N 1
ATOM 11571 C CA . ASP B 1 515 ? 3.496 -30.672 -40.156 1 95.62 515 ASP B CA 1
ATOM 11572 C C . ASP B 1 515 ? 2.291 -30.547 -39.219 1 95.62 515 ASP B C 1
ATOM 11574 O O . ASP B 1 515 ? 1.662 -29.5 -39.125 1 95.62 515 ASP B O 1
ATOM 11578 N N . VAL B 1 516 ? 1.973 -31.594 -38.594 1 96.94 516 VAL B N 1
ATOM 11579 C CA . VAL B 1 516 ? 0.821 -31.625 -37.719 1 96.94 516 VAL B CA 1
ATOM 11580 C C . VAL B 1 516 ? 1.176 -30.969 -36.375 1 96.94 516 VAL B C 1
ATOM 11582 O O . VAL B 1 516 ? 0.472 -30.062 -35.938 1 96.94 516 VAL B O 1
ATOM 11585 N N . MET B 1 517 ? 2.35 -31.328 -35.812 1 97.44 517 MET B N 1
ATOM 11586 C CA . MET B 1 517 ? 2.662 -30.953 -34.438 1 97.44 517 MET B CA 1
ATOM 11587 C C . MET B 1 517 ? 3.143 -29.5 -34.375 1 97.44 517 MET B C 1
ATOM 11589 O O . MET B 1 517 ? 3.025 -28.859 -33.312 1 97.44 517 MET B O 1
ATOM 11593 N N . ASP B 1 518 ? 3.623 -28.953 -35.438 1 96.88 518 ASP B N 1
ATOM 11594 C CA . ASP B 1 518 ? 3.988 -27.547 -35.469 1 96.88 518 ASP B CA 1
ATOM 11595 C C . ASP B 1 518 ? 2.781 -26.656 -35.188 1 96.88 518 ASP B C 1
ATOM 11597 O O . ASP B 1 518 ? 2.922 -25.578 -34.594 1 96.88 518 ASP B O 1
ATOM 11601 N N . THR B 1 519 ? 1.592 -27.094 -35.562 1 97.94 519 THR B N 1
ATOM 11602 C CA . THR B 1 519 ? 0.39 -26.312 -35.312 1 97.94 519 THR B CA 1
ATOM 11603 C C . THR B 1 519 ? 0.075 -26.234 -33.812 1 97.94 519 THR B C 1
ATOM 11605 O O . THR B 1 519 ? -0.661 -25.359 -33.375 1 97.94 519 THR B O 1
ATOM 11608 N N . TRP B 1 520 ? 0.625 -27.156 -33.062 1 98.12 520 TRP B N 1
ATOM 11609 C CA . TRP B 1 520 ? 0.344 -27.25 -31.625 1 98.12 520 TRP B CA 1
ATOM 11610 C C . TRP B 1 520 ? 1.472 -26.625 -30.812 1 98.12 520 TRP B C 1
ATOM 11612 O O . TRP B 1 520 ? 1.268 -26.219 -29.656 1 98.12 520 TRP B O 1
ATOM 11622 N N . THR B 1 521 ? 2.705 -26.5 -31.375 1 97.81 521 THR B N 1
ATOM 11623 C CA . THR B 1 521 ? 3.863 -26.094 -30.578 1 97.81 521 THR B CA 1
ATOM 11624 C C . THR B 1 521 ? 4.277 -24.672 -30.922 1 97.81 521 THR B C 1
ATOM 11626 O O . THR B 1 521 ? 4.906 -23.984 -30.109 1 97.81 521 THR B O 1
ATOM 11629 N N . LYS B 1 522 ? 3.895 -24.188 -32.094 1 97.06 522 LYS B N 1
ATOM 11630 C CA . LYS B 1 522 ? 4.41 -22.906 -32.562 1 97.06 522 LYS B CA 1
ATOM 11631 C C . LYS B 1 522 ? 3.363 -21.797 -32.438 1 97.06 522 LYS B C 1
ATOM 11633 O O . LYS B 1 522 ? 3.594 -20.656 -32.844 1 97.06 522 LYS B O 1
ATOM 11638 N N . GLN B 1 523 ? 2.227 -22.078 -31.859 1 95.94 523 GLN B N 1
ATOM 11639 C CA . GLN B 1 523 ? 1.236 -21.047 -31.547 1 95.94 523 GLN B CA 1
ATOM 11640 C C . GLN B 1 523 ? 0.533 -21.359 -30.234 1 95.94 523 GLN B C 1
ATOM 11642 O O . GLN B 1 523 ? 0.516 -22.5 -29.781 1 95.94 523 GLN B O 1
ATOM 11647 N N . MET B 1 524 ? 0.062 -20.266 -29.609 1 96.19 524 MET B N 1
ATOM 11648 C CA . MET B 1 524 ? -0.664 -20.406 -28.359 1 96.19 524 MET B CA 1
ATOM 11649 C C . MET B 1 524 ? -2.115 -20.797 -28.609 1 96.19 524 MET B C 1
ATOM 11651 O O . MET B 1 524 ? -2.602 -20.703 -29.734 1 96.19 524 MET B O 1
ATOM 11655 N N . GLY B 1 525 ? -2.766 -21.297 -27.531 1 97.44 525 GLY B N 1
ATOM 11656 C CA . GLY B 1 525 ? -4.188 -21.594 -27.609 1 97.44 525 GLY B CA 1
ATOM 11657 C C . GLY B 1 525 ? -4.484 -23 -28.078 1 97.44 525 GLY B C 1
ATOM 11658 O O . GLY B 1 525 ? -3.572 -23.828 -28.219 1 97.44 525 GLY B O 1
ATOM 11659 N N . TYR B 1 526 ? -5.789 -23.281 -28.266 1 98.31 526 TYR B N 1
ATOM 11660 C CA . TYR B 1 526 ? -6.34 -24.547 -28.75 1 98.31 526 TYR B CA 1
ATOM 11661 C C . TYR B 1 526 ? -7.73 -24.344 -29.344 1 98.31 526 TYR B C 1
ATOM 11663 O O . TYR B 1 526 ? -8.383 -23.328 -29.078 1 98.31 526 TYR B O 1
ATOM 11671 N N . PRO B 1 527 ? -8.148 -25.25 -30.156 1 98.12 527 PRO B N 1
ATOM 11672 C CA . PRO B 1 527 ? -9.422 -25.047 -30.859 1 98.12 527 PRO B CA 1
ATOM 11673 C C . PRO B 1 527 ? -10.609 -25.609 -30.062 1 98.12 527 PRO B C 1
ATOM 11675 O O . PRO B 1 527 ? -10.43 -26.453 -29.188 1 98.12 527 PRO B O 1
ATOM 11678 N N . VAL B 1 528 ? -11.758 -25.078 -30.328 1 98.12 528 VAL B N 1
ATOM 11679 C CA . VAL B 1 528 ? -13.039 -25.703 -30.031 1 98.12 528 VAL B CA 1
ATOM 11680 C C . VAL B 1 528 ? -13.688 -26.203 -31.328 1 98.12 528 VAL B C 1
ATOM 11682 O O . VAL B 1 528 ? -13.742 -25.469 -32.312 1 98.12 528 VAL B O 1
ATOM 11685 N N . LEU B 1 529 ? -14.016 -27.453 -31.375 1 98.12 529 LEU B N 1
ATOM 11686 C CA . LEU B 1 529 ? -14.703 -28.062 -32.5 1 98.12 529 LEU B CA 1
ATOM 11687 C C . LEU B 1 529 ? -16.219 -27.969 -32.344 1 98.12 529 LEU B C 1
ATOM 11689 O O . LEU B 1 529 ? -16.75 -28.359 -31.297 1 98.12 529 LEU B O 1
ATOM 11693 N N . ASP B 1 530 ? -16.844 -27.516 -33.344 1 96.75 530 ASP B N 1
ATOM 11694 C CA . ASP B 1 530 ? -18.297 -27.469 -33.344 1 96.75 530 ASP B CA 1
ATOM 11695 C C . ASP B 1 530 ? -18.891 -28.594 -34.219 1 96.75 530 ASP B C 1
ATOM 11697 O O . ASP B 1 530 ? -18.562 -28.719 -35.406 1 96.75 530 ASP B O 1
ATOM 11701 N N . LEU B 1 531 ? -19.672 -29.359 -33.562 1 94.44 531 LEU B N 1
ATOM 11702 C CA . LEU B 1 531 ? -20.344 -30.453 -34.25 1 94.44 531 LEU B CA 1
ATOM 11703 C C . LEU B 1 531 ? -21.719 -30.016 -34.781 1 94.44 531 LEU B C 1
ATOM 11705 O O . LEU B 1 531 ? -22.531 -29.516 -34 1 94.44 531 LEU B O 1
ATOM 11709 N N . SER B 1 532 ? -21.922 -30.188 -36.031 1 90.31 532 SER B N 1
ATOM 11710 C CA . SER B 1 532 ? -23.203 -29.875 -36.625 1 90.31 532 SER B CA 1
ATOM 11711 C C . SER B 1 532 ? -23.719 -31.031 -37.5 1 90.31 532 SER B C 1
ATOM 11713 O O . SER B 1 532 ? -22.922 -31.688 -38.188 1 90.31 532 SER B O 1
ATOM 11715 N N . THR B 1 533 ? -24.984 -31.281 -37.344 1 88.19 533 THR B N 1
ATOM 11716 C CA . THR B 1 533 ? -25.609 -32.312 -38.156 1 88.19 533 THR B CA 1
ATOM 11717 C C . THR B 1 533 ? -26.719 -31.719 -39.031 1 88.19 533 THR B C 1
ATOM 11719 O O . THR B 1 533 ? -27.625 -31.031 -38.5 1 88.19 533 THR B O 1
ATOM 11722 N N . ALA B 1 534 ? -26.562 -31.812 -40.312 1 83.19 534 ALA B N 1
ATOM 11723 C CA . ALA B 1 534 ? -27.609 -31.422 -41.25 1 83.19 534 ALA B CA 1
ATOM 11724 C C . ALA B 1 534 ? -28.062 -32.625 -42.094 1 83.19 534 ALA B C 1
ATOM 11726 O O . ALA B 1 534 ? -27.312 -33.125 -42.938 1 83.19 534 ALA B O 1
ATOM 11727 N N . GLY B 1 535 ? -29.266 -33.094 -41.938 1 80.69 535 GLY B N 1
ATOM 11728 C CA . GLY B 1 535 ? -29.75 -34.312 -42.625 1 80.69 535 GLY B CA 1
ATOM 11729 C C . GLY B 1 535 ? -28.984 -35.562 -42.219 1 80.69 535 GLY B C 1
ATOM 11730 O O . GLY B 1 535 ? -29.016 -35.969 -41.062 1 80.69 535 GLY B O 1
ATOM 11731 N N . THR B 1 536 ? -28.266 -36.031 -43.25 1 82.31 536 THR B N 1
ATOM 11732 C CA . THR B 1 536 ? -27.516 -37.281 -43 1 82.31 536 THR B CA 1
ATOM 11733 C C . THR B 1 536 ? -26.016 -36.969 -42.844 1 82.31 536 THR B C 1
ATOM 11735 O O . THR B 1 536 ? -25.234 -37.875 -42.562 1 82.31 536 THR B O 1
ATOM 11738 N N . GLU B 1 537 ? -25.75 -35.719 -42.938 1 88.62 537 GLU B N 1
ATOM 11739 C CA . GLU B 1 537 ? -24.328 -35.375 -42.906 1 88.62 537 GLU B CA 1
ATOM 11740 C C . GLU B 1 537 ? -23.984 -34.688 -41.562 1 88.62 537 GLU B C 1
ATOM 11742 O O . GLU B 1 537 ? -24.703 -33.812 -41.094 1 88.62 537 GLU B O 1
ATOM 11747 N N . THR B 1 538 ? -22.922 -35.25 -40.969 1 92.38 538 THR B N 1
ATOM 11748 C CA . THR B 1 538 ? -22.375 -34.656 -39.75 1 92.38 538 THR B CA 1
ATOM 11749 C C . THR B 1 538 ? -20.984 -34.094 -40 1 92.38 538 THR B C 1
ATOM 11751 O O . THR B 1 538 ? -20.141 -34.781 -40.594 1 92.38 538 THR B O 1
ATOM 11754 N N . LYS B 1 539 ? -20.766 -32.844 -39.625 1 94.94 539 LYS B N 1
ATOM 11755 C CA . LYS B 1 539 ? -19.484 -32.219 -39.906 1 94.94 539 LYS B CA 1
ATOM 11756 C C . LYS B 1 539 ? -18.938 -31.5 -38.656 1 94.94 539 LYS B C 1
ATOM 11758 O O . LYS B 1 539 ? -19.688 -31.188 -37.75 1 94.94 539 LYS B O 1
ATOM 11763 N N . LEU B 1 540 ? -17.562 -31.297 -38.656 1 96.69 540 LEU B N 1
ATOM 11764 C CA . LEU B 1 540 ? -16.844 -30.547 -37.656 1 96.69 540 LEU B CA 1
ATOM 11765 C C . LEU B 1 540 ? -16.234 -29.266 -38.219 1 96.69 540 LEU B C 1
ATOM 11767 O O . LEU B 1 540 ? -15.742 -29.266 -39.344 1 96.69 540 LEU B O 1
ATOM 11771 N N . THR B 1 541 ? -16.359 -28.219 -37.5 1 97.38 541 THR B N 1
ATOM 11772 C CA . THR B 1 541 ? -15.617 -26.984 -37.75 1 97.38 541 THR B CA 1
ATOM 11773 C C . THR B 1 541 ? -14.75 -26.625 -36.562 1 97.38 541 THR B C 1
ATOM 11775 O O . THR B 1 541 ? -14.969 -27.125 -35.438 1 97.38 541 THR B O 1
ATOM 11778 N N . GLN B 1 542 ? -13.656 -25.844 -36.75 1 97.44 542 GLN B N 1
ATOM 11779 C CA . GLN B 1 542 ? -12.797 -25.469 -35.625 1 97.44 542 GLN B CA 1
ATOM 11780 C C . GLN B 1 542 ? -12.641 -23.953 -35.562 1 97.44 542 GLN B C 1
ATOM 11782 O O . GLN B 1 542 ? -12.664 -23.25 -36.562 1 97.44 542 GLN B O 1
ATOM 11787 N N . ARG B 1 543 ? -12.516 -23.422 -34.406 1 96.44 543 ARG B N 1
ATOM 11788 C CA . ARG B 1 543 ? -12.133 -22.031 -34.125 1 96.44 543 ARG B CA 1
ATOM 11789 C C . ARG B 1 543 ? -11.32 -21.953 -32.812 1 96.44 543 ARG B C 1
ATOM 11791 O O . ARG B 1 543 ? -11.414 -22.828 -31.969 1 96.44 543 ARG B O 1
ATOM 11798 N N . ARG B 1 544 ? -10.5 -20.859 -32.656 1 97.69 544 ARG B N 1
ATOM 11799 C CA . ARG B 1 544 ? -9.719 -20.641 -31.438 1 97.69 544 ARG B CA 1
ATOM 11800 C C . ARG B 1 544 ? -10.633 -20.438 -30.234 1 97.69 544 ARG B C 1
ATOM 11802 O O . ARG B 1 544 ? -11.578 -19.656 -30.297 1 97.69 544 ARG B O 1
ATOM 11809 N N . PHE B 1 545 ? -10.445 -21.172 -29.203 1 98 545 PHE B N 1
ATOM 11810 C CA . PHE B 1 545 ? -11.195 -21 -27.969 1 98 545 PHE B CA 1
ATOM 11811 C C . PHE B 1 545 ? -10.547 -19.953 -27.078 1 98 545 PHE B C 1
ATOM 11813 O O . PHE B 1 545 ? -9.359 -20.047 -26.766 1 98 545 PHE B O 1
ATOM 11820 N N . LEU B 1 546 ? -11.289 -18.938 -26.641 1 97.31 546 LEU B N 1
ATOM 11821 C CA . LEU B 1 546 ? -10.867 -17.922 -25.688 1 97.31 546 LEU B CA 1
ATOM 11822 C C . LEU B 1 546 ? -11.906 -17.75 -24.594 1 97.31 546 LEU B C 1
ATOM 11824 O O . LEU B 1 546 ? -13.109 -17.891 -24.828 1 97.31 546 LEU B O 1
ATOM 11828 N N . LEU B 1 547 ? -11.508 -17.453 -23.406 1 95.5 547 LEU B N 1
ATOM 11829 C CA . LEU B 1 547 ? -12.406 -17.25 -22.266 1 95.5 547 LEU B CA 1
ATOM 11830 C C . LEU B 1 547 ? -13.117 -15.906 -22.391 1 95.5 547 LEU B C 1
ATOM 11832 O O . LEU B 1 547 ? -14.25 -15.75 -21.922 1 95.5 547 LEU B O 1
ATOM 11836 N N . ASP B 1 548 ? -12.422 -14.953 -22.953 1 94 548 ASP B N 1
ATOM 11837 C CA . ASP B 1 548 ? -13.039 -13.664 -23.234 1 94 548 ASP B CA 1
ATOM 11838 C C . ASP B 1 548 ? -13.852 -13.711 -24.531 1 94 548 ASP B C 1
ATOM 11840 O O . ASP B 1 548 ? -13.281 -13.75 -25.625 1 94 548 ASP B O 1
ATOM 11844 N N . PRO B 1 549 ? -15.141 -13.641 -24.422 1 91.75 549 PRO B N 1
ATOM 11845 C CA . PRO B 1 549 ? -15.961 -13.758 -25.625 1 91.75 549 PRO B CA 1
ATOM 11846 C C . PRO B 1 549 ? -15.812 -12.555 -26.562 1 91.75 549 PRO B C 1
ATOM 11848 O O . PRO B 1 549 ? -16.141 -12.641 -27.734 1 91.75 549 PRO B O 1
ATOM 11851 N N . ASN B 1 550 ? -15.258 -11.492 -26.047 1 91.5 550 ASN B N 1
ATOM 11852 C CA . ASN B 1 550 ? -15.148 -10.266 -26.844 1 91.5 550 ASN B CA 1
ATOM 11853 C C . ASN B 1 550 ? -13.734 -10.086 -27.391 1 91.5 550 ASN B C 1
ATOM 11855 O O . ASN B 1 550 ? -13.469 -9.117 -28.109 1 91.5 550 ASN B O 1
ATOM 11859 N N . ALA B 1 551 ? -12.875 -11.008 -27.062 1 93.5 551 ALA B N 1
ATOM 11860 C CA . ALA B 1 551 ? -11.492 -10.891 -27.516 1 93.5 551 ALA B CA 1
ATOM 11861 C C . ALA B 1 551 ? -11.383 -11.156 -29.016 1 93.5 551 ALA B C 1
ATOM 11863 O O . ALA B 1 551 ? -12.164 -11.93 -29.578 1 93.5 551 ALA B O 1
ATOM 11864 N N . ASP B 1 552 ? -10.445 -10.445 -29.641 1 93.62 552 ASP B N 1
ATOM 11865 C CA . ASP B 1 552 ? -10.102 -10.711 -31.031 1 93.62 552 ASP B CA 1
ATOM 11866 C C . ASP B 1 552 ? -9.312 -12.016 -31.172 1 93.62 552 ASP B C 1
ATOM 11868 O O . ASP B 1 552 ? -8.156 -12.086 -30.766 1 93.62 552 ASP B O 1
ATOM 11872 N N . THR B 1 553 ? -9.867 -13.047 -31.781 1 93.94 553 THR B N 1
ATOM 11873 C CA . THR B 1 553 ? -9.312 -14.391 -31.844 1 93.94 553 THR B CA 1
ATOM 11874 C C . THR B 1 553 ? -8.07 -14.422 -32.75 1 93.94 553 THR B C 1
ATOM 11876 O O . THR B 1 553 ? -7.32 -15.398 -32.719 1 93.94 553 THR B O 1
ATOM 11879 N N . THR B 1 554 ? -7.812 -13.32 -33.438 1 94.5 554 THR B N 1
ATOM 11880 C CA . THR B 1 554 ? -6.676 -13.289 -34.344 1 94.5 554 THR B CA 1
ATOM 11881 C C . THR B 1 554 ? -5.461 -12.656 -33.656 1 94.5 554 THR B C 1
ATOM 11883 O O . THR B 1 554 ? -4.367 -12.648 -34.219 1 94.5 554 THR B O 1
ATOM 11886 N N . GLN B 1 555 ? -5.723 -12.133 -32.5 1 92.56 555 GLN B N 1
ATOM 11887 C CA . GLN B 1 555 ? -4.637 -11.469 -31.812 1 92.56 555 GLN B CA 1
ATOM 11888 C C . GLN B 1 555 ? -4.145 -12.312 -30.625 1 92.56 555 GLN B C 1
ATOM 11890 O O . GLN B 1 555 ? -4.941 -12.977 -29.969 1 92.56 555 GLN B O 1
ATOM 11895 N N . PRO B 1 556 ? -2.885 -12.164 -30.281 1 93 556 PRO B N 1
ATOM 11896 C CA . PRO B 1 556 ? -1.815 -11.664 -31.141 1 93 556 PRO B CA 1
ATOM 11897 C C . PRO B 1 556 ? -1.683 -12.461 -32.438 1 93 556 PRO B C 1
ATOM 11899 O O . PRO B 1 556 ? -2.135 -13.609 -32.5 1 93 556 PRO B O 1
ATOM 11902 N N . PRO B 1 557 ? -1.05 -11.938 -33.438 1 94.06 557 PRO B N 1
ATOM 11903 C CA . PRO B 1 557 ? -0.999 -12.648 -34.719 1 94.06 557 PRO B CA 1
ATOM 11904 C C . PRO B 1 557 ? -0.15 -13.914 -34.656 1 94.06 557 PRO B C 1
ATOM 11906 O O . PRO B 1 557 ? 0.86 -13.953 -33.938 1 94.06 557 PRO B O 1
ATOM 11909 N N . SER B 1 558 ? -0.6 -14.953 -35.344 1 94.88 558 SER B N 1
ATOM 11910 C CA . SER B 1 558 ? 0.115 -16.219 -35.5 1 94.88 558 SER B CA 1
ATOM 11911 C C . SER B 1 558 ? 0.281 -16.547 -36.969 1 94.88 558 SER B C 1
ATOM 11913 O O . SER B 1 558 ? -0.634 -16.344 -37.781 1 94.88 558 SER B O 1
ATOM 11915 N N . PRO B 1 559 ? 1.471 -16.984 -37.344 1 92.19 559 PRO B N 1
ATOM 11916 C CA . PRO B 1 559 ? 1.651 -17.406 -38.719 1 92.19 559 PRO B CA 1
ATOM 11917 C C . PRO B 1 559 ? 0.734 -18.562 -39.125 1 92.19 559 PRO B C 1
ATOM 11919 O O . PRO B 1 559 ? 0.518 -18.812 -40.312 1 92.19 559 PRO B O 1
ATOM 11922 N N . LEU B 1 560 ? 0.135 -19.25 -38.188 1 96.38 560 LEU B N 1
ATOM 11923 C CA . LEU B 1 560 ? -0.728 -20.406 -38.438 1 96.38 560 LEU B CA 1
ATOM 11924 C C . LEU B 1 560 ? -2.197 -20.016 -38.312 1 96.38 560 LEU B C 1
ATOM 11926 O O . LEU B 1 560 ? -3.08 -20.875 -38.406 1 96.38 560 LEU B O 1
ATOM 11930 N N . SER B 1 561 ? -2.469 -18.766 -38.062 1 96.06 561 SER B N 1
ATOM 11931 C CA . SER B 1 561 ? -3.791 -18.156 -38.062 1 96.06 561 SER B CA 1
ATOM 11932 C C . SER B 1 561 ? -4.711 -18.844 -37.062 1 96.06 561 SER B C 1
ATOM 11934 O O . SER B 1 561 ? -5.922 -18.938 -37.281 1 96.06 561 SER B O 1
ATOM 11936 N N . TYR B 1 562 ? -4.102 -19.5 -36.094 1 97.38 562 TYR B N 1
ATOM 11937 C CA . TYR B 1 562 ? -4.828 -20.172 -35.031 1 97.38 562 TYR B CA 1
ATOM 11938 C C . TYR B 1 562 ? -5.727 -21.266 -35.594 1 97.38 562 TYR B C 1
ATOM 11940 O O . TYR B 1 562 ? -6.898 -21.375 -35.25 1 97.38 562 TYR B O 1
ATOM 11948 N N . LYS B 1 563 ? -5.176 -21.984 -36.531 1 97.75 563 LYS B N 1
ATOM 11949 C CA . LYS B 1 563 ? -5.734 -23.219 -37.062 1 97.75 563 LYS B CA 1
ATOM 11950 C C . LYS B 1 563 ? -4.82 -24.406 -36.781 1 97.75 563 LYS B C 1
ATOM 11952 O O . LYS B 1 563 ? -3.594 -24.266 -36.812 1 97.75 563 LYS B O 1
ATOM 11957 N N . TRP B 1 564 ? -5.445 -25.531 -36.562 1 98.38 564 TRP B N 1
ATOM 11958 C CA . TRP B 1 564 ? -4.68 -26.703 -36.156 1 98.38 564 TRP B CA 1
ATOM 11959 C C . TRP B 1 564 ? -5.016 -27.906 -37.062 1 98.38 564 TRP B C 1
ATOM 11961 O O . TRP B 1 564 ? -6.121 -27.984 -37.594 1 98.38 564 TRP B O 1
ATOM 11971 N N . THR B 1 565 ? -4.07 -28.734 -37.281 1 98.31 565 THR B N 1
ATOM 11972 C CA . THR B 1 565 ? -4.332 -30.078 -37.781 1 98.31 565 THR B CA 1
ATOM 11973 C C . THR B 1 565 ? -4.559 -31.047 -36.625 1 98.31 565 THR B C 1
ATOM 11975 O O . THR B 1 565 ? -3.676 -31.234 -35.781 1 98.31 565 THR B O 1
ATOM 11978 N N . ILE B 1 566 ? -5.758 -31.641 -36.625 1 98.25 566 ILE B N 1
ATOM 11979 C CA . ILE B 1 566 ? -6.227 -32.281 -35.375 1 98.25 566 ILE B CA 1
ATOM 11980 C C . ILE B 1 566 ? -6.504 -33.75 -35.656 1 98.25 566 ILE B C 1
ATOM 11982 O O . ILE B 1 566 ? -7.344 -34.094 -36.5 1 98.25 566 ILE B O 1
ATOM 11986 N N . PRO B 1 567 ? -5.797 -34.656 -34.938 1 97 567 PRO B N 1
ATOM 11987 C CA . PRO B 1 567 ? -6.27 -36.031 -34.906 1 97 567 PRO B CA 1
ATOM 11988 C C . PRO B 1 567 ? -7.555 -36.219 -34.094 1 97 567 PRO B C 1
ATOM 11990 O O . PRO B 1 567 ? -7.52 -36.219 -32.875 1 97 567 PRO B O 1
ATOM 11993 N N . VAL B 1 568 ? -8.672 -36.406 -34.781 1 97 568 VAL B N 1
ATOM 11994 C CA . VAL B 1 568 ? -9.977 -36.5 -34.125 1 97 568 VAL B CA 1
ATOM 11995 C C . VAL B 1 568 ? -10.391 -37.969 -33.969 1 97 568 VAL B C 1
ATOM 11997 O O . VAL B 1 568 ? -10.391 -38.719 -34.938 1 97 568 VAL B O 1
ATOM 12000 N N . LYS B 1 569 ? -10.648 -38.312 -32.719 1 95.38 569 LYS B N 1
ATOM 12001 C CA . LYS B 1 569 ? -11.234 -39.625 -32.438 1 95.38 569 LYS B CA 1
ATOM 12002 C C . LYS B 1 569 ? -12.688 -39.5 -31.984 1 95.38 569 LYS B C 1
ATOM 12004 O O . LYS B 1 569 ? -13.039 -38.562 -31.266 1 95.38 569 LYS B O 1
ATOM 12009 N N . TRP B 1 570 ? -13.508 -40.406 -32.531 1 94.62 570 TRP B N 1
ATOM 12010 C CA . TRP B 1 570 ? -14.898 -40.344 -32.094 1 94.62 570 TRP B CA 1
ATOM 12011 C C . TRP B 1 570 ? -15.469 -41.75 -31.906 1 94.62 570 TRP B C 1
ATOM 12013 O O . TRP B 1 570 ? -14.938 -42.719 -32.438 1 94.62 570 TRP B O 1
ATOM 12023 N N . HIS B 1 571 ? -16.391 -41.812 -31.031 1 94.62 571 HIS B N 1
ATOM 12024 C CA . HIS B 1 571 ? -17.109 -43.031 -30.672 1 94.62 571 HIS B CA 1
ATOM 12025 C C . HIS B 1 571 ? -18.625 -42.875 -30.844 1 94.62 571 HIS B C 1
ATOM 12027 O O . HIS B 1 571 ? -19.172 -41.812 -30.5 1 94.62 571 HIS B O 1
ATOM 12033 N N . SER B 1 572 ? -19.266 -43.844 -31.5 1 93 572 SER B N 1
ATOM 12034 C CA . SER B 1 572 ? -20.719 -43.844 -31.609 1 93 572 SER B CA 1
ATOM 12035 C C . SER B 1 572 ? -21.344 -44.844 -30.641 1 93 572 SER B C 1
ATOM 12037 O O . SER B 1 572 ? -20.859 -45.969 -30.5 1 93 572 SER B O 1
ATOM 12039 N N . VAL B 1 573 ? -22.391 -44.5 -29.938 1 91.12 573 VAL B N 1
ATOM 12040 C CA . VAL B 1 573 ? -22.938 -45.219 -28.781 1 91.12 573 VAL B CA 1
ATOM 12041 C C . VAL B 1 573 ? -23.719 -46.438 -29.266 1 91.12 573 VAL B C 1
ATOM 12043 O O . VAL B 1 573 ? -23.562 -47.531 -28.734 1 91.12 573 VAL B O 1
ATOM 12046 N N . ASP B 1 574 ? -24.516 -46.281 -30.328 1 89.56 574 ASP B N 1
ATOM 12047 C CA . ASP B 1 574 ? -25.406 -47.344 -30.734 1 89.56 574 ASP B CA 1
ATOM 12048 C C . ASP B 1 574 ? -24.656 -48.406 -31.531 1 89.56 574 ASP B C 1
ATOM 12050 O O . ASP B 1 574 ? -24.859 -49.625 -31.328 1 89.56 574 ASP B O 1
ATOM 12054 N N . SER B 1 575 ? -23.781 -47.969 -32.406 1 92.88 575 SER B N 1
ATOM 12055 C CA . SER B 1 575 ? -23.094 -48.906 -33.25 1 92.88 575 SER B CA 1
ATOM 12056 C C . SER B 1 575 ? -21.75 -49.312 -32.656 1 92.88 575 SER B C 1
ATOM 12058 O O . SER B 1 575 ? -21.109 -50.25 -33.125 1 92.88 575 SER B O 1
ATOM 12060 N N . ASN B 1 576 ? -21.312 -48.656 -31.719 1 92.12 576 ASN B N 1
ATOM 12061 C CA . ASN B 1 576 ? -20.047 -48.906 -31.031 1 92.12 576 ASN B CA 1
ATOM 12062 C C . ASN B 1 576 ? -18.875 -48.812 -31.984 1 92.12 576 ASN B C 1
ATOM 12064 O O . ASN B 1 576 ? -17.906 -49.562 -31.891 1 92.12 576 ASN B O 1
ATOM 12068 N N . LYS B 1 577 ? -18.984 -47.875 -32.906 1 93 577 LYS B N 1
ATOM 12069 C CA . LYS B 1 577 ? -17.891 -47.562 -33.812 1 93 577 LYS B CA 1
ATOM 12070 C C . LYS B 1 577 ? -16.859 -46.656 -33.156 1 93 577 LYS B C 1
ATOM 12072 O O . LYS B 1 577 ? -17.234 -45.719 -32.469 1 93 577 LYS B O 1
ATOM 12077 N N . ASN B 1 578 ? -15.57 -47.062 -33.219 1 93.25 578 ASN B N 1
ATOM 12078 C CA . ASN B 1 578 ? -14.453 -46.219 -32.875 1 93.25 578 ASN B CA 1
ATOM 12079 C C . ASN B 1 578 ? -13.625 -45.812 -34.094 1 93.25 578 ASN B C 1
ATOM 12081 O O . ASN B 1 578 ? -13.07 -46.688 -34.75 1 93.25 578 ASN B O 1
ATOM 12085 N N . MET B 1 579 ? -13.617 -44.562 -34.406 1 93.81 579 MET B N 1
ATOM 12086 C CA . MET B 1 579 ? -12.969 -44.094 -35.625 1 93.81 579 MET B CA 1
ATOM 12087 C C . MET B 1 579 ? -11.992 -42.969 -35.344 1 93.81 579 MET B C 1
ATOM 12089 O O . MET B 1 579 ? -12.117 -42.281 -34.312 1 93.81 579 MET B O 1
ATOM 12093 N N . SER B 1 580 ? -10.891 -42.875 -36.156 1 93.94 580 SER B N 1
ATOM 12094 C CA . SER B 1 580 ? -9.922 -41.781 -36.125 1 93.94 580 SER B CA 1
ATOM 12095 C C . SER B 1 580 ? -9.805 -41.094 -37.469 1 93.94 580 SER B C 1
ATOM 12097 O O . SER B 1 580 ? -9.68 -41.781 -38.5 1 93.94 580 SER B O 1
ATOM 12099 N N . ILE B 1 581 ? -9.93 -39.812 -37.5 1 94.69 581 ILE B N 1
ATOM 12100 C CA . ILE B 1 581 ? -9.789 -39.031 -38.719 1 94.69 581 ILE B CA 1
ATOM 12101 C C . ILE B 1 581 ? -8.867 -37.844 -38.5 1 94.69 581 ILE B C 1
ATOM 12103 O O . ILE B 1 581 ? -8.703 -37.406 -37.344 1 94.69 581 ILE B O 1
ATOM 12107 N N . MET B 1 582 ? -8.18 -37.375 -39.594 1 96.06 582 MET B N 1
ATOM 12108 C CA . MET B 1 582 ? -7.352 -36.188 -39.5 1 96.06 582 MET B CA 1
ATOM 12109 C C . MET B 1 582 ? -8.094 -34.969 -40.031 1 96.06 582 MET B C 1
ATOM 12111 O O . MET B 1 582 ? -8.508 -34.938 -41.188 1 96.06 582 MET B O 1
ATOM 12115 N N . PHE B 1 583 ? -8.406 -34.031 -39.094 1 97.44 583 PHE B N 1
ATOM 12116 C CA . PHE B 1 583 ? -8.953 -32.75 -39.5 1 97.44 583 PHE B CA 1
ATOM 12117 C C . PHE B 1 583 ? -7.844 -31.766 -39.844 1 97.44 583 PHE B C 1
ATOM 12119 O O . PHE B 1 583 ? -7.184 -31.219 -38.938 1 97.44 583 PHE B O 1
ATOM 12126 N N . ASN B 1 584 ? -7.645 -31.469 -41.125 1 96.75 584 ASN B N 1
ATOM 12127 C CA . ASN B 1 584 ? -6.539 -30.656 -41.594 1 96.75 584 ASN B CA 1
ATOM 12128 C C . ASN B 1 584 ? -6.812 -29.172 -41.438 1 96.75 584 ASN B C 1
ATOM 12130 O O . ASN B 1 584 ? -7.918 -28.703 -41.688 1 96.75 584 ASN B O 1
ATOM 12134 N N . LYS B 1 585 ? -5.805 -28.453 -41.062 1 95.81 585 LYS B N 1
ATOM 12135 C CA . LYS B 1 585 ? -5.922 -27.031 -40.781 1 95.81 585 LYS B CA 1
ATOM 12136 C C . LYS B 1 585 ? -6.375 -26.281 -42.031 1 95.81 585 LYS B C 1
ATOM 12138 O O . LYS B 1 585 ? -6.984 -25.203 -41.938 1 95.81 585 LYS B O 1
ATOM 12143 N N . SER B 1 586 ? -6.094 -26.797 -43.188 1 94.56 586 SER B N 1
ATOM 12144 C CA . SER B 1 586 ? -6.406 -26.125 -44.438 1 94.56 586 SER B CA 1
ATOM 12145 C C . SER B 1 586 ? -7.879 -26.281 -44.812 1 94.56 586 SER B C 1
ATOM 12147 O O . SER B 1 586 ? -8.391 -25.578 -45.688 1 94.56 586 SER B O 1
ATOM 12149 N N . SER B 1 587 ? -8.594 -27.172 -44.125 1 95.12 587 SER B N 1
ATOM 12150 C CA . SER B 1 587 ? -10.008 -27.406 -44.438 1 95.12 587 SER B CA 1
ATOM 12151 C C . SER B 1 587 ? -10.906 -26.625 -43.469 1 95.12 587 SER B C 1
ATOM 12153 O O . SER B 1 587 ? -10.719 -26.672 -42.25 1 95.12 587 SER B O 1
ATOM 12155 N N . PRO B 1 588 ? -11.852 -25.984 -44.062 1 92.75 588 PRO B N 1
ATOM 12156 C CA . PRO B 1 588 ? -12.766 -25.234 -43.219 1 92.75 588 PRO B CA 1
ATOM 12157 C C . PRO B 1 588 ? -13.664 -26.156 -42.375 1 92.75 588 PRO B C 1
ATOM 12159 O O . PRO B 1 588 ? -14.125 -25.766 -41.312 1 92.75 588 PRO B O 1
ATOM 12162 N N . GLU B 1 589 ? -13.93 -27.297 -42.906 1 95.25 589 GLU B N 1
ATOM 12163 C CA . GLU B 1 589 ? -14.773 -28.281 -42.219 1 95.25 589 GLU B CA 1
ATOM 12164 C C . GLU B 1 589 ? -14.312 -29.703 -42.5 1 95.25 589 GLU B C 1
ATOM 12166 O O . GLU B 1 589 ? -13.602 -29.953 -43.469 1 95.25 589 GLU B O 1
ATOM 12171 N N . GLN B 1 590 ? -14.641 -30.609 -41.594 1 95.56 590 GLN B N 1
ATOM 12172 C CA . GLN B 1 590 ? -14.344 -32.031 -41.719 1 95.56 590 GLN B CA 1
ATOM 12173 C C . GLN B 1 590 ? -15.617 -32.875 -41.625 1 95.56 590 GLN B C 1
ATOM 12175 O O . GLN B 1 590 ? -16.266 -32.875 -40.562 1 95.56 590 GLN B O 1
ATOM 12180 N N . VAL B 1 591 ? -15.961 -33.562 -42.656 1 94.44 591 VAL B N 1
ATOM 12181 C CA . VAL B 1 591 ? -17.156 -34.406 -42.688 1 94.44 591 VAL B CA 1
ATOM 12182 C C . VAL B 1 591 ? -16.828 -35.75 -42.031 1 94.44 591 VAL B C 1
ATOM 12184 O O . VAL B 1 591 ? -15.766 -36.344 -42.281 1 94.44 591 VAL B O 1
ATOM 12187 N N . LEU B 1 592 ? -17.703 -36.188 -41.156 1 94.31 592 LEU B N 1
ATOM 12188 C CA . LEU B 1 592 ? -17.594 -37.531 -40.594 1 94.31 592 LEU B CA 1
ATOM 12189 C C . LEU B 1 592 ? -18.297 -38.531 -41.469 1 94.31 592 LEU B C 1
ATOM 12191 O O . LEU B 1 592 ? -19.438 -38.938 -41.188 1 94.31 592 LEU B O 1
ATOM 12195 N N . ALA B 1 593 ? -17.656 -39.062 -42.438 1 88.38 593 ALA B N 1
ATOM 12196 C CA . ALA B 1 593 ? -18.25 -39.844 -43.531 1 88.38 593 ALA B CA 1
ATOM 12197 C C . ALA B 1 593 ? -18.797 -41.188 -43.031 1 88.38 593 ALA B C 1
ATOM 12199 O O . ALA B 1 593 ? -19.766 -41.719 -43.562 1 88.38 593 ALA B O 1
ATOM 12200 N N . ASP B 1 594 ? -18.266 -41.75 -42.062 1 87.69 594 ASP B N 1
ATOM 12201 C CA . ASP B 1 594 ? -18.641 -43.094 -41.594 1 87.69 594 ASP B CA 1
ATOM 12202 C C . ASP B 1 594 ? -19.656 -43.031 -40.438 1 87.69 594 ASP B C 1
ATOM 12204 O O . ASP B 1 594 ? -19.906 -44.031 -39.781 1 87.69 594 ASP B O 1
ATOM 12208 N N . TYR B 1 595 ? -20.125 -41.812 -40.219 1 90.94 595 TYR B N 1
ATOM 12209 C CA . TYR B 1 595 ? -21.094 -41.656 -39.156 1 90.94 595 TYR B CA 1
ATOM 12210 C C . TYR B 1 595 ? -22.484 -41.406 -39.719 1 90.94 595 TYR B C 1
ATOM 12212 O O . TYR B 1 595 ? -22.672 -40.5 -40.531 1 90.94 595 TYR B O 1
ATOM 12220 N N . PHE B 1 596 ? -23.406 -42.188 -39.281 1 88.69 596 PHE B N 1
ATOM 12221 C CA . PHE B 1 596 ? -24.812 -42.031 -39.625 1 88.69 596 PHE B CA 1
ATOM 12222 C C . PHE B 1 596 ? -25.688 -41.938 -38.375 1 88.69 596 PHE B C 1
ATOM 12224 O O . PHE B 1 596 ? -25.859 -42.938 -37.688 1 88.69 596 PHE B O 1
ATOM 12231 N N . PRO B 1 597 ? -26.359 -40.812 -38.125 1 87.56 597 PRO B N 1
ATOM 12232 C CA . PRO B 1 597 ? -27.094 -40.594 -36.875 1 87.56 597 PRO B CA 1
ATOM 12233 C C . PRO B 1 597 ? -28.156 -41.656 -36.625 1 87.56 597 PRO B C 1
ATOM 12235 O O . PRO B 1 597 ? -28.344 -42.094 -35.469 1 87.56 597 PRO B O 1
ATOM 12238 N N . ALA B 1 598 ? -28.828 -42.094 -37.625 1 86.19 598 ALA B N 1
ATOM 12239 C CA . ALA B 1 598 ? -29.938 -43 -37.5 1 86.19 598 ALA B CA 1
ATOM 122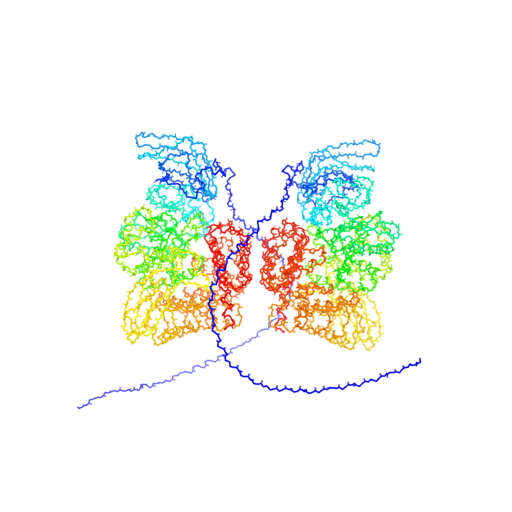40 C C . ALA B 1 598 ? -29.453 -44.375 -37.031 1 86.19 598 ALA B C 1
ATOM 12242 O O . ALA B 1 598 ? -30.109 -45.031 -36.219 1 86.19 598 ALA B O 1
ATOM 12243 N N . THR B 1 599 ? -28.344 -44.75 -37.469 1 90 599 THR B N 1
ATOM 12244 C CA . THR B 1 599 ? -27.828 -46.062 -37.156 1 90 599 THR B CA 1
ATOM 12245 C C . THR B 1 599 ? -26.797 -46 -36.031 1 90 599 THR B C 1
ATOM 12247 O O . THR B 1 599 ? -26.672 -46.938 -35.219 1 90 599 THR B O 1
ATOM 12250 N N . ASP B 1 600 ? -26.094 -44.938 -35.906 1 90.94 600 ASP B N 1
ATOM 12251 C CA . ASP B 1 600 ? -24.938 -44.875 -35.031 1 90.94 600 ASP B CA 1
ATOM 12252 C C . ASP B 1 600 ? -25.312 -44.219 -33.688 1 90.94 600 ASP B C 1
ATOM 12254 O O . ASP B 1 600 ? -24.609 -44.375 -32.688 1 90.94 600 ASP B O 1
ATOM 12258 N N . GLY B 1 601 ? -26.344 -43.5 -33.625 1 87.81 601 GLY B N 1
ATOM 12259 C CA . GLY B 1 601 ? -26.828 -42.906 -32.406 1 87.81 601 GLY B CA 1
ATOM 12260 C C . GLY B 1 601 ? -25.969 -41.75 -31.938 1 87.81 601 GLY B C 1
ATOM 12261 O O . GLY B 1 601 ? -25.453 -40.969 -32.75 1 87.81 601 GLY B O 1
ATOM 12262 N N . LEU B 1 602 ? -25.859 -41.656 -30.594 1 91.19 602 LEU B N 1
ATOM 12263 C CA . LEU B 1 602 ? -25.141 -40.562 -29.984 1 91.19 602 LEU B CA 1
ATOM 12264 C C . LEU B 1 602 ? -23.641 -40.656 -30.266 1 91.19 602 LEU B C 1
ATOM 12266 O O . LEU B 1 602 ? -23.062 -41.75 -30.219 1 91.19 602 LEU B O 1
ATOM 12270 N N . LEU B 1 603 ? -23.109 -39.5 -30.594 1 91.5 603 LEU B N 1
ATOM 12271 C CA . LEU B 1 603 ? -21.719 -39.406 -30.984 1 91.5 603 LEU B CA 1
ATOM 12272 C C . LEU B 1 603 ? -20.875 -38.75 -29.891 1 91.5 603 LEU B C 1
ATOM 12274 O O . LEU B 1 603 ? -21.25 -37.719 -29.375 1 91.5 603 LEU B O 1
ATOM 12278 N N . LYS B 1 604 ? -19.766 -39.469 -29.453 1 95.06 604 LYS B N 1
ATOM 12279 C CA . LYS B 1 604 ? -18.734 -38.875 -28.578 1 95.06 604 LYS B CA 1
ATOM 12280 C C . LYS B 1 604 ? -17.5 -38.5 -29.391 1 95.06 604 LYS B C 1
ATOM 12282 O O . LYS B 1 604 ? -16.734 -39.375 -29.812 1 95.06 604 LYS B O 1
ATOM 12287 N N . ILE B 1 605 ? -17.312 -37.188 -29.625 1 95.81 605 ILE B N 1
ATOM 12288 C CA . ILE B 1 605 ? -16.094 -36.656 -30.234 1 95.81 605 ILE B CA 1
ATOM 12289 C C . ILE B 1 605 ? -15.016 -36.5 -29.156 1 95.81 605 ILE B C 1
ATOM 12291 O O . ILE B 1 605 ? -15.32 -36.156 -28.016 1 95.81 605 ILE B O 1
ATOM 12295 N N . ASN B 1 606 ? -13.727 -36.719 -29.516 1 97.25 606 ASN B N 1
ATOM 12296 C CA . ASN B 1 606 ? -12.586 -36.75 -28.609 1 97.25 606 ASN B CA 1
ATOM 12297 C C . ASN B 1 606 ? -12.664 -37.906 -27.625 1 97.25 606 ASN B C 1
ATOM 12299 O O . ASN B 1 606 ? -12.586 -37.719 -26.406 1 97.25 606 ASN B O 1
ATOM 12303 N N . ASN B 1 607 ? -12.875 -39.031 -28.203 1 95.62 607 ASN B N 1
ATOM 12304 C CA . ASN B 1 607 ? -12.992 -40.281 -27.438 1 95.62 607 ASN B CA 1
ATOM 12305 C C . ASN B 1 607 ? -11.805 -40.469 -26.5 1 95.62 607 ASN B C 1
ATOM 12307 O O . ASN B 1 607 ? -10.656 -40.219 -26.891 1 95.62 607 ASN B O 1
ATOM 12311 N N . ASN B 1 608 ? -12.102 -40.906 -25.219 1 94.31 608 ASN B N 1
ATOM 12312 C CA . ASN B 1 608 ? -11.133 -41.062 -24.141 1 94.31 608 ASN B CA 1
ATOM 12313 C C . ASN B 1 608 ? -10.477 -39.75 -23.781 1 94.31 608 ASN B C 1
ATOM 12315 O O . ASN B 1 608 ? -9.492 -39.719 -23.031 1 94.31 608 ASN B O 1
ATOM 12319 N N . HIS B 1 609 ? -10.961 -38.688 -24.359 1 96.12 609 HIS B N 1
ATOM 12320 C CA . HIS B 1 609 ? -10.508 -37.344 -24.141 1 96.12 609 HIS B CA 1
ATOM 12321 C C . HIS B 1 609 ? -9 -37.219 -24.359 1 96.12 609 HIS B C 1
ATOM 12323 O O . HIS B 1 609 ? -8.281 -36.688 -23.5 1 96.12 609 HIS B O 1
ATOM 12329 N N . ILE B 1 610 ? -8.539 -37.625 -25.453 1 95.88 610 ILE B N 1
ATOM 12330 C CA . ILE B 1 610 ? -7.121 -37.719 -25.797 1 95.88 610 ILE B CA 1
ATOM 12331 C C . ILE B 1 610 ? -6.648 -36.406 -26.391 1 95.88 610 ILE B C 1
ATOM 12333 O O . ILE B 1 610 ? -5.523 -35.969 -26.141 1 95.88 610 ILE B O 1
ATOM 12337 N N . GLY B 1 611 ? -7.438 -35.812 -27.172 1 97.19 611 GLY B N 1
ATOM 12338 C CA . GLY B 1 611 ? -7.059 -34.625 -27.891 1 97.19 611 GLY B CA 1
ATOM 12339 C C . GLY B 1 611 ? -7.043 -33.375 -27.016 1 97.19 611 GLY B C 1
ATOM 12340 O O . GLY B 1 611 ? -7.762 -33.312 -26.016 1 97.19 611 GLY B O 1
ATOM 12341 N N . PHE B 1 612 ? -6.203 -32.406 -27.344 1 98.25 612 PHE B N 1
ATOM 12342 C CA . PHE B 1 612 ? -6.082 -31.125 -26.625 1 98.25 612 PHE B CA 1
ATOM 12343 C C . PHE B 1 612 ? -6.965 -30.062 -27.281 1 98.25 612 PHE B C 1
ATOM 12345 O O . PHE B 1 612 ? -6.465 -29.047 -27.766 1 98.25 612 PHE B O 1
ATOM 12352 N N . TYR B 1 613 ? -8.258 -30.266 -27.328 1 98.31 613 TYR B N 1
ATOM 12353 C CA . TYR B 1 613 ? -9.266 -29.359 -27.875 1 98.31 613 TYR B CA 1
ATOM 12354 C C . TYR B 1 613 ? -10.609 -29.562 -27.172 1 98.31 613 TYR B C 1
ATOM 12356 O O . TYR B 1 613 ? -10.789 -30.531 -26.438 1 98.31 613 TYR B O 1
ATOM 12364 N N . ARG B 1 614 ? -11.5 -28.641 -27.312 1 98.06 614 ARG B N 1
ATOM 12365 C CA . ARG B 1 614 ? -12.852 -28.734 -26.766 1 98.06 614 ARG B CA 1
ATOM 12366 C C . ARG B 1 614 ? -13.867 -29.047 -27.859 1 98.06 614 ARG B C 1
ATOM 12368 O O . ARG B 1 614 ? -13.602 -28.812 -29.047 1 98.06 614 ARG B O 1
ATOM 12375 N N . VAL B 1 615 ? -14.984 -29.594 -27.484 1 97.81 615 VAL B N 1
ATOM 12376 C CA . VAL B 1 615 ? -16.062 -29.891 -28.422 1 97.81 615 VAL B CA 1
ATOM 12377 C C . VAL B 1 615 ? -17.359 -29.234 -27.969 1 97.81 615 VAL B C 1
ATOM 12379 O O . VAL B 1 615 ? -17.766 -29.375 -26.812 1 97.81 615 VAL B O 1
ATOM 12382 N N . ASN B 1 616 ? -17.891 -28.531 -28.812 1 97.25 616 ASN B N 1
ATOM 12383 C CA . ASN B 1 616 ? -19.188 -27.906 -28.562 1 97.25 616 ASN B CA 1
ATOM 12384 C C . ASN B 1 616 ? -20.297 -28.562 -29.375 1 97.25 616 ASN B C 1
ATOM 12386 O O . ASN B 1 616 ? -20.047 -29.125 -30.453 1 97.25 616 ASN B O 1
ATOM 12390 N N . HIS B 1 617 ? -21.484 -28.531 -28.797 1 94.12 617 HIS B N 1
ATOM 12391 C CA . HIS B 1 617 ? -22.688 -29.094 -29.422 1 94.12 617 HIS B CA 1
ATOM 12392 C C . HIS B 1 617 ? -23.828 -28.094 -29.422 1 94.12 617 HIS B C 1
ATOM 12394 O O . HIS B 1 617 ? -23.797 -27.109 -28.672 1 94.12 617 HIS B O 1
ATOM 12400 N N . HIS B 1 618 ? -24.812 -28.453 -30.312 1 91.62 618 HIS B N 1
ATOM 12401 C CA . HIS B 1 618 ? -26.062 -27.719 -30.188 1 91.62 618 HIS B CA 1
ATOM 12402 C C . HIS B 1 618 ? -26.797 -28.078 -28.906 1 91.62 618 HIS B C 1
ATOM 12404 O O . HIS B 1 618 ? -26.609 -29.172 -28.359 1 91.62 618 HIS B O 1
ATOM 12410 N N . ASP B 1 619 ? -27.719 -27.25 -28.469 1 91.69 619 ASP B N 1
ATOM 12411 C CA . ASP B 1 619 ? -28.406 -27.406 -27.188 1 91.69 619 ASP B CA 1
ATOM 12412 C C . ASP B 1 619 ? -29.156 -28.734 -27.125 1 91.69 619 ASP B C 1
ATOM 12414 O O . ASP B 1 619 ? -29.172 -29.391 -26.078 1 91.69 619 ASP B O 1
ATOM 12418 N N . ASN B 1 620 ? -29.703 -29.062 -28.266 1 89.12 620 ASN B N 1
ATOM 12419 C CA . ASN B 1 620 ? -30.453 -30.328 -28.297 1 89.12 620 ASN B CA 1
ATOM 12420 C C . ASN B 1 620 ? -29.531 -31.516 -28.047 1 89.12 620 ASN B C 1
ATOM 12422 O O . ASN B 1 620 ? -29.922 -32.5 -27.391 1 89.12 620 ASN B O 1
ATOM 12426 N N . MET B 1 621 ? -28.422 -31.453 -28.594 1 91.25 621 MET B N 1
ATOM 12427 C CA . MET B 1 621 ? -27.453 -32.531 -28.391 1 91.25 621 MET B CA 1
ATOM 12428 C C . MET B 1 621 ? -26.953 -32.531 -26.953 1 91.25 621 MET B C 1
ATOM 12430 O O . MET B 1 621 ? -26.766 -33.625 -26.375 1 91.25 621 MET B O 1
ATOM 12434 N N . TRP B 1 622 ? -26.703 -31.422 -26.344 1 95.25 622 TRP B N 1
ATOM 12435 C CA . TRP B 1 622 ? -26.328 -31.359 -24.938 1 95.25 622 TRP B CA 1
ATOM 12436 C C . TRP B 1 622 ? -27.406 -32 -24.047 1 95.25 622 TRP B C 1
ATOM 12438 O O . TRP B 1 622 ? -27.094 -32.688 -23.078 1 95.25 622 TRP B O 1
ATOM 12448 N N . SER B 1 623 ? -28.625 -31.719 -24.422 1 94.44 623 SER B N 1
ATOM 12449 C CA . SER B 1 623 ? -29.734 -32.344 -23.703 1 94.44 623 SER B CA 1
ATOM 12450 C C . SER B 1 623 ? -29.719 -33.844 -23.844 1 94.44 623 SER B C 1
ATOM 12452 O O . SER B 1 623 ? -30.047 -34.562 -22.891 1 94.44 623 SER B O 1
ATOM 12454 N N . THR B 1 624 ? -29.453 -34.312 -25.047 1 93.19 624 THR B N 1
ATOM 12455 C CA . THR B 1 624 ? -29.391 -35.75 -25.297 1 93.19 624 THR B CA 1
ATOM 12456 C C . THR B 1 624 ? -28.25 -36.375 -24.5 1 93.19 624 THR B C 1
ATOM 12458 O O . THR B 1 624 ? -28.406 -37.469 -23.953 1 93.19 624 THR B O 1
ATOM 12461 N N . ILE B 1 625 ? -27.188 -35.719 -24.469 1 95.81 625 ILE B N 1
ATOM 12462 C CA . ILE B 1 625 ? -26.047 -36.188 -23.688 1 95.81 625 ILE B CA 1
ATOM 12463 C C . ILE B 1 625 ? -26.438 -36.281 -22.219 1 95.81 625 ILE B C 1
ATOM 12465 O O . ILE B 1 625 ? -26.141 -37.25 -21.547 1 95.81 625 ILE B O 1
ATOM 12469 N N . SER B 1 626 ? -27.031 -35.25 -21.719 1 96.5 626 SER B N 1
ATOM 12470 C CA . SER B 1 626 ? -27.5 -35.219 -20.344 1 96.5 626 SER B CA 1
ATOM 12471 C C . SER B 1 626 ? -28.422 -36.406 -20.047 1 96.5 626 SER B C 1
ATOM 12473 O O . SER B 1 626 ? -28.281 -37.062 -19.016 1 96.5 626 SER B O 1
ATOM 12475 N N . GLN B 1 627 ? -29.312 -36.625 -20.938 1 95.75 627 GLN B N 1
ATOM 12476 C CA . GLN B 1 627 ? -30.25 -37.75 -20.781 1 95.75 627 GLN B CA 1
ATOM 12477 C C . GLN B 1 627 ? -29.516 -39.094 -20.766 1 95.75 627 GLN B C 1
ATOM 12479 O O . GLN B 1 627 ? -29.859 -39.969 -19.984 1 95.75 627 GLN B O 1
ATOM 12484 N N . GLN B 1 628 ? -28.594 -39.219 -21.688 1 95.31 628 GLN B N 1
ATOM 12485 C CA . GLN B 1 628 ? -27.797 -40.438 -21.719 1 95.31 628 GLN B CA 1
ATOM 12486 C C . GLN B 1 628 ? -27.047 -40.656 -20.406 1 95.31 628 GLN B C 1
ATOM 12488 O O . GLN B 1 628 ? -26.984 -41.781 -19.891 1 95.31 628 GLN B O 1
ATOM 12493 N N . LEU B 1 629 ? -26.5 -39.625 -19.828 1 96.75 629 LEU B N 1
ATOM 12494 C CA . LEU B 1 629 ? -25.781 -39.719 -18.562 1 96.75 629 LEU B CA 1
ATOM 12495 C C . LEU B 1 629 ? -26.719 -40.094 -17.422 1 96.75 629 LEU B C 1
ATOM 12497 O O . LEU B 1 629 ? -26.344 -40.875 -16.531 1 96.75 629 LEU B O 1
ATOM 12501 N N . GLN B 1 630 ? -27.891 -39.594 -17.438 1 95.44 630 GLN B N 1
ATOM 12502 C CA . GLN B 1 630 ? -28.875 -39.938 -16.406 1 95.44 630 GLN B CA 1
ATOM 12503 C C . GLN B 1 630 ? -29.344 -41.375 -16.531 1 95.44 630 GLN B C 1
ATOM 12505 O O . GLN B 1 630 ? -29.531 -42.062 -15.531 1 95.44 630 GLN B O 1
ATOM 12510 N N . THR B 1 631 ? -29.484 -41.781 -17.766 1 95.25 631 THR B N 1
ATOM 12511 C CA . THR B 1 631 ? -30 -43.125 -18.016 1 95.25 631 THR B CA 1
ATOM 12512 C C . THR B 1 631 ? -28.891 -44.188 -17.812 1 95.25 631 THR B C 1
ATOM 12514 O O . THR B 1 631 ? -29.125 -45.219 -17.188 1 95.25 631 THR B O 1
ATOM 12517 N N . ASN B 1 632 ? -27.766 -43.938 -18.453 1 95.62 632 ASN B N 1
ATOM 12518 C CA . ASN B 1 632 ? -26.609 -44.812 -18.344 1 95.62 632 ASN B CA 1
ATOM 12519 C C . ASN B 1 632 ? -25.312 -44.031 -18.609 1 95.62 632 ASN B C 1
ATOM 12521 O O . ASN B 1 632 ? -24.797 -44.031 -19.719 1 95.62 632 ASN B O 1
ATOM 12525 N N . HIS B 1 633 ? -24.719 -43.594 -17.469 1 95.19 633 HIS B N 1
ATOM 12526 C CA . HIS B 1 633 ? -23.5 -42.781 -17.625 1 95.19 633 HIS B CA 1
ATOM 12527 C C . HIS B 1 633 ? -22.312 -43.656 -17.953 1 95.19 633 HIS B C 1
ATOM 12529 O O . HIS B 1 633 ? -21.297 -43.188 -18.484 1 95.19 633 HIS B O 1
ATOM 12535 N N . LYS B 1 634 ? -22.344 -44.938 -17.75 1 94.81 634 LYS B N 1
ATOM 12536 C CA . LYS B 1 634 ? -21.219 -45.844 -17.938 1 94.81 634 LYS B CA 1
ATOM 12537 C C . LYS B 1 634 ? -21 -46.156 -19.422 1 94.81 634 LYS B C 1
ATOM 12539 O O . LYS B 1 634 ? -20 -46.781 -19.797 1 94.81 634 LYS B O 1
ATOM 12544 N N . GLU B 1 635 ? -22 -45.688 -20.25 1 93.69 635 GLU B N 1
ATOM 12545 C CA . GLU B 1 635 ? -21.766 -45.75 -21.688 1 93.69 635 GLU B CA 1
ATOM 12546 C C . GLU B 1 635 ? -20.484 -45 -22.062 1 93.69 635 GLU B C 1
ATOM 12548 O O . GLU B 1 635 ? -19.828 -45.344 -23.062 1 93.69 635 GLU B O 1
ATOM 12553 N N . PHE B 1 636 ? -20.172 -44 -21.375 1 94.5 636 PHE B N 1
ATOM 12554 C CA . PHE B 1 636 ? -18.953 -43.219 -21.547 1 94.5 636 PHE B CA 1
ATOM 12555 C C . PHE B 1 636 ? -17.953 -43.531 -20.438 1 94.5 636 PHE B C 1
ATOM 12557 O O . PHE B 1 636 ? -18.312 -43.656 -19.266 1 94.5 636 PHE B O 1
ATOM 12564 N N . ASP B 1 637 ? -16.75 -43.75 -20.766 1 95 637 ASP B N 1
ATOM 12565 C CA . ASP B 1 637 ? -15.75 -44 -19.734 1 95 637 ASP B CA 1
ATOM 12566 C C . ASP B 1 637 ? -15.508 -42.781 -18.875 1 95 637 ASP B C 1
ATOM 12568 O O . ASP B 1 637 ? -16.062 -41.719 -19.125 1 95 637 ASP B O 1
ATOM 12572 N N . ALA B 1 638 ? -14.742 -42.938 -17.797 1 96.19 638 ALA B N 1
ATOM 12573 C CA . ALA B 1 638 ? -14.531 -41.844 -16.828 1 96.19 638 ALA B CA 1
ATOM 12574 C C . ALA B 1 638 ? -13.875 -40.625 -17.484 1 96.19 638 ALA B C 1
ATOM 12576 O O . ALA B 1 638 ? -14.203 -39.5 -17.156 1 96.19 638 ALA B O 1
ATOM 12577 N N . ALA B 1 639 ? -12.891 -40.844 -18.375 1 97.12 639 ALA B N 1
ATOM 12578 C CA . ALA B 1 639 ? -12.219 -39.781 -19.078 1 97.12 639 ALA B CA 1
ATOM 12579 C C . ALA B 1 639 ? -13.211 -38.938 -19.906 1 97.12 639 ALA B C 1
ATOM 12581 O O . ALA B 1 639 ? -13.141 -37.719 -19.906 1 97.12 639 ALA B O 1
ATOM 12582 N N . ASP B 1 640 ? -14.102 -39.625 -20.547 1 97 640 ASP B N 1
ATOM 12583 C CA . ASP B 1 640 ? -15.094 -38.938 -21.375 1 97 640 ASP B CA 1
ATOM 12584 C C . ASP B 1 640 ? -16.078 -38.156 -20.531 1 97 640 ASP B C 1
ATOM 12586 O O . ASP B 1 640 ? -16.469 -37.031 -20.891 1 97 640 ASP B O 1
ATOM 12590 N N . ARG B 1 641 ? -16.578 -38.75 -19.453 1 97.44 641 ARG B N 1
ATOM 12591 C CA . ARG B 1 641 ? -17.484 -38.031 -18.547 1 97.44 641 ARG B CA 1
ATOM 12592 C C . ARG B 1 641 ? -16.797 -36.812 -17.953 1 97.44 641 ARG B C 1
ATOM 12594 O O . ARG B 1 641 ? -17.406 -35.75 -17.844 1 97.44 641 ARG B O 1
ATOM 12601 N N . CYS B 1 642 ? -15.516 -37 -17.625 1 96.44 642 CYS B N 1
ATOM 12602 C CA . CYS B 1 642 ? -14.695 -35.875 -17.156 1 96.44 642 CYS B CA 1
ATOM 12603 C C . CYS B 1 642 ? -14.609 -34.781 -18.203 1 96.44 642 CYS B C 1
ATOM 12605 O O . CYS B 1 642 ? -14.781 -33.625 -17.906 1 96.44 642 CYS B O 1
ATOM 12607 N N . GLY B 1 643 ? -14.398 -35.156 -19.391 1 96.69 643 GLY B N 1
ATOM 12608 C CA . GLY B 1 643 ? -14.305 -34.25 -20.5 1 96.69 643 GLY B CA 1
ATOM 12609 C C . GLY B 1 643 ? -15.594 -33.469 -20.75 1 96.69 643 GLY B C 1
ATOM 12610 O O . GLY B 1 643 ? -15.57 -32.281 -21.031 1 96.69 643 GLY B O 1
ATOM 12611 N N . TYR B 1 644 ? -16.75 -34.188 -20.641 1 97.44 644 TYR B N 1
ATOM 12612 C CA . TYR B 1 644 ? -18.062 -33.531 -20.828 1 97.44 644 TYR B CA 1
ATOM 12613 C C . TYR B 1 644 ? -18.281 -32.438 -19.781 1 97.44 644 TYR B C 1
ATOM 12615 O O . TYR B 1 644 ? -18.703 -31.344 -20.125 1 97.44 644 TYR B O 1
ATOM 12623 N N . ILE B 1 645 ? -17.922 -32.75 -18.578 1 96.75 645 ILE B N 1
ATOM 12624 C CA . ILE B 1 645 ? -18.109 -31.797 -17.484 1 96.75 645 ILE B CA 1
ATOM 12625 C C . ILE B 1 645 ? -17.234 -30.562 -17.719 1 96.75 645 ILE B C 1
ATOM 12627 O O . ILE B 1 645 ? -17.719 -29.438 -17.641 1 96.75 645 ILE B O 1
ATOM 12631 N N . ASP B 1 646 ? -16.016 -30.766 -18 1 97.62 646 ASP B N 1
ATOM 12632 C CA . ASP B 1 646 ? -15.086 -29.656 -18.188 1 97.62 646 ASP B CA 1
ATOM 12633 C C . ASP B 1 646 ? -15.469 -28.797 -19.391 1 97.62 646 ASP B C 1
ATOM 12635 O O . ASP B 1 646 ? -15.438 -27.578 -19.312 1 97.62 646 ASP B O 1
ATOM 12639 N N . ASP B 1 647 ? -15.805 -29.469 -20.453 1 97.62 647 ASP B N 1
ATOM 12640 C CA . ASP B 1 647 ? -16.141 -28.75 -21.688 1 97.62 647 ASP B CA 1
ATOM 12641 C C . ASP B 1 647 ? -17.344 -27.844 -21.484 1 97.62 647 ASP B C 1
ATOM 12643 O O . ASP B 1 647 ? -17.297 -26.641 -21.797 1 97.62 647 ASP B O 1
ATOM 12647 N N . VAL B 1 648 ? -18.406 -28.391 -20.953 1 97.31 648 VAL B N 1
ATOM 12648 C CA . VAL B 1 648 ? -19.641 -27.625 -20.906 1 97.31 648 VAL B CA 1
ATOM 12649 C C . VAL B 1 648 ? -19.484 -26.453 -19.938 1 97.31 648 VAL B C 1
ATOM 12651 O O . VAL B 1 648 ? -20.016 -25.359 -20.188 1 97.31 648 VAL B O 1
ATOM 12654 N N . PHE B 1 649 ? -18.797 -26.578 -18.859 1 96.38 649 PHE B N 1
ATOM 12655 C CA . PHE B 1 649 ? -18.578 -25.484 -17.922 1 96.38 649 PHE B CA 1
ATOM 12656 C C . PHE B 1 649 ? -17.625 -24.438 -18.531 1 96.38 649 PHE B C 1
ATOM 12658 O O . PHE B 1 649 ? -17.812 -23.234 -18.328 1 96.38 649 PHE B O 1
ATOM 12665 N N . ALA B 1 650 ? -16.578 -24.906 -19.219 1 97.12 650 ALA B N 1
ATOM 12666 C CA . ALA B 1 650 ? -15.656 -23.984 -19.859 1 97.12 650 ALA B CA 1
ATOM 12667 C C . ALA B 1 650 ? -16.375 -23.172 -20.938 1 97.12 650 ALA B C 1
ATOM 12669 O O . ALA B 1 650 ? -16.156 -21.969 -21.078 1 97.12 650 ALA B O 1
ATOM 12670 N N . LEU B 1 651 ? -17.219 -23.859 -21.703 1 97.75 651 LEU B N 1
ATOM 12671 C CA . LEU B 1 651 ? -18 -23.203 -22.75 1 97.75 651 LEU B CA 1
ATOM 12672 C C . LEU B 1 651 ? -18.984 -22.203 -22.141 1 97.75 651 LEU B C 1
ATOM 12674 O O . LEU B 1 651 ? -19.188 -21.125 -22.688 1 97.75 651 LEU B O 1
ATOM 12678 N N . GLY B 1 652 ? -19.562 -22.594 -21.062 1 95.5 652 GLY B N 1
ATOM 12679 C CA . GLY B 1 652 ? -20.406 -21.656 -20.328 1 95.5 652 GLY B CA 1
ATOM 12680 C C . GLY B 1 652 ? -19.656 -20.422 -19.844 1 95.5 652 GLY B C 1
ATOM 12681 O O . GLY B 1 652 ? -20.125 -19.297 -20 1 95.5 652 GLY B O 1
ATOM 12682 N N . ARG B 1 653 ? -18.5 -20.641 -19.25 1 94.88 653 ARG B N 1
ATOM 12683 C CA . ARG B 1 653 ? -17.656 -19.562 -18.75 1 94.88 653 ARG B CA 1
ATOM 12684 C C . ARG B 1 653 ? -17.281 -18.594 -19.859 1 94.88 653 ARG B C 1
ATOM 12686 O O . ARG B 1 653 ? -17.203 -17.391 -19.641 1 94.88 653 ARG B O 1
ATOM 12693 N N . ALA B 1 654 ? -17.109 -19.109 -21.078 1 96.19 654 ALA B N 1
ATOM 12694 C CA . ALA B 1 654 ? -16.719 -18.312 -22.234 1 96.19 654 ALA B CA 1
ATOM 12695 C C . ALA B 1 654 ? -17.953 -17.75 -22.953 1 96.19 654 ALA B C 1
ATOM 12697 O O . ALA B 1 654 ? -17.828 -17.125 -24.016 1 96.19 654 ALA B O 1
ATOM 12698 N N . ASP B 1 655 ? -19.141 -18.031 -22.453 1 94.81 655 ASP B N 1
ATOM 12699 C CA . ASP B 1 655 ? -20.406 -17.531 -22.984 1 94.81 655 ASP B CA 1
ATOM 12700 C C . ASP B 1 655 ? -20.703 -18.125 -24.359 1 94.81 655 ASP B C 1
ATOM 12702 O O . ASP B 1 655 ? -21.25 -17.453 -25.234 1 94.81 655 ASP B O 1
ATOM 12706 N N . VAL B 1 656 ? -20.234 -19.328 -24.562 1 95.5 656 VAL B N 1
ATOM 12707 C CA . VAL B 1 656 ? -20.484 -20.062 -25.797 1 95.5 656 VAL B CA 1
ATOM 12708 C C . VAL B 1 656 ? -21.797 -20.844 -25.688 1 95.5 656 VAL B C 1
ATOM 12710 O O . VAL B 1 656 ? -22.516 -20.984 -26.672 1 95.5 656 VAL B O 1
ATOM 12713 N N . VAL B 1 657 ? -22.031 -21.406 -24.484 1 95.19 657 VAL B N 1
ATOM 12714 C CA . VAL B 1 657 ? -23.266 -22.109 -24.188 1 95.19 657 VAL B CA 1
ATOM 12715 C C . VAL B 1 657 ? -23.891 -21.547 -22.906 1 95.19 657 VAL B C 1
ATOM 12717 O O . VAL B 1 657 ? -23.203 -20.922 -22.094 1 95.19 657 VAL B O 1
ATOM 12720 N N . ASP B 1 658 ? -25.172 -21.766 -22.828 1 92.5 658 ASP B N 1
ATOM 12721 C CA . ASP B 1 658 ? -25.859 -21.391 -21.594 1 92.5 658 ASP B CA 1
ATOM 12722 C C . ASP B 1 658 ? -25.438 -22.297 -20.438 1 92.5 658 ASP B C 1
ATOM 12724 O O . ASP B 1 658 ? -25.328 -23.516 -20.609 1 92.5 658 ASP B O 1
ATOM 12728 N N . TYR B 1 659 ? -25.281 -21.672 -19.219 1 90.69 659 TYR B N 1
ATOM 12729 C CA . TYR B 1 659 ? -24.875 -22.438 -18.062 1 90.69 659 TYR B CA 1
ATOM 12730 C C . TYR B 1 659 ? -25.922 -23.484 -17.688 1 90.69 659 TYR B C 1
ATOM 12732 O O . TYR B 1 659 ? -25.641 -24.453 -17 1 90.69 659 TYR B O 1
ATOM 12740 N N . GLY B 1 660 ? -27.109 -23.203 -18.125 1 91.19 660 GLY B N 1
ATOM 12741 C CA . GLY B 1 660 ? -28.141 -24.203 -17.906 1 91.19 660 GLY B CA 1
ATOM 12742 C C . GLY B 1 660 ? -27.766 -25.594 -18.406 1 91.19 660 GLY B C 1
ATOM 12743 O O . GLY B 1 660 ? -28.078 -26.594 -17.781 1 91.19 660 GLY B O 1
ATOM 12744 N N . ASN B 1 661 ? -27.125 -25.688 -19.531 1 94.25 661 ASN B N 1
ATOM 12745 C CA . ASN B 1 661 ? -26.641 -26.953 -20.062 1 94.25 661 ASN B CA 1
ATOM 12746 C C . ASN B 1 661 ? -25.625 -27.594 -19.125 1 94.25 661 ASN B C 1
ATOM 12748 O O . ASN B 1 661 ? -25.625 -28.812 -18.938 1 94.25 661 ASN B O 1
ATOM 12752 N N . ALA B 1 662 ? -24.734 -26.75 -18.594 1 94.06 662 ALA B N 1
ATOM 12753 C CA . ALA B 1 662 ? -23.719 -27.234 -17.672 1 94.06 662 ALA B CA 1
ATOM 12754 C C . ALA B 1 662 ? -24.359 -27.844 -16.422 1 94.06 662 ALA B C 1
ATOM 12756 O O . ALA B 1 662 ? -24 -28.938 -16 1 94.06 662 ALA B O 1
ATOM 12757 N N . PHE B 1 663 ? -25.312 -27.203 -15.875 1 91.69 663 PHE B N 1
ATOM 12758 C CA . PHE B 1 663 ? -25.969 -27.672 -14.664 1 91.69 663 PHE B CA 1
ATOM 12759 C C . PHE B 1 663 ? -26.781 -28.938 -14.945 1 91.69 663 PHE B C 1
ATOM 12761 O O . PHE B 1 663 ? -26.859 -29.828 -14.102 1 91.69 663 PHE B O 1
ATOM 12768 N N . ASN B 1 664 ? -27.375 -28.984 -16.109 1 93.56 664 ASN B N 1
ATOM 12769 C CA . ASN B 1 664 ? -28.125 -30.172 -16.484 1 93.56 664 ASN B CA 1
ATOM 12770 C C . ASN B 1 664 ? -27.234 -31.406 -16.5 1 93.56 664 ASN B C 1
ATOM 12772 O O . ASN B 1 664 ? -27.672 -32.5 -16.141 1 93.56 664 ASN B O 1
ATOM 12776 N N . LEU B 1 665 ? -25.984 -31.281 -16.953 1 95.44 665 LEU B N 1
ATOM 12777 C CA . LEU B 1 665 ? -25.062 -32.406 -17.016 1 95.44 665 LEU B CA 1
ATOM 12778 C C . LEU B 1 665 ? -24.688 -32.906 -15.609 1 95.44 665 LEU B C 1
ATOM 12780 O O . LEU B 1 665 ? -24.141 -34 -15.453 1 95.44 665 LEU B O 1
ATOM 12784 N N . THR B 1 666 ? -24.922 -32.062 -14.594 1 92.62 666 THR B N 1
ATOM 12785 C CA . THR B 1 666 ? -24.531 -32.469 -13.242 1 92.62 666 THR B CA 1
ATOM 12786 C C . THR B 1 666 ? -25.625 -33.281 -12.57 1 92.62 666 THR B C 1
ATOM 12788 O O . THR B 1 666 ? -25.438 -33.812 -11.484 1 92.62 666 THR B O 1
ATOM 12791 N N . LYS B 1 667 ? -26.781 -33.438 -13.188 1 91 667 LYS B N 1
ATOM 12792 C CA . LYS B 1 667 ? -27.938 -34.062 -12.578 1 91 667 LYS B CA 1
ATOM 12793 C C . LYS B 1 667 ? -27.672 -35.562 -12.328 1 91 667 LYS B C 1
ATOM 12795 O O . LYS B 1 667 ? -28.203 -36.125 -11.375 1 91 667 LYS B O 1
ATOM 12800 N N . TYR B 1 668 ? -26.781 -36.156 -13.062 1 93.31 668 TYR B N 1
ATOM 12801 C CA . TYR B 1 668 ? -26.578 -37.594 -12.938 1 93.31 668 TYR B CA 1
ATOM 12802 C C . TYR B 1 668 ? -25.578 -37.906 -11.82 1 93.31 668 TYR B C 1
ATOM 12804 O O . TYR B 1 668 ? -25.406 -39.094 -11.445 1 93.31 668 TYR B O 1
ATOM 12812 N N . LEU B 1 669 ? -24.969 -36.969 -11.203 1 92 669 LEU B N 1
ATOM 12813 C CA . LEU B 1 669 ? -23.797 -37.125 -10.352 1 92 669 LEU B CA 1
ATOM 12814 C C . LEU B 1 669 ? -24.109 -37.938 -9.109 1 92 669 LEU B C 1
ATOM 12816 O O . LEU B 1 669 ? -23.203 -38.469 -8.461 1 92 669 LEU B O 1
ATOM 12820 N N . THR B 1 670 ? -25.281 -38.062 -8.758 1 86.5 670 THR B N 1
ATOM 12821 C CA . THR B 1 670 ? -25.656 -38.875 -7.621 1 86.5 670 THR B CA 1
ATOM 12822 C C . THR B 1 670 ? -25.25 -40.344 -7.852 1 86.5 670 THR B C 1
ATOM 12824 O O . THR B 1 670 ? -25.047 -41.094 -6.898 1 86.5 670 THR B O 1
ATOM 12827 N N . ASN B 1 671 ? -25.047 -40.625 -9.148 1 89.19 671 ASN B N 1
ATOM 12828 C CA . ASN B 1 671 ? -24.688 -42 -9.508 1 89.19 671 ASN B CA 1
ATOM 12829 C C . ASN B 1 671 ? -23.219 -42.125 -9.898 1 89.19 671 ASN B C 1
ATOM 12831 O O . ASN B 1 671 ? -22.75 -43.188 -10.258 1 89.19 671 ASN B O 1
ATOM 12835 N N . GLU B 1 672 ? -22.5 -41.062 -9.82 1 92.94 672 GLU B N 1
ATOM 12836 C CA . GLU B 1 672 ? -21.109 -41.062 -10.242 1 92.94 672 GLU B CA 1
ATOM 12837 C C . GLU B 1 672 ? -20.188 -41.531 -9.125 1 92.94 672 GLU B C 1
ATOM 12839 O O . GLU B 1 672 ? -20.297 -41.062 -7.98 1 92.94 672 GLU B O 1
ATOM 12844 N N . THR B 1 673 ? -19.219 -42.438 -9.469 1 90.75 673 THR B N 1
ATOM 12845 C CA . THR B 1 673 ? -18.375 -43 -8.43 1 90.75 673 THR B CA 1
ATOM 12846 C C . THR B 1 673 ? -16.891 -42.844 -8.789 1 90.75 673 THR B C 1
ATOM 12848 O O . THR B 1 673 ? -16.016 -43.344 -8.078 1 90.75 673 THR B O 1
ATOM 12851 N N . GLU B 1 674 ? -16.641 -42.219 -9.891 1 94.06 674 GLU B N 1
ATOM 12852 C CA . GLU B 1 674 ? -15.266 -42.094 -10.344 1 94.06 674 GLU B CA 1
ATOM 12853 C C . GLU B 1 674 ? -14.602 -40.844 -9.828 1 94.06 674 GLU B C 1
ATOM 12855 O O . GLU B 1 674 ? -15.18 -39.75 -9.93 1 94.06 674 GLU B O 1
ATOM 12860 N N . TYR B 1 675 ? -13.352 -41 -9.258 1 95.12 675 TYR B N 1
ATOM 12861 C CA . TYR B 1 675 ? -12.594 -39.906 -8.633 1 95.12 675 TYR B CA 1
ATOM 12862 C C . TYR B 1 675 ? -12.367 -38.781 -9.617 1 95.12 675 TYR B C 1
ATOM 12864 O O . TYR B 1 675 ? -12.633 -37.625 -9.297 1 95.12 675 TYR B O 1
ATOM 12872 N N . ILE B 1 676 ? -11.859 -39 -10.836 1 97.12 676 ILE B N 1
ATOM 12873 C CA . ILE B 1 676 ? -11.43 -37.938 -11.742 1 97.12 676 ILE B CA 1
ATOM 12874 C C . ILE B 1 676 ? -12.641 -37.125 -12.156 1 97.12 676 ILE B C 1
ATOM 12876 O O . ILE B 1 676 ? -12.516 -35.906 -12.422 1 97.12 676 ILE B O 1
ATOM 12880 N N . VAL B 1 677 ? -13.844 -37.719 -12.227 1 96.31 677 VAL B N 1
ATOM 12881 C CA . VAL B 1 677 ? -15.047 -36.969 -12.602 1 96.31 677 VAL B CA 1
ATOM 12882 C C . VAL B 1 677 ? -15.414 -36 -11.5 1 96.31 677 VAL B C 1
ATOM 12884 O O . VAL B 1 677 ? -15.656 -34.812 -11.766 1 96.31 677 VAL B O 1
ATOM 12887 N N . TRP B 1 678 ? -15.414 -36.469 -10.273 1 94.31 678 TRP B N 1
ATOM 12888 C CA . TRP B 1 678 ? -15.75 -35.594 -9.148 1 94.31 678 TRP B CA 1
ATOM 12889 C C . TRP B 1 678 ? -14.711 -34.5 -8.977 1 94.31 678 TRP B C 1
ATOM 12891 O O . TRP B 1 678 ? -15.039 -33.375 -8.578 1 94.31 678 TRP B O 1
ATOM 12901 N N . GLU B 1 679 ? -13.461 -34.812 -9.156 1 95.88 679 GLU B N 1
ATOM 12902 C CA . GLU B 1 679 ? -12.422 -33.781 -9.094 1 95.88 679 GLU B CA 1
ATOM 12903 C C . GLU B 1 679 ? -12.688 -32.688 -10.109 1 95.88 679 GLU B C 1
ATOM 12905 O O . GLU B 1 679 ? -12.531 -31.5 -9.797 1 95.88 679 GLU B O 1
ATOM 12910 N N . ARG B 1 680 ? -13.055 -33.031 -11.297 1 96.12 680 ARG B N 1
ATOM 12911 C CA . ARG B 1 680 ? -13.32 -32.031 -12.328 1 96.12 680 ARG B CA 1
ATOM 12912 C C . ARG B 1 680 ? -14.57 -31.234 -11.984 1 96.12 680 ARG B C 1
ATOM 12914 O O . ARG B 1 680 ? -14.625 -30.031 -12.242 1 96.12 680 ARG B O 1
ATOM 12921 N N . VAL B 1 681 ? -15.609 -31.938 -11.445 1 93.75 681 VAL B N 1
ATOM 12922 C CA . VAL B 1 681 ? -16.797 -31.234 -10.969 1 93.75 681 VAL B CA 1
ATOM 12923 C C . VAL B 1 681 ? -16.391 -30.172 -9.953 1 93.75 681 VAL B C 1
ATOM 12925 O O . VAL B 1 681 ? -16.812 -29.016 -10.047 1 93.75 681 VAL B O 1
ATOM 12928 N N . SER B 1 682 ? -15.555 -30.547 -9.047 1 93.88 682 SER B N 1
ATOM 12929 C CA . SER B 1 682 ? -15.086 -29.641 -8 1 93.88 682 SER B CA 1
ATOM 12930 C C . SER B 1 682 ? -14.438 -28.391 -8.594 1 93.88 682 SER B C 1
ATOM 12932 O O . SER B 1 682 ? -14.758 -27.281 -8.203 1 93.88 682 SER B O 1
ATOM 12934 N N . SER B 1 683 ? -13.555 -28.578 -9.508 1 93.88 683 SER B N 1
ATOM 12935 C CA . SER B 1 683 ? -12.828 -27.453 -10.117 1 93.88 683 SER B CA 1
ATOM 12936 C C . SER B 1 683 ? -13.766 -26.578 -10.938 1 93.88 683 SER B C 1
ATOM 12938 O O . SER B 1 683 ? -13.617 -25.359 -10.961 1 93.88 683 SER B O 1
ATOM 12940 N N . SER B 1 684 ? -14.68 -27.203 -11.633 1 92.38 684 SER B N 1
ATOM 12941 C CA . SER B 1 684 ? -15.578 -26.469 -12.523 1 92.38 684 SER B CA 1
ATOM 12942 C C . SER B 1 684 ? -16.562 -25.609 -11.742 1 92.38 684 SER B C 1
ATOM 12944 O O . SER B 1 684 ? -16.812 -24.453 -12.117 1 92.38 684 SER B O 1
ATOM 12946 N N . ILE B 1 685 ? -17.047 -26.094 -10.68 1 90.94 685 ILE B N 1
ATOM 12947 C CA . ILE B 1 685 ? -18.031 -25.328 -9.914 1 90.94 685 ILE B CA 1
ATOM 12948 C C . ILE B 1 685 ? -17.312 -24.281 -9.055 1 90.94 685 ILE B C 1
ATOM 12950 O O . ILE B 1 685 ? -17.938 -23.328 -8.586 1 90.94 685 ILE B O 1
ATOM 12954 N N . ALA B 1 686 ? -16.062 -24.516 -8.805 1 91.06 686 ALA B N 1
ATOM 12955 C CA . ALA B 1 686 ? -15.289 -23.594 -7.98 1 91.06 686 ALA B CA 1
ATOM 12956 C C . ALA B 1 686 ? -15.258 -22.203 -8.586 1 91.06 686 ALA B C 1
ATOM 12958 O O . ALA B 1 686 ? -15.352 -21.203 -7.867 1 91.06 686 ALA B O 1
ATOM 12959 N N . TYR B 1 687 ? -15.164 -22.078 -9.898 1 91.12 687 TYR B N 1
ATOM 12960 C CA . TYR B 1 687 ? -15.141 -20.766 -10.547 1 91.12 687 TYR B CA 1
ATOM 12961 C C . TYR B 1 687 ? -16.438 -20.016 -10.312 1 91.12 687 TYR B C 1
ATOM 12963 O O . TYR B 1 687 ? -16.422 -18.828 -9.969 1 91.12 687 TYR B O 1
ATOM 12971 N N . VAL B 1 688 ? -17.5 -20.703 -10.508 1 89.69 688 VAL B N 1
ATOM 12972 C CA . VAL B 1 688 ? -18.812 -20.094 -10.328 1 89.69 688 VAL B CA 1
ATOM 12973 C C . VAL B 1 688 ? -18.969 -19.641 -8.883 1 89.69 688 VAL B C 1
ATOM 12975 O O . VAL B 1 688 ? -19.422 -18.531 -8.625 1 89.69 688 VAL B O 1
ATOM 12978 N N . ARG B 1 689 ? -18.547 -20.453 -8.016 1 88.19 689 ARG B N 1
ATOM 12979 C CA . ARG B 1 689 ? -18.625 -20.141 -6.59 1 88.19 689 ARG B CA 1
ATOM 12980 C C . ARG B 1 689 ? -17.781 -18.906 -6.262 1 88.19 689 ARG B C 1
ATOM 12982 O O . ARG B 1 689 ? -18.25 -18 -5.562 1 88.19 689 ARG B O 1
ATOM 12989 N N . ASP B 1 690 ? -16.625 -18.859 -6.75 1 89.62 690 ASP B N 1
ATOM 12990 C CA . ASP B 1 690 ? -15.695 -17.75 -6.469 1 89.62 690 ASP B CA 1
ATOM 12991 C C . ASP B 1 690 ? -16.25 -16.438 -6.992 1 89.62 690 ASP B C 1
ATOM 12993 O O . ASP B 1 690 ? -16.109 -15.398 -6.332 1 89.62 690 ASP B O 1
ATOM 12997 N N . MET B 1 691 ? -16.875 -16.391 -8.125 1 91.06 691 MET B N 1
ATOM 12998 C CA . MET B 1 691 ? -17.422 -15.18 -8.734 1 91.06 691 MET B CA 1
ATOM 12999 C C . MET B 1 691 ? -18.625 -14.664 -7.949 1 91.06 691 MET B C 1
ATOM 13001 O O . MET B 1 691 ? -18.906 -13.461 -7.945 1 91.06 691 MET B O 1
ATOM 13005 N N . LEU B 1 692 ? -19.25 -15.57 -7.203 1 87.12 692 LEU B N 1
ATOM 13006 C CA . LEU B 1 692 ? -20.484 -15.18 -6.512 1 87.12 692 LEU B CA 1
ATOM 13007 C C . LEU B 1 692 ? -20.234 -15.062 -5.008 1 87.12 692 LEU B C 1
ATOM 13009 O O . LEU B 1 692 ? -21.156 -14.75 -4.254 1 87.12 692 LEU B O 1
ATOM 13013 N N . SER B 1 693 ? -19.078 -15.227 -4.547 1 82.69 693 SER B N 1
ATOM 13014 C CA . SER B 1 693 ? -18.766 -15.367 -3.129 1 82.69 693 SER B CA 1
ATOM 13015 C C . SER B 1 693 ? -19.062 -14.078 -2.369 1 82.69 693 SER B C 1
ATOM 13017 O O . SER B 1 693 ? -19.406 -14.109 -1.188 1 82.69 693 SER B O 1
ATOM 13019 N N . ASP B 1 694 ? -18.969 -12.945 -2.975 1 75.94 694 ASP B N 1
ATOM 13020 C CA . ASP B 1 694 ? -19.188 -11.672 -2.291 1 75.94 694 ASP B CA 1
ATOM 13021 C C . ASP B 1 694 ? -20.656 -11.25 -2.371 1 75.94 694 ASP B C 1
ATOM 13023 O O . ASP B 1 694 ? -21.031 -10.234 -1.79 1 75.94 694 ASP B O 1
ATOM 13027 N N . ASP B 1 695 ? -21.359 -12.023 -3.131 1 73.62 695 ASP B N 1
ATOM 13028 C CA . ASP B 1 695 ? -22.797 -11.727 -3.244 1 73.62 695 ASP B CA 1
ATOM 13029 C C . ASP B 1 695 ? -23.578 -12.43 -2.148 1 73.62 695 ASP B C 1
ATOM 13031 O O . ASP B 1 695 ? -23.734 -13.656 -2.174 1 73.62 695 ASP B O 1
ATOM 13035 N N . THR B 1 696 ? -24.062 -11.812 -1.211 1 67.25 696 THR B N 1
ATOM 13036 C CA . THR B 1 696 ? -24.719 -12.391 -0.044 1 67.25 696 THR B CA 1
ATOM 13037 C C . THR B 1 696 ? -26.094 -12.938 -0.415 1 67.25 696 THR B C 1
ATOM 13039 O O . THR B 1 696 ? -26.688 -13.703 0.349 1 67.25 696 THR B O 1
ATOM 13042 N N . VAL B 1 697 ? -26.578 -12.711 -1.619 1 64.44 697 VAL B N 1
ATOM 13043 C CA . VAL B 1 697 ? -27.922 -13.141 -2.01 1 64.44 697 VAL B CA 1
ATOM 13044 C C . VAL B 1 697 ? -27.828 -14.43 -2.82 1 64.44 697 VAL B C 1
ATOM 13046 O O . VAL B 1 697 ? -28.562 -15.391 -2.561 1 64.44 697 VAL B O 1
ATOM 13049 N N . LEU B 1 698 ? -26.953 -14.664 -3.717 1 61.16 698 LEU B N 1
ATOM 13050 C CA . LEU B 1 698 ? -26.906 -15.758 -4.688 1 61.16 698 LEU B CA 1
ATOM 13051 C C . LEU B 1 698 ? -26.062 -16.906 -4.164 1 61.16 698 LEU B C 1
ATOM 13053 O O . LEU B 1 698 ? -26.344 -18.078 -4.457 1 61.16 698 LEU B O 1
ATOM 13057 N N . TYR B 1 699 ? -25.188 -16.672 -3.365 1 61.47 699 TYR B N 1
ATOM 13058 C CA . TYR B 1 699 ? -24.203 -17.672 -2.959 1 61.47 699 TYR B CA 1
ATOM 13059 C C . TYR B 1 699 ? -24.859 -18.797 -2.182 1 61.47 699 TYR B C 1
ATOM 13061 O O . TYR B 1 699 ? -24.594 -19.984 -2.443 1 61.47 699 TYR B O 1
ATOM 13069 N N . PRO B 1 700 ? -25.797 -18.562 -1.349 1 57.31 700 PRO B N 1
ATOM 13070 C CA . PRO B 1 700 ? -26.391 -19.656 -0.572 1 57.31 700 PRO B CA 1
ATOM 13071 C C . PRO B 1 700 ? -27.234 -20.594 -1.429 1 57.31 700 PRO B C 1
ATOM 13073 O O . PRO B 1 700 ? -27.5 -21.719 -1.018 1 57.31 700 PRO B O 1
ATOM 13076 N N . LYS B 1 701 ? -27.547 -20.344 -2.629 1 58.41 701 LYS B N 1
ATOM 13077 C CA . LYS B 1 701 ? -28.391 -21.172 -3.494 1 58.41 701 LYS B CA 1
ATOM 13078 C C . LYS B 1 701 ? -27.562 -22.188 -4.254 1 58.41 701 LYS B C 1
ATOM 13080 O O . LYS B 1 701 ? -28.094 -23.172 -4.789 1 58.41 701 LYS B O 1
ATOM 13085 N N . PHE B 1 702 ? -26.375 -22.094 -4.309 1 54.69 702 PHE B N 1
ATOM 13086 C CA . PHE B 1 702 ? -25.484 -23.016 -5.012 1 54.69 702 PHE B CA 1
ATOM 13087 C C . PHE B 1 702 ? -25.109 -24.188 -4.117 1 54.69 702 PHE B C 1
ATOM 13089 O O . PHE B 1 702 ? -24.172 -24.094 -3.32 1 54.69 702 PHE B O 1
ATOM 13096 N N . GLN B 1 703 ? -26.016 -25.391 -3.953 1 59.88 703 GLN B N 1
ATOM 13097 C CA . GLN B 1 703 ? -25.734 -26.516 -3.068 1 59.88 703 GLN B CA 1
ATOM 13098 C C . GLN B 1 703 ? -25.734 -27.844 -3.838 1 59.88 703 GLN B C 1
ATOM 13100 O O . GLN B 1 703 ? -26.516 -28.016 -4.77 1 59.88 703 GLN B O 1
ATOM 13105 N N . VAL B 1 704 ? -24.562 -28.672 -3.748 1 57.94 704 VAL B N 1
ATOM 13106 C CA . VAL B 1 704 ? -24.469 -30.016 -4.309 1 57.94 704 VAL B CA 1
ATOM 13107 C C . VAL B 1 704 ? -24.547 -31.047 -3.186 1 57.94 704 VAL B C 1
ATOM 13109 O O . VAL B 1 704 ? -23.875 -30.906 -2.156 1 57.94 704 VAL B O 1
ATOM 13112 N N . GLY B 1 705 ? -25.578 -31.984 -3.043 1 54.97 705 GLY B N 1
ATOM 13113 C CA . GLY B 1 705 ? -25.828 -32.906 -1.952 1 54.97 705 GLY B CA 1
ATOM 13114 C C . GLY B 1 705 ? -25.172 -34.281 -2.166 1 54.97 705 GLY B C 1
ATOM 13115 O O . GLY B 1 705 ? -25.641 -35.062 -2.984 1 54.97 705 GLY B O 1
ATOM 13116 N N . LEU B 1 706 ? -23.859 -34.5 -2.16 1 60.16 706 LEU B N 1
ATOM 13117 C CA . LEU B 1 706 ? -23.391 -35.906 -2.117 1 60.16 706 LEU B CA 1
ATOM 13118 C C . LEU B 1 706 ? -22.844 -36.25 -0.739 1 60.16 706 LEU B C 1
ATOM 13120 O O . LEU B 1 706 ? -22.125 -35.438 -0.137 1 60.16 706 LEU B O 1
ATOM 13124 N N . GLN B 1 707 ? -23.297 -37.344 -0.072 1 64.56 707 GLN B N 1
ATOM 13125 C CA . GLN B 1 707 ? -22.812 -37.625 1.279 1 64.56 707 GLN B CA 1
ATOM 13126 C C . GLN B 1 707 ? -21.938 -38.875 1.304 1 64.56 707 GLN B C 1
ATOM 13128 O O . GLN B 1 707 ? -22.359 -39.969 0.886 1 64.56 707 GLN B O 1
ATOM 13133 N N . LEU B 1 708 ? -20.547 -38.656 1.216 1 73.75 708 LEU B N 1
ATOM 13134 C CA . LEU B 1 708 ? -19.641 -39.719 1.649 1 73.75 708 LEU B CA 1
ATOM 13135 C C . LEU B 1 708 ? -19.266 -39.531 3.115 1 73.75 708 LEU B C 1
ATOM 13137 O O . LEU B 1 708 ? -19.281 -38.406 3.635 1 73.75 708 LEU B O 1
ATOM 13141 N N . GLY B 1 709 ? -19.047 -40.625 3.846 1 80.75 709 GLY B N 1
ATOM 13142 C CA . GLY B 1 709 ? -18.719 -40.562 5.262 1 80.75 709 GLY B CA 1
ATOM 13143 C C . GLY B 1 709 ? -17.281 -40.188 5.527 1 80.75 709 GLY B C 1
ATOM 13144 O O . GLY B 1 709 ? -16.516 -39.906 4.594 1 80.75 709 GLY B O 1
ATOM 13145 N N . TRP B 1 710 ? -16.812 -40.031 6.738 1 89.5 710 TRP B N 1
ATOM 13146 C CA . TRP B 1 710 ? -15.508 -39.531 7.188 1 89.5 710 TRP B CA 1
ATOM 13147 C C . TRP B 1 710 ? -14.586 -40.688 7.543 1 89.5 710 TRP B C 1
ATOM 13149 O O . TRP B 1 710 ? -13.578 -40.5 8.227 1 89.5 710 TRP B O 1
ATOM 13159 N N . ASP B 1 711 ? -14.898 -41.906 7.062 1 88.06 711 ASP B N 1
ATOM 13160 C CA . ASP B 1 711 ? -14.016 -43.031 7.273 1 88.06 711 ASP B CA 1
ATOM 13161 C C . ASP B 1 711 ? -12.922 -43.094 6.207 1 88.06 711 ASP B C 1
ATOM 13163 O O . ASP B 1 711 ? -13.211 -43.312 5.027 1 88.06 711 ASP B O 1
ATOM 13167 N N . ASP B 1 712 ? -11.75 -43.031 6.645 1 91.44 712 ASP B N 1
ATOM 13168 C CA . ASP B 1 712 ? -10.602 -42.969 5.738 1 91.44 712 ASP B CA 1
ATOM 13169 C C . ASP B 1 712 ? -10.156 -44.375 5.336 1 91.44 712 ASP B C 1
ATOM 13171 O O . ASP B 1 712 ? -9.102 -44.844 5.781 1 91.44 712 ASP B O 1
ATOM 13175 N N . GLU B 1 713 ? -10.875 -45.062 4.504 1 90.12 713 GLU B N 1
ATOM 13176 C CA . GLU B 1 713 ? -10.617 -46.438 4.102 1 90.12 713 GLU B CA 1
ATOM 13177 C C . GLU B 1 713 ? -10.727 -46.594 2.59 1 90.12 713 GLU B C 1
ATOM 13179 O O . GLU B 1 713 ? -11.203 -45.719 1.895 1 90.12 713 GLU B O 1
ATOM 13184 N N . GLY B 1 714 ? -10.195 -47.781 2.082 1 90.94 714 GLY B N 1
ATOM 13185 C CA . GLY B 1 714 ? -10.312 -48.125 0.669 1 90.94 714 GLY B CA 1
ATOM 13186 C C . GLY B 1 714 ? -9.023 -47.906 -0.102 1 90.94 714 GLY B C 1
ATOM 13187 O O . GLY B 1 714 ? -7.969 -47.688 0.494 1 90.94 714 GLY B O 1
ATOM 13188 N N . SER B 1 715 ? -9.148 -48.031 -1.448 1 93.88 715 SER B N 1
ATOM 13189 C CA . SER B 1 715 ? -8.016 -47.844 -2.346 1 93.88 715 SER B CA 1
ATOM 13190 C C . SER B 1 715 ? -7.578 -46.375 -2.371 1 93.88 715 SER B C 1
ATOM 13192 O O . SER B 1 715 ? -8.242 -45.531 -1.8 1 93.88 715 SER B O 1
ATOM 13194 N N . GLN B 1 716 ? -6.379 -46.156 -2.973 1 94.12 716 GLN B N 1
ATOM 13195 C CA . GLN B 1 716 ? -5.898 -44.781 -3.135 1 94.12 716 GLN B CA 1
ATOM 13196 C C . GLN B 1 716 ? -6.953 -43.906 -3.807 1 94.12 716 GLN B C 1
ATOM 13198 O O . GLN B 1 716 ? -7.195 -42.781 -3.377 1 94.12 716 GLN B O 1
ATOM 13203 N N . ARG B 1 717 ? -7.656 -44.344 -4.793 1 93.94 717 ARG B N 1
ATOM 13204 C CA . ARG B 1 717 ? -8.656 -43.594 -5.539 1 93.94 717 ARG B CA 1
ATOM 13205 C C . ARG B 1 717 ? -9.891 -43.344 -4.688 1 93.94 717 ARG B C 1
ATOM 13207 O O . ARG B 1 717 ? -10.508 -42.281 -4.785 1 93.94 717 ARG B O 1
ATOM 13214 N N . ASP B 1 718 ? -10.203 -44.344 -3.91 1 92.56 718 ASP B N 1
ATOM 13215 C CA . ASP B 1 718 ? -11.336 -44.188 -3.008 1 92.56 718 ASP B CA 1
ATOM 13216 C C . ASP B 1 718 ? -11.078 -43.062 -2.012 1 92.56 718 ASP B C 1
ATOM 13218 O O . ASP B 1 718 ? -11.977 -42.25 -1.712 1 92.56 718 ASP B O 1
ATOM 13222 N N . ARG B 1 719 ? -9.922 -43.031 -1.498 1 94.25 719 ARG B N 1
ATOM 13223 C CA . ARG B 1 719 ? -9.555 -42.031 -0.503 1 94.25 719 ARG B CA 1
ATOM 13224 C C . ARG B 1 719 ? -9.523 -40.625 -1.121 1 94.25 719 ARG B C 1
ATOM 13226 O O . ARG B 1 719 ? -9.977 -39.656 -0.51 1 94.25 719 ARG B O 1
ATOM 13233 N N . LEU B 1 720 ? -8.93 -40.531 -2.346 1 95.62 720 LEU B N 1
ATOM 13234 C CA . LEU B 1 720 ? -8.922 -39.25 -3.051 1 95.62 720 LEU B CA 1
ATOM 13235 C C . LEU B 1 720 ? -10.352 -38.812 -3.355 1 95.62 720 LEU B C 1
ATOM 13237 O O . LEU B 1 720 ? -10.664 -37.625 -3.223 1 95.62 720 LEU B O 1
ATOM 13241 N N . LEU B 1 721 ? -11.211 -39.719 -3.775 1 93.62 721 LEU B N 1
ATOM 13242 C CA . LEU B 1 721 ? -12.609 -39.438 -4.066 1 93.62 721 LEU B CA 1
ATOM 13243 C C . LEU B 1 721 ? -13.32 -38.906 -2.832 1 93.62 721 LEU B C 1
ATOM 13245 O O . LEU B 1 721 ? -14.031 -37.875 -2.91 1 93.62 721 LEU B O 1
ATOM 13249 N N . ARG B 1 722 ? -13.156 -39.531 -1.725 1 92.94 722 ARG B N 1
ATOM 13250 C CA . ARG B 1 722 ? -13.797 -39.156 -0.474 1 92.94 722 ARG B CA 1
ATOM 13251 C C . ARG B 1 722 ? -13.398 -37.75 -0.077 1 92.94 722 ARG B C 1
ATOM 13253 O O . ARG B 1 722 ? -14.25 -36.938 0.287 1 92.94 722 ARG B O 1
ATOM 13260 N N . GLU B 1 723 ? -12.125 -37.438 -0.086 1 94 723 GLU B N 1
ATOM 13261 C CA . GLU B 1 723 ? -11.641 -36.094 0.239 1 94 723 GLU B CA 1
ATOM 13262 C C . GLU B 1 723 ? -12.266 -35.031 -0.678 1 94 723 GLU B C 1
ATOM 13264 O O . GLU B 1 723 ? -12.656 -33.969 -0.224 1 94 723 GLU B O 1
ATOM 13269 N N . THR B 1 724 ? -12.383 -35.312 -1.974 1 94.12 724 THR B N 1
ATOM 13270 C CA . THR B 1 724 ? -12.914 -34.406 -2.967 1 94.12 724 THR B CA 1
ATOM 13271 C C . THR B 1 724 ? -14.391 -34.125 -2.703 1 94.12 724 THR B C 1
ATOM 13273 O O . THR B 1 724 ? -14.805 -32.938 -2.686 1 94.12 724 THR B O 1
ATOM 13276 N N . VAL B 1 725 ? -15.141 -35.156 -2.512 1 91.75 725 VAL B N 1
ATOM 13277 C CA . VAL B 1 725 ? -16.578 -35 -2.334 1 91.75 725 VAL B CA 1
ATOM 13278 C C . VAL B 1 725 ? -16.875 -34.281 -1.025 1 91.75 725 VAL B C 1
ATOM 13280 O O . VAL B 1 725 ? -17.719 -33.375 -0.986 1 91.75 725 VAL B O 1
ATOM 13283 N N . LEU B 1 726 ? -16.172 -34.656 0.052 1 92.44 726 LEU B N 1
ATOM 13284 C CA . LEU B 1 726 ? -16.328 -33.938 1.323 1 92.44 726 LEU B CA 1
ATOM 13285 C C . LEU B 1 726 ? -15.883 -32.5 1.209 1 92.44 726 LEU B C 1
ATOM 13287 O O . LEU B 1 726 ? -16.484 -31.609 1.822 1 92.44 726 LEU B O 1
ATOM 13291 N N . GLY B 1 727 ? -14.812 -32.312 0.444 1 93.75 727 GLY B N 1
ATOM 13292 C CA . GLY B 1 727 ? -14.359 -30.938 0.206 1 93.75 727 GLY B CA 1
ATOM 13293 C C . GLY B 1 727 ? -15.406 -30.078 -0.463 1 93.75 727 GLY B C 1
ATOM 13294 O O . GLY B 1 727 ? -15.586 -28.906 -0.091 1 93.75 727 GLY B O 1
ATOM 13295 N N . ILE B 1 728 ? -16.109 -30.609 -1.461 1 91.31 728 ILE B N 1
ATOM 13296 C CA . ILE B 1 728 ? -17.188 -29.891 -2.146 1 91.31 728 ILE B CA 1
ATOM 13297 C C . ILE B 1 728 ? -18.297 -29.547 -1.152 1 91.31 728 ILE B C 1
ATOM 13299 O O . ILE B 1 728 ? -18.781 -28.422 -1.132 1 91.31 728 ILE B O 1
ATOM 13303 N N . ALA B 1 729 ? -18.641 -30.5 -0.366 1 90.25 729 ALA B N 1
ATOM 13304 C CA . ALA B 1 729 ? -19.703 -30.281 0.611 1 90.25 729 ALA B CA 1
ATOM 13305 C C . ALA B 1 729 ? -19.328 -29.172 1.589 1 90.25 729 ALA B C 1
ATOM 13307 O O . ALA B 1 729 ? -20.172 -28.328 1.907 1 90.25 729 ALA B O 1
ATOM 13308 N N . CYS B 1 730 ? -18.141 -29.156 2.105 1 91.75 730 CYS B N 1
ATOM 13309 C CA . CYS B 1 730 ? -17.672 -28.109 3.014 1 91.75 730 CYS B CA 1
ATOM 13310 C C . CYS B 1 730 ? -17.703 -26.734 2.342 1 91.75 730 CYS B C 1
ATOM 13312 O O . CYS B 1 730 ? -18.188 -25.766 2.926 1 91.75 730 CYS B O 1
ATOM 13314 N N . GLN B 1 731 ? -17.266 -26.703 1.153 1 89.38 731 GLN B N 1
ATOM 13315 C CA . GLN B 1 731 ? -17.188 -25.438 0.415 1 89.38 731 GLN B CA 1
ATOM 13316 C C . GLN B 1 731 ? -18.578 -24.875 0.157 1 89.38 731 GLN B C 1
ATOM 13318 O O . GLN B 1 731 ? -18.766 -23.656 0.124 1 89.38 731 GLN B O 1
ATOM 13323 N N . MET B 1 732 ? -19.5 -25.719 0.021 1 84.94 732 MET B N 1
ATOM 13324 C CA . MET B 1 732 ? -20.859 -25.297 -0.29 1 84.94 732 MET B CA 1
ATOM 13325 C C . MET B 1 732 ? -21.641 -24.984 0.985 1 84.94 732 MET B C 1
ATOM 13327 O O . MET B 1 732 ? -22.812 -24.609 0.926 1 84.94 732 MET B O 1
ATOM 13331 N N . GLY B 1 733 ? -21.062 -25.281 2.096 1 85.5 733 GLY B N 1
ATOM 13332 C CA . GLY B 1 733 ? -21.672 -24.891 3.357 1 85.5 733 GLY B CA 1
ATOM 13333 C C . GLY B 1 733 ? -22.641 -25.938 3.895 1 85.5 733 GLY B C 1
ATOM 13334 O O . GLY B 1 733 ? -23.578 -25.594 4.609 1 85.5 733 GLY B O 1
ATOM 13335 N N . ASP B 1 734 ? -22.438 -27.109 3.479 1 87.44 734 ASP B N 1
ATOM 13336 C CA . ASP B 1 734 ? -23.266 -28.172 4.055 1 87.44 734 ASP B CA 1
ATOM 13337 C C . ASP B 1 734 ? -23.094 -28.234 5.57 1 87.44 734 ASP B C 1
ATOM 13339 O O . ASP B 1 734 ? -22.031 -28.641 6.059 1 87.44 734 ASP B O 1
ATOM 13343 N N . GLN B 1 735 ? -24.125 -28 6.266 1 88.75 735 GLN B N 1
ATOM 13344 C CA . GLN B 1 735 ? -24.016 -27.812 7.711 1 88.75 735 GLN B CA 1
ATOM 13345 C C . GLN B 1 735 ? -23.672 -29.125 8.406 1 88.75 735 GLN B C 1
ATOM 13347 O O . GLN B 1 735 ? -22.906 -29.141 9.375 1 88.75 735 GLN B O 1
ATOM 13352 N N . GLU B 1 736 ? -24.188 -30.203 7.902 1 88.5 736 GLU B N 1
ATOM 13353 C CA . GLU B 1 736 ? -23.906 -31.5 8.508 1 88.5 736 GLU B CA 1
ATOM 13354 C C . GLU B 1 736 ? -22.422 -31.859 8.375 1 88.5 736 GLU B C 1
ATOM 13356 O O . GLU B 1 736 ? -21.812 -32.344 9.336 1 88.5 736 GLU B O 1
ATOM 13361 N N . VAL B 1 737 ? -21.953 -31.703 7.238 1 91.62 737 VAL B N 1
ATOM 13362 C CA . VAL B 1 737 ? -20.547 -32.031 6.973 1 91.62 737 VAL B CA 1
ATOM 13363 C C . VAL B 1 737 ? -19.641 -31.062 7.754 1 91.62 737 VAL B C 1
ATOM 13365 O O . VAL B 1 737 ? -18.641 -31.484 8.32 1 91.62 737 VAL B O 1
ATOM 13368 N N . LEU B 1 738 ? -20.016 -29.797 7.805 1 93.12 738 LEU B N 1
ATOM 13369 C CA . LEU B 1 738 ? -19.25 -28.797 8.547 1 93.12 738 LEU B CA 1
ATOM 13370 C C . LEU B 1 738 ? -19.266 -29.109 10.039 1 93.12 738 LEU B C 1
ATOM 13372 O O . LEU B 1 738 ? -18.25 -28.953 10.727 1 93.12 738 LEU B O 1
ATOM 13376 N N . ASN B 1 739 ? -20.359 -29.547 10.531 1 93.25 739 ASN B N 1
ATOM 13377 C CA . ASN B 1 739 ? -20.453 -29.922 11.938 1 93.25 739 ASN B CA 1
ATOM 13378 C C . ASN B 1 739 ? -19.547 -31.109 12.258 1 93.25 739 ASN B C 1
ATOM 13380 O O . ASN B 1 739 ? -18.906 -31.125 13.305 1 93.25 739 ASN B O 1
ATOM 13384 N N . GLU B 1 740 ? -19.578 -32.062 11.328 1 92.12 740 GLU B N 1
ATOM 13385 C CA . GLU B 1 740 ? -18.703 -33.219 11.531 1 92.12 740 GLU B CA 1
ATOM 13386 C C . GLU B 1 740 ? -17.234 -32.812 11.516 1 92.12 740 GLU B C 1
ATOM 13388 O O . GLU B 1 740 ? -16.438 -33.312 12.312 1 92.12 740 GLU B O 1
ATOM 13393 N N . ALA B 1 741 ? -16.875 -31.969 10.609 1 94.44 741 ALA B N 1
ATOM 13394 C CA . ALA B 1 741 ? -15.508 -31.453 10.578 1 94.44 741 ALA B CA 1
ATOM 13395 C C . ALA B 1 741 ? -15.141 -30.781 11.898 1 94.44 741 ALA B C 1
ATOM 13397 O O . ALA B 1 741 ? -14.031 -30.938 12.398 1 94.44 741 ALA B O 1
ATOM 13398 N N . SER B 1 742 ? -16.047 -30.078 12.461 1 94.88 742 SER B N 1
ATOM 13399 C CA . SER B 1 742 ? -15.844 -29.391 13.727 1 94.88 742 SER B CA 1
ATOM 13400 C C . SER B 1 742 ? -15.656 -30.375 14.875 1 94.88 742 SER B C 1
ATOM 13402 O O . SER B 1 742 ? -14.812 -30.156 15.742 1 94.88 742 SER B O 1
ATOM 13404 N N . VAL B 1 743 ? -16.469 -31.391 14.836 1 93.69 743 VAL B N 1
ATOM 13405 C CA . VAL B 1 743 ? -16.375 -32.406 15.883 1 93.69 743 VAL B CA 1
ATOM 13406 C C . VAL B 1 743 ? -15.008 -33.062 15.836 1 93.69 743 VAL B C 1
ATOM 13408 O O . VAL B 1 743 ? -14.352 -33.219 16.875 1 93.69 743 VAL B O 1
ATOM 13411 N N . LEU B 1 744 ? -14.656 -33.5 14.695 1 94.69 744 LEU B N 1
ATOM 13412 C CA . LEU B 1 744 ? -13.359 -34.156 14.523 1 94.69 744 LEU B CA 1
ATOM 13413 C C . LEU B 1 744 ? -12.227 -33.219 14.914 1 94.69 744 LEU B C 1
ATOM 13415 O O . LEU B 1 744 ? -11.258 -33.625 15.547 1 94.69 744 LEU B O 1
ATOM 13419 N N . PHE B 1 745 ? -12.336 -31.969 14.531 1 96.38 745 PHE B N 1
ATOM 13420 C CA . PHE B 1 745 ? -11.352 -30.938 14.859 1 96.38 745 PHE B CA 1
ATOM 13421 C C . PHE B 1 745 ? -11.219 -30.781 16.375 1 96.38 745 PHE B C 1
ATOM 13423 O O . PHE B 1 745 ? -10.109 -30.734 16.906 1 96.38 745 PHE B O 1
ATOM 13430 N N . ASP B 1 746 ? -12.273 -30.703 17.016 1 94.38 746 ASP B N 1
ATOM 13431 C CA . ASP B 1 746 ? -12.281 -30.531 18.469 1 94.38 746 ASP B CA 1
ATOM 13432 C C . ASP B 1 746 ? -11.664 -31.734 19.172 1 94.38 746 ASP B C 1
ATOM 13434 O O . ASP B 1 746 ? -10.953 -31.578 20.156 1 94.38 746 ASP B O 1
ATOM 13438 N N . GLN B 1 747 ? -11.961 -32.844 18.562 1 93.38 747 GLN B N 1
ATOM 13439 C CA . GLN B 1 747 ? -11.367 -34.062 19.109 1 93.38 747 GLN B CA 1
ATOM 13440 C C . GLN B 1 747 ? -9.852 -34.062 18.922 1 93.38 747 GLN B C 1
ATOM 13442 O O . GLN B 1 747 ? -9.109 -34.5 19.812 1 93.38 747 GLN B O 1
ATOM 13447 N N . TRP B 1 748 ? -9.461 -33.625 17.859 1 94.25 748 TRP B N 1
ATOM 13448 C CA . TRP B 1 748 ? -8.039 -33.594 17.547 1 94.25 748 TRP B CA 1
ATOM 13449 C C . TRP B 1 748 ? -7.312 -32.531 18.375 1 94.25 748 TRP B C 1
ATOM 13451 O O . TRP B 1 748 ? -6.281 -32.844 19 1 94.25 748 TRP B O 1
ATOM 13461 N N . ILE B 1 749 ? -7.777 -31.375 18.438 1 93.25 749 ILE B N 1
ATOM 13462 C CA . ILE B 1 749 ? -7.07 -30.25 19.031 1 93.25 749 ILE B CA 1
ATOM 13463 C C . ILE B 1 749 ? -7.121 -30.359 20.547 1 93.25 749 ILE B C 1
ATOM 13465 O O . ILE B 1 749 ? -6.16 -30 21.234 1 93.25 749 ILE B O 1
ATOM 13469 N N . SER B 1 750 ? -8.195 -30.766 21.141 1 84.94 750 SER B N 1
ATOM 13470 C CA . SER B 1 750 ? -8.352 -30.875 22.594 1 84.94 750 SER B CA 1
ATOM 13471 C C . SER B 1 750 ? -7.969 -32.25 23.094 1 84.94 750 SER B C 1
ATOM 13473 O O . SER B 1 750 ? -7.426 -32.406 24.188 1 84.94 750 SER B O 1
ATOM 13475 N N . GLY B 1 751 ? -8.297 -33.25 22.328 1 75.69 751 GLY B N 1
ATOM 13476 C CA . GLY B 1 751 ? -8.164 -34.594 22.828 1 75.69 751 GLY B CA 1
ATOM 13477 C C . GLY B 1 751 ? -6.938 -35.312 22.297 1 75.69 751 GLY B C 1
ATOM 13478 O O . GLY B 1 751 ? -6.637 -36.438 22.703 1 75.69 751 GLY B O 1
ATOM 13479 N N . ASN B 1 752 ? -6.25 -34.844 21.406 1 75.94 752 ASN B N 1
ATOM 13480 C CA . ASN B 1 752 ? -5.094 -35.438 20.75 1 75.94 752 ASN B CA 1
ATOM 13481 C C . ASN B 1 752 ? -5.465 -36.75 20.062 1 75.94 752 ASN B C 1
ATOM 13483 O O . ASN B 1 752 ? -4.703 -37.719 20.109 1 75.94 752 ASN B O 1
ATOM 13487 N N . ILE B 1 753 ? -6.668 -36.812 19.641 1 74.19 753 ILE B N 1
ATOM 13488 C CA . ILE B 1 753 ? -7.121 -37.969 18.906 1 74.19 753 ILE B CA 1
ATOM 13489 C C . ILE B 1 753 ? -6.844 -37.812 17.422 1 74.19 753 ILE B C 1
ATOM 13491 O O . ILE B 1 753 ? -7.254 -36.812 16.828 1 74.19 753 ILE B O 1
ATOM 13495 N N . SER B 1 754 ? -6.156 -38.844 16.969 1 80.19 754 SER B N 1
ATOM 13496 C CA . SER B 1 754 ? -5.812 -38.75 15.555 1 80.19 754 SER B CA 1
ATOM 13497 C C . SER B 1 754 ? -6.938 -39.312 14.68 1 80.19 754 SER B C 1
ATOM 13499 O O . SER B 1 754 ? -7.781 -40.062 15.148 1 80.19 754 SER B O 1
ATOM 13501 N N . PHE B 1 755 ? -7.102 -38.75 13.625 1 85.94 755 PHE B N 1
ATOM 13502 C CA . PHE B 1 755 ? -8.047 -39.219 12.617 1 85.94 755 PHE B CA 1
ATOM 13503 C C . PHE B 1 755 ? -7.348 -39.438 11.281 1 85.94 755 PHE B C 1
ATOM 13505 O O . PHE B 1 755 ? -6.125 -39.312 11.188 1 85.94 755 PHE B O 1
ATOM 13512 N N . GLY B 1 756 ? -8.125 -40 10.312 1 89.56 756 GLY B N 1
ATOM 13513 C CA . GLY B 1 756 ? -7.551 -40.406 9.039 1 89.56 756 GLY B CA 1
ATOM 13514 C C . GLY B 1 756 ? -6.723 -39.312 8.375 1 89.56 756 GLY B C 1
ATOM 13515 O O . GLY B 1 756 ? -7.133 -38.156 8.328 1 89.56 756 GLY B O 1
ATOM 13516 N N . VAL B 1 757 ? -5.543 -39.656 7.883 1 93.06 757 VAL B N 1
ATOM 13517 C CA . VAL B 1 757 ? -4.562 -38.719 7.352 1 93.06 757 VAL B CA 1
ATOM 13518 C C . VAL B 1 757 ? -5.113 -38.062 6.094 1 93.06 757 VAL B C 1
ATOM 13520 O O . VAL B 1 757 ? -4.75 -36.938 5.773 1 93.06 757 VAL B O 1
ATOM 13523 N N . ASN B 1 758 ? -6.012 -38.719 5.375 1 94.56 758 ASN B N 1
ATOM 13524 C CA . ASN B 1 758 ? -6.523 -38.219 4.105 1 94.56 758 ASN B CA 1
ATOM 13525 C C . ASN B 1 758 ? -7.582 -37.156 4.316 1 94.56 758 ASN B C 1
ATOM 13527 O O . ASN B 1 758 ? -7.918 -36.406 3.387 1 94.56 758 ASN B O 1
ATOM 13531 N N . LEU B 1 759 ? -8.023 -37 5.492 1 94.69 759 LEU B N 1
ATOM 13532 C CA . LEU B 1 759 ? -9.109 -36.062 5.75 1 94.69 759 LEU B CA 1
ATOM 13533 C C . LEU B 1 759 ? -8.633 -34.938 6.637 1 94.69 759 LEU B C 1
ATOM 13535 O O . LEU B 1 759 ? -9.398 -34 6.918 1 94.69 759 LEU B O 1
ATOM 13539 N N . ARG B 1 760 ? -7.422 -34.969 7.012 1 94.88 760 ARG B N 1
ATOM 13540 C CA . ARG B 1 760 ? -6.863 -34 7.953 1 94.88 760 ARG B CA 1
ATOM 13541 C C . ARG B 1 760 ? -6.969 -32.562 7.402 1 94.88 760 ARG B C 1
ATOM 13543 O O . ARG B 1 760 ? -7.297 -31.641 8.141 1 94.88 760 ARG B O 1
ATOM 13550 N N . LEU B 1 761 ? -6.641 -32.375 6.156 1 96.12 761 LEU B N 1
ATOM 13551 C CA . LEU B 1 761 ? -6.688 -31.047 5.578 1 96.12 761 LEU B CA 1
ATOM 13552 C C . LEU B 1 761 ? -8.078 -30.438 5.723 1 96.12 761 LEU B C 1
ATOM 13554 O O . LEU B 1 761 ? -8.211 -29.266 6.09 1 96.12 761 LEU B O 1
ATOM 13558 N N . LEU B 1 762 ? -9.102 -31.203 5.434 1 96.19 762 LEU B N 1
ATOM 13559 C CA . LEU B 1 762 ? -10.477 -30.719 5.535 1 96.19 762 LEU B CA 1
ATOM 13560 C C . LEU B 1 762 ? -10.82 -30.359 6.977 1 96.19 762 LEU B C 1
ATOM 13562 O O . LEU B 1 762 ? -11.43 -29.328 7.238 1 96.19 762 LEU B O 1
ATOM 13566 N N . VAL B 1 763 ? -10.438 -31.266 7.852 1 96.19 763 VAL B N 1
ATOM 13567 C CA . VAL B 1 763 ? -10.742 -31.062 9.266 1 96.19 763 VAL B CA 1
ATOM 13568 C C . VAL B 1 763 ? -10.016 -29.812 9.773 1 96.19 763 VAL B C 1
ATOM 13570 O O . VAL B 1 763 ? -10.602 -29 10.477 1 96.19 763 VAL B O 1
ATOM 13573 N N . TYR B 1 764 ? -8.727 -29.656 9.445 1 97.38 764 TYR B N 1
ATOM 13574 C CA . TYR B 1 764 ? -7.961 -28.484 9.875 1 97.38 764 TYR B CA 1
ATOM 13575 C C . TYR B 1 764 ? -8.578 -27.203 9.352 1 97.38 764 TYR B C 1
ATOM 13577 O O . TYR B 1 764 ? -8.75 -26.234 10.094 1 97.38 764 TYR B O 1
ATOM 13585 N N . ARG B 1 765 ? -8.93 -27.125 8.102 1 97.56 765 ARG B N 1
ATOM 13586 C CA . ARG B 1 765 ? -9.422 -25.922 7.441 1 97.56 765 ARG B CA 1
ATOM 13587 C C . ARG B 1 765 ? -10.82 -25.562 7.941 1 97.56 765 ARG B C 1
ATOM 13589 O O . ARG B 1 765 ? -11.023 -24.469 8.484 1 97.56 765 ARG B O 1
ATOM 13596 N N . TYR B 1 766 ? -11.719 -26.469 7.836 1 97 766 TYR B N 1
ATOM 13597 C CA . TYR B 1 766 ? -13.117 -26.125 8.062 1 97 766 TYR B CA 1
ATOM 13598 C C . TYR B 1 766 ? -13.469 -26.25 9.539 1 97 766 TYR B C 1
ATOM 13600 O O . TYR B 1 766 ? -14.398 -25.594 10.016 1 97 766 TYR B O 1
ATOM 13608 N N . GLY B 1 767 ? -12.703 -27.125 10.266 1 96.5 767 GLY B N 1
ATOM 13609 C CA . GLY B 1 767 ? -12.828 -27.078 11.711 1 96.5 767 GLY B CA 1
ATOM 13610 C C . GLY B 1 767 ? -12.422 -25.734 12.297 1 96.5 767 GLY B C 1
ATOM 13611 O O . GLY B 1 767 ? -13.125 -25.188 13.148 1 96.5 767 GLY B O 1
ATOM 13612 N N . MET B 1 768 ? -11.242 -25.203 11.836 1 97.31 768 MET B N 1
ATOM 13613 C CA . MET B 1 768 ? -10.766 -23.906 12.289 1 97.31 768 MET B CA 1
ATOM 13614 C C . MET B 1 768 ? -11.711 -22.797 11.852 1 97.31 768 MET B C 1
ATOM 13616 O O . MET B 1 768 ? -12.016 -21.891 12.625 1 97.31 768 MET B O 1
ATOM 13620 N N . ARG B 1 769 ? -12.18 -22.828 10.664 1 95.88 769 ARG B N 1
ATOM 13621 C CA . ARG B 1 769 ? -13.07 -21.812 10.141 1 95.88 769 ARG B CA 1
ATOM 13622 C C . ARG B 1 769 ? -14.375 -21.766 10.93 1 95.88 769 ARG B C 1
ATOM 13624 O O . ARG B 1 769 ? -14.859 -20.672 11.273 1 95.88 769 ARG B O 1
ATOM 13631 N N . ASN B 1 770 ? -14.938 -22.875 11.234 1 91.25 770 ASN B N 1
ATOM 13632 C CA . ASN B 1 770 ? -16.281 -22.969 11.789 1 91.25 770 ASN B CA 1
ATOM 13633 C C . ASN B 1 770 ? -16.25 -22.922 13.32 1 91.25 770 ASN B C 1
ATOM 13635 O O . ASN B 1 770 ? -17.234 -22.484 13.945 1 91.25 770 ASN B O 1
ATOM 13639 N N . SER B 1 771 ? -15.219 -23.422 13.93 1 85.12 771 SER B N 1
ATOM 13640 C CA . SER B 1 771 ? -15.211 -23.562 15.383 1 85.12 771 SER B CA 1
ATOM 13641 C C . SER B 1 771 ? -13.938 -22.984 15.992 1 85.12 771 SER B C 1
ATOM 13643 O O . SER B 1 771 ? -13.648 -23.203 17.172 1 85.12 771 SER B O 1
ATOM 13645 N N . GLY B 1 772 ? -13.211 -22.359 15.242 1 87.56 772 GLY B N 1
ATOM 13646 C CA . GLY B 1 772 ? -11.93 -21.844 15.703 1 87.56 772 GLY B CA 1
ATOM 13647 C C . GLY B 1 772 ? -12.062 -20.703 16.688 1 87.56 772 GLY B C 1
ATOM 13648 O O . GLY B 1 772 ? -12.953 -19.875 16.562 1 87.56 772 GLY B O 1
ATOM 13649 N N . THR B 1 773 ? -11.305 -20.734 17.734 1 94 773 THR B N 1
ATOM 13650 C CA . THR B 1 773 ? -11.102 -19.656 18.703 1 94 773 THR B CA 1
ATOM 13651 C C . THR B 1 773 ? -9.633 -19.25 18.781 1 94 773 THR B C 1
ATOM 13653 O O . THR B 1 773 ? -8.773 -19.922 18.219 1 94 773 THR B O 1
ATOM 13656 N N . GLU B 1 774 ? -9.383 -18.172 19.344 1 96.19 774 GLU B N 1
ATOM 13657 C CA . GLU B 1 774 ? -7.996 -17.75 19.5 1 96.19 774 GLU B CA 1
ATOM 13658 C C . GLU B 1 774 ? -7.176 -18.797 20.234 1 96.19 774 GLU B C 1
ATOM 13660 O O . GLU B 1 774 ? -6.023 -19.047 19.891 1 96.19 774 GLU B O 1
ATOM 13665 N N . ALA B 1 775 ? -7.762 -19.375 21.266 1 96.25 775 ALA B N 1
ATOM 13666 C CA . ALA B 1 775 ? -7.074 -20.422 22.031 1 96.25 775 ALA B CA 1
ATOM 13667 C C . ALA B 1 775 ? -6.762 -21.625 21.156 1 96.25 775 ALA B C 1
ATOM 13669 O O . ALA B 1 775 ? -5.652 -22.156 21.188 1 96.25 775 ALA B O 1
ATOM 13670 N N . LYS B 1 776 ? -7.742 -22.141 20.391 1 96.5 776 LYS B N 1
ATOM 13671 C CA . LYS B 1 776 ? -7.543 -23.281 19.5 1 96.5 776 LYS B CA 1
ATOM 13672 C C . LYS B 1 776 ? -6.52 -22.953 18.422 1 96.5 776 LYS B C 1
ATOM 13674 O O . LYS B 1 776 ? -5.715 -23.812 18.047 1 96.5 776 LYS B O 1
ATOM 13679 N N . TRP B 1 777 ? -6.605 -21.703 17.891 1 97.81 777 TRP B N 1
ATOM 13680 C CA . TRP B 1 777 ? -5.637 -21.266 16.891 1 97.81 777 TRP B CA 1
ATOM 13681 C C . TRP B 1 777 ? -4.215 -21.312 17.453 1 97.81 777 TRP B C 1
ATOM 13683 O O . TRP B 1 777 ? -3.305 -21.812 16.781 1 97.81 777 TRP B O 1
ATOM 13693 N N . ASN B 1 778 ? -4.008 -20.812 18.688 1 97.44 778 ASN B N 1
ATOM 13694 C CA . ASN B 1 778 ? -2.693 -20.812 19.312 1 97.44 778 ASN B CA 1
ATOM 13695 C C . ASN B 1 778 ? -2.178 -22.219 19.547 1 97.44 778 ASN B C 1
ATOM 13697 O O . ASN B 1 778 ? -0.985 -22.484 19.391 1 97.44 778 ASN B O 1
ATOM 13701 N N . LEU B 1 779 ? -3.08 -23.062 19.922 1 96.44 779 LEU B N 1
ATOM 13702 C CA . LEU B 1 779 ? -2.695 -24.469 20.094 1 96.44 779 LEU B CA 1
ATOM 13703 C C . LEU B 1 779 ? -2.252 -25.078 18.766 1 96.44 779 LEU B C 1
ATOM 13705 O O . LEU B 1 779 ? -1.253 -25.797 18.719 1 96.44 779 LEU B O 1
ATOM 13709 N N . MET B 1 780 ? -3.027 -24.875 17.734 1 97.31 780 MET B N 1
ATOM 13710 C CA . MET B 1 780 ? -2.658 -25.375 16.422 1 97.31 780 MET B CA 1
ATOM 13711 C C . MET B 1 780 ? -1.325 -24.797 15.969 1 97.31 780 MET B C 1
ATOM 13713 O O . MET B 1 780 ? -0.511 -25.484 15.359 1 97.31 780 MET B O 1
ATOM 13717 N N . PHE B 1 781 ? -1.143 -23.516 16.219 1 97.94 781 PHE B N 1
ATOM 13718 C CA . PHE B 1 781 ? 0.105 -22.844 15.867 1 97.94 781 PHE B CA 1
ATOM 13719 C C . PHE B 1 781 ? 1.282 -23.469 16.594 1 97.94 781 PHE B C 1
ATOM 13721 O O . PHE B 1 781 ? 2.355 -23.656 16.016 1 97.94 781 PHE B O 1
ATOM 13728 N N . GLU B 1 782 ? 1.118 -23.828 17.844 1 96.5 782 GLU B N 1
ATOM 13729 C CA . GLU B 1 782 ? 2.154 -24.531 18.594 1 96.5 782 GLU B CA 1
ATOM 13730 C C . GLU B 1 782 ? 2.445 -25.906 18 1 96.5 782 GLU B C 1
ATOM 13732 O O . GLU B 1 782 ? 3.602 -26.328 17.922 1 96.5 782 GLU B O 1
ATOM 13737 N N . ARG B 1 783 ? 1.399 -26.594 17.562 1 95.06 783 ARG B N 1
ATOM 13738 C CA . ARG B 1 783 ? 1.586 -27.891 16.906 1 95.06 783 ARG B CA 1
ATOM 13739 C C . ARG B 1 783 ? 2.354 -27.719 15.602 1 95.06 783 ARG B C 1
ATOM 13741 O O . ARG B 1 783 ? 3.182 -28.562 15.25 1 95.06 783 ARG B O 1
ATOM 13748 N N . TYR B 1 784 ? 2.033 -26.688 14.914 1 96.75 784 TYR B N 1
ATOM 13749 C CA . TYR B 1 784 ? 2.771 -26.406 13.688 1 96.75 784 TYR B CA 1
ATOM 13750 C C . TYR B 1 784 ? 4.262 -26.234 13.977 1 96.75 784 TYR B C 1
ATOM 13752 O O . TYR B 1 784 ? 5.102 -26.781 13.258 1 96.75 784 TYR B O 1
ATOM 13760 N N . LYS B 1 785 ? 4.602 -25.484 14.984 1 94.38 785 LYS B N 1
ATOM 13761 C CA . LYS B 1 785 ? 5.988 -25.172 15.312 1 94.38 785 LYS B CA 1
ATOM 13762 C C . LYS B 1 785 ? 6.762 -26.438 15.664 1 94.38 785 LYS B C 1
ATOM 13764 O O . LYS B 1 785 ? 7.953 -26.547 15.375 1 94.38 785 LYS B O 1
ATOM 13769 N N . THR B 1 786 ? 6.062 -27.422 16.188 1 90.38 786 THR B N 1
ATOM 13770 C CA . THR B 1 786 ? 6.75 -28.609 16.703 1 90.38 786 THR B CA 1
ATOM 13771 C C . THR B 1 786 ? 6.684 -29.75 15.688 1 90.38 786 THR B C 1
ATOM 13773 O O . THR B 1 786 ? 7.441 -30.719 15.781 1 90.38 786 THR B O 1
ATOM 13776 N N . GLU B 1 787 ? 5.777 -29.625 14.719 1 90.62 787 GLU B N 1
ATOM 13777 C CA . GLU B 1 787 ? 5.645 -30.656 13.688 1 90.62 787 GLU B CA 1
ATOM 13778 C C . GLU B 1 787 ? 6.926 -30.781 12.867 1 90.62 787 GLU B C 1
ATOM 13780 O O . GLU B 1 787 ? 7.57 -29.781 12.547 1 90.62 787 GLU B O 1
ATOM 13785 N N . THR B 1 788 ? 7.328 -32.031 12.562 1 86.56 788 THR B N 1
ATOM 13786 C CA . THR B 1 788 ? 8.586 -32.281 11.859 1 86.56 788 THR B CA 1
ATOM 13787 C C . THR B 1 788 ? 8.336 -32.625 10.398 1 86.56 788 THR B C 1
ATOM 13789 O O . THR B 1 788 ? 9.18 -32.375 9.539 1 86.56 788 THR B O 1
ATOM 13792 N N . LEU B 1 789 ? 7.23 -33.312 10.117 1 90 789 LEU B N 1
ATOM 13793 C CA . LEU B 1 789 ? 6.934 -33.688 8.75 1 90 789 LEU B CA 1
ATOM 13794 C C . LEU B 1 789 ? 6.441 -32.531 7.926 1 90 789 LEU B C 1
ATOM 13796 O O . LEU B 1 789 ? 5.434 -31.891 8.266 1 90 789 LEU B O 1
ATOM 13800 N N . ALA B 1 790 ? 7.125 -32.219 6.84 1 91.69 790 ALA B N 1
ATOM 13801 C CA . ALA B 1 790 ? 6.855 -31.047 6.016 1 91.69 790 ALA B CA 1
ATOM 13802 C C . ALA B 1 790 ? 5.426 -31.078 5.48 1 91.69 790 ALA B C 1
ATOM 13804 O O . ALA B 1 790 ? 4.766 -30.047 5.406 1 91.69 790 ALA B O 1
ATOM 13805 N N . GLN B 1 791 ? 4.906 -32.219 5.094 1 94.25 791 GLN B N 1
ATOM 13806 C CA . GLN B 1 791 ? 3.564 -32.344 4.531 1 94.25 791 GLN B CA 1
ATOM 13807 C C . GLN B 1 791 ? 2.5 -31.984 5.562 1 94.25 791 GLN B C 1
ATOM 13809 O O . GLN B 1 791 ? 1.508 -31.328 5.23 1 94.25 791 GLN B O 1
ATOM 13814 N N . GLU B 1 792 ? 2.691 -32.469 6.703 1 93.56 792 GLU B N 1
ATOM 13815 C CA . GLU B 1 792 ? 1.755 -32.125 7.773 1 93.56 792 GLU B CA 1
ATOM 13816 C C . GLU B 1 792 ? 1.815 -30.656 8.125 1 93.56 792 GLU B C 1
ATOM 13818 O O . GLU B 1 792 ? 0.788 -30.031 8.406 1 93.56 792 GLU B O 1
ATOM 13823 N N . LYS B 1 793 ? 2.992 -30.109 8.141 1 94.75 793 LYS B N 1
ATOM 13824 C CA . LYS B 1 793 ? 3.152 -28.672 8.367 1 94.75 793 LYS B CA 1
ATOM 13825 C C . LYS B 1 793 ? 2.336 -27.859 7.363 1 94.75 793 LYS B C 1
ATOM 13827 O O . LYS B 1 793 ? 1.7 -26.875 7.73 1 94.75 793 LYS B O 1
ATOM 13832 N N . ASP B 1 794 ? 2.373 -28.266 6.211 1 95.5 794 ASP B N 1
ATOM 13833 C CA . ASP B 1 794 ? 1.637 -27.578 5.156 1 95.5 794 ASP B CA 1
ATOM 13834 C C . ASP B 1 794 ? 0.137 -27.578 5.445 1 95.5 794 ASP B C 1
ATOM 13836 O O . ASP B 1 794 ? -0.534 -26.547 5.277 1 95.5 794 ASP B O 1
ATOM 13840 N N . LYS B 1 795 ? -0.411 -28.703 5.855 1 96.44 795 LYS B N 1
ATOM 13841 C CA . LYS B 1 795 ? -1.828 -28.797 6.199 1 96.44 795 LYS B CA 1
ATOM 13842 C C . LYS B 1 795 ? -2.174 -27.859 7.359 1 96.44 795 LYS B C 1
ATOM 13844 O O . LYS B 1 795 ? -3.217 -27.203 7.348 1 96.44 795 LYS B O 1
ATOM 13849 N N . LEU B 1 796 ? -1.299 -27.844 8.297 1 97.56 796 LEU B N 1
ATOM 13850 C CA . LEU B 1 796 ? -1.516 -27.016 9.469 1 97.56 796 LEU B CA 1
ATOM 13851 C C . LEU B 1 796 ? -1.524 -25.531 9.094 1 97.56 796 LEU B C 1
ATOM 13853 O O . LEU B 1 796 ? -2.336 -24.766 9.609 1 97.56 796 LEU B O 1
ATOM 13857 N N . LEU B 1 797 ? -0.617 -25.141 8.219 1 98.25 797 LEU B N 1
ATOM 13858 C CA . LEU B 1 797 ? -0.584 -23.766 7.758 1 98.25 797 LEU B CA 1
ATOM 13859 C C . LEU B 1 797 ? -1.919 -23.359 7.137 1 98.25 797 LEU B C 1
ATOM 13861 O O . LEU B 1 797 ? -2.418 -22.266 7.379 1 98.25 797 LEU B O 1
ATOM 13865 N N . TYR B 1 798 ? -2.463 -24.25 6.316 1 98 798 TYR B N 1
ATOM 13866 C CA . TYR B 1 798 ? -3.744 -23.953 5.688 1 98 798 TYR B CA 1
ATOM 13867 C C . TYR B 1 798 ? -4.852 -23.859 6.73 1 98 798 TYR B C 1
ATOM 13869 O O . TYR B 1 798 ? -5.746 -23.016 6.617 1 98 798 TYR B O 1
ATOM 13877 N N . GLY B 1 799 ? -4.801 -24.781 7.672 1 98.31 799 GLY B N 1
ATOM 13878 C CA . GLY B 1 799 ? -5.75 -24.688 8.773 1 98.31 799 GLY B CA 1
ATOM 13879 C C . GLY B 1 799 ? -5.676 -23.375 9.516 1 98.31 799 GLY B C 1
ATOM 13880 O O . GLY B 1 799 ? -6.703 -22.734 9.773 1 98.31 799 GLY B O 1
ATOM 13881 N N . LEU B 1 800 ? -4.465 -22.922 9.867 1 98.56 800 LEU B N 1
ATOM 13882 C CA . LEU B 1 800 ? -4.246 -21.656 10.57 1 98.56 800 LEU B CA 1
ATOM 13883 C C . LEU B 1 800 ? -4.773 -20.484 9.758 1 98.56 800 LEU B C 1
ATOM 13885 O O . LEU B 1 800 ? -5.359 -19.547 10.312 1 98.56 800 LEU B O 1
ATOM 13889 N N . ALA B 1 801 ? -4.648 -20.547 8.477 1 98.56 801 ALA B N 1
ATOM 13890 C CA . ALA B 1 801 ? -5.051 -19.453 7.586 1 98.56 801 ALA B CA 1
ATOM 13891 C C . ALA B 1 801 ? -6.562 -19.438 7.387 1 98.56 801 ALA B C 1
ATOM 13893 O O . ALA B 1 801 ? -7.109 -18.5 6.797 1 98.56 801 ALA B O 1
ATOM 13894 N N . SER B 1 802 ? -7.273 -20.438 7.844 1 98.06 802 SER B N 1
ATOM 13895 C CA . SER B 1 802 ? -8.703 -20.562 7.594 1 98.06 802 SER B CA 1
ATOM 13896 C C . SER B 1 802 ? -9.523 -19.922 8.711 1 98.06 802 SER B C 1
ATOM 13898 O O . SER B 1 802 ? -10.75 -19.844 8.625 1 98.06 802 SER B O 1
ATOM 13900 N N . VAL B 1 803 ? -8.875 -19.359 9.742 1 97.62 803 VAL B N 1
ATOM 13901 C CA . VAL B 1 803 ? -9.555 -18.734 10.867 1 97.62 803 VAL B CA 1
ATOM 13902 C C . VAL B 1 803 ? -10.25 -17.453 10.406 1 97.62 803 VAL B C 1
ATOM 13904 O O . VAL B 1 803 ? -9.719 -16.719 9.578 1 97.62 803 VAL B O 1
ATOM 13907 N N . GLU B 1 804 ? -11.438 -17.234 10.93 1 95.12 804 GLU B N 1
ATOM 13908 C CA . GLU B 1 804 ? -12.148 -15.992 10.625 1 95.12 804 GLU B CA 1
ATOM 13909 C C . GLU B 1 804 ? -11.859 -14.922 11.672 1 95.12 804 GLU B C 1
ATOM 13911 O O . GLU B 1 804 ? -12.766 -14.484 12.383 1 95.12 804 GLU B O 1
ATOM 13916 N N . ASN B 1 805 ? -10.664 -14.492 11.734 1 97.06 805 ASN B N 1
ATOM 13917 C CA . ASN B 1 805 ? -10.141 -13.523 12.695 1 97.06 805 ASN B CA 1
ATOM 13918 C C . ASN B 1 805 ? -8.992 -12.719 12.109 1 97.06 805 ASN B C 1
ATOM 13920 O O . ASN B 1 805 ? -7.91 -13.258 11.859 1 97.06 805 ASN B O 1
ATOM 13924 N N . ILE B 1 806 ? -9.188 -11.445 11.922 1 96.75 806 ILE B N 1
ATOM 13925 C CA . ILE B 1 806 ? -8.266 -10.555 11.219 1 96.75 806 ILE B CA 1
ATOM 13926 C C . ILE B 1 806 ? -6.93 -10.516 11.961 1 96.75 806 ILE B C 1
ATOM 13928 O O . ILE B 1 806 ? -5.871 -10.594 11.336 1 96.75 806 ILE B O 1
ATOM 13932 N N . THR B 1 807 ? -6.918 -10.414 13.273 1 96.69 807 THR B N 1
ATOM 13933 C CA . THR B 1 807 ? -5.711 -10.312 14.086 1 96.69 807 THR B CA 1
ATOM 13934 C C . THR B 1 807 ? -4.852 -11.57 13.938 1 96.69 807 THR B C 1
ATOM 13936 O O . THR B 1 807 ? -3.635 -11.477 13.773 1 96.69 807 THR B O 1
ATOM 13939 N N . LEU B 1 808 ? -5.508 -12.734 13.992 1 98 808 LEU B N 1
ATOM 13940 C CA . LEU B 1 808 ? -4.785 -13.992 13.906 1 98 808 LEU B CA 1
ATOM 13941 C C . LEU B 1 808 ? -4.227 -14.203 12.5 1 98 808 LEU B C 1
ATOM 13943 O O . LEU B 1 808 ? -3.127 -14.734 12.336 1 98 808 LEU B O 1
ATOM 13947 N N . LEU B 1 809 ? -4.988 -13.828 11.477 1 98.38 809 LEU B N 1
ATOM 13948 C CA . LEU B 1 809 ? -4.477 -13.891 10.109 1 98.38 809 LEU B CA 1
ATOM 13949 C C . LEU B 1 809 ? -3.236 -13.016 9.961 1 98.38 809 LEU B C 1
ATOM 13951 O O . LEU B 1 809 ? -2.266 -13.414 9.312 1 98.38 809 LEU B O 1
ATOM 13955 N N . PHE B 1 810 ? -3.275 -11.812 10.562 1 98 810 PHE B N 1
ATOM 13956 C CA . PHE B 1 810 ? -2.133 -10.914 10.516 1 98 810 PHE B CA 1
ATOM 13957 C C . PHE B 1 810 ? -0.932 -11.523 11.234 1 98 810 PHE B C 1
ATOM 13959 O O . PHE B 1 810 ? 0.199 -11.422 10.75 1 98 810 PHE B O 1
ATOM 13966 N N . ASN B 1 811 ? -1.208 -12.094 12.367 1 97.69 811 ASN B N 1
ATOM 13967 C CA . ASN B 1 811 ? -0.139 -12.766 13.102 1 97.69 811 ASN B CA 1
ATOM 13968 C C . ASN B 1 811 ? 0.538 -13.836 12.25 1 97.69 811 ASN B C 1
ATOM 13970 O O . ASN B 1 811 ? 1.762 -13.977 12.281 1 97.69 811 ASN B O 1
ATOM 13974 N N . LEU B 1 812 ? -0.26 -14.562 11.547 1 98.5 812 LEU B N 1
ATOM 13975 C CA . LEU B 1 812 ? 0.274 -15.617 10.695 1 98.5 812 LEU B CA 1
ATOM 13976 C C . LEU B 1 812 ? 1.14 -15.031 9.586 1 98.5 812 LEU B C 1
ATOM 13978 O O . LEU B 1 812 ? 2.227 -15.539 9.305 1 98.5 812 LEU B O 1
ATOM 13982 N N . LEU B 1 813 ? 0.678 -13.953 8.938 1 98.19 813 LEU B N 1
ATOM 13983 C CA . LEU B 1 813 ? 1.45 -13.281 7.898 1 98.19 813 LEU B CA 1
ATOM 13984 C C . LEU B 1 813 ? 2.787 -12.797 8.445 1 98.19 813 LEU B C 1
ATOM 13986 O O . LEU B 1 813 ? 3.832 -13.016 7.828 1 98.19 813 LEU B O 1
ATOM 13990 N N . GLU B 1 814 ? 2.768 -12.211 9.586 1 97.31 814 GLU B N 1
ATOM 13991 C CA . GLU B 1 814 ? 3.994 -11.68 10.18 1 97.31 814 GLU B CA 1
ATOM 13992 C C . GLU B 1 814 ? 4.938 -12.805 10.602 1 97.31 814 GLU B C 1
ATOM 13994 O O . GLU B 1 814 ? 6.156 -12.664 10.492 1 97.31 814 GLU B O 1
ATOM 13999 N N . ALA B 1 815 ? 4.32 -13.867 11.086 1 97.5 815 ALA B N 1
ATOM 14000 C CA . ALA B 1 815 ? 5.125 -15.023 11.477 1 97.5 815 ALA B CA 1
ATOM 14001 C C . ALA B 1 815 ? 5.895 -15.578 10.281 1 97.5 815 ALA B C 1
ATOM 14003 O O . ALA B 1 815 ? 6.977 -16.156 10.445 1 97.5 815 ALA B O 1
ATOM 14004 N N . SER B 1 816 ? 5.406 -15.43 9.094 1 97.19 816 SER B N 1
ATOM 14005 C CA . SER B 1 816 ? 6.043 -15.992 7.906 1 97.19 816 SER B CA 1
ATOM 14006 C C . SER B 1 816 ? 7.348 -15.266 7.594 1 97.19 816 SER B C 1
ATOM 14008 O O . SER B 1 816 ? 8.172 -15.773 6.832 1 97.19 816 SER B O 1
ATOM 14010 N N . LYS B 1 817 ? 7.578 -14.094 8.172 1 95.25 817 LYS B N 1
ATOM 14011 C CA . LYS B 1 817 ? 8.828 -13.359 7.992 1 95.25 817 LYS B CA 1
ATOM 14012 C C . LYS B 1 817 ? 9.961 -14 8.797 1 95.25 817 LYS B C 1
ATOM 14014 O O . LYS B 1 817 ? 11.141 -13.797 8.484 1 95.25 817 LYS B O 1
ATOM 14019 N N . ASP B 1 818 ? 9.547 -14.75 9.844 1 94.25 818 ASP B N 1
ATOM 14020 C CA . ASP B 1 818 ? 10.523 -15.391 10.719 1 94.25 818 ASP B CA 1
ATOM 14021 C C . ASP B 1 818 ? 10.875 -16.781 10.203 1 94.25 818 ASP B C 1
ATOM 14023 O O . ASP B 1 818 ? 10.102 -17.734 10.367 1 94.25 818 ASP B O 1
ATOM 14027 N N . GLU B 1 819 ? 12.055 -17.031 9.727 1 88.94 819 GLU B N 1
ATOM 14028 C CA . GLU B 1 819 ? 12.492 -18.281 9.102 1 88.94 819 GLU B CA 1
ATOM 14029 C C . GLU B 1 819 ? 12.586 -19.406 10.125 1 88.94 819 GLU B C 1
ATOM 14031 O O . GLU B 1 819 ? 12.617 -20.594 9.758 1 88.94 819 GLU B O 1
ATOM 14036 N N . SER B 1 820 ? 12.68 -19.047 11.391 1 89.19 820 SER B N 1
ATOM 14037 C CA . SER B 1 820 ? 12.719 -20.078 12.438 1 89.19 820 SER B CA 1
ATOM 14038 C C . SER B 1 820 ? 11.336 -20.656 12.688 1 89.19 820 SER B C 1
ATOM 14040 O O . SER B 1 820 ? 11.211 -21.734 13.281 1 89.19 820 SER B O 1
ATOM 14042 N N . ILE B 1 821 ? 10.32 -19.922 12.219 1 94.31 821 ILE B N 1
ATOM 14043 C CA . ILE B 1 821 ? 8.945 -20.375 12.422 1 94.31 821 ILE B CA 1
ATOM 14044 C C . ILE B 1 821 ? 8.398 -20.953 11.117 1 94.31 821 ILE B C 1
ATOM 14046 O O . ILE B 1 821 ? 7.945 -22.109 11.086 1 94.31 821 ILE B O 1
ATOM 14050 N N . VAL B 1 822 ? 8.461 -20.188 10.07 1 94.94 822 VAL B N 1
ATOM 14051 C CA . VAL B 1 822 ? 7.996 -20.609 8.758 1 94.94 822 VAL B CA 1
ATOM 14052 C C . VAL B 1 822 ? 9.172 -20.688 7.789 1 94.94 822 VAL B C 1
ATOM 14054 O O . VAL B 1 822 ? 9.953 -19.734 7.672 1 94.94 822 VAL B O 1
ATOM 14057 N N . ARG B 1 823 ? 9.266 -21.859 7.16 1 92.38 823 ARG B N 1
ATOM 14058 C CA . ARG B 1 823 ? 10.352 -22.047 6.203 1 92.38 823 ARG B CA 1
ATOM 14059 C C . ARG B 1 823 ? 10.297 -20.984 5.102 1 92.38 823 ARG B C 1
ATOM 14061 O O . ARG B 1 823 ? 9.211 -20.562 4.699 1 92.38 823 ARG B O 1
ATOM 14068 N N . THR B 1 824 ? 11.422 -20.625 4.578 1 90.62 824 THR B N 1
ATOM 14069 C CA . THR B 1 824 ? 11.562 -19.516 3.633 1 90.62 824 THR B CA 1
ATOM 14070 C C . THR B 1 824 ? 10.656 -19.719 2.422 1 90.62 824 THR B C 1
ATOM 14072 O O . THR B 1 824 ? 9.984 -18.797 1.975 1 90.62 824 THR B O 1
ATOM 14075 N N . GLN B 1 825 ? 10.57 -20.891 1.935 1 90.94 825 GLN B N 1
ATOM 14076 C CA . GLN B 1 825 ? 9.781 -21.141 0.732 1 90.94 825 GLN B CA 1
ATOM 14077 C C . GLN B 1 825 ? 8.289 -21.109 1.035 1 90.94 825 GLN B C 1
ATOM 14079 O O . GLN B 1 825 ? 7.469 -20.969 0.126 1 90.94 825 GLN B O 1
ATOM 14084 N N . ASP B 1 826 ? 7.93 -21.25 2.279 1 95.06 826 ASP B N 1
ATOM 14085 C CA . ASP B 1 826 ? 6.523 -21.406 2.637 1 95.06 826 ASP B CA 1
ATOM 14086 C C . ASP B 1 826 ? 5.867 -20.047 2.891 1 95.06 826 ASP B C 1
ATOM 14088 O O . ASP B 1 826 ? 4.656 -19.969 3.109 1 95.06 826 ASP B O 1
ATOM 14092 N N . LEU B 1 827 ? 6.656 -19.031 2.867 1 95.94 827 LEU B N 1
ATOM 14093 C CA . LEU B 1 827 ? 6.062 -17.703 2.955 1 95.94 827 LEU B CA 1
ATOM 14094 C C . LEU B 1 827 ? 5.008 -17.5 1.874 1 95.94 827 LEU B C 1
ATOM 14096 O O . LEU B 1 827 ? 3.91 -17.016 2.154 1 95.94 827 LEU B O 1
ATOM 14100 N N . PHE B 1 828 ? 5.301 -17.891 0.66 1 96.31 828 PHE B N 1
ATOM 14101 C CA . PHE B 1 828 ? 4.371 -17.734 -0.452 1 96.31 828 PHE B CA 1
ATOM 14102 C C . PHE B 1 828 ? 3.125 -18.578 -0.241 1 96.31 828 PHE B C 1
ATOM 14104 O O . PHE B 1 828 ? 2.018 -18.172 -0.589 1 96.31 828 PHE B O 1
ATOM 14111 N N . THR B 1 829 ? 3.287 -19.703 0.354 1 96.62 829 THR B N 1
ATOM 14112 C CA . THR B 1 829 ? 2.176 -20.594 0.665 1 96.62 829 THR B CA 1
ATOM 14113 C C . THR B 1 829 ? 1.239 -19.953 1.687 1 96.62 829 THR B C 1
ATOM 14115 O O . THR B 1 829 ? 0.018 -19.984 1.52 1 96.62 829 THR B O 1
ATOM 14118 N N . VAL B 1 830 ? 1.855 -19.406 2.719 1 98.12 830 VAL B N 1
ATOM 14119 C CA . VAL B 1 830 ? 1.081 -18.75 3.768 1 98.12 830 VAL B CA 1
ATOM 14120 C C . VAL B 1 830 ? 0.253 -17.609 3.17 1 98.12 830 VAL B C 1
ATOM 14122 O O . VAL B 1 830 ? -0.947 -17.5 3.432 1 98.12 830 VAL B O 1
ATOM 14125 N N . VAL B 1 831 ? 0.877 -16.781 2.367 1 98.31 831 VAL B N 1
ATOM 14126 C CA . VAL B 1 831 ? 0.196 -15.633 1.774 1 98.31 831 VAL B CA 1
ATOM 14127 C C . VAL B 1 831 ? -0.953 -16.109 0.892 1 98.31 831 VAL B C 1
ATOM 14129 O O . VAL B 1 831 ? -2.043 -15.539 0.914 1 98.31 831 VAL B O 1
ATOM 14132 N N . GLN B 1 832 ? -0.72 -17.156 0.147 1 97.88 832 GLN B N 1
ATOM 14133 C CA . GLN B 1 832 ? -1.759 -17.703 -0.717 1 97.88 832 GLN B CA 1
ATOM 14134 C C . GLN B 1 832 ? -2.932 -18.234 0.102 1 97.88 832 GLN B C 1
ATOM 14136 O O . GLN B 1 832 ? -4.09 -17.969 -0.216 1 97.88 832 GLN B O 1
ATOM 14141 N N . TYR B 1 833 ? -2.607 -19 1.15 1 98.25 833 TYR B N 1
ATOM 14142 C CA . TYR B 1 833 ? -3.67 -19.562 1.979 1 98.25 833 TYR B CA 1
ATOM 14143 C C . TYR B 1 833 ? -4.488 -18.453 2.637 1 98.25 833 TYR B C 1
ATOM 14145 O O . TYR B 1 833 ? -5.719 -18.531 2.689 1 98.25 833 TYR B O 1
ATOM 14153 N N . VAL B 1 834 ? -3.822 -17.406 3.117 1 98.31 834 VAL B N 1
ATOM 14154 C CA . VAL B 1 834 ? -4.523 -16.281 3.727 1 98.31 834 VAL B CA 1
ATOM 14155 C C . VAL B 1 834 ? -5.434 -15.625 2.695 1 98.31 834 VAL B C 1
ATOM 14157 O O . VAL B 1 834 ? -6.555 -15.219 3.016 1 98.31 834 VAL B O 1
ATOM 14160 N N . SER B 1 835 ? -5.008 -15.5 1.471 1 97.81 835 SER B N 1
ATOM 14161 C CA . SER B 1 835 ? -5.77 -14.828 0.421 1 97.81 835 SER B CA 1
ATOM 14162 C C . SER B 1 835 ? -7.078 -15.562 0.136 1 97.81 835 SER B C 1
ATOM 14164 O O . SER B 1 835 ? -7.988 -15 -0.47 1 97.81 835 SER B O 1
ATOM 14166 N N . LEU B 1 836 ? -7.148 -16.812 0.502 1 95.38 836 LEU B N 1
ATOM 14167 C CA . LEU B 1 836 ? -8.336 -17.609 0.233 1 95.38 836 LEU B CA 1
ATOM 14168 C C . LEU B 1 836 ? -9.391 -17.391 1.313 1 95.38 836 LEU B C 1
ATOM 14170 O O . LEU B 1 836 ? -10.508 -17.906 1.209 1 95.38 836 LEU B O 1
ATOM 14174 N N . ASN B 1 837 ? -9.031 -16.656 2.398 1 94.06 837 ASN B N 1
ATOM 14175 C CA . ASN B 1 837 ? -9.914 -16.234 3.479 1 94.06 837 ASN B CA 1
ATOM 14176 C C . ASN B 1 837 ? -10.727 -15.008 3.09 1 94.06 837 ASN B C 1
ATOM 14178 O O . ASN B 1 837 ? -10.242 -14.141 2.355 1 94.06 837 ASN B O 1
ATOM 14182 N N . ARG B 1 838 ? -11.977 -14.914 3.572 1 91.56 838 ARG B N 1
ATOM 14183 C CA . ARG B 1 838 ? -12.836 -13.789 3.209 1 91.56 838 ARG B CA 1
ATOM 14184 C C . ARG B 1 838 ? -12.203 -12.461 3.605 1 91.56 838 ARG B C 1
ATOM 14186 O O . ARG B 1 838 ? -12.305 -11.477 2.877 1 91.56 838 ARG B O 1
ATOM 14193 N N . TYR B 1 839 ? -11.539 -12.367 4.824 1 94.69 839 TYR B N 1
ATOM 14194 C CA . TYR B 1 839 ? -10.812 -11.172 5.227 1 94.69 839 TYR B CA 1
ATOM 14195 C C . TYR B 1 839 ? -9.445 -11.117 4.562 1 94.69 839 TYR B C 1
ATOM 14197 O O . TYR B 1 839 ? -8.977 -10.039 4.172 1 94.69 839 TYR B O 1
ATOM 14205 N N . GLY B 1 840 ? -8.898 -12.352 4.434 1 96.81 840 GLY B N 1
ATOM 14206 C CA . GLY B 1 840 ? -7.539 -12.5 3.943 1 96.81 840 GLY B CA 1
ATOM 14207 C C . GLY B 1 840 ? -7.375 -12.078 2.494 1 96.81 840 GLY B C 1
ATOM 14208 O O . GLY B 1 840 ? -6.285 -11.695 2.072 1 96.81 840 GLY B O 1
ATOM 14209 N N . LYS B 1 841 ? -8.469 -12.102 1.753 1 95.44 841 LYS B N 1
ATOM 14210 C CA . LYS B 1 841 ? -8.43 -11.68 0.355 1 95.44 841 LYS B CA 1
ATOM 14211 C C . LYS B 1 841 ? -7.867 -10.266 0.22 1 95.44 841 LYS B C 1
ATOM 14213 O O . LYS B 1 841 ? -6.965 -10.031 -0.582 1 95.44 841 LYS B O 1
ATOM 14218 N N . THR B 1 842 ? -8.352 -9.383 1.042 1 95.94 842 THR B N 1
ATOM 14219 C CA . THR B 1 842 ? -7.879 -8 1.06 1 95.94 842 THR B CA 1
ATOM 14220 C C . THR B 1 842 ? -6.547 -7.895 1.796 1 95.94 842 THR B C 1
ATOM 14222 O O . THR B 1 842 ? -5.641 -7.191 1.349 1 95.94 842 THR B O 1
ATOM 14225 N N . MET B 1 843 ? -6.379 -8.602 2.887 1 97.56 843 MET B N 1
ATOM 14226 C CA . MET B 1 843 ? -5.191 -8.516 3.736 1 97.56 843 MET B CA 1
ATOM 14227 C C . MET B 1 843 ? -3.945 -8.961 2.979 1 97.56 843 MET B C 1
ATOM 14229 O O . MET B 1 843 ? -2.887 -8.344 3.1 1 97.56 843 MET B O 1
ATOM 14233 N N . ALA B 1 844 ? -4.105 -10.07 2.229 1 98.38 844 ALA B N 1
ATOM 14234 C CA . ALA B 1 844 ? -2.959 -10.602 1.498 1 98.38 844 ALA B CA 1
ATOM 14235 C C . ALA B 1 844 ? -2.436 -9.586 0.487 1 98.38 844 ALA B C 1
ATOM 14237 O O . ALA B 1 844 ? -1.229 -9.344 0.41 1 98.38 844 ALA B O 1
ATOM 14238 N N . TRP B 1 845 ? -3.334 -9.008 -0.323 1 97.69 845 TRP B N 1
ATOM 14239 C CA . TRP B 1 845 ? -2.924 -8.016 -1.313 1 97.69 845 TRP B CA 1
ATOM 14240 C C . TRP B 1 845 ? -2.24 -6.828 -0.645 1 97.69 845 TRP B C 1
ATOM 14242 O O . TRP B 1 845 ? -1.167 -6.402 -1.074 1 97.69 845 TRP B O 1
ATOM 14252 N N . ASP B 1 846 ? -2.883 -6.273 0.415 1 96.5 846 ASP B N 1
ATOM 14253 C CA . ASP B 1 846 ? -2.33 -5.117 1.114 1 96.5 846 ASP B CA 1
ATOM 14254 C C . ASP B 1 846 ? -0.971 -5.445 1.729 1 96.5 846 ASP B C 1
ATOM 14256 O O . ASP B 1 846 ? -0.031 -4.652 1.628 1 96.5 846 ASP B O 1
ATOM 14260 N N . TRP B 1 847 ? -0.877 -6.574 2.373 1 97.56 847 TRP B N 1
ATOM 14261 C CA . TRP B 1 847 ? 0.365 -6.977 3.021 1 97.56 847 TRP B CA 1
ATOM 14262 C C . TRP B 1 847 ? 1.493 -7.113 2.004 1 97.56 847 TRP B C 1
ATOM 14264 O O . TRP B 1 847 ? 2.602 -6.621 2.229 1 97.56 847 TRP B O 1
ATOM 14274 N N . VAL B 1 848 ? 1.203 -7.77 0.86 1 98.06 848 VAL B N 1
ATOM 14275 C CA . VAL B 1 848 ? 2.223 -8.008 -0.156 1 98.06 848 VAL B CA 1
ATOM 14276 C C . VAL B 1 848 ? 2.676 -6.676 -0.755 1 98.06 848 VAL B C 1
ATOM 14278 O O . VAL B 1 848 ? 3.875 -6.426 -0.89 1 98.06 848 VAL B O 1
ATOM 14281 N N . THR B 1 849 ? 1.775 -5.824 -1.131 1 96.62 849 THR B N 1
ATOM 14282 C CA . THR B 1 849 ? 2.119 -4.59 -1.831 1 96.62 849 THR B CA 1
ATOM 14283 C C . THR B 1 849 ? 2.859 -3.631 -0.904 1 96.62 849 THR B C 1
ATOM 14285 O O . THR B 1 849 ? 3.801 -2.957 -1.324 1 96.62 849 THR B O 1
ATOM 14288 N N . LEU B 1 850 ? 2.508 -3.648 0.402 1 94.69 850 LEU B N 1
ATOM 14289 C CA . LEU B 1 850 ? 3.172 -2.762 1.351 1 94.69 850 LEU B CA 1
ATOM 14290 C C . LEU B 1 850 ? 4.531 -3.318 1.753 1 94.69 850 LEU B C 1
ATOM 14292 O O . LEU B 1 850 ? 5.402 -2.574 2.211 1 94.69 850 LEU B O 1
ATOM 14296 N N . ASN B 1 851 ? 4.68 -4.66 1.599 1 95.81 851 ASN B N 1
ATOM 14297 C CA . ASN B 1 851 ? 5.953 -5.293 1.911 1 95.81 851 ASN B CA 1
ATOM 14298 C C . ASN B 1 851 ? 6.711 -5.684 0.645 1 95.81 851 ASN B C 1
ATOM 14300 O O . ASN B 1 851 ? 7.551 -6.586 0.671 1 95.81 851 ASN B O 1
ATOM 14304 N N . TRP B 1 852 ? 6.449 -5.047 -0.46 1 96.62 852 TRP B N 1
ATOM 14305 C CA . TRP B 1 852 ? 7.004 -5.445 -1.75 1 96.62 852 TRP B CA 1
ATOM 14306 C C . TRP B 1 852 ? 8.523 -5.348 -1.74 1 96.62 852 TRP B C 1
ATOM 14308 O O . TRP B 1 852 ? 9.211 -6.285 -2.156 1 96.62 852 TRP B O 1
ATOM 14318 N N . ASP B 1 853 ? 9.078 -4.277 -1.187 1 94.56 853 ASP B N 1
ATOM 14319 C CA . ASP B 1 853 ? 10.523 -4.094 -1.157 1 94.56 853 ASP B CA 1
ATOM 14320 C C . ASP B 1 853 ? 11.195 -5.164 -0.299 1 94.56 853 ASP B C 1
ATOM 14322 O O . ASP B 1 853 ? 12.266 -5.672 -0.65 1 94.56 853 ASP B O 1
ATOM 14326 N N . TYR B 1 854 ? 10.578 -5.477 0.818 1 94.88 854 TYR B N 1
ATOM 14327 C CA . TYR B 1 854 ? 11.07 -6.551 1.671 1 94.88 854 TYR B CA 1
ATOM 14328 C C . TYR B 1 854 ? 11.141 -7.867 0.908 1 94.88 854 TYR B C 1
ATOM 14330 O O . TYR B 1 854 ? 12.148 -8.578 0.969 1 94.88 854 TYR B O 1
ATOM 14338 N N . LEU B 1 855 ? 10.062 -8.227 0.155 1 96.38 855 LEU B N 1
ATOM 14339 C CA . LEU B 1 855 ? 9.977 -9.484 -0.58 1 96.38 855 LEU B CA 1
ATOM 14340 C C . LEU B 1 855 ? 11.008 -9.523 -1.702 1 96.38 855 LEU B C 1
ATOM 14342 O O . LEU B 1 855 ? 11.672 -10.547 -1.903 1 96.38 855 LEU B O 1
ATOM 14346 N N . VAL B 1 856 ? 11.156 -8.422 -2.434 1 93.94 856 VAL B N 1
ATOM 14347 C CA . VAL B 1 856 ? 12.109 -8.359 -3.533 1 93.94 856 VAL B CA 1
ATOM 14348 C C . VAL B 1 856 ? 13.531 -8.516 -2.992 1 93.94 856 VAL B C 1
ATOM 14350 O O . VAL B 1 856 ? 14.352 -9.219 -3.584 1 93.94 856 VAL B O 1
ATOM 14353 N N . ASN B 1 857 ? 13.758 -7.875 -1.84 1 90.88 857 ASN B N 1
ATOM 14354 C CA . ASN B 1 857 ? 15.086 -7.957 -1.243 1 90.88 857 ASN B CA 1
ATOM 14355 C C . ASN B 1 857 ? 15.391 -9.359 -0.734 1 90.88 857 ASN B C 1
ATOM 14357 O O . ASN B 1 857 ? 16.531 -9.828 -0.817 1 90.88 857 ASN B O 1
ATOM 14361 N N . ARG B 1 858 ? 14.359 -10.008 -0.269 1 89.5 858 ARG B N 1
ATOM 14362 C CA . ARG B 1 858 ? 14.539 -11.336 0.313 1 89.5 858 ARG B CA 1
ATOM 14363 C C . ARG B 1 858 ? 14.648 -12.398 -0.773 1 89.5 858 ARG B C 1
ATOM 14365 O O . ARG B 1 858 ? 15.461 -13.32 -0.661 1 89.5 858 ARG B O 1
ATOM 14372 N N . TYR B 1 859 ? 13.93 -12.344 -1.877 1 90.88 859 TYR B N 1
ATOM 14373 C CA . TYR B 1 859 ? 13.82 -13.453 -2.816 1 90.88 859 TYR B CA 1
ATOM 14374 C C . TYR B 1 859 ? 14.352 -13.062 -4.191 1 90.88 859 TYR B C 1
ATOM 14376 O O . TYR B 1 859 ? 14.484 -13.906 -5.078 1 90.88 859 TYR B O 1
ATOM 14384 N N . THR B 1 860 ? 14.617 -11.828 -4.445 1 87.06 860 THR B N 1
ATOM 14385 C CA . THR B 1 860 ? 15.047 -11.266 -5.719 1 87.06 860 THR B CA 1
ATOM 14386 C C . THR B 1 860 ? 13.867 -11.141 -6.68 1 87.06 860 THR B C 1
ATOM 14388 O O . THR B 1 860 ? 12.953 -11.961 -6.656 1 87.06 860 THR B O 1
ATOM 14391 N N . ILE B 1 861 ? 13.844 -10.242 -7.582 1 90.25 861 ILE B N 1
ATOM 14392 C CA . ILE B 1 861 ? 12.734 -9.891 -8.469 1 90.25 861 ILE B CA 1
ATOM 14393 C C . ILE B 1 861 ? 12.555 -10.977 -9.523 1 90.25 861 ILE B C 1
ATOM 14395 O O . ILE B 1 861 ? 11.477 -11.102 -10.109 1 90.25 861 ILE B O 1
ATOM 14399 N N . ASN B 1 862 ? 13.555 -11.875 -9.773 1 88.56 862 ASN B N 1
ATOM 14400 C CA . ASN B 1 862 ? 13.492 -12.914 -10.805 1 88.56 862 ASN B CA 1
ATOM 14401 C C . ASN B 1 862 ? 13.094 -14.266 -10.211 1 88.56 862 ASN B C 1
ATOM 14403 O O . ASN B 1 862 ? 13.125 -15.281 -10.906 1 88.56 862 ASN B O 1
ATOM 14407 N N . ASP B 1 863 ? 12.773 -14.195 -8.906 1 89.38 863 ASP B N 1
ATOM 14408 C CA . ASP B 1 863 ? 12.281 -15.422 -8.281 1 89.38 863 ASP B CA 1
ATOM 14409 C C . ASP B 1 863 ? 10.953 -15.852 -8.906 1 89.38 863 ASP B C 1
ATOM 14411 O O . ASP B 1 863 ? 10.07 -15.023 -9.133 1 89.38 863 ASP B O 1
ATOM 14415 N N . ARG B 1 864 ? 10.805 -17.094 -9.156 1 90.06 864 ARG B N 1
ATOM 14416 C CA . ARG B 1 864 ? 9.633 -17.625 -9.844 1 90.06 864 ARG B CA 1
ATOM 14417 C C . ARG B 1 864 ? 8.391 -17.516 -8.969 1 90.06 864 ARG B C 1
ATOM 14419 O O . ARG B 1 864 ? 7.324 -17.125 -9.453 1 90.06 864 ARG B O 1
ATOM 14426 N N . SER B 1 865 ? 8.5 -17.891 -7.719 1 92.81 865 SER B N 1
ATOM 14427 C CA . SER B 1 865 ? 7.355 -17.875 -6.812 1 92.81 865 SER B CA 1
ATOM 14428 C C . SER B 1 865 ? 6.887 -16.438 -6.551 1 92.81 865 SER B C 1
ATOM 14430 O O . SER B 1 865 ? 5.684 -16.172 -6.5 1 92.81 865 SER B O 1
ATOM 14432 N N . LEU B 1 866 ? 7.855 -15.539 -6.406 1 94.25 866 LEU B N 1
ATOM 14433 C CA . LEU B 1 866 ? 7.492 -14.141 -6.234 1 94.25 866 LEU B CA 1
ATOM 14434 C C . LEU B 1 866 ? 6.812 -13.594 -7.484 1 94.25 866 LEU B C 1
ATOM 14436 O O . LEU B 1 866 ? 5.848 -12.836 -7.391 1 94.25 866 LEU B O 1
ATOM 14440 N N . GLY B 1 867 ? 7.344 -13.969 -8.617 1 94.38 867 GLY B N 1
ATOM 14441 C CA . GLY B 1 867 ? 6.781 -13.5 -9.883 1 94.38 867 GLY B CA 1
ATOM 14442 C C . GLY B 1 867 ? 5.328 -13.898 -10.062 1 94.38 867 GLY B C 1
ATOM 14443 O O . GLY B 1 867 ? 4.562 -13.172 -10.711 1 94.38 867 GLY B O 1
ATOM 14444 N N . ARG B 1 868 ? 4.902 -14.984 -9.445 1 95.75 868 ARG B N 1
ATOM 14445 C CA . ARG B 1 868 ? 3.549 -15.492 -9.641 1 95.75 868 ARG B CA 1
ATOM 14446 C C . ARG B 1 868 ? 2.656 -15.133 -8.453 1 95.75 868 ARG B C 1
ATOM 14448 O O . ARG B 1 868 ? 1.447 -15.375 -8.484 1 95.75 868 ARG B O 1
ATOM 14455 N N . LEU B 1 869 ? 3.219 -14.586 -7.43 1 97.12 869 LEU B N 1
ATOM 14456 C CA . LEU B 1 869 ? 2.506 -14.383 -6.172 1 97.12 869 LEU B CA 1
ATOM 14457 C C . LEU B 1 869 ? 1.275 -13.508 -6.383 1 97.12 869 LEU B C 1
ATOM 14459 O O . LEU B 1 869 ? 0.181 -13.852 -5.93 1 97.12 869 LEU B O 1
ATOM 14463 N N . LEU B 1 870 ? 1.406 -12.398 -7.117 1 97.12 870 LEU B N 1
ATOM 14464 C CA . LEU B 1 870 ? 0.308 -11.453 -7.285 1 97.12 870 LEU B CA 1
ATOM 14465 C C . LEU B 1 870 ? -0.814 -12.062 -8.117 1 97.12 870 LEU B C 1
ATOM 14467 O O . LEU B 1 870 ? -1.989 -11.766 -7.898 1 97.12 870 LEU B O 1
ATOM 14471 N N . THR B 1 871 ? -0.5 -12.914 -9.07 1 95.81 871 THR B N 1
ATOM 14472 C CA . THR B 1 871 ? -1.506 -13.641 -9.844 1 95.81 871 THR B CA 1
ATOM 14473 C C . THR B 1 871 ? -2.244 -14.641 -8.961 1 95.81 871 THR B C 1
ATOM 14475 O O . THR B 1 871 ? -3.467 -14.766 -9.047 1 95.81 871 THR B O 1
ATOM 14478 N N . ARG B 1 872 ? -1.495 -15.258 -8.086 1 96.31 872 ARG B N 1
ATOM 14479 C CA . ARG B 1 872 ? -2.049 -16.328 -7.258 1 96.31 872 ARG B CA 1
ATOM 14480 C C . ARG B 1 872 ? -3.021 -15.766 -6.227 1 96.31 872 ARG B C 1
ATOM 14482 O O . ARG B 1 872 ? -3.969 -16.438 -5.828 1 96.31 872 ARG B O 1
ATOM 14489 N N . ILE B 1 873 ? -2.871 -14.547 -5.781 1 97.88 873 ILE B N 1
ATOM 14490 C CA . ILE B 1 873 ? -3.695 -14.055 -4.68 1 97.88 873 ILE B CA 1
ATOM 14491 C C . ILE B 1 873 ? -4.824 -13.188 -5.227 1 97.88 873 ILE B C 1
ATOM 14493 O O . ILE B 1 873 ? -5.586 -12.594 -4.457 1 97.88 873 ILE B O 1
ATOM 14497 N N . SER B 1 874 ? -4.977 -13.023 -6.555 1 97.25 874 SER B N 1
ATOM 14498 C CA . SER B 1 874 ? -6 -12.141 -7.113 1 97.25 874 SER B CA 1
ATOM 14499 C C . SER B 1 874 ? -6.965 -12.922 -8 1 97.25 874 SER B C 1
ATOM 14501 O O . SER B 1 874 ? -7.734 -12.32 -8.758 1 97.25 874 SER B O 1
ATOM 14503 N N . THR B 1 875 ? -6.98 -14.203 -7.949 1 94.44 875 THR B N 1
ATOM 14504 C CA . THR B 1 875 ? -7.746 -15.039 -8.867 1 94.44 875 THR B CA 1
ATOM 14505 C C . THR B 1 875 ? -9.242 -14.812 -8.695 1 94.44 875 THR B C 1
ATOM 14507 O O . THR B 1 875 ? -10.023 -15.023 -9.625 1 94.44 875 THR B O 1
ATOM 14510 N N . THR B 1 876 ? -9.695 -14.328 -7.539 1 94.69 876 THR B N 1
ATOM 14511 C CA . THR B 1 876 ? -11.117 -14.188 -7.266 1 94.69 876 THR B CA 1
ATOM 14512 C C . THR B 1 876 ? -11.562 -12.734 -7.43 1 94.69 876 THR B C 1
ATOM 14514 O O . THR B 1 876 ? -12.719 -12.398 -7.168 1 94.69 876 THR B O 1
ATOM 14517 N N . TYR B 1 877 ? -10.648 -11.852 -7.746 1 96.56 877 TYR B N 1
ATOM 14518 C CA . TYR B 1 877 ? -11 -10.453 -7.961 1 96.56 877 TYR B CA 1
ATOM 14519 C C . TYR B 1 877 ? -11.961 -10.305 -9.133 1 96.56 877 TYR B C 1
ATOM 14521 O O . TYR B 1 877 ? -11.797 -10.953 -10.164 1 96.56 877 TYR B O 1
ATOM 14529 N N . ASN B 1 878 ? -13.023 -9.531 -8.961 1 96.44 878 ASN B N 1
ATOM 14530 C CA . ASN B 1 878 ? -14.008 -9.438 -10.031 1 96.44 878 ASN B CA 1
ATOM 14531 C C . ASN B 1 878 ? -14.672 -8.062 -10.055 1 96.44 878 ASN B C 1
ATOM 14533 O O . ASN B 1 878 ? -15.812 -7.93 -10.5 1 96.44 878 ASN B O 1
ATOM 14537 N N . THR B 1 879 ? -14.047 -7 -9.469 1 95.19 879 THR B N 1
ATOM 14538 C CA . THR B 1 879 ? -14.586 -5.648 -9.508 1 95.19 879 THR B CA 1
ATOM 14539 C C . THR B 1 879 ? -13.617 -4.695 -10.203 1 95.19 879 THR B C 1
ATOM 14541 O O . THR B 1 879 ? -12.406 -4.941 -10.219 1 95.19 879 THR B O 1
ATOM 14544 N N . GLU B 1 880 ? -14.172 -3.568 -10.727 1 95.81 880 GLU B N 1
ATOM 14545 C CA . GLU B 1 880 ? -13.344 -2.551 -11.367 1 95.81 880 GLU B CA 1
ATOM 14546 C C . GLU B 1 880 ? -12.359 -1.934 -10.383 1 95.81 880 GLU B C 1
ATOM 14548 O O . GLU B 1 880 ? -11.242 -1.563 -10.758 1 95.81 880 GLU B O 1
ATOM 14553 N N . LEU B 1 881 ? -12.766 -1.836 -9.18 1 95.44 881 LEU B N 1
ATOM 14554 C CA . LEU B 1 881 ? -11.906 -1.273 -8.148 1 95.44 881 LEU B CA 1
ATOM 14555 C C . LEU B 1 881 ? -10.695 -2.166 -7.906 1 95.44 881 LEU B C 1
ATOM 14557 O O . LEU B 1 881 ? -9.562 -1.676 -7.797 1 95.44 881 LEU B O 1
ATOM 14561 N N . GLN B 1 882 ? -10.906 -3.434 -7.824 1 96.69 882 GLN B N 1
ATOM 14562 C CA . GLN B 1 882 ? -9.812 -4.375 -7.641 1 96.69 882 GLN B CA 1
ATOM 14563 C C . GLN B 1 882 ? -8.875 -4.363 -8.844 1 96.69 882 GLN B C 1
ATOM 14565 O O . GLN B 1 882 ? -7.652 -4.457 -8.688 1 96.69 882 GLN B O 1
ATOM 14570 N N . LEU B 1 883 ? -9.453 -4.301 -10.055 1 97.62 883 LEU B N 1
ATOM 14571 C CA . LEU B 1 883 ? -8.648 -4.188 -11.266 1 97.62 883 LEU B CA 1
ATOM 14572 C C . LEU B 1 883 ? -7.762 -2.945 -11.219 1 97.62 883 LEU B C 1
ATOM 14574 O O . LEU B 1 883 ? -6.582 -3.004 -11.562 1 97.62 883 LEU B O 1
ATOM 14578 N N . TRP B 1 884 ? -8.312 -1.828 -10.773 1 97.44 884 TRP B N 1
ATOM 14579 C CA . TRP B 1 884 ? -7.551 -0.588 -10.641 1 97.44 884 TRP B CA 1
ATOM 14580 C C . TRP B 1 884 ? -6.426 -0.745 -9.625 1 97.44 884 TRP B C 1
ATOM 14582 O O . TRP B 1 884 ? -5.309 -0.273 -9.852 1 97.44 884 TRP B O 1
ATOM 14592 N N . GLN B 1 885 ? -6.703 -1.333 -8.461 1 97 885 GLN B N 1
ATOM 14593 C CA . GLN B 1 885 ? -5.691 -1.549 -7.43 1 97 885 GLN B CA 1
ATOM 14594 C C . GLN B 1 885 ? -4.477 -2.275 -7.996 1 97 885 GLN B C 1
ATOM 14596 O O . GLN B 1 885 ? -3.336 -1.902 -7.707 1 97 885 GLN B O 1
ATOM 14601 N N . MET B 1 886 ? -4.754 -3.287 -8.773 1 97.81 886 MET B N 1
ATOM 14602 C CA . MET B 1 886 ? -3.678 -4.055 -9.391 1 97.81 886 MET B CA 1
ATOM 14603 C C . MET B 1 886 ? -2.898 -3.197 -10.383 1 97.81 886 MET B C 1
ATOM 14605 O O . MET B 1 886 ? -1.671 -3.121 -10.312 1 97.81 886 MET B O 1
ATOM 14609 N N . ALA B 1 887 ? -3.631 -2.568 -11.273 1 97 887 ALA B N 1
ATOM 14610 C CA . ALA B 1 887 ? -3.006 -1.77 -12.32 1 97 887 ALA B CA 1
ATOM 14611 C C . ALA B 1 887 ? -2.184 -0.629 -11.727 1 97 887 ALA B C 1
ATOM 14613 O O . ALA B 1 887 ? -1.097 -0.317 -12.219 1 97 887 ALA B O 1
ATOM 14614 N N . HIS B 1 888 ? -2.734 -0.027 -10.727 1 95.5 888 HIS B N 1
ATOM 14615 C CA . HIS B 1 888 ? -2.047 1.08 -10.07 1 95.5 888 HIS B CA 1
ATOM 14616 C C . HIS B 1 888 ? -0.734 0.622 -9.445 1 95.5 888 HIS B C 1
ATOM 14618 O O . HIS B 1 888 ? 0.297 1.28 -9.602 1 95.5 888 HIS B O 1
ATOM 14624 N N . PHE B 1 889 ? -0.706 -0.457 -8.68 1 97.06 889 PHE B N 1
ATOM 14625 C CA . PHE B 1 889 ? 0.512 -0.982 -8.07 1 97.06 889 PHE B CA 1
ATOM 14626 C C . PHE B 1 889 ? 1.54 -1.335 -9.141 1 97.06 889 PHE B C 1
ATOM 14628 O O . PHE B 1 889 ? 2.732 -1.065 -8.977 1 97.06 889 PHE B O 1
ATOM 14635 N N . PHE B 1 890 ? 1.025 -1.982 -10.234 1 97.25 890 PHE B N 1
ATOM 14636 C CA . PHE B 1 890 ? 1.925 -2.383 -11.312 1 97.25 890 PHE B CA 1
ATOM 14637 C C . PHE B 1 890 ? 2.562 -1.164 -11.969 1 97.25 890 PHE B C 1
ATOM 14639 O O . PHE B 1 890 ? 3.732 -1.201 -12.352 1 97.25 890 PHE B O 1
ATOM 14646 N N . LYS B 1 891 ? 1.788 -0.154 -12.086 1 94.88 891 LYS B N 1
ATOM 14647 C CA . LYS B 1 891 ? 2.309 1.086 -12.656 1 94.88 891 LYS B CA 1
ATOM 14648 C C . LYS B 1 891 ? 3.408 1.674 -11.781 1 94.88 891 LYS B C 1
ATOM 14650 O O . LYS B 1 891 ? 4.402 2.201 -12.289 1 94.88 891 LYS B O 1
ATOM 14655 N N . LEU B 1 892 ? 3.279 1.581 -10.469 1 94.62 892 LEU B N 1
ATOM 14656 C CA . LEU B 1 892 ? 4.242 2.129 -9.523 1 94.62 892 LEU B CA 1
ATOM 14657 C C . LEU B 1 892 ? 5.48 1.245 -9.43 1 94.62 892 LEU B C 1
ATOM 14659 O O . LEU B 1 892 ? 6.539 1.693 -8.977 1 94.62 892 LEU B O 1
ATOM 14663 N N . ASN B 1 893 ? 5.32 -0.027 -9.766 1 95.56 893 ASN B N 1
ATOM 14664 C CA . ASN B 1 893 ? 6.402 -1.002 -9.758 1 95.56 893 ASN B CA 1
ATOM 14665 C C . ASN B 1 893 ? 6.578 -1.657 -11.125 1 95.56 893 ASN B C 1
ATOM 14667 O O . ASN B 1 893 ? 6.34 -2.855 -11.273 1 95.56 893 ASN B O 1
ATOM 14671 N N . PRO B 1 894 ? 7.145 -0.909 -12.055 1 94.25 894 PRO B N 1
ATOM 14672 C CA . PRO B 1 894 ? 7.18 -1.387 -13.438 1 94.25 894 PRO B CA 1
ATOM 14673 C C . PRO B 1 894 ? 8.18 -2.527 -13.641 1 94.25 894 PRO B C 1
ATOM 14675 O O . PRO B 1 894 ? 8.008 -3.342 -14.555 1 94.25 894 PRO B O 1
ATOM 14678 N N . ASN B 1 895 ? 9.297 -2.592 -12.852 1 94.44 895 ASN B N 1
ATOM 14679 C CA . ASN B 1 895 ? 10.203 -3.736 -12.922 1 94.44 895 ASN B CA 1
ATOM 14680 C C . ASN B 1 895 ? 9.562 -4.996 -12.344 1 94.44 895 ASN B C 1
ATOM 14682 O O . ASN B 1 895 ? 9.609 -5.219 -11.133 1 94.44 895 ASN B O 1
ATOM 14686 N N . ALA B 1 896 ? 9.094 -5.859 -13.203 1 93.94 896 ALA B N 1
ATOM 14687 C CA . ALA B 1 896 ? 8.312 -7.016 -12.773 1 93.94 896 ALA B CA 1
ATOM 14688 C C . ALA B 1 896 ? 9.18 -8.273 -12.711 1 93.94 896 ALA B C 1
ATOM 14690 O O . ALA B 1 896 ? 8.781 -9.281 -12.133 1 93.94 896 ALA B O 1
ATOM 14691 N N . GLY B 1 897 ? 10.406 -8.242 -13.336 1 93.62 897 GLY B N 1
ATOM 14692 C CA . GLY B 1 897 ? 11.227 -9.438 -13.383 1 93.62 897 GLY B CA 1
ATOM 14693 C C . GLY B 1 897 ? 10.484 -10.648 -13.906 1 93.62 897 GLY B C 1
ATOM 14694 O O . GLY B 1 897 ? 9.883 -10.594 -14.984 1 93.62 897 GLY B O 1
ATOM 14695 N N . ALA B 1 898 ? 10.414 -11.672 -13.141 1 92.38 898 ALA B N 1
ATOM 14696 C CA . ALA B 1 898 ? 9.766 -12.914 -13.547 1 92.38 898 ALA B CA 1
ATOM 14697 C C . ALA B 1 898 ? 8.242 -12.773 -13.508 1 92.38 898 ALA B C 1
ATOM 14699 O O . ALA B 1 898 ? 7.52 -13.656 -13.977 1 92.38 898 ALA B O 1
ATOM 14700 N N . GLY B 1 899 ? 7.754 -11.672 -13.031 1 94.69 899 GLY B N 1
ATOM 14701 C CA . GLY B 1 899 ? 6.32 -11.461 -12.906 1 94.69 899 GLY B CA 1
ATOM 14702 C C . GLY B 1 899 ? 5.719 -10.75 -14.102 1 94.69 899 GLY B C 1
ATOM 14703 O O . GLY B 1 899 ? 4.52 -10.469 -14.125 1 94.69 899 GLY B O 1
ATOM 14704 N N . GLU B 1 900 ? 6.48 -10.461 -15.125 1 92.69 900 GLU B N 1
ATOM 14705 C CA . GLU B 1 900 ? 5.992 -9.664 -16.25 1 92.69 900 GLU B CA 1
ATOM 14706 C C . GLU B 1 900 ? 4.789 -10.328 -16.906 1 92.69 900 GLU B C 1
ATOM 14708 O O . GLU B 1 900 ? 3.725 -9.719 -17.031 1 92.69 900 GLU B O 1
ATOM 14713 N N . MET B 1 901 ? 4.883 -11.586 -17.312 1 91.5 901 MET B N 1
ATOM 14714 C CA . MET B 1 901 ? 3.783 -12.297 -17.969 1 91.5 901 MET B CA 1
ATOM 14715 C C . MET B 1 901 ? 2.678 -12.625 -16.969 1 91.5 901 MET B C 1
ATOM 14717 O O . MET B 1 901 ? 1.498 -12.406 -17.25 1 91.5 901 MET B O 1
ATOM 14721 N N . PRO B 1 902 ? 3.018 -13.062 -15.789 1 94.75 902 PRO B N 1
ATOM 14722 C CA . PRO B 1 902 ? 1.975 -13.344 -14.797 1 94.75 902 PRO B CA 1
ATOM 14723 C C . PRO B 1 902 ? 1.114 -12.125 -14.484 1 94.75 902 PRO B C 1
ATOM 14725 O O . PRO B 1 902 ? -0.1 -12.25 -14.305 1 94.75 902 PRO B O 1
ATOM 14728 N N . ARG B 1 903 ? 1.71 -10.992 -14.375 1 96.19 903 ARG B N 1
ATOM 14729 C CA . ARG B 1 903 ? 0.947 -9.781 -14.094 1 96.19 903 ARG B CA 1
ATOM 14730 C C . ARG B 1 903 ? -0.07 -9.508 -15.203 1 96.19 903 ARG B C 1
ATOM 14732 O O . ARG B 1 903 ? -1.209 -9.125 -14.922 1 96.19 903 ARG B O 1
ATOM 14739 N N . GLN B 1 904 ? 0.352 -9.703 -16.453 1 94.75 904 GLN B N 1
ATOM 14740 C CA . GLN B 1 904 ? -0.554 -9.516 -17.578 1 94.75 904 GLN B CA 1
ATOM 14741 C C . GLN B 1 904 ? -1.704 -10.516 -17.531 1 94.75 904 GLN B C 1
ATOM 14743 O O . GLN B 1 904 ? -2.857 -10.164 -17.766 1 94.75 904 GLN B O 1
ATOM 14748 N N . GLN B 1 905 ? -1.381 -11.695 -17.219 1 94.81 905 GLN B N 1
ATOM 14749 C CA . GLN B 1 905 ? -2.391 -12.742 -17.109 1 94.81 905 GLN B CA 1
ATOM 14750 C C . GLN B 1 905 ? -3.371 -12.445 -15.977 1 94.81 905 GLN B C 1
ATOM 14752 O O . GLN B 1 905 ? -4.57 -12.695 -16.109 1 94.81 905 GLN B O 1
ATOM 14757 N N . ALA B 1 906 ? -2.857 -11.961 -14.898 1 96.75 906 ALA B N 1
ATOM 14758 C CA . ALA B 1 906 ? -3.705 -11.609 -13.766 1 96.75 906 ALA B CA 1
ATOM 14759 C C . ALA B 1 906 ? -4.715 -10.531 -14.141 1 96.75 906 ALA B C 1
ATOM 14761 O O . ALA B 1 906 ? -5.898 -10.641 -13.82 1 96.75 906 ALA B O 1
ATOM 14762 N N . LEU B 1 907 ? -4.23 -9.445 -14.789 1 96.94 907 LEU B N 1
ATOM 14763 C CA . LEU B 1 907 ? -5.105 -8.359 -15.211 1 96.94 907 LEU B CA 1
ATOM 14764 C C . LEU B 1 907 ? -6.18 -8.867 -16.172 1 96.94 907 LEU B C 1
ATOM 14766 O O . LEU B 1 907 ? -7.352 -8.516 -16.031 1 96.94 907 LEU B O 1
ATOM 14770 N N . GLU B 1 908 ? -5.773 -9.695 -17.125 1 96 908 GLU B N 1
ATOM 14771 C CA . GLU B 1 908 ? -6.738 -10.258 -18.062 1 96 908 GLU B CA 1
ATOM 14772 C C . GLU B 1 908 ? -7.77 -11.125 -17.344 1 96 908 GLU B C 1
ATOM 14774 O O . GLU B 1 908 ? -8.961 -11.062 -17.656 1 96 908 GLU B O 1
ATOM 14779 N N . THR B 1 909 ? -7.305 -11.914 -16.453 1 96.44 909 THR B N 1
ATOM 14780 C CA . THR B 1 909 ? -8.195 -12.789 -15.703 1 96.44 909 THR B CA 1
ATOM 14781 C C . THR B 1 909 ? -9.242 -11.977 -14.945 1 96.44 909 THR B C 1
ATOM 14783 O O . THR B 1 909 ? -10.43 -12.289 -14.984 1 96.44 909 THR B O 1
ATOM 14786 N N . VAL B 1 910 ? -8.852 -10.953 -14.242 1 97.06 910 VAL B N 1
ATOM 14787 C CA . VAL B 1 910 ? -9.781 -10.133 -13.469 1 97.06 910 VAL B CA 1
ATOM 14788 C C . VAL B 1 910 ? -10.758 -9.43 -14.414 1 97.06 910 VAL B C 1
ATOM 14790 O O . VAL B 1 910 ? -11.945 -9.312 -14.109 1 97.06 910 VAL B O 1
ATOM 14793 N N . LYS B 1 911 ? -10.266 -8.914 -15.57 1 96.25 911 LYS B N 1
ATOM 14794 C CA . LYS B 1 911 ? -11.148 -8.32 -16.562 1 96.25 911 LYS B CA 1
ATOM 14795 C C . LYS B 1 911 ? -12.219 -9.312 -17.016 1 96.25 911 LYS B C 1
ATOM 14797 O O . LYS B 1 911 ? -13.398 -8.961 -17.125 1 96.25 911 LYS B O 1
ATOM 14802 N N . ASN B 1 912 ? -11.797 -10.586 -17.25 1 95.56 912 ASN B N 1
ATOM 14803 C CA . ASN B 1 912 ? -12.734 -11.641 -17.609 1 95.56 912 ASN B CA 1
ATOM 14804 C C . ASN B 1 912 ? -13.75 -11.891 -16.5 1 95.56 912 ASN B C 1
ATOM 14806 O O . ASN B 1 912 ? -14.938 -12.102 -16.781 1 95.56 912 ASN B O 1
ATOM 14810 N N . ASN B 1 913 ? -13.289 -11.891 -15.297 1 96.19 913 ASN B N 1
ATOM 14811 C CA . ASN B 1 913 ? -14.172 -12.086 -14.148 1 96.19 913 ASN B CA 1
ATOM 14812 C C . ASN B 1 913 ? -15.234 -10.992 -14.062 1 96.19 913 ASN B C 1
ATOM 14814 O O . ASN B 1 913 ? -16.391 -11.273 -13.781 1 96.19 913 ASN B O 1
ATOM 14818 N N . ILE B 1 914 ? -14.789 -9.773 -14.195 1 95.31 914 ILE B N 1
ATOM 14819 C CA . ILE B 1 914 ? -15.695 -8.633 -14.133 1 95.31 914 ILE B CA 1
ATOM 14820 C C . ILE B 1 914 ? -16.797 -8.797 -15.18 1 95.31 914 ILE B C 1
ATOM 14822 O O . ILE B 1 914 ? -17.984 -8.625 -14.875 1 95.31 914 ILE B O 1
ATOM 14826 N N . GLU B 1 915 ? -16.438 -9.133 -16.391 1 93.88 915 GLU B N 1
ATOM 14827 C CA . GLU B 1 915 ? -17.391 -9.32 -17.469 1 93.88 915 GLU B CA 1
ATOM 14828 C C . GLU B 1 915 ? -18.344 -10.477 -17.172 1 93.88 915 GLU B C 1
ATOM 14830 O O . GLU B 1 915 ? -19.531 -10.406 -17.453 1 93.88 915 GLU B O 1
ATOM 14835 N N . TRP B 1 916 ? -17.766 -11.539 -16.688 1 93.75 916 TRP B N 1
ATOM 14836 C CA . TRP B 1 916 ? -18.594 -12.695 -16.328 1 93.75 916 TRP B CA 1
ATOM 14837 C C . TRP B 1 916 ? -19.656 -12.32 -15.305 1 93.75 916 TRP B C 1
ATOM 14839 O O . TRP B 1 916 ? -20.828 -12.688 -15.461 1 93.75 916 TRP B O 1
ATOM 14849 N N . VAL B 1 917 ? -19.281 -11.633 -14.258 1 92.81 917 VAL B N 1
ATOM 14850 C CA . VAL B 1 917 ? -20.203 -11.234 -13.195 1 92.81 917 VAL B CA 1
ATOM 14851 C C . VAL B 1 917 ? -21.281 -10.32 -13.766 1 92.81 917 VAL B C 1
ATOM 14853 O O . VAL B 1 917 ? -22.453 -10.461 -13.438 1 92.81 917 VAL B O 1
ATOM 14856 N N . ARG B 1 918 ? -20.875 -9.359 -14.547 1 90.5 918 ARG B N 1
ATOM 14857 C CA . ARG B 1 918 ? -21.812 -8.438 -15.172 1 90.5 918 ARG B CA 1
ATOM 14858 C C . ARG B 1 918 ? -22.891 -9.195 -15.953 1 90.5 918 ARG B C 1
ATOM 14860 O O . ARG B 1 918 ? -24.062 -8.844 -15.898 1 90.5 918 ARG B O 1
ATOM 14867 N N . ARG B 1 919 ? -22.547 -10.266 -16.578 1 88.69 919 ARG B N 1
ATOM 14868 C CA . ARG B 1 919 ? -23.438 -11.016 -17.469 1 88.69 919 ARG B CA 1
ATOM 14869 C C . ARG B 1 919 ? -24.281 -12.008 -16.672 1 88.69 919 ARG B C 1
ATOM 14871 O O . ARG B 1 919 ? -25.422 -12.281 -17.047 1 88.69 919 ARG B O 1
ATOM 14878 N N . ASN B 1 920 ? -23.703 -12.531 -15.719 1 85.88 920 ASN B N 1
ATOM 14879 C CA . ASN B 1 920 ? -24.328 -13.695 -15.109 1 85.88 920 ASN B CA 1
ATOM 14880 C C . ASN B 1 920 ? -24.969 -13.344 -13.766 1 85.88 920 ASN B C 1
ATOM 14882 O O . ASN B 1 920 ? -25.766 -14.125 -13.234 1 85.88 920 ASN B O 1
ATOM 14886 N N . LYS B 1 921 ? -24.672 -12.273 -13.109 1 76.25 921 LYS B N 1
ATOM 14887 C CA . LYS B 1 921 ? -25.312 -11.898 -11.852 1 76.25 921 LYS B CA 1
ATOM 14888 C C . LYS B 1 921 ? -26.75 -11.406 -12.094 1 76.25 921 LYS B C 1
ATOM 14890 O O . LYS B 1 921 ? -27.641 -11.656 -11.273 1 76.25 921 LYS B O 1
ATOM 14895 N N . SER B 1 922 ? -27.078 -10.445 -13.148 1 57.44 922 SER B N 1
ATOM 14896 C CA . SER B 1 922 ? -28.406 -9.938 -13.414 1 57.44 922 SER B CA 1
ATOM 14897 C C . SER B 1 922 ? -29.344 -11.047 -13.867 1 57.44 922 SER B C 1
ATOM 14899 O O . SER B 1 922 ? -30.562 -10.953 -13.703 1 57.44 922 SER B O 1
ATOM 14901 N N . GLY B 1 923 ? -29.016 -12.125 -14.508 1 47.84 923 GLY B N 1
ATOM 14902 C CA . GLY B 1 923 ? -29.891 -13.125 -15.102 1 47.84 923 GLY B CA 1
ATOM 14903 C C . GLY B 1 923 ? -30.125 -14.328 -14.203 1 47.84 923 GLY B C 1
ATOM 14904 O O . GLY B 1 923 ? -29.391 -14.547 -13.242 1 47.84 923 GLY B O 1
#

Secondary structure (DSSP, 8-state):
---------------------------------------------------------PPPS---S-EE----SSGGGSSSPPTTEEEEEEEEEEEEETTTTEEEEEEEEEEEESS-EEEEEEE--S-EE-S--EEEEE-SSSSPEEEEPEEEEEEEGGGTEEEEEEEEEEPPP-TT-EEEEEEEEEEE--SSSSEEEEEEEEETTEEEEEEEEE-TTTTHHHHSSB--STT--BEEEEEE---TT-EEEESS-EEETTEEPPPPSB-GGG--EEEE--EEEEEE-TT--EEEEEE-GGGGGGGHHHHHHHHHHHHHHHHHHT---SSS-EEEEEESS-SSSEE--TTEEEEEGGGT---TTT--HHHHHHHHHHHHHHHHTTTBTTTBEESSGGGTHHHHHHHHHHHHHHHHHH-GGG-HHHHHIIIIIHHHHHHTTSTT---SS----SHHHHHHTSSHIIIIIHHHHHHHHHHHH-HHHHHHHHHHHHHHTTTSEE-HHHHHHH--SSS-HHHHHHHHHSSS--EEEEEEEETTEEEEEEEE--S-TTS-TT-S--TTTT---EEEEEEETTT--EEEEEE-TT-SEEE-TT--HHHH-SEEESGGG-SSSEEE--HHHHHHHHHHHHHHGGGS-HHHHHHHHHHHHHHHHTTSS-HHHHHHHTGGGGG---HHHHHHHHHHHHHHHHHHTT-TTTGGG--------S---SSHHHHHHHHHHHHHHHHTT-HHHHHHHHHHHHHHHHH-----GGGHHHHHHHHHHHH--HHHHHHHHHHHHH---HHHHHHHHHHHHT-S-HHHHHHHHHHTT-TTTS-GGGHHHHHHHHHTSTTHHHHHHHHHHHTHHHHHHHH-TT-HHHHHHHHHT-TT--SHHHHHHHHHHHHH----GGGHHHHHHHHHHHHHHHHHHHHHH--/------------------------------------------------------------S---S-EE----SSGGGSSSPPTTEEEEEEEEEEEEETTTTEEEEEEEEEEEESS-EEEEEEE--S-EE-S--EEEEE-SSSS-EEEE-EEEEEEEGGGTEEEEEEEEEEPPP-TT-EEEEEEEEEEE--SSSSEEEEEEEEETTEEEEEEEEE-TTTTHHHHSSB--STT--BEEEEEE---TT-EEEESS-EEETTEEPPPPSB-GGG--EEEE--EEEEEE-TT--EEEEEE-GGGGGGGHHHHHHHHHHHHHHHHHHT---SSS-EEEEEESS-SSSEE--TTEEEEEGGGT---TTT--HHHHHHHHHHHHHHHHTTTBTTTBEESSGGGTHHHHHHHHHHHHHHHHHH-GGG-HHHHHIIIIIHHHHHHTTSTT---SS----SHHHHHHTSSHIIIIIHHHHHHHHHHHH-HHHHHHHHHHHHHHTTTSEE-HHHHHHH--SSS-HHHHHHHHHSSS--EEEEEEEETTEEEEEEEE--S-TTS-TT-S--TTTT---EEEEEEETTT--EEEEEE-TT-SEEE-TT--HHHH-SEEESGGG-SSSEEE--HHHHHHHHHHHHHHGGGS-HHHHHHHHHHHHHHHHTTSS-HHHHHHHTGGGGG---HHHHHHHHHHHHHHHHHHTT-TTTGGG--------S---SSHHHHHHHHHHHHHHHHTT-HHHHHHHHHHHHHHHHH-----GGGHHHHHHHHHHHH--HHHHHHHHHHHHH---HHHHHHHHHHHTT-S-HHHHHHHHHHTT-TTTS-GGGHHHHHHHHHTSTTHHHHHHHHHHHTHHHHHHHH-TT-HHHHHHHHHT-TT--SHHHHHHHHHHHHH----GGGHHHHHHHHHHHHHHHHHHHHHH--

Nearest PDB structures (foldseek):
  4kxb-assembly1_A  TM=9.651E-01  e=7.908E-98  Homo sapiens
  5mj6-assembly2_B  TM=9.219E-01  e=1.151E-66  Homo sapiens
  8sw1-assembly1_A  TM=7.931E-01  e=2.612E-63  Homo sapiens
  6mgq-assembly1_A  TM=7.758E-01  e=6.223E-63  Homo sapiens
  2dqm-assembly1_A  TM=7.161E-01  e=1.676E-35  Escherichia coli

pLDDT: mean 89.33, std 19.05, range [13.67, 98.81]

Radius of gyration: 42.55 Å; Cα contacts (8 Å, |Δi|>4): 3466; chains: 2; bounding box: 119×152×102 Å

Organism: NCBI:txid62062

Sequence (1846 aa):
MDFEKEEKRYSIRGKHVALICAVVVVSAIAVGLGVGLTRPDSTLANPAPTEESPKPTPPPADRGPCKPSNNTDGDWKNFRLPDYVKPVHYDLHLEPDLTTDLYTGSVSVHLEVRRPTRHLWLHIRETFISAVPRLVLKTPQAQRELTVAIKGCFEFKPQEYVVVEAAEELVATKLNEVYVLSLDFQGWLNGSLVGFYRVTYTENGAIKKIAATDHEPTDARKSFPCFDEPNKKATYNISITHDKNYGALANMPMEIKTSFQRSVPMSTYLVCFAVHQFTFVERNSSRGIPLRIYAQPAQIRTAEYAADTTKVIFDYFEEYFNMNYSIPKLDKIAIPDFGTGAMENWGLITYREANLLYDENQSSSYNKQRVASVIAHELVHQWFGNIVTMDWWDDLWLNEGFASFFEYIGVEKAEPLWGMRDIMIISDVLPVMVDDALVTSHPIIVDVSTPAEITSVFDGISYNKGASILRMLEDWLGQENFRDGCRKYLKDFHFQNAKTANFWESLVSGLPVADVMDTWTKQMGYPVLDLSTAGTETKLTQRRFLLDPNADTTQPPSPLSYKWTIPVKWHSVDSNKNMSIMFNKSSPEQVLADYFPATDGLLKINNNHIGFYRVNHHDNMWSTISQQLQTNHKEFDAADRCGYIDDVFALGRADVVDYGNAFNLTKYLTNETEYIVWERVSSSIAYVRDMLSDDTVLYPKFQVGLQLGWDDEGSQRDRLLRETVLGIACQMGDQEVLNEASVLFDQWISGNISFGVNLRLLVYRYGMRNSGTEAKWNLMFERYKTETLAQEKDKLLYGLASVENITLLFNLLEASKDESIVRTQDLFTVVQYVSLNRYGKTMAWDWVTLNWDYLVNRYTINDRSLGRLLTRISTTYNTELQLWQMAHFFKLNPNAGAGEMPRQQALETVKNNIEWVRRNKSGMDFEKEEKRYSIRGKHVALICAVVVVSAIAVGLGVGLTRPDSTLANPAPTEESPKPTPPPADRGPCKPSNNTDGDWKNFRLPDYVKPVHYDLHLEPDLTTDLYTGSVSVHLEVRRPTRHLWLHIRETFISAVPRLVLKTPQAQRELTVAIKGCFEFKPQEYVVVEAAEELVATKLNEVYVLSLDFQGWLNGSLVGFYRVTYTENGAIKKIAATDHEPTDARKSFPCFDEPNKKATYNISITHDKNYGALANMPMEIKTSFQRSVPMSTYLVCFAVHQFTFVERNSSRGIPLRIYAQPAQIRTAEYAADTTKVIFDYFEEYFNMNYSIPKLDKIAIPDFGTGAMENWGLITYREANLLYDENQSSSYNKQRVASVIAHELVHQWFGNIVTMDWWDDLWLNEGFASFFEYIGVEKAEPLWGMRDIMIISDVLPVMVDDALVTSHPIIVDVSTPAEITSVFDGISYNKGASILRMLEDWLGQENFRDGCRKYLKDFHFQNAKTANFWESLVSGLPVADVMDTWTKQMGYPVLDLSTAGTETKLTQRRFLLDPNADTTQPPSPLSYKWTIPVKWHSVDSNKNMSIMFNKSSPEQVLADYFPATDGLLKINNNHIGFYRVNHHDNMWSTISQQLQTNHKEFDAADRCGYIDDVFALGRADVVDYGNAFNLTKYLTNETEYIVWERVSSSIAYVRDMLSDDTVLYPKFQVGLQLGWDDEGSQRDRLLRETVLGIACQMGDQEVLNEASVLFDQWISGNISFGVNLRLLVYRYGMRNSGTEAKWNLMFERYKTETLAQEKDKLLYGLASVENITLLFNLLEASKDESIVRTQDLFTVVQYVSLNRYGKTMAWDWVTLNWDYLVNRYTINDRSLGRLLTRISTTYNTELQLWQMAHFFKLNPNAGAGEMPRQQALETVKNNIEWVRRNKSG